Protein AF-0000000086894135 (afdb_homodimer)

Solvent-accessible surface area (backbone atoms only — not comparable to full-atom values): 99091 Å² total; per-residue (Å²): 139,84,82,75,85,80,83,79,73,83,73,81,78,75,78,76,74,80,77,75,74,79,78,78,74,64,77,72,80,65,82,70,80,80,83,73,77,82,72,82,60,56,67,41,80,47,70,69,32,46,53,54,28,49,54,51,60,52,10,35,25,85,86,44,55,54,41,65,38,44,41,46,17,30,30,56,28,31,42,80,76,38,56,49,50,89,44,48,76,50,30,32,50,61,54,51,28,49,52,46,51,48,51,56,52,46,60,61,40,73,69,48,64,52,91,84,45,52,53,28,45,26,42,24,15,36,44,48,51,23,54,68,39,55,65,62,32,43,70,57,35,64,49,70,57,51,53,51,34,46,77,56,57,44,55,59,64,54,45,59,83,69,37,56,33,60,79,71,42,34,52,66,58,40,33,51,50,42,24,71,54,39,48,46,40,65,76,33,37,76,50,46,53,64,64,88,91,44,67,43,38,37,39,34,64,41,71,72,44,84,62,48,63,42,60,61,65,39,51,54,93,75,67,74,82,71,80,78,84,76,80,72,85,75,82,82,76,78,78,71,87,69,82,78,79,73,76,85,78,83,86,87,87,79,89,75,84,82,91,80,89,84,87,91,81,86,89,84,84,85,83,91,80,82,71,94,73,76,90,84,90,83,93,86,77,92,82,86,91,86,85,82,95,84,94,79,93,70,92,81,91,92,78,85,83,74,92,79,70,96,62,68,84,64,77,71,73,72,69,74,70,74,71,75,55,86,56,87,55,43,55,49,54,64,68,51,48,46,44,58,57,23,54,53,48,52,57,61,59,55,66,55,73,64,79,67,72,75,71,79,62,90,52,66,58,54,28,51,50,49,48,48,52,50,48,50,53,51,48,54,53,50,48,53,53,19,53,73,50,71,44,90,66,59,66,69,59,35,52,52,47,47,53,52,26,51,53,50,49,42,53,51,51,51,41,60,66,49,63,53,73,70,44,79,42,32,32,46,54,48,38,52,58,57,60,69,69,58,59,86,38,78,73,29,58,73,63,54,50,58,54,52,33,53,54,34,44,72,37,70,36,91,64,58,49,76,38,62,32,36,30,43,24,50,55,26,62,56,50,45,32,58,52,33,50,75,45,56,67,67,42,53,38,40,40,46,52,44,46,52,44,63,70,50,40,60,46,39,25,68,67,43,28,51,54,49,33,55,73,70,64,50,48,75,66,45,60,64,58,65,70,58,53,48,56,30,41,28,68,40,47,58,47,28,29,65,62,49,39,73,73,71,49,54,70,65,55,53,52,51,50,50,50,51,50,51,39,23,51,52,35,44,49,51,47,57,70,66,25,79,83,60,53,71,67,58,44,48,54,54,48,50,24,60,75,52,43,42,82,45,62,31,60,59,76,50,74,76,34,62,71,55,52,59,48,39,68,47,43,53,54,66,43,65,45,42,48,57,28,52,32,34,48,38,27,49,51,41,33,55,39,52,34,51,71,74,47,79,51,66,72,73,46,83,65,87,65,53,31,69,40,70,54,71,44,55,39,55,54,67,21,28,33,38,40,20,38,43,49,59,33,58,78,38,24,56,92,89,47,42,58,46,45,35,36,20,30,43,31,28,56,50,23,23,29,58,32,36,52,59,20,83,61,24,55,35,36,41,48,73,21,44,82,45,85,68,57,67,68,58,46,50,56,48,46,57,31,51,44,43,46,22,54,54,45,37,69,39,50,76,40,83,84,76,55,43,59,49,85,65,39,8,70,56,20,32,41,50,52,44,7,44,32,54,5,48,55,20,24,52,52,23,47,52,50,50,43,60,72,64,71,51,78,60,44,33,39,57,94,43,72,88,51,51,66,65,44,44,20,52,42,30,37,36,39,56,37,29,64,21,66,48,68,67,57,52,52,52,45,50,74,44,33,48,51,65,50,46,58,49,53,40,45,56,27,40,24,39,28,68,65,50,19,60,56,67,65,36,52,80,62,33,68,28,18,39,82,78,55,57,40,83,47,101,141,83,82,70,85,80,78,86,74,84,74,84,80,77,80,74,71,78,76,78,73,80,76,78,76,63,79,73,77,68,79,70,78,81,82,74,77,85,72,82,59,56,69,41,82,48,72,68,32,47,53,55,28,49,54,52,60,53,9,36,25,85,87,43,55,53,39,65,38,44,43,45,17,32,29,56,28,31,43,81,76,38,56,50,50,88,45,47,76,51,29,33,50,60,54,52,28,49,52,47,51,49,51,57,51,46,59,61,39,73,68,45,62,52,91,84,46,53,57,30,46,27,43,25,14,37,44,48,52,22,54,68,38,55,65,63,31,44,71,57,36,60,52,68,57,52,53,51,35,46,78,55,55,44,54,59,64,53,46,57,84,69,38,56,34,59,79,72,43,33,53,67,56,40,34,51,50,43,24,70,53,37,49,46,39,65,76,34,36,76,49,46,52,66,61,89,92,45,68,42,37,35,39,33,66,40,70,70,44,84,64,47,64,41,59,60,66,38,50,54,94,75,67,75,79,71,81,79,83,76,80,72,82,76,80,74,81,75,79,73,89,71,87,81,79,80,86,89,88,84,90,81,84,89,80,87,86,75,85,84,88,90,90,76,82,86,84,88,82,89,84,89,86,79,80,89,83,80,87,91,77,92,78,89,89,86,83,85,93,83,87,87,94,78,95,74,98,72,92,83,90,92,82,93,80,70,94,78,70,90,70,72,81,66,76,72,71,71,68,76,71,74,70,75,54,84,58,86,54,45,53,49,54,64,67,51,46,46,45,57,56,23,52,52,49,53,56,60,60,55,68,54,76,67,79,66,72,76,71,79,61,88,53,65,59,52,27,52,49,50,48,48,52,50,48,49,52,51,48,54,53,48,50,53,52,21,52,73,52,69,43,90,67,59,67,70,58,34,51,52,48,48,53,52,28,50,54,50,48,42,53,50,53,52,42,61,66,49,64,56,75,69,43,79,43,30,34,45,53,47,41,53,58,57,59,69,66,57,58,86,37,77,73,31,59,73,62,53,49,59,54,52,33,52,54,33,44,73,38,71,35,91,63,58,48,76,38,62,30,36,30,42,25,51,55,27,62,56,49,45,31,57,52,35,51,74,44,56,66,67,41,53,37,43,39,45,50,44,46,54,45,64,71,48,41,61,46,40,25,68,67,42,29,51,54,49,31,55,73,69,63,50,48,75,66,45,61,64,57,65,68,57,54,50,57,30,36,29,68,42,47,57,47,29,28,64,61,50,39,72,73,71,49,53,68,66,55,52,51,51,52,51,51,51,50,50,40,23,52,52,35,45,50,51,47,57,70,65,24,80,83,62,52,71,67,58,44,50,54,54,48,50,24,60,74,54,42,42,81,45,62,32,60,57,74,51,73,76,35,62,71,55,52,60,50,39,67,47,42,52,53,65,45,66,45,43,47,58,29,51,32,34,47,39,26,49,50,41,32,55,38,52,33,51,72,75,46,80,50,71,72,70,60,77,56,90,65,54,32,68,40,69,54,69,44,55,38,54,55,66,22,27,33,39,39,20,39,44,49,58,34,59,78,38,24,57,92,88,46,40,58,47,46,35,37,21,30,42,31,29,54,52,21,23,28,58,32,36,53,59,19,82,61,24,57,34,36,41,47,74,20,43,82,45,85,68,57,66,69,58,45,51,56,47,47,58,29,51,44,45,46,22,54,55,45,38,68,39,51,75,40,83,84,76,57,43,59,49,84,63,38,7,70,56,18,33,39,49,50,43,6,44,32,54,6,48,54,22,22,52,51,25,48,52,50,49,43,61,72,65,71,50,79,57,44,33,39,56,94,43,71,89,51,50,65,63,44,44,19,52,42,31,37,38,40,57,36,30,65,20,65,49,68,69,57,52,52,52,46,49,75,42,31,48,51,64,50,46,57,50,53,40,44,57,27,40,24,40,29,69,64,50,20,61,55,68,67,37,54,81,63,34,66,28,20,39,80,78,56,58,41,81,47,102

Sequence (1748 aa):
MRWFALFVFVGVLQSVIPLKYPSNLAWLFGLNDEVKGNKKGTVCLTEECEKIAKVILESMDKSVNPCDDFYEYACGKWSEHNPVPEGSRSWSLWEMLQNNVDRQIEDILKEGPKDNDLLAVKLAKKWYTACMDTDERDKRGLDPLVSTQSRIGGWPMIMDPDEWDEQEYSWQKVDDQYMRLMGRNAFHDVYVYGFNETVVVHVDTPHLPPGAYILWSGKTYDSDEVDDDDDDPSDEDRSDEEKQSHEDSQEPGNEASRNDDDNKDDNDTNEQADEAKKKKKKTKSTDKLHHRKNKIYSGRKGSNKIINKHKDAGNKKLEKRAITMKVDEQRIRHSKLNRRKNTRKALEKTSSTPQFTTEETNDDDGMMMTRQQYADYISKVAYAIAKERGMKVSERYIDADIEDMIEFQLKLTEIVMESGEDLELTLDDFQEWYDKKKSTTDRSKIDWVHKITELFDEANVAVDGYLDVEVGSPDYFEALVSLLDETSSRTIVNYIHWNFLSKIIKTTTSEMRELYDAWEEVHDEEREPRSSECIREVEMSDILAYEYVRKHFSDDITKTAMDMIDDIQKEVEYLIKESDWMDDDTKDFVLVKLVNMDKLVGYPDWYRNTTIVKRYFQGLIIGKSYYENTLSYLRYYKWNSLRMLTQDDEDLDAWWISPVTLNALFDPEGNSIAITAADFQSPFFAYGRPQTINFGIIGFIMAHEVNHGFDDTGHLYDKNGNFMEWLSTMADAYGKRAECFVEQFNNYPIDKISNKKLKNYGNQTAGENIADTMGLQAVFRAYQRRERECGKPDAVLPGLEGFTNDQLFFLSFGNLWCEATDSTTAMRDARMDSHSTGRLRVIGSVSNSENFAKAYNCPVGSAMNPEKKCNIWKMRWFALFVFVGVLQSVIPLKYPSNLAWLFGLNDEVKGNKKGTVCLTEECEKIAKVILESMDKSVNPCDDFYEYACGKWSEHNPVPEGSRSWSLWEMLQNNVDRQIEDILKEGPKDNDLLAVKLAKKWYTACMDTDERDKRGLDPLVSTQSRIGGWPMIMDPDEWDEQEYSWQKVDDQYMRLMGRNAFHDVYVYGFNETVVVHVDTPHLPPGAYILWSGKTYDSDEVDDDDDDPSDEDRSDEEKQSHEDSQEPGNEASRNDDDNKDDNDTNEQADEAKKKKKKTKSTDKLHHRKNKIYSGRKGSNKIINKHKDAGNKKLEKRAITMKVDEQRIRHSKLNRRKNTRKALEKTSSTPQFTTEETNDDDGMMMTRQQYADYISKVAYAIAKERGMKVSERYIDADIEDMIEFQLKLTEIVMESGEDLELTLDDFQEWYDKKKSTTDRSKIDWVHKITELFDEANVAVDGYLDVEVGSPDYFEALVSLLDETSSRTIVNYIHWNFLSKIIKTTTSEMRELYDAWEEVHDEEREPRSSECIREVEMSDILAYEYVRKHFSDDITKTAMDMIDDIQKEVEYLIKESDWMDDDTKDFVLVKLVNMDKLVGYPDWYRNTTIVKRYFQGLIIGKSYYENTLSYLRYYKWNSLRMLTQDDEDLDAWWISPVTLNALFDPEGNSIAITAADFQSPFFAYGRPQTINFGIIGFIMAHEVNHGFDDTGHLYDKNGNFMEWLSTMADAYGKRAECFVEQFNNYPIDKISNKKLKNYGNQTAGENIADTMGLQAVFRAYQRRERECGKPDAVLPGLEGFTNDQLFFLSFGNLWCEATDSTTAMRDARMDSHSTGRLRVIGSVSNSENFAKAYNCPVGSAMNPEKKCNIWK

Radius of gyration: 47.08 Å; Cα contacts (8 Å, |Δi|>4): 2313; chains: 2; bounding box: 135×136×128 Å

Organism: Dinoponera quadriceps (NCBI:txid609295)

pLDDT: mean 76.22, std 28.83, range [12.62, 98.69]

Secondary structure (DSSP, 8-state):
----------------------SGGGGGS-----------PPBP-SHHHHHHHHHHHHH--TTS-TTT-HHHHHHTTHHHHSPPPTT-SEEEHHHHHHHHHHHHHHHHHTT---TTS-HHHHHHHHHHHHHH-HHHHHHHTTHHHHHHHHHTT--GGGS-TTT--TTTS-HHHHHHHHHHHHS--SS-EEEEEEETTEEEEEEEPPPPPTTHHHHHH---TT------------------------------------------------------------------------------------------S-----------------S--HHHHHHHHHHHHHHHHTTS---------S-HHHHHHHHHHHHHHHHHHHHHHHHHHT----HHHHHHHHHHHHHHHHHHHHHHHS----EEEEHHHHHHHHHTT--SSTTS---HHHHHHHHHHHTT----TT-EEEES-HHHHHHHHHHHHHS-HHHHHHHHHHHHHHHHGGGS-HHHHHHHHHHTT--GGGPPPHHHHHHHSHHHHHHHHHHHHHHH--HHHHHHHHHHHHHHHHHHHHHHHT-SSS-HHHHHHHHHHHHT-EEEEES-GGGG-HHHHHHTTTT----S-HHHHHHHHHHHHHHHHHHTTT---GGG-S--S-TTS--EEEETTTTEEEEEGGGGSTTT--TTS-HHHHIIIIIHHHHHHHHGGGSTTGGGB-TTS-B-PPPHHHHHHHHHHHHHHHHHHHTS-S-TTT-PPPTTHHHHHHHHHHHHHHHHHHHHHHHHHHHHHH-SPPPBPTT-TTS-HHHHHHHHHHHHT-EEE-HHHHHHHHHH-SSPPHHHHHHHHHHT-HHHHHHTTPPTTSTTS-SS---S--/----------------------SGGGGGS-----------PPBP-SHHHHHHHHHHHHH--TTS-TTT-HHHHHHTTHHHHSPPPTT-SEEEHHHHHHHHHHHHHHHHHTT---TTS-HHHHHHHHHHHHHH-HHHHHHHTTHHHHHHHHHTT--GGGS-TTT--TTTS-HHHHHHHHHHHHS--SS-EEEEEEETTEEEEEEEPPPPPTTHHHHHH---TT------------------------------------------------------------------------------------S--S--------------------S--HHHHHHHHHHHHHHHHTTS---------S-HHHHHHHHHHHHHHHHHHHHHHHHHHT----HHHHHHHHHHHHHHHHHHHHHHH-----EEEEHHHHHHHHHTT--SSTTS---HHHHHHHHHHHTT----TT-EEEES-HHHHHHHHHHHHHS-HHHHHHHHHHHHHHHHGGGS-HHHHHHHHHHTT--GGGPPPHHHHHHHSHHHHHHHHHHHHHHH--HHHHHHHHHHHHHHHHHHHHHHHH-SSS-HHHHHHHHHHHHT-EEEEES-GGGG-HHHHHHTTTT----S-HHHHHHHHHHHHHHHHHHTTT---HHHHT--S-TTS--EEEETTTTEEEEEGGGGSTTT--TTS-HHHHIIIIIHHHHHHHHGGGSTTGGGB-TTS-B-PPPHHHHHHHHHHHHHHHHHHHTS-S-TTT-PPPTTHHHHHHHHHHHHHHHHHHHHHHHHHHHHHH-SPPPBPTT-TTS-HHHHHHHHHHHHT-EEE-HHHHHHHHHH-SSPPHHHHHHHHHHT-HHHHHHTTPPTTSTTS-SS---TT-

Nearest PDB structures (foldseek):
  6sh2-assembly1_AAA  TM=8.594E-01  e=4.733E-39  Homo sapiens
  6svy-assembly1_A  TM=8.534E-01  e=3.391E-38  Homo sapiens
  4cth-assembly1_A-2  TM=8.691E-01  e=1.639E-37  Homo sapiens
  3zuk-assembly2_B  TM=8.027E-01  e=7.849E-27  Mycobacterium tuberculosis H37Rv
  7k1v-assembly1_A  TM=7.545E-01  e=2.299E-14  Mycobacterium tuberculosis H37Rv

Structure (mmCIF, N/CA/C/O backbone):
data_AF-0000000086894135-model_v1
#
loop_
_entity.id
_entity.type
_entity.pdbx_description
1 polymer 'Membrane metallo-endopeptidase-like 1'
#
loop_
_atom_site.group_PDB
_atom_site.id
_atom_site.type_symbol
_atom_site.label_atom_id
_atom_site.label_alt_id
_atom_site.label_comp_id
_atom_site.label_asym_id
_atom_site.label_entity_id
_atom_site.label_seq_id
_atom_site.pdbx_PDB_ins_code
_atom_site.Cartn_x
_atom_site.Cartn_y
_atom_site.Cartn_z
_atom_site.occupancy
_atom_site.B_iso_or_equiv
_atom_site.auth_seq_id
_atom_site.auth_comp_id
_atom_site.auth_asym_id
_atom_site.auth_atom_id
_atom_site.pdbx_PDB_model_num
ATOM 1 N N . MET A 1 1 ? -58.281 39.969 -34.719 1 17.8 1 MET A N 1
ATOM 2 C CA . MET A 1 1 ? -59.156 40.969 -34.062 1 17.8 1 MET A CA 1
ATOM 3 C C . MET A 1 1 ? -58.469 41.5 -32.812 1 17.8 1 MET A C 1
ATOM 5 O O . MET A 1 1 ? -58.125 40.75 -31.922 1 17.8 1 MET A O 1
ATOM 9 N N . ARG A 1 2 ? -57.688 42.562 -32.906 1 19.19 2 ARG A N 1
ATOM 10 C CA . ARG A 1 2 ? -56.594 43.5 -32.719 1 19.19 2 ARG A CA 1
ATOM 11 C C . ARG A 1 2 ? -56.844 44.438 -31.547 1 19.19 2 ARG A C 1
ATOM 13 O O . ARG A 1 2 ? -57.375 45.531 -31.734 1 19.19 2 ARG A O 1
ATOM 20 N N . TRP A 1 3 ? -57.469 43.812 -30.484 1 17.94 3 TRP A N 1
ATOM 21 C CA . TRP A 1 3 ? -58.312 44.469 -29.531 1 17.94 3 TRP A CA 1
ATOM 22 C C . TRP A 1 3 ? -57.562 45.594 -28.797 1 17.94 3 TRP A C 1
ATOM 24 O O . TRP A 1 3 ? -56.375 45.438 -28.469 1 17.94 3 TRP A O 1
ATOM 34 N N . PHE A 1 4 ? -57.938 46.906 -28.688 1 18.7 4 PHE A N 1
ATOM 35 C CA . PHE A 1 4 ? -57.906 48.375 -28.547 1 18.7 4 PHE A CA 1
ATOM 36 C C . PHE A 1 4 ? -57.812 48.75 -27.078 1 18.7 4 PHE A C 1
ATOM 38 O O . PHE A 1 4 ? -57.719 49.938 -26.75 1 18.7 4 PHE A O 1
ATOM 45 N N . ALA A 1 5 ? -57.875 47.719 -26.156 1 19.28 5 ALA A N 1
ATOM 46 C CA . ALA A 1 5 ? -58.625 48.281 -25.047 1 19.28 5 ALA A CA 1
ATOM 47 C C . ALA A 1 5 ? -57.938 49.531 -24.484 1 19.28 5 ALA A C 1
ATOM 49 O O . ALA A 1 5 ? -56.719 49.688 -24.656 1 19.28 5 ALA A O 1
ATOM 50 N N . LEU A 1 6 ? -58.625 50.312 -23.703 1 18 6 LEU A N 1
ATOM 51 C CA . LEU A 1 6 ? -59.156 51.531 -23.125 1 18 6 LEU A CA 1
ATOM 52 C C . LEU A 1 6 ? -58.281 52.031 -21.984 1 18 6 LEU A C 1
ATOM 54 O O . LEU A 1 6 ? -58 51.312 -21.031 1 18 6 LEU A O 1
ATOM 58 N N . PHE A 1 7 ? -57.5 53.125 -22.141 1 20.34 7 PHE A N 1
ATOM 59 C CA . PHE A 1 7 ? -56.438 53.906 -21.531 1 20.34 7 PHE A CA 1
ATOM 60 C C . PHE A 1 7 ? -56.938 54.594 -20.266 1 20.34 7 PHE A C 1
ATOM 62 O O . PHE A 1 7 ? -57.25 55.812 -20.297 1 20.34 7 PHE A O 1
ATOM 69 N N . VAL A 1 8 ? -57.906 53.969 -19.578 1 18.67 8 VAL A N 1
ATOM 70 C CA . VAL A 1 8 ? -58.688 54.906 -18.781 1 18.67 8 VAL A CA 1
ATOM 71 C C . VAL A 1 8 ? -57.75 55.594 -17.781 1 18.67 8 VAL A C 1
ATOM 73 O O . VAL A 1 8 ? -56.875 55 -17.188 1 18.67 8 VAL A O 1
ATOM 76 N N . PHE A 1 9 ? -57.75 56.969 -17.672 1 19.7 9 PHE A N 1
ATOM 77 C CA . PHE A 1 9 ? -57.125 58.219 -17.234 1 19.7 9 PHE A CA 1
ATOM 78 C C . PHE A 1 9 ? -57.25 58.344 -15.719 1 19.7 9 PHE A C 1
ATOM 80 O O . PHE A 1 9 ? -56.844 59.375 -15.164 1 19.7 9 PHE A O 1
ATOM 87 N N . VAL A 1 10 ? -57.719 57.344 -15.008 1 20.47 10 VAL A N 1
ATOM 88 C CA . VAL A 1 10 ? -58.438 57.906 -13.867 1 20.47 10 VAL A CA 1
ATOM 89 C C . VAL A 1 10 ? -57.5 58.719 -13.008 1 20.47 10 VAL A C 1
ATOM 91 O O . VAL A 1 10 ? -56.312 58.406 -12.891 1 20.47 10 VAL A O 1
ATOM 94 N N . GLY A 1 11 ? -57.875 59.938 -12.477 1 19.58 11 GLY A N 1
ATOM 95 C CA . GLY A 1 11 ? -57.688 61.25 -11.875 1 19.58 11 GLY A CA 1
ATOM 96 C C . GLY A 1 11 ? -57.125 61.188 -10.469 1 19.58 11 GLY A C 1
ATOM 97 O O . GLY A 1 11 ? -57.094 62.188 -9.75 1 19.58 11 GLY A O 1
ATOM 98 N N . VAL A 1 12 ? -56.469 60.094 -10.062 1 20.03 12 VAL A N 1
ATOM 99 C CA . VAL A 1 12 ? -56.5 59.844 -8.625 1 20.03 12 VAL A CA 1
ATOM 100 C C . VAL A 1 12 ? -55.844 60.969 -7.871 1 20.03 12 VAL A C 1
ATOM 102 O O . VAL A 1 12 ? -54.719 61.406 -8.211 1 20.03 12 VAL A O 1
ATOM 105 N N . LEU A 1 13 ? -56.594 61.781 -7.18 1 20.34 13 LEU A N 1
ATOM 106 C CA . LEU A 1 13 ? -56.562 63 -6.379 1 20.34 13 LEU A CA 1
ATOM 107 C C . LEU A 1 13 ? -55.438 62.938 -5.348 1 20.34 13 LEU A C 1
ATOM 109 O O . LEU A 1 13 ? -55.344 61.938 -4.598 1 20.34 13 LEU A O 1
ATOM 113 N N . GLN A 1 14 ? -54.344 63.688 -5.477 1 18.66 14 GLN A N 1
ATOM 114 C CA . GLN A 1 14 ? -52.938 63.875 -5.039 1 18.66 14 GLN A CA 1
ATOM 115 C C . GLN A 1 14 ? -52.875 64.375 -3.607 1 18.66 14 GLN A C 1
ATOM 117 O O . GLN A 1 14 ? -52.625 65.562 -3.391 1 18.66 14 GLN A O 1
ATOM 122 N N . SER A 1 15 ? -53.875 64.062 -2.754 1 19.86 15 SER A N 1
ATOM 123 C CA . SER A 1 15 ? -53.906 64.938 -1.603 1 19.86 15 SER A CA 1
ATOM 124 C C . SER A 1 15 ? -52.562 64.938 -0.869 1 19.86 15 SER A C 1
ATOM 126 O O . SER A 1 15 ? -51.938 63.906 -0.734 1 19.86 15 SER A O 1
ATOM 128 N N . VAL A 1 16 ? -51.875 66.125 -0.645 1 20.94 16 VAL A N 1
ATOM 129 C CA . VAL A 1 16 ? -50.562 66.625 -0.322 1 20.94 16 VAL A CA 1
ATOM 130 C C . VAL A 1 16 ? -50.281 66.438 1.161 1 20.94 16 VAL A C 1
ATOM 132 O O . VAL A 1 16 ? -50.5 67.312 1.98 1 20.94 16 VAL A O 1
ATOM 135 N N . ILE A 1 17 ? -50.781 65.438 1.826 1 22.25 17 ILE A N 1
ATOM 136 C CA . ILE A 1 17 ? -50.875 65.75 3.258 1 22.25 17 ILE A CA 1
ATOM 137 C C . ILE A 1 17 ? -49.469 66 3.836 1 22.25 17 ILE A C 1
ATOM 139 O O . ILE A 1 17 ? -48.531 65.25 3.504 1 22.25 17 ILE A O 1
ATOM 143 N N . PRO A 1 18 ? -49.188 67.062 4.648 1 22.47 18 PRO A N 1
ATOM 144 C CA . PRO A 1 18 ? -47.969 67.75 5.082 1 22.47 18 PRO A CA 1
ATOM 145 C C . PRO A 1 18 ? -47.062 66.875 5.965 1 22.47 18 PRO A C 1
ATOM 147 O O . PRO A 1 18 ? -47.562 66.25 6.898 1 22.47 18 PRO A O 1
ATOM 150 N N . LEU A 1 19 ? -46.156 66.188 5.488 1 20.41 19 LEU A N 1
ATOM 151 C CA . LEU A 1 19 ? -45.344 65.188 6.129 1 20.41 19 LEU A CA 1
ATOM 152 C C . LEU A 1 19 ? -44.562 65.75 7.309 1 20.41 19 LEU A C 1
ATOM 154 O O . LEU A 1 19 ? -43.656 66.562 7.125 1 20.41 19 LEU A O 1
ATOM 158 N N . LYS A 1 20 ? -45.281 66.125 8.422 1 21.38 20 LYS A N 1
ATOM 159 C CA . LYS A 1 20 ? -44.719 66.75 9.617 1 21.38 20 LYS A CA 1
ATOM 160 C C . LYS A 1 20 ? -43.5 66 10.102 1 21.38 20 LYS A C 1
ATOM 162 O O . LYS A 1 20 ? -43.562 64.75 10.375 1 21.38 20 LYS A O 1
ATOM 167 N N . TYR A 1 21 ? -42.312 66.438 9.727 1 21.34 21 TYR A N 1
ATOM 168 C CA . TYR A 1 21 ? -41 65.812 9.938 1 21.34 21 TYR A CA 1
ATOM 169 C C . TYR A 1 21 ? -40.688 65.688 11.43 1 21.34 21 TYR A C 1
ATOM 171 O O . TYR A 1 21 ? -40.781 66.688 12.18 1 21.34 21 TYR A O 1
ATOM 179 N N . PRO A 1 22 ? -41.125 64.625 12.156 1 21.98 22 PRO A N 1
ATOM 180 C CA . PRO A 1 22 ? -41.188 64.688 13.617 1 21.98 22 PRO A CA 1
ATOM 181 C C . PRO A 1 22 ? -39.844 65.125 14.234 1 21.98 22 PRO A C 1
ATOM 183 O O . PRO A 1 22 ? -38.781 64.938 13.641 1 21.98 22 PRO A O 1
ATOM 186 N N . SER A 1 23 ? -39.75 66.188 15.18 1 23.64 23 SER A N 1
ATOM 187 C CA . SER A 1 23 ? -38.844 67 15.969 1 23.64 23 SER A CA 1
ATOM 188 C C . SER A 1 23 ? -37.812 66.125 16.719 1 23.64 23 SER A C 1
ATOM 190 O O . SER A 1 23 ? -36.844 66.625 17.25 1 23.64 23 SER A O 1
ATOM 192 N N . ASN A 1 24 ? -38.156 64.812 17.031 1 21.27 24 ASN A N 1
ATOM 193 C CA . ASN A 1 24 ? -37.594 64.25 18.281 1 21.27 24 ASN A CA 1
ATOM 194 C C . ASN A 1 24 ? -36.125 63.906 18.125 1 21.27 24 ASN A C 1
ATOM 196 O O . ASN A 1 24 ? -35.594 63.094 18.875 1 21.27 24 ASN A O 1
ATOM 200 N N . LEU A 1 25 ? -35.438 64.25 17.047 1 24.05 25 LEU A N 1
ATOM 201 C CA . LEU A 1 25 ? -34.062 63.812 16.828 1 24.05 25 LEU A CA 1
ATOM 202 C C . LEU A 1 25 ? -33.094 64.438 17.844 1 24.05 25 LEU A C 1
ATOM 204 O O . LEU A 1 25 ? -31.891 64.438 17.625 1 24.05 25 LEU A O 1
ATOM 208 N N . ALA A 1 26 ? -33.594 65.25 18.812 1 25.45 26 ALA A N 1
ATOM 209 C CA . ALA A 1 26 ? -32.781 66.125 19.625 1 25.45 26 ALA A CA 1
ATOM 210 C C . ALA A 1 26 ? -31.797 65.312 20.484 1 25.45 26 ALA A C 1
ATOM 212 O O . ALA A 1 26 ? -30.812 65.875 20.984 1 25.45 26 ALA A O 1
ATOM 213 N N . TRP A 1 27 ? -32.281 64.125 20.922 1 25.77 27 TRP A N 1
ATOM 214 C CA . TRP A 1 27 ? -31.625 63.531 22.062 1 25.77 27 TRP A CA 1
ATOM 215 C C . TRP A 1 27 ? -30.188 63.156 21.734 1 25.77 27 TRP A C 1
ATOM 217 O O . TRP A 1 27 ? -29.5 62.562 22.547 1 25.77 27 TRP A O 1
ATOM 227 N N . LEU A 1 28 ? -29.797 63.281 20.516 1 22.86 28 LEU A N 1
ATOM 228 C CA . LEU A 1 28 ? -28.516 62.781 20.031 1 22.86 28 LEU A CA 1
ATOM 229 C C . LEU A 1 28 ? -27.375 63.281 20.875 1 22.86 28 LEU A C 1
ATOM 231 O O . LEU A 1 28 ? -26.438 62.562 21.188 1 22.86 28 LEU A O 1
ATOM 235 N N . PHE A 1 29 ? -27.141 64.688 20.891 1 28.53 29 PHE A N 1
ATOM 236 C CA . PHE A 1 29 ? -25.891 65.312 21.188 1 28.53 29 PHE A CA 1
ATOM 237 C C . PHE A 1 29 ? -25.719 65.562 22.688 1 28.53 29 PHE A C 1
ATOM 239 O O . PHE A 1 29 ? -24.766 66.188 23.125 1 28.53 29 PHE A O 1
ATOM 246 N N . GLY A 1 30 ? -26.781 65.5 23.516 1 25.59 30 GLY A N 1
ATOM 247 C CA . GLY A 1 30 ? -26.719 66.25 24.734 1 25.59 30 GLY A CA 1
ATOM 248 C C . GLY A 1 30 ? -25.844 65.688 25.797 1 25.59 30 GLY A C 1
ATOM 249 O O . GLY A 1 30 ? -25.828 66.125 26.938 1 25.59 30 GLY A O 1
ATOM 250 N N . LEU A 1 31 ? -25.422 64.375 25.719 1 27.02 31 LEU A N 1
ATOM 251 C CA . LEU A 1 31 ? -25.297 63.75 27.031 1 27.02 31 LEU A CA 1
ATOM 252 C C . LEU A 1 31 ? -24.016 64.188 27.734 1 27.02 31 LEU A C 1
ATOM 254 O O . LEU A 1 31 ? -22.938 63.625 27.469 1 27.02 31 LEU A O 1
ATOM 258 N N . ASN A 1 32 ? -23.609 65.375 27.75 1 25.52 32 ASN A N 1
ATOM 259 C CA . ASN A 1 32 ? -22.312 65.75 28.328 1 25.52 32 ASN A CA 1
ATOM 260 C C . ASN A 1 32 ? -22.312 65.625 29.844 1 25.52 32 ASN A C 1
ATOM 262 O O . ASN A 1 32 ? -21.594 66.312 30.547 1 25.52 32 ASN A O 1
ATOM 266 N N . ASP A 1 33 ? -23.266 64.938 30.578 1 27.53 33 ASP A N 1
ATOM 267 C CA . ASP A 1 33 ? -23.203 65.25 32 1 27.53 33 ASP A CA 1
ATOM 268 C C . ASP A 1 33 ? -21.953 64.688 32.625 1 27.53 33 ASP A C 1
ATOM 270 O O . ASP A 1 33 ? -21.625 63.5 32.406 1 27.53 33 ASP A O 1
ATOM 274 N N . GLU A 1 34 ? -21.016 65.438 33.125 1 30.28 34 GLU A N 1
ATOM 275 C CA . GLU A 1 34 ? -19.797 65.25 33.906 1 30.28 34 GLU A CA 1
ATOM 276 C C . GLU A 1 34 ? -20.078 64.438 35.156 1 30.28 34 GLU A C 1
ATOM 278 O O . GLU A 1 34 ? -20.812 64.938 36.062 1 30.28 34 GLU A O 1
ATOM 283 N N . VAL A 1 35 ? -20.297 63.156 35.188 1 32.56 35 VAL A N 1
ATOM 284 C CA . VAL A 1 35 ? -20.531 62.312 36.375 1 32.56 35 VAL A CA 1
ATOM 285 C C . VAL A 1 35 ? -19.328 62.406 37.312 1 32.56 35 VAL A C 1
ATOM 287 O O . VAL A 1 35 ? -18.234 61.969 37 1 32.56 35 VAL A O 1
ATOM 290 N N . LYS A 1 36 ? -19.172 63.406 38.188 1 34.41 36 LYS A N 1
ATOM 291 C CA . LYS A 1 36 ? -18.141 63.719 39.188 1 34.41 36 LYS A CA 1
ATOM 292 C C . LYS A 1 36 ? -18.172 62.688 40.312 1 34.41 36 LYS A C 1
ATOM 294 O O . LYS A 1 36 ? -17.5 62.875 41.344 1 34.41 36 LYS A O 1
ATOM 299 N N . GLY A 1 37 ? -19.297 62 40.625 1 33.97 37 GLY A N 1
ATOM 300 C CA . GLY A 1 37 ? -19.281 61.469 41.969 1 33.97 37 GLY A CA 1
ATOM 301 C C . GLY A 1 37 ? -18.266 60.375 42.188 1 33.97 37 GLY A C 1
ATOM 302 O O . GLY A 1 37 ? -17.953 59.625 41.25 1 33.97 37 GLY A O 1
ATOM 303 N N . ASN A 1 38 ? -17.375 60.438 43.156 1 36.94 38 ASN A N 1
ATOM 304 C CA . ASN A 1 38 ? -16.391 59.5 43.719 1 36.94 38 ASN A CA 1
ATOM 305 C C . ASN A 1 38 ? -17 58.125 44 1 36.94 38 ASN A C 1
ATOM 307 O O . ASN A 1 38 ? -17.453 57.906 45.125 1 36.94 38 ASN A O 1
ATOM 311 N N . LYS A 1 39 ? -17.797 57.562 43.312 1 43.41 39 LYS A N 1
ATOM 312 C CA . LYS A 1 39 ? -18.453 56.281 43.625 1 43.41 39 LYS A CA 1
ATOM 313 C C . LYS A 1 39 ? -17.406 55.188 43.875 1 43.41 39 LYS A C 1
ATOM 315 O O . LYS A 1 39 ? -16.578 54.906 43 1 43.41 39 LYS A O 1
ATOM 320 N N . LYS A 1 40 ? -17.109 54.844 45.125 1 48.22 40 LYS A N 1
ATOM 321 C CA . LYS A 1 40 ? -16.25 53.75 45.625 1 48.22 40 LYS A CA 1
ATOM 322 C C . LYS A 1 40 ? -16.531 52.438 44.906 1 48.22 40 LYS A C 1
ATOM 324 O O . LYS A 1 40 ? -17.656 51.969 44.906 1 48.22 40 LYS A O 1
ATOM 329 N N . GLY A 1 41 ? -15.867 51.938 43.938 1 58.72 41 GLY A N 1
ATOM 330 C CA . GLY A 1 41 ? -16.062 50.812 43.062 1 58.72 41 GLY A CA 1
ATOM 331 C C . GLY A 1 41 ? -16.141 49.5 43.781 1 58.72 41 GLY A C 1
ATOM 332 O O . GLY A 1 41 ? -15.68 49.375 44.906 1 58.72 41 GLY A O 1
ATOM 333 N N . THR A 1 42 ? -17.141 48.562 43.562 1 82.06 42 THR A N 1
ATOM 334 C CA . THR A 1 42 ? -17.297 47.219 44.062 1 82.06 42 THR A CA 1
ATOM 335 C C . THR A 1 42 ? -16.094 46.344 43.688 1 82.06 42 THR A C 1
ATOM 337 O O . THR A 1 42 ? -15.5 46.531 42.625 1 82.06 42 THR A O 1
ATOM 340 N N . VAL A 1 43 ? -15.555 45.625 44.719 1 89.31 43 VAL A N 1
ATOM 341 C CA . VAL A 1 43 ? -14.43 44.75 44.469 1 89.31 43 VAL A CA 1
ATOM 342 C C . VAL A 1 43 ? -14.93 43.406 43.938 1 89.31 43 VAL A C 1
ATOM 344 O O . VAL A 1 43 ? -15.891 42.844 44.469 1 89.31 43 VAL A O 1
ATOM 347 N N . CYS A 1 44 ? -14.391 42.969 42.812 1 92.25 44 CYS A N 1
ATOM 348 C CA . CYS A 1 44 ? -14.719 41.656 42.219 1 92.25 44 CYS A CA 1
ATOM 349 C C . CYS A 1 44 ? -14.148 40.531 43.062 1 92.25 44 CYS A C 1
ATOM 351 O O . CYS A 1 44 ? -12.93 40.406 43.188 1 92.25 44 CYS A O 1
ATOM 353 N N . LEU A 1 45 ? -14.969 39.625 43.562 1 89.69 45 LEU A N 1
ATOM 354 C CA . LEU A 1 45 ? -14.5 38.625 44.5 1 89.69 45 LEU A CA 1
ATOM 355 C C . LEU A 1 45 ? -14.633 37.219 43.938 1 89.69 45 LEU A C 1
ATOM 357 O O . LEU A 1 45 ? -14.523 36.219 44.656 1 89.69 45 LEU A O 1
ATOM 361 N N . THR A 1 46 ? -14.836 37.156 42.656 1 91.94 46 THR A N 1
ATOM 362 C CA . THR A 1 46 ? -14.914 35.844 42.031 1 91.94 46 THR A CA 1
ATOM 363 C C . THR A 1 46 ? -13.539 35.188 42 1 91.94 46 THR A C 1
ATOM 365 O O . THR A 1 46 ? -12.516 35.875 42.156 1 91.94 46 THR A O 1
ATOM 368 N N . GLU A 1 47 ? -13.508 33.906 41.844 1 92.88 47 GLU A N 1
ATOM 369 C CA . GLU A 1 47 ? -12.258 33.156 41.781 1 92.88 47 GLU A CA 1
ATOM 370 C C . GLU A 1 47 ? -11.391 33.625 40.625 1 92.88 47 GLU A C 1
ATOM 372 O O . GLU A 1 47 ? -10.172 33.75 40.75 1 92.88 47 GLU A O 1
ATOM 377 N N . GLU A 1 48 ? -11.984 33.938 39.5 1 92.5 48 GLU A N 1
ATOM 378 C CA . GLU A 1 48 ? -11.258 34.406 38.344 1 92.5 48 GLU A CA 1
ATOM 379 C C . GLU A 1 48 ? -10.633 35.75 38.562 1 92.5 48 GLU A C 1
ATOM 381 O O . GLU A 1 48 ? -9.531 36.031 38.094 1 92.5 48 GLU A O 1
ATOM 386 N N . CYS A 1 49 ? -11.328 36.625 39.281 1 94.5 49 CYS A N 1
ATOM 387 C CA . CYS A 1 49 ? -10.805 37.938 39.625 1 94.5 49 CYS A CA 1
ATOM 388 C C . CYS A 1 49 ? -9.617 37.844 40.562 1 94.5 49 CYS A C 1
ATOM 390 O O . CYS A 1 49 ? -8.633 38.562 40.406 1 94.5 49 CYS A O 1
ATOM 392 N N . GLU A 1 50 ? -9.75 36.875 41.469 1 94.69 50 GLU A N 1
ATOM 393 C CA . GLU A 1 50 ? -8.648 36.688 42.406 1 94.69 50 GLU A CA 1
ATOM 394 C C . GLU A 1 50 ? -7.402 36.156 41.719 1 94.69 50 GLU A C 1
ATOM 396 O O . GLU A 1 50 ? -6.289 36.594 42 1 94.69 50 GLU A O 1
ATOM 401 N N . LYS A 1 51 ? -7.613 35.281 40.781 1 94.12 51 LYS A N 1
ATOM 402 C CA . LYS A 1 51 ? -6.496 34.688 40.062 1 94.12 51 LYS A CA 1
ATOM 403 C C . LYS A 1 51 ? -5.75 35.719 39.25 1 94.12 51 LYS A C 1
ATOM 405 O O . LYS A 1 51 ? -4.52 35.812 39.281 1 94.12 51 LYS A O 1
ATOM 410 N N . ILE A 1 52 ? -6.488 36.531 38.5 1 95.31 52 ILE A N 1
ATOM 411 C CA . ILE A 1 52 ? -5.844 37.5 37.625 1 95.31 52 ILE A CA 1
ATOM 412 C C . ILE A 1 52 ? -5.246 38.625 38.438 1 95.31 52 ILE A C 1
ATOM 414 O O . ILE A 1 52 ? -4.203 39.188 38.094 1 95.31 52 ILE A O 1
ATOM 418 N N . ALA A 1 53 ? -5.887 38.969 39.562 1 96.06 53 ALA A N 1
ATOM 419 C CA . ALA A 1 53 ? -5.348 39.969 40.469 1 96.06 53 ALA A CA 1
ATOM 420 C C . ALA A 1 53 ? -3.996 39.531 41.031 1 96.06 53 ALA A C 1
ATOM 422 O O . ALA A 1 53 ? -3.066 40.344 41.125 1 96.06 53 ALA A O 1
ATOM 423 N N . LYS A 1 54 ? -3.977 38.312 41.406 1 95.62 54 LYS A N 1
ATOM 424 C CA . LYS A 1 54 ? -2.734 37.75 41.938 1 95.62 54 LYS A CA 1
ATOM 425 C C . LYS A 1 54 ? -1.61 37.844 40.906 1 95.62 54 LYS A C 1
ATOM 427 O O . LYS A 1 54 ? -0.487 38.219 41.219 1 95.62 54 LYS A O 1
ATOM 432 N N . VAL A 1 55 ? -1.88 37.531 39.656 1 95.69 55 VAL A N 1
ATOM 433 C CA . VAL A 1 55 ? -0.886 37.562 38.594 1 95.69 55 VAL A CA 1
ATOM 434 C C . VAL A 1 55 ? -0.377 39 38.438 1 95.69 55 VAL A C 1
ATOM 436 O O . VAL A 1 55 ? 0.833 39.25 38.375 1 95.69 55 VAL A O 1
ATOM 439 N N . ILE A 1 56 ? -1.269 40 38.406 1 96.44 56 ILE A N 1
ATOM 440 C CA . ILE A 1 56 ? -0.911 41.375 38.156 1 96.44 56 ILE A CA 1
ATOM 441 C C . ILE A 1 56 ? -0.107 41.906 39.344 1 96.44 56 ILE A C 1
ATOM 443 O O . ILE A 1 56 ? 0.939 42.531 39.156 1 96.44 56 ILE A O 1
ATOM 447 N N . LEU A 1 57 ? -0.537 41.562 40.5 1 96.5 57 LEU A N 1
ATOM 448 C CA . LEU A 1 57 ? 0.11 42.062 41.719 1 96.5 57 LEU A CA 1
ATOM 449 C C . LEU A 1 57 ? 1.52 41.469 41.844 1 96.5 57 LEU A C 1
ATOM 451 O O . LEU A 1 57 ? 2.451 42.188 42.219 1 96.5 57 LEU A O 1
ATOM 455 N N . GLU A 1 58 ? 1.618 40.281 41.594 1 96.25 58 GLU A N 1
ATOM 456 C CA . GLU A 1 58 ? 2.902 39.594 41.75 1 96.25 58 GLU A CA 1
ATOM 457 C C . GLU A 1 58 ? 3.879 40 40.656 1 96.25 58 GLU A C 1
ATOM 459 O O . GLU A 1 58 ? 5.094 39.844 40.812 1 96.25 58 GLU A O 1
ATOM 464 N N . SER A 1 59 ? 3.365 40.5 39.562 1 97.25 59 SER A N 1
ATOM 465 C CA . SER A 1 59 ? 4.211 40.844 38.438 1 97.25 59 SER A CA 1
ATOM 466 C C . SER A 1 59 ? 4.758 42.281 38.594 1 97.25 59 SER A C 1
ATOM 468 O O . SER A 1 59 ? 5.82 42.594 38.062 1 97.25 59 SER A O 1
ATOM 470 N N . MET A 1 60 ? 4.145 43.125 39.281 1 97.31 60 MET A N 1
ATOM 471 C CA . MET A 1 60 ? 4.426 44.562 39.344 1 97.31 60 MET A CA 1
ATOM 472 C C . MET A 1 60 ? 5.656 44.844 40.219 1 97.31 60 MET A C 1
ATOM 474 O O . MET A 1 60 ? 5.848 44.219 41.25 1 97.31 60 MET A O 1
ATOM 478 N N . ASP A 1 61 ? 6.477 45.719 39.719 1 97.56 61 ASP A N 1
ATOM 479 C CA . ASP A 1 61 ? 7.539 46.312 40.5 1 97.56 61 ASP A CA 1
ATOM 480 C C . ASP A 1 61 ? 7.219 47.781 40.844 1 97.56 61 ASP A C 1
ATOM 482 O O . ASP A 1 61 ? 7.578 48.688 40.094 1 97.56 61 ASP A O 1
ATOM 486 N N . LYS A 1 62 ? 6.703 48.031 42 1 94.69 62 LYS A N 1
ATOM 487 C CA . LYS A 1 62 ? 6.184 49.344 42.375 1 94.69 62 LYS A CA 1
ATOM 488 C C . LYS A 1 62 ? 7.32 50.312 42.656 1 94.69 62 LYS A C 1
ATOM 490 O O . LYS A 1 62 ? 7.09 51.531 42.75 1 94.69 62 LYS A O 1
ATOM 495 N N . SER A 1 63 ? 8.508 49.812 42.656 1 96.88 63 SER A N 1
ATOM 496 C CA . SER A 1 63 ? 9.648 50.719 42.875 1 96.88 63 SER A CA 1
ATOM 497 C C . SER A 1 63 ? 10.039 51.438 41.594 1 96.88 63 SER A C 1
ATOM 499 O O . SER A 1 63 ? 10.789 52.406 41.656 1 96.88 63 SER A O 1
ATOM 501 N N . VAL A 1 64 ? 9.531 51 40.531 1 97.31 64 VAL A N 1
ATOM 502 C CA . VAL A 1 64 ? 9.852 51.625 39.25 1 97.31 64 VAL A CA 1
ATOM 503 C C . VAL A 1 64 ? 8.789 52.656 38.875 1 97.31 64 VAL A C 1
ATOM 505 O O . VAL A 1 64 ? 7.594 52.406 39.062 1 97.31 64 VAL A O 1
ATOM 508 N N . ASN A 1 65 ? 9.219 53.812 38.375 1 97.69 65 ASN A N 1
ATOM 509 C CA . ASN A 1 65 ? 8.297 54.844 37.875 1 97.69 65 ASN A CA 1
ATOM 510 C C . ASN A 1 65 ? 7.695 54.438 36.531 1 97.69 65 ASN A C 1
ATOM 512 O O . ASN A 1 65 ? 8.422 54.25 35.562 1 97.69 65 ASN A O 1
ATOM 516 N N . PRO A 1 66 ? 6.344 54.281 36.469 1 98.31 66 PRO A N 1
ATOM 517 C CA . PRO A 1 66 ? 5.711 53.844 35.219 1 98.31 66 PRO A CA 1
ATOM 518 C C . PRO A 1 66 ? 5.996 54.812 34.062 1 98.31 66 PRO A C 1
ATOM 520 O O . PRO A 1 66 ? 5.934 54.406 32.906 1 98.31 66 PRO A O 1
ATOM 523 N N . CYS A 1 67 ? 6.355 56.062 34.312 1 98.31 67 CYS A N 1
ATOM 524 C CA . CYS A 1 67 ? 6.617 57.062 33.25 1 98.31 67 CYS A CA 1
ATOM 525 C C . CYS A 1 67 ? 8.031 56.906 32.719 1 98.31 67 CYS A C 1
ATOM 527 O O . CYS A 1 67 ? 8.352 57.438 31.641 1 98.31 67 CYS A O 1
ATOM 529 N N . ASP A 1 68 ? 8.867 56.125 33.438 1 97.06 68 ASP A N 1
ATOM 530 C CA . ASP A 1 68 ? 10.227 55.844 33 1 97.06 68 ASP A CA 1
ATOM 531 C C . ASP A 1 68 ? 10.328 54.531 32.25 1 97.06 68 ASP A C 1
ATOM 533 O O . ASP A 1 68 ? 10.992 54.438 31.219 1 97.06 68 ASP A O 1
ATOM 537 N N . ASP A 1 69 ? 9.758 53.562 32.812 1 97.31 69 ASP A N 1
ATOM 538 C CA . ASP A 1 69 ? 9.734 52.219 32.25 1 97.31 69 ASP A CA 1
ATOM 539 C C . ASP A 1 69 ? 8.492 51.469 32.688 1 97.31 69 ASP A C 1
ATOM 541 O O . ASP A 1 69 ? 8.5 50.781 33.719 1 97.31 69 ASP A O 1
ATOM 545 N N . PHE A 1 70 ? 7.516 51.469 31.844 1 98.44 70 PHE A N 1
ATOM 546 C CA . PHE A 1 70 ? 6.242 50.875 32.25 1 98.44 70 PHE A CA 1
ATOM 547 C C . PHE A 1 70 ? 6.332 49.344 32.25 1 98.44 70 PHE A C 1
ATOM 549 O O . PHE A 1 70 ? 5.652 48.688 33.031 1 98.44 70 PHE A O 1
ATOM 556 N N . TYR A 1 71 ? 7.125 48.719 31.328 1 97.81 71 TYR A N 1
ATOM 557 C CA . TYR A 1 71 ? 7.262 47.25 31.328 1 97.81 71 TYR A CA 1
ATOM 558 C C . TYR A 1 71 ? 7.809 46.75 32.656 1 97.81 71 TYR A C 1
ATOM 560 O O . TYR A 1 71 ? 7.293 45.812 33.25 1 97.81 71 TYR A O 1
ATOM 568 N N . GLU A 1 72 ? 8.852 47.469 33.125 1 96.75 72 GLU A N 1
ATOM 569 C CA . GLU A 1 72 ? 9.422 47.094 34.438 1 96.75 72 GLU A CA 1
ATOM 570 C C . GLU A 1 72 ? 8.422 47.312 35.562 1 96.75 72 GLU A C 1
ATOM 572 O O . GLU A 1 72 ? 8.406 46.562 36.531 1 96.75 72 GLU A O 1
ATOM 577 N N . TYR A 1 73 ? 7.707 48.344 35.438 1 98.25 73 TYR A N 1
ATOM 578 C CA . TYR A 1 73 ? 6.676 48.594 36.438 1 98.25 73 TYR A CA 1
ATOM 579 C C . TYR A 1 73 ? 5.633 47.5 36.469 1 98.25 73 TYR A C 1
ATOM 581 O O . TYR A 1 73 ? 5.277 46.969 37.531 1 98.25 73 TYR A O 1
ATOM 589 N N . ALA A 1 74 ? 5.152 47.094 35.375 1 98.31 74 ALA A N 1
ATOM 590 C CA . ALA A 1 74 ? 4.062 46.125 35.25 1 98.31 74 ALA A CA 1
ATOM 591 C C . ALA A 1 74 ? 4.57 44.688 35.375 1 98.31 74 ALA A C 1
ATOM 593 O O . ALA A 1 74 ? 3.857 43.812 35.844 1 98.31 74 ALA A O 1
ATOM 594 N N . CYS A 1 75 ? 5.852 44.375 34.875 1 97.62 75 CYS A N 1
ATOM 595 C CA . CYS A 1 75 ? 6.305 43 34.719 1 97.62 75 CYS A CA 1
ATOM 596 C C . CYS A 1 75 ? 7.609 42.75 35.469 1 97.62 75 CYS A C 1
ATOM 598 O O . CYS A 1 75 ? 8.156 41.656 35.406 1 97.62 75 CYS A O 1
ATOM 600 N N . GLY A 1 76 ? 8.125 43.688 36.125 1 95.88 76 GLY A N 1
ATOM 601 C CA . GLY A 1 76 ? 9.469 43.594 36.656 1 95.88 76 GLY A CA 1
ATOM 602 C C . GLY A 1 76 ? 9.664 42.406 37.594 1 95.88 76 GLY A C 1
ATOM 603 O O . GLY A 1 76 ? 10.773 41.906 37.719 1 95.88 76 GLY A O 1
ATOM 604 N N . LYS A 1 77 ? 8.641 42 38.25 1 96.88 77 LYS A N 1
ATOM 605 C CA . LYS A 1 77 ? 8.758 40.906 39.219 1 96.88 77 LYS A CA 1
ATOM 606 C C . LYS A 1 77 ? 8.125 39.625 38.656 1 96.88 77 LYS A C 1
ATOM 608 O O . LYS A 1 77 ? 7.922 38.656 39.375 1 96.88 77 LYS A O 1
ATOM 613 N N . TRP A 1 78 ? 7.773 39.594 37.469 1 96.94 78 TRP A N 1
ATOM 614 C CA . TRP A 1 78 ? 7.145 38.438 36.844 1 96.94 78 TRP A CA 1
ATOM 615 C C . TRP A 1 78 ? 8.023 37.219 36.969 1 96.94 78 TRP A C 1
ATOM 617 O O . TRP A 1 78 ? 7.551 36.156 37.406 1 96.94 78 TRP A O 1
ATOM 627 N N . SER A 1 79 ? 9.305 37.281 36.625 1 94 79 SER A N 1
ATOM 628 C CA . SER A 1 79 ? 10.195 36.125 36.594 1 94 79 SER A CA 1
ATOM 629 C C . SER A 1 79 ? 10.406 35.531 37.969 1 94 79 SER A C 1
ATOM 631 O O . SER A 1 79 ? 10.672 34.344 38.094 1 94 79 SER A O 1
ATOM 633 N N . GLU A 1 80 ? 10.266 36.375 38.969 1 94.38 80 GLU A N 1
ATOM 634 C CA . GLU A 1 80 ? 10.438 35.938 40.344 1 94.38 80 GLU A CA 1
ATOM 635 C C . GLU A 1 80 ? 9.312 34.969 40.75 1 94.38 80 GLU A C 1
ATOM 637 O O . GLU A 1 80 ? 9.539 34 41.469 1 94.38 80 GLU A O 1
ATOM 642 N N . HIS A 1 81 ? 8.188 35.25 40.25 1 94.75 81 HIS A N 1
ATOM 643 C CA . HIS A 1 81 ? 7.023 34.5 40.656 1 94.75 81 HIS A CA 1
ATOM 644 C C . HIS A 1 81 ? 6.613 33.5 39.594 1 94.75 81 HIS A C 1
ATOM 646 O O . HIS A 1 81 ? 5.82 32.594 39.844 1 94.75 81 HIS A O 1
ATOM 652 N N . ASN A 1 82 ? 7.121 33.656 38.406 1 93.62 82 ASN A N 1
ATOM 653 C CA . ASN A 1 82 ? 6.832 32.781 37.25 1 93.62 82 ASN A CA 1
ATOM 654 C C . ASN A 1 82 ? 8.109 32.344 36.562 1 93.62 82 ASN A C 1
ATOM 656 O O . ASN A 1 82 ? 8.328 32.688 35.406 1 93.62 82 ASN A O 1
ATOM 660 N N . PRO A 1 83 ? 8.844 31.547 37.25 1 91.25 83 PRO A N 1
ATOM 661 C CA . PRO A 1 83 ? 10.07 31.078 36.594 1 91.25 83 PRO A CA 1
ATOM 662 C C . PRO A 1 83 ? 9.789 30.188 35.406 1 91.25 83 PRO A C 1
ATOM 664 O O . PRO A 1 83 ? 8.734 29.547 35.344 1 91.25 83 PRO A O 1
ATOM 667 N N . VAL A 1 84 ? 10.68 30.156 34.562 1 88.56 84 VAL A N 1
ATOM 668 C CA . VAL A 1 84 ? 10.555 29.297 33.375 1 88.56 84 VAL A CA 1
ATOM 669 C C . VAL A 1 84 ? 10.508 27.828 33.812 1 88.56 84 VAL A C 1
ATOM 671 O O . VAL A 1 84 ? 11.422 27.359 34.5 1 88.56 84 VAL A O 1
ATOM 674 N N . PRO A 1 85 ? 9.422 27.219 33.531 1 83.81 85 PRO A N 1
ATOM 675 C CA . PRO A 1 85 ? 9.344 25.797 33.906 1 83.81 85 PRO A CA 1
ATOM 676 C C . PRO A 1 85 ? 10.438 24.953 33.219 1 83.81 85 PRO A C 1
ATOM 678 O O . PRO A 1 85 ? 10.977 25.344 32.188 1 83.81 85 PRO A O 1
ATOM 681 N N . GLU A 1 86 ? 10.656 23.781 33.875 1 76.31 86 GLU A N 1
ATOM 682 C CA . GLU A 1 86 ? 11.648 22.875 33.312 1 76.31 86 GLU A CA 1
ATOM 683 C C . GLU A 1 86 ? 11.266 22.422 31.906 1 76.31 86 GLU A C 1
ATOM 685 O O . GLU A 1 86 ? 10.109 22.109 31.641 1 76.31 86 GLU A O 1
ATOM 690 N N . GLY A 1 87 ? 12.156 22.516 31.047 1 69.38 87 GLY A N 1
ATOM 691 C CA . GLY A 1 87 ? 11.93 22.062 29.672 1 69.38 87 GLY A CA 1
ATOM 692 C C . GLY A 1 87 ? 11.414 23.156 28.766 1 69.38 87 GLY A C 1
ATOM 693 O O . GLY A 1 87 ? 11.25 22.953 27.562 1 69.38 87 GLY A O 1
ATOM 694 N N . SER A 1 88 ? 11.188 24.359 29.406 1 76.69 88 SER A N 1
ATOM 695 C CA . SER A 1 88 ? 10.703 25.484 28.609 1 76.69 88 SER A CA 1
ATOM 696 C C . SER A 1 88 ? 11.758 26.578 28.5 1 76.69 88 SER A C 1
ATOM 698 O O . SER A 1 88 ? 12.68 26.641 29.312 1 76.69 88 SER A O 1
ATOM 700 N N . ARG A 1 89 ? 11.68 27.312 27.391 1 75.69 89 ARG A N 1
ATOM 701 C CA . ARG A 1 89 ? 12.633 28.391 27.188 1 75.69 89 ARG A CA 1
ATOM 702 C C . ARG A 1 89 ? 12.055 29.719 27.656 1 75.69 89 ARG A C 1
ATOM 704 O O . ARG A 1 89 ? 12.797 30.688 27.859 1 75.69 89 ARG A O 1
ATOM 711 N N . SER A 1 90 ? 10.805 29.766 27.797 1 86.75 90 SER A N 1
ATOM 712 C CA . SER A 1 90 ? 10.133 31 28.219 1 86.75 90 SER A CA 1
ATOM 713 C C . SER A 1 90 ? 8.82 30.688 28.938 1 86.75 90 SER A C 1
ATOM 715 O O . SER A 1 90 ? 8.312 29.562 28.875 1 86.75 90 SER A O 1
ATOM 717 N N . TRP A 1 91 ? 8.414 31.578 29.703 1 91.81 91 TRP A N 1
ATOM 718 C CA . TRP A 1 91 ? 7.137 31.469 30.406 1 91.81 91 TRP A CA 1
ATOM 719 C C . TRP A 1 91 ? 6.418 32.812 30.438 1 91.81 91 TRP A C 1
ATOM 721 O O . TRP A 1 91 ? 6.984 33.812 30.891 1 91.81 91 TRP A O 1
ATOM 731 N N . SER A 1 92 ? 5.297 32.875 29.844 1 94.06 92 SER A N 1
ATOM 732 C CA . SER A 1 92 ? 4.488 34.094 29.734 1 94.06 92 SER A CA 1
ATOM 733 C C . SER A 1 92 ? 3.008 33.781 29.922 1 94.06 92 SER A C 1
ATOM 735 O O . SER A 1 92 ? 2.631 32.625 30.156 1 94.06 92 SER A O 1
ATOM 737 N N . LEU A 1 93 ? 2.199 34.812 29.938 1 93.38 93 LEU A N 1
ATOM 738 C CA . LEU A 1 93 ? 0.755 34.594 30.016 1 93.38 93 LEU A CA 1
ATOM 739 C C . LEU A 1 93 ? 0.255 33.75 28.859 1 93.38 93 LEU A C 1
ATOM 741 O O . LEU A 1 93 ? -0.721 33 29 1 93.38 93 LEU A O 1
ATOM 745 N N . TRP A 1 94 ? 0.888 33.781 27.75 1 93.69 94 TRP A N 1
ATOM 746 C CA . TRP A 1 94 ? 0.54 33 26.578 1 93.69 94 TRP A CA 1
ATOM 747 C C . TRP A 1 94 ? 0.742 31.516 26.844 1 93.69 94 TRP A C 1
ATOM 749 O O . TRP A 1 94 ? -0.125 30.688 26.531 1 93.69 94 TRP A O 1
ATOM 759 N N . GLU A 1 95 ? 1.944 31.188 27.422 1 91.5 95 GLU A N 1
ATOM 760 C CA . GLU A 1 95 ? 2.215 29.797 27.75 1 91.5 95 GLU A CA 1
ATOM 761 C C . GLU A 1 95 ? 1.246 29.281 28.812 1 91.5 95 GLU A C 1
ATOM 763 O O . GLU A 1 95 ? 0.866 28.109 28.797 1 91.5 95 GLU A O 1
ATOM 768 N N . MET A 1 96 ? 0.914 30.188 29.688 1 92.5 96 MET A N 1
ATOM 769 C CA . MET A 1 96 ? -0.063 29.812 30.703 1 92.5 96 MET A CA 1
ATOM 770 C C . MET A 1 96 ? -1.396 29.438 30.062 1 92.5 96 MET A C 1
ATOM 772 O O . MET A 1 96 ? -2.021 28.453 30.453 1 92.5 96 MET A O 1
ATOM 776 N N . LEU A 1 97 ? -1.836 30.25 29.141 1 94.88 97 LEU A N 1
ATOM 777 C CA . LEU A 1 97 ? -3.084 29.969 28.438 1 94.88 97 LEU A CA 1
ATOM 778 C C . LEU A 1 97 ? -2.973 28.656 27.656 1 94.88 97 LEU A C 1
ATOM 780 O O . LEU A 1 97 ? -3.898 27.844 27.656 1 94.88 97 LEU A O 1
ATOM 784 N N . GLN A 1 98 ? -1.902 28.484 26.969 1 91.12 98 GLN A N 1
ATOM 785 C CA . GLN A 1 98 ? -1.695 27.25 26.203 1 91.12 98 GLN A CA 1
ATOM 786 C C . GLN A 1 98 ? -1.812 26.031 27.109 1 91.12 98 GLN A C 1
ATOM 788 O O . GLN A 1 98 ? -2.426 25.031 26.719 1 91.12 98 GLN A O 1
ATOM 793 N N . ASN A 1 99 ? -1.158 26.078 28.234 1 89.56 99 ASN A N 1
ATOM 794 C CA . ASN A 1 99 ? -1.224 24.969 29.172 1 89.56 99 ASN A CA 1
ATOM 795 C C . ASN A 1 99 ? -2.658 24.688 29.609 1 89.56 99 ASN A C 1
ATOM 797 O O . ASN A 1 99 ? -3.041 23.531 29.781 1 89.56 99 ASN A O 1
ATOM 801 N N . ASN A 1 100 ? -3.354 25.766 29.844 1 93.06 100 ASN A N 1
ATOM 802 C CA . ASN A 1 100 ? -4.75 25.594 30.219 1 93.06 100 ASN A CA 1
ATOM 803 C C . ASN A 1 100 ? -5.551 24.906 29.109 1 93.06 100 ASN A C 1
ATOM 805 O O . ASN A 1 100 ? -6.324 23.984 29.375 1 93.06 100 ASN A O 1
ATOM 809 N N . VAL A 1 101 ? -5.395 25.344 27.891 1 92.69 101 VAL A N 1
ATOM 810 C CA . VAL A 1 101 ? -6.094 24.781 26.75 1 92.69 101 VAL A CA 1
ATOM 811 C C . VAL A 1 101 ? -5.691 23.312 26.578 1 92.69 101 VAL A C 1
ATOM 813 O O . VAL A 1 101 ? -6.543 22.453 26.328 1 92.69 101 VAL A O 1
ATOM 816 N N . ASP A 1 102 ? -4.398 23.031 26.734 1 90.88 102 ASP A N 1
ATOM 817 C CA . ASP A 1 102 ? -3.908 21.672 26.609 1 90.88 102 ASP A CA 1
ATOM 818 C C . ASP A 1 102 ? -4.555 20.766 27.656 1 90.88 102 ASP A C 1
ATOM 820 O O . ASP A 1 102 ? -4.91 19.625 27.359 1 90.88 102 ASP A O 1
ATOM 824 N N . ARG A 1 103 ? -4.629 21.266 28.844 1 92.31 103 ARG A N 1
ATOM 825 C CA . ARG A 1 103 ? -5.254 20.5 29.922 1 92.31 103 ARG A CA 1
ATOM 826 C C . ARG A 1 103 ? -6.715 20.203 29.594 1 92.31 103 ARG A C 1
ATOM 828 O O . ARG A 1 103 ? -7.203 19.094 29.859 1 92.31 103 ARG A O 1
ATOM 835 N N . GLN A 1 104 ? -7.395 21.188 29.094 1 93.81 104 GLN A N 1
ATOM 836 C CA . GLN A 1 104 ? -8.797 21.016 28.734 1 93.81 104 GLN A CA 1
ATOM 837 C C . GLN A 1 104 ? -8.953 19.969 27.625 1 93.81 104 GLN A C 1
ATOM 839 O O . GLN A 1 104 ? -9.875 19.156 27.672 1 93.81 104 GLN A O 1
ATOM 844 N N . ILE A 1 105 ? -8.078 20.016 26.625 1 93.19 105 ILE A N 1
ATOM 845 C CA . ILE A 1 105 ? -8.086 19.031 25.547 1 93.19 105 ILE A CA 1
ATOM 846 C C . ILE A 1 105 ? -7.793 17.641 26.094 1 93.19 105 ILE A C 1
ATOM 848 O O . ILE A 1 105 ? -8.469 16.672 25.75 1 93.19 105 ILE A O 1
ATOM 852 N N . GLU A 1 106 ? -6.773 17.547 26.969 1 92.38 106 GLU A N 1
ATOM 853 C CA . GLU A 1 106 ? -6.395 16.266 27.578 1 92.38 106 GLU A CA 1
ATOM 854 C C . GLU A 1 106 ? -7.562 15.656 28.344 1 92.38 106 GLU A C 1
ATOM 856 O O . GLU A 1 106 ? -7.762 14.438 28.297 1 92.38 106 GLU A O 1
ATOM 861 N N . ASP A 1 107 ? -8.273 16.469 29.016 1 93.69 107 ASP A N 1
ATOM 862 C CA . ASP A 1 107 ? -9.414 16 29.797 1 93.69 107 ASP A CA 1
ATOM 863 C C . ASP A 1 107 ? -10.453 15.336 28.891 1 93.69 107 ASP A C 1
ATOM 865 O O . ASP A 1 107 ? -11.094 14.359 29.297 1 93.69 107 ASP A O 1
ATOM 869 N N . ILE A 1 108 ? -10.625 15.875 27.734 1 93.44 108 ILE A N 1
ATOM 870 C CA . ILE A 1 108 ? -11.57 15.297 26.797 1 93.44 108 ILE A CA 1
ATOM 871 C C . ILE A 1 108 ? -11.039 13.961 26.266 1 93.44 108 ILE A C 1
ATOM 873 O O . ILE A 1 108 ? -11.766 12.969 26.234 1 93.44 108 ILE A O 1
ATOM 877 N N . LEU A 1 109 ? -9.781 13.891 25.938 1 93.06 109 LEU A N 1
ATOM 878 C CA . LEU A 1 109 ? -9.172 12.734 25.281 1 93.06 109 LEU A CA 1
ATOM 879 C C . LEU A 1 109 ? -9.031 11.578 26.266 1 93.06 109 LEU A C 1
ATOM 881 O O . LEU A 1 109 ? -9.203 10.414 25.891 1 93.06 109 LEU A O 1
ATOM 885 N N . LYS A 1 110 ? -8.734 11.82 27.562 1 91.94 110 LYS A N 1
ATOM 886 C CA . LYS A 1 110 ? -8.43 10.805 28.562 1 91.94 110 LYS A CA 1
ATOM 887 C C . LYS A 1 110 ? -9.672 9.984 28.906 1 91.94 110 LYS A C 1
ATOM 889 O O . LYS A 1 110 ? -9.555 8.891 29.469 1 91.94 110 LYS A O 1
ATOM 894 N N . GLU A 1 111 ? -10.82 10.484 28.531 1 91.12 111 GLU A N 1
ATOM 895 C CA . GLU A 1 111 ? -12.055 9.75 28.781 1 91.12 111 GLU A CA 1
ATOM 896 C C . GLU A 1 111 ? -12.117 8.461 27.969 1 91.12 111 GLU A C 1
ATOM 898 O O . GLU A 1 111 ? -12.852 7.535 28.312 1 91.12 111 GLU A O 1
ATOM 903 N N . GLY A 1 112 ? -11.336 8.398 26.906 1 89.62 112 GLY A N 1
ATOM 904 C CA . GLY A 1 112 ? -11.391 7.254 26 1 89.62 112 GLY A CA 1
ATOM 905 C C . GLY A 1 112 ? -12.609 7.258 25.109 1 89.62 112 GLY A C 1
ATOM 906 O O . GLY A 1 112 ? -13.578 7.984 25.359 1 89.62 112 GLY A O 1
ATOM 907 N N . PRO A 1 113 ? -12.57 6.43 24.031 1 88.25 113 PRO A N 1
ATOM 908 C CA . PRO A 1 113 ? -13.695 6.395 23.094 1 88.25 113 PRO A CA 1
ATOM 909 C C . PRO A 1 113 ? -14.953 5.797 23.719 1 88.25 113 PRO A C 1
ATOM 911 O O . PRO A 1 113 ? -14.883 4.793 24.438 1 88.25 113 PRO A O 1
ATOM 914 N N . LYS A 1 114 ? -16.078 6.453 23.516 1 88.38 114 LYS A N 1
ATOM 915 C CA . LYS A 1 114 ? -17.391 5.992 23.969 1 88.38 114 LYS A CA 1
ATOM 916 C C . LYS A 1 114 ? -18.328 5.719 22.797 1 88.38 114 LYS A C 1
ATOM 918 O O . LYS A 1 114 ? -18.141 6.27 21.703 1 88.38 114 LYS A O 1
ATOM 923 N N . ASP A 1 115 ? -19.328 4.914 22.969 1 82.5 115 ASP A N 1
ATOM 924 C CA . ASP A 1 115 ? -20.25 4.504 21.906 1 82.5 115 ASP A CA 1
ATOM 925 C C . ASP A 1 115 ? -21.062 5.691 21.391 1 82.5 115 ASP A C 1
ATOM 927 O O . ASP A 1 115 ? -21.375 5.77 20.203 1 82.5 115 ASP A O 1
ATOM 931 N N . ASN A 1 116 ? -21.344 6.578 22.234 1 85.56 116 ASN A N 1
ATOM 932 C CA . ASN A 1 116 ? -22.219 7.691 21.859 1 85.56 116 ASN A CA 1
ATOM 933 C C . ASN A 1 116 ? -21.406 8.906 21.422 1 85.56 116 ASN A C 1
ATOM 935 O O . ASN A 1 116 ? -21.953 9.969 21.141 1 85.56 116 ASN A O 1
ATOM 939 N N . ASP A 1 117 ? -20.141 8.773 21.312 1 88.88 117 ASP A N 1
ATOM 940 C CA . ASP A 1 117 ? -19.312 9.859 20.812 1 88.88 117 ASP A CA 1
ATOM 941 C C . ASP A 1 117 ? -19.609 10.125 19.328 1 88.88 117 ASP A C 1
ATOM 943 O O . ASP A 1 117 ? -19.906 9.203 18.578 1 88.88 117 ASP A O 1
ATOM 947 N N . LEU A 1 118 ? -19.547 11.406 19.016 1 88.88 118 LEU A N 1
ATOM 948 C CA . LEU A 1 118 ? -19.484 11.703 17.578 1 88.88 118 LEU A CA 1
ATOM 949 C C . LEU A 1 118 ? -18.281 11.047 16.938 1 88.88 118 LEU A C 1
ATOM 951 O O . LEU A 1 118 ? -17.266 10.82 17.594 1 88.88 118 LEU A O 1
ATOM 955 N N . LEU A 1 119 ? -18.359 10.789 15.633 1 87.12 119 LEU A N 1
ATOM 956 C CA . LEU A 1 119 ? -17.312 10.062 14.93 1 87.12 119 LEU A CA 1
ATOM 957 C C . LEU A 1 119 ? -15.961 10.734 15.133 1 87.12 119 LEU A C 1
ATOM 959 O O . LEU A 1 119 ? -14.992 10.078 15.523 1 87.12 119 LEU A O 1
ATOM 963 N N . ALA A 1 120 ? -15.938 12.031 14.914 1 88.25 120 ALA A N 1
ATOM 964 C CA . ALA A 1 120 ? -14.68 12.766 15.008 1 88.25 120 ALA A CA 1
ATOM 965 C C . ALA A 1 120 ? -14.078 12.641 16.406 1 88.25 120 ALA A C 1
ATOM 967 O O . ALA A 1 120 ? -12.867 12.484 16.562 1 88.25 120 ALA A O 1
ATOM 968 N N . VAL 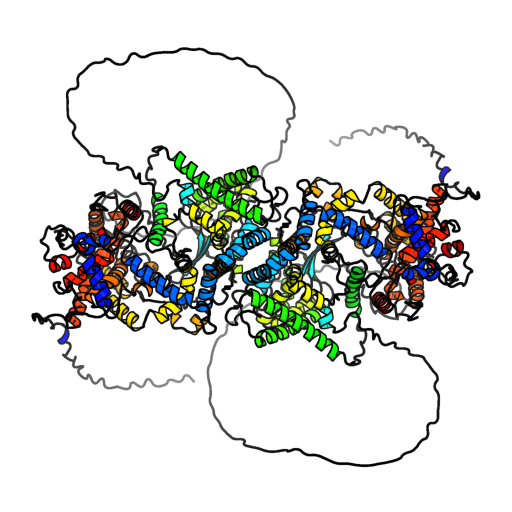A 1 121 ? -14.898 12.734 17.422 1 90.81 121 VAL A N 1
ATOM 969 C CA . VAL A 1 121 ? -14.445 12.664 18.812 1 90.81 121 VAL A CA 1
ATOM 970 C C . VAL A 1 121 ? -13.938 11.25 19.109 1 90.81 121 VAL A C 1
ATOM 972 O O . VAL A 1 121 ? -12.914 11.086 19.766 1 90.81 121 VAL A O 1
ATOM 975 N N . LYS A 1 122 ? -14.664 10.32 18.609 1 90.06 122 LYS A N 1
ATOM 976 C CA . LYS A 1 122 ? -14.266 8.922 18.797 1 90.06 122 LYS A CA 1
ATOM 977 C C . LYS A 1 122 ? -12.898 8.656 18.172 1 90.06 122 LYS A C 1
ATOM 979 O O . LYS A 1 122 ? -12.047 8 18.781 1 90.06 122 LYS A O 1
ATOM 984 N N . LEU A 1 123 ? -12.734 9.133 16.953 1 90.25 123 LEU A N 1
ATOM 985 C CA . LEU A 1 123 ? -11.477 8.945 16.25 1 90.25 123 LEU A CA 1
ATOM 986 C C . LEU A 1 123 ? -10.328 9.633 16.984 1 90.25 123 LEU A C 1
ATOM 988 O O . LEU A 1 123 ? -9.234 9.078 17.094 1 90.25 123 LEU A O 1
ATOM 992 N N . ALA A 1 124 ? -10.531 10.836 17.516 1 91.94 124 ALA A N 1
ATOM 993 C CA . ALA A 1 124 ? -9.508 11.57 18.25 1 91.94 124 ALA A CA 1
ATOM 994 C C . ALA A 1 124 ? -9.086 10.82 19.5 1 91.94 124 ALA A C 1
ATOM 996 O O . ALA A 1 124 ? -7.898 10.727 19.812 1 91.94 124 ALA A O 1
ATOM 997 N N . LYS A 1 125 ? -10.047 10.336 20.234 1 92.94 125 LYS A N 1
ATOM 998 C CA . LYS A 1 125 ? -9.781 9.602 21.469 1 92.94 125 LYS A CA 1
ATOM 999 C C . LYS A 1 125 ? -9.016 8.312 21.172 1 92.94 125 LYS A C 1
ATOM 1001 O O . LYS A 1 125 ? -8.102 7.945 21.922 1 92.94 125 LYS A O 1
ATOM 1006 N N . LYS A 1 126 ? -9.398 7.641 20.094 1 91.12 126 LYS A N 1
ATOM 1007 C CA . LYS A 1 126 ? -8.68 6.438 19.672 1 91.12 126 LYS A CA 1
ATOM 1008 C C . LYS A 1 126 ? -7.234 6.754 19.328 1 91.12 126 LYS A C 1
ATOM 1010 O O . LYS A 1 126 ? -6.32 6.008 19.688 1 91.12 126 LYS A O 1
ATOM 1015 N N . TRP A 1 127 ? -7.098 7.77 18.531 1 92.31 127 TRP A N 1
ATOM 1016 C CA . TRP A 1 127 ? -5.758 8.164 18.109 1 92.31 127 TRP A CA 1
ATOM 1017 C C . TRP A 1 127 ? -4.898 8.539 19.312 1 92.31 127 TRP A C 1
ATOM 1019 O O . TRP A 1 127 ? -3.717 8.188 19.375 1 92.31 127 TRP A O 1
ATOM 1029 N N . TYR A 1 128 ? -5.465 9.266 20.297 1 94.12 128 TYR A N 1
ATOM 1030 C CA . TYR A 1 128 ? -4.762 9.633 21.516 1 94.12 128 TYR A CA 1
ATOM 1031 C C . TYR A 1 128 ? -4.34 8.391 22.297 1 94.12 128 TYR A C 1
ATOM 1033 O O . TYR A 1 128 ? -3.219 8.32 22.797 1 94.12 128 TYR A O 1
ATOM 1041 N N . THR A 1 129 ? -5.219 7.445 22.391 1 93.44 129 THR A N 1
ATOM 1042 C CA . THR A 1 129 ? -4.918 6.195 23.078 1 93.44 129 THR A CA 1
ATOM 1043 C C . THR A 1 129 ? -3.734 5.488 22.422 1 93.44 129 THR A C 1
ATOM 1045 O O . THR A 1 129 ? -2.846 4.984 23.109 1 93.44 129 THR A O 1
ATOM 1048 N N . ALA A 1 130 ? -3.777 5.488 21.125 1 93.06 130 ALA A N 1
ATOM 1049 C CA . ALA A 1 130 ? -2.678 4.867 20.375 1 93.06 130 ALA A CA 1
ATOM 1050 C C . ALA A 1 130 ? -1.369 5.617 20.625 1 93.06 130 ALA A C 1
ATOM 1052 O O . ALA A 1 130 ? -0.303 5.004 20.703 1 93.06 130 ALA A O 1
ATOM 1053 N N . CYS A 1 131 ? -1.449 6.898 20.641 1 94.25 131 CYS A N 1
ATOM 1054 C CA . CYS A 1 131 ? -0.275 7.73 20.875 1 94.25 131 CYS A CA 1
ATOM 1055 C C . CYS A 1 131 ? 0.312 7.473 22.266 1 94.25 131 CYS A C 1
ATOM 1057 O O . CYS A 1 131 ? 1.532 7.406 22.422 1 94.25 131 CYS A O 1
ATOM 1059 N N . MET A 1 132 ? -0.493 7.277 23.266 1 93.62 132 MET A N 1
ATOM 1060 C CA . MET A 1 132 ? -0.089 7.105 24.656 1 93.62 132 MET A CA 1
ATOM 1061 C C . MET A 1 132 ? 0.492 5.715 24.891 1 93.62 132 MET A C 1
ATOM 1063 O O . MET A 1 132 ? 1.292 5.512 25.797 1 93.62 132 MET A O 1
ATOM 1067 N N . ASP A 1 133 ? 0.123 4.762 24.078 1 93.69 133 ASP A N 1
ATOM 1068 C CA . ASP A 1 133 ? 0.487 3.365 24.297 1 93.69 133 ASP A CA 1
ATOM 1069 C C . ASP A 1 133 ? 1.859 3.057 23.703 1 93.69 133 ASP A C 1
ATOM 1071 O O . ASP A 1 133 ? 1.973 2.264 22.766 1 93.69 133 ASP A O 1
ATOM 1075 N N . THR A 1 134 ? 2.914 3.51 24.359 1 94.56 134 THR A N 1
ATOM 1076 C CA . THR A 1 134 ? 4.273 3.334 23.859 1 94.56 134 THR A CA 1
ATOM 1077 C C . THR A 1 134 ? 4.707 1.874 23.969 1 94.56 134 THR A C 1
ATOM 1079 O O . THR A 1 134 ? 5.531 1.403 23.188 1 94.56 134 THR A O 1
ATOM 1082 N N . ASP A 1 135 ? 4.141 1.12 24.891 1 95.56 135 ASP A N 1
ATOM 1083 C CA . ASP A 1 135 ? 4.465 -0.295 25.047 1 95.56 135 ASP A CA 1
ATOM 1084 C C . ASP A 1 135 ? 4.023 -1.093 23.812 1 95.56 135 ASP A C 1
ATOM 1086 O O . ASP A 1 135 ? 4.773 -1.929 23.312 1 95.56 135 ASP A O 1
ATOM 1090 N N . GLU A 1 136 ? 2.822 -0.817 23.438 1 93 136 GLU A N 1
ATOM 1091 C CA . GLU A 1 136 ? 2.318 -1.509 22.25 1 93 136 GLU A CA 1
ATOM 1092 C C . GLU A 1 136 ? 3.129 -1.145 21.016 1 93 136 GLU A C 1
ATOM 1094 O O . GLU A 1 136 ? 3.338 -1.983 20.141 1 93 136 GLU A O 1
ATOM 1099 N N . ARG A 1 137 ? 3.549 0.061 20.875 1 94.38 137 ARG A N 1
ATOM 1100 C CA . ARG A 1 137 ? 4.371 0.517 19.75 1 94.38 137 ARG A CA 1
ATOM 1101 C C . ARG A 1 137 ? 5.727 -0.181 19.75 1 94.38 137 ARG A C 1
ATOM 1103 O O . ARG A 1 137 ? 6.215 -0.596 18.703 1 94.38 137 ARG A O 1
ATOM 1110 N N . ASP A 1 138 ? 6.324 -0.302 20.922 1 96.25 138 ASP A N 1
ATOM 1111 C CA . ASP A 1 138 ? 7.613 -0.979 21.031 1 96.25 138 ASP A CA 1
ATOM 1112 C C . ASP A 1 138 ? 7.477 -2.471 20.75 1 96.25 138 ASP A C 1
ATOM 1114 O O . ASP A 1 138 ? 8.375 -3.082 20.156 1 96.25 138 ASP A O 1
ATOM 1118 N N . LYS A 1 139 ? 6.367 -3.055 21.156 1 93.31 139 LYS A N 1
ATOM 1119 C CA . LYS A 1 139 ? 6.109 -4.465 20.891 1 93.31 139 LYS A CA 1
ATOM 1120 C C . LYS A 1 139 ? 5.98 -4.711 19.391 1 93.31 139 LYS A C 1
ATOM 1122 O O . LYS A 1 139 ? 6.492 -5.707 18.859 1 93.31 139 LYS A O 1
ATOM 1127 N N . ARG A 1 140 ? 5.293 -3.834 18.672 1 92.88 140 ARG A N 1
ATOM 1128 C CA . ARG A 1 140 ? 5.156 -3.926 17.219 1 92.88 140 ARG A CA 1
ATOM 1129 C C . ARG A 1 140 ? 6.504 -3.748 16.531 1 92.88 140 ARG A C 1
ATOM 1131 O O . ARG A 1 140 ? 6.734 -4.301 15.453 1 92.88 140 ARG A O 1
ATOM 1138 N N . GLY A 1 141 ? 7.375 -2.945 17.141 1 94.75 141 GLY A N 1
ATOM 1139 C CA . GLY A 1 141 ? 8.711 -2.715 16.609 1 94.75 141 GLY A CA 1
ATOM 1140 C C . GLY A 1 141 ? 8.695 -1.998 15.273 1 94.75 141 GLY A C 1
ATOM 1141 O O . GLY A 1 141 ? 7.875 -1.107 15.047 1 94.75 141 GLY A O 1
ATOM 1142 N N . LEU A 1 142 ? 9.656 -2.387 14.391 1 96.25 142 LEU A N 1
ATOM 1143 C CA . LEU A 1 142 ? 9.812 -1.713 13.109 1 96.25 142 LEU A CA 1
ATOM 1144 C C . LEU A 1 142 ? 9.172 -2.529 11.992 1 96.25 142 LEU A C 1
ATOM 1146 O O . LEU A 1 142 ? 9.383 -2.238 10.805 1 96.25 142 LEU A O 1
ATOM 1150 N N . ASP A 1 143 ? 8.336 -3.488 12.359 1 93.62 143 ASP A N 1
ATOM 1151 C CA . ASP A 1 143 ? 7.715 -4.379 11.383 1 93.62 143 ASP A CA 1
ATOM 1152 C C . ASP A 1 143 ? 6.859 -3.596 10.391 1 93.62 143 ASP A C 1
ATOM 1154 O O . ASP A 1 143 ? 6.891 -3.865 9.188 1 93.62 143 ASP A O 1
ATOM 1158 N N . PRO A 1 144 ? 6.039 -2.598 10.875 1 94 144 PRO A N 1
ATOM 1159 C CA . PRO A 1 144 ? 5.242 -1.828 9.914 1 94 144 PRO A CA 1
ATOM 1160 C C . PRO A 1 144 ? 6.098 -1.107 8.875 1 94 144 PRO A C 1
ATOM 1162 O O . PRO A 1 144 ? 5.715 -1.028 7.707 1 94 144 PRO A O 1
ATOM 1165 N N . LEU A 1 145 ? 7.25 -0.635 9.305 1 95.88 145 LEU A N 1
ATOM 1166 C CA . LEU A 1 145 ? 8.156 0.059 8.398 1 95.88 145 LEU A CA 1
ATOM 1167 C C . LEU A 1 145 ? 8.773 -0.915 7.398 1 95.88 145 LEU A C 1
ATOM 1169 O O . LEU A 1 145 ? 8.891 -0.602 6.211 1 95.88 145 LEU A O 1
ATOM 1173 N N . VAL A 1 146 ? 9.219 -2.025 7.895 1 94.81 146 VAL A N 1
ATOM 1174 C CA . VAL A 1 146 ? 9.844 -3.041 7.047 1 94.81 146 VAL A CA 1
ATOM 1175 C C . VAL A 1 146 ? 8.836 -3.525 6.004 1 94.81 146 VAL A C 1
ATOM 1177 O O . VAL A 1 146 ? 9.172 -3.658 4.824 1 94.81 146 VAL A O 1
ATOM 1180 N N . SER A 1 147 ? 7.625 -3.752 6.453 1 94.38 147 SER A N 1
ATOM 1181 C CA . SER A 1 147 ? 6.578 -4.18 5.531 1 94.38 147 SER A CA 1
ATOM 1182 C C . SER A 1 147 ? 6.293 -3.113 4.48 1 94.38 147 SER A C 1
ATOM 1184 O O . SER A 1 147 ? 6.129 -3.426 3.299 1 94.38 147 SER A O 1
ATOM 1186 N N . THR A 1 148 ? 6.238 -1.874 4.875 1 96.38 148 THR A N 1
ATOM 1187 C CA . THR A 1 148 ? 6 -0.766 3.957 1 96.38 148 THR A CA 1
ATOM 1188 C C . THR A 1 148 ? 7.105 -0.687 2.908 1 96.38 148 THR A C 1
ATOM 1190 O O . THR A 1 148 ? 6.824 -0.615 1.709 1 96.38 148 THR A O 1
ATOM 1193 N N . GLN A 1 149 ? 8.312 -0.737 3.346 1 95.44 149 GLN A N 1
ATOM 1194 C CA . GLN A 1 149 ? 9.438 -0.625 2.43 1 95.44 149 GLN A CA 1
ATOM 1195 C C . GLN A 1 149 ? 9.5 -1.82 1.483 1 95.44 149 GLN A C 1
ATOM 1197 O O . GLN A 1 149 ? 9.828 -1.669 0.304 1 95.44 149 GLN A O 1
ATOM 1202 N N . SER A 1 150 ? 9.188 -2.943 1.983 1 92.5 150 SER A N 1
ATOM 1203 C CA . SER A 1 150 ? 9.195 -4.137 1.146 1 92.5 150 SER A CA 1
ATOM 1204 C C . SER A 1 150 ? 8.172 -4.027 0.02 1 92.5 150 SER A C 1
ATOM 1206 O O . SER A 1 150 ? 8.438 -4.426 -1.114 1 92.5 150 SER A O 1
ATOM 1208 N N . ARG A 1 151 ? 6.996 -3.484 0.335 1 94.12 151 ARG A N 1
ATOM 1209 C CA . ARG A 1 151 ? 5.93 -3.328 -0.652 1 94.12 151 ARG A CA 1
ATOM 1210 C C . ARG A 1 151 ? 6.32 -2.312 -1.72 1 94.12 151 ARG A C 1
ATOM 1212 O O . ARG A 1 151 ? 5.758 -2.307 -2.816 1 94.12 151 ARG A O 1
ATOM 1219 N N . ILE A 1 152 ? 7.301 -1.49 -1.36 1 94.12 152 ILE A N 1
ATOM 1220 C CA . ILE A 1 152 ? 7.664 -0.396 -2.254 1 94.12 152 ILE A CA 1
ATOM 1221 C C . ILE A 1 152 ? 9.055 -0.644 -2.832 1 94.12 152 ILE A C 1
ATOM 1223 O O . ILE A 1 152 ? 9.797 0.302 -3.117 1 94.12 152 ILE A O 1
ATOM 1227 N N . GLY A 1 153 ? 9.562 -1.842 -2.852 1 90.69 153 GLY A N 1
ATOM 1228 C CA . GLY A 1 153 ? 10.773 -2.234 -3.557 1 90.69 153 GLY A CA 1
ATOM 1229 C C . GLY A 1 153 ? 11.984 -2.332 -2.648 1 90.69 153 GLY A C 1
ATOM 1230 O O . GLY A 1 153 ? 13.086 -2.637 -3.109 1 90.69 153 GLY A O 1
ATOM 1231 N N . GLY A 1 154 ? 11.828 -2.039 -1.408 1 93.12 154 GLY A N 1
ATOM 1232 C CA . GLY A 1 154 ? 12.945 -2.123 -0.474 1 93.12 154 GLY A CA 1
ATOM 1233 C C . GLY A 1 154 ? 13.82 -0.889 -0.48 1 93.12 154 GLY A C 1
ATOM 1234 O O . GLY A 1 154 ? 13.797 -0.106 -1.432 1 93.12 154 GLY A O 1
ATOM 1235 N N . TRP A 1 155 ? 14.484 -0.697 0.603 1 95.44 155 TRP A N 1
ATOM 1236 C CA . TRP A 1 155 ? 15.453 0.384 0.73 1 95.44 155 TRP A CA 1
ATOM 1237 C C . TRP A 1 155 ? 16.844 -0.076 0.297 1 95.44 155 TRP A C 1
ATOM 1239 O O . TRP A 1 155 ? 17.531 -0.793 1.033 1 95.44 155 TRP A O 1
ATOM 1249 N N . PRO A 1 156 ? 17.312 0.342 -0.884 1 93.69 156 PRO A N 1
ATOM 1250 C CA . PRO A 1 156 ? 18.516 -0.229 -1.487 1 93.69 156 PRO A CA 1
ATOM 1251 C C . PRO A 1 156 ? 19.719 -0.224 -0.537 1 93.69 156 PRO A C 1
ATOM 1253 O O . PRO A 1 156 ? 20.5 -1.171 -0.527 1 93.69 156 PRO A O 1
ATOM 1256 N N . MET A 1 157 ? 19.844 0.731 0.307 1 93.62 157 MET A N 1
ATOM 1257 C CA . MET A 1 157 ? 21.031 0.88 1.152 1 93.62 157 MET A CA 1
ATOM 1258 C C . MET A 1 157 ? 21.125 -0.272 2.146 1 93.62 157 MET A C 1
ATOM 1260 O O . MET A 1 157 ? 22.219 -0.578 2.635 1 93.62 157 MET A O 1
ATOM 1264 N N . ILE A 1 158 ? 20.047 -0.971 2.434 1 92.56 158 ILE A N 1
ATOM 1265 C CA . ILE A 1 158 ? 20.078 -2.057 3.408 1 92.56 158 ILE A CA 1
ATOM 1266 C C . ILE A 1 158 ? 19.734 -3.377 2.723 1 92.56 158 ILE A C 1
ATOM 1268 O O . ILE A 1 158 ? 19.25 -4.309 3.365 1 92.56 158 ILE A O 1
ATOM 1272 N N . MET A 1 159 ? 19.812 -3.443 1.46 1 88.44 159 MET A N 1
ATOM 1273 C CA . MET A 1 159 ? 19.531 -4.656 0.693 1 88.44 159 MET A CA 1
ATOM 1274 C C . MET A 1 159 ? 20.828 -5.266 0.15 1 88.44 159 MET A C 1
ATOM 1276 O O . MET A 1 159 ? 21.844 -4.578 0.041 1 88.44 159 MET A O 1
ATOM 1280 N N . ASP A 1 160 ? 20.672 -6.531 -0.174 1 79.75 160 ASP A N 1
ATOM 1281 C CA . ASP A 1 160 ? 21.75 -7.152 -0.934 1 79.75 160 ASP A CA 1
ATOM 1282 C C . ASP A 1 160 ? 21.922 -6.484 -2.295 1 79.75 160 ASP A C 1
ATOM 1284 O O . ASP A 1 160 ? 20.938 -6.141 -2.953 1 79.75 160 ASP A O 1
ATOM 1288 N N . PRO A 1 161 ? 23.125 -6.195 -2.635 1 74.06 161 PRO A N 1
ATOM 1289 C CA . PRO A 1 161 ? 23.359 -5.496 -3.902 1 74.06 161 PRO A CA 1
ATOM 1290 C C . PRO A 1 161 ? 22.656 -6.172 -5.082 1 74.06 161 PRO A C 1
ATOM 1292 O O . PRO A 1 161 ? 22.281 -5.5 -6.043 1 74.06 161 PRO A O 1
ATOM 1295 N N . ASP A 1 162 ? 22.438 -7.438 -4.973 1 77.56 162 ASP A N 1
ATOM 1296 C CA . ASP A 1 162 ? 21.844 -8.164 -6.09 1 77.56 162 ASP A CA 1
ATOM 1297 C C . ASP A 1 162 ? 20.328 -8.172 -5.988 1 77.56 162 ASP A C 1
ATOM 1299 O O . ASP A 1 162 ? 19.641 -8.555 -6.934 1 77.56 162 ASP A O 1
ATOM 1303 N N . GLU A 1 163 ? 19.781 -7.746 -4.934 1 83.31 163 GLU A N 1
ATOM 1304 C CA . GLU A 1 163 ? 18.344 -7.82 -4.691 1 83.31 163 GLU A CA 1
ATOM 1305 C C . GLU A 1 163 ? 17.609 -6.652 -5.344 1 83.31 163 GLU A C 1
ATOM 1307 O O . GLU A 1 163 ? 16.516 -6.82 -5.875 1 83.31 163 GLU A O 1
ATOM 1312 N N . TRP A 1 164 ? 18.219 -5.535 -5.312 1 85.12 164 TRP A N 1
ATOM 1313 C CA . TRP A 1 164 ? 17.531 -4.348 -5.805 1 85.12 164 TRP A CA 1
ATOM 1314 C C . TRP A 1 164 ? 17.531 -4.301 -7.328 1 85.12 164 TRP A C 1
ATOM 1316 O O . TRP A 1 164 ? 18.562 -4.602 -7.953 1 85.12 164 TRP A O 1
ATOM 1326 N N . ASP A 1 165 ? 16.391 -3.957 -7.906 1 85.12 165 ASP A N 1
ATOM 1327 C CA . ASP A 1 165 ? 16.25 -3.844 -9.359 1 85.12 165 ASP A CA 1
ATOM 1328 C C . ASP A 1 165 ? 15.531 -2.549 -9.734 1 85.12 165 ASP A C 1
ATOM 1330 O O . ASP A 1 165 ? 14.344 -2.391 -9.461 1 85.12 165 ASP A O 1
ATOM 1334 N N . GLU A 1 166 ? 16.234 -1.724 -10.453 1 82.94 166 GLU A N 1
ATOM 1335 C CA . GLU A 1 166 ? 15.672 -0.432 -10.844 1 82.94 166 GLU A CA 1
ATOM 1336 C C . GLU A 1 166 ? 14.531 -0.604 -11.836 1 82.94 166 GLU A C 1
ATOM 1338 O O . GLU A 1 166 ? 13.633 0.242 -11.914 1 82.94 166 GLU A O 1
ATOM 1343 N N . GLN A 1 167 ? 14.547 -1.631 -12.531 1 76.75 167 GLN A N 1
ATOM 1344 C CA . GLN A 1 167 ? 13.484 -1.861 -13.516 1 76.75 167 GLN A CA 1
ATOM 1345 C C . GLN A 1 167 ? 12.164 -2.188 -12.828 1 76.75 167 GLN A C 1
ATOM 1347 O O . GLN A 1 167 ? 11.102 -1.742 -13.273 1 76.75 167 GLN A O 1
ATOM 1352 N N . GLU A 1 168 ? 12.359 -2.943 -11.758 1 80.94 168 GLU A N 1
ATOM 1353 C CA . GLU A 1 168 ? 11.156 -3.301 -11.008 1 80.94 168 GLU A CA 1
ATOM 1354 C C . GLU A 1 168 ? 10.633 -2.109 -10.211 1 80.94 168 GLU A C 1
ATOM 1356 O O . GLU A 1 168 ? 9.422 -1.933 -10.078 1 80.94 168 GLU A O 1
ATOM 1361 N N . TYR A 1 169 ? 11.586 -1.353 -9.719 1 88.06 169 TYR A N 1
ATOM 1362 C CA . TYR A 1 169 ? 11.195 -0.235 -8.867 1 88.06 169 TYR A CA 1
ATOM 1363 C C . TYR A 1 169 ? 11.992 1.018 -9.219 1 88.06 169 TYR A C 1
ATOM 1365 O O . TYR A 1 169 ? 12.922 1.391 -8.5 1 88.06 169 TYR A O 1
ATOM 1373 N N . SER A 1 170 ? 11.516 1.704 -10.273 1 91.56 170 SER A N 1
ATOM 1374 C CA . SER A 1 170 ? 12.094 2.992 -10.641 1 91.56 170 SER A CA 1
ATOM 1375 C C . SER A 1 170 ? 11.828 4.043 -9.57 1 91.56 170 SER A C 1
ATOM 1377 O O . SER A 1 170 ? 10.914 3.887 -8.75 1 91.56 170 SER A O 1
ATOM 1379 N N . TRP A 1 171 ? 12.68 5.117 -9.586 1 95.62 171 TRP A N 1
ATOM 1380 C CA . TRP A 1 171 ? 12.508 6.109 -8.531 1 95.62 171 TRP A CA 1
ATOM 1381 C C . TRP A 1 171 ? 11.133 6.762 -8.625 1 95.62 171 TRP A C 1
ATOM 1383 O O . TRP A 1 171 ? 10.531 7.102 -7.602 1 95.62 171 TRP A O 1
ATOM 1393 N N . GLN A 1 172 ? 10.594 6.945 -9.82 1 94.62 172 GLN A N 1
ATOM 1394 C CA . GLN A 1 172 ? 9.281 7.562 -9.984 1 94.62 172 GLN A CA 1
ATOM 1395 C C . GLN A 1 172 ? 8.18 6.668 -9.438 1 94.62 172 GLN A C 1
ATOM 1397 O O . GLN A 1 172 ? 7.234 7.148 -8.805 1 94.62 172 GLN A O 1
ATOM 1402 N N . LYS A 1 173 ? 8.305 5.348 -9.695 1 91.94 173 LYS A N 1
ATOM 1403 C CA . LYS A 1 173 ? 7.344 4.406 -9.125 1 91.94 173 LYS A CA 1
ATOM 1404 C C . LYS A 1 173 ? 7.387 4.438 -7.598 1 91.94 173 LYS A C 1
ATOM 1406 O O . LYS A 1 173 ? 6.344 4.449 -6.941 1 91.94 173 LYS A O 1
ATOM 1411 N N . VAL A 1 174 ? 8.594 4.418 -7.082 1 95.69 174 VAL A N 1
ATOM 1412 C CA . VAL A 1 174 ? 8.773 4.457 -5.633 1 95.69 174 VAL A CA 1
ATOM 1413 C C . VAL A 1 174 ? 8.172 5.742 -5.07 1 95.69 174 VAL A C 1
ATOM 1415 O O . VAL A 1 174 ? 7.438 5.711 -4.082 1 95.69 174 VAL A O 1
ATOM 1418 N N . ASP A 1 175 ? 8.414 6.852 -5.719 1 96.69 175 ASP A N 1
ATOM 1419 C CA . ASP A 1 175 ? 7.895 8.148 -5.293 1 96.69 175 ASP A CA 1
ATOM 1420 C C . ASP A 1 175 ? 6.367 8.164 -5.332 1 96.69 175 ASP A C 1
ATOM 1422 O O . ASP A 1 175 ? 5.727 8.664 -4.406 1 96.69 175 ASP A O 1
ATOM 1426 N N . ASP A 1 176 ? 5.797 7.633 -6.359 1 94.38 176 ASP A N 1
ATOM 1427 C CA . ASP A 1 176 ? 4.348 7.605 -6.512 1 94.38 176 ASP A CA 1
ATOM 1428 C C . ASP A 1 176 ? 3.697 6.719 -5.453 1 94.38 176 ASP A C 1
ATOM 1430 O O . ASP A 1 176 ? 2.59 7.004 -4.992 1 94.38 176 ASP A O 1
ATOM 1434 N N . GLN A 1 177 ? 4.367 5.672 -5.145 1 94.56 177 GLN A N 1
ATOM 1435 C CA . GLN A 1 177 ? 3.834 4.793 -4.109 1 94.56 177 GLN A CA 1
ATOM 1436 C C . GLN A 1 177 ? 3.803 5.492 -2.756 1 94.56 177 GLN A C 1
ATOM 1438 O O . GLN A 1 177 ? 2.852 5.328 -1.988 1 94.56 177 GLN A O 1
ATOM 1443 N N . TYR A 1 178 ? 4.812 6.254 -2.439 1 96.81 178 TYR A N 1
ATOM 1444 C CA . TYR A 1 178 ? 4.797 7.004 -1.189 1 96.81 178 TYR A CA 1
ATOM 1445 C C . TYR A 1 178 ? 3.738 8.102 -1.228 1 96.81 178 TYR A C 1
ATOM 1447 O O . TYR A 1 178 ? 3.129 8.422 -0.204 1 96.81 178 TYR A O 1
ATOM 1455 N N . MET A 1 179 ? 3.539 8.688 -2.379 1 96.06 179 MET A N 1
ATOM 1456 C CA . MET A 1 179 ? 2.461 9.664 -2.529 1 96.06 179 MET A CA 1
ATOM 1457 C C . MET A 1 179 ? 1.111 9.039 -2.193 1 96.06 179 MET A C 1
ATOM 1459 O O . MET A 1 179 ? 0.303 9.641 -1.483 1 96.06 179 MET A O 1
ATOM 1463 N N . ARG A 1 180 ? 0.88 7.875 -2.627 1 93.19 180 ARG A N 1
ATOM 1464 C CA . ARG A 1 180 ? -0.375 7.18 -2.359 1 93.19 180 ARG A CA 1
ATOM 1465 C C . ARG A 1 180 ? -0.466 6.758 -0.896 1 93.19 180 ARG A C 1
ATOM 1467 O O . ARG A 1 180 ? -1.559 6.691 -0.33 1 93.19 180 ARG A O 1
ATOM 1474 N N . LEU A 1 181 ? 0.689 6.543 -0.33 1 95.62 181 LEU A N 1
ATOM 1475 C CA . LEU A 1 181 ? 0.743 6.035 1.036 1 95.62 181 LEU A CA 1
ATOM 1476 C C . LEU A 1 181 ? 0.508 7.156 2.043 1 95.62 181 LEU A C 1
ATOM 1478 O O . LEU A 1 181 ? -0.146 6.949 3.068 1 95.62 181 LEU A O 1
ATOM 1482 N N . MET A 1 182 ? 1.074 8.352 1.752 1 94.5 182 MET A N 1
ATOM 1483 C CA . MET A 1 182 ? 1.041 9.367 2.803 1 94.5 182 MET A CA 1
ATOM 1484 C C . MET A 1 182 ? 0.7 10.742 2.227 1 94.5 182 MET A C 1
ATOM 1486 O O . MET A 1 182 ? 0.646 11.727 2.959 1 94.5 182 MET A O 1
ATOM 1490 N N . GLY A 1 183 ? 0.555 10.844 0.94 1 94.06 183 GLY A N 1
ATOM 1491 C CA . GLY A 1 183 ? 0.118 12.086 0.326 1 94.06 183 GLY A CA 1
ATOM 1492 C C . GLY A 1 183 ? 1.264 13.031 0.009 1 94.06 183 GLY A C 1
ATOM 1493 O O . GLY A 1 183 ? 1.062 14.242 -0.118 1 94.06 183 GLY A O 1
ATOM 1494 N N . ARG A 1 184 ? 2.486 12.508 -0.106 1 94.69 184 ARG A N 1
ATOM 1495 C CA . ARG A 1 184 ? 3.635 13.375 -0.343 1 94.69 184 ARG A CA 1
ATOM 1496 C C . ARG A 1 184 ? 4.586 12.758 -1.362 1 94.69 184 ARG A C 1
ATOM 1498 O O . ARG A 1 184 ? 4.84 11.555 -1.331 1 94.69 184 ARG A O 1
ATOM 1505 N N . ASN A 1 185 ? 5.051 13.594 -2.293 1 96.88 185 ASN A N 1
ATOM 1506 C CA . ASN A 1 185 ? 6.145 13.242 -3.193 1 96.88 185 ASN A CA 1
ATOM 1507 C C . ASN A 1 185 ? 7.48 13.781 -2.686 1 96.88 185 ASN A C 1
ATOM 1509 O O . ASN A 1 185 ? 7.512 14.703 -1.869 1 96.88 185 ASN A O 1
ATOM 1513 N N . ALA A 1 186 ? 8.508 13.211 -3.133 1 97.56 186 ALA A N 1
ATOM 1514 C CA . ALA A 1 186 ? 9.836 13.562 -2.635 1 97.56 186 ALA A CA 1
ATOM 1515 C C . ALA A 1 186 ? 10.391 14.781 -3.359 1 97.56 186 ALA A C 1
ATOM 1517 O O . ALA A 1 186 ? 11.281 15.469 -2.85 1 97.56 186 ALA A O 1
ATOM 1518 N N . PHE A 1 187 ? 9.836 15.102 -4.57 1 97.56 187 PHE A N 1
ATOM 1519 C CA . PHE A 1 187 ? 10.531 16.109 -5.352 1 97.56 187 PHE A CA 1
ATOM 1520 C C . PHE A 1 187 ? 9.594 17.25 -5.738 1 97.56 187 PHE A C 1
ATOM 1522 O O . PHE A 1 187 ? 10 18.203 -6.406 1 97.56 187 PHE A O 1
ATOM 1529 N N . HIS A 1 188 ? 8.359 17.141 -5.395 1 96.75 188 HIS A N 1
ATOM 1530 C CA . HIS A 1 188 ? 7.391 18.188 -5.668 1 96.75 188 HIS A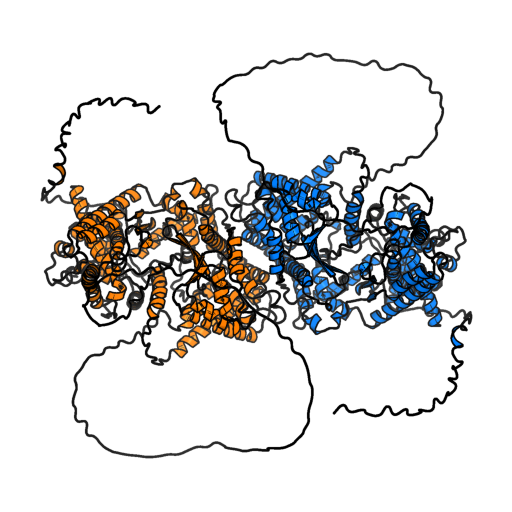 CA 1
ATOM 1531 C C . HIS A 1 188 ? 6.195 18.094 -4.723 1 96.75 188 HIS A C 1
ATOM 1533 O O . HIS A 1 188 ? 6.039 17.109 -4.008 1 96.75 188 HIS A O 1
ATOM 1539 N N . ASP A 1 189 ? 5.492 19.125 -4.676 1 95.81 189 ASP A N 1
ATOM 1540 C CA . ASP A 1 189 ? 4.23 19.156 -3.945 1 95.81 189 ASP A CA 1
ATOM 1541 C C . ASP A 1 189 ? 3.117 19.766 -4.793 1 95.81 189 ASP A C 1
ATOM 1543 O O . ASP A 1 189 ? 3.359 20.703 -5.566 1 95.81 189 ASP A O 1
ATOM 1547 N N . VAL A 1 190 ? 1.942 19.125 -4.766 1 95.81 190 VAL A N 1
ATOM 1548 C CA . VAL A 1 190 ? 0.757 19.625 -5.449 1 95.81 190 VAL A CA 1
ATOM 1549 C C . VAL A 1 190 ? -0.354 19.875 -4.434 1 95.81 190 VAL A C 1
ATOM 1551 O O . VAL A 1 190 ? -0.664 19.016 -3.609 1 95.81 190 VAL A O 1
ATOM 1554 N N . TYR A 1 191 ? -0.899 21 -4.461 1 90.88 191 TYR A N 1
ATOM 1555 C CA . TYR A 1 191 ? -2.008 21.312 -3.566 1 90.88 191 TYR A CA 1
ATOM 1556 C C . TYR A 1 191 ? -2.957 22.312 -4.203 1 90.88 191 TYR A C 1
ATOM 1558 O O . TYR A 1 191 ? -2.609 22.969 -5.195 1 90.88 191 TYR A O 1
ATOM 1566 N N . VAL A 1 192 ? -4.156 22.344 -3.742 1 89.75 192 VAL A N 1
ATOM 1567 C CA . VAL A 1 192 ? -5.191 23.266 -4.203 1 89.75 192 VAL A CA 1
ATOM 1568 C C . VAL A 1 192 ? -5.43 24.344 -3.146 1 89.75 192 VAL A C 1
ATOM 1570 O O . VAL A 1 192 ? -5.543 24.031 -1.956 1 89.75 192 VAL A O 1
ATOM 1573 N N . TYR A 1 193 ? -5.348 25.516 -3.582 1 74.62 193 TYR A N 1
ATOM 1574 C CA . TYR A 1 193 ? -5.609 26.641 -2.689 1 74.62 193 TYR A CA 1
ATOM 1575 C C . TYR A 1 193 ? -6.543 27.656 -3.346 1 74.62 193 TYR A C 1
ATOM 1577 O O . TYR A 1 193 ? -6.438 27.922 -4.543 1 74.62 193 TYR A O 1
ATOM 1585 N N . GLY A 1 194 ? -7.699 27.906 -2.703 1 62.66 194 GLY A N 1
ATOM 1586 C CA . GLY A 1 194 ? -8.641 28.844 -3.262 1 62.66 194 GLY A CA 1
ATOM 1587 C C . GLY A 1 194 ? -8.828 30.094 -2.402 1 62.66 194 GLY A C 1
ATOM 1588 O O . GLY A 1 194 ? -8.758 30.016 -1.174 1 62.66 194 GLY A O 1
ATOM 1589 N N . PHE A 1 195 ? -8.445 31.328 -2.977 1 54.62 195 PHE A N 1
ATOM 1590 C CA . PHE A 1 195 ? -8.836 32.562 -2.342 1 54.62 195 PHE A CA 1
ATOM 1591 C C . PHE A 1 195 ? -9.875 33.312 -3.184 1 54.62 195 PHE A C 1
ATOM 1593 O O . PHE A 1 195 ? -9.75 33.375 -4.41 1 54.62 195 PHE A O 1
ATOM 1600 N N . ASN A 1 196 ? -10.758 34.031 -2.65 1 50.62 196 ASN A N 1
ATOM 1601 C CA . ASN A 1 196 ? -11.758 34.875 -3.277 1 50.62 196 ASN A CA 1
ATOM 1602 C C . ASN A 1 196 ? -12.359 34.219 -4.52 1 50.62 196 ASN A C 1
ATOM 1604 O O . ASN A 1 196 ? -12.344 34.812 -5.602 1 50.62 196 ASN A O 1
ATOM 1608 N N . GLU A 1 197 ? -12.852 33 -4.441 1 57.44 197 GLU A N 1
ATOM 1609 C CA . GLU A 1 197 ? -13.695 32.344 -5.43 1 57.44 197 GLU A CA 1
ATOM 1610 C C . GLU A 1 197 ? -12.859 31.625 -6.48 1 57.44 197 GLU A C 1
ATOM 1612 O O . GLU A 1 197 ? -13.398 30.938 -7.348 1 57.44 197 GLU A O 1
ATOM 1617 N N . THR A 1 198 ? -11.617 31.891 -6.457 1 65.31 198 THR A N 1
ATOM 1618 C CA . THR A 1 198 ? -10.844 31.188 -7.48 1 65.31 198 THR A CA 1
ATOM 1619 C C . THR A 1 198 ? -9.977 30.094 -6.855 1 65.31 198 THR A C 1
ATOM 1621 O O . THR A 1 198 ? -9.188 30.375 -5.945 1 65.31 198 THR A O 1
ATOM 1624 N N . VAL A 1 199 ? -10.203 28.906 -7.188 1 78.19 199 VAL A N 1
ATOM 1625 C CA . VAL A 1 199 ? -9.414 27.766 -6.746 1 78.19 199 VAL A CA 1
ATOM 1626 C C . VAL A 1 199 ? -8.336 27.453 -7.781 1 78.19 199 VAL A C 1
ATOM 1628 O O . VAL A 1 199 ? -8.625 27.344 -8.977 1 78.19 199 VAL A O 1
ATOM 1631 N N . VAL A 1 200 ? -7.098 27.547 -7.305 1 83.69 200 VAL A N 1
ATOM 1632 C CA . VAL A 1 200 ? -5.973 27.328 -8.203 1 83.69 200 VAL A CA 1
ATOM 1633 C C . VAL A 1 200 ? -5.164 26.125 -7.738 1 83.69 200 VAL A C 1
ATOM 1635 O O . VAL A 1 200 ? -5 25.906 -6.535 1 83.69 200 VAL A O 1
ATOM 1638 N N . VAL A 1 201 ? -4.699 25.312 -8.711 1 93.75 201 VAL A N 1
ATOM 1639 C CA . VAL A 1 201 ? -3.807 24.188 -8.422 1 93.75 201 VAL A CA 1
ATOM 1640 C C . VAL A 1 201 ? -2.357 24.672 -8.422 1 93.75 201 VAL A C 1
ATOM 1642 O O . VAL A 1 201 ? -1.91 25.312 -9.375 1 93.75 201 VAL A O 1
ATOM 1645 N N . HIS A 1 202 ? -1.664 24.422 -7.367 1 92.94 202 HIS A N 1
ATOM 1646 C CA . HIS A 1 202 ? -0.269 24.812 -7.227 1 92.94 202 HIS A CA 1
ATOM 1647 C C . HIS A 1 202 ? 0.667 23.625 -7.363 1 92.94 202 HIS A C 1
ATOM 1649 O O . HIS A 1 202 ? 0.404 22.562 -6.805 1 92.94 202 HIS A O 1
ATOM 1655 N N . VAL A 1 203 ? 1.688 23.766 -8.188 1 95.44 203 VAL A N 1
ATOM 1656 C CA . VAL A 1 203 ? 2.828 22.859 -8.242 1 95.44 203 VAL A CA 1
ATOM 1657 C C . VAL A 1 203 ? 4.066 23.547 -7.672 1 95.44 203 VAL A C 1
ATOM 1659 O O . VAL A 1 203 ? 4.523 24.562 -8.211 1 95.44 203 VAL A O 1
ATOM 1662 N N . ASP A 1 204 ? 4.59 23 -6.574 1 93.88 204 ASP A N 1
ATOM 1663 C CA . ASP A 1 204 ? 5.609 23.719 -5.82 1 93.88 204 ASP A CA 1
ATOM 1664 C C . ASP A 1 204 ? 6.766 22.797 -5.434 1 93.88 204 ASP A C 1
ATOM 1666 O O . ASP A 1 204 ? 6.77 21.625 -5.793 1 93.88 204 ASP A O 1
ATOM 1670 N N . THR A 1 205 ? 7.812 23.359 -4.797 1 93.81 205 THR A N 1
ATOM 1671 C CA . THR A 1 205 ? 8.969 22.609 -4.316 1 93.81 205 THR A CA 1
ATOM 1672 C C . THR A 1 205 ? 8.555 21.578 -3.266 1 93.81 205 THR A C 1
ATOM 1674 O O . THR A 1 205 ? 7.465 21.672 -2.691 1 93.81 205 THR A O 1
ATOM 1677 N N . PRO A 1 206 ? 9.375 20.547 -3.09 1 94.44 206 PRO A N 1
ATOM 1678 C CA . PRO A 1 206 ? 9 19.453 -2.195 1 94.44 206 PRO A CA 1
ATOM 1679 C C . PRO A 1 206 ? 9.203 19.797 -0.722 1 94.44 206 PRO A C 1
ATOM 1681 O O . PRO A 1 206 ? 9.812 20.828 -0.402 1 94.44 206 PRO A O 1
ATOM 1684 N N . HIS A 1 207 ? 8.602 18.922 0.098 1 91.88 207 HIS A N 1
ATOM 1685 C CA . HIS A 1 207 ? 8.938 18.906 1.517 1 91.88 207 HIS A CA 1
ATOM 1686 C C . HIS A 1 207 ? 10.273 18.203 1.753 1 91.88 207 HIS A C 1
ATOM 1688 O O . HIS A 1 207 ? 10.438 17.031 1.367 1 91.88 207 HIS A O 1
ATOM 1694 N N . LEU A 1 208 ? 11.156 18.922 2.393 1 93.75 208 LEU A N 1
ATOM 1695 C CA . LEU A 1 208 ? 12.469 18.359 2.68 1 93.75 208 LEU A CA 1
ATOM 1696 C C . LEU A 1 208 ? 12.477 17.672 4.043 1 93.75 208 LEU A C 1
ATOM 1698 O O . LEU A 1 208 ? 11.609 17.938 4.883 1 93.75 208 LEU A O 1
ATOM 1702 N N . PRO A 1 209 ? 13.406 16.734 4.254 1 94.56 209 PRO A N 1
ATOM 1703 C CA . PRO A 1 209 ? 13.523 16.141 5.586 1 94.56 209 PRO A CA 1
ATOM 1704 C C . PRO A 1 209 ? 13.742 17.188 6.684 1 94.56 209 PRO A C 1
ATOM 1706 O O . PRO A 1 209 ? 14.359 18.219 6.441 1 94.56 209 PRO A O 1
ATOM 1709 N N . PRO A 1 210 ? 13.227 16.891 7.895 1 89.38 210 PRO A N 1
ATOM 1710 C CA . PRO A 1 210 ? 13.469 17.828 9 1 89.38 210 PRO A CA 1
ATOM 1711 C C . PRO A 1 210 ? 14.953 18.125 9.203 1 89.38 210 PRO A C 1
ATOM 1713 O O . PRO A 1 210 ? 15.789 17.234 9.102 1 89.38 210 PRO A O 1
ATOM 1716 N N . GLY A 1 211 ? 15.258 19.422 9.398 1 83.5 211 GLY A N 1
ATOM 1717 C CA . GLY A 1 211 ? 16.625 19.828 9.648 1 83.5 211 GLY A CA 1
ATOM 1718 C C . GLY A 1 211 ? 17.438 20.031 8.375 1 83.5 211 GLY A C 1
ATOM 1719 O O . GLY A 1 211 ? 18.641 20.234 8.43 1 83.5 211 GLY A O 1
ATOM 1720 N N . ALA A 1 212 ? 16.781 19.906 7.215 1 86.19 212 ALA A N 1
ATOM 1721 C CA . ALA A 1 212 ? 17.484 20.016 5.938 1 86.19 212 ALA A CA 1
ATOM 1722 C C . ALA A 1 212 ? 18.188 21.359 5.812 1 86.19 212 ALA A C 1
ATOM 1724 O O . ALA A 1 212 ? 19.297 21.453 5.293 1 86.19 212 ALA A O 1
ATOM 1725 N N . TYR A 1 213 ? 17.594 22.422 6.219 1 79.06 213 TYR A N 1
ATOM 1726 C CA . TYR A 1 213 ? 18.172 23.75 6.109 1 79.06 213 TYR A CA 1
ATOM 1727 C C . TYR A 1 213 ? 19.391 23.906 7.016 1 79.06 213 TYR A C 1
ATOM 1729 O O . TYR A 1 213 ? 20.391 24.516 6.625 1 79.06 213 TYR A O 1
ATOM 1737 N N . ILE A 1 214 ? 19.219 23.375 8.18 1 77.12 214 ILE A N 1
ATOM 1738 C CA . ILE A 1 214 ? 20.344 23.406 9.109 1 77.12 214 ILE A CA 1
ATOM 1739 C C . ILE A 1 214 ? 21.531 22.625 8.516 1 77.12 214 ILE A C 1
ATOM 1741 O O . ILE A 1 214 ? 22.672 23.047 8.641 1 77.12 214 ILE A O 1
ATOM 1745 N N . LEU A 1 215 ? 21.219 21.547 7.953 1 84.81 215 LEU A N 1
ATOM 1746 C CA . LEU A 1 215 ? 22.25 20.703 7.336 1 84.81 215 LEU A CA 1
ATOM 1747 C C . LEU A 1 215 ? 22.938 21.438 6.195 1 84.81 215 LEU A C 1
ATOM 1749 O O . LEU A 1 215 ? 24.156 21.312 6.016 1 84.81 215 LEU A O 1
ATOM 1753 N N . TRP A 1 216 ? 22.203 22.172 5.469 1 81.12 216 TRP A N 1
ATOM 1754 C CA . TRP A 1 216 ? 22.703 22.875 4.289 1 81.12 216 TRP A CA 1
ATOM 1755 C C . TRP A 1 216 ? 23.453 24.125 4.684 1 81.12 216 TRP A C 1
ATOM 1757 O O . TRP A 1 216 ? 24.516 24.422 4.141 1 81.12 216 TRP A O 1
ATOM 1767 N N . SER A 1 217 ? 22.953 24.953 5.609 1 73.31 217 SER A N 1
ATOM 1768 C CA . SER A 1 217 ? 23.516 26.25 5.953 1 73.31 217 SER A CA 1
ATOM 1769 C C . SER A 1 217 ? 24.594 26.125 7.027 1 73.31 217 SER A C 1
ATOM 1771 O O . SER A 1 217 ? 25.438 27.016 7.18 1 73.31 217 SER A O 1
ATOM 1773 N N . GLY A 1 218 ? 24.734 25.016 7.621 1 60.69 218 GLY A N 1
ATOM 1774 C CA . GLY A 1 218 ? 25.609 24.844 8.758 1 60.69 218 GLY A CA 1
ATOM 1775 C C . GLY A 1 218 ? 25.25 25.734 9.938 1 60.69 218 GLY A C 1
ATOM 1776 O O . GLY A 1 218 ? 25.922 25.719 10.969 1 60.69 218 GLY A O 1
ATOM 1777 N N . LYS A 1 219 ? 24.453 26.734 9.719 1 53.72 219 LYS A N 1
ATOM 1778 C CA . LYS A 1 219 ? 24.078 27.672 10.766 1 53.72 219 LYS A CA 1
ATOM 1779 C C . LYS A 1 219 ? 22.969 27.109 11.648 1 53.72 219 LYS A C 1
ATOM 1781 O O . LYS A 1 219 ? 21.984 26.562 11.148 1 53.72 219 LYS A O 1
ATOM 1786 N N . THR A 1 220 ? 23.484 26.719 12.812 1 49.31 220 THR A N 1
ATOM 1787 C CA . THR A 1 220 ? 22.453 26.359 13.773 1 49.31 220 THR A CA 1
ATOM 1788 C C . THR A 1 220 ? 21.641 27.594 14.172 1 49.31 220 THR A C 1
ATOM 1790 O O . THR A 1 220 ? 22.109 28.719 14.039 1 49.31 220 THR A O 1
ATOM 1793 N N . TYR A 1 221 ? 20.406 27.453 14.344 1 43.31 221 TYR A N 1
ATOM 1794 C CA . TYR A 1 221 ? 19.562 28.562 14.781 1 43.31 221 TYR A CA 1
ATOM 1795 C C . TYR A 1 221 ? 20.25 29.359 15.891 1 43.31 221 TYR A C 1
ATOM 1797 O O . TYR A 1 221 ? 20 30.547 16.062 1 43.31 221 TYR A O 1
ATOM 1805 N N . ASP A 1 222 ? 21.141 28.781 16.688 1 39.72 222 ASP A N 1
ATOM 1806 C CA . ASP A 1 222 ? 21.781 29.375 17.859 1 39.72 222 ASP A CA 1
ATOM 1807 C C . ASP A 1 222 ? 23.078 30.062 17.484 1 39.72 222 ASP A C 1
ATOM 1809 O O . ASP A 1 222 ? 23.859 30.438 18.359 1 39.72 222 ASP A O 1
ATOM 1813 N N . SER A 1 223 ? 23.516 30.203 16.328 1 36.19 223 SER A N 1
ATOM 1814 C CA . SER A 1 223 ? 24.844 30.797 16.172 1 36.19 223 SER A CA 1
ATOM 1815 C C . SER A 1 223 ? 24.812 32.281 16.5 1 36.19 223 SER A C 1
ATOM 1817 O O . SER A 1 223 ? 24.062 33.031 15.883 1 36.19 223 SER A O 1
ATOM 1819 N N . ASP A 1 224 ? 25.188 32.781 17.641 1 33.81 224 ASP A N 1
ATOM 1820 C CA . ASP A 1 224 ? 25.453 34.094 18.25 1 33.81 224 ASP A CA 1
ATOM 1821 C C . ASP A 1 224 ? 26.141 35.031 17.266 1 33.81 224 ASP A C 1
ATOM 1823 O O . ASP A 1 224 ? 26.328 36.219 17.547 1 33.81 224 ASP A O 1
ATOM 1827 N N . GLU A 1 225 ? 27.094 34.688 16.406 1 32.91 225 GLU A N 1
ATOM 1828 C CA . GLU A 1 225 ? 28.062 35.656 15.875 1 32.91 225 GLU A CA 1
ATOM 1829 C C . GLU A 1 225 ? 27.453 36.5 14.781 1 32.91 225 GLU A C 1
ATOM 1831 O O . GLU A 1 225 ? 27.484 36.156 13.609 1 32.91 225 GLU A O 1
ATOM 1836 N N . VAL A 1 226 ? 26.266 37.031 14.969 1 33.75 226 VAL A N 1
ATOM 1837 C CA . VAL A 1 226 ? 26.141 38.219 14.117 1 33.75 226 VAL A CA 1
ATOM 1838 C C . VAL A 1 226 ? 27.25 39.219 14.461 1 33.75 226 VAL A C 1
ATOM 1840 O O . VAL A 1 226 ? 27.328 39.688 15.594 1 33.75 226 VAL A O 1
ATOM 1843 N N . ASP A 1 227 ? 28.422 39.438 13.883 1 29.73 227 ASP A N 1
ATOM 1844 C CA . ASP A 1 227 ? 29.438 40.469 14.023 1 29.73 227 ASP A CA 1
ATOM 1845 C C . ASP A 1 227 ? 28.812 41.875 14.086 1 29.73 227 ASP A C 1
ATOM 1847 O O . ASP A 1 227 ? 27.969 42.219 13.25 1 29.73 227 ASP A O 1
ATOM 1851 N N . ASP A 1 228 ? 28.859 42.562 15.266 1 28.92 228 ASP A N 1
ATOM 1852 C CA . ASP A 1 228 ? 28.781 43.969 15.586 1 28.92 228 ASP A CA 1
ATOM 1853 C C . ASP A 1 228 ? 29.656 44.781 14.648 1 28.92 228 ASP A C 1
ATOM 1855 O O . ASP A 1 228 ? 30.891 44.719 14.727 1 28.92 228 ASP A O 1
ATOM 1859 N N . ASP A 1 229 ? 29.484 45.125 13.422 1 28.38 229 ASP A N 1
ATOM 1860 C CA . ASP A 1 229 ? 30.219 46.25 12.828 1 28.38 229 ASP A CA 1
ATOM 1861 C C . ASP A 1 229 ? 30 47.531 13.641 1 28.38 229 ASP A C 1
ATOM 1863 O O . ASP A 1 229 ? 29 48.188 13.492 1 28.38 229 ASP A O 1
ATOM 1867 N N . ASP A 1 230 ? 30.484 47.688 14.938 1 26.72 230 ASP A N 1
ATOM 1868 C CA . ASP A 1 230 ? 30.734 48.938 15.641 1 26.72 230 ASP A CA 1
ATOM 1869 C C . ASP A 1 230 ? 31.703 49.812 14.867 1 26.72 230 ASP A C 1
ATOM 1871 O O . ASP A 1 230 ? 32.938 49.656 14.977 1 26.72 230 ASP A O 1
ATOM 1875 N N . ASP A 1 231 ? 31.531 50.406 13.648 1 27.45 231 ASP A N 1
ATOM 1876 C CA . ASP A 1 231 ? 32.312 51.562 13.234 1 27.45 231 ASP A CA 1
ATOM 1877 C C . ASP A 1 231 ? 32.094 52.719 14.195 1 27.45 231 ASP A C 1
ATOM 1879 O O . ASP A 1 231 ? 31.047 53.375 14.172 1 27.45 231 ASP A O 1
ATOM 1883 N N . ASP A 1 232 ? 32.625 52.75 15.43 1 23.53 232 ASP A N 1
ATOM 1884 C CA . ASP A 1 232 ? 32.938 53.969 16.156 1 23.53 232 ASP A CA 1
ATOM 1885 C C . ASP A 1 232 ? 33.875 54.875 15.352 1 23.53 232 ASP A C 1
ATOM 1887 O O . ASP A 1 232 ? 34.969 54.438 14.977 1 23.53 232 ASP A O 1
ATOM 1891 N N . PRO A 1 233 ? 33.5 56.094 14.797 1 26.89 233 PRO A N 1
ATOM 1892 C CA . PRO A 1 233 ? 34.406 57.062 14.164 1 26.89 233 PRO A CA 1
ATOM 1893 C C . PRO A 1 233 ? 35.438 57.656 15.125 1 26.89 233 PRO A C 1
ATOM 1895 O O . PRO A 1 233 ? 36.031 58.719 14.859 1 26.89 233 PRO A O 1
ATOM 1898 N N . SER A 1 234 ? 35.938 57.062 16.188 1 21.06 234 SER A N 1
ATOM 1899 C CA . SER A 1 234 ? 36.875 57.781 17.078 1 21.06 234 SER A CA 1
ATOM 1900 C C . SER A 1 234 ? 37.938 58.5 16.281 1 21.06 234 SER A C 1
ATOM 1902 O O . SER A 1 234 ? 38.156 58.25 15.102 1 21.06 234 SER A O 1
ATOM 1904 N N . ASP A 1 235 ? 38.906 59.312 17.094 1 19.47 235 ASP A N 1
ATOM 1905 C CA . ASP A 1 235 ? 39.875 60.406 17.156 1 19.47 235 ASP A CA 1
ATOM 1906 C C . ASP A 1 235 ? 41.094 60.094 16.281 1 19.47 235 ASP A C 1
ATOM 1908 O O . ASP A 1 235 ? 41.594 59 16.297 1 19.47 235 ASP A O 1
ATOM 1912 N N . GLU A 1 236 ? 41.25 61 15.266 1 20.09 236 GLU A N 1
ATOM 1913 C CA . GLU A 1 236 ? 42.438 61.375 14.508 1 20.09 236 GLU A CA 1
ATOM 1914 C C . GLU A 1 236 ? 43.562 61.844 15.438 1 20.09 236 GLU A C 1
ATOM 1916 O O . GLU A 1 236 ? 43.656 63.031 15.766 1 20.09 236 GLU A O 1
ATOM 1921 N N . ASP A 1 237 ? 43.781 61.312 16.625 1 18 237 ASP A N 1
ATOM 1922 C CA . ASP A 1 237 ? 45 61.844 17.188 1 18 237 ASP A CA 1
ATOM 1923 C C . ASP A 1 237 ? 46.156 61.781 16.172 1 18 237 ASP A C 1
ATOM 1925 O O . ASP A 1 237 ? 46.25 60.812 15.422 1 18 237 ASP A O 1
ATOM 1929 N N . ARG A 1 238 ? 46.812 63.031 15.992 1 18.92 238 ARG A N 1
ATOM 1930 C CA . ARG A 1 238 ? 47.875 63.625 15.195 1 18.92 238 ARG A CA 1
ATOM 1931 C C . ARG A 1 238 ? 49.219 62.906 15.445 1 18.92 238 ARG A C 1
ATOM 1933 O O . ARG A 1 238 ? 50.219 63.281 14.852 1 18.92 238 ARG A O 1
ATOM 1940 N N . SER A 1 239 ? 49.312 62.25 16.625 1 17.53 239 SER A N 1
ATOM 1941 C CA . SER A 1 239 ? 50.688 62.375 17.109 1 17.53 239 SER A CA 1
ATOM 1942 C C . SER A 1 239 ? 51.688 61.969 16.047 1 17.53 239 SER A C 1
ATOM 1944 O O . SER A 1 239 ? 51.344 61.312 15.086 1 17.53 239 SER A O 1
ATOM 1946 N N . ASP A 1 240 ? 53.031 62.344 16.281 1 16.47 240 ASP A N 1
ATOM 1947 C CA . ASP A 1 240 ? 54.406 62.656 15.93 1 16.47 240 ASP A CA 1
ATOM 1948 C C . ASP A 1 240 ? 55.156 61.375 15.531 1 16.47 240 ASP A C 1
ATOM 1950 O O . ASP A 1 240 ? 56.375 61.406 15.305 1 16.47 240 ASP A O 1
ATOM 1954 N N . GLU A 1 241 ? 54.531 60.188 15.742 1 15.6 241 GLU A N 1
ATOM 1955 C CA . GLU A 1 241 ? 55.656 59.312 15.93 1 15.6 241 GLU A CA 1
ATOM 1956 C C . GLU A 1 241 ? 56.594 59.312 14.711 1 15.6 241 GLU A C 1
ATOM 1958 O O . GLU A 1 241 ? 56.125 59.094 13.586 1 15.6 241 GLU A O 1
ATOM 1963 N N . GLU A 1 242 ? 57.656 60 14.633 1 15.24 242 GLU A N 1
ATOM 1964 C CA . GLU A 1 242 ? 58.875 60.125 13.844 1 15.24 242 GLU A CA 1
ATOM 1965 C C . GLU A 1 242 ? 59.438 58.75 13.445 1 15.24 242 GLU A C 1
ATOM 1967 O O . GLU A 1 242 ? 59.969 58.594 12.359 1 15.24 242 GLU A O 1
ATOM 1972 N N . LYS A 1 243 ? 59.625 57.969 14.57 1 16.91 243 LYS A N 1
ATOM 1973 C CA . LYS A 1 243 ? 61 57.438 14.5 1 16.91 243 LYS A CA 1
ATOM 1974 C C . LYS A 1 243 ? 61.219 56.688 13.188 1 16.91 243 LYS A C 1
ATOM 1976 O O . LYS A 1 243 ? 60.25 56.312 12.5 1 16.91 243 LYS A O 1
ATOM 1981 N N . GLN A 1 244 ? 62.25 55.906 13.047 1 15.48 244 GLN A N 1
ATOM 1982 C CA . GLN A 1 244 ? 63.469 55.375 12.445 1 15.48 244 GLN A CA 1
ATOM 1983 C C . GLN A 1 244 ? 63.156 54.125 11.609 1 15.48 244 GLN A C 1
ATOM 1985 O O . GLN A 1 244 ? 62.219 53.406 11.898 1 15.48 244 GLN A O 1
ATOM 1990 N N . SER A 1 245 ? 63.719 54.094 10.391 1 15.41 245 SER A N 1
ATOM 1991 C CA . SER A 1 245 ? 63.906 53.25 9.211 1 15.41 245 SER A CA 1
ATOM 1992 C C . SER A 1 245 ? 64.25 51.844 9.609 1 15.41 245 SER A C 1
ATOM 1994 O O . SER A 1 245 ? 64.562 51 8.75 1 15.41 245 SER A O 1
ATOM 1996 N N . HIS A 1 246 ? 64.125 51.344 10.742 1 14.54 246 HIS A N 1
ATOM 1997 C CA . HIS A 1 246 ? 65.188 50.312 10.875 1 14.54 246 HIS A CA 1
ATOM 1998 C C . HIS A 1 246 ? 64.812 49.062 10.047 1 14.54 246 HIS A C 1
ATOM 2000 O O . HIS A 1 246 ? 65.5 48.031 10.148 1 14.54 246 HIS A O 1
ATOM 2006 N N . GLU A 1 247 ? 64.062 49.125 9.133 1 14.11 247 GLU A N 1
ATOM 2007 C CA . GLU A 1 247 ? 63.438 47.812 8.977 1 14.11 247 GLU A CA 1
ATOM 2008 C C . GLU A 1 247 ? 64.5 46.719 8.883 1 14.11 247 GLU A C 1
ATOM 2010 O O . GLU A 1 247 ? 65.688 47 8.477 1 14.11 247 GLU A O 1
ATOM 2015 N N . ASP A 1 248 ? 63.938 45.5 8.906 1 13.81 248 ASP A N 1
ATOM 2016 C CA . ASP A 1 248 ? 64.188 44.125 9.352 1 13.81 248 ASP A CA 1
ATOM 2017 C C . ASP A 1 248 ? 65.188 43.438 8.375 1 13.81 248 ASP A C 1
ATOM 2019 O O . ASP A 1 248 ? 65.125 43.688 7.172 1 13.81 248 ASP A O 1
ATOM 2023 N N . SER A 1 249 ? 65.938 42.688 8.852 1 13.62 249 SER A N 1
ATOM 2024 C CA . SER A 1 249 ? 67.125 41.781 8.719 1 13.62 249 SER A CA 1
ATOM 2025 C C . SER A 1 249 ? 66.75 40.562 7.895 1 13.62 249 SER A C 1
ATOM 2027 O O . SER A 1 249 ? 67.562 40.031 7.145 1 13.62 249 SER A O 1
ATOM 2029 N N . GLN A 1 250 ? 65.562 39.812 8.016 1 12.98 250 GLN A N 1
ATOM 2030 C CA . GLN A 1 250 ? 66.062 38.469 8.219 1 12.98 250 GLN A CA 1
ATOM 2031 C C . GLN A 1 250 ? 66.562 37.844 6.898 1 12.98 250 GLN A C 1
ATOM 2033 O O . GLN A 1 250 ? 66.188 38.344 5.824 1 12.98 250 GLN A O 1
ATOM 2038 N N . GLU A 1 251 ? 66.312 36.375 6.945 1 13.49 251 GLU A N 1
ATOM 2039 C CA . GLU A 1 251 ? 67.25 35.25 6.848 1 13.49 251 GLU A CA 1
ATOM 2040 C C . GLU A 1 251 ? 67.25 34.656 5.445 1 13.49 251 GLU A C 1
ATOM 2042 O O . GLU A 1 251 ? 66.375 34.969 4.633 1 13.49 251 GLU A O 1
ATOM 2047 N N . PRO A 1 252 ? 66.75 33.125 5.395 1 14.13 252 PRO A N 1
ATOM 2048 C CA . PRO A 1 252 ? 67.688 32.031 5.078 1 14.13 252 PRO A CA 1
ATOM 2049 C C . PRO A 1 252 ? 67.562 31.562 3.635 1 14.13 252 PRO A C 1
ATOM 2051 O O . PRO A 1 252 ? 66.688 32 2.906 1 14.13 252 PRO A O 1
ATOM 2054 N N . GLY A 1 253 ? 67.125 30.156 3.568 1 13.14 253 GLY A N 1
ATOM 2055 C CA . GLY A 1 253 ? 67.812 28.984 3.051 1 13.14 253 GLY A CA 1
ATOM 2056 C C . GLY A 1 253 ? 67.375 28.609 1.654 1 13.14 253 GLY A C 1
ATOM 2057 O O . GLY A 1 253 ? 66.25 28.969 1.227 1 13.14 253 GLY A O 1
ATOM 2058 N N . ASN A 1 254 ? 68.25 28.234 0.741 1 13.7 254 ASN A N 1
ATOM 2059 C CA . ASN A 1 254 ? 68.688 27.781 -0.592 1 13.7 254 ASN A CA 1
ATOM 2060 C C . ASN A 1 254 ? 68 26.453 -0.958 1 13.7 254 ASN A C 1
ATOM 2062 O O . ASN A 1 254 ? 67.562 26.266 -2.096 1 13.7 254 ASN A O 1
ATOM 2066 N N . GLU A 1 255 ? 67.812 25.359 -0.224 1 13.67 255 GLU A N 1
ATOM 2067 C CA . GLU A 1 255 ? 68.438 24.234 -0.939 1 13.67 255 GLU A CA 1
ATOM 2068 C C . GLU A 1 255 ? 67.5 23.734 -2.051 1 13.67 255 GLU A C 1
ATOM 2070 O O . GLU A 1 255 ? 66.312 23.906 -1.974 1 13.67 255 GLU A O 1
ATOM 2075 N N . ALA A 1 256 ? 68.188 23.094 -3.172 1 14.26 256 ALA A N 1
ATOM 2076 C CA . ALA A 1 256 ? 68.375 22.562 -4.52 1 14.26 256 ALA A CA 1
ATOM 2077 C C . ALA A 1 256 ? 67.75 21.188 -4.664 1 14.26 256 ALA A C 1
ATOM 2079 O O . ALA A 1 256 ? 67.812 20.578 -5.734 1 14.26 256 ALA A O 1
ATOM 2080 N N . SER A 1 257 ? 66.938 20.672 -3.791 1 13.45 257 SER A N 1
ATOM 2081 C CA . SER A 1 257 ? 67.25 19.281 -4.082 1 13.45 257 SER A CA 1
ATOM 2082 C C . SER A 1 257 ? 66.688 18.844 -5.438 1 13.45 257 SER A C 1
ATOM 2084 O O . SER A 1 257 ? 65.875 19.531 -6.008 1 13.45 257 SER A O 1
ATOM 2086 N N . ARG A 1 258 ? 66.375 17.484 -5.57 1 14.29 258 ARG A N 1
ATOM 2087 C CA . ARG A 1 258 ? 66.875 16.266 -6.18 1 14.29 258 ARG A CA 1
ATOM 2088 C C . ARG A 1 258 ? 66.062 15.859 -7.383 1 14.29 258 ARG A C 1
ATOM 2090 O O . ARG A 1 258 ? 66.562 15.68 -8.484 1 14.29 258 ARG A O 1
ATOM 2097 N N . ASN A 1 259 ? 65.188 14.922 -7.273 1 13.6 259 ASN A N 1
ATOM 2098 C CA . ASN A 1 259 ? 65.375 13.609 -7.879 1 13.6 259 ASN A CA 1
ATOM 2099 C C . ASN A 1 259 ? 64.688 13.484 -9.211 1 13.6 259 ASN A C 1
ATOM 2101 O O . ASN A 1 259 ? 63.719 14.227 -9.484 1 13.6 259 ASN A O 1
ATOM 2105 N N . ASP A 1 260 ? 64.875 12.336 -9.992 1 13.53 260 ASP A N 1
ATOM 2106 C CA . ASP A 1 260 ? 65.25 11.609 -11.195 1 13.53 260 ASP A CA 1
ATOM 2107 C C . ASP A 1 260 ? 64.062 11.102 -11.953 1 13.53 260 ASP A C 1
ATOM 2109 O O . ASP A 1 260 ? 63.969 11.188 -13.18 1 13.53 260 ASP A O 1
ATOM 2113 N N . ASP A 1 261 ? 63.062 10.375 -11.516 1 13.77 261 ASP A N 1
ATOM 2114 C CA . ASP A 1 261 ? 63.062 9.094 -12.211 1 13.77 261 ASP A CA 1
ATOM 2115 C C . ASP A 1 261 ? 62.281 9.18 -13.523 1 13.77 261 ASP A C 1
ATOM 2117 O O . ASP A 1 261 ? 61.469 10.094 -13.719 1 13.77 261 ASP A O 1
ATOM 2121 N N . ASP A 1 262 ? 61.875 7.984 -14.203 1 13.8 262 ASP A N 1
ATOM 2122 C CA . ASP A 1 262 ? 62.125 7.141 -15.367 1 13.8 262 ASP A CA 1
ATOM 2123 C C . ASP A 1 262 ? 60.938 7.176 -16.344 1 13.8 262 ASP A C 1
ATOM 2125 O O . ASP A 1 262 ? 61.125 7.402 -17.531 1 13.8 262 ASP A O 1
ATOM 2129 N N . ASN A 1 263 ? 59.844 6.359 -16.297 1 13.58 263 ASN A N 1
ATOM 2130 C CA . ASN A 1 263 ? 59.75 5.266 -17.266 1 13.58 263 ASN A CA 1
ATOM 2131 C C . ASN A 1 263 ? 58.938 5.672 -18.484 1 13.58 263 ASN A C 1
ATOM 2133 O O . ASN A 1 263 ? 58.188 6.641 -18.438 1 13.58 263 ASN A O 1
ATOM 2137 N N . LYS A 1 264 ? 58.312 4.539 -19.234 1 14.3 264 LYS A N 1
ATOM 2138 C CA . LYS A 1 264 ? 58.469 3.945 -20.562 1 14.3 264 LYS A CA 1
ATOM 2139 C C . LYS A 1 264 ? 57.406 4.453 -21.516 1 14.3 264 LYS A C 1
ATOM 2141 O O . LYS A 1 264 ? 56.375 5.012 -21.094 1 14.3 264 LYS A O 1
ATOM 2146 N N . ASP A 1 265 ? 56.875 3.609 -22.422 1 13.4 265 ASP A N 1
ATOM 2147 C CA . ASP A 1 265 ? 57.062 3.381 -23.859 1 13.4 265 ASP A CA 1
ATOM 2148 C C . ASP A 1 265 ? 55.812 3.773 -24.641 1 13.4 265 ASP A C 1
ATOM 2150 O O . ASP A 1 265 ? 55.875 4.668 -25.484 1 13.4 265 ASP A O 1
ATOM 2154 N N . ASP A 1 266 ? 55 2.746 -25.25 1 13.37 266 ASP A N 1
ATOM 2155 C CA . ASP A 1 266 ? 55.062 2.414 -26.672 1 13.37 266 ASP A CA 1
ATOM 2156 C C . ASP A 1 266 ? 53.875 3.033 -27.438 1 13.37 266 ASP A C 1
ATOM 2158 O O . ASP A 1 266 ? 54.062 3.869 -28.312 1 13.37 266 ASP A O 1
ATOM 2162 N N . ASN A 1 267 ? 52.844 2.164 -27.953 1 13.54 267 ASN A N 1
ATOM 2163 C CA . ASN A 1 267 ? 52.719 1.775 -29.344 1 13.54 267 ASN A CA 1
ATOM 2164 C C . ASN A 1 267 ? 51.688 2.621 -30.094 1 13.54 267 ASN A C 1
ATOM 2166 O O . ASN A 1 267 ? 50.844 3.248 -29.469 1 13.54 267 ASN A O 1
ATOM 2170 N N . ASP A 1 268 ? 51.219 2.152 -31.344 1 13.45 268 ASP A N 1
ATOM 2171 C CA . ASP A 1 268 ? 51.281 2.496 -32.75 1 13.45 268 ASP A CA 1
ATOM 2172 C C . ASP A 1 268 ? 49.969 3.1 -33.219 1 13.45 268 ASP A C 1
ATOM 2174 O O . ASP A 1 268 ? 49.906 4.246 -33.688 1 13.45 268 ASP A O 1
ATOM 2178 N N . THR A 1 269 ? 49.125 2.377 -34.125 1 13.76 269 THR A N 1
ATOM 2179 C CA . THR A 1 269 ? 49.125 2.629 -35.562 1 13.76 269 THR A CA 1
ATOM 2180 C C . THR A 1 269 ? 47.906 3.428 -35.969 1 13.76 269 THR A C 1
ATOM 2182 O O . THR A 1 269 ? 48.031 4.48 -36.594 1 13.76 269 THR A O 1
ATOM 2185 N N . ASN A 1 270 ? 46.844 2.764 -36.719 1 13.57 270 ASN A N 1
ATOM 2186 C CA . ASN A 1 270 ? 46.656 2.924 -38.156 1 13.57 270 ASN A CA 1
ATOM 2187 C C . ASN A 1 270 ? 45.562 3.947 -38.469 1 13.57 270 ASN A C 1
ATOM 2189 O O . ASN A 1 270 ? 44.781 4.301 -37.594 1 13.57 270 ASN A O 1
ATOM 2193 N N . GLU A 1 271 ? 44.781 3.672 -39.594 1 13.62 271 GLU A N 1
ATOM 2194 C CA . GLU A 1 271 ? 44.719 4.258 -40.906 1 13.62 271 GLU A CA 1
ATOM 2195 C C . GLU A 1 271 ? 43.5 5.168 -41.062 1 13.62 271 GLU A C 1
ATOM 2197 O O . GLU A 1 271 ? 43.062 5.789 -40.094 1 13.62 271 GLU A O 1
ATOM 2202 N N . GLN A 1 272 ? 42.5 4.699 -41.875 1 13.95 272 GLN A N 1
ATOM 2203 C CA . GLN A 1 272 ? 42.25 5.188 -43.219 1 13.95 272 GLN A CA 1
ATOM 2204 C C . GLN A 1 272 ? 41.094 6.199 -43.25 1 13.95 272 GLN A C 1
ATOM 2206 O O . GLN A 1 272 ? 40.219 6.148 -42.375 1 13.95 272 GLN A O 1
ATOM 2211 N N . ALA A 1 273 ? 41.062 7.051 -44.219 1 13.64 273 ALA A N 1
ATOM 2212 C CA . ALA A 1 273 ? 40.875 8.383 -44.781 1 13.64 273 ALA A CA 1
ATOM 2213 C C . ALA A 1 273 ? 39.406 8.617 -45.156 1 13.64 273 ALA A C 1
ATOM 2215 O O . ALA A 1 273 ? 38.844 9.664 -44.844 1 13.64 273 ALA A O 1
ATOM 2216 N N . ASP A 1 274 ? 38.75 7.809 -46.062 1 13.83 274 ASP A N 1
ATOM 2217 C CA . ASP A 1 274 ? 38.5 8.5 -47.344 1 13.83 274 ASP A CA 1
ATOM 2218 C C . ASP A 1 274 ? 37.25 9.336 -47.25 1 13.83 274 ASP A C 1
ATOM 2220 O O . ASP A 1 274 ? 36.406 9.141 -46.375 1 13.83 274 ASP A O 1
ATOM 2224 N N . GLU A 1 275 ? 36.531 9.523 -48.469 1 13.9 275 GLU A N 1
ATOM 2225 C CA . GLU A 1 275 ? 36.25 10.555 -49.469 1 13.9 275 GLU A CA 1
ATOM 2226 C C . GLU A 1 275 ? 34.75 10.93 -49.438 1 13.9 275 GLU A C 1
ATOM 2228 O O . GLU A 1 275 ? 34.312 11.711 -50.281 1 13.9 275 GLU A O 1
ATOM 2233 N N . ALA A 1 276 ? 34.094 10.664 -48.375 1 13.28 276 ALA A N 1
ATOM 2234 C CA . ALA A 1 276 ? 32.656 10.609 -48.75 1 13.28 276 ALA A CA 1
ATOM 2235 C C . ALA A 1 276 ? 32.188 11.961 -49.25 1 13.28 276 ALA A C 1
ATOM 2237 O O . ALA A 1 276 ? 32.219 12.961 -48.531 1 13.28 276 ALA A O 1
ATOM 2238 N N . LYS A 1 277 ? 32.312 12.242 -50.5 1 13.95 277 LYS A N 1
ATOM 2239 C CA . LYS A 1 277 ? 32.125 13.367 -51.406 1 13.95 277 LYS A CA 1
ATOM 2240 C C . LYS A 1 277 ? 30.719 13.953 -51.312 1 13.95 277 LYS A C 1
ATOM 2242 O O . LYS A 1 277 ? 30.562 15.156 -51.094 1 13.95 277 LYS A O 1
ATOM 2247 N N . LYS A 1 278 ? 29.719 13.57 -52.25 1 14.11 278 LYS A N 1
ATOM 2248 C CA . LYS A 1 278 ? 29.281 14.344 -53.438 1 14.11 278 LYS A CA 1
ATOM 2249 C C . LYS A 1 278 ? 27.953 15.047 -53.156 1 14.11 278 LYS A C 1
ATOM 2251 O O . LYS A 1 278 ? 27.562 15.945 -53.906 1 14.11 278 LYS A O 1
ATOM 2256 N N . LYS A 1 279 ? 27.109 14.695 -52.281 1 12.62 279 LYS A N 1
ATOM 2257 C CA . LYS A 1 279 ? 25.766 14.836 -52.812 1 12.62 279 LYS A CA 1
ATOM 2258 C C . LYS A 1 279 ? 25.422 16.297 -53.062 1 12.62 279 LYS A C 1
ATOM 2260 O O . LYS A 1 279 ? 25.828 17.172 -52.281 1 12.62 279 LYS A O 1
ATOM 2265 N N . LYS A 1 280 ? 24.5 16.531 -54 1 14.24 280 LYS A N 1
ATOM 2266 C CA . LYS A 1 280 ? 23.922 17.281 -55.125 1 14.24 280 LYS A CA 1
ATOM 2267 C C . LYS A 1 280 ? 23.047 18.422 -54.625 1 14.24 280 LYS A C 1
ATOM 2269 O O . LYS A 1 280 ? 22.469 18.344 -53.531 1 14.24 280 LYS A O 1
ATOM 2274 N N . LYS A 1 281 ? 22.578 19.453 -55.406 1 13.83 281 LYS A N 1
ATOM 2275 C CA . LYS A 1 281 ? 22.375 20.844 -55.781 1 13.83 281 LYS A CA 1
ATOM 2276 C C . LYS A 1 281 ? 21.016 21.359 -55.344 1 13.83 281 LYS A C 1
ATOM 2278 O O . LYS A 1 281 ? 20.172 20.578 -54.875 1 13.83 281 LYS A O 1
ATOM 2283 N N . LYS A 1 282 ? 20.125 21.938 -56.188 1 14.25 282 LYS A N 1
ATOM 2284 C CA . LYS A 1 282 ? 19.828 23.312 -56.594 1 14.25 282 LYS A CA 1
ATOM 2285 C C . LYS A 1 282 ? 18.484 23.766 -56 1 14.25 282 LYS A C 1
ATOM 2287 O O . LYS A 1 282 ? 18.406 24.828 -55.406 1 14.25 282 LYS A O 1
ATOM 2292 N N . THR A 1 283 ? 17.219 23.531 -56.688 1 14.55 283 THR A N 1
ATOM 2293 C CA . THR A 1 283 ? 16.531 24.562 -57.438 1 14.55 283 THR A CA 1
ATOM 2294 C C . THR A 1 283 ? 15.477 25.266 -56.594 1 14.55 283 THR A C 1
ATOM 2296 O O . THR A 1 283 ? 14.953 24.688 -55.656 1 14.55 283 THR A O 1
ATOM 2299 N N . LYS A 1 284 ? 14.805 26.547 -56.969 1 14.71 284 LYS A N 1
ATOM 2300 C CA . LYS A 1 284 ? 14.438 27.938 -56.781 1 14.71 284 LYS A CA 1
ATOM 2301 C C . LYS A 1 284 ? 13.008 28.078 -56.281 1 14.71 284 LYS A C 1
ATOM 2303 O O . LYS A 1 284 ? 12.734 28.906 -55.406 1 14.71 284 LYS A O 1
ATOM 2308 N N . SER A 1 285 ? 11.852 27.719 -56.906 1 14.71 285 SER A N 1
ATOM 2309 C CA . SER A 1 285 ? 11.031 28.734 -57.562 1 14.71 285 SER A CA 1
ATOM 2310 C C . SER A 1 285 ? 10.023 29.344 -56.594 1 14.71 285 SER A C 1
ATOM 2312 O O . SER A 1 285 ? 9.891 30.562 -56.531 1 14.71 285 SER A O 1
ATOM 2314 N N . THR A 1 286 ? 8.922 28.75 -56.125 1 15.52 286 THR A N 1
ATOM 2315 C CA . THR A 1 286 ? 7.68 29.406 -56.5 1 15.52 286 THR A CA 1
ATOM 2316 C C . THR A 1 286 ? 7.301 30.469 -55.469 1 15.52 286 THR A C 1
ATOM 2318 O O . THR A 1 286 ? 7.68 30.375 -54.312 1 15.52 286 THR A O 1
ATOM 2321 N N . ASP A 1 287 ? 6.402 31.641 -55.656 1 15.01 287 ASP A N 1
ATOM 2322 C CA . ASP A 1 287 ? 6.039 33.062 -55.75 1 15.01 287 ASP A CA 1
ATOM 2323 C C . ASP A 1 287 ? 5.219 33.5 -54.531 1 15.01 287 ASP A C 1
ATOM 2325 O O . ASP A 1 287 ? 5.5 34.531 -53.938 1 15.01 287 ASP A O 1
ATOM 2329 N N . LYS A 1 288 ? 3.867 33.219 -54.281 1 15.75 288 LYS A N 1
ATOM 2330 C CA . LYS A 1 288 ? 2.906 34.312 -54.375 1 15.75 288 LYS A CA 1
ATOM 2331 C C . LYS A 1 288 ? 2.787 35.062 -53.031 1 15.75 288 LYS A C 1
ATOM 2333 O O . LYS A 1 288 ? 2.883 36.281 -52.969 1 15.75 288 LYS A O 1
ATOM 2338 N N . LEU A 1 289 ? 1.607 34.938 -52.156 1 16.28 289 LEU A N 1
ATOM 2339 C CA . LEU A 1 289 ? 0.523 35.906 -52.062 1 16.28 289 LEU A CA 1
ATOM 2340 C C . LEU A 1 289 ? 0.678 36.781 -50.812 1 16.28 289 LEU A C 1
ATOM 2342 O O . LEU A 1 289 ? 1.125 36.312 -49.75 1 16.28 289 LEU A O 1
ATOM 2346 N N . HIS A 1 290 ? 0.293 38.094 -50.656 1 15.17 290 HIS A N 1
ATOM 2347 C CA . HIS A 1 290 ? 0.393 39.5 -50.25 1 15.17 290 HIS A CA 1
ATOM 2348 C C . HIS A 1 290 ? -0.108 39.719 -48.844 1 15.17 290 HIS A C 1
ATOM 2350 O O . HIS A 1 290 ? -1.103 39.125 -48.438 1 15.17 290 HIS A O 1
ATOM 2356 N N . HIS A 1 291 ? 0.705 40.312 -47.906 1 15.42 291 HIS A N 1
ATOM 2357 C CA . HIS A 1 291 ? 0.958 40.812 -46.531 1 15.42 291 HIS A CA 1
ATOM 2358 C C . HIS A 1 291 ? 0.152 42.062 -46.219 1 15.42 291 HIS A C 1
ATOM 2360 O O . HIS A 1 291 ? 0.558 43.156 -46.594 1 15.42 291 HIS A O 1
ATOM 2366 N N . ARG A 1 292 ? -1.069 42.031 -46.156 1 14.65 292 ARG A N 1
ATOM 2367 C CA . ARG A 1 292 ? -1.717 43.312 -46.031 1 14.65 292 ARG A CA 1
ATOM 2368 C C . ARG A 1 292 ? -1.303 44 -44.719 1 14.65 292 ARG A C 1
ATOM 2370 O O . ARG A 1 292 ? -0.893 43.344 -43.781 1 14.65 292 ARG A O 1
ATOM 2377 N N . LYS A 1 293 ? -2 45.344 -44.312 1 16.31 293 LYS A N 1
ATOM 2378 C CA . LYS A 1 293 ? -1.803 46.781 -44.125 1 16.31 293 LYS A CA 1
ATOM 2379 C C . LYS A 1 293 ? -1.824 47.156 -42.656 1 16.31 293 LYS A C 1
ATOM 2381 O O . LYS A 1 293 ? -2.201 46.344 -41.812 1 16.31 293 LYS A O 1
ATOM 2386 N N . ASN A 1 294 ? -2.73 48.281 -41.906 1 15.54 294 ASN A N 1
ATOM 2387 C CA . ASN A 1 294 ? -2.584 49.688 -41.5 1 15.54 294 ASN A CA 1
ATOM 2388 C C . ASN A 1 294 ? -2.783 49.875 -40 1 15.54 294 ASN A C 1
ATOM 2390 O O . ASN A 1 294 ? -2.049 50.656 -39.375 1 15.54 294 ASN A O 1
ATOM 2394 N N . LYS A 1 295 ? -3.811 49.656 -39 1 17.23 295 LYS A N 1
ATOM 2395 C CA . LYS A 1 295 ? -4.551 50.75 -38.406 1 17.23 295 LYS A CA 1
ATOM 2396 C C . LYS A 1 295 ? -3.797 51.344 -37.219 1 17.23 295 LYS A C 1
ATOM 2398 O O . LYS A 1 295 ? -2.994 50.656 -36.594 1 17.23 295 LYS A O 1
ATOM 2403 N N . ILE A 1 296 ? -4.113 52.688 -36.469 1 16.45 296 ILE A N 1
ATOM 2404 C CA . ILE A 1 296 ? -3.895 54.062 -36.031 1 16.45 296 ILE A CA 1
ATOM 2405 C C . ILE A 1 296 ? -3.955 54.156 -34.5 1 16.45 296 ILE A C 1
ATOM 2407 O O . ILE A 1 296 ? -4.129 55.219 -33.938 1 16.45 296 ILE A O 1
ATOM 2411 N N . TYR A 1 297 ? -3.414 53.438 -33.5 1 15.47 297 TYR A N 1
ATOM 2412 C CA . TYR A 1 297 ? -3.756 53.781 -32.125 1 15.47 297 TYR A CA 1
ATOM 2413 C C . TYR A 1 297 ? -2.988 55 -31.641 1 15.47 297 TYR A C 1
ATOM 2415 O O . TYR A 1 297 ? -1.777 54.938 -31.422 1 15.47 297 TYR A O 1
ATOM 2423 N N . SER A 1 298 ? -3.299 56.344 -31.859 1 17.27 298 SER A N 1
ATOM 2424 C CA . SER A 1 298 ? -2.496 57.531 -31.578 1 17.27 298 SER A CA 1
ATOM 2425 C C . SER A 1 298 ? -2.582 57.938 -30.109 1 17.27 298 SER A C 1
ATOM 2427 O O . SER A 1 298 ? -1.817 58.781 -29.656 1 17.27 298 SER A O 1
ATOM 2429 N N . GLY A 1 299 ? -3.295 57.562 -29.062 1 16.5 299 GLY A N 1
ATOM 2430 C CA . GLY A 1 299 ? -3.662 58.656 -28.203 1 16.5 299 GLY A CA 1
ATOM 2431 C C . GLY A 1 299 ? -2.494 59.219 -27.406 1 16.5 299 GLY A C 1
ATOM 2432 O O . GLY A 1 299 ? -1.493 58.531 -27.203 1 16.5 299 GLY A O 1
ATOM 2433 N N . ARG A 1 300 ? -2.389 60.562 -26.766 1 16.25 300 ARG A N 1
ATOM 2434 C CA . ARG A 1 300 ? -1.667 61.812 -26.5 1 16.25 300 ARG A CA 1
ATOM 2435 C C . ARG A 1 300 ? -1.105 61.812 -25.078 1 16.25 300 ARG A C 1
ATOM 2437 O O . ARG A 1 300 ? 0.038 62.25 -24.859 1 16.25 300 ARG A O 1
ATOM 2444 N N . LYS A 1 301 ? -1.801 61.938 -23.891 1 16.81 301 LYS A N 1
ATOM 2445 C CA . LYS A 1 301 ? -1.696 63.125 -23.062 1 16.81 301 LYS A CA 1
ATOM 2446 C C . LYS A 1 301 ? -0.374 63.156 -22.312 1 16.81 301 LYS A C 1
ATOM 2448 O O . LYS A 1 301 ? 0.263 62.125 -22.109 1 16.81 301 LYS A O 1
ATOM 2453 N N . GLY A 1 302 ? -0.2 63.938 -21 1 16.27 302 GLY A N 1
ATOM 2454 C CA . GLY A 1 302 ? 0.478 65.125 -20.484 1 16.27 302 GLY A CA 1
ATOM 2455 C C . GLY A 1 302 ? 1.628 64.812 -19.547 1 16.27 302 GLY A C 1
ATOM 2456 O O . GLY A 1 302 ? 1.715 63.656 -19.047 1 16.27 302 GLY A O 1
ATOM 2457 N N . SER A 1 303 ? 2.645 65.75 -19.094 1 17.33 303 SER A N 1
ATOM 2458 C CA . SER A 1 303 ? 4.059 66 -18.922 1 17.33 303 SER A CA 1
ATOM 2459 C C . SER A 1 303 ? 4.461 65.938 -17.453 1 17.33 303 SER A C 1
ATOM 2461 O O . SER A 1 303 ? 5.645 66 -17.109 1 17.33 303 SER A O 1
ATOM 2463 N N . ASN A 1 304 ? 3.609 65.938 -16.391 1 16.55 304 ASN A N 1
ATOM 2464 C CA . ASN A 1 304 ? 4.148 66.875 -15.367 1 16.55 304 ASN A CA 1
ATOM 2465 C C . ASN A 1 304 ? 5.457 66.312 -14.797 1 16.55 304 ASN A C 1
ATOM 2467 O O . ASN A 1 304 ? 5.699 65.125 -14.828 1 16.55 304 ASN A O 1
ATOM 2471 N N . LYS A 1 305 ? 6.277 67.062 -14.008 1 17.81 305 LYS A N 1
ATOM 2472 C CA . LYS A 1 305 ? 7.652 67.5 -13.758 1 17.81 305 LYS A CA 1
ATOM 2473 C C . LYS A 1 305 ? 8.391 66.5 -12.875 1 17.81 305 LYS A C 1
ATOM 2475 O O . LYS A 1 305 ? 7.762 65.625 -12.25 1 17.81 305 LYS A O 1
ATOM 2480 N N . ILE A 1 306 ? 9.164 67 -11.82 1 17.06 306 ILE A N 1
ATOM 2481 C CA . ILE A 1 306 ? 10.555 66.875 -11.414 1 17.06 306 ILE A CA 1
ATOM 2482 C C . ILE A 1 306 ? 10.727 65.75 -10.445 1 17.06 306 ILE A C 1
ATOM 2484 O O . ILE A 1 306 ? 11.82 65.188 -10.32 1 17.06 306 ILE A O 1
ATOM 2488 N N . ILE A 1 307 ? 9.906 65.562 -9.336 1 20.42 307 ILE A N 1
ATOM 2489 C CA . ILE A 1 307 ? 10.469 65.188 -8.047 1 20.42 307 ILE A CA 1
ATOM 2490 C C . ILE A 1 307 ? 11.219 63.875 -8.18 1 20.42 307 ILE A C 1
ATOM 2492 O O . ILE A 1 307 ? 10.648 62.875 -8.609 1 20.42 307 ILE A O 1
ATOM 2496 N N . ASN A 1 308 ? 12.633 63.781 -8.055 1 19.8 308 ASN A N 1
ATOM 2497 C CA . ASN A 1 308 ? 13.914 63.312 -8.578 1 19.8 308 ASN A CA 1
ATOM 2498 C C . ASN A 1 308 ? 14.117 61.812 -8.344 1 19.8 308 ASN A C 1
ATOM 2500 O O . ASN A 1 308 ? 13.438 61.219 -7.504 1 19.8 308 ASN A O 1
ATOM 2504 N N . LYS A 1 309 ? 15.445 61.219 -8.531 1 22.17 309 LYS A N 1
ATOM 2505 C CA . LYS A 1 309 ? 16 60.062 -9.258 1 22.17 309 LYS A CA 1
ATOM 2506 C C . LYS A 1 309 ? 16.062 58.812 -8.367 1 22.17 309 LYS A C 1
ATOM 2508 O O . LYS A 1 309 ? 16.531 57.781 -8.797 1 22.17 309 LYS A O 1
ATOM 2513 N N . HIS A 1 310 ? 16.422 59.031 -7.023 1 21.38 310 HIS A N 1
ATOM 2514 C CA . HIS A 1 310 ? 17.031 57.781 -6.57 1 21.38 310 HIS A CA 1
ATOM 2515 C C . HIS A 1 310 ? 16.094 56.594 -6.766 1 21.38 310 HIS A C 1
ATOM 2517 O O . HIS A 1 310 ? 15.203 56.375 -5.941 1 21.38 310 HIS A O 1
ATOM 2523 N N . LYS A 1 311 ? 15.727 56.25 -8.016 1 23.33 311 LYS A N 1
ATOM 2524 C CA . LYS A 1 311 ? 14.734 55.406 -8.695 1 23.33 311 LYS A CA 1
ATOM 2525 C C . LYS A 1 311 ? 14.875 53.938 -8.273 1 23.33 311 LYS A C 1
ATOM 2527 O O . LYS A 1 311 ? 13.891 53.188 -8.258 1 23.33 311 LYS A O 1
ATOM 2532 N N . ASP A 1 312 ? 16.094 53.438 -8.531 1 21.73 312 ASP A N 1
ATOM 2533 C CA . ASP A 1 312 ? 16 52.219 -9.32 1 21.73 312 ASP A CA 1
ATOM 2534 C C . ASP A 1 312 ? 15.609 51.031 -8.445 1 21.73 312 ASP A C 1
ATOM 2536 O O . ASP A 1 312 ? 15.438 49.906 -8.938 1 21.73 312 ASP A O 1
ATOM 2540 N N . ALA A 1 313 ? 16.422 50.938 -7.277 1 26.36 313 ALA A N 1
ATOM 2541 C CA . ALA A 1 313 ? 16.297 49.562 -6.777 1 26.36 313 ALA A CA 1
ATOM 2542 C C . ALA A 1 313 ? 14.844 49.188 -6.496 1 26.36 313 ALA A C 1
ATOM 2544 O O . ALA A 1 313 ? 14.211 49.812 -5.637 1 26.36 313 ALA A O 1
ATOM 2545 N N . GLY A 1 314 ? 14.109 49 -7.586 1 24.64 314 GLY A N 1
ATOM 2546 C CA . GLY A 1 314 ? 12.727 48.562 -7.602 1 24.64 314 GLY A CA 1
ATOM 2547 C C . GLY A 1 314 ? 12.391 47.625 -6.461 1 24.64 314 GLY A C 1
ATOM 2548 O O . GLY A 1 314 ? 13.141 46.688 -6.176 1 24.64 314 GLY A O 1
ATOM 2549 N N . ASN A 1 315 ? 11.812 48.188 -5.453 1 22.25 315 ASN A N 1
ATOM 2550 C CA . ASN A 1 315 ? 11.164 47.438 -4.359 1 22.25 315 ASN A CA 1
ATOM 2551 C C . ASN A 1 315 ? 10.398 46.25 -4.871 1 22.25 315 ASN A C 1
ATOM 2553 O O . ASN A 1 315 ? 9.359 46.375 -5.523 1 22.25 315 ASN A O 1
ATOM 2557 N N . LYS A 1 316 ? 11.141 45.219 -5.359 1 25.92 316 LYS A N 1
ATOM 2558 C CA . LYS A 1 316 ? 10.508 43.906 -5.535 1 25.92 316 LYS A CA 1
ATOM 2559 C C . LYS A 1 316 ? 9.508 43.656 -4.418 1 25.92 316 LYS A C 1
ATOM 2561 O O . LYS A 1 316 ? 9.867 43.656 -3.236 1 25.92 316 LYS A O 1
ATOM 2566 N N . LYS A 1 317 ? 8.305 43.969 -4.781 1 24.73 317 LYS A N 1
ATOM 2567 C CA . LYS A 1 317 ? 7.062 43.594 -4.105 1 24.73 317 LYS A CA 1
ATOM 2568 C C . LYS A 1 317 ? 7.164 42.219 -3.488 1 24.73 317 LYS A C 1
ATOM 2570 O O . LYS A 1 317 ? 7.23 41.219 -4.207 1 24.73 317 LYS A O 1
ATOM 2575 N N . LEU A 1 318 ? 8 42.094 -2.574 1 25.48 318 LEU A N 1
ATOM 2576 C CA . LEU A 1 318 ? 7.844 40.875 -1.78 1 25.48 318 LEU A CA 1
ATOM 2577 C C . LEU A 1 318 ? 6.371 40.594 -1.51 1 25.48 318 LEU A C 1
ATOM 2579 O O . LEU A 1 318 ? 5.742 41.281 -0.695 1 25.48 318 LEU A O 1
ATOM 2583 N N . GLU A 1 319 ? 5.582 40.469 -2.611 1 24.92 319 GLU A N 1
ATOM 2584 C CA . GLU A 1 319 ? 4.293 39.812 -2.338 1 24.92 319 GLU A CA 1
ATOM 2585 C C . GLU A 1 319 ? 4.426 38.75 -1.28 1 24.92 319 GLU A C 1
ATOM 2587 O O . GLU A 1 319 ? 5.168 37.781 -1.466 1 24.92 319 GLU A O 1
ATOM 2592 N N . LYS A 1 320 ? 4.391 39.094 -0.097 1 27.44 320 LYS A N 1
ATOM 2593 C CA . LYS A 1 320 ? 4.16 38.188 1.021 1 27.44 320 LYS A CA 1
ATOM 2594 C C . LYS A 1 320 ? 3.137 37.125 0.657 1 27.44 320 LYS A C 1
ATOM 2596 O O . LYS A 1 320 ? 1.95 37.406 0.5 1 27.44 320 LYS A O 1
ATOM 2601 N N . ARG A 1 321 ? 3.453 36.219 -0.207 1 26.98 321 ARG A N 1
ATOM 2602 C CA . ARG A 1 321 ? 2.691 35 -0.423 1 26.98 321 ARG A CA 1
ATOM 2603 C C . ARG A 1 321 ? 2.268 34.375 0.903 1 26.98 321 ARG A C 1
ATOM 2605 O O . ARG A 1 321 ? 3.115 34 1.724 1 26.98 321 ARG A O 1
ATOM 2612 N N . ALA A 1 322 ? 1.157 34.844 1.356 1 26.86 322 ALA A N 1
ATOM 2613 C CA . ALA A 1 322 ? 0.469 34.094 2.408 1 26.86 322 ALA A CA 1
ATOM 2614 C C . ALA A 1 322 ? 0.474 32.594 2.113 1 26.86 322 ALA A C 1
ATOM 2616 O O . ALA A 1 322 ? -0.154 32.156 1.152 1 26.86 322 ALA A O 1
ATOM 2617 N N . ILE A 1 323 ? 1.55 32 2.082 1 26.45 323 ILE A N 1
ATOM 2618 C CA . ILE A 1 323 ? 1.549 30.547 2.107 1 26.45 323 ILE A CA 1
ATOM 2619 C C . ILE A 1 323 ? 0.512 30.047 3.113 1 26.45 323 ILE A C 1
ATOM 2621 O O . ILE A 1 323 ? 0.67 30.234 4.32 1 26.45 323 ILE A O 1
ATOM 2625 N N . THR A 1 324 ? -0.695 30.141 2.773 1 27.72 324 THR A N 1
ATOM 2626 C CA . THR A 1 324 ? -1.666 29.344 3.52 1 27.72 324 THR A CA 1
ATOM 2627 C C . THR A 1 324 ? -1.21 27.891 3.623 1 27.72 324 THR A C 1
ATOM 2629 O O . THR A 1 324 ? -1.357 27.125 2.674 1 27.72 324 THR A O 1
ATOM 2632 N N . MET A 1 325 ? -0.079 27.594 3.785 1 26.81 325 MET A N 1
ATOM 2633 C CA . MET A 1 325 ? 0.215 26.203 4.094 1 26.81 325 MET A CA 1
ATOM 2634 C C . MET A 1 325 ? -0.689 25.688 5.207 1 26.81 325 MET A C 1
ATOM 2636 O O . MET A 1 325 ? -0.739 26.266 6.293 1 26.81 325 MET A O 1
ATOM 2640 N N . LYS A 1 326 ? -1.712 25.172 5.008 1 30.83 326 LYS A N 1
ATOM 2641 C CA . LYS A 1 326 ? -1.995 24.25 6.102 1 30.83 326 LYS A CA 1
ATOM 2642 C C . LYS A 1 326 ? -0.73 23.516 6.543 1 30.83 326 LYS A C 1
ATOM 2644 O O . LYS A 1 326 ? -0.282 22.578 5.871 1 30.83 326 LYS A O 1
ATOM 2649 N N . VAL A 1 327 ? 0.401 24.141 6.688 1 28.31 327 VAL A N 1
ATOM 2650 C CA . VAL A 1 327 ? 1.641 23.562 7.203 1 28.31 327 VAL A CA 1
ATOM 2651 C C . VAL A 1 327 ? 1.323 22.484 8.234 1 28.31 327 VAL A C 1
ATOM 2653 O O . VAL A 1 327 ? 0.352 22.594 8.984 1 28.31 327 VAL A O 1
ATOM 2656 N N . ASP A 1 328 ? 1.649 21.344 8.016 1 30.16 328 ASP A N 1
ATOM 2657 C CA . ASP A 1 328 ? 1.87 20.281 8.984 1 30.16 328 ASP A CA 1
ATOM 2658 C C . ASP A 1 328 ? 2.252 20.859 10.352 1 30.16 328 ASP A C 1
ATOM 2660 O O . ASP A 1 328 ? 3.434 20.906 10.695 1 30.16 328 ASP A O 1
ATOM 2664 N N . GLU A 1 329 ? 1.746 22 10.617 1 29.95 329 GLU A N 1
ATOM 2665 C CA . GLU A 1 329 ? 2.145 22.578 11.906 1 29.95 329 GLU A CA 1
ATOM 2666 C C . GLU A 1 329 ? 1.705 21.688 13.062 1 29.95 329 GLU A C 1
ATOM 2668 O O . GLU A 1 329 ? 0.508 21.484 13.281 1 29.95 329 GLU A O 1
ATOM 2673 N N . GLN A 1 330 ? 2.299 20.719 13.273 1 30.28 330 GLN A N 1
ATOM 2674 C CA . GLN A 1 330 ? 2.143 20.25 14.648 1 30.28 330 GLN A CA 1
ATOM 2675 C C . GLN A 1 330 ? 1.739 21.391 15.578 1 30.28 330 GLN A C 1
ATOM 2677 O O . GLN A 1 330 ? 2.119 22.531 15.359 1 30.28 330 GLN A O 1
ATOM 2682 N N . ARG A 1 331 ? 0.707 21.344 16.219 1 32.72 331 ARG A N 1
ATOM 2683 C CA . ARG A 1 331 ? 0.486 22.359 17.234 1 32.72 331 ARG A CA 1
ATOM 2684 C C . ARG A 1 331 ? 1.81 22.906 17.766 1 32.72 331 ARG A C 1
ATOM 2686 O O . ARG A 1 331 ? 2.416 22.328 18.656 1 32.72 331 ARG A O 1
ATOM 2693 N N . ILE A 1 332 ? 2.498 23.516 16.891 1 32.88 332 ILE A N 1
ATOM 2694 C CA . ILE A 1 332 ? 3.701 24.219 17.312 1 32.88 332 ILE A CA 1
ATOM 2695 C C . ILE A 1 332 ? 3.326 25.359 18.25 1 32.88 332 ILE A C 1
ATOM 2697 O O . ILE A 1 332 ? 2.328 26.062 18.031 1 32.88 332 ILE A O 1
ATOM 2701 N N . ARG A 1 333 ? 3.797 25.375 19.406 1 39.41 333 ARG A N 1
ATOM 2702 C CA . ARG A 1 333 ? 3.699 26.484 20.328 1 39.41 333 ARG A CA 1
ATOM 2703 C C . ARG A 1 333 ? 3.83 27.828 19.609 1 39.41 333 ARG A C 1
ATOM 2705 O O . ARG A 1 333 ? 4.535 27.922 18.594 1 39.41 333 ARG A O 1
ATOM 2712 N N . HIS A 1 334 ? 2.914 28.688 19.938 1 38.28 334 HIS A N 1
ATOM 2713 C CA . HIS A 1 334 ? 2.879 30.031 19.375 1 38.28 334 HIS A CA 1
ATOM 2714 C C . HIS A 1 334 ? 4.277 30.5 19 1 38.28 334 HIS A C 1
ATOM 2716 O O . HIS A 1 334 ? 4.48 31.078 17.922 1 38.28 334 HIS A O 1
ATOM 2722 N N . SER A 1 335 ? 5.207 30.156 19.812 1 35.91 335 SER A N 1
ATOM 2723 C CA . SER A 1 335 ? 6.582 30.594 19.609 1 35.91 335 SER A CA 1
ATOM 2724 C C . SER A 1 335 ? 7.219 29.891 18.406 1 35.91 335 SER A C 1
ATOM 2726 O O . SER A 1 335 ? 7.98 30.516 17.656 1 35.91 335 SER A O 1
ATOM 2728 N N . LYS A 1 336 ? 6.887 28.672 18.266 1 39.94 336 LYS A N 1
ATOM 2729 C CA . LYS A 1 336 ? 7.535 27.906 17.219 1 39.94 336 LYS A CA 1
ATOM 2730 C C . LYS A 1 336 ? 6.93 28.219 15.852 1 39.94 336 LYS A C 1
ATOM 2732 O O . LYS A 1 336 ? 7.633 28.219 14.844 1 39.94 336 LYS A O 1
ATOM 2737 N N . LEU A 1 337 ? 5.691 28.438 15.93 1 38.09 337 LEU A N 1
ATOM 2738 C CA . LEU A 1 337 ? 4.992 28.828 14.711 1 38.09 337 LEU A CA 1
ATOM 2739 C C . LEU A 1 337 ? 5.59 30.109 14.141 1 38.09 337 LEU A C 1
ATOM 2741 O O . LEU A 1 337 ? 5.801 30.219 12.93 1 38.09 337 LEU A O 1
ATOM 2745 N N . ASN A 1 338 ? 5.805 31.062 15.008 1 37.28 338 ASN A N 1
ATOM 2746 C CA . ASN A 1 338 ? 6.367 32.344 14.586 1 37.28 338 ASN A CA 1
ATOM 2747 C C . ASN A 1 338 ? 7.789 32.188 14.055 1 37.28 338 ASN A C 1
ATOM 2749 O O . ASN A 1 338 ? 8.18 32.844 13.094 1 37.28 338 ASN A O 1
ATOM 2753 N N . ARG A 1 339 ? 8.477 31.25 14.586 1 40.97 339 ARG A N 1
ATOM 2754 C CA . ARG A 1 339 ? 9.852 31 14.148 1 40.97 339 ARG A CA 1
ATOM 2755 C C . ARG A 1 339 ? 9.875 30.375 12.766 1 40.97 339 ARG A C 1
ATOM 2757 O O . ARG A 1 339 ? 10.711 30.734 11.93 1 40.97 339 ARG A O 1
ATOM 2764 N N . ARG A 1 340 ? 9.016 29.453 12.516 1 42.38 340 ARG A N 1
ATOM 2765 C CA . ARG A 1 340 ? 8.961 28.734 11.242 1 42.38 340 ARG A CA 1
ATOM 2766 C C . ARG A 1 340 ? 8.547 29.672 10.109 1 42.38 340 ARG A C 1
ATOM 2768 O O . ARG A 1 340 ? 9.078 29.578 9.008 1 42.38 340 ARG A O 1
ATOM 2775 N N . LYS A 1 341 ? 7.605 30.578 10.383 1 40.75 341 LYS A N 1
ATOM 2776 C CA . LYS A 1 341 ? 7.16 31.578 9.406 1 40.75 341 LYS A CA 1
ATOM 2777 C C . LYS A 1 341 ? 8.312 32.5 9 1 40.75 341 LYS A C 1
ATOM 2779 O O . LYS A 1 341 ? 8.461 32.812 7.816 1 40.75 341 LYS A O 1
ATOM 2784 N N . ASN A 1 342 ? 9.094 32.844 9.992 1 38.34 342 ASN A N 1
ATOM 2785 C CA . ASN A 1 342 ? 10.141 33.812 9.742 1 38.34 342 ASN A CA 1
ATOM 2786 C C . ASN A 1 342 ? 11.367 33.188 9.094 1 38.34 342 ASN A C 1
ATOM 2788 O O . ASN A 1 342 ? 12.047 33.844 8.289 1 38.34 342 ASN A O 1
ATOM 2792 N N . THR A 1 343 ? 11.602 32 9.453 1 38.75 343 THR A N 1
ATOM 2793 C CA . THR A 1 343 ? 12.719 31.359 8.781 1 38.75 343 THR A CA 1
ATOM 2794 C C . THR A 1 343 ? 12.469 31.266 7.281 1 38.75 343 THR A C 1
ATOM 2796 O O . THR A 1 343 ? 13.383 31.469 6.48 1 38.75 343 THR A O 1
ATOM 2799 N N . ARG A 1 344 ? 11.297 31 6.996 1 38.47 344 ARG A N 1
ATOM 2800 C CA . ARG A 1 344 ? 10.969 31 5.578 1 38.47 344 ARG A CA 1
ATOM 2801 C C . ARG A 1 344 ? 11.078 32.406 4.988 1 38.47 344 ARG A C 1
ATOM 2803 O O . ARG A 1 344 ? 11.602 32.562 3.883 1 38.47 344 ARG A O 1
ATOM 2810 N N . LYS A 1 345 ? 10.539 33.469 5.664 1 39.44 345 LYS A N 1
ATOM 2811 C CA . LYS A 1 345 ? 10.633 34.875 5.203 1 39.44 345 LYS A CA 1
ATOM 2812 C C . LYS A 1 345 ? 12.086 35.344 5.156 1 39.44 345 LYS A C 1
ATOM 2814 O O . LYS A 1 345 ? 12.477 36.062 4.25 1 39.44 345 LYS A O 1
ATOM 2819 N N . ALA A 1 346 ? 12.805 35.062 6.141 1 38.22 346 ALA A N 1
ATOM 2820 C CA . ALA A 1 346 ? 14.219 35.438 6.137 1 38.22 346 ALA A CA 1
ATOM 2821 C C . ALA A 1 346 ? 14.953 34.781 4.973 1 38.22 346 ALA A C 1
ATOM 2823 O O . ALA A 1 346 ? 15.82 35.406 4.352 1 38.22 346 ALA A O 1
ATOM 2824 N N . LEU A 1 347 ? 14.594 33.625 4.699 1 37.88 347 LEU A N 1
ATOM 2825 C CA . LEU A 1 347 ? 15.211 32.969 3.557 1 37.88 347 LEU A CA 1
ATOM 2826 C C . LEU A 1 347 ? 14.75 33.594 2.246 1 37.88 347 LEU A C 1
ATOM 2828 O O . LEU A 1 347 ? 15.508 33.625 1.274 1 37.88 347 LEU A O 1
ATOM 2832 N N . GLU A 1 348 ? 13.539 34.062 2.215 1 36.38 348 GLU A N 1
ATOM 2833 C CA . GLU A 1 348 ? 13.07 34.75 1.012 1 36.38 348 GLU A CA 1
ATOM 2834 C C . GLU A 1 348 ? 13.758 36.094 0.837 1 36.38 348 GLU A C 1
ATOM 2836 O O . GLU A 1 348 ? 13.961 36.562 -0.289 1 36.38 348 GLU A O 1
ATOM 2841 N N . LYS A 1 349 ? 13.93 36.844 2.016 1 34.59 349 LYS A N 1
ATOM 2842 C CA . LYS A 1 349 ? 14.555 38.156 1.941 1 34.59 349 LYS A CA 1
ATOM 2843 C C . LYS A 1 349 ? 16.031 38.031 1.58 1 34.59 349 LYS A C 1
ATOM 2845 O O . LYS A 1 349 ? 16.672 39.031 1.218 1 34.59 349 LYS A O 1
ATOM 2850 N N . THR A 1 350 ? 16.734 37.031 1.998 1 29.17 350 THR A N 1
ATOM 2851 C CA . THR A 1 350 ? 18.141 37 1.642 1 29.17 350 THR A CA 1
ATOM 2852 C C . THR A 1 350 ? 18.328 36.906 0.127 1 29.17 350 THR A C 1
ATOM 2854 O O . THR A 1 350 ? 19.453 36.812 -0.37 1 29.17 350 THR A O 1
ATOM 2857 N N . SER A 1 351 ? 17.359 36.781 -0.603 1 28.09 351 SER A N 1
ATOM 2858 C CA . SER A 1 351 ? 17.766 36.812 -2.002 1 28.09 351 SER A CA 1
ATOM 2859 C C . SER A 1 351 ? 18.297 38.188 -2.414 1 28.09 351 SER A C 1
ATOM 2861 O O . SER A 1 351 ? 18.609 38.406 -3.584 1 28.09 351 SER A O 1
ATOM 2863 N N . SER A 1 352 ? 17.922 39.281 -1.804 1 25.12 352 SER A N 1
ATOM 2864 C CA . SER A 1 352 ? 18.844 40.344 -2.227 1 25.12 352 SER A CA 1
ATOM 2865 C C . SER A 1 352 ? 20.25 40.062 -1.695 1 25.12 352 SER A C 1
ATOM 2867 O O . SER A 1 352 ? 20.422 39.625 -0.561 1 25.12 352 SER A O 1
ATOM 2869 N N . THR A 1 353 ? 21.266 40.094 -2.582 1 25.47 353 THR A N 1
ATOM 2870 C CA . THR A 1 353 ? 22.672 39.781 -2.375 1 25.47 353 THR A CA 1
ATOM 2871 C C . THR A 1 353 ? 23.219 40.469 -1.142 1 25.47 353 THR A C 1
ATOM 2873 O O . THR A 1 353 ? 23.484 41.688 -1.183 1 25.47 353 THR A O 1
ATOM 2876 N N . PRO A 1 354 ? 22.578 40.688 -0.006 1 26.06 354 PRO A N 1
ATOM 2877 C CA . PRO A 1 354 ? 23.672 41.25 0.782 1 26.06 354 PRO A CA 1
ATOM 2878 C C . PRO A 1 354 ? 25 40.531 0.572 1 26.06 354 PRO A C 1
ATOM 2880 O O . PRO A 1 354 ? 25.016 39.344 0.268 1 26.06 354 PRO A O 1
ATOM 2883 N N . GLN A 1 355 ? 26 41.312 -0.017 1 24.47 355 GLN A N 1
ATOM 2884 C CA . GLN A 1 355 ? 27.391 40.906 0.014 1 24.47 355 GLN A CA 1
ATOM 2885 C C . GLN A 1 355 ? 27.734 40.219 1.334 1 24.47 355 GLN A C 1
ATOM 2887 O O . GLN A 1 355 ? 27.859 40.875 2.367 1 24.47 355 GLN A O 1
ATOM 2892 N N . PHE A 1 356 ? 27.047 39.219 1.572 1 26.84 356 PHE A N 1
ATOM 2893 C CA . PHE A 1 356 ? 27.672 38.375 2.596 1 26.84 356 PHE A CA 1
ATOM 2894 C C . PHE A 1 356 ? 29.172 38.312 2.414 1 26.84 356 PHE A C 1
ATOM 2896 O O . PHE A 1 356 ? 29.672 37.969 1.342 1 26.84 356 PHE A O 1
ATOM 2903 N N . THR A 1 357 ? 29.828 39.344 2.934 1 26 357 THR A N 1
ATOM 2904 C CA . THR A 1 357 ? 31.266 39.188 3.062 1 26 357 THR A CA 1
ATOM 2905 C C . THR A 1 357 ? 31.609 37.75 3.461 1 26 357 THR A C 1
ATOM 2907 O O . THR A 1 357 ? 30.984 37.188 4.355 1 26 357 THR A O 1
ATOM 2910 N N . THR A 1 358 ? 32.188 37 2.541 1 28.86 358 THR A N 1
ATOM 2911 C CA . THR A 1 358 ? 32.969 35.781 2.6 1 28.86 358 THR A CA 1
ATOM 2912 C C . THR A 1 358 ? 33.906 35.781 3.809 1 28.86 358 THR A C 1
ATOM 2914 O O . THR A 1 358 ? 35.125 35.938 3.664 1 28.86 358 THR A O 1
ATOM 2917 N N . GLU A 1 359 ? 33.719 36.656 4.754 1 28.09 359 GLU A N 1
ATOM 2918 C CA . GLU A 1 359 ? 34.75 36.219 5.688 1 28.09 359 GLU A CA 1
ATOM 2919 C C . GLU A 1 359 ? 34.625 34.75 6.023 1 28.09 359 GLU A C 1
ATOM 2921 O O . GLU A 1 359 ? 33.531 34.25 6.312 1 28.09 359 GLU A O 1
ATOM 2926 N N . GLU A 1 360 ? 35.531 33.906 5.516 1 32.41 360 GLU A N 1
ATOM 2927 C CA . GLU A 1 360 ? 36.031 32.531 5.723 1 32.41 360 GLU A CA 1
ATOM 2928 C C . GLU A 1 360 ? 35.906 32.125 7.188 1 32.41 360 GLU A C 1
ATOM 2930 O O . GLU A 1 360 ? 36.875 32.25 7.953 1 32.41 360 GLU A O 1
ATOM 2935 N N . THR A 1 361 ? 35.094 32.75 7.93 1 34.5 361 THR A N 1
ATOM 2936 C CA . THR A 1 361 ? 35.219 32.25 9.297 1 34.5 361 THR A CA 1
ATOM 2937 C C . THR A 1 361 ? 35.219 30.719 9.312 1 34.5 361 THR A C 1
ATOM 2939 O O . THR A 1 361 ? 34.719 30.078 8.383 1 34.5 361 THR A O 1
ATOM 2942 N N . ASN A 1 362 ? 35.938 30.016 10.234 1 38.56 362 ASN A N 1
ATOM 2943 C CA . ASN A 1 362 ? 36.312 28.672 10.617 1 38.56 362 ASN A CA 1
ATOM 2944 C C . ASN A 1 362 ? 35.094 27.75 10.648 1 38.56 362 ASN A C 1
ATOM 2946 O O . ASN A 1 362 ? 34.75 27.203 11.695 1 38.56 362 ASN A O 1
ATOM 2950 N N . ASP A 1 363 ? 33.938 27.875 10.016 1 47.62 363 ASP A N 1
ATOM 2951 C CA . ASP A 1 363 ? 32.562 27.422 9.734 1 47.62 363 ASP A CA 1
ATOM 2952 C C . ASP A 1 363 ? 32.562 26.047 9.07 1 47.62 363 ASP A C 1
ATOM 2954 O O . ASP A 1 363 ? 31.562 25.328 9.117 1 47.62 363 ASP A O 1
ATOM 2958 N N . ASP A 1 364 ? 33.562 25.703 8.461 1 54.94 364 ASP A N 1
ATOM 2959 C CA . ASP A 1 364 ? 33.719 24.406 7.82 1 54.94 364 ASP A CA 1
ATOM 2960 C C . ASP A 1 364 ? 33.656 23.281 8.852 1 54.94 364 ASP A C 1
ATOM 2962 O O . ASP A 1 364 ? 33.031 22.234 8.586 1 54.94 364 ASP A O 1
ATOM 2966 N N . ASP A 1 365 ? 34.125 23.609 10.062 1 59.59 365 ASP A N 1
ATOM 2967 C CA . ASP A 1 365 ? 34.125 22.547 11.07 1 59.59 365 ASP A CA 1
ATOM 2968 C C . ASP A 1 365 ? 32.719 22.266 11.586 1 59.59 365 ASP A C 1
ATOM 2970 O O . ASP A 1 365 ? 32.375 21.109 11.805 1 59.59 365 ASP A O 1
ATOM 2974 N N . GLY A 1 366 ? 31.906 23.359 11.781 1 65.56 366 GLY A N 1
ATOM 2975 C CA . GLY A 1 366 ? 30.531 23.156 12.242 1 65.56 366 GLY A CA 1
ATOM 2976 C C . GLY A 1 366 ? 29.672 22.406 11.242 1 65.56 366 GLY A C 1
ATOM 2977 O O . GLY A 1 366 ? 28.922 21.516 11.625 1 65.56 366 GLY A O 1
ATOM 2978 N N . MET A 1 367 ? 29.922 22.734 10.039 1 75.88 367 MET A N 1
ATOM 2979 C CA . MET A 1 367 ? 29.172 22.062 8.977 1 75.88 367 MET A CA 1
ATOM 2980 C C . MET A 1 367 ? 29.562 20.594 8.875 1 75.88 367 MET A C 1
ATOM 2982 O O . MET A 1 367 ? 28.703 19.734 8.68 1 75.88 367 MET A O 1
ATOM 2986 N N . MET A 1 368 ? 30.812 20.375 8.984 1 78.31 368 MET A N 1
ATOM 2987 C CA . MET A 1 368 ? 31.297 19 8.914 1 78.31 368 MET A CA 1
ATOM 2988 C C . MET A 1 368 ? 30.781 18.188 10.086 1 78.31 368 MET A C 1
ATOM 2990 O O . MET A 1 368 ? 30.453 17 9.938 1 78.31 368 MET A O 1
ATOM 2994 N N . MET A 1 369 ? 30.672 18.844 11.18 1 82.06 369 MET A N 1
ATOM 2995 C CA . MET A 1 369 ? 30.188 18.141 12.367 1 82.06 369 MET A CA 1
ATOM 2996 C C . MET A 1 369 ? 28.703 17.828 12.234 1 82.06 369 MET A C 1
ATOM 2998 O O . MET A 1 369 ? 28.25 16.734 12.602 1 82.06 369 MET A O 1
ATOM 3002 N N . THR A 1 370 ? 27.906 18.812 11.727 1 87.12 370 THR A N 1
ATOM 3003 C CA . THR A 1 370 ? 26.484 18.594 11.531 1 87.12 370 THR A CA 1
ATOM 3004 C C . THR A 1 370 ? 26.234 17.484 10.508 1 87.12 370 THR A C 1
ATOM 3006 O O . THR A 1 370 ? 25.344 16.656 10.68 1 87.12 370 THR A O 1
ATOM 3009 N N . ARG A 1 371 ? 27.062 17.453 9.5 1 90.94 371 ARG A N 1
ATOM 3010 C CA . ARG A 1 371 ? 26.953 16.438 8.469 1 90.94 371 ARG A CA 1
ATOM 3011 C C . ARG A 1 371 ? 27.25 15.047 9.039 1 90.94 371 ARG A C 1
ATOM 3013 O O . ARG A 1 371 ? 26.578 14.07 8.695 1 90.94 371 ARG A O 1
ATOM 3020 N N . GLN A 1 372 ? 28.188 14.969 9.844 1 91.06 372 GLN A N 1
ATOM 3021 C CA . GLN A 1 372 ? 28.531 13.695 10.461 1 91.06 372 GLN A CA 1
ATOM 3022 C C . GLN A 1 372 ? 27.438 13.219 11.406 1 91.06 372 GLN A C 1
ATOM 3024 O O . GLN A 1 372 ? 27.125 12.031 11.461 1 91.06 372 GLN A O 1
ATOM 3029 N N . GLN A 1 373 ? 26.906 14.141 12.188 1 91.19 373 GLN A N 1
ATOM 3030 C CA . GLN A 1 373 ? 25.812 13.805 13.086 1 91.19 373 GLN A CA 1
ATOM 3031 C C . GLN A 1 373 ? 24.609 13.273 12.297 1 91.19 373 GLN A C 1
ATOM 3033 O O . GLN A 1 373 ? 23.938 12.336 12.734 1 91.19 373 GLN A O 1
ATOM 3038 N N . TYR A 1 374 ? 24.375 13.977 11.219 1 94.62 374 TYR A N 1
ATOM 3039 C CA . TYR A 1 374 ? 23.266 13.555 10.367 1 94.62 374 TYR A CA 1
ATOM 3040 C C . TYR A 1 374 ? 23.547 12.172 9.781 1 94.62 374 TYR A C 1
ATOM 3042 O O . TYR A 1 374 ? 22.641 11.328 9.734 1 94.62 374 TYR A O 1
ATOM 3050 N N . ALA A 1 375 ? 24.75 11.922 9.328 1 95.81 375 ALA A N 1
ATOM 3051 C CA . ALA A 1 375 ? 25.141 10.625 8.789 1 95.81 375 ALA A CA 1
ATOM 3052 C C . ALA A 1 375 ? 25 9.531 9.836 1 95.81 375 ALA A C 1
ATOM 3054 O O . ALA A 1 375 ? 24.531 8.43 9.531 1 95.81 375 ALA A O 1
ATOM 3055 N N . ASP A 1 376 ? 25.391 9.852 11.031 1 94.94 376 ASP A N 1
ATOM 3056 C CA . ASP A 1 376 ? 25.266 8.898 12.125 1 94.94 376 ASP A CA 1
ATOM 3057 C C . ASP A 1 376 ? 23.797 8.57 12.422 1 94.94 376 ASP A C 1
ATOM 3059 O O . ASP A 1 376 ? 23.469 7.418 12.711 1 94.94 376 ASP A O 1
ATOM 3063 N N . TYR A 1 377 ? 23 9.617 12.391 1 95.69 377 TYR A N 1
ATOM 3064 C CA . TYR A 1 377 ? 21.562 9.445 12.602 1 95.69 377 TYR A CA 1
ATOM 3065 C C . TYR A 1 377 ? 20.984 8.484 11.57 1 95.69 377 TYR A C 1
ATOM 3067 O O . TYR A 1 377 ? 20.312 7.516 11.93 1 95.69 377 TYR A O 1
ATOM 3075 N N . ILE A 1 378 ? 21.328 8.672 10.289 1 97.56 378 ILE A N 1
ATOM 3076 C CA . ILE A 1 378 ? 20.812 7.836 9.203 1 97.56 378 ILE A CA 1
ATOM 3077 C C . ILE A 1 378 ? 21.344 6.41 9.352 1 97.56 378 ILE A C 1
ATOM 3079 O O . ILE A 1 378 ? 20.609 5.441 9.156 1 97.56 378 ILE A O 1
ATOM 3083 N N . SER A 1 379 ? 22.578 6.305 9.711 1 96.31 379 SER A N 1
ATOM 3084 C CA . SER A 1 379 ? 23.219 5 9.867 1 96.31 379 SER A CA 1
ATOM 3085 C C . SER A 1 379 ? 22.547 4.172 10.953 1 96.31 379 SER A C 1
ATOM 3087 O O . SER A 1 379 ? 22.266 2.986 10.758 1 96.31 379 SER A O 1
ATOM 3089 N N . LYS A 1 380 ? 22.266 4.777 12.07 1 96 380 LYS A N 1
ATOM 3090 C CA . LYS A 1 380 ? 21.609 4.078 13.172 1 96 380 LYS A CA 1
ATOM 3091 C C . LYS A 1 380 ? 20.219 3.604 12.773 1 96 380 LYS A C 1
ATOM 3093 O O . LYS A 1 380 ? 19.812 2.492 13.125 1 96 380 LYS A O 1
ATOM 3098 N N . VAL A 1 381 ? 19.469 4.473 12.07 1 97.06 381 VAL A N 1
ATOM 3099 C CA . VAL A 1 381 ? 18.141 4.098 11.594 1 97.06 381 VAL A CA 1
ATOM 3100 C C . VAL A 1 381 ? 18.25 2.938 10.609 1 97.06 381 VAL A C 1
ATOM 3102 O O . VAL A 1 381 ? 17.516 1.96 10.703 1 97.06 381 VAL A O 1
ATOM 3105 N N . ALA A 1 382 ? 19.203 3.029 9.641 1 96.56 382 ALA A N 1
ATOM 3106 C CA . ALA A 1 382 ? 19.391 2.006 8.617 1 96.56 382 ALA A CA 1
ATOM 3107 C C . ALA A 1 382 ? 19.75 0.662 9.25 1 96.56 382 ALA A C 1
ATOM 3109 O O . ALA A 1 382 ? 19.203 -0.375 8.859 1 96.56 382 ALA A O 1
ATOM 3110 N N . TYR A 1 383 ? 20.578 0.669 10.25 1 94.38 383 TYR A N 1
ATOM 3111 C CA . TYR A 1 383 ? 21 -0.565 10.906 1 94.38 383 TYR A CA 1
ATOM 3112 C C . TYR A 1 383 ? 19.828 -1.188 11.68 1 94.38 383 TYR A C 1
ATOM 3114 O O . TYR A 1 383 ? 19.672 -2.412 11.695 1 94.38 383 TYR A O 1
ATOM 3122 N N . ALA A 1 384 ? 19.078 -0.352 12.344 1 95.38 384 ALA A N 1
ATOM 3123 C CA . ALA A 1 384 ? 17.938 -0.856 13.086 1 95.38 384 ALA A CA 1
ATOM 3124 C C . ALA A 1 384 ? 16.938 -1.541 12.156 1 95.38 384 ALA A C 1
ATOM 3126 O O . ALA A 1 384 ? 16.406 -2.609 12.484 1 95.38 384 ALA A O 1
ATOM 3127 N N . ILE A 1 385 ? 16.656 -0.936 11.008 1 95.5 385 ILE A N 1
ATOM 3128 C CA . ILE A 1 385 ? 15.695 -1.497 10.062 1 95.5 385 ILE A CA 1
ATOM 3129 C C . ILE A 1 385 ? 16.281 -2.762 9.43 1 95.5 385 ILE A C 1
ATOM 3131 O O . ILE A 1 385 ? 15.562 -3.746 9.227 1 95.5 385 ILE A O 1
ATOM 3135 N N . ALA A 1 386 ? 17.578 -2.738 9.102 1 92.56 386 ALA A N 1
ATOM 3136 C CA . ALA A 1 386 ? 18.234 -3.922 8.555 1 92.56 386 ALA A CA 1
ATOM 3137 C C . ALA A 1 386 ? 18.141 -5.098 9.523 1 92.56 386 ALA A C 1
ATOM 3139 O O . ALA A 1 386 ? 17.891 -6.234 9.109 1 92.56 386 ALA A O 1
ATOM 3140 N N . LYS A 1 387 ? 18.375 -4.793 10.773 1 90.94 387 LYS A N 1
ATOM 3141 C CA . LYS A 1 387 ? 18.297 -5.824 11.805 1 90.94 387 LYS A CA 1
ATOM 3142 C C . LYS A 1 387 ? 16.891 -6.414 11.875 1 90.94 387 LYS A C 1
ATOM 3144 O O . LYS A 1 387 ? 16.719 -7.633 11.977 1 90.94 387 LYS A O 1
ATOM 3149 N N . GLU A 1 388 ? 15.906 -5.559 11.836 1 90.94 388 GLU A N 1
ATOM 3150 C CA . GLU A 1 388 ? 14.516 -6.012 11.867 1 90.94 388 GLU A CA 1
ATOM 3151 C C . GLU A 1 388 ? 14.195 -6.887 10.664 1 90.94 388 GLU A C 1
ATOM 3153 O O . GLU A 1 388 ? 13.414 -7.836 10.766 1 90.94 388 GLU A O 1
ATOM 3158 N N . ARG A 1 389 ? 14.758 -6.594 9.547 1 87.5 389 ARG A N 1
ATOM 3159 C CA . ARG A 1 389 ? 14.547 -7.336 8.312 1 87.5 389 ARG A CA 1
ATOM 3160 C C . ARG A 1 389 ? 15.32 -8.648 8.32 1 87.5 389 ARG A C 1
ATOM 3162 O O . ARG A 1 389 ? 15.062 -9.539 7.504 1 87.5 389 ARG A O 1
ATOM 3169 N N . GLY A 1 390 ? 16.266 -8.789 9.195 1 81.25 390 GLY A N 1
ATOM 3170 C CA . GLY A 1 390 ? 17.125 -9.969 9.258 1 81.25 390 GLY A CA 1
ATOM 3171 C C . GLY A 1 390 ? 18.234 -9.953 8.227 1 81.25 390 GLY A C 1
ATOM 3172 O O . GLY A 1 390 ? 18.609 -11.008 7.707 1 81.25 390 GLY A O 1
ATOM 3173 N N . MET A 1 391 ? 18.641 -8.805 7.867 1 81.06 391 MET A N 1
ATOM 3174 C CA . MET A 1 391 ? 19.688 -8.656 6.855 1 81.06 391 MET A CA 1
ATOM 3175 C C . MET A 1 391 ? 21 -8.219 7.488 1 81.06 391 MET A C 1
ATOM 3177 O O . MET A 1 391 ? 21.016 -7.363 8.375 1 81.06 391 MET A O 1
ATOM 3181 N N . LYS A 1 392 ? 22.047 -8.922 7.047 1 79.06 392 LYS A N 1
ATOM 3182 C CA . LYS A 1 392 ? 23.391 -8.461 7.383 1 79.06 392 LYS A CA 1
ATOM 3183 C C . LYS A 1 392 ? 23.969 -7.594 6.266 1 79.06 392 LYS A C 1
ATOM 3185 O O . LYS A 1 392 ? 24.078 -8.047 5.121 1 79.06 392 LYS A O 1
ATOM 3190 N N . VAL A 1 393 ? 24.031 -6.363 6.48 1 77.31 393 VAL A N 1
ATOM 3191 C CA . VAL A 1 393 ? 24.578 -5.488 5.445 1 77.31 393 VAL A CA 1
ATOM 3192 C C . VAL A 1 393 ? 25.938 -4.961 5.879 1 77.31 393 VAL A C 1
ATOM 3194 O O . VAL A 1 393 ? 26.203 -4.816 7.074 1 77.31 393 VAL A O 1
ATOM 3197 N N . SER A 1 394 ? 26.766 -4.734 4.91 1 82.06 394 SER A N 1
ATOM 3198 C CA . SER A 1 394 ? 28.109 -4.211 5.129 1 82.06 394 SER A CA 1
ATOM 3199 C C . SER A 1 394 ? 28.078 -2.748 5.555 1 82.06 394 SER A C 1
ATOM 3201 O O . SER A 1 394 ? 27.375 -1.936 4.938 1 82.06 394 SER A O 1
ATOM 3203 N N . GLU A 1 395 ? 28.828 -2.479 6.566 1 83.12 395 GLU A N 1
ATOM 3204 C CA . GLU A 1 395 ? 28.922 -1.106 7.059 1 83.12 395 GLU A CA 1
ATOM 3205 C C . GLU A 1 395 ? 29.5 -0.177 5.996 1 83.12 395 GLU A C 1
ATOM 3207 O O . GLU A 1 395 ? 29.062 0.966 5.859 1 83.12 395 GLU A O 1
ATOM 3212 N N . ARG A 1 396 ? 30.422 -0.676 5.297 1 84.31 396 ARG A N 1
ATOM 3213 C CA . ARG A 1 396 ? 31.094 0.136 4.281 1 84.31 396 ARG A CA 1
ATOM 3214 C C . ARG A 1 396 ? 30.109 0.543 3.184 1 84.31 396 ARG A C 1
ATOM 3216 O O . ARG A 1 396 ? 30.141 1.685 2.717 1 84.31 396 ARG A O 1
ATOM 3223 N N . TYR A 1 397 ? 29.266 -0.337 2.805 1 85.94 397 TYR A N 1
ATOM 3224 C CA . TYR A 1 397 ? 28.312 -0.055 1.737 1 85.94 397 TYR A CA 1
ATOM 3225 C C . TYR A 1 397 ? 27.25 0.938 2.199 1 85.94 397 TYR A C 1
ATOM 3227 O O . TYR A 1 397 ? 26.875 1.842 1.452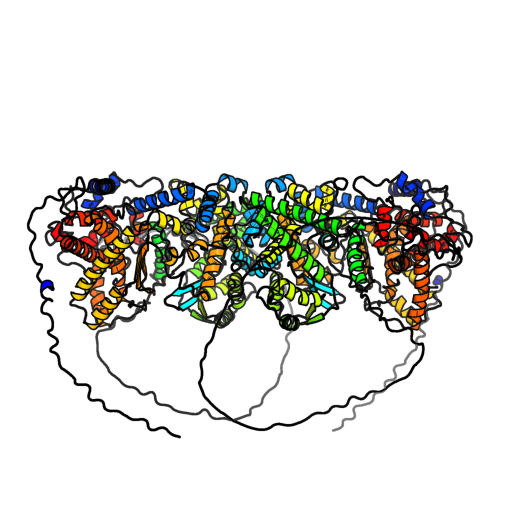 1 85.94 397 TYR A O 1
ATOM 3235 N N . ILE A 1 398 ? 26.812 0.797 3.406 1 91.62 398 ILE A N 1
ATOM 3236 C CA . ILE A 1 398 ? 25.797 1.697 3.959 1 91.62 398 ILE A CA 1
ATOM 3237 C C . ILE A 1 398 ? 26.375 3.109 4.062 1 91.62 398 ILE A C 1
ATOM 3239 O O . ILE A 1 398 ? 25.719 4.082 3.689 1 91.62 398 ILE A O 1
ATOM 3243 N N . ASP A 1 399 ? 27.625 3.176 4.5 1 92.81 399 ASP A N 1
ATOM 3244 C CA . ASP A 1 399 ? 28.25 4.48 4.691 1 92.81 399 ASP A CA 1
ATOM 3245 C C . ASP A 1 399 ? 28.422 5.211 3.363 1 92.81 399 ASP A C 1
ATOM 3247 O O . ASP A 1 399 ? 28.203 6.422 3.283 1 92.81 399 ASP A O 1
ATOM 3251 N N . ALA A 1 400 ? 28.812 4.477 2.381 1 93.88 400 ALA A N 1
ATOM 3252 C CA . ALA A 1 400 ? 28.953 5.078 1.059 1 93.88 400 ALA A CA 1
ATOM 3253 C C . ALA A 1 400 ? 27.625 5.586 0.529 1 93.88 400 ALA A C 1
ATOM 3255 O O . ALA A 1 400 ? 27.547 6.676 -0.043 1 93.88 400 ALA A O 1
ATOM 3256 N N . ASP A 1 401 ? 26.594 4.797 0.623 1 95.69 401 ASP A N 1
ATOM 3257 C CA . ASP A 1 401 ? 25.25 5.191 0.193 1 95.69 401 ASP A CA 1
ATOM 3258 C C . ASP A 1 401 ? 24.781 6.434 0.947 1 95.69 401 ASP A C 1
ATOM 3260 O O . ASP A 1 401 ? 24.141 7.312 0.366 1 95.69 401 ASP A O 1
ATOM 3264 N N . ILE A 1 402 ? 25.094 6.484 2.254 1 97.56 402 ILE A N 1
ATOM 3265 C CA . ILE A 1 402 ? 24.672 7.602 3.094 1 97.56 402 ILE A CA 1
ATOM 3266 C C . ILE A 1 402 ? 25.359 8.883 2.635 1 97.56 402 ILE A C 1
ATOM 3268 O O . ILE A 1 402 ? 24.719 9.93 2.523 1 97.56 402 ILE A O 1
ATOM 3272 N N . GLU A 1 403 ? 26.625 8.805 2.371 1 96.44 403 GLU A N 1
ATOM 3273 C CA . GLU A 1 403 ? 27.375 9.977 1.907 1 96.44 403 GLU A CA 1
ATOM 3274 C C . GLU A 1 403 ? 26.812 10.492 0.583 1 96.44 403 GLU A C 1
ATOM 3276 O O . GLU A 1 403 ? 26.609 11.695 0.421 1 96.44 403 GLU A O 1
ATOM 3281 N N . ASP A 1 404 ? 26.594 9.57 -0.336 1 97.31 404 ASP A N 1
ATOM 3282 C CA . ASP A 1 404 ? 26.016 9.945 -1.624 1 97.31 404 ASP A CA 1
ATOM 3283 C C . ASP A 1 404 ? 24.641 10.594 -1.446 1 97.31 404 ASP A C 1
ATOM 3285 O O . ASP A 1 404 ? 24.328 11.586 -2.115 1 97.31 404 ASP A O 1
ATOM 3289 N N . MET A 1 405 ? 23.844 10.039 -0.634 1 97.81 405 MET A N 1
ATOM 3290 C CA . MET A 1 405 ? 22.484 10.531 -0.406 1 97.81 405 MET A CA 1
ATOM 3291 C C . MET A 1 405 ? 22.516 11.914 0.227 1 97.81 405 MET A C 1
ATOM 3293 O O . MET A 1 405 ? 21.719 12.789 -0.15 1 97.81 405 MET A O 1
ATOM 3297 N N . ILE A 1 406 ? 23.406 12.141 1.226 1 97.25 406 ILE A N 1
ATOM 3298 C CA . ILE A 1 406 ? 23.5 13.438 1.893 1 97.25 406 ILE A CA 1
ATOM 3299 C C . ILE A 1 406 ? 23.953 14.5 0.892 1 97.25 406 ILE A C 1
ATOM 3301 O O . ILE A 1 406 ? 23.406 15.609 0.875 1 97.25 406 ILE A O 1
ATOM 3305 N N . GLU A 1 407 ? 24.922 14.148 0.026 1 96.44 407 GLU A N 1
ATOM 3306 C CA . GLU A 1 407 ? 25.344 15.078 -1.01 1 96.44 407 GLU A CA 1
ATOM 3307 C C . GLU A 1 407 ? 24.188 15.461 -1.933 1 96.44 407 GLU A C 1
ATOM 3309 O O . GLU A 1 407 ? 24.031 16.625 -2.283 1 96.44 407 GLU A O 1
ATOM 3314 N N . PHE A 1 408 ? 23.484 14.516 -2.328 1 97.75 408 PHE A N 1
ATOM 3315 C CA . PHE A 1 408 ? 22.312 14.758 -3.166 1 97.75 408 PHE A CA 1
ATOM 3316 C C . PHE A 1 408 ? 21.312 15.664 -2.459 1 97.75 408 PHE A C 1
ATOM 3318 O O . PHE A 1 408 ? 20.812 16.609 -3.057 1 97.75 408 PHE A O 1
ATOM 3325 N N . GLN A 1 409 ? 21 15.336 -1.182 1 97.75 409 GLN A N 1
ATOM 3326 C CA . GLN A 1 409 ? 20.062 16.109 -0.394 1 97.75 409 GLN A CA 1
ATOM 3327 C C . GLN A 1 409 ? 20.516 17.562 -0.263 1 97.75 409 GLN A C 1
ATOM 3329 O O . GLN A 1 409 ? 19.688 18.484 -0.299 1 97.75 409 GLN A O 1
ATOM 3334 N N . LEU A 1 410 ? 21.781 17.766 -0.058 1 94.94 410 LEU A N 1
ATOM 3335 C CA . LEU A 1 410 ? 22.328 19.109 0.056 1 94.94 410 LEU A CA 1
ATOM 3336 C C . LEU A 1 410 ? 22.125 19.891 -1.238 1 94.94 410 LEU A C 1
ATOM 3338 O O . LEU A 1 410 ? 21.719 21.047 -1.21 1 94.94 410 LEU A O 1
ATOM 3342 N N . LYS A 1 411 ? 22.391 19.234 -2.336 1 95.62 411 LYS A N 1
ATOM 3343 C CA . LYS A 1 411 ? 22.188 19.891 -3.629 1 95.62 411 LYS A CA 1
ATOM 3344 C C . LYS A 1 411 ? 20.703 20.188 -3.855 1 95.62 411 LYS A C 1
ATOM 3346 O O . LYS A 1 411 ? 20.359 21.234 -4.402 1 95.62 411 LYS A O 1
ATOM 3351 N N . LEU A 1 412 ? 19.875 19.234 -3.504 1 96.94 412 LEU A N 1
ATOM 3352 C CA . LEU A 1 412 ? 18.438 19.438 -3.617 1 96.94 412 LEU A CA 1
ATOM 3353 C C . LEU A 1 412 ? 17.984 20.625 -2.773 1 96.94 412 LEU A C 1
ATOM 3355 O O . LEU A 1 412 ? 17.188 21.438 -3.229 1 96.94 412 LEU A O 1
ATOM 3359 N N . THR A 1 413 ? 18.469 20.688 -1.482 1 93.75 413 THR A N 1
ATOM 3360 C CA . THR A 1 413 ? 18.141 21.797 -0.592 1 93.75 413 THR A CA 1
ATOM 3361 C C . THR A 1 413 ? 18.578 23.125 -1.201 1 93.75 413 THR A C 1
ATOM 3363 O O . THR A 1 413 ? 17.844 24.109 -1.112 1 93.75 413 THR A O 1
ATOM 3366 N N . GLU A 1 414 ? 19.672 23.141 -1.834 1 89.69 414 GLU A N 1
ATOM 3367 C CA . GLU A 1 414 ? 20.203 24.344 -2.467 1 89.69 414 GLU A CA 1
ATOM 3368 C C . GLU A 1 414 ? 19.266 24.844 -3.561 1 89.69 414 GLU A C 1
ATOM 3370 O O . GLU A 1 414 ? 18.938 26.031 -3.602 1 89.69 414 GLU A O 1
ATOM 3375 N N . ILE A 1 415 ? 18.828 23.938 -4.387 1 91.56 415 ILE A N 1
ATOM 3376 C CA . ILE A 1 415 ? 18.016 24.391 -5.516 1 91.56 415 ILE A CA 1
ATOM 3377 C C . ILE A 1 415 ? 16.609 24.719 -5.039 1 91.56 415 ILE A C 1
ATOM 3379 O O . ILE A 1 415 ? 15.906 25.516 -5.68 1 91.56 415 ILE A O 1
ATOM 3383 N N . VAL A 1 416 ? 16.109 24.172 -3.977 1 90.69 416 VAL A N 1
ATOM 3384 C CA . VAL A 1 416 ? 14.812 24.516 -3.387 1 90.69 416 VAL A CA 1
ATOM 3385 C C . VAL A 1 416 ? 14.867 25.953 -2.844 1 90.69 416 VAL A C 1
ATOM 3387 O O . VAL A 1 416 ? 13.891 26.688 -2.955 1 90.69 416 VAL A O 1
ATOM 3390 N N . MET A 1 417 ? 16 26.344 -2.309 1 82.38 417 MET A N 1
ATOM 3391 C CA . MET A 1 417 ? 16.156 27.656 -1.668 1 82.38 417 MET A CA 1
ATOM 3392 C C . MET A 1 417 ? 16.312 28.75 -2.709 1 82.38 417 MET A C 1
ATOM 3394 O O . MET A 1 417 ? 16.062 29.922 -2.424 1 82.38 417 MET A O 1
ATOM 3398 N N . GLU A 1 418 ? 16.656 28.375 -3.93 1 73.44 418 GLU A N 1
ATOM 3399 C CA . GLU A 1 418 ? 16.812 29.359 -5 1 73.44 418 GLU A CA 1
ATOM 3400 C C . GLU A 1 418 ? 15.477 29.609 -5.707 1 73.44 418 GLU A C 1
ATOM 3402 O O . GLU A 1 418 ? 14.828 28.656 -6.172 1 73.44 418 GLU A O 1
ATOM 3407 N N . SER A 1 419 ? 14.625 30.438 -5.184 1 65.56 419 SER A N 1
ATOM 3408 C CA . SER A 1 419 ? 13.273 30.5 -5.723 1 65.56 419 SER A CA 1
ATOM 3409 C C . SER A 1 419 ? 13.07 31.766 -6.559 1 65.56 419 SER A C 1
ATOM 3411 O O . SER A 1 419 ? 13.625 32.812 -6.242 1 65.56 419 SER A O 1
ATOM 3413 N N . GLY A 1 420 ? 12.57 31.5 -7.832 1 66.19 420 GLY A N 1
ATOM 3414 C CA . GLY A 1 420 ? 12.227 32.594 -8.734 1 66.19 420 GLY A CA 1
ATOM 3415 C C . GLY A 1 420 ? 10.734 32.875 -8.766 1 66.19 420 GLY A C 1
ATOM 3416 O O . GLY A 1 420 ? 9.992 32.5 -7.871 1 66.19 420 GLY A O 1
ATOM 3417 N N . GLU A 1 421 ? 10.273 33.75 -9.797 1 76.25 421 GLU A N 1
ATOM 3418 C CA . GLU A 1 421 ? 8.891 34.188 -9.961 1 76.25 421 GLU A CA 1
ATOM 3419 C C . GLU A 1 421 ? 7.996 33.031 -10.406 1 76.25 421 GLU A C 1
ATOM 3421 O O . GLU A 1 421 ? 8.414 32.188 -11.203 1 76.25 421 GLU A O 1
ATOM 3426 N N . ASP A 1 422 ? 6.754 33.062 -9.977 1 84.12 422 ASP A N 1
ATOM 3427 C CA . ASP A 1 422 ? 5.777 32 -10.281 1 84.12 422 ASP A CA 1
ATOM 3428 C C . ASP A 1 422 ? 5.371 32.031 -11.75 1 84.12 422 ASP A C 1
ATOM 3430 O O . ASP A 1 422 ? 5.43 33.094 -12.391 1 84.12 422 ASP A O 1
ATOM 3434 N N . LEU A 1 423 ? 5.043 30.859 -12.273 1 88.88 423 LEU A N 1
ATOM 3435 C CA . LEU A 1 423 ? 4.531 30.703 -13.633 1 88.88 423 LEU A CA 1
ATOM 3436 C C . LEU A 1 423 ? 3.09 30.203 -13.625 1 88.88 423 LEU A C 1
ATOM 3438 O O . LEU A 1 423 ? 2.76 29.25 -12.906 1 88.88 423 LEU A O 1
ATOM 3442 N N . GLU A 1 424 ? 2.195 30.891 -14.297 1 90.94 424 GLU A N 1
ATOM 3443 C CA . GLU A 1 424 ? 0.817 30.438 -14.484 1 90.94 424 GLU A CA 1
ATOM 3444 C C . GLU A 1 424 ? 0.593 29.922 -15.898 1 90.94 424 GLU A C 1
ATOM 3446 O O . GLU A 1 424 ? 0.81 30.641 -16.875 1 90.94 424 GLU A O 1
ATOM 3451 N N . LEU A 1 425 ? 0.21 28.688 -15.992 1 94.38 425 LEU A N 1
ATOM 3452 C CA . LEU A 1 425 ? 0.006 28.047 -17.281 1 94.38 425 LEU A CA 1
ATOM 3453 C C . LEU A 1 425 ? -0.862 26.797 -17.156 1 94.38 425 LEU A C 1
ATOM 3455 O O . LEU A 1 425 ? -1.287 26.453 -16.062 1 94.38 425 LEU A O 1
ATOM 3459 N N . THR A 1 426 ? -1.132 26.203 -18.312 1 95.31 426 THR A N 1
ATOM 3460 C CA . THR A 1 426 ? -1.842 24.922 -18.266 1 95.31 426 THR A CA 1
ATOM 3461 C C . THR A 1 426 ? -0.878 23.781 -17.953 1 95.31 426 THR A C 1
ATOM 3463 O O . THR A 1 426 ? 0.335 23.922 -18.109 1 95.31 426 THR A O 1
ATOM 3466 N N . LEU A 1 427 ? -1.457 22.734 -17.516 1 96.62 427 LEU A N 1
ATOM 3467 C CA . LEU A 1 427 ? -0.645 21.562 -17.219 1 96.62 427 LEU A CA 1
ATOM 3468 C C . LEU A 1 427 ? 0.084 21.078 -18.469 1 96.62 427 LEU A C 1
ATOM 3470 O O . LEU A 1 427 ? 1.248 20.672 -18.391 1 96.62 427 LEU A O 1
ATOM 3474 N N . ASP A 1 428 ? -0.529 21.109 -19.625 1 96.81 428 ASP A N 1
ATOM 3475 C CA . ASP A 1 428 ? 0.118 20.75 -20.875 1 96.81 428 ASP A CA 1
ATOM 3476 C C . ASP A 1 428 ? 1.281 21.688 -21.188 1 96.81 428 ASP A C 1
ATOM 3478 O O . ASP A 1 428 ? 2.346 21.25 -21.625 1 96.81 428 ASP A O 1
ATOM 3482 N N . ASP A 1 429 ? 1.001 22.906 -20.984 1 96.5 429 ASP A N 1
ATOM 3483 C CA . ASP A 1 429 ? 2.045 23.906 -21.234 1 96.5 429 ASP A CA 1
ATOM 3484 C C . ASP A 1 429 ? 3.213 23.719 -20.266 1 96.5 429 ASP A C 1
ATOM 3486 O O . ASP A 1 429 ? 4.367 23.969 -20.641 1 96.5 429 ASP A O 1
ATOM 3490 N N . PHE A 1 430 ? 2.891 23.359 -19.062 1 96.81 430 PHE A N 1
ATOM 3491 C CA . PHE A 1 430 ? 3.949 23.078 -18.094 1 96.81 430 PHE A CA 1
ATOM 3492 C C . PHE A 1 430 ? 4.805 21.906 -18.578 1 96.81 430 PHE A C 1
ATOM 3494 O O . PHE A 1 430 ? 6.031 21.938 -18.469 1 96.81 430 PHE A O 1
ATOM 3501 N N . GLN A 1 431 ? 4.145 20.875 -19.031 1 97.12 431 GLN A N 1
ATOM 3502 C CA . GLN A 1 431 ? 4.863 19.719 -19.562 1 97.12 431 GLN A CA 1
ATOM 3503 C C . GLN A 1 431 ? 5.785 20.125 -20.719 1 97.12 431 GLN A C 1
ATOM 3505 O O . GLN A 1 431 ? 6.938 19.703 -20.781 1 97.12 431 GLN A O 1
ATOM 3510 N N . GLU A 1 432 ? 5.262 20.953 -21.609 1 96.12 432 GLU A N 1
ATOM 3511 C CA . GLU A 1 432 ? 6.055 21.422 -22.734 1 96.12 432 GLU A CA 1
ATOM 3512 C C . GLU A 1 432 ? 7.254 22.25 -22.266 1 96.12 432 GLU A C 1
ATOM 3514 O O . GLU A 1 432 ? 8.359 22.094 -22.781 1 96.12 432 GLU A O 1
ATOM 3519 N N . TRP A 1 433 ? 6.949 23.109 -21.344 1 96.19 433 TRP A N 1
ATOM 3520 C CA . TRP A 1 433 ? 8.008 23.922 -20.75 1 96.19 433 TRP A CA 1
ATOM 3521 C C . TRP A 1 433 ? 9.102 23.031 -20.156 1 96.19 433 TRP A C 1
ATOM 3523 O O . TRP A 1 433 ? 10.297 23.281 -20.375 1 96.19 433 TRP A O 1
ATOM 3533 N N . TYR A 1 434 ? 8.75 22.031 -19.438 1 96.44 434 TYR A N 1
ATOM 3534 C CA . TYR A 1 434 ? 9.688 21.109 -18.797 1 96.44 434 TYR A CA 1
ATOM 3535 C C . TYR A 1 434 ? 10.469 20.328 -19.844 1 96.44 434 TYR A C 1
ATOM 3537 O O . TYR A 1 434 ? 11.68 20.125 -19.703 1 96.44 434 TYR A O 1
ATOM 3545 N N . ASP A 1 435 ? 9.805 19.891 -20.875 1 96.06 435 ASP A N 1
ATOM 3546 C CA . ASP A 1 435 ? 10.438 19.094 -21.922 1 96.06 435 ASP A CA 1
ATOM 3547 C C . ASP A 1 435 ? 11.539 19.891 -22.625 1 96.06 435 ASP A C 1
ATOM 3549 O O . ASP A 1 435 ? 12.508 19.297 -23.125 1 96.06 435 ASP A O 1
ATOM 3553 N N . LYS A 1 436 ? 11.383 21.109 -22.672 1 95.56 436 LYS A N 1
ATOM 3554 C CA . LYS A 1 436 ? 12.352 21.969 -23.344 1 95.56 436 LYS A CA 1
ATOM 3555 C C . LYS A 1 436 ? 13.656 22.047 -22.547 1 95.56 436 LYS A C 1
ATOM 3557 O O . LYS A 1 436 ? 14.68 22.5 -23.078 1 95.56 436 LYS A O 1
ATOM 3562 N N . LYS A 1 437 ? 13.617 21.609 -21.312 1 93.06 437 LYS A N 1
ATOM 3563 C CA . LYS A 1 437 ? 14.812 21.703 -20.484 1 93.06 437 LYS A CA 1
ATOM 3564 C C . LYS A 1 437 ? 15.781 20.562 -20.797 1 93.06 437 LYS A C 1
ATOM 3566 O O . LYS A 1 437 ? 16.844 20.469 -20.188 1 93.06 437 LYS A O 1
ATOM 3571 N N . LYS A 1 438 ? 15.547 19.672 -21.688 1 88.31 438 LYS A N 1
ATOM 3572 C CA . LYS A 1 438 ? 16.391 18.672 -22.359 1 88.31 438 LYS A CA 1
ATOM 3573 C C . LYS A 1 438 ? 16.953 17.672 -21.359 1 88.31 438 LYS A C 1
ATOM 3575 O O . LYS A 1 438 ? 18.172 17.547 -21.219 1 88.31 438 LYS A O 1
ATOM 3580 N N . SER A 1 439 ? 16.25 16.891 -20.781 1 93.5 439 SER A N 1
ATOM 3581 C CA . SER A 1 439 ? 16.656 15.727 -20 1 93.5 439 SER A CA 1
ATOM 3582 C C . SER A 1 439 ? 17.641 14.867 -20.781 1 93.5 439 SER A C 1
ATOM 3584 O O . SER A 1 439 ? 17.422 14.57 -21.953 1 93.5 439 SER A O 1
ATOM 3586 N N . THR A 1 440 ? 18.766 14.508 -20.141 1 94.44 440 THR A N 1
ATOM 3587 C CA . THR A 1 440 ? 19.781 13.727 -20.828 1 94.44 440 THR A CA 1
ATOM 3588 C C . THR A 1 440 ? 19.688 12.258 -20.453 1 94.44 440 THR A C 1
ATOM 3590 O O . THR A 1 440 ? 20.266 11.398 -21.109 1 94.44 440 THR A O 1
ATOM 3593 N N . THR A 1 441 ? 18.969 11.969 -19.344 1 93.81 441 THR A N 1
ATOM 3594 C CA . THR A 1 441 ? 18.766 10.602 -18.875 1 93.81 441 THR A CA 1
ATOM 3595 C C . THR A 1 441 ? 17.281 10.344 -18.594 1 93.81 441 THR A C 1
ATOM 3597 O O . THR A 1 441 ? 16.484 11.281 -18.516 1 93.81 441 THR A O 1
ATOM 3600 N N . ASP A 1 442 ? 16.922 9.062 -18.438 1 90.38 442 ASP A N 1
ATOM 3601 C CA . ASP A 1 442 ? 15.555 8.68 -18.094 1 90.38 442 ASP A CA 1
ATOM 3602 C C . ASP A 1 442 ? 15.195 9.109 -16.672 1 90.38 442 ASP A C 1
ATOM 3604 O O . ASP A 1 442 ? 14.023 9.211 -16.328 1 90.38 442 ASP A O 1
ATOM 3608 N N . ARG A 1 443 ? 16.203 9.383 -15.906 1 93.44 443 ARG A N 1
ATOM 3609 C CA . ARG A 1 443 ? 15.992 9.75 -14.508 1 93.44 443 ARG A CA 1
ATOM 3610 C C . ARG A 1 443 ? 15.352 11.125 -14.391 1 93.44 443 ARG A C 1
ATOM 3612 O O . ARG A 1 443 ? 14.688 11.43 -13.398 1 93.44 443 ARG A O 1
ATOM 3619 N N . SER A 1 444 ? 15.586 11.922 -15.438 1 96.44 444 SER A N 1
ATOM 3620 C CA . SER A 1 444 ? 15.078 13.289 -15.352 1 96.44 444 SER A CA 1
ATOM 3621 C C . SER A 1 444 ? 13.852 13.477 -16.25 1 96.44 444 SER A C 1
ATOM 3623 O O . SER A 1 444 ? 13.25 14.555 -16.266 1 96.44 444 SER A O 1
ATOM 3625 N N . LYS A 1 445 ? 13.523 12.461 -16.953 1 95.19 445 LYS A N 1
ATOM 3626 C CA . LYS A 1 445 ? 12.312 12.523 -17.766 1 95.19 445 LYS A CA 1
ATOM 3627 C C . LYS A 1 445 ? 11.07 12.273 -16.922 1 95.19 445 LYS A C 1
ATOM 3629 O O . LYS A 1 445 ? 10.828 11.141 -16.484 1 95.19 445 LYS A O 1
ATOM 3634 N N . ILE A 1 446 ? 10.281 13.32 -16.703 1 96 446 ILE A N 1
ATOM 3635 C CA . ILE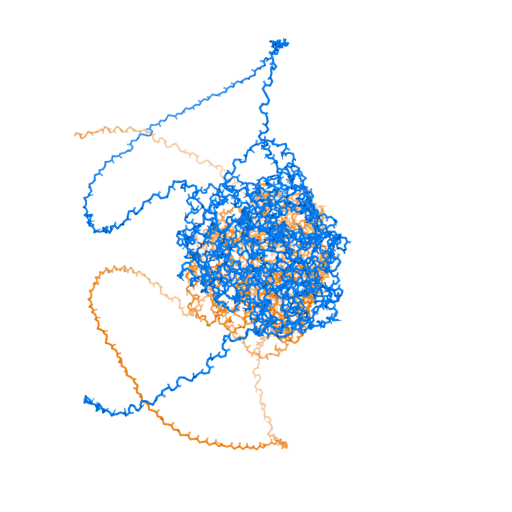 A 1 446 ? 9.078 13.211 -15.883 1 96 446 ILE A CA 1
ATOM 3636 C C . ILE A 1 446 ? 7.859 13.609 -16.719 1 96 446 ILE A C 1
ATOM 3638 O O . ILE A 1 446 ? 7.852 14.664 -17.359 1 96 446 ILE A O 1
ATOM 3642 N N . ASP A 1 447 ? 6.891 12.742 -16.797 1 94.19 447 ASP A N 1
ATOM 3643 C CA . ASP A 1 447 ? 5.59 13.055 -17.375 1 94.19 447 ASP A CA 1
ATOM 3644 C C . ASP A 1 447 ? 4.668 13.711 -16.344 1 94.19 447 ASP A C 1
ATOM 3646 O O . ASP A 1 447 ? 3.873 13.031 -15.695 1 94.19 447 ASP A O 1
ATOM 3650 N N . TRP A 1 448 ? 4.711 15.039 -16.328 1 96.69 448 TRP A N 1
ATOM 3651 C CA . TRP A 1 448 ? 4.004 15.789 -15.297 1 96.69 448 TRP A CA 1
ATOM 3652 C C . TRP A 1 448 ? 2.494 15.672 -15.477 1 96.69 448 TRP A C 1
ATOM 3654 O O . TRP A 1 448 ? 1.745 15.664 -14.492 1 96.69 448 TRP A O 1
ATOM 3664 N N . VAL A 1 449 ? 2.033 15.656 -16.672 1 95.44 449 VAL A N 1
ATOM 3665 C CA . VAL A 1 449 ? 0.603 15.531 -16.922 1 95.44 449 VAL A CA 1
ATOM 3666 C C . VAL A 1 449 ? 0.086 14.219 -16.344 1 95.44 449 VAL A C 1
ATOM 3668 O O . VAL A 1 449 ? -0.917 14.203 -15.625 1 95.44 449 VAL A O 1
ATOM 3671 N N . HIS A 1 450 ? 0.84 13.203 -16.641 1 91.06 450 HIS A N 1
ATOM 3672 C CA . HIS A 1 450 ? 0.461 11.898 -16.109 1 91.06 450 HIS A CA 1
ATOM 3673 C C . HIS A 1 450 ? 0.524 11.898 -14.578 1 91.06 450 HIS A C 1
ATOM 3675 O O . HIS A 1 450 ? -0.416 11.453 -13.922 1 91.06 450 HIS A O 1
ATOM 3681 N N . LYS A 1 451 ? 1.585 12.367 -14.047 1 94 451 LYS A N 1
ATOM 3682 C CA . LYS A 1 451 ? 1.823 12.328 -12.609 1 94 451 LYS A CA 1
ATOM 3683 C C . LYS A 1 451 ? 0.748 13.102 -11.852 1 94 451 LYS A C 1
ATOM 3685 O O . LYS A 1 451 ? 0.229 12.625 -10.836 1 94 451 LYS A O 1
ATOM 3690 N N . ILE A 1 452 ? 0.38 14.273 -12.305 1 95.81 452 ILE A N 1
ATOM 3691 C CA . ILE A 1 452 ? -0.573 15.133 -11.609 1 95.81 452 ILE A CA 1
ATOM 3692 C C . ILE A 1 452 ? -1.989 14.602 -11.812 1 95.81 452 ILE A C 1
ATOM 3694 O O . ILE A 1 452 ? -2.799 14.609 -10.883 1 95.81 452 ILE A O 1
ATOM 3698 N N . THR A 1 453 ? -2.291 14.102 -12.984 1 93.56 453 THR A N 1
ATOM 3699 C CA . THR A 1 453 ? -3.609 13.523 -13.227 1 93.56 453 THR A CA 1
ATOM 3700 C C . THR A 1 453 ? -3.838 12.297 -12.352 1 93.56 453 THR A C 1
ATOM 3702 O O . THR A 1 453 ? -4.938 12.102 -11.82 1 93.56 453 THR A O 1
ATOM 3705 N N . GLU A 1 454 ? -2.812 11.516 -12.211 1 89.69 454 GLU A N 1
ATOM 3706 C CA . GLU A 1 454 ? -2.916 10.336 -11.352 1 89.69 454 GLU A CA 1
ATOM 3707 C C . GLU A 1 454 ? -3.135 10.734 -9.891 1 89.69 454 GLU A C 1
ATOM 3709 O O . GLU A 1 454 ? -3.873 10.062 -9.172 1 89.69 454 GLU A O 1
ATOM 3714 N N . LEU A 1 455 ? -2.459 11.742 -9.516 1 93.69 455 LEU A N 1
ATOM 3715 C CA . LEU A 1 455 ? -2.617 12.242 -8.156 1 93.69 455 LEU A CA 1
ATOM 3716 C C . LEU A 1 455 ? -4.059 12.656 -7.891 1 93.69 455 LEU A C 1
ATOM 3718 O O . LEU A 1 455 ? -4.641 12.289 -6.867 1 93.69 455 LEU A O 1
ATOM 3722 N N . PHE A 1 456 ? -4.602 13.367 -8.766 1 93.19 456 PHE A N 1
ATOM 3723 C CA . PHE A 1 456 ? -5.977 13.828 -8.602 1 93.19 456 PHE A CA 1
ATOM 3724 C C . PHE A 1 456 ? -6.957 12.664 -8.695 1 93.19 456 PHE A C 1
ATOM 3726 O O . PHE A 1 456 ? -8 12.672 -8.039 1 93.19 456 PHE A O 1
ATOM 3733 N N . ASP A 1 457 ? -6.609 11.711 -9.477 1 88.88 457 ASP A N 1
ATOM 3734 C CA . ASP A 1 457 ? -7.453 10.523 -9.586 1 88.88 457 ASP A CA 1
ATOM 3735 C C . ASP A 1 457 ? -7.574 9.82 -8.234 1 88.88 457 ASP A C 1
ATOM 3737 O O . ASP A 1 457 ? -8.625 9.266 -7.914 1 88.88 457 ASP A O 1
ATOM 3741 N N . GLU A 1 458 ? -6.496 9.781 -7.492 1 89.25 458 GLU A N 1
ATOM 3742 C CA . GLU A 1 458 ? -6.527 9.172 -6.164 1 89.25 458 GLU A CA 1
ATOM 3743 C C . GLU A 1 458 ? -7.578 9.836 -5.277 1 89.25 458 GLU A C 1
ATOM 3745 O O . GLU A 1 458 ? -8.109 9.211 -4.359 1 89.25 458 GLU A O 1
ATOM 3750 N N . ALA A 1 459 ? -7.883 11.102 -5.559 1 89.94 459 ALA A N 1
ATOM 3751 C CA . ALA A 1 459 ? -8.891 11.852 -4.809 1 89.94 459 ALA A CA 1
ATOM 3752 C C . ALA A 1 459 ? -10.234 11.836 -5.523 1 89.94 459 ALA A C 1
ATOM 3754 O O . ALA A 1 459 ? -11.156 12.562 -5.145 1 89.94 459 ALA A O 1
ATOM 3755 N N . ASN A 1 460 ? -10.328 11.062 -6.547 1 86.19 460 ASN A N 1
ATOM 3756 C CA . ASN A 1 460 ? -11.531 10.961 -7.363 1 86.19 460 ASN A CA 1
ATOM 3757 C C . ASN A 1 460 ? -11.898 12.305 -7.988 1 86.19 460 ASN A C 1
ATOM 3759 O O . ASN A 1 460 ? -13.07 12.695 -8.008 1 86.19 460 ASN A O 1
ATOM 3763 N N . VAL A 1 461 ? -10.906 13.031 -8.383 1 89.75 461 VAL A N 1
ATOM 3764 C CA . VAL A 1 461 ? -11.07 14.289 -9.102 1 89.75 461 VAL A CA 1
ATOM 3765 C C . VAL A 1 461 ? -10.5 14.148 -10.516 1 89.75 461 VAL A C 1
ATOM 3767 O O . VAL A 1 461 ? -9.32 13.844 -10.688 1 89.75 461 VAL A O 1
ATOM 3770 N N . ALA A 1 462 ? -11.344 14.359 -11.484 1 87.56 462 ALA A N 1
ATOM 3771 C CA . ALA A 1 462 ? -10.891 14.242 -12.867 1 87.56 462 ALA A CA 1
ATOM 3772 C C . ALA A 1 462 ? -10.273 15.555 -13.359 1 87.56 462 ALA A C 1
ATOM 3774 O O . ALA A 1 462 ? -10.898 16.609 -13.266 1 87.56 462 ALA A O 1
ATOM 3775 N N . VAL A 1 463 ? -9.031 15.43 -13.758 1 93 463 VAL A N 1
ATOM 3776 C CA . VAL A 1 463 ? -8.352 16.562 -14.367 1 93 463 VAL A CA 1
ATOM 3777 C C . VAL A 1 463 ? -7.633 16.109 -15.641 1 93 463 VAL A C 1
ATOM 3779 O O . VAL A 1 463 ? -7.539 14.914 -15.914 1 93 463 VAL A O 1
ATOM 3782 N N . ASP A 1 464 ? -7.273 17.094 -16.5 1 92.19 464 ASP A N 1
ATOM 3783 C CA . ASP A 1 464 ? -6.555 16.781 -17.719 1 92.19 464 ASP A CA 1
ATOM 3784 C C . ASP A 1 464 ? -5.492 17.828 -18.031 1 92.19 464 ASP A C 1
ATOM 3786 O O . ASP A 1 464 ? -5.094 18.594 -17.141 1 92.19 464 ASP A O 1
ATOM 3790 N N . GLY A 1 465 ? -5.004 17.75 -19.203 1 93.38 465 GLY A N 1
ATOM 3791 C CA . GLY A 1 465 ? -3.906 18.625 -19.594 1 93.38 465 GLY A CA 1
ATOM 3792 C C . GLY A 1 465 ? -4.297 20.094 -19.656 1 93.38 465 GLY A C 1
ATOM 3793 O O . GLY A 1 465 ? -3.43 20.969 -19.656 1 93.38 465 GLY A O 1
ATOM 3794 N N . TYR A 1 466 ? -5.539 20.375 -19.625 1 94.12 466 TYR A N 1
ATOM 3795 C CA . TYR A 1 466 ? -6.016 21.734 -19.734 1 94.12 466 TYR A CA 1
ATOM 3796 C C . TYR A 1 466 ? -6.16 22.375 -18.359 1 94.12 466 TYR A C 1
ATOM 3798 O O . TYR A 1 466 ? -6.484 23.562 -18.25 1 94.12 466 TYR A O 1
ATOM 3806 N N . LEU A 1 467 ? -5.82 21.609 -17.328 1 93.81 467 LEU A N 1
ATOM 3807 C CA . LEU A 1 467 ? -5.867 22.125 -15.969 1 93.81 467 LEU A CA 1
ATOM 3808 C C . LEU A 1 467 ? -4.938 23.328 -15.812 1 93.81 467 LEU A C 1
ATOM 3810 O O . LEU A 1 467 ? -3.768 23.266 -16.188 1 93.81 467 LEU A O 1
ATOM 3814 N N . ASP A 1 468 ? -5.496 24.469 -15.281 1 92 468 ASP A N 1
ATOM 3815 C CA . ASP A 1 468 ? -4.656 25.625 -14.953 1 92 468 ASP A CA 1
ATOM 3816 C C . ASP A 1 468 ? -3.832 25.359 -13.695 1 92 468 ASP A C 1
ATOM 3818 O O . ASP A 1 468 ? -4.371 24.938 -12.672 1 92 468 ASP A O 1
ATOM 3822 N N . VAL A 1 469 ? -2.506 25.594 -13.773 1 95 469 VAL A N 1
ATOM 3823 C CA . VAL A 1 469 ? -1.629 25.375 -12.633 1 95 469 VAL A CA 1
ATOM 3824 C C . VAL A 1 469 ? -0.731 26.594 -12.414 1 95 469 VAL A C 1
ATOM 3826 O O . VAL A 1 469 ? -0.388 27.297 -13.367 1 95 469 VAL A O 1
ATOM 3829 N N . GLU A 1 470 ? -0.489 26.922 -11.227 1 92.75 470 GLU A N 1
ATOM 3830 C CA . GLU A 1 470 ? 0.545 27.875 -10.828 1 92.75 470 GLU A CA 1
ATOM 3831 C C . GLU A 1 470 ? 1.8 27.156 -10.344 1 92.75 470 GLU A C 1
ATOM 3833 O O . GLU A 1 470 ? 1.76 26.438 -9.352 1 92.75 470 GLU A O 1
ATOM 3838 N N . VAL A 1 471 ? 2.822 27.266 -11.102 1 93.56 471 VAL A N 1
ATOM 3839 C CA . VAL A 1 471 ? 4.086 26.641 -10.742 1 93.56 471 VAL A CA 1
ATOM 3840 C C . VAL A 1 471 ? 4.93 27.609 -9.906 1 93.56 471 VAL A C 1
ATOM 3842 O O . VAL A 1 471 ? 5.441 28.594 -10.43 1 93.56 471 VAL A O 1
ATOM 3845 N N . GLY A 1 472 ? 4.996 27.094 -8.641 1 87.31 472 GLY A N 1
ATOM 3846 C CA . GLY A 1 472 ? 5.879 27.859 -7.773 1 87.31 472 GLY A CA 1
ATOM 3847 C C . GLY A 1 472 ? 7.348 27.562 -7.996 1 87.31 472 GLY A C 1
ATOM 3848 O O . GLY A 1 472 ? 7.719 26.406 -8.258 1 87.31 472 GLY A O 1
ATOM 3849 N N . SER A 1 473 ? 8.227 28.484 -8.164 1 88.62 473 SER A N 1
ATOM 3850 C CA . SER A 1 473 ? 9.68 28.359 -8.297 1 88.62 473 SER A CA 1
ATOM 3851 C C . SER A 1 473 ? 10.055 27.562 -9.539 1 88.62 473 SER A C 1
ATOM 3853 O O . SER A 1 473 ? 10.719 26.516 -9.445 1 88.62 473 SER A O 1
ATOM 3855 N N . PRO A 1 474 ? 9.68 27.953 -10.734 1 92.38 474 PRO A N 1
ATOM 3856 C CA . PRO A 1 474 ? 10.008 27.234 -11.961 1 92.38 474 PRO A CA 1
ATOM 3857 C C . PRO A 1 474 ? 11.5 26.953 -12.102 1 92.38 474 PRO A C 1
ATOM 3859 O O . PRO A 1 474 ? 11.891 25.938 -12.68 1 92.38 474 PRO A O 1
ATOM 3862 N N . ASP A 1 475 ? 12.359 27.812 -11.523 1 91.69 475 ASP A N 1
ATOM 3863 C CA . ASP A 1 475 ? 13.805 27.609 -11.547 1 91.69 475 ASP A CA 1
ATOM 3864 C C . ASP A 1 475 ? 14.188 26.297 -10.867 1 91.69 475 ASP A C 1
ATOM 3866 O O . ASP A 1 475 ? 15.148 25.641 -11.266 1 91.69 475 ASP A O 1
ATOM 3870 N N . TYR A 1 476 ? 13.484 26 -9.805 1 94.88 476 TYR A N 1
ATOM 3871 C CA . TYR A 1 476 ? 13.711 24.719 -9.133 1 94.88 476 TYR A CA 1
ATOM 3872 C C . TYR A 1 476 ? 13.508 23.562 -10.094 1 94.88 476 TYR A C 1
ATOM 3874 O O . TYR A 1 476 ? 14.336 22.641 -10.148 1 94.88 476 TYR A O 1
ATOM 3882 N N . PHE A 1 477 ? 12.422 23.562 -10.852 1 96.12 477 PHE A N 1
ATOM 3883 C CA . PHE A 1 477 ? 12.086 22.453 -11.742 1 96.12 477 PHE A CA 1
ATOM 3884 C C . PHE A 1 477 ? 13.094 22.359 -12.883 1 96.12 477 PHE A C 1
ATOM 3886 O O . PHE A 1 477 ? 13.391 21.266 -13.359 1 96.12 477 PHE A O 1
ATOM 3893 N N . GLU A 1 478 ? 13.586 23.5 -13.305 1 94.19 478 GLU A N 1
ATOM 3894 C CA . GLU A 1 478 ? 14.664 23.5 -14.289 1 94.19 478 GLU A CA 1
ATOM 3895 C C . GLU A 1 478 ? 15.938 22.875 -13.711 1 94.19 478 GLU A C 1
ATOM 3897 O O . GLU A 1 478 ? 16.562 22.016 -14.344 1 94.19 478 GLU A O 1
ATOM 3902 N N . ALA A 1 479 ? 16.297 23.312 -12.516 1 95.38 479 ALA A N 1
ATOM 3903 C CA . ALA A 1 479 ? 17.5 22.812 -11.852 1 95.38 479 ALA A CA 1
ATOM 3904 C C . ALA A 1 479 ? 17.359 21.344 -11.5 1 95.38 479 ALA A C 1
ATOM 3906 O O . ALA A 1 479 ? 18.344 20.609 -11.477 1 95.38 479 ALA A O 1
ATOM 3907 N N . LEU A 1 480 ? 16.156 20.906 -11.227 1 96.94 480 LEU A N 1
ATOM 3908 C CA . LEU A 1 480 ? 15.875 19.516 -10.883 1 96.94 480 LEU A CA 1
ATOM 3909 C C . LEU A 1 480 ? 16.281 18.578 -12.023 1 96.94 480 LEU A C 1
ATOM 3911 O O . LEU A 1 480 ? 16.766 17.469 -11.773 1 96.94 480 LEU A O 1
ATOM 3915 N N . VAL A 1 481 ? 16.078 19.016 -13.258 1 97.06 481 VAL A N 1
ATOM 3916 C CA . VAL A 1 481 ? 16.453 18.219 -14.422 1 97.06 481 VAL A CA 1
ATOM 3917 C C . VAL A 1 481 ? 17.938 17.891 -14.352 1 97.06 481 VAL A C 1
ATOM 3919 O O . VAL A 1 481 ? 18.328 16.719 -14.43 1 97.06 481 VAL A O 1
ATOM 3922 N N . SER A 1 482 ? 18.75 18.891 -14.141 1 96.12 482 SER A N 1
ATOM 3923 C CA . SER A 1 482 ? 20.203 18.703 -14.102 1 96.12 482 SER A CA 1
ATOM 3924 C C . SER A 1 482 ? 20.609 17.844 -12.914 1 96.12 482 SER A C 1
ATOM 3926 O O . SER A 1 482 ? 21.484 16.984 -13.039 1 96.12 482 SER A O 1
ATOM 3928 N N . LEU A 1 483 ? 20 18.062 -11.836 1 97.56 483 LEU A N 1
ATOM 3929 C CA . LEU A 1 483 ? 20.359 17.328 -10.625 1 97.56 483 LEU A CA 1
ATOM 3930 C C . LEU A 1 483 ? 20.062 15.836 -10.789 1 97.56 483 LEU A C 1
ATOM 3932 O O . LEU A 1 483 ? 20.875 14.984 -10.43 1 97.56 483 LEU A O 1
ATOM 3936 N N . LEU A 1 484 ? 18.891 15.516 -11.328 1 98.12 484 LEU A N 1
ATOM 3937 C CA . LEU A 1 484 ? 18.5 14.125 -11.523 1 98.12 484 LEU A CA 1
ATOM 3938 C C . LEU A 1 484 ? 19.375 13.469 -12.586 1 98.12 484 LEU A C 1
ATOM 3940 O O . LEU A 1 484 ? 19.703 12.281 -12.477 1 98.12 484 LEU A O 1
ATOM 3944 N N . ASP A 1 485 ? 19.781 14.234 -13.578 1 97 485 ASP A N 1
ATOM 3945 C CA . ASP A 1 485 ? 20.656 13.719 -14.625 1 97 485 ASP A CA 1
ATOM 3946 C C . ASP A 1 485 ? 22.016 13.32 -14.055 1 97 485 ASP A C 1
ATOM 3948 O O . ASP A 1 485 ? 22.609 12.336 -14.5 1 97 485 ASP A O 1
ATOM 3952 N N . GLU A 1 486 ? 22.422 14.008 -13.078 1 96.81 486 GLU A N 1
ATOM 3953 C CA . GLU A 1 486 ? 23.766 13.836 -12.562 1 96.81 486 GLU A CA 1
ATOM 3954 C C . GLU A 1 486 ? 23.797 12.828 -11.414 1 96.81 486 GLU A C 1
ATOM 3956 O O . GLU A 1 486 ? 24.875 12.438 -10.953 1 96.81 486 GLU A O 1
ATOM 3961 N N . THR A 1 487 ? 22.672 12.383 -11 1 97.62 487 THR A N 1
ATOM 3962 C CA . THR A 1 487 ? 22.594 11.539 -9.812 1 97.62 487 THR A CA 1
ATOM 3963 C C . THR A 1 487 ? 22.203 10.109 -10.18 1 97.62 487 THR A C 1
ATOM 3965 O O . THR A 1 487 ? 21.344 9.898 -11.039 1 97.62 487 THR A O 1
ATOM 3968 N N . SER A 1 488 ? 22.844 9.133 -9.531 1 95.94 488 SER A N 1
ATOM 3969 C CA . SER A 1 488 ? 22.516 7.742 -9.812 1 95.94 488 SER A CA 1
ATOM 3970 C C . SER A 1 488 ? 21.109 7.395 -9.328 1 95.94 488 SER A C 1
ATOM 3972 O O . SER A 1 488 ? 20.625 7.969 -8.352 1 95.94 488 SER A O 1
ATOM 3974 N N . SER A 1 489 ? 20.453 6.406 -10 1 94.88 489 SER A N 1
ATOM 3975 C CA . SER A 1 489 ? 19.109 5.957 -9.602 1 94.88 489 SER A CA 1
ATOM 3976 C C . SER A 1 489 ? 19.125 5.43 -8.164 1 94.88 489 SER A C 1
ATOM 3978 O O . SER A 1 489 ? 18.172 5.656 -7.418 1 94.88 489 SER A O 1
ATOM 3980 N N . ARG A 1 490 ? 20.172 4.727 -7.797 1 94.69 490 ARG A N 1
ATOM 3981 C CA . ARG A 1 490 ? 20.281 4.168 -6.453 1 94.69 490 ARG A CA 1
ATOM 3982 C C . ARG A 1 490 ? 20.25 5.266 -5.398 1 94.69 490 ARG A C 1
ATOM 3984 O O . ARG A 1 490 ? 19.531 5.152 -4.398 1 94.69 490 ARG A O 1
ATOM 3991 N N . THR A 1 491 ? 20.984 6.34 -5.652 1 97.62 491 THR A N 1
ATOM 3992 C CA . THR A 1 491 ? 21.031 7.457 -4.719 1 97.62 491 THR A CA 1
ATOM 3993 C C . THR A 1 491 ? 19.656 8.133 -4.629 1 97.62 491 THR A C 1
ATOM 3995 O O . THR A 1 491 ? 19.203 8.469 -3.535 1 97.62 491 THR A O 1
ATOM 3998 N N . ILE A 1 492 ? 19 8.305 -5.75 1 98.19 492 ILE A N 1
ATOM 3999 C CA . ILE A 1 492 ? 17.688 8.945 -5.793 1 98.19 492 ILE A CA 1
ATOM 4000 C C . ILE A 1 492 ? 16.688 8.125 -4.992 1 98.19 492 ILE A C 1
ATOM 4002 O O . ILE A 1 492 ? 15.953 8.664 -4.16 1 98.19 492 ILE A O 1
ATOM 4006 N N . VAL A 1 493 ? 16.656 6.816 -5.234 1 97.19 493 VAL A N 1
ATOM 4007 C CA . VAL A 1 493 ? 15.719 5.941 -4.551 1 97.19 493 VAL A CA 1
ATOM 4008 C C . VAL A 1 493 ? 16.031 5.91 -3.055 1 97.19 493 VAL A C 1
ATOM 4010 O O . VAL A 1 493 ? 15.117 5.922 -2.225 1 97.19 493 VAL A O 1
ATOM 4013 N N . ASN A 1 494 ? 17.312 5.859 -2.688 1 97.94 494 ASN A N 1
ATOM 4014 C CA . ASN A 1 494 ? 17.703 5.93 -1.281 1 97.94 494 ASN A CA 1
ATOM 4015 C C . ASN A 1 494 ? 17.172 7.195 -0.615 1 97.94 494 ASN A C 1
ATOM 4017 O O . ASN A 1 494 ? 16.688 7.148 0.519 1 97.94 494 ASN A O 1
ATOM 4021 N N . TYR A 1 495 ? 17.234 8.297 -1.323 1 98.31 495 TYR A N 1
ATOM 4022 C CA . TYR A 1 495 ? 16.75 9.562 -0.774 1 98.31 495 TYR A CA 1
ATOM 4023 C C . TYR A 1 495 ? 15.234 9.531 -0.58 1 98.31 495 TYR A C 1
ATOM 4025 O O . TYR A 1 495 ? 14.727 10.016 0.43 1 98.31 495 TYR A O 1
ATOM 4033 N N . ILE A 1 496 ? 14.516 9.008 -1.569 1 98.44 496 ILE A N 1
ATOM 4034 C CA . ILE A 1 496 ? 13.055 8.953 -1.485 1 98.44 496 ILE A CA 1
ATOM 4035 C C . ILE A 1 496 ? 12.641 8.156 -0.254 1 98.44 496 ILE A C 1
ATOM 4037 O O . ILE A 1 496 ? 11.766 8.578 0.503 1 98.44 496 ILE A O 1
ATOM 4041 N N . HIS A 1 497 ? 13.25 7.023 -0.028 1 98.12 497 HIS A N 1
ATOM 4042 C CA . HIS A 1 497 ? 12.969 6.227 1.162 1 98.12 497 HIS A CA 1
ATOM 4043 C C . HIS A 1 497 ? 13.297 7.004 2.434 1 98.12 497 HIS A C 1
ATOM 4045 O O . HIS A 1 497 ? 12.539 6.957 3.406 1 98.12 497 HIS A O 1
ATOM 4051 N N . TRP A 1 498 ? 14.398 7.695 2.43 1 98.31 498 TRP A N 1
ATOM 4052 C CA . TRP A 1 498 ? 14.781 8.453 3.615 1 98.31 498 TRP A CA 1
ATOM 4053 C C . TRP A 1 498 ? 13.805 9.594 3.871 1 98.31 498 TRP A C 1
ATOM 4055 O O . TRP A 1 498 ? 13.484 9.898 5.023 1 98.31 498 TRP A O 1
ATOM 4065 N N . ASN A 1 499 ? 13.422 10.305 2.812 1 97.94 499 ASN A N 1
ATOM 4066 C CA . ASN A 1 499 ? 12.438 11.375 2.967 1 97.94 499 ASN A CA 1
ATOM 4067 C C . ASN A 1 499 ? 11.18 10.875 3.672 1 97.94 499 ASN A C 1
ATOM 4069 O O . ASN A 1 499 ? 10.648 11.555 4.555 1 97.94 499 ASN A O 1
ATOM 4073 N N . PHE A 1 500 ? 10.711 9.742 3.354 1 97.56 500 PHE A N 1
ATOM 4074 C CA . PHE A 1 500 ? 9.578 9.109 4.023 1 97.56 500 PHE A CA 1
ATOM 4075 C C . PHE A 1 500 ? 9.922 8.781 5.469 1 97.56 500 PHE A C 1
ATOM 4077 O O . PHE A 1 500 ? 9.18 9.141 6.387 1 97.56 500 PHE A O 1
ATOM 4084 N N . LEU A 1 501 ? 11.102 8.094 5.652 1 97.94 501 LEU A N 1
ATOM 4085 C CA . LEU A 1 501 ? 11.516 7.637 6.973 1 97.94 501 LEU A CA 1
ATOM 4086 C C . LEU A 1 501 ? 11.703 8.82 7.922 1 97.94 501 LEU A C 1
ATOM 4088 O O . LEU A 1 501 ? 11.297 8.758 9.086 1 97.94 501 LEU A O 1
ATOM 4092 N N . SER A 1 502 ? 12.258 9.883 7.418 1 96.31 502 SER A N 1
ATOM 4093 C CA . SER A 1 502 ? 12.555 11.047 8.25 1 96.31 502 SER A CA 1
ATOM 4094 C C . SER A 1 502 ? 11.281 11.656 8.828 1 96.31 502 SER A C 1
ATOM 4096 O O . SER A 1 502 ? 11.312 12.305 9.875 1 96.31 502 SER A O 1
ATOM 4098 N N . LYS A 1 503 ? 10.188 11.43 8.18 1 93.56 503 LYS A N 1
ATOM 4099 C CA . LYS A 1 503 ? 8.914 11.984 8.617 1 93.56 503 LYS A CA 1
ATOM 4100 C C . LYS A 1 503 ? 8.195 11.023 9.555 1 93.56 503 LYS A C 1
ATOM 4102 O O . LYS A 1 503 ? 7.48 11.453 10.469 1 93.56 503 LYS A O 1
ATOM 4107 N N . ILE A 1 504 ? 8.398 9.703 9.406 1 96.38 504 ILE A N 1
ATOM 4108 C CA . ILE A 1 504 ? 7.426 8.781 9.992 1 96.38 504 ILE A CA 1
ATOM 4109 C C . ILE A 1 504 ? 8.07 8.008 11.141 1 96.38 504 ILE A C 1
ATOM 4111 O O . ILE A 1 504 ? 7.375 7.406 11.961 1 96.38 504 ILE A O 1
ATOM 4115 N N . ILE A 1 505 ? 9.414 7.965 11.289 1 96.44 505 ILE A N 1
ATOM 4116 C CA . ILE A 1 505 ? 10.094 7.059 12.203 1 96.44 505 ILE A CA 1
ATOM 4117 C C . ILE A 1 505 ? 9.688 7.387 13.641 1 96.44 505 ILE A C 1
ATOM 4119 O O . ILE A 1 505 ? 9.641 6.496 14.5 1 96.44 505 ILE A O 1
ATOM 4123 N N . LYS A 1 506 ? 9.359 8.617 13.969 1 93.5 506 LYS A N 1
ATOM 4124 C CA . LYS A 1 506 ? 8.992 9.016 15.32 1 93.5 506 LYS A CA 1
ATOM 4125 C C . LYS A 1 506 ? 7.703 8.336 15.766 1 93.5 506 LYS A C 1
ATOM 4127 O O . LYS A 1 506 ? 7.391 8.305 16.969 1 93.5 506 LYS A O 1
ATOM 4132 N N . THR A 1 507 ? 6.914 7.809 14.867 1 95.38 507 THR A N 1
ATOM 4133 C CA . THR A 1 507 ? 5.629 7.195 15.172 1 95.38 507 THR A CA 1
ATOM 4134 C C . THR A 1 507 ? 5.801 5.711 15.484 1 95.38 507 THR A C 1
ATOM 4136 O O . THR A 1 507 ? 4.824 5.012 15.766 1 95.38 507 THR A O 1
ATOM 4139 N N . THR A 1 508 ? 6.988 5.164 15.461 1 96.56 508 THR A N 1
ATOM 4140 C CA . THR A 1 508 ? 7.203 3.729 15.594 1 96.56 508 THR A CA 1
ATOM 4141 C C . THR A 1 508 ? 7.656 3.375 17 1 96.56 508 THR A C 1
ATOM 4143 O O . THR A 1 508 ? 6.848 3.369 17.938 1 96.56 508 THR A O 1
ATOM 4146 N N . THR A 1 509 ? 8.992 3.184 17.312 1 97.12 509 THR A N 1
ATOM 4147 C CA . THR A 1 509 ? 9.477 2.699 18.594 1 97.12 509 THR A CA 1
ATOM 4148 C C . THR A 1 509 ? 10.078 3.842 19.406 1 97.12 509 THR A C 1
ATOM 4150 O O . THR A 1 509 ? 10.359 4.914 18.875 1 97.12 509 THR A O 1
ATOM 4153 N N . SER A 1 510 ? 10.258 3.58 20.719 1 95.44 510 SER A N 1
ATOM 4154 C CA . SER A 1 510 ? 10.93 4.543 21.578 1 95.44 510 SER A CA 1
ATOM 4155 C C . SER A 1 510 ? 12.359 4.816 21.109 1 95.44 510 SER A C 1
ATOM 4157 O O . SER A 1 510 ? 12.836 5.949 21.188 1 95.44 510 SER A O 1
ATOM 4159 N N . GLU A 1 511 ? 12.969 3.818 20.562 1 96.19 511 GLU A N 1
ATOM 4160 C CA . GLU A 1 511 ? 14.328 3.973 20.047 1 96.19 511 GLU A CA 1
ATOM 4161 C C . GLU A 1 511 ? 14.359 4.949 18.875 1 96.19 511 GLU A C 1
ATOM 4163 O O . GLU A 1 511 ? 15.219 5.828 18.812 1 96.19 511 GLU A O 1
ATOM 4168 N N . MET A 1 512 ? 13.469 4.762 17.953 1 97 512 MET A N 1
ATOM 4169 C CA . MET A 1 512 ? 13.414 5.637 16.797 1 97 512 MET A CA 1
ATOM 4170 C C . MET A 1 512 ? 13.062 7.062 17.203 1 97 512 MET A C 1
ATOM 4172 O O . MET A 1 512 ? 13.578 8.023 16.625 1 97 512 MET A O 1
ATOM 4176 N N . ARG A 1 513 ? 12.156 7.258 18.125 1 92.94 513 ARG A N 1
ATOM 4177 C CA . ARG A 1 513 ? 11.797 8.586 18.625 1 92.94 513 ARG A CA 1
ATOM 4178 C C . ARG A 1 513 ? 13 9.281 19.25 1 92.94 513 ARG A C 1
ATOM 4180 O O . ARG A 1 513 ? 13.18 10.484 19.094 1 92.94 513 ARG A O 1
ATOM 4187 N N . GLU A 1 514 ? 13.773 8.523 20.016 1 92.56 514 GLU A N 1
ATOM 4188 C CA . GLU A 1 514 ? 14.969 9.086 20.625 1 92.56 514 GLU A CA 1
ATOM 4189 C C . GLU A 1 514 ? 15.953 9.57 19.562 1 92.56 514 GLU A C 1
ATOM 4191 O O . GLU A 1 514 ? 16.578 10.633 19.719 1 92.56 514 GLU A O 1
ATOM 4196 N N . LEU A 1 515 ? 16.109 8.766 18.516 1 94.5 515 LEU A N 1
ATOM 4197 C CA . LEU A 1 515 ? 17 9.172 17.422 1 94.5 515 LEU A CA 1
ATOM 4198 C C . LEU A 1 515 ? 16.469 10.43 16.734 1 94.5 515 LEU A C 1
ATOM 4200 O O . LEU A 1 515 ? 17.234 11.336 16.422 1 94.5 515 LEU A O 1
ATOM 4204 N N . TYR A 1 516 ? 15.219 10.477 16.484 1 93.62 516 TYR A N 1
ATOM 4205 C CA . TYR A 1 516 ? 14.578 11.633 15.875 1 93.62 516 TYR A CA 1
ATOM 4206 C C . TYR A 1 516 ? 14.758 12.883 16.734 1 93.62 516 TYR A C 1
ATOM 4208 O O . TYR A 1 516 ? 15.125 13.945 16.219 1 93.62 516 TYR A O 1
ATOM 4216 N N . ASP A 1 517 ? 14.469 12.766 18.031 1 87.88 517 ASP A N 1
ATOM 4217 C CA . ASP A 1 517 ? 14.562 13.883 18.969 1 87.88 517 ASP A CA 1
ATOM 4218 C C . ASP A 1 517 ? 16 14.398 19.062 1 87.88 517 ASP A C 1
ATOM 4220 O O . ASP A 1 517 ? 16.219 15.609 19.172 1 87.88 517 ASP A O 1
ATOM 4224 N N . ALA A 1 518 ? 16.906 13.469 19.078 1 87.81 518 ALA A N 1
ATOM 4225 C CA . ALA A 1 518 ? 18.297 13.867 19.125 1 87.81 518 ALA A CA 1
ATOM 4226 C C . ALA A 1 518 ? 18.688 14.703 17.906 1 87.81 518 ALA A C 1
ATOM 4228 O O . ALA A 1 518 ? 19.422 15.68 18.031 1 87.81 518 ALA A O 1
ATOM 4229 N N . TRP A 1 519 ? 18.219 14.312 16.781 1 88.94 519 TRP A N 1
ATOM 4230 C CA . TRP A 1 519 ? 18.516 15.055 15.555 1 88.94 519 TRP A CA 1
ATOM 4231 C C . TRP A 1 519 ? 17.828 16.422 15.562 1 88.94 519 TRP A C 1
ATOM 4233 O O . TRP A 1 519 ? 18.406 17.406 15.117 1 88.94 519 TRP A O 1
ATOM 4243 N N . GLU A 1 520 ? 16.625 16.453 16.047 1 79 520 GLU A N 1
ATOM 4244 C CA . GLU A 1 520 ? 15.859 17.688 16.078 1 79 520 GLU A CA 1
ATOM 4245 C C . GLU A 1 520 ? 16.297 18.562 17.25 1 79 520 GLU A C 1
ATOM 4247 O O . GLU A 1 520 ? 15.695 19.625 17.5 1 79 520 GLU A O 1
ATOM 4252 N N . GLU A 1 521 ? 17.391 18.125 17.938 1 71.62 521 GLU A N 1
ATOM 4253 C CA . GLU A 1 521 ? 17.984 18.844 19.062 1 71.62 521 GLU A CA 1
ATOM 4254 C C . GLU A 1 521 ? 16.969 19.109 20.156 1 71.62 521 GLU A C 1
ATOM 4256 O O . GLU A 1 521 ? 16.922 20.203 20.703 1 71.62 521 GLU A O 1
ATOM 4261 N N . VAL A 1 522 ? 16.125 18.203 20.125 1 57.78 522 VAL A N 1
ATOM 4262 C CA . VAL A 1 522 ? 15.234 18.234 21.281 1 57.78 522 VAL A CA 1
ATOM 4263 C C . VAL A 1 522 ? 15.969 17.688 22.5 1 57.78 522 VAL A C 1
ATOM 4265 O O . VAL A 1 522 ? 16.359 16.516 22.531 1 57.78 522 VAL A O 1
ATOM 4268 N N . HIS A 1 523 ? 16.438 18.547 23.312 1 58 523 HIS A N 1
ATOM 4269 C CA . HIS A 1 523 ? 17.219 18.156 24.484 1 58 523 HIS A CA 1
ATOM 4270 C C . HIS A 1 523 ? 16.328 17.562 25.562 1 58 523 HIS A C 1
ATOM 4272 O O . HIS A 1 523 ? 15.133 17.844 25.609 1 58 523 HIS A O 1
ATOM 4278 N N . ASP A 1 524 ? 16.859 16.625 26.234 1 54.16 524 ASP A N 1
ATOM 4279 C CA . ASP A 1 524 ? 16.172 15.875 27.281 1 54.16 524 ASP A CA 1
ATOM 4280 C C . ASP A 1 524 ? 15.422 16.812 28.234 1 54.16 524 ASP A C 1
ATOM 4282 O O . ASP A 1 524 ? 14.328 16.484 28.688 1 54.16 524 ASP A O 1
ATOM 4286 N N . GLU A 1 525 ? 16.047 17.875 28.562 1 52.75 525 GLU A N 1
ATOM 4287 C CA . GLU A 1 525 ? 15.453 18.828 29.5 1 52.75 525 GLU A CA 1
ATOM 4288 C C . GLU A 1 525 ? 14.164 19.422 28.922 1 52.75 525 GLU A C 1
ATOM 4290 O O . GLU A 1 525 ? 13.328 19.938 29.672 1 52.75 525 GLU A O 1
ATOM 4295 N N . GLU A 1 526 ? 14.023 19.172 27.672 1 58.38 526 GLU A N 1
ATOM 4296 C CA . GLU A 1 526 ? 12.875 19.781 27 1 58.38 526 GLU A CA 1
ATOM 4297 C C . GLU A 1 526 ? 11.797 18.734 26.719 1 58.38 526 GLU A C 1
ATOM 4299 O O . GLU A 1 526 ? 10.734 19.062 26.172 1 58.38 526 GLU A O 1
ATOM 4304 N N . ARG A 1 527 ? 12.047 17.609 27.234 1 66.75 527 ARG A N 1
ATOM 4305 C CA . ARG A 1 527 ? 11.078 16.562 26.922 1 66.75 527 ARG A CA 1
ATOM 4306 C C . ARG A 1 527 ? 9.812 16.734 27.75 1 66.75 527 ARG A C 1
ATOM 4308 O O . ARG A 1 527 ? 9.875 16.906 28.969 1 66.75 527 ARG A O 1
ATOM 4315 N N . GLU A 1 528 ? 8.812 16.812 27.094 1 73.12 528 GLU A N 1
ATOM 4316 C CA . GLU A 1 528 ? 7.48 16.938 27.688 1 73.12 528 GLU A CA 1
ATOM 4317 C C . GLU A 1 528 ? 6.898 15.578 28.031 1 73.12 528 GLU A C 1
ATOM 4319 O O . GLU A 1 528 ? 7.355 14.555 27.516 1 73.12 528 GLU A O 1
ATOM 4324 N N . PRO A 1 529 ? 5.98 15.664 29.031 1 81.06 529 PRO A N 1
ATOM 4325 C CA . PRO A 1 529 ? 5.258 14.406 29.281 1 81.06 529 PRO A CA 1
ATOM 4326 C C . PRO A 1 529 ? 4.582 13.867 28.031 1 81.06 529 PRO A C 1
ATOM 4328 O O . PRO A 1 529 ? 4.18 14.641 27.156 1 81.06 529 PRO A O 1
ATOM 4331 N N . ARG A 1 530 ? 4.5 12.602 27.953 1 86.62 530 ARG A N 1
ATOM 4332 C CA . ARG A 1 530 ? 3.947 11.938 26.766 1 86.62 530 ARG A CA 1
ATOM 4333 C C . ARG A 1 530 ? 2.566 12.484 26.422 1 86.62 530 ARG A C 1
ATOM 4335 O O . ARG A 1 530 ? 2.232 12.656 25.25 1 86.62 530 ARG A O 1
ATOM 4342 N N . SER A 1 531 ? 1.801 12.688 27.469 1 87.56 531 SER A N 1
ATOM 4343 C CA . SER A 1 531 ? 0.464 13.234 27.266 1 87.56 531 SER A CA 1
ATOM 4344 C C . SER A 1 531 ? 0.521 14.57 26.516 1 87.56 531 SER A C 1
ATOM 4346 O O . SER A 1 531 ? -0.28 14.812 25.609 1 87.56 531 SER A O 1
ATOM 4348 N N . SER A 1 532 ? 1.444 15.43 26.859 1 82.06 532 SER A N 1
ATOM 4349 C CA . SER A 1 532 ? 1.604 16.734 26.219 1 82.06 532 SER A CA 1
ATOM 4350 C C . SER A 1 532 ? 2.061 16.578 24.766 1 82.06 532 SER A C 1
ATOM 4352 O O . SER A 1 532 ? 1.592 17.312 23.891 1 82.06 532 SER A O 1
ATOM 4354 N N . GLU A 1 533 ? 2.918 15.641 24.562 1 83.56 533 GLU A N 1
ATOM 4355 C CA . GLU A 1 533 ? 3.383 15.383 23.203 1 83.56 533 GLU A CA 1
ATOM 4356 C C . GLU A 1 533 ? 2.238 14.914 22.297 1 83.56 533 GLU A C 1
ATOM 4358 O O . GLU A 1 533 ? 2.139 15.336 21.141 1 83.56 533 GLU A O 1
ATOM 4363 N N . CYS A 1 534 ? 1.427 14.062 22.812 1 90.12 534 CYS A N 1
ATOM 4364 C CA . CYS A 1 534 ? 0.319 13.5 22.047 1 90.12 534 CYS A CA 1
ATOM 4365 C C . CYS A 1 534 ? -0.713 14.57 21.719 1 90.12 534 CYS A C 1
ATOM 4367 O O . CYS A 1 534 ? -1.259 14.594 20.609 1 90.12 534 CYS A O 1
ATOM 4369 N N . ILE A 1 535 ? -0.945 15.469 22.625 1 85 535 ILE A N 1
ATOM 4370 C CA . ILE A 1 535 ? -1.934 16.516 22.438 1 85 535 ILE A CA 1
ATOM 4371 C C . ILE A 1 535 ? -1.431 17.5 21.375 1 85 535 ILE A C 1
ATOM 4373 O O . ILE A 1 535 ? -2.221 18.062 20.609 1 85 535 ILE A O 1
ATOM 4377 N N . ARG A 1 536 ? -0.186 17.672 21.422 1 74.75 536 ARG A N 1
ATOM 4378 C CA . ARG A 1 536 ? 0.38 18.656 20.5 1 74.75 536 ARG A CA 1
ATOM 4379 C C . ARG A 1 536 ? 0.426 18.109 19.078 1 74.75 536 ARG A C 1
ATOM 4381 O O . ARG A 1 536 ? 0.512 18.891 18.125 1 74.75 536 ARG A O 1
ATOM 4388 N N . GLU A 1 537 ? 0.381 16.844 19.016 1 72.69 537 GLU A N 1
ATOM 4389 C CA . GLU A 1 537 ? 0.245 16.359 17.656 1 72.69 537 GLU A CA 1
ATOM 4390 C C . GLU A 1 537 ? -1.064 16.812 17.031 1 72.69 537 GLU A C 1
ATOM 4392 O O . GLU A 1 537 ? -2.146 16.438 17.484 1 72.69 537 GLU A O 1
ATOM 4397 N N . VAL A 1 538 ? -1.118 17.922 16.469 1 57.25 538 VAL A N 1
ATOM 4398 C CA . VAL A 1 538 ? -2.141 18.828 15.961 1 57.25 538 VAL A CA 1
ATOM 4399 C C . VAL A 1 538 ? -3.299 18.016 15.375 1 57.25 538 VAL A C 1
ATOM 4401 O O . VAL A 1 538 ? -4.465 18.375 15.555 1 57.25 538 VAL A O 1
ATOM 4404 N N . GLU A 1 539 ? -3.041 17.062 14.922 1 70.19 539 GLU A N 1
ATOM 4405 C CA . GLU A 1 539 ? -4.016 16.359 14.094 1 70.19 539 GLU A CA 1
ATOM 4406 C C . GLU A 1 539 ? -5.191 15.859 14.93 1 70.19 539 GLU A C 1
ATOM 4408 O O . GLU A 1 539 ? -6.352 16.031 14.539 1 70.19 539 GLU A O 1
ATOM 4413 N N . MET A 1 540 ? -4.898 15.508 16.047 1 78.31 540 MET A N 1
ATOM 4414 C CA . MET A 1 540 ? -5.965 14.945 16.875 1 78.31 540 MET A CA 1
ATOM 4415 C C . MET A 1 540 ? -6.844 16.047 17.453 1 78.31 540 MET A C 1
ATOM 4417 O O . MET A 1 540 ? -8.062 15.883 17.562 1 78.31 540 MET A O 1
ATOM 4421 N N . SER A 1 541 ? -6.207 17.203 17.75 1 77.5 541 SER A N 1
ATOM 4422 C CA . SER A 1 541 ? -6.941 18.312 18.344 1 77.5 541 SER A CA 1
ATOM 4423 C C . SER A 1 541 ? -7.902 18.938 17.344 1 77.5 541 SER A C 1
ATOM 4425 O O . SER A 1 541 ? -8.992 19.375 17.719 1 77.5 541 SER A O 1
ATOM 4427 N N . ASP A 1 542 ? -7.504 18.891 16.172 1 75.75 542 ASP A N 1
ATOM 4428 C CA . ASP A 1 542 ? -8.367 19.453 15.133 1 75.75 542 ASP A CA 1
ATOM 4429 C C . ASP A 1 542 ? -9.641 18.625 14.961 1 75.75 542 ASP A C 1
ATOM 4431 O O . ASP A 1 542 ? -10.719 19.172 14.758 1 75.75 542 ASP A O 1
ATOM 4435 N N . ILE A 1 543 ? -9.461 17.406 15.133 1 78.25 543 ILE A N 1
ATOM 4436 C CA . ILE A 1 543 ? -10.586 16.5 14.93 1 78.25 543 ILE A CA 1
ATOM 4437 C C . ILE A 1 543 ? -11.578 16.641 16.094 1 78.25 543 ILE A C 1
ATOM 4439 O O . ILE A 1 543 ? -12.789 16.484 15.898 1 78.25 543 ILE A O 1
ATOM 4443 N N . LEU A 1 544 ? -11.023 17.078 17.25 1 88.19 544 LEU A N 1
ATOM 4444 C CA . LEU A 1 544 ? -11.906 17.141 18.406 1 88.19 544 LEU A CA 1
ATOM 4445 C C . LEU A 1 544 ? -12.352 18.578 18.672 1 88.19 544 LEU A C 1
ATOM 4447 O O . LEU A 1 544 ? -13.016 18.859 19.672 1 88.19 544 LEU A O 1
ATOM 4451 N N . ALA A 1 545 ? -12 19.531 17.875 1 90.12 545 ALA A N 1
ATOM 4452 C CA . ALA A 1 545 ? -12.25 20.953 18.094 1 90.12 545 ALA A CA 1
ATOM 4453 C C . ALA A 1 545 ? -13.727 21.234 18.359 1 90.12 545 ALA A C 1
ATOM 4455 O O . ALA A 1 545 ? -14.078 22.094 19.156 1 90.12 545 ALA A O 1
ATOM 4456 N N . TYR A 1 546 ? -14.555 20.484 17.719 1 89.44 546 TYR A N 1
ATOM 4457 C CA . TYR A 1 546 ? -15.992 20.641 17.891 1 89.44 546 TYR A CA 1
ATOM 4458 C C . TYR A 1 546 ? -16.391 20.391 19.344 1 89.44 546 TYR A C 1
ATOM 4460 O O . TYR A 1 546 ? -17.141 21.172 19.938 1 89.44 546 TYR A O 1
ATOM 4468 N N . GLU A 1 547 ? -15.898 19.297 19.859 1 91.94 547 GLU A N 1
ATOM 4469 C CA . GLU A 1 547 ? -16.219 18.969 21.25 1 91.94 547 GLU A CA 1
ATOM 4470 C C . GLU A 1 547 ? -15.633 20 22.203 1 91.94 547 GLU A C 1
ATOM 4472 O O . GLU A 1 547 ? -16.25 20.312 23.234 1 91.94 547 GLU A O 1
ATOM 4477 N N . TYR A 1 548 ? -14.508 20.484 21.938 1 94 548 TYR A N 1
ATOM 4478 C CA . TYR A 1 548 ? -13.883 21.531 22.75 1 94 548 TYR A CA 1
ATOM 4479 C C . TYR A 1 548 ? -14.766 22.781 22.812 1 94 548 TYR A C 1
ATOM 4481 O O . TYR A 1 548 ? -14.992 23.328 23.891 1 94 548 TYR A O 1
ATOM 4489 N N . VAL A 1 549 ? -15.227 23.219 21.641 1 94.62 549 VAL A N 1
ATOM 4490 C CA . VAL A 1 549 ? -16.062 24.406 21.531 1 94.62 549 VAL A CA 1
ATOM 4491 C C . VAL A 1 549 ? -17.375 24.188 22.312 1 94.62 549 VAL A C 1
ATOM 4493 O O . VAL A 1 549 ? -17.812 25.062 23.031 1 94.62 549 VAL A O 1
ATOM 4496 N N . ARG A 1 550 ? -17.922 23.031 22.188 1 92.88 550 ARG A N 1
ATOM 4497 C CA . ARG A 1 550 ? -19.172 22.719 22.875 1 92.88 550 ARG A CA 1
ATOM 4498 C C . ARG A 1 550 ? -19.016 22.812 24.391 1 92.88 550 ARG A C 1
ATOM 4500 O O . ARG A 1 550 ? -19.922 23.234 25.094 1 92.88 550 ARG A O 1
ATOM 4507 N N . LYS A 1 551 ? -17.875 22.516 24.875 1 93.88 551 LYS A N 1
ATOM 4508 C CA . LYS A 1 551 ? -17.672 22.422 26.312 1 93.88 551 LYS A CA 1
ATOM 4509 C C . LYS A 1 551 ? -17.156 23.734 26.891 1 93.88 551 LYS A C 1
ATOM 4511 O O . LYS A 1 551 ? -17.453 24.062 28.031 1 93.88 551 LYS A O 1
ATOM 4516 N N . HIS A 1 552 ? -16.375 24.469 26.078 1 94.94 552 HIS A N 1
ATOM 4517 C CA . HIS A 1 552 ? -15.594 25.516 26.719 1 94.94 552 HIS A CA 1
ATOM 4518 C C . HIS A 1 552 ? -15.859 26.875 26.062 1 94.94 552 HIS A C 1
ATOM 4520 O O . HIS A 1 552 ? -15.266 27.875 26.453 1 94.94 552 HIS A O 1
ATOM 4526 N N . PHE A 1 553 ? -16.703 26.953 25.094 1 95.31 553 PHE A N 1
ATOM 4527 C CA . PHE A 1 553 ? -17 28.203 24.406 1 95.31 553 PHE A CA 1
ATOM 4528 C C . PHE A 1 553 ? -18.516 28.391 24.25 1 95.31 553 PHE A C 1
ATOM 4530 O O . PHE A 1 553 ? -19.125 27.844 23.344 1 95.31 553 PHE A O 1
ATOM 4537 N N . SER A 1 554 ? -19.094 29.281 25.016 1 93.19 554 SER A N 1
ATOM 4538 C CA . SER A 1 554 ? -20.547 29.453 25.078 1 93.19 554 SER A CA 1
ATOM 4539 C C . SER A 1 554 ? -21 30.562 24.125 1 93.19 554 SER A C 1
ATOM 4541 O O . SER A 1 554 ? -20.188 31.375 23.688 1 93.19 554 SER A O 1
ATOM 4543 N N . ASP A 1 555 ? -22.234 30.594 23.938 1 92.19 555 ASP A N 1
ATOM 4544 C CA . ASP A 1 555 ? -22.828 31.625 23.109 1 92.19 555 ASP A CA 1
ATOM 4545 C C . ASP A 1 555 ? -22.672 33 23.75 1 92.19 555 ASP A C 1
ATOM 4547 O O . ASP A 1 555 ? -22.531 34 23.047 1 92.19 555 ASP A O 1
ATOM 4551 N N . ASP A 1 556 ? -22.656 33.031 24.969 1 94.19 556 ASP A N 1
ATOM 4552 C CA . ASP A 1 556 ? -22.469 34.281 25.672 1 94.19 556 ASP A CA 1
ATOM 4553 C C . ASP A 1 556 ? -21.094 34.875 25.406 1 94.19 556 ASP A C 1
ATOM 4555 O O . ASP A 1 556 ? -20.922 36.094 25.281 1 94.19 556 ASP A O 1
ATOM 4559 N N . ILE A 1 557 ? -20.141 34 25.359 1 95.5 557 ILE A N 1
ATOM 4560 C CA . ILE A 1 557 ? -18.781 34.469 25.062 1 95.5 557 ILE A CA 1
ATOM 4561 C C . ILE A 1 557 ? -18.719 35 23.641 1 95.5 557 ILE A C 1
ATOM 4563 O O . ILE A 1 557 ? -18.109 36.062 23.391 1 95.5 557 ILE A O 1
ATOM 4567 N N . THR A 1 558 ? -19.375 34.312 22.734 1 94 558 THR A N 1
ATOM 4568 C CA . THR A 1 558 ? -19.422 34.75 21.344 1 94 558 THR A CA 1
ATOM 4569 C C . THR A 1 558 ? -20.016 36.156 21.234 1 94 558 THR A C 1
ATOM 4571 O O . THR A 1 558 ? -19.453 37.031 20.562 1 94 558 THR A O 1
ATOM 4574 N N . LYS A 1 559 ? -21.094 36.375 21.891 1 94.12 559 LYS A N 1
ATOM 4575 C CA . LYS A 1 559 ? -21.781 37.656 21.828 1 94.12 559 LYS A CA 1
ATOM 4576 C C . LYS A 1 559 ? -20.922 38.781 22.422 1 94.12 559 LYS A C 1
ATOM 4578 O O . LYS A 1 559 ? -20.828 39.844 21.859 1 94.12 559 LYS A O 1
ATOM 4583 N N . THR A 1 560 ? -20.375 38.469 23.531 1 94.62 560 THR A N 1
ATOM 4584 C CA . THR A 1 560 ? -19.516 39.438 24.188 1 94.62 560 THR A CA 1
ATOM 4585 C C . THR A 1 560 ? -18.328 39.812 23.297 1 94.62 560 THR A C 1
ATOM 4587 O O . THR A 1 560 ? -17.969 41 23.188 1 94.62 560 THR A O 1
ATOM 4590 N N . ALA A 1 561 ? -17.734 38.812 22.734 1 96.12 561 ALA A N 1
ATOM 4591 C CA . ALA A 1 561 ? -16.594 39.031 21.859 1 96.12 561 ALA A CA 1
ATOM 4592 C C . ALA A 1 561 ? -16.969 39.875 20.656 1 96.12 561 ALA A C 1
ATOM 4594 O O . ALA A 1 561 ? -16.25 40.812 20.281 1 96.12 561 ALA A O 1
ATOM 4595 N N . MET A 1 562 ? -18.109 39.594 20.109 1 95.81 562 MET A N 1
ATOM 4596 C CA . MET A 1 562 ? -18.594 40.344 18.969 1 95.81 562 MET A CA 1
ATOM 4597 C C . MET A 1 562 ? -18.844 41.812 19.344 1 95.81 562 MET A C 1
ATOM 4599 O O . MET A 1 562 ? -18.484 42.719 18.578 1 95.81 562 MET A O 1
ATOM 4603 N N . ASP A 1 563 ? -19.391 42 20.453 1 95.25 563 ASP A N 1
ATOM 4604 C CA . ASP A 1 563 ? -19.641 43.344 20.953 1 95.25 563 ASP A CA 1
ATOM 4605 C C . ASP A 1 563 ? -18.328 44.094 21.141 1 95.25 563 ASP A C 1
ATOM 4607 O O . ASP A 1 563 ? -18.25 45.281 20.812 1 95.25 563 ASP A O 1
ATOM 4611 N N . MET A 1 564 ? -17.406 43.438 21.719 1 96.44 564 MET A N 1
ATOM 4612 C CA . MET A 1 564 ? -16.094 44.094 21.938 1 96.44 564 MET A CA 1
ATOM 4613 C C . MET A 1 564 ? -15.469 44.5 20.609 1 96.44 564 MET A C 1
ATOM 4615 O O . MET A 1 564 ? -14.938 45.594 20.5 1 96.44 564 MET A O 1
ATOM 4619 N N . ILE A 1 565 ? -15.508 43.625 19.578 1 97.44 565 ILE A N 1
ATOM 4620 C CA . ILE A 1 565 ? -14.93 43.938 18.281 1 97.44 565 ILE A CA 1
ATOM 4621 C C . ILE A 1 565 ? -15.672 45.125 17.656 1 97.44 565 ILE A C 1
ATOM 4623 O O . ILE A 1 565 ? -15.055 46 17.047 1 97.44 565 ILE A O 1
ATOM 4627 N N . ASP A 1 566 ? -16.984 45.125 17.828 1 96.44 566 ASP A N 1
ATOM 4628 C CA . ASP A 1 566 ? -17.781 46.219 17.312 1 96.44 566 ASP A CA 1
ATOM 4629 C C . ASP A 1 566 ? -17.344 47.531 17.953 1 96.44 566 ASP A C 1
ATOM 4631 O O . ASP A 1 566 ? -17.234 48.562 17.266 1 96.44 566 ASP A O 1
ATOM 4635 N N . ASP A 1 567 ? -17.203 47.5 19.234 1 96.75 567 ASP A N 1
ATOM 4636 C CA . ASP A 1 567 ? -16.75 48.688 19.953 1 96.75 567 ASP A CA 1
ATOM 4637 C C . ASP A 1 567 ? -15.391 49.156 19.438 1 96.75 567 ASP A C 1
ATOM 4639 O O . ASP A 1 567 ? -15.172 50.375 19.266 1 96.75 567 ASP A O 1
ATOM 4643 N N . ILE A 1 568 ? -14.547 48.25 19.219 1 98.12 568 ILE A N 1
ATOM 4644 C CA . ILE A 1 568 ? -13.195 48.562 18.766 1 98.12 568 ILE A CA 1
ATOM 4645 C C . ILE A 1 568 ? -13.242 49.125 17.344 1 98.12 568 ILE A C 1
ATOM 4647 O O . ILE A 1 568 ? -12.602 50.156 17.062 1 98.12 568 ILE A O 1
ATOM 4651 N N . GLN A 1 569 ? -13.969 48.5 16.453 1 97.62 569 GLN A N 1
ATOM 4652 C CA . GLN A 1 569 ? -14.078 48.969 15.078 1 97.62 569 GLN A CA 1
ATOM 4653 C C . GLN A 1 569 ? -14.656 50.375 15.016 1 97.62 569 GLN A C 1
ATOM 4655 O O . GLN A 1 569 ? -14.25 51.188 14.18 1 97.62 569 GLN A O 1
ATOM 4660 N N . LYS A 1 570 ? -15.594 50.625 15.891 1 96.75 570 LYS A N 1
ATOM 4661 C CA . LYS A 1 570 ? -16.188 51.969 15.93 1 96.75 570 LYS A CA 1
ATOM 4662 C C . LYS A 1 570 ? -15.141 53.031 16.297 1 96.75 570 LYS A C 1
ATOM 4664 O O . LYS A 1 570 ? -15.125 54.094 15.711 1 96.75 570 LYS A O 1
ATOM 4669 N N . GLU A 1 571 ? -14.328 52.719 17.234 1 97.62 571 GLU A N 1
ATOM 4670 C CA . GLU A 1 571 ? -13.281 53.656 17.625 1 97.62 571 GLU A CA 1
ATOM 4671 C C . GLU A 1 571 ? -12.242 53.812 16.516 1 97.62 571 GLU A C 1
ATOM 4673 O O . GLU A 1 571 ? -11.68 54.906 16.344 1 97.62 571 GLU A O 1
ATOM 4678 N N . VAL A 1 572 ? -11.961 52.75 15.781 1 98.12 572 VAL A N 1
ATOM 4679 C CA . VAL A 1 572 ? -11.062 52.844 14.641 1 98.12 572 VAL A CA 1
ATOM 4680 C C . VAL A 1 572 ? -11.68 53.75 13.578 1 98.12 572 VAL A C 1
ATOM 4682 O O . VAL A 1 572 ? -10.977 54.562 12.961 1 98.12 572 VAL A O 1
ATOM 4685 N N . GLU A 1 573 ? -12.969 53.625 13.398 1 96.94 573 GLU A N 1
ATOM 4686 C CA . GLU A 1 573 ? -13.68 54.531 12.492 1 96.94 573 GLU A CA 1
ATOM 4687 C C . GLU A 1 573 ? -13.469 55.969 12.875 1 96.94 573 GLU A C 1
ATOM 4689 O O . GLU A 1 573 ? -13.164 56.812 12.023 1 96.94 573 GLU A O 1
ATOM 4694 N N . TYR A 1 574 ? -13.578 56.281 14.133 1 96.5 574 TYR A N 1
ATOM 4695 C CA . TYR A 1 574 ? -13.398 57.656 14.609 1 96.5 574 TYR A CA 1
ATOM 4696 C C . TYR A 1 574 ? -11.969 58.125 14.375 1 96.5 574 TYR A C 1
ATOM 4698 O O . TYR A 1 574 ? -11.75 59.281 13.984 1 96.5 574 TYR A O 1
ATOM 4706 N N . LEU A 1 575 ? -11.07 57.25 14.602 1 96.19 575 LEU A N 1
ATOM 4707 C CA . LEU A 1 575 ? -9.672 57.625 14.398 1 96.19 575 LEU A CA 1
ATOM 4708 C C . LEU A 1 575 ? -9.398 57.938 12.93 1 96.19 575 LEU A C 1
ATOM 4710 O O . LEU A 1 575 ? -8.672 58.90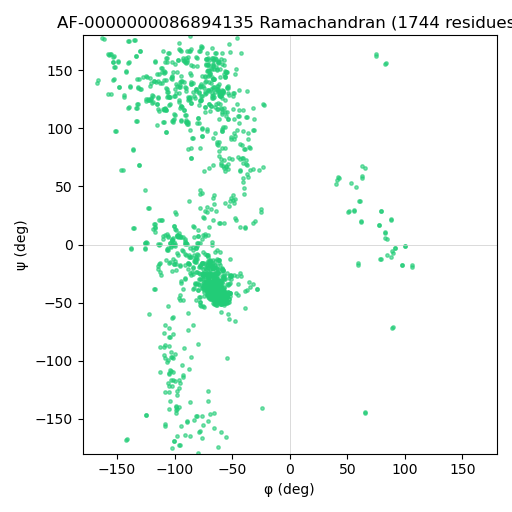6 12.625 1 96.19 575 LEU A O 1
ATOM 4714 N N . ILE A 1 576 ? -9.961 57.125 12.047 1 95.62 576 ILE A N 1
ATOM 4715 C CA . ILE A 1 576 ? -9.789 57.344 10.609 1 95.62 576 ILE A CA 1
ATOM 4716 C C . ILE A 1 576 ? -10.422 58.688 10.211 1 95.62 576 ILE A C 1
ATOM 4718 O O . ILE A 1 576 ? -9.828 59.438 9.453 1 95.62 576 ILE A O 1
ATOM 4722 N N . LYS A 1 577 ? -11.562 58.969 10.742 1 94.81 577 LYS A N 1
ATOM 4723 C CA . LYS A 1 577 ? -12.289 60.188 10.406 1 94.81 577 LYS A CA 1
ATOM 4724 C C . LYS A 1 577 ? -11.562 61.438 10.922 1 94.81 577 LYS A C 1
ATOM 4726 O O . LYS A 1 577 ? -11.664 62.5 10.328 1 94.81 577 LYS A O 1
ATOM 4731 N N . GLU A 1 578 ? -10.812 61.281 11.93 1 93.56 578 GLU A N 1
ATOM 4732 C CA . GLU A 1 578 ? -10.094 62.375 12.539 1 93.56 578 GLU A CA 1
ATOM 4733 C C . GLU A 1 578 ? -8.789 62.656 11.797 1 93.56 578 GLU A C 1
ATOM 4735 O O . GLU A 1 578 ? -8.156 63.688 12.023 1 93.56 578 GLU A O 1
ATOM 4740 N N . SER A 1 579 ? -8.461 61.812 10.906 1 93.56 579 SER A N 1
ATOM 4741 C CA . SER A 1 579 ? -7.207 61.969 10.188 1 93.56 579 SER A CA 1
ATOM 4742 C C . SER A 1 579 ? -7.242 63.219 9.312 1 93.56 579 SER A C 1
ATOM 4744 O O . SER A 1 579 ? -8.211 63.469 8.586 1 93.56 579 SER A O 1
ATOM 4746 N N . ASP A 1 580 ? -6.164 64 9.32 1 90.69 580 ASP A N 1
ATOM 4747 C CA . ASP A 1 580 ? -6.141 65.25 8.578 1 90.69 580 ASP A CA 1
ATOM 4748 C C . ASP A 1 580 ? -5.262 65.125 7.336 1 90.69 580 ASP A C 1
ATOM 4750 O O . ASP A 1 580 ? -5.164 66.125 6.551 1 90.69 580 ASP A O 1
ATOM 4754 N N . TRP A 1 581 ? -4.645 64.062 7.18 1 92.19 581 TRP A N 1
ATOM 4755 C CA . TRP A 1 581 ? -3.725 63.938 6.051 1 92.19 581 TRP A CA 1
ATOM 4756 C C . TRP A 1 581 ? -4.367 63.188 4.898 1 92.19 581 TRP A C 1
ATOM 4758 O O . TRP A 1 581 ? -3.881 63.219 3.766 1 92.19 581 TRP A O 1
ATOM 4768 N N . MET A 1 582 ? -5.488 62.5 5.113 1 90.75 582 MET A N 1
ATOM 4769 C CA . MET A 1 582 ? -6.156 61.75 4.062 1 90.75 582 MET A CA 1
ATOM 4770 C C . MET A 1 582 ? -7.254 62.562 3.404 1 90.75 582 MET A C 1
ATOM 4772 O O . MET A 1 582 ? -8 63.281 4.086 1 90.75 582 MET A O 1
ATOM 4776 N N . ASP A 1 583 ? -7.402 62.469 2.104 1 89.25 583 ASP A N 1
ATOM 4777 C CA . ASP A 1 583 ? -8.523 63.062 1.399 1 89.25 583 ASP A CA 1
ATOM 4778 C C . ASP A 1 583 ? -9.797 62.25 1.579 1 89.25 583 ASP A C 1
ATOM 4780 O O . ASP A 1 583 ? -9.758 61.125 2.109 1 89.25 583 ASP A O 1
ATOM 4784 N N . ASP A 1 584 ? -10.859 62.719 1.198 1 88.56 584 ASP A N 1
ATOM 4785 C CA . ASP A 1 584 ? -12.156 62.125 1.452 1 88.56 584 ASP A CA 1
ATOM 4786 C C . ASP A 1 584 ? -12.289 60.781 0.72 1 88.56 584 ASP A C 1
ATOM 4788 O O . ASP A 1 584 ? -12.867 59.844 1.251 1 88.56 584 ASP A O 1
ATOM 4792 N N . ASP A 1 585 ? -11.742 60.719 -0.446 1 86.69 585 ASP A N 1
ATOM 4793 C CA . ASP A 1 585 ? -11.828 59.469 -1.223 1 86.69 585 ASP A CA 1
ATOM 4794 C C . ASP A 1 585 ? -11.039 58.344 -0.556 1 86.69 585 ASP A C 1
ATOM 4796 O O . ASP A 1 585 ? -11.5 57.219 -0.506 1 86.69 585 ASP A O 1
ATOM 4800 N N . THR A 1 586 ? -9.891 58.719 -0.143 1 88.19 586 THR A N 1
ATOM 4801 C CA . THR A 1 586 ? -9.055 57.719 0.542 1 88.19 586 THR A CA 1
ATOM 4802 C C . THR A 1 586 ? -9.695 57.312 1.859 1 88.19 586 THR A C 1
ATOM 4804 O O . THR A 1 586 ? -9.664 56.125 2.215 1 88.19 586 THR A O 1
ATOM 4807 N N . LYS A 1 587 ? -10.258 58.188 2.547 1 91.62 587 LYS A N 1
ATOM 4808 C CA . LYS A 1 587 ? -10.953 57.875 3.791 1 91.62 587 LYS A CA 1
ATOM 4809 C C . LYS A 1 587 ? -12.102 56.906 3.543 1 91.62 587 LYS A C 1
ATOM 4811 O O . LYS A 1 587 ? -12.305 55.969 4.309 1 91.62 587 LYS A O 1
ATOM 4816 N N . ASP A 1 588 ? -12.828 57.219 2.545 1 90.81 588 ASP A N 1
ATOM 4817 C CA . ASP A 1 588 ? -13.945 56.344 2.205 1 90.81 588 ASP A CA 1
ATOM 4818 C C . ASP A 1 588 ? -13.461 54.938 1.885 1 90.81 588 ASP A C 1
ATOM 4820 O O . ASP A 1 588 ? -14.094 53.938 2.281 1 90.81 588 ASP A O 1
ATOM 4824 N N . PHE A 1 589 ? -12.367 54.906 1.119 1 89.19 589 PHE A N 1
ATOM 4825 C CA . PHE A 1 589 ? -11.773 53.625 0.768 1 89.19 589 PHE A CA 1
ATOM 4826 C C . PHE A 1 589 ? -11.406 52.844 2.021 1 89.19 589 PHE A C 1
ATOM 4828 O O . PHE A 1 589 ? -11.703 51.656 2.119 1 89.19 589 PHE A O 1
ATOM 4835 N N . VAL A 1 590 ? -10.773 53.5 2.967 1 94.12 590 VAL A N 1
ATOM 4836 C CA . VAL A 1 590 ? -10.312 52.875 4.199 1 94.12 590 VAL A CA 1
ATOM 4837 C C . VAL A 1 590 ? -11.508 52.469 5.07 1 94.12 590 VAL A C 1
ATOM 4839 O O . VAL A 1 590 ? -11.531 51.406 5.66 1 94.12 590 VAL A O 1
ATOM 4842 N N . LEU A 1 591 ? -12.492 53.344 5.102 1 95.94 591 LEU A N 1
ATOM 4843 C CA . LEU A 1 591 ? -13.672 53.125 5.934 1 95.94 591 LEU A CA 1
ATOM 4844 C C . LEU A 1 591 ? -14.5 51.969 5.395 1 95.94 591 LEU A C 1
ATOM 4846 O O . LEU A 1 591 ? -15.047 51.156 6.168 1 95.94 591 LEU A O 1
ATOM 4850 N N . VAL A 1 592 ? -14.594 51.875 4.117 1 95.38 592 VAL A N 1
ATOM 4851 C CA . VAL A 1 592 ? -15.352 50.781 3.506 1 95.38 592 VAL A CA 1
ATOM 4852 C C . VAL A 1 592 ? -14.695 49.438 3.846 1 95.38 592 VAL A C 1
ATOM 4854 O O . VAL A 1 592 ? -15.391 48.469 4.098 1 95.38 592 VAL A O 1
ATOM 4857 N N . LYS A 1 593 ? -13.422 49.406 3.832 1 95.44 593 LYS A N 1
ATOM 4858 C CA . LYS A 1 593 ? -12.711 48.188 4.219 1 95.44 593 LYS A CA 1
ATOM 4859 C C . LYS A 1 593 ? -13.008 47.812 5.668 1 95.44 593 LYS A C 1
ATOM 4861 O O . LYS A 1 593 ? -13.273 46.656 5.977 1 95.44 593 LYS A O 1
ATOM 4866 N N . LEU A 1 594 ? -12.953 48.781 6.543 1 97.31 594 LEU A N 1
ATOM 4867 C CA . LEU A 1 594 ? -13.188 48.562 7.965 1 97.31 594 LEU A CA 1
ATOM 4868 C C . LEU A 1 594 ? -14.586 48 8.203 1 97.31 594 LEU A C 1
ATOM 4870 O O . LEU A 1 594 ? -14.758 47.031 8.93 1 97.31 594 LEU A O 1
ATOM 4874 N N . VAL A 1 595 ? -15.562 48.531 7.551 1 94.38 595 VAL A N 1
ATOM 4875 C CA . VAL A 1 595 ? -16.953 48.188 7.824 1 94.38 595 VAL A CA 1
ATOM 4876 C C . VAL A 1 595 ? -17.281 46.812 7.246 1 94.38 595 VAL A C 1
ATOM 4878 O O . VAL A 1 595 ? -18.125 46.094 7.77 1 94.38 595 VAL A O 1
ATOM 4881 N N . ASN A 1 596 ? -16.516 46.5 6.234 1 94.94 596 ASN A N 1
ATOM 4882 C CA . ASN A 1 596 ? -16.766 45.219 5.594 1 94.94 596 ASN A CA 1
ATOM 4883 C C . ASN A 1 596 ? -15.828 44.125 6.102 1 94.94 596 ASN A C 1
ATOM 4885 O O . ASN A 1 596 ? -15.805 43.031 5.566 1 94.94 596 ASN A O 1
ATOM 4889 N N . MET A 1 597 ? -15.047 44.406 7.105 1 95.31 597 MET A N 1
ATOM 4890 C CA . MET A 1 597 ? -14.148 43.406 7.68 1 95.31 597 MET A CA 1
ATOM 4891 C C . MET A 1 597 ? -14.93 42.312 8.383 1 95.31 597 MET A C 1
ATOM 4893 O O . MET A 1 597 ? -15.672 42.594 9.328 1 95.31 597 MET A O 1
ATOM 4897 N N . ASP A 1 598 ? -14.758 41.062 7.887 1 91.19 598 ASP A N 1
ATOM 4898 C CA . ASP A 1 598 ? -15.477 39.938 8.477 1 91.19 598 ASP A CA 1
ATOM 4899 C C . ASP A 1 598 ? -14.891 39.562 9.836 1 91.19 598 ASP A C 1
ATOM 4901 O O . ASP A 1 598 ? -13.672 39.594 10.023 1 91.19 598 ASP A O 1
ATOM 4905 N N . LYS A 1 599 ? -15.711 39.25 10.766 1 93.5 599 LYS A N 1
ATOM 4906 C CA . LYS A 1 599 ? -15.328 38.875 12.117 1 93.5 599 LYS A CA 1
ATOM 4907 C C . LYS A 1 599 ? -15.578 37.375 12.359 1 93.5 599 LYS A C 1
ATOM 4909 O O . LYS A 1 599 ? -16.719 36.969 12.539 1 93.5 599 LYS A O 1
ATOM 4914 N N . LEU A 1 600 ? -14.523 36.625 12.375 1 91.19 600 LEU A N 1
ATOM 4915 C CA . LEU A 1 600 ? -14.609 35.188 12.664 1 91.19 600 LEU A CA 1
ATOM 4916 C C . LEU A 1 600 ? -14.211 34.906 14.109 1 91.19 600 LEU A C 1
ATOM 4918 O O . LEU A 1 600 ? -13.023 34.906 14.438 1 91.19 600 LEU A O 1
ATOM 4922 N N . VAL A 1 601 ? -15.156 34.562 14.969 1 93.69 601 VAL A N 1
ATOM 4923 C CA . VAL A 1 601 ? -14.914 34.469 16.406 1 93.69 601 VAL A CA 1
ATOM 4924 C C . VAL A 1 601 ? -15.195 33.062 16.875 1 93.69 601 VAL A C 1
ATOM 4926 O O . VAL A 1 601 ? -16.297 32.531 16.688 1 93.69 601 VAL A O 1
ATOM 4929 N N . GLY A 1 602 ? -14.227 32.5 17.422 1 93.19 602 GLY A N 1
ATOM 4930 C CA . GLY A 1 602 ? -14.406 31.25 18.156 1 93.19 602 GLY A CA 1
ATOM 4931 C C . GLY A 1 602 ? -14.25 30.016 17.266 1 93.19 602 GLY A C 1
ATOM 4932 O O . GLY A 1 602 ? -13.312 29.234 17.453 1 93.19 602 GLY A O 1
ATOM 4933 N N . TYR A 1 603 ? -15.289 29.812 16.359 1 90.5 603 TYR A N 1
ATOM 4934 C CA . TYR A 1 603 ? -15.367 28.609 15.547 1 90.5 603 TYR A CA 1
ATOM 4935 C C . TYR A 1 603 ? -16.125 28.875 14.25 1 90.5 603 TYR A C 1
ATOM 4937 O O . TYR A 1 603 ? -16.828 29.875 14.133 1 90.5 603 TYR A O 1
ATOM 4945 N N . PRO A 1 604 ? -15.945 28 13.289 1 86.12 604 PRO A N 1
ATOM 4946 C CA . PRO A 1 604 ? -16.672 28.188 12.031 1 86.12 604 PRO A CA 1
ATOM 4947 C C . PRO A 1 604 ? -18.172 27.906 12.164 1 86.12 604 PRO A C 1
ATOM 4949 O O . PRO A 1 604 ? -18.578 27.062 12.953 1 86.12 604 PRO A O 1
ATOM 4952 N N . ASP A 1 605 ? -18.953 28.5 11.328 1 82.44 605 ASP A N 1
ATOM 4953 C CA . ASP A 1 605 ? -20.406 28.469 11.398 1 82.44 605 ASP A CA 1
ATOM 4954 C C . ASP A 1 605 ? -20.938 27.062 11.18 1 82.44 605 ASP A C 1
ATOM 4956 O O . ASP A 1 605 ? -21.984 26.703 11.719 1 82.44 605 ASP A O 1
ATOM 4960 N N . TRP A 1 606 ? -20.219 26.266 10.43 1 82.38 606 TRP A N 1
ATOM 4961 C CA . TRP A 1 606 ? -20.734 24.938 10.078 1 82.38 606 TRP A CA 1
ATOM 4962 C C . TRP A 1 606 ? -20.781 24.031 11.297 1 82.38 606 TRP A C 1
ATOM 4964 O O . TRP A 1 606 ? -21.422 22.984 11.273 1 82.38 606 TRP A O 1
ATOM 4974 N N . TYR A 1 607 ? -20.109 24.422 12.391 1 86.25 607 TYR A N 1
ATOM 4975 C CA . TYR A 1 607 ? -20.219 23.672 13.633 1 86.25 607 TYR A CA 1
ATOM 4976 C C . TYR A 1 607 ? -21.672 23.609 14.094 1 86.25 607 TYR A C 1
ATOM 4978 O O . TYR A 1 607 ? -22.047 22.719 14.875 1 86.25 607 TYR A O 1
ATOM 4986 N N . ARG A 1 608 ? -22.5 24.469 13.641 1 86.44 608 ARG A N 1
ATOM 4987 C CA . ARG A 1 608 ? -23.906 24.516 14.031 1 86.44 608 ARG A CA 1
ATOM 4988 C C . ARG A 1 608 ? -24.75 23.594 13.156 1 86.44 608 ARG A C 1
ATOM 4990 O O . ARG A 1 608 ? -25.906 23.312 13.477 1 86.44 608 ARG A O 1
ATOM 4997 N N . ASN A 1 609 ? -24.156 23.109 12.117 1 86.75 609 ASN A N 1
ATOM 4998 C CA . ASN A 1 609 ? -24.812 22.156 11.227 1 86.75 609 ASN A CA 1
ATOM 4999 C C . ASN A 1 609 ? -24.562 20.719 11.664 1 86.75 609 ASN A C 1
ATOM 5001 O O . ASN A 1 609 ? -23.516 20.141 11.352 1 86.75 609 ASN A O 1
ATOM 5005 N N . THR A 1 610 ? -25.531 20.141 12.211 1 84.25 610 THR A N 1
ATOM 5006 C CA . THR A 1 610 ? -25.391 18.828 12.828 1 84.25 610 THR A CA 1
ATOM 5007 C C . THR A 1 610 ? -25.078 17.766 11.766 1 84.25 610 THR A C 1
ATOM 5009 O O . THR A 1 610 ? -24.391 16.781 12.047 1 84.25 610 THR A O 1
ATOM 5012 N N . THR A 1 611 ? -25.625 17.953 10.641 1 83.44 611 THR A N 1
ATOM 5013 C CA . THR A 1 611 ? -25.406 17 9.562 1 83.44 611 THR A CA 1
ATOM 5014 C C . THR A 1 611 ? -23.938 16.984 9.141 1 83.44 611 THR A C 1
ATOM 5016 O O . THR A 1 611 ? -23.344 15.922 8.945 1 83.44 611 THR A O 1
ATOM 5019 N N . ILE A 1 612 ? -23.391 18.141 9.047 1 81.62 612 ILE A N 1
ATOM 5020 C CA . ILE A 1 612 ? -21.984 18.25 8.648 1 81.62 612 ILE A CA 1
ATOM 5021 C C . ILE A 1 612 ? -21.094 17.719 9.758 1 81.62 612 ILE A C 1
ATOM 5023 O O . ILE A 1 612 ? -20.109 17.016 9.492 1 81.62 612 ILE A O 1
ATOM 5027 N N . VAL A 1 613 ? -21.453 18.031 10.961 1 83.56 613 VAL A N 1
ATOM 5028 C CA . VAL A 1 613 ? -20.641 17.641 12.109 1 83.56 613 VAL A CA 1
ATOM 5029 C C . VAL A 1 613 ? -20.625 16.125 12.234 1 83.56 613 VAL A C 1
ATOM 5031 O O . VAL A 1 613 ? -19.594 15.531 12.586 1 83.56 613 VAL A O 1
ATOM 5034 N N . LYS A 1 614 ? -21.688 15.547 11.945 1 82.44 614 LYS A N 1
ATOM 5035 C CA . LYS A 1 614 ? -21.781 14.094 12.07 1 82.44 614 LYS A CA 1
ATOM 5036 C C . LYS A 1 614 ? -20.922 13.383 11.031 1 82.44 614 LYS A C 1
ATOM 5038 O O . LYS A 1 614 ? -20.406 12.297 11.289 1 82.44 614 LYS A O 1
ATOM 5043 N N . ARG A 1 615 ? -20.734 14.039 9.945 1 79.88 615 ARG A N 1
ATOM 5044 C CA . ARG A 1 615 ? -20.016 13.406 8.844 1 79.88 615 ARG A CA 1
ATOM 5045 C C . ARG A 1 615 ? -18.562 13.875 8.781 1 79.88 615 ARG A C 1
ATOM 5047 O O . ARG A 1 615 ? -17.781 13.398 7.961 1 79.88 615 ARG A O 1
ATOM 5054 N N . TYR A 1 616 ? -18.375 14.727 9.727 1 80.56 616 TYR A N 1
ATOM 5055 C CA . TYR A 1 616 ? -17.031 15.305 9.734 1 80.56 616 TYR A CA 1
ATOM 5056 C C . TYR A 1 616 ? -15.977 14.227 9.93 1 80.56 616 TYR A C 1
ATOM 5058 O O . TYR A 1 616 ? -16.078 13.414 10.852 1 80.56 616 TYR A O 1
ATOM 5066 N N . PHE A 1 617 ? -15.062 14.078 8.984 1 85.31 617 PHE A N 1
ATOM 5067 C CA . PHE A 1 617 ? -13.938 13.156 8.953 1 85.31 617 PHE A CA 1
ATOM 5068 C C . PHE A 1 617 ? -14.391 11.75 8.594 1 85.31 617 PHE A C 1
ATOM 5070 O O . PHE A 1 617 ? -13.719 10.766 8.898 1 85.31 617 PHE A O 1
ATOM 5077 N N . GLN A 1 618 ? -15.586 11.625 8.039 1 87.25 618 GLN A N 1
ATOM 5078 C CA . GLN A 1 618 ? -15.977 10.352 7.445 1 87.25 618 GLN A CA 1
ATOM 5079 C C . GLN A 1 618 ? -14.953 9.883 6.414 1 87.25 618 GLN A C 1
ATOM 5081 O O . GLN A 1 618 ? -14.477 10.68 5.605 1 87.25 618 GLN A O 1
ATOM 5086 N N . GLY A 1 619 ? -14.57 8.617 6.453 1 88.62 619 GLY A N 1
ATOM 5087 C CA . GLY A 1 619 ? -13.57 8.078 5.547 1 88.62 619 GLY A CA 1
ATOM 5088 C C . GLY A 1 619 ? -12.188 8.016 6.156 1 88.62 619 GLY A C 1
ATOM 5089 O O . GLY A 1 619 ? -11.305 7.328 5.641 1 88.62 619 GLY A O 1
ATOM 5090 N N . LEU A 1 620 ? -12 8.789 7.25 1 90.94 620 LEU A N 1
ATOM 5091 C CA . LEU A 1 620 ? -10.742 8.695 7.977 1 90.94 620 LEU A CA 1
ATOM 5092 C C . LEU A 1 620 ? -10.695 7.426 8.82 1 90.94 620 LEU A C 1
ATOM 5094 O O . LEU A 1 620 ? -11.602 7.176 9.625 1 90.94 620 LEU A O 1
ATOM 5098 N N . ILE A 1 621 ? -9.664 6.672 8.664 1 90.19 621 ILE A N 1
ATOM 5099 C CA . ILE A 1 621 ? -9.562 5.395 9.359 1 90.19 621 ILE A CA 1
ATOM 5100 C C . ILE A 1 621 ? -8.531 5.492 10.477 1 90.19 621 ILE A C 1
ATOM 5102 O O . ILE A 1 621 ? -7.344 5.711 10.219 1 90.19 621 ILE A O 1
ATOM 5106 N N . ILE A 1 622 ? -8.992 5.34 11.734 1 90.81 622 ILE A N 1
ATOM 5107 C CA . ILE A 1 622 ? -8.117 5.367 12.898 1 90.81 622 ILE A CA 1
ATOM 5108 C C . ILE A 1 622 ? -8.258 4.066 13.688 1 90.81 622 ILE A C 1
ATOM 5110 O O . ILE A 1 622 ? -9.375 3.646 14 1 90.81 622 ILE A O 1
ATOM 5114 N N . GLY A 1 623 ? -7.121 3.385 13.898 1 89.69 623 GLY A N 1
ATOM 5115 C CA . GLY A 1 623 ? -7.102 2.145 14.664 1 89.69 623 GLY A CA 1
ATOM 5116 C C . GLY A 1 623 ? -6.133 2.174 15.828 1 89.69 623 GLY A C 1
ATOM 5117 O O . GLY A 1 623 ? -5.969 3.207 16.484 1 89.69 623 GLY A O 1
ATOM 5118 N N . LYS A 1 624 ? -5.531 1.031 16.156 1 91.19 624 LYS A N 1
ATOM 5119 C CA . LYS A 1 624 ? -4.672 0.885 17.328 1 91.19 624 LYS A CA 1
ATOM 5120 C C . LYS A 1 624 ? -3.23 1.264 17 1 91.19 624 LYS A C 1
ATOM 5122 O O . LYS A 1 624 ? -2.426 1.485 17.906 1 91.19 624 LYS A O 1
ATOM 5127 N N . SER A 1 625 ? -2.932 1.315 15.773 1 93.75 625 SER A N 1
ATOM 5128 C CA . SER A 1 625 ? -1.556 1.6 15.383 1 93.75 625 SER A CA 1
ATOM 5129 C C . SER A 1 625 ? -1.335 3.096 15.18 1 93.75 625 SER A C 1
ATOM 5131 O O . SER A 1 625 ? -1.879 3.689 14.25 1 93.75 625 SER A O 1
ATOM 5133 N N . TYR A 1 626 ? -0.474 3.68 16.031 1 94.69 626 TYR A N 1
ATOM 5134 C CA . TYR A 1 626 ? -0.154 5.098 15.906 1 94.69 626 TYR A CA 1
ATOM 5135 C C . TYR A 1 626 ? 0.492 5.391 14.555 1 94.69 626 TYR A C 1
ATOM 5137 O O . TYR A 1 626 ? 0.218 6.422 13.938 1 94.69 626 TYR A O 1
ATOM 5145 N N . TYR A 1 627 ? 1.331 4.5 14.078 1 96 627 TYR A N 1
ATOM 5146 C CA . TYR A 1 627 ? 1.993 4.586 12.781 1 96 627 TYR A CA 1
ATOM 5147 C C . TYR A 1 627 ? 0.973 4.637 11.648 1 96 627 TYR A C 1
ATOM 5149 O O . TYR A 1 627 ? 1.01 5.539 10.805 1 96 627 TYR A O 1
ATOM 5157 N N . GLU A 1 628 ? 0.043 3.75 11.609 1 95.69 628 GLU A N 1
ATOM 5158 C CA . GLU A 1 628 ? -0.962 3.672 10.555 1 95.69 628 GLU A CA 1
ATOM 5159 C C . GLU A 1 628 ? -1.921 4.855 10.617 1 95.69 628 GLU A C 1
ATOM 5161 O O . GLU A 1 628 ? -2.389 5.336 9.578 1 95.69 628 GLU A O 1
ATOM 5166 N N . ASN A 1 629 ? -2.262 5.27 11.844 1 93.88 629 ASN A N 1
ATOM 5167 C CA . ASN A 1 629 ? -3.145 6.422 12.016 1 93.88 629 ASN A CA 1
ATOM 5168 C C . ASN A 1 629 ? -2.553 7.676 11.383 1 93.88 629 ASN A C 1
ATOM 5170 O O . ASN A 1 629 ? -3.27 8.453 10.742 1 93.88 629 ASN A O 1
ATOM 5174 N N . THR A 1 630 ? -1.261 7.863 11.609 1 94.5 630 THR A N 1
ATOM 5175 C CA . THR A 1 630 ? -0.578 9.023 11.055 1 94.5 630 THR A CA 1
ATOM 5176 C C . THR A 1 630 ? -0.608 8.992 9.531 1 94.5 630 THR A C 1
ATOM 5178 O O . THR A 1 630 ? -0.919 10 8.891 1 94.5 630 THR A O 1
ATOM 5181 N N . LEU A 1 631 ? -0.311 7.863 8.922 1 95.69 631 LEU A N 1
ATOM 5182 C CA . LEU A 1 631 ? -0.36 7.715 7.469 1 95.69 631 LEU A CA 1
ATOM 5183 C C . LEU A 1 631 ? -1.771 7.957 6.945 1 95.69 631 LEU A C 1
ATOM 5185 O O . LEU A 1 631 ? -1.954 8.625 5.926 1 95.69 631 LEU A O 1
ATOM 5189 N N . SER A 1 632 ? -2.76 7.402 7.641 1 93.44 632 SER A N 1
ATOM 5190 C CA . SER A 1 632 ? -4.16 7.562 7.262 1 93.44 632 SER A CA 1
ATOM 5191 C C . SER A 1 632 ? -4.562 9.031 7.242 1 93.44 632 SER A C 1
ATOM 5193 O O . SER A 1 632 ? -5.219 9.492 6.301 1 93.44 632 SER A O 1
ATOM 5195 N N . TYR A 1 633 ? -4.18 9.711 8.25 1 92.38 633 TYR A N 1
ATOM 5196 C CA . TYR A 1 633 ? -4.543 11.117 8.359 1 92.38 633 TYR A CA 1
ATOM 5197 C C . TYR A 1 633 ? -3.881 11.938 7.258 1 92.38 633 TYR A C 1
ATOM 5199 O O . TYR A 1 633 ? -4.512 12.812 6.664 1 92.38 633 TYR A O 1
ATOM 5207 N N . LEU A 1 634 ? -2.605 11.719 7.016 1 93.19 634 LEU A N 1
ATOM 5208 C CA . LEU A 1 634 ? -1.888 12.445 5.977 1 93.19 634 LEU A CA 1
ATOM 5209 C C . LEU A 1 634 ? -2.543 12.242 4.613 1 93.19 634 LEU A C 1
ATOM 5211 O O . LEU A 1 634 ? -2.719 13.203 3.857 1 93.19 634 LEU A O 1
ATOM 5215 N N . ARG A 1 635 ? -2.916 11.062 4.266 1 92.06 635 ARG A N 1
ATOM 5216 C CA . ARG A 1 635 ? -3.596 10.766 3.01 1 92.06 635 ARG A CA 1
ATOM 5217 C C . ARG A 1 635 ? -4.957 11.445 2.951 1 92.06 635 ARG A C 1
ATOM 5219 O O . ARG A 1 635 ? -5.312 12.055 1.937 1 92.06 635 ARG A O 1
ATOM 5226 N N . TYR A 1 636 ? -5.711 11.219 4.047 1 90.75 636 TYR A N 1
ATOM 5227 C CA . TYR A 1 636 ? -7.043 11.805 4.133 1 90.75 636 TYR A CA 1
ATOM 5228 C C . TYR A 1 636 ? -6.992 13.305 3.875 1 90.75 636 TYR A C 1
ATOM 5230 O O . TYR A 1 636 ? -7.789 13.836 3.098 1 90.75 636 TYR A O 1
ATOM 5238 N N . TYR A 1 637 ? -6.047 13.945 4.523 1 88.19 637 TYR A N 1
ATOM 5239 C CA . TYR A 1 637 ? -5.906 15.391 4.387 1 88.19 637 TYR A CA 1
ATOM 5240 C C . TYR A 1 637 ? -5.527 15.766 2.959 1 88.19 637 TYR A C 1
ATOM 5242 O O . TYR A 1 637 ? -6.047 16.734 2.406 1 88.19 637 TYR A O 1
ATOM 5250 N N . LYS A 1 638 ? -4.633 15.047 2.379 1 92.5 638 LYS A N 1
ATOM 5251 C CA . LYS A 1 638 ? -4.207 15.32 1.009 1 92.5 638 LYS A CA 1
ATOM 5252 C C . LYS A 1 638 ? -5.371 15.172 0.032 1 92.5 638 LYS A C 1
ATOM 5254 O O . LYS A 1 638 ? -5.578 16.031 -0.825 1 92.5 638 LYS A O 1
ATOM 5259 N N . TRP A 1 639 ? -6.113 14.109 0.097 1 90.94 639 TRP A N 1
ATOM 5260 C CA . TRP A 1 639 ? -7.234 13.891 -0.808 1 90.94 639 TRP A CA 1
ATOM 5261 C C . TRP A 1 639 ? -8.281 14.992 -0.664 1 90.94 639 TRP A C 1
ATOM 5263 O O . TRP A 1 639 ? -8.805 15.492 -1.661 1 90.94 639 TRP A O 1
ATOM 5273 N N . ASN A 1 640 ? -8.57 15.328 0.561 1 85.94 640 ASN A N 1
ATOM 5274 C CA . ASN A 1 640 ? -9.531 16.391 0.801 1 85.94 640 ASN A CA 1
ATOM 5275 C C . ASN A 1 640 ? -9.07 17.719 0.205 1 85.94 640 ASN A C 1
ATOM 5277 O O . ASN A 1 640 ? -9.875 18.484 -0.328 1 85.94 640 ASN A O 1
ATOM 5281 N N . SER A 1 641 ? -7.801 17.953 0.383 1 86.62 641 SER A N 1
ATOM 5282 C CA . SER A 1 641 ? -7.254 19.188 -0.177 1 86.62 641 SER A CA 1
ATOM 5283 C C . SER A 1 641 ? -7.391 19.219 -1.695 1 86.62 641 SER A C 1
ATOM 5285 O O . SER A 1 641 ? -7.68 20.266 -2.279 1 86.62 641 SER A O 1
ATOM 5287 N N . LEU A 1 642 ? -7.223 18.141 -2.371 1 91.38 642 LEU A N 1
ATOM 5288 C CA . LEU A 1 642 ? -7.32 18.078 -3.826 1 91.38 642 LEU A CA 1
ATOM 5289 C C . LEU A 1 642 ? -8.773 18.203 -4.277 1 91.38 642 LEU A C 1
ATOM 5291 O O . LEU A 1 642 ? -9.047 18.766 -5.34 1 91.38 642 LEU A O 1
ATOM 5295 N N . ARG A 1 643 ? -9.664 17.719 -3.52 1 88.88 643 ARG A N 1
ATOM 5296 C CA . ARG A 1 643 ? -11.086 17.75 -3.861 1 88.88 643 ARG A CA 1
ATOM 5297 C C . ARG A 1 643 ? -11.633 19.172 -3.812 1 88.88 643 ARG A C 1
ATOM 5299 O O . ARG A 1 643 ? -12.688 19.453 -4.375 1 88.88 643 ARG A O 1
ATOM 5306 N N . MET A 1 644 ? -10.945 20.047 -3.178 1 84.56 644 MET A N 1
ATOM 5307 C CA . MET A 1 644 ? -11.367 21.438 -3.121 1 84.56 644 MET A CA 1
ATOM 5308 C C . MET A 1 644 ? -11.492 22.031 -4.523 1 84.56 644 MET A C 1
ATOM 5310 O O . MET A 1 644 ? -12.188 23.016 -4.719 1 84.56 644 MET A O 1
ATOM 5314 N N . LEU A 1 645 ? -10.797 21.406 -5.445 1 86.81 645 LEU A N 1
ATOM 5315 C CA . LEU A 1 645 ? -10.859 21.875 -6.824 1 86.81 645 LEU A CA 1
ATOM 5316 C C . LEU A 1 645 ? -12.289 21.797 -7.359 1 86.81 645 LEU A C 1
ATOM 5318 O O . LEU A 1 645 ? -12.695 22.641 -8.164 1 86.81 645 LEU A O 1
ATOM 5322 N N . THR A 1 646 ? -13.039 20.797 -7.008 1 81.62 646 THR A N 1
ATOM 5323 C CA . THR A 1 646 ? -14.359 20.562 -7.59 1 81.62 646 THR A CA 1
ATOM 5324 C C . THR A 1 646 ? -15.453 20.797 -6.555 1 81.62 646 THR A C 1
ATOM 5326 O O . THR A 1 646 ? -16.641 20.828 -6.891 1 81.62 646 THR A O 1
ATOM 5329 N N . GLN A 1 647 ? -15.133 20.641 -5.457 1 71.62 647 GLN A N 1
ATOM 5330 C CA . GLN A 1 647 ? -16.156 20.75 -4.422 1 71.62 647 GLN A CA 1
ATOM 5331 C C . GLN A 1 647 ? -16.297 22.188 -3.941 1 71.62 647 GLN A C 1
ATOM 5333 O O . GLN A 1 647 ? -15.305 22.875 -3.707 1 71.62 647 GLN A O 1
ATOM 5338 N N . ASP A 1 648 ? -17.422 22.812 -4.457 1 57 648 ASP A N 1
ATOM 5339 C CA . ASP A 1 648 ? -17.781 24.156 -3.996 1 57 648 ASP A CA 1
ATOM 5340 C C . ASP A 1 648 ? -18.172 24.141 -2.523 1 57 648 ASP A C 1
ATOM 5342 O O . ASP A 1 648 ? -19.375 24.109 -2.199 1 57 648 ASP A O 1
ATOM 5346 N N . ASP A 1 649 ? -17.578 23.375 -1.84 1 53.09 649 ASP A N 1
ATOM 5347 C CA . ASP A 1 649 ? -18.203 23.297 -0.528 1 53.09 649 ASP A CA 1
ATOM 5348 C C . ASP A 1 649 ? -18.062 24.625 0.224 1 53.09 649 ASP A C 1
ATOM 5350 O O . ASP A 1 649 ? -17.094 24.828 0.949 1 53.09 649 ASP A O 1
ATOM 5354 N N . GLU A 1 650 ? -18.766 25.578 -0.328 1 48.22 650 GLU A N 1
ATOM 5355 C CA . GLU A 1 650 ? -18.938 26.844 0.387 1 48.22 650 GLU A CA 1
ATOM 5356 C C . GLU A 1 650 ? -19.031 26.609 1.894 1 48.22 650 GLU A C 1
ATOM 5358 O O . GLU A 1 650 ? -18.625 27.469 2.682 1 48.22 650 GLU A O 1
ATOM 5363 N N . ASP A 1 651 ? -19.719 25.453 2.098 1 47.84 651 ASP A N 1
ATOM 5364 C CA . ASP A 1 651 ? -20.078 25.281 3.5 1 47.84 651 ASP A CA 1
ATOM 5365 C C . ASP A 1 651 ? -18.844 24.938 4.348 1 47.84 651 ASP A C 1
ATOM 5367 O O . ASP A 1 651 ? -18.891 25.062 5.574 1 47.84 651 ASP A O 1
ATOM 5371 N N . LEU A 1 652 ? -17.953 24.203 3.715 1 52.66 652 LEU A N 1
ATOM 5372 C CA . LEU A 1 652 ? -16.797 23.859 4.527 1 52.66 652 LEU A CA 1
ATOM 5373 C C . LEU A 1 652 ? -15.773 25 4.52 1 52.66 652 LEU A C 1
ATOM 5375 O O . LEU A 1 652 ? -14.617 24.797 4.91 1 52.66 652 LEU A O 1
ATOM 5379 N N . ASP A 1 653 ? -16.312 26.125 4.062 1 48.59 653 ASP A N 1
ATOM 5380 C CA . ASP A 1 653 ? -15.625 27.391 3.857 1 48.59 653 ASP A CA 1
ATOM 5381 C C . ASP A 1 653 ? -14.391 27.516 4.746 1 48.59 653 ASP A C 1
ATOM 5383 O O . ASP A 1 653 ? -14.195 26.703 5.656 1 48.59 653 ASP A O 1
ATOM 5387 N N . ALA A 1 654 ? -14.242 28.844 5.262 1 48.06 654 ALA A N 1
ATOM 5388 C CA . ALA A 1 654 ? -13.219 29.875 5.395 1 48.06 654 ALA A CA 1
ATOM 5389 C C . ALA A 1 654 ? -12.328 29.609 6.605 1 48.06 654 ALA A C 1
ATOM 5391 O O . ALA A 1 654 ? -11.398 30.359 6.883 1 48.06 654 ALA A O 1
ATOM 5392 N N . TRP A 1 655 ? -12.758 28.719 7.512 1 55.16 655 TRP A N 1
ATOM 5393 C CA . TRP A 1 655 ? -11.977 28.984 8.719 1 55.16 655 TRP A CA 1
ATOM 5394 C C . TRP A 1 655 ? -10.656 28.219 8.688 1 55.16 655 TRP A C 1
ATOM 5396 O O . TRP A 1 655 ? -10.633 27 8.656 1 55.16 655 TRP A O 1
ATOM 5406 N N . TRP A 1 656 ? -9.656 28.906 8.32 1 61.69 656 TRP A N 1
ATOM 5407 C CA . TRP A 1 656 ? -8.32 28.422 7.996 1 61.69 656 TRP A CA 1
ATOM 5408 C C . TRP A 1 656 ? -7.562 28.031 9.258 1 61.69 656 TRP A C 1
ATOM 5410 O O . TRP A 1 656 ? -6.457 27.484 9.188 1 61.69 656 TRP A O 1
ATOM 5420 N N . ILE A 1 657 ? -8.172 28.359 10.516 1 77.19 657 ILE A N 1
ATOM 5421 C CA . ILE A 1 657 ? -7.414 28.031 11.719 1 77.19 657 ILE A CA 1
ATOM 5422 C C . ILE A 1 657 ? -8.281 27.203 12.672 1 77.19 657 ILE A C 1
ATOM 5424 O O . ILE A 1 657 ? -9.477 27.484 12.82 1 77.19 657 ILE A O 1
ATOM 5428 N N . SER A 1 658 ? -7.738 26.281 13.352 1 84.12 658 SER A N 1
ATOM 5429 C CA . SER A 1 658 ? -8.453 25.438 14.297 1 84.12 658 SER A CA 1
ATOM 5430 C C . SER A 1 658 ? -8.914 26.219 15.516 1 84.12 658 SER A C 1
ATOM 5432 O O . SER A 1 658 ? -8.164 27.047 16.047 1 84.12 658 SER A O 1
ATOM 5434 N N . PRO A 1 659 ? -10.094 25.984 15.992 1 91.06 659 PRO A N 1
ATOM 5435 C CA . PRO A 1 659 ? -10.609 26.656 17.188 1 91.06 659 PRO A CA 1
ATOM 5436 C C . PRO A 1 659 ? -9.758 26.391 18.422 1 91.06 659 PRO A C 1
ATOM 5438 O O . PRO A 1 659 ? -9.836 27.141 19.406 1 91.06 659 PRO A O 1
ATOM 5441 N N . VAL A 1 660 ? -8.914 25.359 18.391 1 90.94 660 VAL A N 1
ATOM 5442 C CA . VAL A 1 660 ? -8.156 25 19.578 1 90.94 660 VAL A CA 1
ATOM 5443 C C . VAL A 1 660 ? -6.723 25.5 19.453 1 90.94 660 VAL A C 1
ATOM 5445 O O . VAL A 1 660 ? -5.902 25.297 20.359 1 90.94 660 VAL A O 1
ATOM 5448 N N . THR A 1 661 ? -6.484 26.172 18.422 1 87.94 661 THR A N 1
ATOM 5449 C CA . THR A 1 661 ? -5.176 26.797 18.234 1 87.94 661 THR A CA 1
ATOM 5450 C C . THR A 1 661 ? -5.141 28.172 18.875 1 87.94 661 THR A C 1
ATOM 5452 O O . THR A 1 661 ? -6.008 29.016 18.594 1 87.94 661 THR A O 1
ATOM 5455 N N . LEU A 1 662 ? -4.172 28.359 19.719 1 90.12 662 LEU A N 1
ATOM 5456 C CA . LEU A 1 662 ? -3.982 29.688 20.297 1 90.12 662 LEU A CA 1
ATOM 5457 C C . LEU A 1 662 ? -3.33 30.641 19.281 1 90.12 662 LEU A C 1
ATOM 5459 O O . LEU A 1 662 ? -2.104 30.672 19.172 1 90.12 662 LEU A O 1
ATOM 5463 N N . ASN A 1 663 ? -4.156 31.297 18.641 1 87.25 663 ASN A N 1
ATOM 5464 C CA . ASN A 1 663 ? -3.701 32.219 17.625 1 87.25 663 ASN A CA 1
ATOM 5465 C C . ASN A 1 663 ? -4.82 33.156 17.172 1 87.25 663 ASN A C 1
ATOM 5467 O O . ASN A 1 663 ? -5.996 32.781 17.203 1 87.25 663 ASN A O 1
ATOM 5471 N N . ALA A 1 664 ? -4.5 34.344 16.984 1 92.31 664 ALA A N 1
ATOM 5472 C CA . ALA A 1 664 ? -5.367 35.344 16.328 1 92.31 664 ALA A CA 1
ATOM 5473 C C . ALA A 1 664 ? -4.699 35.938 15.102 1 92.31 664 ALA A C 1
ATOM 5475 O O . ALA A 1 664 ? -3.473 36.062 15.047 1 92.31 664 ALA A O 1
ATOM 5476 N N . LEU A 1 665 ? -5.551 36.188 14.062 1 91.44 665 LEU A N 1
ATOM 5477 C CA . LEU A 1 665 ? -4.891 36.688 12.867 1 91.44 665 LEU A CA 1
ATOM 5478 C C . LEU A 1 665 ? -5.84 37.562 12.062 1 91.44 665 LEU A C 1
ATOM 5480 O O . LEU A 1 665 ? -7.062 37.469 12.203 1 91.44 665 LEU A O 1
ATOM 5484 N N . PHE A 1 666 ? -5.281 38.5 11.305 1 93.56 666 PHE A N 1
ATOM 5485 C CA . PHE A 1 666 ? -5.922 39.219 10.203 1 93.56 666 PHE A CA 1
ATOM 5486 C C . PHE A 1 666 ? -5.527 38.625 8.859 1 93.56 666 PHE A C 1
ATOM 5488 O O . PHE A 1 666 ? -4.344 38.406 8.594 1 93.56 666 PHE A O 1
ATOM 5495 N N . ASP A 1 667 ? -6.512 38.312 8.086 1 88.69 667 ASP A N 1
ATOM 5496 C CA . ASP A 1 667 ? -6.293 37.812 6.734 1 88.69 667 ASP A CA 1
ATOM 5497 C C . ASP A 1 667 ? -6.52 38.875 5.691 1 88.69 667 ASP A C 1
ATOM 5499 O O . ASP A 1 667 ? -7.66 39.25 5.406 1 88.69 667 ASP A O 1
ATOM 5503 N N . PRO A 1 668 ? -5.488 39.406 5.113 1 88.44 668 PRO A N 1
ATOM 5504 C CA . PRO A 1 668 ? -5.648 40.469 4.148 1 88.44 668 PRO A CA 1
ATOM 5505 C C . PRO A 1 668 ? -6.449 40.062 2.918 1 88.44 668 PRO A C 1
ATOM 5507 O O . PRO A 1 668 ? -7.219 40.875 2.379 1 88.44 668 PRO A O 1
ATOM 5510 N N . GLU A 1 669 ? -6.336 38.875 2.463 1 80.44 669 GLU A N 1
ATOM 5511 C CA . GLU A 1 669 ? -6.984 38.438 1.239 1 80.44 669 GLU A CA 1
ATOM 5512 C C . GLU A 1 669 ? -8.484 38.219 1.456 1 80.44 669 GLU A C 1
ATOM 5514 O O . GLU A 1 669 ? -9.273 38.312 0.518 1 80.44 669 GLU A O 1
ATOM 5519 N N . GLY A 1 670 ? -8.852 37.938 2.623 1 82.44 670 GLY A N 1
ATOM 5520 C CA . GLY A 1 670 ? -10.266 37.781 2.947 1 82.44 670 GLY A CA 1
ATOM 5521 C C . GLY A 1 670 ? -10.852 38.969 3.67 1 82.44 670 GLY A C 1
ATOM 5522 O O . GLY A 1 670 ? -12.055 39.031 3.922 1 82.44 670 GLY A O 1
ATOM 5523 N N . ASN A 1 671 ? -10.039 39.969 3.945 1 91.06 671 ASN A N 1
ATOM 5524 C CA . ASN A 1 671 ? -10.422 41.094 4.777 1 91.06 671 ASN A CA 1
ATOM 5525 C C . ASN A 1 671 ? -11.211 40.656 6.004 1 91.06 671 ASN A C 1
ATOM 5527 O O . ASN A 1 671 ? -12.344 41.094 6.219 1 91.06 671 ASN A O 1
ATOM 5531 N N . SER A 1 672 ? -10.555 39.812 6.738 1 91.88 672 SER A N 1
ATOM 5532 C CA . SER A 1 672 ? -11.227 39.219 7.895 1 91.88 672 SER A CA 1
ATOM 5533 C C . SER A 1 672 ? -10.266 39.062 9.07 1 91.88 672 SER A C 1
ATOM 5535 O O . SER A 1 672 ? -9.047 38.969 8.875 1 91.88 672 SER A O 1
ATOM 5537 N N . ILE A 1 673 ? -10.789 39.156 10.266 1 94.69 673 ILE A N 1
ATOM 5538 C CA . ILE A 1 673 ? -10.031 38.812 11.469 1 94.69 673 ILE A CA 1
ATOM 5539 C C . ILE A 1 673 ? -10.57 37.531 12.055 1 94.69 673 ILE A C 1
ATOM 5541 O O . ILE A 1 673 ? -11.773 37.25 11.977 1 94.69 673 ILE A O 1
ATOM 5545 N N . ALA A 1 674 ? -9.648 36.719 12.555 1 92.88 674 ALA A N 1
ATOM 5546 C CA . ALA A 1 674 ? -10.031 35.469 13.195 1 92.88 674 ALA A CA 1
ATOM 5547 C C . ALA A 1 674 ? -9.469 35.375 14.609 1 92.88 674 ALA A C 1
ATOM 5549 O O . ALA A 1 674 ? -8.281 35.625 14.828 1 92.88 674 ALA A O 1
ATOM 5550 N N . ILE A 1 675 ? -10.281 35.188 15.602 1 95.75 675 ILE A N 1
ATOM 5551 C CA . ILE A 1 675 ? -9.914 34.906 16.984 1 95.75 675 ILE A CA 1
ATOM 5552 C C . ILE A 1 675 ? -10.516 33.562 17.422 1 95.75 675 ILE A C 1
ATOM 5554 O O . ILE A 1 675 ? -11.734 33.375 17.391 1 95.75 675 ILE A O 1
ATOM 5558 N N . THR A 1 676 ? -9.734 32.656 17.922 1 94.38 676 THR A N 1
ATOM 5559 C CA . THR A 1 676 ? -10.164 31.281 18.109 1 94.38 676 THR A CA 1
ATOM 5560 C C . THR A 1 676 ? -10.805 31.094 19.469 1 94.38 676 THR A C 1
ATOM 5562 O O . THR A 1 676 ? -10.672 31.938 20.344 1 94.38 676 THR A O 1
ATOM 5565 N N . ALA A 1 677 ? -11.469 30 19.656 1 95.62 677 ALA A N 1
ATOM 5566 C CA . ALA A 1 677 ? -12.078 29.656 20.938 1 95.62 677 ALA A CA 1
ATOM 5567 C C . ALA A 1 677 ? -11.031 29.562 22.031 1 95.62 677 ALA A C 1
ATOM 5569 O O . ALA A 1 677 ? -11.297 29.922 23.188 1 95.62 677 ALA A O 1
ATOM 5570 N N . ALA A 1 678 ? -9.891 29.078 21.719 1 95.06 678 ALA A N 1
ATOM 5571 C CA . ALA A 1 678 ? -8.789 28.938 22.672 1 95.06 678 ALA A CA 1
ATOM 5572 C C . ALA A 1 678 ? -8.398 30.281 23.25 1 95.06 678 ALA A C 1
ATOM 5574 O O . ALA A 1 678 ? -8.008 30.375 24.422 1 95.06 678 ALA A O 1
ATOM 5575 N N . ASP A 1 679 ? -8.539 31.344 22.516 1 96.44 679 ASP A N 1
ATOM 5576 C CA . ASP A 1 679 ? -8.141 32.688 22.922 1 96.44 679 ASP A CA 1
ATOM 5577 C C . ASP A 1 679 ? -9.07 33.219 24 1 96.44 679 ASP A C 1
ATOM 5579 O O . ASP A 1 679 ? -8.727 34.188 24.703 1 96.44 679 ASP A O 1
ATOM 5583 N N . PHE A 1 680 ? -10.188 32.688 24.109 1 97.19 680 PHE A N 1
ATOM 5584 C CA . PHE A 1 680 ? -11.188 33.219 25.031 1 97.19 680 PHE A CA 1
ATOM 5585 C C . PHE A 1 680 ? -11.219 32.406 26.312 1 97.19 680 PHE A C 1
ATOM 5587 O O . PHE A 1 680 ? -12.258 32.312 26.969 1 97.19 680 PHE A O 1
ATOM 5594 N N . GLN A 1 681 ? -10.102 31.859 26.578 1 95.94 681 GLN A N 1
ATOM 5595 C CA . GLN A 1 681 ? -9.953 31.141 27.844 1 95.94 681 GLN A CA 1
ATOM 5596 C C . GLN A 1 681 ? -9.07 31.906 28.812 1 95.94 681 GLN A C 1
ATOM 5598 O O . GLN A 1 681 ? -8.312 32.781 28.406 1 95.94 681 GLN A O 1
ATOM 5603 N N . SER A 1 682 ? -9.195 31.656 30.188 1 94.75 682 SER A N 1
ATOM 5604 C CA . SER A 1 682 ? -8.32 32.219 31.203 1 94.75 682 SER A CA 1
ATOM 5605 C C . SER A 1 682 ? -6.867 31.812 30.984 1 94.75 682 SER A C 1
ATOM 5607 O O . SER A 1 682 ? -6.59 30.656 30.641 1 94.75 682 SER A O 1
ATOM 5609 N N . PRO A 1 683 ? -6.02 32.688 30.969 1 95.38 683 PRO A N 1
ATOM 5610 C CA . PRO A 1 683 ? -6.098 34 31.625 1 95.38 683 PRO A CA 1
ATOM 5611 C C . PRO A 1 683 ? -6.391 35.125 30.641 1 95.38 683 PRO A C 1
ATOM 5613 O O . PRO A 1 683 ? -6.48 36.312 31.031 1 95.38 683 PRO A O 1
ATOM 5616 N N . PHE A 1 684 ? -6.57 34.875 29.391 1 97.25 684 PHE A N 1
ATOM 5617 C CA . PHE A 1 684 ? -6.801 35.938 28.422 1 97.25 684 PHE A CA 1
ATOM 5618 C C . PHE A 1 684 ? -8.18 36.562 28.609 1 97.25 684 PHE A C 1
ATOM 5620 O O . PHE A 1 684 ? -8.375 37.75 28.344 1 97.25 684 PHE A O 1
ATOM 5627 N N . PHE A 1 685 ? -9.062 35.719 29 1 96.62 685 PHE A N 1
ATOM 5628 C CA . PHE A 1 685 ? -10.453 36.156 29.062 1 96.62 685 PHE A CA 1
ATOM 5629 C C . PHE A 1 685 ? -11.219 35.344 30.109 1 96.62 685 PHE A C 1
ATOM 5631 O O . PHE A 1 685 ? -10.922 34.156 30.328 1 96.62 685 PHE A O 1
ATOM 5638 N N . ALA A 1 686 ? -12.039 36 30.766 1 94.62 686 ALA A N 1
ATOM 5639 C CA . ALA A 1 686 ? -13.086 35.375 31.578 1 94.62 686 ALA A CA 1
ATOM 5640 C C . ALA A 1 686 ? -14.375 36.188 31.547 1 94.62 686 ALA A C 1
ATOM 5642 O O . ALA A 1 686 ? -14.344 37.406 31.734 1 94.62 686 ALA A O 1
ATOM 5643 N N . TYR A 1 687 ? -15.508 35.531 31.203 1 90.38 687 TYR A N 1
ATOM 5644 C CA . TYR A 1 687 ? -16.797 36.219 31 1 90.38 687 TYR A CA 1
ATOM 5645 C C . TYR A 1 687 ? -17.188 37 32.25 1 90.38 687 TYR A C 1
ATOM 5647 O O . TYR A 1 687 ? -17.75 38.094 32.125 1 90.38 687 TYR A O 1
ATOM 5655 N N . GLY A 1 688 ? -16.828 36.656 33.406 1 85.38 688 GLY A N 1
ATOM 5656 C CA . GLY A 1 688 ? -17.281 37.312 34.625 1 85.38 688 GLY A CA 1
ATOM 5657 C C . GLY A 1 688 ? -16.266 38.312 35.188 1 85.38 688 GLY A C 1
ATOM 5658 O O . GLY A 1 688 ? -16.516 39 36.188 1 85.38 688 GLY A O 1
ATOM 5659 N N . ARG A 1 689 ? -15.273 38.656 34.406 1 92.06 689 ARG A N 1
ATOM 5660 C CA . ARG A 1 689 ? -14.25 39.594 34.844 1 92.06 689 ARG A CA 1
ATOM 5661 C C . ARG A 1 689 ? -14.641 41.031 34.5 1 92.06 689 ARG A C 1
ATOM 5663 O O . ARG A 1 689 ? -15.422 41.281 33.562 1 92.06 689 ARG A O 1
ATOM 5670 N N . PRO A 1 690 ? -14.031 41.969 35.312 1 93.06 690 PRO A N 1
ATOM 5671 C CA . PRO A 1 690 ? -14.242 43.375 34.938 1 93.06 690 PRO A CA 1
ATOM 5672 C C . PRO A 1 690 ? -13.805 43.688 33.5 1 93.06 690 PRO A C 1
ATOM 5674 O O . PRO A 1 690 ? -12.789 43.156 33.031 1 93.06 690 PRO A O 1
ATOM 5677 N N . GLN A 1 691 ? -14.547 44.562 32.844 1 93.94 691 GLN A N 1
ATOM 5678 C CA . GLN A 1 691 ? -14.289 44.906 31.453 1 93.94 691 GLN A CA 1
ATOM 5679 C C . GLN A 1 691 ? -12.891 45.469 31.266 1 93.94 691 GLN A C 1
ATOM 5681 O O . GLN A 1 691 ? -12.25 45.25 30.234 1 93.94 691 GLN A O 1
ATOM 5686 N N . THR A 1 692 ? -12.43 46.188 32.312 1 95.38 692 THR A N 1
ATOM 5687 C CA . THR A 1 692 ? -11.109 46.812 32.25 1 95.38 692 THR A CA 1
ATOM 5688 C C . THR A 1 692 ? -10.031 45.75 31.984 1 95.38 692 THR A C 1
ATOM 5690 O O . THR A 1 692 ? -9.055 46.031 31.297 1 95.38 692 THR A O 1
ATOM 5693 N N . ILE A 1 693 ? -10.242 44.594 32.562 1 96.31 693 ILE A N 1
ATOM 5694 C CA . ILE A 1 693 ? -9.273 43.5 32.406 1 96.31 693 ILE A CA 1
ATOM 5695 C C . ILE A 1 693 ? -9.438 42.844 31.047 1 96.31 693 ILE A C 1
ATOM 5697 O O . ILE A 1 693 ? -8.461 42.656 30.312 1 96.31 693 ILE A O 1
ATOM 5701 N N . ASN A 1 694 ? -10.672 42.469 30.656 1 96.75 694 ASN A N 1
ATOM 5702 C CA . ASN A 1 694 ? -10.938 41.812 29.391 1 96.75 694 ASN A CA 1
ATOM 5703 C C . ASN A 1 694 ? -10.547 42.719 28.203 1 96.75 694 ASN A C 1
ATOM 5705 O O . ASN A 1 694 ? -9.953 42.25 27.234 1 96.75 694 ASN A O 1
ATOM 5709 N N . PHE A 1 695 ? -10.844 43.969 28.234 1 97.69 695 PHE A N 1
ATOM 5710 C CA . PHE A 1 695 ? -10.453 44.875 27.172 1 97.69 695 PHE A CA 1
ATOM 5711 C C . PHE A 1 695 ? -8.938 45.031 27.109 1 97.69 695 PHE A C 1
ATOM 5713 O O . PHE A 1 695 ? -8.359 45.156 26.031 1 97.69 695 PHE A O 1
ATOM 5720 N N . GLY A 1 696 ? -8.32 45.031 28.281 1 97.81 696 GLY A N 1
ATOM 5721 C CA . GLY A 1 696 ? -6.883 45.219 28.344 1 97.81 696 GLY A CA 1
ATOM 5722 C C . GLY A 1 696 ? -6.098 44.031 27.812 1 97.81 696 GLY A C 1
ATOM 5723 O O . GLY A 1 696 ? -4.961 44.188 27.375 1 97.81 696 GLY A O 1
ATOM 5724 N N . ILE A 1 697 ? -6.691 42.875 27.906 1 98 697 ILE A N 1
ATOM 5725 C CA . ILE A 1 697 ? -5.98 41.656 27.484 1 98 697 ILE A CA 1
ATOM 5726 C C . ILE A 1 697 ? -6.508 41.188 26.125 1 98 697 ILE A C 1
ATOM 5728 O O . ILE A 1 697 ? -5.969 41.562 25.078 1 98 697 ILE A O 1
ATOM 5732 N N . ILE A 1 698 ? -7.668 40.5 26.078 1 98.12 698 ILE A N 1
ATOM 5733 C CA . ILE A 1 698 ? -8.18 39.938 24.812 1 98.12 698 ILE A CA 1
ATOM 5734 C C . ILE A 1 698 ? -8.633 41.094 23.906 1 98.12 698 ILE A C 1
ATOM 5736 O O . ILE A 1 698 ? -8.539 41 22.688 1 98.12 698 ILE A O 1
ATOM 5740 N N . GLY A 1 699 ? -9.133 42.188 24.516 1 98.44 699 GLY A N 1
ATOM 5741 C CA . GLY A 1 699 ? -9.508 43.344 23.734 1 98.44 699 GLY A CA 1
ATOM 5742 C C . GLY A 1 699 ? -8.352 43.906 22.938 1 98.44 699 GLY A C 1
ATOM 5743 O O . GLY A 1 699 ? -8.531 44.344 21.781 1 98.44 699 GLY A O 1
ATOM 5744 N N . PHE A 1 700 ? -7.262 43.969 23.594 1 98.44 700 PHE A N 1
ATOM 5745 C CA . PHE A 1 700 ? -6.082 44.469 22.891 1 98.44 700 PHE A CA 1
ATOM 5746 C C . PHE A 1 700 ? -5.77 43.562 21.688 1 98.44 700 PHE A C 1
ATOM 5748 O O . PHE A 1 700 ? -5.449 44.062 20.609 1 98.44 700 PHE A O 1
ATOM 5755 N N . ILE A 1 701 ? -5.809 42.219 21.875 1 98.19 701 ILE A N 1
ATOM 5756 C CA . ILE A 1 701 ? -5.535 41.25 20.797 1 98.19 701 ILE A CA 1
ATOM 5757 C C . ILE A 1 701 ? -6.496 41.5 19.641 1 98.19 701 ILE A C 1
ATOM 5759 O O . ILE A 1 701 ? -6.086 41.531 18.469 1 98.19 701 ILE A O 1
ATOM 5763 N N . MET A 1 702 ? -7.723 41.719 19.953 1 98.25 702 MET A N 1
ATOM 5764 C CA . MET A 1 702 ? -8.734 42 18.938 1 98.25 702 MET A CA 1
ATOM 5765 C C . MET A 1 702 ? -8.414 43.281 18.188 1 98.25 702 MET A C 1
ATOM 5767 O O . MET A 1 702 ? -8.461 43.312 16.953 1 98.25 702 MET A O 1
ATOM 5771 N N . ALA A 1 703 ? -8.102 44.281 18.922 1 98.69 703 ALA A N 1
ATOM 5772 C CA . ALA A 1 703 ? -7.801 45.562 18.328 1 98.69 703 ALA A CA 1
ATOM 5773 C C . ALA A 1 703 ? -6.535 45.5 17.469 1 98.69 703 ALA A C 1
ATOM 5775 O O . ALA A 1 703 ? -6.449 46.156 16.438 1 98.69 703 ALA A O 1
ATOM 5776 N N . HIS A 1 704 ? -5.566 44.781 18.016 1 98.12 704 HIS A N 1
ATOM 5777 C CA . HIS A 1 704 ? -4.344 44.531 17.266 1 98.12 704 HIS A CA 1
ATOM 5778 C C . HIS A 1 704 ? -4.652 43.938 15.891 1 98.12 704 HIS A C 1
ATOM 5780 O O . HIS A 1 704 ? -4.168 44.438 14.867 1 98.12 704 HIS A O 1
ATOM 5786 N N . GLU A 1 705 ? -5.508 42.875 15.867 1 97.44 705 GLU A N 1
ATOM 5787 C CA . GLU A 1 705 ? -5.844 42.188 14.617 1 97.44 705 GLU A CA 1
ATOM 5788 C C . GLU A 1 705 ? -6.629 43.094 13.68 1 97.44 705 GLU A C 1
ATOM 5790 O O . GLU A 1 705 ? -6.41 43.094 12.469 1 97.44 705 GLU A O 1
ATOM 5795 N N . VAL A 1 706 ? -7.527 43.906 14.234 1 98 706 VAL A N 1
ATOM 5796 C CA . VAL A 1 706 ? -8.297 44.844 13.422 1 98 706 VAL A CA 1
ATOM 5797 C C . VAL A 1 706 ? -7.359 45.844 12.742 1 98 706 VAL A C 1
ATOM 5799 O O . VAL A 1 706 ? -7.512 46.125 11.555 1 98 706 VAL A O 1
ATOM 5802 N N . ASN A 1 707 ? -6.461 46.312 13.438 1 98.19 707 ASN A N 1
ATOM 5803 C CA . ASN A 1 707 ? -5.59 47.375 12.93 1 98.19 707 ASN A CA 1
ATOM 5804 C C . ASN A 1 707 ? -4.539 46.812 11.969 1 98.19 707 ASN A C 1
ATOM 5806 O O . ASN A 1 707 ? -3.906 47.562 11.234 1 98.19 707 ASN A O 1
ATOM 5810 N N . HIS A 1 708 ? -4.27 45.5 12.008 1 96.94 708 HIS A N 1
ATOM 5811 C CA . HIS A 1 708 ? -3.488 44.875 10.938 1 96.94 708 HIS A CA 1
ATOM 5812 C C . HIS A 1 708 ? -4.094 45.219 9.57 1 96.94 708 HIS A C 1
ATOM 5814 O O . HIS A 1 708 ? -3.389 45.219 8.562 1 96.94 708 HIS A O 1
ATOM 5820 N N . GLY A 1 709 ? -5.375 45.469 9.531 1 96.19 709 GLY A N 1
ATOM 5821 C CA . GLY A 1 709 ? -6.02 45.875 8.289 1 96.19 709 GLY A CA 1
ATOM 5822 C C . GLY A 1 709 ? -5.465 47.188 7.727 1 96.19 709 GLY A C 1
ATOM 5823 O O . GLY A 1 709 ? -5.656 47.469 6.547 1 96.19 709 GLY A O 1
ATOM 5824 N N . PHE A 1 710 ? -4.715 47.906 8.508 1 95.88 710 PHE A N 1
ATOM 5825 C CA . PHE A 1 710 ? -4.285 49.25 8.094 1 95.88 710 PHE A CA 1
ATOM 5826 C C . PHE A 1 710 ? -2.807 49.469 8.406 1 95.88 710 PHE A C 1
ATOM 5828 O O . PHE A 1 710 ? -2.338 50.594 8.477 1 95.88 710 PHE A O 1
ATOM 5835 N N . ASP A 1 711 ? -2.119 48.438 8.695 1 95.31 711 ASP A N 1
ATOM 5836 C CA . ASP A 1 711 ? -0.691 48.531 8.977 1 95.31 711 ASP A CA 1
ATOM 5837 C C . ASP A 1 711 ? 0.118 48.656 7.691 1 95.31 711 ASP A C 1
ATOM 5839 O O . ASP A 1 711 ? -0.405 49.125 6.672 1 95.31 711 ASP A O 1
ATOM 5843 N N . ASP A 1 712 ? 1.426 48.375 7.754 1 91.75 712 ASP A N 1
ATOM 5844 C CA . ASP A 1 712 ? 2.32 48.688 6.641 1 91.75 712 ASP A CA 1
ATOM 5845 C C . ASP A 1 712 ? 2.002 47.812 5.43 1 91.75 712 ASP A C 1
ATOM 5847 O O . ASP A 1 712 ? 2.367 48.125 4.301 1 91.75 712 ASP A O 1
ATOM 5851 N N . THR A 1 713 ? 1.257 46.719 5.625 1 90.44 713 THR A N 1
ATOM 5852 C CA . THR A 1 713 ? 0.891 45.844 4.512 1 90.44 713 THR A CA 1
ATOM 5853 C C . THR A 1 713 ? -0.623 45.812 4.32 1 90.44 713 THR A C 1
ATOM 5855 O O . THR A 1 713 ? -1.11 45.844 3.186 1 90.44 713 THR A O 1
ATOM 5858 N N . GLY A 1 714 ? -1.379 45.812 5.387 1 92.69 714 GLY A N 1
ATOM 5859 C CA . GLY A 1 714 ? -2.826 45.656 5.336 1 92.69 714 GLY A CA 1
ATOM 5860 C C . GLY A 1 714 ? -3.514 46.812 4.613 1 92.69 714 GLY A C 1
ATOM 5861 O O . GLY A 1 714 ? -4.566 46.625 4 1 92.69 714 GLY A O 1
ATOM 5862 N N . HIS A 1 715 ? -2.896 47.969 4.629 1 91.94 715 HIS A N 1
ATOM 5863 C CA . HIS A 1 715 ? -3.533 49.125 4.023 1 91.94 715 HIS A CA 1
ATOM 5864 C C . HIS A 1 715 ? -3.562 49 2.502 1 91.94 715 HIS A C 1
ATOM 5866 O O . HIS A 1 715 ? -4.301 49.719 1.835 1 91.94 715 HIS A O 1
ATOM 5872 N N . LEU A 1 716 ? -2.818 48 2.002 1 90.12 716 LEU A N 1
ATOM 5873 C CA . LEU A 1 716 ? -2.689 47.875 0.558 1 90.12 716 LEU A CA 1
ATOM 5874 C C . LEU A 1 716 ? -3.785 46.969 0.007 1 90.12 716 LEU A C 1
ATOM 5876 O O . LEU A 1 716 ? -3.801 46.656 -1.188 1 90.12 716 LEU A O 1
ATOM 5880 N N . TYR A 1 717 ? -4.672 46.5 0.794 1 91.06 717 TYR A N 1
ATOM 5881 C CA . TYR A 1 717 ? -5.754 45.625 0.363 1 91.06 717 TYR A CA 1
ATOM 5882 C C . TYR A 1 717 ? -7.109 46.281 0.536 1 91.06 717 TYR A C 1
ATOM 5884 O O . TYR A 1 717 ? -7.316 47.031 1.493 1 91.06 717 TYR A O 1
ATOM 5892 N N . ASP A 1 718 ? -8.016 45.969 -0.354 1 91.31 718 ASP A N 1
ATOM 5893 C CA . ASP A 1 718 ? -9.344 46.594 -0.287 1 91.31 718 ASP A CA 1
ATOM 5894 C C . ASP A 1 718 ? -10.328 45.688 0.453 1 91.31 718 ASP A C 1
ATOM 5896 O O . ASP A 1 718 ? -9.922 44.688 1.062 1 91.31 718 ASP A O 1
ATOM 5900 N N . LYS A 1 719 ? -11.555 46.094 0.417 1 92.88 719 LYS A N 1
ATOM 5901 C CA . LYS A 1 719 ? -12.602 45.406 1.18 1 92.88 719 LYS A CA 1
ATOM 5902 C C . LYS A 1 719 ? -12.805 44 0.681 1 92.88 719 LYS A C 1
ATOM 5904 O O . LYS A 1 719 ? -13.305 43.125 1.414 1 92.88 719 LYS A O 1
ATOM 5909 N N . ASN A 1 720 ? -12.359 43.75 -0.538 1 88.06 720 ASN A N 1
ATOM 5910 C CA . ASN A 1 720 ? -12.555 42.438 -1.126 1 88.06 720 ASN A CA 1
ATOM 5911 C C . ASN A 1 720 ? -11.273 41.594 -1.071 1 88.06 720 ASN A C 1
ATOM 5913 O O . ASN A 1 720 ? -11.227 40.469 -1.599 1 88.06 720 ASN A O 1
ATOM 5917 N N . GLY A 1 721 ? -10.227 42.156 -0.416 1 86.56 721 GLY A N 1
ATOM 5918 C CA . GLY A 1 721 ? -8.977 41.438 -0.29 1 86.56 721 GLY A CA 1
ATOM 5919 C C . GLY A 1 721 ? -8.086 41.562 -1.513 1 86.56 721 GLY A C 1
ATOM 5920 O O . GLY A 1 721 ? -7.121 40.812 -1.663 1 86.56 721 GLY A O 1
ATOM 5921 N N . ASN A 1 722 ? -8.43 42.438 -2.4 1 84.12 722 ASN A N 1
ATOM 5922 C CA . ASN A 1 722 ? -7.59 42.688 -3.574 1 84.12 722 ASN A CA 1
ATOM 5923 C C . ASN A 1 722 ? -6.473 43.688 -3.275 1 84.12 722 ASN A C 1
ATOM 5925 O O . ASN A 1 722 ? -6.684 44.656 -2.564 1 84.12 722 ASN A O 1
ATOM 5929 N N . PHE A 1 723 ? -5.344 43.375 -3.799 1 84.81 723 PHE A N 1
ATOM 5930 C CA . PHE A 1 723 ? -4.227 44.312 -3.666 1 84.81 723 PHE A CA 1
ATOM 5931 C C . PHE A 1 723 ? -4.488 45.594 -4.449 1 84.81 723 PHE A C 1
ATOM 5933 O O . PHE A 1 723 ? -4.938 45.562 -5.594 1 84.81 723 PHE A O 1
ATOM 5940 N N . MET A 1 724 ? -4.352 46.656 -3.768 1 82.56 724 MET A N 1
ATOM 5941 C CA . MET A 1 724 ? -4.609 47.969 -4.391 1 82.56 724 MET A CA 1
ATOM 5942 C C . MET A 1 724 ? -3.449 48.906 -4.141 1 82.56 724 MET A C 1
ATOM 5944 O O . MET A 1 724 ? -2.934 49 -3.027 1 82.56 724 MET A O 1
ATOM 5948 N N . GLU A 1 725 ? -3.051 49.562 -5.188 1 77 725 GLU A N 1
ATOM 5949 C CA . GLU A 1 725 ? -2.023 50.594 -5.031 1 77 725 GLU A CA 1
ATOM 5950 C C . GLU A 1 725 ? -2.643 51.938 -4.703 1 77 725 GLU A C 1
ATOM 5952 O O . GLU A 1 725 ? -3.648 52.344 -5.301 1 77 725 GLU A O 1
ATOM 5957 N N . TRP A 1 726 ? -2.158 52.562 -3.592 1 77.62 726 TRP A N 1
ATOM 5958 C CA . TRP A 1 726 ? -2.605 53.906 -3.23 1 77.62 726 TRP A CA 1
ATOM 5959 C C . TRP A 1 726 ? -2.018 54.969 -4.176 1 77.62 726 TRP A C 1
ATOM 5961 O O . TRP A 1 726 ? -0.993 54.719 -4.82 1 77.62 726 TRP A O 1
ATOM 5971 N N . LEU A 1 727 ? -2.789 56.094 -4.234 1 68.62 727 LEU A N 1
ATOM 5972 C CA . LEU A 1 727 ? -2.195 57.25 -4.93 1 68.62 727 LEU A CA 1
ATOM 5973 C C . LEU A 1 727 ? -0.856 57.625 -4.305 1 68.62 727 LEU A C 1
ATOM 5975 O O . LEU A 1 727 ? -0.678 57.5 -3.092 1 68.62 727 LEU A O 1
ATOM 5979 N N . SER A 1 728 ? -0.038 58.031 -5.199 1 73.69 728 SER A N 1
ATOM 5980 C CA . SER A 1 728 ? 1.339 58.312 -4.793 1 73.69 728 SER A CA 1
ATOM 5981 C C . SER A 1 728 ? 1.391 59.25 -3.594 1 73.69 728 SER A C 1
ATOM 5983 O O . SER A 1 728 ? 2.178 59.031 -2.668 1 73.69 728 SER A O 1
ATOM 5985 N N . THR A 1 729 ? 0.605 60.281 -3.592 1 77.25 729 THR A N 1
ATOM 5986 C CA . THR A 1 729 ? 0.616 61.25 -2.506 1 77.25 729 THR A CA 1
ATOM 5987 C C . THR A 1 729 ? 0.177 60.625 -1.195 1 77.25 729 THR A C 1
ATOM 5989 O O . THR A 1 729 ? 0.737 60.906 -0.136 1 77.25 729 THR A O 1
ATOM 5992 N N . MET A 1 730 ? -0.759 59.844 -1.311 1 80.56 730 MET A N 1
ATOM 5993 C CA . MET A 1 730 ? -1.256 59.156 -0.122 1 80.56 730 MET A CA 1
ATOM 5994 C C . MET A 1 730 ? -0.265 58.094 0.347 1 80.56 730 MET A C 1
ATOM 5996 O O . MET A 1 730 ? -0.076 57.906 1.55 1 80.56 730 MET A O 1
ATOM 6000 N N . ALA A 1 731 ? 0.394 57.5 -0.546 1 86.56 731 ALA A N 1
ATOM 6001 C CA . ALA A 1 731 ? 1.415 56.5 -0.222 1 86.56 731 ALA A CA 1
ATOM 6002 C C . ALA A 1 731 ? 2.592 57.156 0.505 1 86.56 731 ALA A C 1
ATOM 6004 O O . ALA A 1 731 ? 3.125 56.594 1.461 1 86.56 731 ALA A O 1
ATOM 6005 N N . ASP A 1 732 ? 2.924 58.312 0.037 1 89.12 732 ASP A N 1
ATOM 6006 C CA . ASP A 1 732 ? 4.02 59.031 0.663 1 89.12 732 ASP A CA 1
ATOM 6007 C C . ASP A 1 732 ? 3.645 59.5 2.07 1 89.12 732 ASP A C 1
ATOM 6009 O O . ASP A 1 732 ? 4.465 59.438 2.986 1 89.12 732 ASP A O 1
ATOM 6013 N N . ALA A 1 733 ? 2.463 60.062 2.189 1 92.56 733 ALA A N 1
ATOM 6014 C CA . ALA A 1 733 ? 1.988 60.5 3.498 1 92.56 733 ALA A CA 1
ATOM 6015 C C . ALA A 1 733 ? 1.949 59.344 4.488 1 92.56 733 ALA A C 1
ATOM 6017 O O . ALA A 1 733 ? 2.318 59.5 5.656 1 92.56 733 ALA A O 1
ATOM 6018 N N . TYR A 1 734 ? 1.474 58.25 4.055 1 93.62 734 TYR A N 1
ATOM 6019 C CA . TYR A 1 734 ? 1.465 57.062 4.902 1 93.62 734 TYR A CA 1
ATOM 6020 C C . TYR A 1 734 ? 2.883 56.625 5.266 1 93.62 734 TYR A C 1
ATOM 6022 O O . TYR A 1 734 ? 3.156 56.281 6.41 1 93.62 734 TYR A O 1
ATOM 6030 N N . GLY A 1 735 ? 3.762 56.656 4.309 1 93.19 735 GLY A N 1
ATOM 6031 C CA . GLY A 1 735 ? 5.148 56.281 4.508 1 93.19 735 GLY A CA 1
ATOM 6032 C C . GLY A 1 735 ? 5.848 57.094 5.578 1 93.19 735 GLY A C 1
ATOM 6033 O O . GLY A 1 735 ? 6.633 56.531 6.359 1 93.19 735 GLY A O 1
ATOM 6034 N N . LYS A 1 736 ? 5.578 58.312 5.555 1 93.06 736 LYS A N 1
ATOM 6035 C CA . LYS A 1 736 ? 6.184 59.188 6.547 1 93.06 736 LYS A CA 1
ATOM 6036 C C . LYS A 1 736 ? 5.742 58.812 7.957 1 93.06 736 LYS A C 1
ATOM 6038 O O . LYS A 1 736 ? 6.539 58.875 8.898 1 93.06 736 LYS A O 1
ATOM 6043 N N . ARG A 1 737 ? 4.52 58.5 8.047 1 95.75 737 ARG A N 1
ATOM 6044 C CA . ARG A 1 737 ? 3.988 58.125 9.352 1 95.75 737 ARG A CA 1
ATOM 6045 C C . ARG A 1 737 ? 4.512 56.75 9.781 1 95.75 737 ARG A C 1
ATOM 6047 O O . ARG A 1 737 ? 4.824 56.531 10.953 1 95.75 737 ARG A O 1
ATOM 6054 N N . ALA A 1 738 ? 4.621 55.875 8.82 1 95.44 738 ALA A N 1
ATOM 6055 C CA . ALA A 1 738 ? 5.168 54.531 9.109 1 95.44 738 ALA A CA 1
ATOM 6056 C C . ALA A 1 738 ? 6.641 54.625 9.508 1 95.44 738 ALA A C 1
ATOM 6058 O O . ALA A 1 738 ? 7.109 53.844 10.344 1 95.44 738 ALA A O 1
ATOM 6059 N N . GLU A 1 739 ? 7.348 55.562 8.938 1 95.38 739 GLU A N 1
ATOM 6060 C CA . GLU A 1 739 ? 8.766 55.75 9.227 1 95.38 739 GLU A CA 1
ATOM 6061 C C . GLU A 1 739 ? 8.984 56.125 10.688 1 95.38 739 GLU A C 1
ATOM 6063 O O . GLU A 1 739 ? 10 55.781 11.281 1 95.38 739 GLU A O 1
ATOM 6068 N N . CYS A 1 740 ? 8.031 56.844 11.211 1 96.75 740 CYS A N 1
ATOM 6069 C CA . CYS A 1 740 ? 8.102 57.188 12.625 1 96.75 740 CYS A CA 1
ATOM 6070 C C . CYS A 1 740 ? 8.258 55.938 13.484 1 96.75 740 CYS A C 1
ATOM 6072 O O . CYS A 1 740 ? 9.07 55.906 14.406 1 96.75 740 CYS A O 1
ATOM 6074 N N . PHE A 1 741 ? 7.496 54.906 13.203 1 97.62 741 PHE A N 1
ATOM 6075 C CA . PHE A 1 741 ? 7.566 53.625 13.938 1 97.62 741 PHE A CA 1
ATOM 6076 C C . PHE A 1 741 ? 8.898 52.938 13.688 1 97.62 741 PHE A C 1
ATOM 6078 O O . PHE A 1 741 ? 9.492 52.375 14.609 1 97.62 741 PHE A O 1
ATOM 6085 N N . VAL A 1 742 ? 9.383 52.938 12.438 1 96.44 742 VAL A N 1
ATOM 6086 C CA . VAL A 1 742 ? 10.648 52.312 12.07 1 96.44 742 VAL A CA 1
ATOM 6087 C C . VAL A 1 742 ? 11.781 52.938 12.883 1 96.44 742 VAL A C 1
ATOM 6089 O O . VAL A 1 742 ? 12.586 52.219 13.484 1 96.44 742 VAL A O 1
ATOM 6092 N N . GLU A 1 743 ? 11.742 54.219 12.953 1 95.69 743 GLU A N 1
ATOM 6093 C CA . GLU A 1 743 ? 12.797 54.938 13.68 1 95.69 743 GLU A CA 1
ATOM 6094 C C . GLU A 1 743 ? 12.711 54.656 15.18 1 95.69 743 GLU A C 1
ATOM 6096 O O . GLU A 1 743 ? 13.727 54.438 15.836 1 95.69 743 GLU A O 1
ATOM 6101 N N . GLN A 1 744 ? 11.547 54.688 15.617 1 96.5 744 GLN A N 1
ATOM 6102 C CA . GLN A 1 744 ? 11.336 54.469 17.047 1 96.5 744 GLN A CA 1
ATOM 6103 C C . GLN A 1 744 ? 11.898 53.125 17.484 1 96.5 744 GLN A C 1
ATOM 6105 O O . GLN A 1 744 ? 12.633 53.062 18.484 1 96.5 744 GLN A O 1
ATOM 6110 N N . PHE A 1 745 ? 11.633 52.062 16.781 1 96.75 745 PHE A N 1
ATOM 6111 C CA . PHE A 1 745 ? 11.984 50.719 17.234 1 96.75 745 PHE A CA 1
ATOM 6112 C C . PHE A 1 745 ? 13.422 50.406 16.844 1 96.75 745 PHE A C 1
ATOM 6114 O O . PHE A 1 745 ? 14.031 49.5 17.422 1 96.75 745 PHE A O 1
ATOM 6121 N N . ASN A 1 746 ? 13.898 51.094 15.812 1 94.81 746 ASN A N 1
ATOM 6122 C CA . ASN A 1 746 ? 15.328 50.969 15.539 1 94.81 746 ASN A CA 1
ATOM 6123 C C . ASN A 1 746 ? 16.172 51.5 16.688 1 94.81 746 ASN A C 1
ATOM 6125 O O . ASN A 1 746 ? 17.328 51.125 16.859 1 94.81 746 ASN A O 1
ATOM 6129 N N . ASN A 1 747 ? 15.547 52.344 17.484 1 93.88 747 ASN A N 1
ATOM 6130 C CA . ASN A 1 747 ? 16.312 53.031 18.516 1 93.88 747 ASN A CA 1
ATOM 6131 C C . ASN A 1 747 ? 16.125 52.344 19.875 1 93.88 747 ASN A C 1
ATOM 6133 O O . ASN A 1 747 ? 16.75 52.75 20.859 1 93.88 747 ASN A O 1
ATOM 6137 N N . TYR A 1 748 ? 15.344 51.312 19.938 1 94.75 748 TYR A N 1
ATOM 6138 C CA . TYR A 1 748 ? 15.156 50.594 21.188 1 94.75 748 TYR A CA 1
ATOM 6139 C C . TYR A 1 748 ? 16.172 49.469 21.328 1 94.75 748 TYR A C 1
ATOM 6141 O O . TYR A 1 748 ? 16.422 48.719 20.359 1 94.75 748 TYR A O 1
ATOM 6149 N N . PRO A 1 749 ? 16.781 49.375 22.562 1 93.31 749 PRO A N 1
ATOM 6150 C CA . PRO A 1 749 ? 17.5 48.125 22.812 1 93.31 749 PRO A CA 1
ATOM 6151 C C . PRO A 1 749 ? 16.562 46.938 23 1 93.31 749 PRO A C 1
ATOM 6153 O O . PRO A 1 749 ? 15.477 47.062 23.578 1 93.31 749 PRO A O 1
ATOM 6156 N N . ILE A 1 750 ? 16.984 45.812 22.547 1 89.88 750 ILE A N 1
ATOM 6157 C CA . ILE A 1 750 ? 16.141 44.625 22.562 1 89.88 750 ILE A CA 1
ATOM 6158 C C . ILE A 1 750 ? 15.883 44.188 24.016 1 89.88 750 ILE A C 1
ATOM 6160 O O . ILE A 1 750 ? 14.766 43.812 24.344 1 89.88 750 ILE A O 1
ATOM 6164 N N . ASP A 1 751 ? 16.938 44.219 24.828 1 84 751 ASP A N 1
ATOM 6165 C CA . ASP A 1 751 ? 16.781 43.906 26.25 1 84 751 ASP A CA 1
ATOM 6166 C C . ASP A 1 751 ? 17.641 44.844 27.094 1 84 751 ASP A C 1
ATOM 6168 O O . ASP A 1 751 ? 18.609 45.438 26.609 1 84 751 ASP A O 1
ATOM 6172 N N . LYS A 1 752 ? 17.172 44.938 28.297 1 79 752 LYS A N 1
ATOM 6173 C CA . LYS A 1 752 ? 17.797 45.875 29.188 1 79 752 LYS A CA 1
ATOM 6174 C C . LYS A 1 752 ? 19.219 45.469 29.578 1 79 752 LYS A C 1
ATOM 6176 O O . LYS A 1 752 ? 20.078 46.281 29.812 1 79 752 LYS A O 1
ATOM 6181 N N . ILE A 1 753 ? 19.359 44.219 29.609 1 79.56 753 ILE A N 1
ATOM 6182 C CA . ILE A 1 753 ? 20.641 43.688 30.094 1 79.56 753 ILE A CA 1
ATOM 6183 C C . ILE A 1 753 ? 21.719 43.875 29.016 1 79.56 753 ILE A C 1
ATOM 6185 O O . ILE A 1 753 ? 22.766 44.469 29.281 1 79.56 753 ILE A O 1
ATOM 6189 N N . SER A 1 754 ? 21.422 43.406 27.812 1 78.12 754 SER A N 1
ATOM 6190 C CA . SER A 1 754 ? 22.406 43.531 26.734 1 78.12 754 SER A CA 1
ATOM 6191 C C . SER A 1 754 ? 22.484 44.938 26.203 1 78.12 754 SER A C 1
ATOM 6193 O O . SER A 1 754 ? 23.547 45.375 25.734 1 78.12 754 SER A O 1
ATOM 6195 N N . ASN A 1 755 ? 21.438 45.688 26.297 1 84.75 755 ASN A N 1
ATOM 6196 C CA . ASN A 1 755 ? 21.297 47.031 25.781 1 84.75 755 ASN A CA 1
ATOM 6197 C C . ASN A 1 755 ? 21.703 47.094 24.312 1 84.75 755 ASN A C 1
ATOM 6199 O O . ASN A 1 755 ? 22.203 48.125 23.859 1 84.75 755 ASN A O 1
ATOM 6203 N N . LYS A 1 756 ? 21.516 45.969 23.672 1 89 756 LYS A N 1
ATOM 6204 C CA . LYS A 1 756 ? 21.891 45.875 22.25 1 89 756 LYS A CA 1
ATOM 6205 C C . LYS A 1 756 ? 20.703 46.219 21.359 1 89 756 LYS A C 1
ATOM 6207 O O . LYS A 1 756 ? 19.578 45.812 21.656 1 89 756 LYS A O 1
ATOM 6212 N N . LYS A 1 757 ? 21.031 46.969 20.281 1 91.19 757 LYS A N 1
ATOM 6213 C CA . LYS A 1 757 ? 20.031 47.281 19.25 1 91.19 757 LYS A CA 1
ATOM 6214 C C . LYS A 1 757 ? 20.25 46.406 18.031 1 91.19 757 LYS A C 1
ATOM 6216 O O . LYS A 1 757 ? 21.375 46 17.719 1 91.19 757 LYS A O 1
ATOM 6221 N N . LEU A 1 758 ? 19.234 46.031 17.453 1 90.56 758 LEU A N 1
ATOM 6222 C CA . LEU A 1 758 ? 19.297 45.25 16.219 1 90.56 758 LEU A CA 1
ATOM 6223 C C . LEU A 1 758 ? 19.094 46.188 15.008 1 90.56 758 LEU A C 1
ATOM 6225 O O . LEU A 1 758 ? 18.188 47 15.008 1 90.56 758 LEU A O 1
ATOM 6229 N N . LYS A 1 759 ? 19.969 46.062 14.07 1 86.75 759 LYS A N 1
ATOM 6230 C CA . LYS A 1 759 ? 19.844 46.844 12.852 1 86.75 759 LYS A CA 1
ATOM 6231 C C . LYS A 1 759 ? 18.562 46.5 12.094 1 86.75 759 LYS A C 1
ATOM 6233 O O . LYS A 1 759 ? 18.203 45.312 11.984 1 86.75 759 LYS A O 1
ATOM 6238 N N . ASN A 1 760 ? 17.891 47.562 11.617 1 90.56 760 ASN A N 1
ATOM 6239 C CA . ASN A 1 760 ? 16.672 47.438 10.805 1 90.56 760 ASN A CA 1
ATOM 6240 C C . ASN A 1 760 ? 15.555 46.75 11.57 1 90.56 760 ASN A C 1
ATOM 6242 O O . ASN A 1 760 ? 14.727 46.062 10.969 1 90.56 760 ASN A O 1
ATOM 6246 N N . TYR A 1 761 ? 15.641 46.719 12.883 1 92.44 761 TYR A N 1
ATOM 6247 C CA . TYR A 1 761 ? 14.625 46.062 13.711 1 92.44 761 TYR A CA 1
ATOM 6248 C C . TYR A 1 761 ? 13.258 46.719 13.484 1 92.44 761 TYR A C 1
ATOM 6250 O O . TYR A 1 761 ? 12.25 46 13.398 1 92.44 761 TYR A O 1
ATOM 6258 N N . GLY A 1 762 ? 13.234 48 13.375 1 93.75 762 GLY A N 1
ATOM 6259 C CA . GLY A 1 762 ? 11.992 48.719 13.117 1 93.75 762 GLY A CA 1
ATOM 6260 C C . GLY A 1 762 ? 11.375 48.375 11.773 1 93.75 762 GLY A C 1
ATOM 6261 O O . GLY A 1 762 ? 10.148 48.344 11.648 1 93.75 762 GLY A O 1
ATOM 6262 N N . ASN A 1 763 ? 12.242 48.156 10.789 1 92.31 763 ASN A N 1
ATOM 6263 C CA . ASN A 1 763 ? 11.758 47.75 9.477 1 92.31 763 ASN A CA 1
ATOM 6264 C C . ASN A 1 763 ? 11.117 46.375 9.531 1 92.31 763 ASN A C 1
ATOM 6266 O O . ASN A 1 763 ? 10.07 46.125 8.922 1 92.31 763 ASN A O 1
ATOM 6270 N N . GLN A 1 764 ? 11.695 45.531 10.359 1 90.62 764 GLN A N 1
ATOM 6271 C CA . GLN A 1 764 ? 11.242 44.156 10.508 1 90.62 764 GLN A CA 1
ATOM 6272 C C . GLN A 1 764 ? 9.906 44.062 11.242 1 90.62 764 GLN A C 1
ATOM 6274 O O . GLN A 1 764 ? 9.078 43.219 10.961 1 90.62 764 GLN A O 1
ATOM 6279 N N . THR A 1 765 ? 9.703 45.031 12.086 1 94.88 765 THR A N 1
ATOM 6280 C CA . THR A 1 765 ? 8.602 44.875 13.031 1 94.88 765 THR A CA 1
ATOM 6281 C C . THR A 1 765 ? 7.566 46 12.828 1 94.88 765 THR A C 1
ATOM 6283 O O . THR A 1 765 ? 6.648 46.125 13.641 1 94.88 765 THR A O 1
ATOM 6286 N N . ALA A 1 766 ? 7.656 46.719 11.734 1 95 766 ALA A N 1
ATOM 6287 C CA . ALA A 1 766 ? 6.855 47.938 11.547 1 95 766 ALA A CA 1
ATOM 6288 C C . ALA A 1 766 ? 5.363 47.594 11.578 1 95 766 ALA A C 1
ATOM 6290 O O . ALA A 1 766 ? 4.59 48.281 12.258 1 95 766 ALA A O 1
ATOM 6291 N N . GLY A 1 767 ? 4.93 46.562 10.773 1 95.12 767 GLY A N 1
ATOM 6292 C CA . GLY A 1 767 ? 3.525 46.219 10.734 1 95.12 767 GLY A CA 1
ATOM 6293 C C . GLY A 1 767 ? 2.953 45.875 12.094 1 95.12 767 GLY A C 1
ATOM 6294 O O . GLY A 1 767 ? 1.87 46.344 12.453 1 95.12 767 GLY A O 1
ATOM 6295 N N . GLU A 1 768 ? 3.682 45.125 12.906 1 96.56 768 GLU A N 1
ATOM 6296 C CA . GLU A 1 768 ? 3.264 44.688 14.242 1 96.56 768 GLU A CA 1
ATOM 6297 C C . GLU A 1 768 ? 3.221 45.875 15.203 1 96.56 768 GLU A C 1
ATOM 6299 O O . GLU A 1 768 ? 2.312 46 16.031 1 96.56 768 GLU A O 1
ATOM 6304 N N . ASN A 1 769 ? 4.199 46.781 15.031 1 97.94 769 ASN A N 1
ATOM 6305 C CA . ASN A 1 769 ? 4.281 47.938 15.914 1 97.94 769 ASN A CA 1
ATOM 6306 C C . ASN A 1 769 ? 3.156 48.906 15.648 1 97.94 769 ASN A C 1
ATOM 6308 O O . ASN A 1 769 ? 2.639 49.531 16.578 1 97.94 769 ASN A O 1
ATOM 6312 N N . ILE A 1 770 ? 2.83 49.031 14.406 1 97.81 770 ILE A N 1
ATOM 6313 C CA . ILE A 1 770 ? 1.715 49.906 14.031 1 97.81 770 ILE A CA 1
ATOM 6314 C C . ILE A 1 770 ? 0.411 49.312 14.586 1 97.81 770 ILE A C 1
ATOM 6316 O O . ILE A 1 770 ? -0.382 50.031 15.195 1 97.81 770 ILE A O 1
ATOM 6320 N N . ALA A 1 771 ? 0.218 48.031 14.391 1 98.25 771 ALA A N 1
ATOM 6321 C CA . ALA A 1 771 ? -0.997 47.375 14.859 1 98.25 771 ALA A CA 1
ATOM 6322 C C . ALA A 1 771 ? -1.11 47.438 16.375 1 98.25 771 ALA A C 1
ATOM 6324 O O . ALA A 1 771 ? -2.205 47.625 16.922 1 98.25 771 ALA A O 1
ATOM 6325 N N . ASP A 1 772 ? -0.008 47.312 17.078 1 98.38 772 ASP A N 1
ATOM 6326 C CA . ASP A 1 772 ? 0.003 47.375 18.531 1 98.38 772 ASP A CA 1
ATOM 6327 C C . ASP A 1 772 ? -0.402 48.781 19.016 1 98.38 772 ASP A C 1
ATOM 6329 O O . ASP A 1 772 ? -1.272 48.906 19.875 1 98.38 772 ASP A O 1
ATOM 6333 N N . THR A 1 773 ? 0.26 49.75 18.453 1 98.5 773 THR A N 1
ATOM 6334 C CA . THR A 1 773 ? 0.067 51.125 18.906 1 98.5 773 THR A CA 1
ATOM 6335 C C . THR A 1 773 ? -1.352 51.625 18.594 1 98.5 773 THR A C 1
ATOM 6337 O O . THR A 1 773 ? -2.031 52.156 19.469 1 98.5 773 THR A O 1
ATOM 6340 N N . MET A 1 774 ? -1.745 51.438 17.359 1 98.25 774 MET A N 1
ATOM 6341 C CA . MET A 1 774 ? -3.086 51.875 16.984 1 98.25 774 MET A CA 1
ATOM 6342 C C . MET A 1 774 ? -4.148 51.031 17.672 1 98.25 774 MET A C 1
ATOM 6344 O O . MET A 1 774 ? -5.207 51.531 18.047 1 98.25 774 MET A O 1
ATOM 6348 N N . GLY A 1 775 ? -3.859 49.75 17.828 1 98.56 775 GLY A N 1
ATOM 6349 C CA . GLY A 1 775 ? -4.77 48.844 18.547 1 98.56 775 GLY A CA 1
ATOM 6350 C C . GLY A 1 775 ? -4.98 49.281 19.984 1 98.56 775 GLY A C 1
ATOM 6351 O O . GLY A 1 775 ? -6.109 49.281 20.484 1 98.56 775 GLY A O 1
ATOM 6352 N N . LEU A 1 776 ? -3.857 49.625 20.672 1 98.69 776 LEU A N 1
ATOM 6353 C CA . LEU A 1 776 ? -3.951 50.062 22.062 1 98.69 776 LEU A CA 1
ATOM 6354 C C . LEU A 1 776 ? -4.801 51.312 22.188 1 98.69 776 LEU A C 1
ATOM 6356 O O . LEU A 1 776 ? -5.609 51.438 23.109 1 98.69 776 LEU A O 1
ATOM 6360 N N . GLN A 1 777 ? -4.625 52.219 21.281 1 98 777 GLN A N 1
ATOM 6361 C CA . GLN A 1 777 ? -5.406 53.469 21.281 1 98 777 GLN A CA 1
ATOM 6362 C C . GLN A 1 777 ? -6.891 53.188 21.062 1 98 777 GLN A C 1
ATOM 6364 O O . GLN A 1 777 ? -7.738 53.719 21.781 1 98 777 GLN A O 1
ATOM 6369 N N . ALA A 1 778 ? -7.172 52.344 20.109 1 98.25 778 ALA A N 1
ATOM 6370 C CA . ALA A 1 778 ? -8.555 52.031 19.766 1 98.25 778 ALA A CA 1
ATOM 6371 C C . ALA A 1 778 ? -9.258 51.281 20.891 1 98.25 778 ALA A C 1
ATOM 6373 O O . ALA A 1 778 ? -10.406 51.625 21.234 1 98.25 778 ALA A O 1
ATOM 6374 N N . VAL A 1 779 ? -8.602 50.344 21.469 1 98.69 779 VAL A N 1
ATOM 6375 C CA . VAL A 1 779 ? -9.258 49.469 22.469 1 98.69 779 VAL A CA 1
ATOM 6376 C C . VAL A 1 779 ? -9.477 50.281 23.75 1 98.69 779 VAL A C 1
ATOM 6378 O O . VAL A 1 779 ? -10.461 50.062 24.453 1 98.69 779 VAL A O 1
ATOM 6381 N N . PHE A 1 780 ? -8.531 51.125 24.125 1 98.56 780 PHE A N 1
ATOM 6382 C CA . PHE A 1 780 ? -8.719 51.938 25.328 1 98.56 780 PHE A CA 1
ATOM 6383 C C . PHE A 1 780 ? -9.914 52.875 25.156 1 98.56 780 PHE A C 1
ATOM 6385 O O . PHE A 1 780 ? -10.734 53 26.062 1 98.56 780 PHE A O 1
ATOM 6392 N N . ARG A 1 781 ? -10.023 53.5 24 1 97.75 781 ARG A N 1
ATOM 6393 C CA . ARG A 1 781 ? -11.164 54.375 23.703 1 97.75 781 ARG A CA 1
ATOM 6394 C C . ARG A 1 781 ? -12.469 53.594 23.734 1 97.75 781 ARG A C 1
ATOM 6396 O O . ARG A 1 781 ? -13.492 54.062 24.203 1 97.75 781 ARG A O 1
ATOM 6403 N N . ALA A 1 782 ? -12.398 52.406 23.172 1 97.94 782 ALA A N 1
ATOM 6404 C CA . ALA A 1 782 ? -13.578 51.562 23.172 1 97.94 782 ALA A CA 1
ATOM 6405 C C . ALA A 1 782 ? -14.008 51.219 24.594 1 97.94 782 ALA A C 1
ATOM 6407 O O . ALA A 1 782 ? -15.195 51.219 24.906 1 97.94 782 ALA A O 1
ATOM 6408 N N . TYR A 1 783 ? -13.023 50.875 25.422 1 97.06 783 TYR A N 1
ATOM 6409 C CA . TYR A 1 783 ? -13.305 50.594 26.828 1 97.06 783 TYR A CA 1
ATOM 6410 C C . TYR A 1 783 ? -13.93 51.812 27.516 1 97.06 783 TYR A C 1
ATOM 6412 O O . TYR A 1 783 ? -14.93 51.656 28.234 1 97.06 783 TYR A O 1
ATOM 6420 N N . GLN A 1 784 ? -13.359 52.938 27.281 1 95.06 784 GLN A N 1
ATOM 6421 C CA . GLN A 1 784 ? -13.859 54.156 27.906 1 95.06 784 GLN A CA 1
ATOM 6422 C C . GLN A 1 784 ? -15.297 54.438 27.5 1 95.06 784 GLN A C 1
ATOM 6424 O O . GLN A 1 784 ? -16.125 54.844 28.312 1 95.06 784 GLN A O 1
ATOM 6429 N N . ARG A 1 785 ? -15.508 54.281 26.266 1 93.31 785 ARG A N 1
ATOM 6430 C CA . ARG A 1 785 ? -16.859 54.469 25.766 1 93.31 785 ARG A CA 1
ATOM 6431 C C . ARG A 1 785 ? -17.828 53.5 26.391 1 93.31 785 ARG A C 1
ATOM 6433 O O . ARG A 1 785 ? -18.938 53.875 26.781 1 93.31 785 ARG A O 1
ATOM 6440 N N . ARG A 1 786 ? -17.391 52.281 26.484 1 90.56 786 ARG A N 1
ATOM 6441 C CA . ARG A 1 786 ? -18.234 51.25 27.094 1 90.56 786 ARG A CA 1
ATOM 6442 C C . ARG A 1 786 ? -18.531 51.594 28.562 1 90.56 786 ARG A C 1
ATOM 6444 O O . ARG A 1 786 ? -19.656 51.406 29.031 1 90.56 786 ARG A O 1
ATOM 6451 N N . GLU A 1 787 ? -17.5 52.031 29.234 1 88.5 787 GLU A N 1
ATOM 6452 C CA . GLU A 1 787 ? -17.672 52.438 30.625 1 88.5 787 GLU A CA 1
ATOM 6453 C C . GLU A 1 787 ? -18.672 53.562 30.766 1 88.5 787 GLU A C 1
ATOM 6455 O O . GLU A 1 787 ? -19.516 53.562 31.656 1 88.5 787 GLU A O 1
ATOM 6460 N N . ARG A 1 788 ? -18.672 54.5 29.875 1 87.19 788 ARG A N 1
ATOM 6461 C CA . ARG A 1 788 ? -19.594 55.625 29.891 1 87.19 788 ARG A CA 1
ATOM 6462 C C . ARG A 1 788 ? -21.031 55.156 29.609 1 87.19 788 ARG A C 1
ATOM 6464 O O . ARG A 1 788 ? -21.969 55.625 30.25 1 87.19 788 ARG A O 1
ATOM 6471 N N . GLU A 1 789 ? -21.109 54.312 28.703 1 86.31 789 GLU A N 1
ATOM 6472 C CA . GLU A 1 789 ? -22.422 53.812 28.297 1 86.31 789 GLU A CA 1
ATOM 6473 C C . GLU A 1 789 ? -23.047 52.969 29.391 1 86.31 789 GLU A C 1
ATOM 6475 O O . GLU A 1 789 ? -24.266 52.969 29.562 1 86.31 789 GLU A O 1
ATOM 6480 N N . CYS A 1 790 ? -22.234 52.219 30.047 1 82.56 790 CYS A N 1
ATOM 6481 C CA . CYS A 1 790 ? -22.734 51.375 31.125 1 82.56 790 CYS A CA 1
ATOM 6482 C C . CYS A 1 790 ? -23.109 52.188 32.344 1 82.56 790 CYS A C 1
ATOM 6484 O O . CYS A 1 790 ? -23.969 51.781 33.125 1 82.56 790 CYS A O 1
ATOM 6486 N N . GLY A 1 791 ? -22.609 53.312 32.562 1 76.38 791 GLY A N 1
ATOM 6487 C CA . GLY A 1 791 ? -22.984 54.281 33.594 1 76.38 791 GLY A CA 1
ATOM 6488 C C . GLY A 1 791 ? -22.422 53.938 34.969 1 76.38 791 GLY A C 1
ATOM 6489 O O . GLY A 1 791 ? -22.625 54.656 35.938 1 76.38 791 GLY A O 1
ATOM 6490 N N . LYS A 1 792 ? -21.891 52.688 35.156 1 72.62 792 LYS A N 1
ATOM 6491 C CA . LYS A 1 792 ? -21.266 52.312 36.406 1 72.62 792 LYS A CA 1
ATOM 6492 C C . LYS A 1 792 ? -19.812 51.906 36.219 1 72.62 792 LYS A C 1
ATOM 6494 O O . LYS A 1 792 ? -19.484 51.219 35.219 1 72.62 792 LYS A O 1
ATOM 6499 N N . PRO A 1 793 ? -19.031 52.375 37.188 1 72.06 793 PRO A N 1
ATOM 6500 C CA . PRO A 1 793 ? -17.641 51.969 37.031 1 72.06 793 PRO A CA 1
ATOM 6501 C C . PRO A 1 793 ? -17.453 50.469 37.188 1 72.06 793 PRO A C 1
ATOM 6503 O O . PRO A 1 793 ? -18.203 49.812 37.938 1 72.06 793 PRO A O 1
ATOM 6506 N N . ASP A 1 794 ? -16.484 49.969 36.531 1 83.06 794 ASP A N 1
ATOM 6507 C CA . ASP A 1 794 ? -16.125 48.562 36.656 1 83.06 794 ASP A CA 1
ATOM 6508 C C . ASP A 1 794 ? -15.656 48.219 38.062 1 83.06 794 ASP A C 1
ATOM 6510 O O . ASP A 1 794 ? -15.141 49.062 38.781 1 83.06 794 ASP A O 1
ATOM 6514 N N . ALA A 1 795 ? -15.875 47 38.344 1 85.19 795 ALA A N 1
ATOM 6515 C CA . ALA A 1 795 ? -15.352 46.5 39.625 1 85.19 795 ALA A CA 1
ATOM 6516 C C . ALA A 1 795 ? -13.828 46.5 39.625 1 85.19 795 ALA A C 1
ATOM 6518 O O . ALA A 1 795 ? -13.211 46.281 38.562 1 85.19 795 ALA A O 1
ATOM 6519 N N . VAL A 1 796 ? -13.297 46.812 40.719 1 89.06 796 VAL A N 1
ATOM 6520 C CA . VAL A 1 796 ? -11.844 46.781 40.844 1 89.06 796 VAL A CA 1
ATOM 6521 C C . VAL A 1 796 ? -11.406 45.375 41.312 1 89.06 796 VAL A C 1
ATOM 6523 O O . VAL A 1 796 ? -12.219 44.594 41.812 1 89.06 796 VAL A O 1
ATOM 6526 N N . LEU A 1 797 ? -10.172 45.062 41.094 1 93.94 797 LEU A N 1
ATOM 6527 C CA . LEU A 1 797 ? -9.633 43.781 41.469 1 93.94 797 LEU A CA 1
ATOM 6528 C C . LEU A 1 797 ? -9.164 43.781 42.906 1 93.94 797 LEU A C 1
ATOM 6530 O O . LEU A 1 797 ? -8.703 44.812 43.406 1 93.94 797 LEU A O 1
ATOM 6534 N N . PRO A 1 798 ? -9.297 42.656 43.594 1 93.44 798 PRO A N 1
ATOM 6535 C CA . PRO A 1 798 ? -8.805 42.594 44.969 1 93.44 798 PRO A CA 1
ATOM 6536 C C . PRO A 1 798 ? -7.309 42.906 45.062 1 93.44 798 PRO A C 1
ATOM 6538 O O . PRO A 1 798 ? -6.508 42.281 44.344 1 93.44 798 PRO A O 1
ATOM 6541 N N . GLY A 1 799 ? -6.945 43.781 45.938 1 93.44 799 GLY A N 1
ATOM 6542 C CA . GLY A 1 799 ? -5.551 44.125 46.156 1 93.44 799 GLY A CA 1
ATOM 6543 C C . GLY A 1 799 ? -5.07 45.25 45.25 1 93.44 799 GLY A C 1
ATOM 6544 O O . GLY A 1 799 ? -3.955 45.75 45.406 1 93.44 799 GLY A O 1
ATOM 6545 N N . LEU A 1 800 ? -5.953 45.656 44.344 1 94.81 800 LEU A N 1
ATOM 6546 C CA . LEU A 1 800 ? -5.594 46.719 43.406 1 94.81 800 LEU A CA 1
ATOM 6547 C C . LEU A 1 800 ? -6.57 47.875 43.5 1 94.81 800 LEU A C 1
ATOM 6549 O O . LEU A 1 800 ? -6.805 48.562 42.531 1 94.81 800 LEU A O 1
ATOM 6553 N N . GLU A 1 801 ? -7.094 48.094 44.625 1 91.12 801 GLU A N 1
ATOM 6554 C CA . GLU A 1 801 ? -8.117 49.094 44.875 1 91.12 801 GLU A CA 1
ATOM 6555 C C . GLU A 1 801 ? -7.543 50.5 44.75 1 91.12 801 GLU A C 1
ATOM 6557 O O . GLU A 1 801 ? -8.281 51.469 44.5 1 91.12 801 GLU A O 1
ATOM 6562 N N . GLY A 1 802 ? -6.293 50.625 44.875 1 91.12 802 GLY A N 1
ATOM 6563 C CA . GLY A 1 802 ? -5.648 51.906 44.812 1 91.12 802 GLY A CA 1
ATOM 6564 C C . GLY A 1 802 ? -5.418 52.375 43.406 1 91.12 802 GLY A C 1
ATOM 6565 O O . GLY A 1 802 ? -5.027 53.531 43.188 1 91.12 802 GLY A O 1
ATOM 6566 N N . PHE A 1 803 ? -5.742 51.625 42.406 1 94.75 803 PHE A N 1
ATOM 6567 C CA . PHE A 1 803 ? -5.559 52 41 1 94.75 803 PHE A CA 1
ATOM 6568 C C . PHE A 1 803 ? -6.875 52.438 40.375 1 94.75 803 PHE A C 1
ATOM 6570 O O . PHE A 1 803 ? -7.934 51.875 40.688 1 94.75 803 PHE A O 1
ATOM 6577 N N . THR A 1 804 ? -6.762 53.406 39.5 1 93.75 804 THR A N 1
ATOM 6578 C CA . THR A 1 804 ? -7.93 53.719 38.688 1 93.75 804 THR A CA 1
ATOM 6579 C C . THR A 1 804 ? -8.18 52.656 37.656 1 93.75 804 THR A C 1
ATOM 6581 O O . THR A 1 804 ? -7.277 51.875 37.312 1 93.75 804 THR A O 1
ATOM 6584 N N . ASN A 1 805 ? -9.375 52.625 37.188 1 93.38 805 ASN A N 1
ATOM 6585 C CA . ASN A 1 805 ? -9.695 51.656 36.125 1 93.38 805 ASN A CA 1
ATOM 6586 C C . ASN A 1 805 ? -8.852 51.875 34.875 1 93.38 805 ASN A C 1
ATOM 6588 O O . ASN A 1 805 ? -8.5 50.938 34.188 1 93.38 805 ASN A O 1
ATOM 6592 N N . ASP A 1 806 ? -8.477 53.125 34.594 1 95.88 806 ASP A N 1
ATOM 6593 C CA . ASP A 1 806 ? -7.59 53.406 33.469 1 95.88 806 ASP A CA 1
ATOM 6594 C C . ASP A 1 806 ? -6.199 52.812 33.688 1 95.88 806 ASP A C 1
ATOM 6596 O O . ASP A 1 806 ? -5.605 52.25 32.781 1 95.88 806 ASP A O 1
ATOM 6600 N N . GLN A 1 807 ? -5.711 53.031 34.906 1 96.88 807 GLN A N 1
ATOM 6601 C CA . GLN A 1 807 ? -4.414 52.469 35.281 1 96.88 807 GLN A CA 1
ATOM 6602 C C . GLN A 1 807 ? -4.449 50.938 35.219 1 96.88 807 GLN A C 1
ATOM 6604 O O . GLN A 1 807 ? -3.512 50.312 34.719 1 96.88 807 GLN A O 1
ATOM 6609 N N . LEU A 1 808 ? -5.555 50.406 35.719 1 96.25 808 LEU A N 1
ATOM 6610 C CA . LEU A 1 808 ? -5.707 48.938 35.688 1 96.25 808 LEU A CA 1
ATOM 6611 C C . LEU A 1 808 ? -5.777 48.406 34.281 1 96.25 808 LEU A C 1
ATOM 6613 O O . LEU A 1 808 ? -5.309 47.312 34 1 96.25 808 LEU A O 1
ATOM 6617 N N . PHE A 1 809 ? -6.41 49.125 33.344 1 97.44 809 PHE A N 1
ATOM 6618 C CA . PHE A 1 809 ? -6.449 48.781 31.938 1 97.44 809 PHE A CA 1
ATOM 6619 C C . PHE A 1 809 ? -5.039 48.594 31.391 1 97.44 809 PHE A C 1
ATOM 6621 O O . PHE A 1 809 ? -4.727 47.594 30.766 1 97.44 809 PHE A O 1
ATOM 6628 N N . PHE A 1 810 ? -4.199 49.531 31.625 1 98.56 810 PHE A N 1
ATOM 6629 C CA . PHE A 1 810 ? -2.848 49.5 31.078 1 98.56 810 PHE A CA 1
ATOM 6630 C C . PHE A 1 810 ? -2.008 48.438 31.766 1 98.56 810 PHE A C 1
ATOM 6632 O O . PHE A 1 810 ? -1.138 47.812 31.141 1 98.56 810 PHE A O 1
ATOM 6639 N N . LEU A 1 811 ? -2.254 48.188 33.062 1 97.88 811 LEU A N 1
ATOM 6640 C CA . LEU A 1 811 ? -1.585 47.094 33.719 1 97.88 811 LEU A CA 1
ATOM 6641 C C . LEU A 1 811 ? -1.977 45.75 33.125 1 97.88 811 LEU A C 1
ATOM 6643 O O . LEU A 1 811 ? -1.142 44.875 33 1 97.88 811 LEU A O 1
ATOM 6647 N N . SER A 1 812 ? -3.264 45.625 32.812 1 97.25 812 SER A N 1
ATOM 6648 C CA . SER A 1 812 ? -3.729 44.406 32.156 1 97.25 812 SER A CA 1
ATOM 6649 C C . SER A 1 812 ? -3.045 44.219 30.812 1 97.25 812 SER A C 1
ATOM 6651 O O . SER A 1 812 ? -2.586 43.125 30.484 1 97.25 812 SER A O 1
ATOM 6653 N N . PHE A 1 813 ? -2.934 45.281 30.031 1 98 813 PHE A N 1
ATOM 6654 C CA . PHE A 1 813 ? -2.217 45.281 28.766 1 98 813 PHE A CA 1
ATOM 6655 C C . PHE A 1 813 ? -0.764 44.844 28.969 1 98 813 PHE A C 1
ATOM 6657 O O . PHE A 1 813 ? -0.249 44 28.234 1 98 813 PHE A O 1
ATOM 6664 N N . GLY A 1 814 ? -0.118 45.469 29.875 1 98.19 814 GLY A N 1
ATOM 6665 C CA . GLY A 1 814 ? 1.269 45.125 30.156 1 98.19 814 GLY A CA 1
ATOM 6666 C C . GLY A 1 814 ? 1.47 43.688 30.516 1 98.19 814 GLY A C 1
ATOM 6667 O O . GLY A 1 814 ? 2.414 43.031 30.047 1 98.19 814 GLY A O 1
ATOM 6668 N N . ASN A 1 815 ? 0.618 43.125 31.344 1 97 815 ASN A N 1
ATOM 6669 C CA . ASN A 1 815 ? 0.752 41.781 31.828 1 97 815 ASN A CA 1
ATOM 6670 C C . ASN A 1 815 ? 0.584 40.75 30.719 1 97 815 ASN A C 1
ATOM 6672 O O . ASN A 1 815 ? 1.091 39.625 30.797 1 97 815 ASN A O 1
ATOM 6676 N N . LEU A 1 816 ? -0.166 41.031 29.656 1 97.31 816 LEU A N 1
ATOM 6677 C CA . LEU A 1 816 ? -0.283 40.188 28.484 1 97.31 816 LEU A CA 1
ATOM 6678 C C . LEU A 1 816 ? 1.093 39.812 27.938 1 97.31 816 LEU A C 1
ATOM 6680 O O . LEU A 1 816 ? 1.277 38.75 27.375 1 97.31 816 LEU A O 1
ATOM 6684 N N . TRP A 1 817 ? 2.062 40.656 28.172 1 96.88 817 TRP A N 1
ATOM 6685 C CA . TRP A 1 817 ? 3.35 40.531 27.5 1 96.88 817 TRP A CA 1
ATOM 6686 C C . TRP A 1 817 ? 4.449 40.188 28.5 1 96.88 817 TRP A C 1
ATOM 6688 O O . TRP A 1 817 ? 5.629 40.156 28.141 1 96.88 817 TRP A O 1
ATOM 6698 N N . CYS A 1 818 ? 4.094 40.062 29.797 1 96.44 818 CYS A N 1
ATOM 6699 C CA . CYS A 1 818 ? 5.105 39.656 30.781 1 96.44 818 CYS A CA 1
ATOM 6700 C C . CYS A 1 818 ? 5.715 38.312 30.406 1 96.44 818 CYS A C 1
ATOM 6702 O O . CYS A 1 818 ? 4.996 37.375 30.047 1 96.44 818 CYS A O 1
ATOM 6704 N N . GLU A 1 819 ? 7.035 38.25 30.438 1 93.88 819 GLU A N 1
ATOM 6705 C CA . GLU A 1 819 ? 7.699 37 30.031 1 93.88 819 GLU A CA 1
ATOM 6706 C C . GLU A 1 819 ? 9 36.812 30.812 1 93.88 819 GLU A C 1
ATOM 6708 O O . GLU A 1 819 ? 9.734 37.75 31.062 1 93.88 819 GLU A O 1
ATOM 6713 N N . ALA A 1 820 ? 9.156 35.594 31.25 1 92.94 820 ALA A N 1
ATOM 6714 C CA . ALA A 1 820 ? 10.461 35.156 31.734 1 92.94 820 ALA A CA 1
ATOM 6715 C C . ALA A 1 820 ? 11.25 34.469 30.641 1 92.94 820 ALA A C 1
ATOM 6717 O O . ALA A 1 820 ? 10.758 33.5 30.016 1 92.94 820 ALA A O 1
ATOM 6718 N N . THR A 1 821 ? 12.352 34.938 30.266 1 88.12 821 THR A N 1
ATOM 6719 C CA . THR A 1 821 ? 13.211 34.344 29.25 1 88.12 821 THR A CA 1
ATOM 6720 C C . THR A 1 821 ? 14.664 34.781 29.438 1 88.12 821 THR A C 1
ATOM 6722 O O . THR A 1 821 ? 14.945 35.656 30.281 1 88.12 821 THR A O 1
ATOM 6725 N N . ASP A 1 822 ? 15.555 34.062 28.797 1 82.31 822 ASP A N 1
ATOM 6726 C CA . ASP A 1 822 ? 16.953 34.469 28.859 1 82.31 822 ASP A CA 1
ATOM 6727 C C . ASP A 1 822 ? 17.312 35.375 27.672 1 82.31 822 ASP A C 1
ATOM 6729 O O . ASP A 1 822 ? 16.594 35.375 26.672 1 82.31 822 ASP A O 1
ATOM 6733 N N . SER A 1 823 ? 18.344 36.094 27.859 1 81.06 823 SER A N 1
ATOM 6734 C CA . SER A 1 823 ? 18.75 37.062 26.875 1 81.06 823 SER A CA 1
ATOM 6735 C C . SER A 1 823 ? 19.062 36.438 25.531 1 81.06 823 SER A C 1
ATOM 6737 O O . SER A 1 823 ? 18.781 37 24.469 1 81.06 823 SER A O 1
ATOM 6739 N N . THR A 1 824 ? 19.625 35.344 25.594 1 76.81 824 THR A N 1
ATOM 6740 C CA . THR A 1 824 ? 19.984 34.625 24.359 1 76.81 824 THR A CA 1
ATOM 6741 C C . THR A 1 824 ? 18.734 34.281 23.547 1 76.81 824 THR A C 1
ATOM 6743 O O . THR A 1 824 ? 18.703 34.5 22.344 1 76.81 824 THR A O 1
ATOM 6746 N N . THR A 1 825 ? 17.797 33.844 24.266 1 79 825 THR A N 1
ATOM 6747 C CA . THR A 1 825 ? 16.547 33.5 23.625 1 79 825 THR A CA 1
ATOM 6748 C C . THR A 1 825 ? 15.828 34.75 23.094 1 79 825 THR A C 1
ATOM 6750 O O . THR A 1 825 ? 15.297 34.719 21.984 1 79 825 THR A O 1
ATOM 6753 N N . ALA A 1 826 ? 15.859 35.75 23.875 1 82.25 826 ALA A N 1
ATOM 6754 C CA . ALA A 1 826 ? 15.211 37 23.469 1 82.25 826 ALA A CA 1
ATOM 6755 C C . ALA A 1 826 ? 15.852 37.562 22.203 1 82.25 826 ALA A C 1
ATOM 6757 O O . ALA A 1 826 ? 15.148 38.031 21.312 1 82.25 826 ALA A O 1
ATOM 6758 N N . MET A 1 827 ? 17.109 37.5 22.125 1 81.88 827 MET A N 1
ATOM 6759 C CA . MET A 1 827 ? 17.828 38.031 20.969 1 81.88 827 MET A CA 1
ATOM 6760 C C . MET A 1 827 ? 17.562 37.188 19.734 1 81.88 827 MET A C 1
ATOM 6762 O O . MET A 1 827 ? 17.391 37.719 18.641 1 81.88 827 MET A O 1
ATOM 6766 N N . ARG A 1 828 ? 17.578 35.969 19.984 1 74.5 828 ARG A N 1
ATOM 6767 C CA . ARG A 1 828 ? 17.281 35.031 18.875 1 74.5 828 ARG A CA 1
ATOM 6768 C C . ARG A 1 828 ? 15.898 35.312 18.312 1 74.5 828 ARG A C 1
ATOM 6770 O O . ARG A 1 828 ? 15.727 35.406 17.094 1 74.5 828 ARG A O 1
ATOM 6777 N N . ASP A 1 829 ? 15 35.406 19.172 1 80.69 829 ASP A N 1
ATOM 6778 C CA . ASP A 1 829 ? 13.617 35.656 18.75 1 80.69 829 ASP A CA 1
ATOM 6779 C C . ASP A 1 829 ? 13.484 37 18.047 1 80.69 829 ASP A C 1
ATOM 6781 O O . ASP A 1 829 ? 12.758 37.125 17.062 1 80.69 829 ASP A O 1
ATOM 6785 N N . ALA A 1 830 ? 14.172 37.938 18.531 1 85.44 830 ALA A N 1
ATOM 6786 C CA . ALA A 1 830 ? 14.109 39.281 17.969 1 85.44 830 ALA A CA 1
ATOM 6787 C C . ALA A 1 830 ? 14.656 39.312 16.531 1 85.44 830 ALA A C 1
ATOM 6789 O O . ALA A 1 830 ? 14.172 40.062 15.688 1 85.44 830 ALA A O 1
ATOM 6790 N N . ARG A 1 831 ? 15.5 38.438 16.219 1 77.5 831 ARG A N 1
ATOM 6791 C CA . ARG A 1 831 ? 16.125 38.406 14.898 1 77.5 831 ARG A CA 1
ATOM 6792 C C . ARG A 1 831 ? 15.219 37.75 13.867 1 77.5 831 ARG A C 1
ATOM 6794 O O . ARG A 1 831 ? 15.305 38.062 12.68 1 77.5 831 ARG A O 1
ATOM 6801 N N . MET A 1 832 ? 14.352 36.938 14.422 1 70.38 832 MET A N 1
ATOM 6802 C CA . MET A 1 832 ? 13.633 36.094 13.469 1 70.38 832 MET A CA 1
ATOM 6803 C C . MET A 1 832 ? 12.148 36.438 13.438 1 70.38 832 MET A C 1
ATOM 6805 O O . MET A 1 832 ? 11.461 36.156 12.461 1 70.38 832 MET A O 1
ATOM 6809 N N . ASP A 1 833 ? 11.766 37.062 14.414 1 80 833 ASP A N 1
ATOM 6810 C CA . ASP A 1 833 ? 10.328 37.281 14.57 1 80 833 ASP A CA 1
ATOM 6811 C C . ASP A 1 833 ? 9.922 38.656 14.062 1 80 833 ASP A C 1
ATOM 6813 O O . ASP A 1 833 ? 10.664 39.625 14.234 1 80 833 ASP A O 1
ATOM 6817 N N . SER A 1 834 ? 8.82 38.688 13.336 1 86.31 834 SER A N 1
ATOM 6818 C CA . SER A 1 834 ? 8.289 39.969 12.914 1 86.31 834 SER A CA 1
ATOM 6819 C C . SER A 1 834 ? 7.676 40.75 14.094 1 86.31 834 SER A C 1
ATOM 6821 O O . SER A 1 834 ? 7.445 41.938 14.008 1 86.31 834 SER A O 1
ATOM 6823 N N . HIS A 1 835 ? 7.414 40.062 15.094 1 90.38 835 HIS A N 1
ATOM 6824 C CA . HIS A 1 835 ? 6.891 40.688 16.297 1 90.38 835 HIS A CA 1
ATOM 6825 C C . HIS A 1 835 ? 8.023 41.219 17.188 1 90.38 835 HIS A C 1
ATOM 6827 O O . HIS A 1 835 ? 9.055 40.531 17.328 1 90.38 835 HIS A O 1
ATOM 6833 N N . SER A 1 836 ? 7.816 42.281 17.656 1 93.56 836 SER A N 1
ATOM 6834 C CA . SER A 1 836 ? 8.75 42.781 18.656 1 93.56 836 SER A CA 1
ATOM 6835 C C . SER A 1 836 ? 8.68 41.969 19.938 1 93.56 836 SER A C 1
ATOM 6837 O O . SER A 1 836 ? 7.711 41.219 20.156 1 93.56 836 SER A O 1
ATOM 6839 N N . THR A 1 837 ? 9.75 42.062 20.766 1 92.62 837 THR A N 1
ATOM 6840 C CA . THR A 1 837 ? 9.734 41.375 22.047 1 92.62 837 THR A CA 1
ATOM 6841 C C . THR A 1 837 ? 8.609 41.906 22.938 1 92.62 837 THR A C 1
ATOM 6843 O O . THR A 1 837 ? 8.164 43.062 22.766 1 92.62 837 THR A O 1
ATOM 6846 N N . GLY A 1 838 ? 8.164 41.094 23.891 1 93.81 838 GLY A N 1
ATOM 6847 C CA . GLY A 1 838 ? 7.109 41.531 24.797 1 93.81 838 GLY A CA 1
ATOM 6848 C C . GLY A 1 838 ? 7.395 42.875 25.453 1 93.81 838 GLY A C 1
ATOM 6849 O O . GLY A 1 838 ? 6.504 43.719 25.547 1 93.81 838 GLY A O 1
ATOM 6850 N N . ARG A 1 839 ? 8.594 43.062 25.844 1 94.88 839 ARG A N 1
ATOM 6851 C CA . ARG A 1 839 ? 9.016 44.312 26.469 1 94.88 839 ARG A CA 1
ATOM 6852 C C . ARG A 1 839 ? 8.805 45.5 25.531 1 94.88 839 ARG A C 1
ATOM 6854 O O . ARG A 1 839 ? 8.242 46.531 25.922 1 94.88 839 ARG A O 1
ATOM 6861 N N . LEU A 1 840 ? 9.195 45.312 24.312 1 96.31 840 LEU A N 1
ATOM 6862 C CA . LEU A 1 840 ? 9.156 46.438 23.359 1 96.31 840 LEU A CA 1
ATOM 6863 C C . LEU A 1 840 ? 7.738 46.656 22.859 1 96.31 840 LEU A C 1
ATOM 6865 O O . LEU A 1 840 ? 7.383 47.781 22.484 1 96.31 840 LEU A O 1
ATOM 6869 N N . ARG A 1 841 ? 6.91 45.594 22.797 1 97.38 841 ARG A N 1
ATOM 6870 C CA . ARG A 1 841 ? 5.508 45.781 22.453 1 97.38 841 ARG A CA 1
ATOM 6871 C C . ARG A 1 841 ? 4.805 46.656 23.469 1 97.38 841 ARG A C 1
ATOM 6873 O O . ARG A 1 841 ? 3.955 47.469 23.094 1 97.38 841 ARG A O 1
ATOM 6880 N N . VAL A 1 842 ? 5.211 46.562 24.734 1 98.19 842 VAL A N 1
ATOM 6881 C CA . VAL A 1 842 ? 4.617 47.375 25.797 1 98.19 842 VAL A CA 1
ATOM 6882 C C . VAL A 1 842 ? 5.184 48.812 25.734 1 98.19 842 VAL A C 1
ATOM 6884 O O . VAL A 1 842 ? 4.43 49.781 25.625 1 98.19 842 VAL A O 1
ATOM 6887 N N . ILE A 1 843 ? 6.457 48.938 25.719 1 97.62 843 ILE A N 1
ATOM 6888 C CA . ILE A 1 843 ? 7.137 50.219 25.781 1 97.62 843 ILE A CA 1
ATOM 6889 C C . ILE A 1 843 ? 6.77 51.062 24.578 1 97.62 843 ILE A C 1
ATOM 6891 O O . ILE A 1 843 ? 6.414 52.219 24.719 1 97.62 843 ILE A O 1
ATOM 6895 N N . GLY A 1 844 ? 6.887 50.438 23.422 1 97.81 844 GLY A N 1
ATOM 6896 C CA . GLY A 1 844 ? 6.594 51.188 22.203 1 97.81 844 GLY A CA 1
ATOM 6897 C C . GLY A 1 844 ? 5.16 51.656 22.141 1 97.81 844 GLY A C 1
ATOM 6898 O O . GLY A 1 844 ? 4.91 52.812 21.734 1 97.81 844 GLY A O 1
ATOM 6899 N N . SER A 1 845 ? 4.219 50.938 22.547 1 98.38 845 SER A N 1
ATOM 6900 C CA . SER A 1 845 ? 2.803 51.25 22.438 1 98.38 845 SER A CA 1
ATOM 6901 C C . SER A 1 845 ? 2.42 52.344 23.453 1 98.38 845 SER A C 1
ATOM 6903 O O . SER A 1 845 ? 1.743 53.312 23.094 1 98.38 845 SER A O 1
ATOM 6905 N N . VAL A 1 846 ? 2.885 52.25 24.688 1 98.62 846 VAL A N 1
ATOM 6906 C CA . VAL A 1 846 ? 2.465 53.188 25.719 1 98.62 846 VAL A CA 1
ATOM 6907 C C . VAL A 1 846 ? 3.156 54.531 25.5 1 98.62 846 VAL A C 1
ATOM 6909 O O . VAL A 1 846 ? 2.588 55.594 25.797 1 98.62 846 VAL A O 1
ATOM 6912 N N . SER A 1 847 ? 4.375 54.5 24.922 1 98.19 847 SER A N 1
ATOM 6913 C CA . SER A 1 847 ? 5.078 55.75 24.641 1 98.19 847 SER A CA 1
ATOM 6914 C C . SER A 1 847 ? 4.332 56.594 23.609 1 98.19 847 SER A C 1
ATOM 6916 O O . SER A 1 847 ? 4.465 57.812 23.578 1 98.19 847 SER A O 1
ATOM 6918 N N . ASN A 1 848 ? 3.566 55.906 22.828 1 98.25 848 ASN A N 1
ATOM 6919 C CA . ASN A 1 848 ? 2.826 56.594 21.766 1 98.25 848 ASN A CA 1
ATOM 6920 C C . ASN A 1 848 ? 1.389 56.875 22.188 1 98.25 848 ASN A C 1
ATOM 6922 O O . ASN A 1 848 ? 0.58 57.344 21.375 1 98.25 848 ASN A O 1
ATOM 6926 N N . SER A 1 849 ? 1.018 56.656 23.406 1 97.94 849 SER A N 1
ATOM 6927 C CA . SER A 1 849 ? -0.364 56.781 23.859 1 97.94 849 SER A CA 1
ATOM 6928 C C . SER A 1 849 ? -0.543 58 24.75 1 97.94 849 SER A C 1
ATOM 6930 O O . SER A 1 849 ? -0.002 58.062 25.859 1 97.94 849 SER A O 1
ATOM 6932 N N . GLU A 1 850 ? -1.331 58.969 24.328 1 96.62 850 GLU A N 1
ATOM 6933 C CA . GLU A 1 850 ? -1.685 60.094 25.156 1 96.62 850 GLU A CA 1
ATOM 6934 C C . GLU A 1 850 ? -2.529 59.688 26.344 1 96.62 850 GLU A C 1
ATOM 6936 O O . GLU A 1 850 ? -2.412 60.281 27.438 1 96.62 850 GLU A O 1
ATOM 6941 N N . ASN A 1 851 ? -3.307 58.75 26.078 1 97.25 851 ASN A N 1
ATOM 6942 C CA . ASN A 1 851 ? -4.184 58.25 27.141 1 97.25 851 ASN A CA 1
ATOM 6943 C C . ASN A 1 851 ? -3.389 57.594 28.266 1 97.25 851 ASN A C 1
ATOM 6945 O O . ASN A 1 851 ? -3.756 57.719 29.438 1 97.25 851 ASN A O 1
ATOM 6949 N N . PHE A 1 852 ? -2.348 56.906 27.938 1 98.44 852 PHE A N 1
ATOM 6950 C CA . PHE A 1 852 ? -1.479 56.344 28.969 1 98.44 852 PHE A CA 1
ATOM 6951 C C . PHE A 1 852 ? -0.844 57.438 29.812 1 98.44 852 PHE A C 1
ATOM 6953 O O . PHE A 1 852 ? -0.819 57.375 31.031 1 98.44 852 PHE A O 1
ATOM 6960 N N . ALA A 1 853 ? -0.323 58.406 29.078 1 98.19 853 ALA A N 1
ATOM 6961 C CA . ALA A 1 853 ? 0.329 59.531 29.766 1 98.19 853 ALA A CA 1
ATOM 6962 C C . ALA A 1 853 ? -0.629 60.219 30.734 1 98.19 853 ALA A C 1
ATOM 6964 O O . ALA A 1 853 ? -0.231 60.625 31.844 1 98.19 853 ALA A O 1
ATOM 6965 N N . LYS A 1 854 ? -1.841 60.312 30.328 1 97.75 854 LYS A N 1
ATOM 6966 C CA . LYS A 1 854 ? -2.859 60.938 31.188 1 97.75 854 LYS A CA 1
ATOM 6967 C C . LYS A 1 854 ? -3.182 60.031 32.375 1 97.75 854 LYS A C 1
ATOM 6969 O O . LYS A 1 854 ? -3.287 60.531 33.5 1 97.75 854 LYS A O 1
ATOM 6974 N N . ALA A 1 855 ? -3.303 58.75 32.125 1 97.62 855 ALA A N 1
ATOM 6975 C CA . ALA A 1 855 ? -3.693 57.812 33.188 1 97.62 855 ALA A CA 1
ATOM 6976 C C . ALA A 1 855 ? -2.639 57.75 34.281 1 97.62 855 ALA A C 1
ATOM 6978 O O . ALA A 1 855 ? -2.973 57.625 35.469 1 97.62 855 ALA A O 1
ATOM 6979 N N . TYR A 1 856 ? -1.404 57.906 33.938 1 98.19 856 TYR A N 1
ATOM 6980 C CA . TYR A 1 856 ? -0.324 57.781 34.906 1 98.19 856 TYR A CA 1
ATOM 6981 C C . TYR A 1 856 ? 0.33 59.125 35.188 1 98.19 856 TYR A C 1
ATOM 6983 O O . TYR A 1 856 ? 1.365 59.188 35.844 1 98.19 856 TYR A O 1
ATOM 6991 N N . ASN A 1 857 ? -0.213 60.156 34.625 1 97.38 857 ASN A N 1
ATOM 6992 C CA . ASN A 1 857 ? 0.263 61.531 34.844 1 97.38 857 ASN A CA 1
ATOM 6993 C C . ASN A 1 857 ? 1.742 61.656 34.469 1 97.38 857 ASN A C 1
ATOM 6995 O O . ASN A 1 857 ? 2.533 62.156 35.281 1 97.38 857 ASN A O 1
ATOM 6999 N N . CYS A 1 858 ? 2.027 61.188 33.344 1 98.5 858 CYS A N 1
ATOM 7000 C CA . CYS A 1 858 ? 3.418 61.25 32.906 1 98.5 858 CYS A CA 1
ATOM 7001 C C . CYS A 1 858 ? 3.756 62.625 32.344 1 98.5 858 CYS A C 1
ATOM 7003 O O . CYS A 1 858 ? 3.074 63.125 31.438 1 98.5 858 CYS A O 1
ATOM 7005 N N . PRO A 1 859 ? 4.832 63.219 32.75 1 97.75 859 PRO A N 1
ATOM 7006 C CA . PRO A 1 859 ? 5.207 64.5 32.219 1 97.75 859 PRO A CA 1
ATOM 7007 C C . PRO A 1 859 ? 5.707 64.438 30.766 1 97.75 859 PRO A C 1
ATOM 7009 O O . PRO A 1 859 ? 6.336 63.438 30.391 1 97.75 859 PRO A O 1
ATOM 7012 N N . VAL A 1 860 ? 5.48 65.5 30.047 1 96.88 860 VAL A N 1
ATOM 7013 C CA . VAL A 1 860 ? 5.965 65.562 28.672 1 96.88 860 VAL A CA 1
ATOM 7014 C C . VAL A 1 860 ? 7.488 65.438 28.672 1 96.88 860 VAL A C 1
ATOM 7016 O O . VAL A 1 860 ? 8.156 66.125 29.453 1 96.88 860 VAL A O 1
ATOM 7019 N N . GLY A 1 861 ? 8 64.562 27.891 1 95.81 861 GLY A N 1
ATOM 7020 C CA . GLY A 1 861 ? 9.438 64.438 27.781 1 95.81 861 GLY A CA 1
ATOM 7021 C C . GLY A 1 861 ? 9.953 63.188 28.5 1 95.81 861 GLY A C 1
ATOM 7022 O O . GLY A 1 861 ? 11.078 62.75 28.266 1 95.81 861 GLY A O 1
ATOM 7023 N N . SER A 1 862 ? 9.078 62.656 29.391 1 96.75 862 SER A N 1
ATOM 7024 C CA . SER A 1 862 ? 9.461 61.406 30 1 96.75 862 SER A CA 1
ATOM 7025 C C . SER A 1 862 ? 9.547 60.281 28.969 1 96.75 862 SER A C 1
ATOM 7027 O O . SER A 1 862 ? 9.039 60.438 27.859 1 96.75 862 SER A O 1
ATOM 7029 N N . ALA A 1 863 ? 10.164 59.219 29.344 1 95.69 863 ALA A N 1
ATOM 7030 C CA . ALA A 1 863 ? 10.422 58.125 28.438 1 95.69 863 ALA A CA 1
ATOM 7031 C C . ALA A 1 863 ? 9.117 57.562 27.891 1 95.69 863 ALA A C 1
ATOM 7033 O O . ALA A 1 863 ? 9.039 57.156 26.719 1 95.69 863 ALA A O 1
ATOM 7034 N N . MET A 1 864 ? 8.055 57.5 28.719 1 97.81 864 MET A N 1
ATOM 7035 C CA . MET A 1 864 ? 6.773 56.938 28.297 1 97.81 864 MET A CA 1
ATOM 7036 C C . MET A 1 864 ? 5.82 58.031 27.828 1 97.81 864 MET A C 1
ATOM 7038 O O . MET A 1 864 ? 4.629 57.781 27.625 1 97.81 864 MET A O 1
ATOM 7042 N N . ASN A 1 865 ? 6.309 59.25 27.719 1 98.06 865 ASN A N 1
ATOM 7043 C CA . ASN A 1 865 ? 5.535 60.344 27.172 1 98.06 865 ASN A CA 1
ATOM 7044 C C . ASN A 1 865 ? 6.406 61.312 26.375 1 98.06 865 ASN A C 1
ATOM 7046 O O . ASN A 1 865 ? 6.48 62.5 26.672 1 98.06 865 ASN A O 1
ATOM 7050 N N . PRO A 1 866 ? 6.922 60.812 25.375 1 97 866 PRO A N 1
ATOM 7051 C CA . PRO A 1 866 ? 7.699 61.688 24.516 1 97 866 PRO A CA 1
ATOM 7052 C C . PRO A 1 866 ? 6.844 62.781 23.859 1 97 866 PRO A C 1
ATOM 7054 O O . PRO A 1 866 ? 5.629 62.594 23.703 1 97 866 PRO A O 1
ATOM 7057 N N . GLU A 1 867 ? 7.512 63.812 23.422 1 95.12 867 GLU A N 1
ATOM 7058 C CA . GLU A 1 867 ? 6.805 64.938 22.781 1 95.12 867 GLU A CA 1
ATOM 7059 C C . GLU A 1 867 ? 6.215 64.5 21.438 1 95.12 867 GLU A C 1
ATOM 7061 O O . GLU A 1 867 ? 5.07 64.812 21.125 1 95.12 867 GLU A O 1
ATOM 7066 N N . LYS A 1 868 ? 7.066 63.812 20.719 1 92.69 868 LYS A N 1
ATOM 7067 C CA . LYS A 1 868 ? 6.594 63.312 19.438 1 92.69 868 LYS A CA 1
ATOM 7068 C C . LYS A 1 868 ? 6.113 61.844 19.547 1 92.69 868 LYS A C 1
ATOM 7070 O O . LYS A 1 868 ? 6.848 61 20.031 1 92.69 868 LYS A O 1
ATOM 7075 N N . LYS A 1 869 ? 4.887 61.594 19.156 1 96.69 869 LYS A N 1
ATOM 7076 C CA . LYS A 1 869 ? 4.297 60.281 19.203 1 96.69 869 LYS A CA 1
ATOM 7077 C C . LYS A 1 869 ? 3.969 59.781 17.797 1 96.69 869 LYS A C 1
ATOM 7079 O O . LYS A 1 869 ? 3.527 60.562 16.938 1 96.69 869 LYS A O 1
ATOM 7084 N N . CYS A 1 870 ? 4.223 58.5 17.594 1 97.25 870 CYS A N 1
ATOM 7085 C CA . CYS A 1 870 ? 3.914 57.906 16.297 1 97.25 870 CYS A CA 1
ATOM 7086 C C . CYS A 1 870 ? 2.436 57.531 16.188 1 97.25 870 CYS A C 1
ATOM 7088 O O . CYS A 1 870 ? 1.856 57 17.141 1 97.25 870 CYS A O 1
ATOM 7090 N N . ASN A 1 871 ? 1.812 57.844 15.164 1 96.75 871 ASN A N 1
ATOM 7091 C CA . ASN A 1 871 ? 0.406 57.594 14.859 1 96.75 871 ASN A CA 1
ATOM 7092 C C . ASN A 1 871 ? 0.145 57.625 13.359 1 96.75 871 ASN A C 1
ATOM 7094 O O . ASN A 1 871 ? 0.484 58.562 12.664 1 96.75 871 ASN A O 1
ATOM 7098 N N . ILE A 1 872 ? -0.504 56.594 12.867 1 95.62 872 ILE A N 1
ATOM 7099 C CA . ILE A 1 872 ? -0.641 56.5 11.414 1 95.62 872 ILE A CA 1
ATOM 7100 C C . ILE A 1 872 ? -1.804 57.375 10.953 1 95.62 872 ILE A C 1
ATOM 7102 O O . ILE A 1 872 ? -1.902 57.719 9.766 1 95.62 872 ILE A O 1
ATOM 7106 N N . TRP A 1 873 ? -2.643 57.781 11.875 1 95.81 873 TRP A N 1
ATOM 7107 C CA . TRP A 1 873 ? -3.816 58.562 11.492 1 95.81 873 TRP A CA 1
ATOM 7108 C C . TRP A 1 873 ? -3.572 60.031 11.695 1 95.81 873 TRP A C 1
ATOM 7110 O O . TRP A 1 873 ? -4.395 60.875 11.297 1 95.81 873 TRP A O 1
ATOM 7120 N N . LYS A 1 874 ? -2.527 60.438 12.273 1 92.25 874 LYS A N 1
ATOM 7121 C CA . LYS A 1 874 ? -2.209 61.844 12.539 1 92.25 874 LYS A CA 1
ATOM 7122 C C . LYS A 1 874 ? -0.875 62.219 11.914 1 92.25 874 LYS A C 1
ATOM 7124 O O . LYS A 1 874 ? -0.003 61.375 11.719 1 92.25 874 LYS A O 1
ATOM 7129 N N . MET B 1 1 ? 27.953 7.129 -81.062 1 18.8 1 MET B N 1
ATOM 7130 C CA . MET B 1 1 ? 28.984 6.156 -81.438 1 18.8 1 MET B CA 1
ATOM 7131 C C . MET B 1 1 ? 28.922 4.934 -80.5 1 18.8 1 MET B C 1
ATOM 7133 O O . MET B 1 1 ? 28.953 5.066 -79.312 1 18.8 1 MET B O 1
ATOM 7137 N N . ARG B 1 2 ? 28.281 3.742 -80.938 1 20.27 2 ARG B N 1
ATOM 7138 C CA . ARG B 1 2 ? 27.578 2.463 -81 1 20.27 2 ARG B CA 1
ATOM 7139 C C . ARG B 1 2 ? 28.516 1.313 -80.625 1 20.27 2 ARG B C 1
ATOM 7141 O O . ARG B 1 2 ? 28.562 0.296 -81.312 1 20.27 2 ARG B O 1
ATOM 7148 N N . TRP B 1 3 ? 29.516 1.727 -79.875 1 19.03 3 TRP B N 1
ATOM 7149 C CA . TRP B 1 3 ? 30.703 0.885 -79.938 1 19.03 3 TRP B CA 1
ATOM 7150 C C . TRP B 1 3 ? 30.391 -0.534 -79.438 1 19.03 3 TRP B C 1
ATOM 7152 O O . TRP B 1 3 ? 29.609 -0.731 -78.5 1 19.03 3 TRP B O 1
ATOM 7162 N N . PHE B 1 4 ? 30.734 -1.658 -80.125 1 19.08 4 PHE B N 1
ATOM 7163 C CA . PHE B 1 4 ? 30.719 -3.025 -80.625 1 19.08 4 PHE B CA 1
ATOM 7164 C C . PHE B 1 4 ? 31.422 -3.973 -79.688 1 19.08 4 PHE B C 1
ATOM 7166 O O . PHE B 1 4 ? 31.938 -5.008 -80.062 1 19.08 4 PHE B O 1
ATOM 7173 N N . ALA B 1 5 ? 31.625 -3.48 -78.438 1 20.48 5 ALA B N 1
ATOM 7174 C CA . ALA B 1 5 ? 32.781 -4.207 -77.938 1 20.48 5 ALA B CA 1
ATOM 7175 C C . ALA B 1 5 ? 32.562 -5.715 -78 1 20.48 5 ALA B C 1
ATOM 7177 O O . ALA B 1 5 ? 31.422 -6.191 -77.875 1 20.48 5 ALA B O 1
ATOM 7178 N N . LEU B 1 6 ? 33.562 -6.48 -78.188 1 18.64 6 LEU B N 1
ATOM 7179 C CA . LEU B 1 6 ? 34.188 -7.691 -78.688 1 18.64 6 LEU B CA 1
ATOM 7180 C C . LEU B 1 6 ? 33.844 -8.891 -77.812 1 18.64 6 LEU B C 1
ATOM 7182 O O . LEU B 1 6 ? 33.844 -8.781 -76.562 1 18.64 6 LEU B O 1
ATOM 7186 N N . PHE B 1 7 ? 33.469 -10.109 -78.312 1 18.23 7 PHE B N 1
ATOM 7187 C CA . PHE B 1 7 ? 32.781 -11.398 -78.25 1 18.23 7 PHE B CA 1
ATOM 7188 C C . PHE B 1 7 ? 33.594 -12.383 -77.438 1 18.23 7 PHE B C 1
ATOM 7190 O O . PHE B 1 7 ? 33.094 -13.453 -77.062 1 18.23 7 PHE B O 1
ATOM 7197 N N . VAL B 1 8 ? 34.781 -12.125 -76.812 1 18.97 8 VAL B N 1
ATOM 7198 C CA . VAL B 1 8 ? 35.594 -13.312 -77 1 18.97 8 VAL B CA 1
ATOM 7199 C C . VAL B 1 8 ? 35.062 -14.477 -76.188 1 18.97 8 VAL B C 1
ATOM 7201 O O . VAL B 1 8 ? 34.688 -14.305 -75 1 18.97 8 VAL B O 1
ATOM 7204 N N . PHE B 1 9 ? 34.844 -15.828 -76.688 1 19 9 PHE B N 1
ATOM 7205 C CA . PHE B 1 9 ? 34.219 -17.156 -76.688 1 19 9 PHE B CA 1
ATOM 7206 C C . PHE B 1 9 ? 34.938 -18.078 -75.688 1 19 9 PHE B C 1
ATOM 7208 O O . PHE B 1 9 ? 34.594 -19.25 -75.625 1 19 9 PHE B O 1
ATOM 7215 N N . VAL B 1 10 ? 35.875 -17.656 -74.875 1 20 10 VAL B N 1
ATOM 7216 C CA . VAL B 1 10 ? 36.812 -18.75 -74.688 1 20 10 VAL B CA 1
ATOM 7217 C C . VAL B 1 10 ? 36.094 -19.953 -74.062 1 20 10 VAL B C 1
ATOM 7219 O O . VAL B 1 10 ? 35.219 -19.781 -73.188 1 20 10 VAL B O 1
ATOM 7222 N N . GLY B 1 11 ? 36.375 -21.312 -74.375 1 18.66 11 GLY B N 1
ATOM 7223 C CA . GLY B 1 11 ? 36.062 -22.734 -74.562 1 18.66 11 GLY B CA 1
ATOM 7224 C C . GLY B 1 11 ? 36.125 -23.5 -73.25 1 18.66 11 GLY B C 1
ATOM 7225 O O . GLY B 1 11 ? 35.938 -24.719 -73.25 1 18.66 11 GLY B O 1
ATOM 7226 N N . VAL B 1 12 ? 36.469 -22.953 -72.062 1 20.33 12 VAL B N 1
ATOM 7227 C CA . VAL B 1 12 ? 37.25 -23.844 -71.25 1 20.33 12 VAL B CA 1
ATOM 7228 C C . VAL B 1 12 ? 36.406 -25.109 -70.938 1 20.33 12 VAL B C 1
ATOM 7230 O O . VAL B 1 12 ? 35.219 -25.016 -70.688 1 20.33 12 VAL B O 1
ATOM 7233 N N . LEU B 1 13 ? 37 -26.312 -71.125 1 19.97 13 LEU B N 1
ATOM 7234 C CA . LEU B 1 13 ? 36.812 -27.766 -71.188 1 19.97 13 LEU B CA 1
ATOM 7235 C C . LEU B 1 13 ? 36.25 -28.281 -69.875 1 19.97 13 LEU B C 1
ATOM 7237 O O . LEU B 1 13 ? 36.719 -27.922 -68.812 1 19.97 13 LEU B O 1
ATOM 7241 N N . GLN B 1 14 ? 35 -28.812 -69.812 1 18.66 14 GLN B N 1
ATOM 7242 C CA . GLN B 1 14 ? 33.938 -29.266 -68.938 1 18.66 14 GLN B CA 1
ATOM 7243 C C . GLN B 1 14 ? 34.281 -30.562 -68.25 1 18.66 14 GLN B C 1
ATOM 7245 O O . GLN B 1 14 ? 33.844 -31.641 -68.625 1 18.66 14 GLN B O 1
ATOM 7250 N N . SER B 1 15 ? 35.688 -30.797 -67.938 1 20.22 15 SER B N 1
ATOM 7251 C CA . SER B 1 15 ? 35.938 -32.219 -67.75 1 20.22 15 SER B CA 1
ATOM 7252 C C . SER B 1 15 ? 35.062 -32.75 -66.625 1 20.22 15 SER B C 1
ATOM 7254 O O . SER B 1 15 ? 34.906 -32.094 -65.562 1 20.22 15 SER B O 1
ATOM 7256 N N . VAL B 1 16 ? 34.125 -33.688 -66.875 1 20.83 16 VAL B N 1
ATOM 7257 C CA . VAL B 1 16 ? 33.031 -34.438 -66.312 1 20.83 16 VAL B CA 1
ATOM 7258 C C . VAL B 1 16 ? 33.531 -35.375 -65.25 1 20.83 16 VAL B C 1
ATOM 7260 O O . VAL B 1 16 ? 34.094 -36.438 -65.562 1 20.83 16 VAL B O 1
ATOM 7263 N N . ILE B 1 17 ? 34.5 -34.969 -64.375 1 21.95 17 ILE B N 1
ATOM 7264 C CA . ILE B 1 17 ? 35.156 -36.031 -63.688 1 21.95 17 ILE B CA 1
ATOM 7265 C C . ILE B 1 17 ? 34.156 -36.875 -62.938 1 21.95 17 ILE B C 1
ATOM 7267 O O . ILE B 1 17 ? 33.25 -36.344 -62.25 1 21.95 17 ILE B O 1
ATOM 7271 N N . PRO B 1 18 ? 34 -38.25 -63.281 1 22.62 18 PRO B N 1
ATOM 7272 C CA . PRO B 1 18 ? 33 -39.25 -62.875 1 22.62 18 PRO B CA 1
ATOM 7273 C C . PRO B 1 18 ? 32.969 -39.438 -61.344 1 22.62 18 PRO B C 1
ATOM 7275 O O . PRO B 1 18 ? 33.969 -39.812 -60.75 1 22.62 18 PRO B O 1
ATOM 7278 N N . LEU B 1 19 ? 32.562 -38.5 -60.625 1 21.2 19 LEU B N 1
ATOM 7279 C CA . LEU B 1 19 ? 32.781 -38.594 -59.188 1 21.2 19 LEU B CA 1
ATOM 7280 C C . LEU B 1 19 ? 32.281 -39.938 -58.656 1 21.2 19 LEU B C 1
ATOM 7282 O O . LEU B 1 19 ? 31.109 -40.281 -58.844 1 21.2 19 LEU B O 1
ATOM 7286 N N . LYS B 1 20 ? 33.188 -40.969 -58.625 1 21.11 20 LYS B N 1
ATOM 7287 C CA . LYS B 1 20 ? 33.062 -42.344 -58.125 1 21.11 20 LYS B CA 1
ATOM 7288 C C . LYS B 1 20 ? 32.281 -42.406 -56.812 1 21.11 20 LYS B C 1
ATOM 7290 O O . LYS B 1 20 ? 32.656 -41.719 -55.844 1 21.11 20 LYS B O 1
ATOM 7295 N N . TYR B 1 21 ? 30.953 -42.719 -56.875 1 21.42 21 TYR B N 1
ATOM 7296 C CA . TYR B 1 21 ? 29.922 -42.812 -55.844 1 21.42 21 TYR B CA 1
ATOM 7297 C C . TYR B 1 21 ? 30.344 -43.781 -54.781 1 21.42 21 TYR B C 1
ATOM 7299 O O . TYR B 1 21 ? 30.656 -44.938 -55.062 1 21.42 21 TYR B O 1
ATOM 7307 N N . PRO B 1 22 ? 31.188 -43.375 -53.75 1 22.16 22 PRO B N 1
ATOM 7308 C CA . PRO B 1 22 ? 31.844 -44.375 -52.906 1 22.16 22 PRO B CA 1
ATOM 7309 C C . PRO B 1 22 ? 30.875 -45.469 -52.438 1 22.16 22 PRO B C 1
ATOM 7311 O O . PRO B 1 22 ? 29.688 -45.219 -52.25 1 22.16 22 PRO B O 1
ATOM 7314 N N . SER B 1 23 ? 31.062 -46.812 -52.719 1 24.16 23 SER B N 1
ATOM 7315 C CA . SER B 1 23 ? 30.484 -48.125 -52.531 1 24.16 23 SER B CA 1
ATOM 7316 C C . SER B 1 23 ? 30.047 -48.344 -51.094 1 24.16 23 SER B C 1
ATOM 7318 O O . SER B 1 23 ? 29.344 -49.312 -50.781 1 24.16 23 SER B O 1
ATOM 7320 N N . ASN B 1 24 ? 30.672 -47.656 -50.062 1 21.89 24 ASN B N 1
ATOM 7321 C CA . ASN B 1 24 ? 30.812 -48.312 -48.75 1 21.89 24 ASN B CA 1
ATOM 7322 C C . ASN B 1 24 ? 29.5 -48.312 -48 1 21.89 24 ASN B C 1
ATOM 7324 O O . ASN B 1 24 ? 29.484 -48.5 -46.781 1 21.89 24 ASN B O 1
ATOM 7328 N N . LEU B 1 25 ? 28.344 -47.844 -48.562 1 23.77 25 LEU B N 1
ATOM 7329 C CA . LEU B 1 25 ? 27.141 -47.688 -47.75 1 23.77 25 LEU B CA 1
ATOM 7330 C C . LEU B 1 25 ? 26.562 -49.062 -47.375 1 23.77 25 LEU B C 1
ATOM 7332 O O . LEU B 1 25 ? 25.375 -49.156 -47.031 1 23.77 25 LEU B O 1
ATOM 7336 N N . ALA B 1 26 ? 27.266 -50.188 -47.656 1 25.97 26 ALA B N 1
ATOM 7337 C CA . ALA B 1 26 ? 26.703 -51.531 -47.594 1 25.97 26 ALA B CA 1
ATOM 7338 C C . ALA B 1 26 ? 26.312 -51.875 -46.156 1 25.97 26 ALA B C 1
ATOM 7340 O O . ALA B 1 26 ? 25.516 -52.781 -45.938 1 25.97 26 ALA B O 1
ATOM 7341 N N . TRP B 1 27 ? 27.188 -51.406 -45.25 1 26.73 27 TRP B N 1
ATOM 7342 C CA . TRP B 1 27 ? 27.156 -52 -43.906 1 26.73 27 TRP B CA 1
ATOM 7343 C C . TRP B 1 27 ? 25.797 -51.781 -43.25 1 26.73 27 TRP B C 1
ATOM 7345 O O . TRP B 1 27 ? 25.594 -52.188 -42.094 1 26.73 27 TRP B O 1
ATOM 7355 N N . LEU B 1 28 ? 24.922 -51.031 -43.844 1 23.19 28 LEU B N 1
ATOM 7356 C CA . LEU B 1 28 ? 23.625 -50.625 -43.312 1 23.19 28 LEU B CA 1
ATOM 7357 C C . LEU B 1 28 ? 22.812 -51.844 -42.875 1 23.19 28 LEU B C 1
ATOM 7359 O O . LEU B 1 28 ? 22.141 -51.812 -41.844 1 23.19 28 LEU B O 1
ATOM 7363 N N . PHE B 1 29 ? 22.5 -52.812 -43.844 1 28.88 29 PHE B N 1
ATOM 7364 C CA . PHE B 1 29 ? 21.359 -53.719 -43.781 1 28.88 29 PHE B CA 1
ATOM 7365 C C . PHE B 1 29 ? 21.734 -55 -43.031 1 28.88 29 PHE B C 1
ATOM 7367 O O . PHE B 1 29 ? 20.953 -55.938 -42.969 1 28.88 29 PHE B O 1
ATOM 7374 N N . GLY B 1 30 ? 23.047 -55.312 -42.812 1 27.14 30 GLY B N 1
ATOM 7375 C CA . GLY B 1 30 ? 23.328 -56.719 -42.688 1 27.14 30 GLY B CA 1
ATOM 7376 C C . GLY B 1 30 ? 22.953 -57.281 -41.312 1 27.14 30 GLY B C 1
ATOM 7377 O O . GLY B 1 30 ? 23.406 -58.344 -40.906 1 27.14 30 GLY B O 1
ATOM 7378 N N . LEU B 1 31 ? 22.391 -56.5 -40.375 1 27.73 31 LEU B N 1
ATOM 7379 C CA . LEU B 1 31 ? 22.641 -56.875 -38.969 1 27.73 31 LEU B CA 1
ATOM 7380 C C . LEU B 1 31 ? 21.828 -58.125 -38.594 1 27.73 31 LEU B C 1
ATOM 7382 O O . LEU B 1 31 ? 21.375 -58.219 -37.469 1 27.73 31 LEU B O 1
ATOM 7386 N N . ASN B 1 32 ? 21.484 -59.031 -39.438 1 25.67 32 ASN B N 1
ATOM 7387 C CA . ASN B 1 32 ? 20.484 -60.031 -39 1 25.67 32 ASN B CA 1
ATOM 7388 C C . ASN B 1 32 ? 21.062 -61.031 -38.031 1 25.67 32 ASN B C 1
ATOM 7390 O O . ASN B 1 32 ? 20.531 -62.125 -37.875 1 25.67 32 ASN B O 1
ATOM 7394 N N . ASP B 1 33 ? 22.312 -60.969 -37.438 1 28.12 33 ASP B N 1
ATOM 7395 C CA . ASP B 1 33 ? 22.719 -62.25 -36.906 1 28.12 33 ASP B CA 1
ATOM 7396 C C . ASP B 1 33 ? 21.938 -62.594 -35.625 1 28.12 33 ASP B C 1
ATOM 7398 O O . ASP B 1 33 ? 21.781 -61.781 -34.75 1 28.12 33 ASP B O 1
ATOM 7402 N N . GLU B 1 34 ? 21.078 -63.625 -35.562 1 30.27 34 GLU B N 1
ATOM 7403 C CA . GLU B 1 34 ? 20.281 -64.312 -34.562 1 30.27 34 GLU B CA 1
ATOM 7404 C C . GLU B 1 34 ? 21.141 -64.75 -33.406 1 30.27 34 GLU B C 1
ATOM 7406 O O . GLU B 1 34 ? 21.953 -65.688 -33.562 1 30.27 34 GLU B O 1
ATOM 7411 N N . VAL B 1 35 ? 21.719 -63.969 -32.5 1 32.78 35 VAL B N 1
ATOM 7412 C CA . VAL B 1 35 ? 22.516 -64.438 -31.359 1 32.78 35 VAL B CA 1
ATOM 7413 C C . VAL B 1 35 ? 21.672 -65.312 -30.438 1 32.78 35 VAL B C 1
ATOM 7415 O O . VAL B 1 35 ? 20.719 -64.812 -29.812 1 32.78 35 VAL B O 1
ATOM 7418 N N . LYS B 1 36 ? 21.531 -66.562 -30.578 1 34.75 36 LYS B N 1
ATOM 7419 C CA . LYS B 1 36 ? 20.812 -67.625 -29.875 1 34.75 36 LYS B CA 1
ATOM 7420 C C . LYS B 1 36 ? 21.453 -67.938 -28.516 1 34.75 36 LYS B C 1
ATOM 7422 O O . LYS B 1 36 ? 21.125 -68.875 -27.844 1 34.75 36 LYS B O 1
ATOM 7427 N N . GLY B 1 37 ? 22.703 -67.5 -28.234 1 34.38 37 GLY B N 1
ATOM 7428 C CA . GLY B 1 37 ? 23.25 -68.25 -27.078 1 34.38 37 GLY B CA 1
ATOM 7429 C C . GLY B 1 37 ? 22.594 -67.812 -25.766 1 34.38 37 GLY B C 1
ATOM 7430 O O . GLY B 1 37 ? 22.109 -66.688 -25.609 1 34.38 37 GLY B O 1
ATOM 7431 N N . ASN B 1 38 ? 22.125 -68.75 -24.922 1 37.41 38 ASN B N 1
ATOM 7432 C CA . ASN B 1 38 ? 21.562 -68.75 -23.562 1 37.41 38 ASN B CA 1
ATOM 7433 C C . ASN B 1 38 ? 22.469 -68 -22.594 1 37.41 38 ASN B C 1
ATOM 7435 O O . ASN B 1 38 ? 23.344 -68.562 -21.953 1 37.41 38 ASN B O 1
ATOM 7439 N N . LYS B 1 39 ? 23.078 -66.938 -22.859 1 44.06 39 LYS B N 1
ATOM 7440 C CA . LYS B 1 39 ? 23.984 -66.25 -21.969 1 44.06 39 LYS B CA 1
ATOM 7441 C C . LYS B 1 39 ? 23.281 -65.875 -20.656 1 44.06 39 LYS B C 1
ATOM 7443 O O . LYS B 1 39 ? 22.266 -65.188 -20.672 1 44.06 39 LYS B O 1
ATOM 7448 N N . LYS B 1 40 ? 23.484 -66.625 -19.562 1 48.88 40 LYS B N 1
ATOM 7449 C CA . LYS B 1 40 ? 23.031 -66.375 -18.188 1 48.88 40 LYS B CA 1
ATOM 7450 C C . LYS B 1 40 ? 23.234 -64.938 -17.734 1 48.88 40 LYS B C 1
ATOM 7452 O O . LYS B 1 40 ? 24.359 -64.438 -17.75 1 48.88 40 LYS B O 1
ATOM 7457 N N . GLY B 1 41 ? 22.344 -64.062 -17.625 1 58.97 41 GLY B N 1
ATOM 7458 C CA . GLY B 1 41 ? 22.391 -62.625 -17.375 1 58.97 41 GLY B CA 1
ATOM 7459 C C . GLY B 1 41 ? 22.938 -62.281 -16 1 58.97 41 GLY B C 1
ATOM 7460 O O . GLY B 1 41 ? 22.922 -63.125 -15.094 1 58.97 41 GLY B O 1
ATOM 7461 N N . THR B 1 42 ? 23.922 -61.344 -15.797 1 82.12 42 THR B N 1
ATOM 7462 C CA . THR B 1 42 ? 24.469 -60.812 -14.555 1 82.12 42 THR B CA 1
ATOM 7463 C C . THR B 1 42 ? 23.359 -60.156 -13.719 1 82.12 42 THR B C 1
ATOM 7465 O O . THR B 1 42 ? 22.391 -59.625 -14.266 1 82.12 42 THR B O 1
ATOM 7468 N N . VAL B 1 43 ? 23.328 -60.5 -12.414 1 89.31 43 VAL B N 1
ATOM 7469 C CA . VAL B 1 43 ? 22.344 -59.938 -11.5 1 89.31 43 VAL B CA 1
ATOM 7470 C C . VAL B 1 43 ? 22.828 -58.562 -11.023 1 89.31 43 VAL B C 1
ATOM 7472 O O . VAL B 1 43 ? 23.984 -58.406 -10.625 1 89.31 43 VAL B O 1
ATOM 7475 N N . CYS B 1 44 ? 22.016 -57.531 -11.172 1 92.19 44 CYS B N 1
ATOM 7476 C CA . CYS B 1 44 ? 22.312 -56.188 -10.695 1 92.19 44 CYS B CA 1
ATOM 7477 C C . CYS B 1 44 ? 22.266 -56.125 -9.18 1 92.19 44 CYS B C 1
ATOM 7479 O O . CYS B 1 44 ? 21.203 -56.312 -8.578 1 92.19 44 CYS B O 1
ATOM 7481 N N . LEU B 1 45 ? 23.328 -55.75 -8.492 1 89.69 45 LEU B N 1
ATOM 7482 C CA . LEU B 1 45 ? 23.391 -55.844 -7.039 1 89.69 45 LEU B CA 1
ATOM 7483 C C . LEU B 1 45 ? 23.531 -54.469 -6.414 1 89.69 45 LEU B C 1
ATOM 7485 O O . LEU B 1 45 ? 23.859 -54.344 -5.23 1 89.69 45 LEU B O 1
ATOM 7489 N N . THR B 1 46 ? 23.281 -53.469 -7.211 1 91.88 46 THR B N 1
ATOM 7490 C CA . THR B 1 46 ? 23.328 -52.125 -6.645 1 91.88 46 THR B CA 1
ATOM 7491 C C . THR B 1 46 ? 22.156 -51.875 -5.695 1 91.88 46 THR B C 1
ATOM 7493 O O . THR B 1 46 ? 21.172 -52.625 -5.734 1 91.88 46 THR B O 1
ATOM 7496 N N . GLU B 1 47 ? 22.281 -50.938 -4.84 1 92.88 47 GLU B N 1
ATOM 7497 C CA . GLU B 1 47 ? 21.234 -50.594 -3.895 1 92.88 47 GLU B CA 1
ATOM 7498 C C . GLU B 1 47 ? 19.938 -50.219 -4.621 1 92.88 47 GLU B C 1
ATOM 7500 O O . GLU B 1 47 ? 18.844 -50.562 -4.191 1 92.88 47 GLU B O 1
ATOM 7505 N N . GLU B 1 48 ? 20.062 -49.5 -5.695 1 92.44 48 GLU B N 1
ATOM 7506 C CA . GLU B 1 48 ? 18.906 -49.062 -6.473 1 92.44 48 GLU B CA 1
ATOM 7507 C C . GLU B 1 48 ? 18.188 -50.25 -7.105 1 92.44 48 GLU B C 1
ATOM 7509 O O . GLU B 1 48 ? 16.953 -50.281 -7.191 1 92.44 48 GLU B O 1
ATOM 7514 N N . CYS B 1 49 ? 18.938 -51.25 -7.562 1 94.5 49 CYS B N 1
ATOM 7515 C CA . CYS B 1 49 ? 18.359 -52.438 -8.156 1 94.5 49 CYS B CA 1
ATOM 7516 C C . CYS B 1 49 ? 17.609 -53.25 -7.102 1 94.5 49 CYS B C 1
ATOM 7518 O O . CYS B 1 49 ? 16.531 -53.781 -7.371 1 94.5 49 CYS B O 1
ATOM 7520 N N . GLU B 1 50 ? 18.219 -53.25 -5.926 1 94.62 50 GLU B N 1
ATOM 7521 C CA . GLU B 1 50 ? 17.562 -54 -4.836 1 94.62 50 GLU B CA 1
ATOM 7522 C C . GLU B 1 50 ? 16.25 -53.344 -4.445 1 94.62 50 GLU B C 1
ATOM 7524 O O . GLU B 1 50 ? 15.258 -54.031 -4.195 1 94.62 50 GLU B O 1
ATOM 7529 N N . LYS B 1 51 ? 16.266 -52.031 -4.414 1 94.06 51 LYS B N 1
ATOM 7530 C CA . LYS B 1 51 ? 15.07 -51.281 -4.012 1 94.06 51 LYS B CA 1
ATOM 7531 C C . LYS B 1 51 ? 13.922 -51.5 -4.996 1 94.06 51 LYS B C 1
ATOM 7533 O O . LYS B 1 51 ? 12.797 -51.812 -4.59 1 94.06 51 LYS B O 1
ATOM 7538 N N . ILE B 1 52 ? 14.203 -51.375 -6.277 1 95.25 52 ILE B N 1
ATOM 7539 C CA . ILE B 1 52 ? 13.141 -51.5 -7.273 1 95.25 52 ILE B CA 1
ATOM 7540 C C . ILE B 1 52 ? 12.703 -52.969 -7.395 1 95.25 52 ILE B C 1
ATOM 7542 O O . ILE B 1 52 ? 11.531 -53.25 -7.645 1 95.25 52 ILE B O 1
ATOM 7546 N N . ALA B 1 53 ? 13.641 -53.906 -7.203 1 96.06 53 ALA B N 1
ATOM 7547 C CA . ALA B 1 53 ? 13.305 -55.312 -7.207 1 96.06 53 ALA B CA 1
ATOM 7548 C C . ALA B 1 53 ? 12.328 -55.656 -6.082 1 96.06 53 ALA B C 1
ATOM 7550 O O . ALA B 1 53 ? 11.375 -56.406 -6.285 1 96.06 53 ALA B O 1
ATOM 7551 N N . LYS B 1 54 ? 12.633 -55.094 -4.973 1 95.56 54 LYS B N 1
ATOM 7552 C CA . LYS B 1 54 ? 11.766 -55.312 -3.822 1 95.56 54 LYS B CA 1
ATOM 7553 C C . LYS B 1 54 ? 10.352 -54.812 -4.098 1 95.56 54 LYS B C 1
ATOM 7555 O O . LYS B 1 54 ? 9.375 -55.5 -3.791 1 95.56 54 LYS B O 1
ATOM 7560 N N . VAL B 1 55 ? 10.211 -53.656 -4.703 1 95.62 55 VAL B N 1
ATOM 7561 C CA . VAL B 1 55 ? 8.914 -53.094 -5.016 1 95.62 55 VAL B CA 1
ATOM 7562 C C . VAL B 1 55 ? 8.156 -54 -5.977 1 95.62 55 VAL B C 1
ATOM 7564 O O . VAL B 1 55 ? 6.984 -54.312 -5.758 1 95.62 55 VAL B O 1
ATOM 7567 N N . ILE B 1 56 ? 8.812 -54.469 -7.02 1 96.38 56 ILE B N 1
ATOM 7568 C CA . ILE B 1 56 ? 8.18 -55.312 -8.047 1 96.38 56 ILE B CA 1
ATOM 7569 C C . ILE B 1 56 ? 7.77 -56.656 -7.449 1 96.38 56 ILE B C 1
ATOM 7571 O O . ILE B 1 56 ? 6.641 -57.094 -7.637 1 96.38 56 ILE B O 1
ATOM 7575 N N . LEU B 1 57 ? 8.641 -57.188 -6.648 1 96.5 57 LEU B N 1
ATOM 7576 C CA . LEU B 1 57 ? 8.398 -58.5 -6.062 1 96.5 57 LEU B CA 1
ATOM 7577 C C . LEU B 1 57 ? 7.23 -58.438 -5.074 1 96.5 57 LEU B C 1
ATOM 7579 O O . LEU B 1 57 ? 6.391 -59.344 -5.055 1 96.5 57 LEU B O 1
ATOM 7583 N N . GLU B 1 58 ? 7.238 -57.469 -4.32 1 96.12 58 GLU B N 1
ATOM 7584 C CA . GLU B 1 58 ? 6.219 -57.344 -3.281 1 96.12 58 GLU B CA 1
ATOM 7585 C C . GLU B 1 58 ? 4.867 -56.969 -3.875 1 96.12 58 GLU B C 1
ATOM 7587 O O . GLU B 1 58 ? 3.826 -57.188 -3.248 1 96.12 58 GLU B O 1
ATOM 7592 N N . SER B 1 59 ? 4.871 -56.438 -5.055 1 97.19 59 SER B N 1
ATOM 7593 C CA . SER B 1 59 ? 3.633 -56 -5.695 1 97.19 59 SER B CA 1
ATOM 7594 C C . SER B 1 59 ? 2.963 -57.156 -6.441 1 97.19 59 SER B C 1
ATOM 7596 O O . SER B 1 59 ? 1.741 -57.156 -6.609 1 97.19 59 SER B O 1
ATOM 7598 N N . MET B 1 60 ? 3.643 -58.125 -6.879 1 97.31 60 MET B N 1
ATOM 7599 C CA . MET B 1 60 ? 3.184 -59.188 -7.777 1 97.31 60 MET B CA 1
ATOM 7600 C C . MET B 1 60 ? 2.311 -60.188 -7.035 1 97.31 60 MET B C 1
ATOM 7602 O O . MET B 1 60 ? 2.604 -60.562 -5.895 1 97.31 60 MET B O 1
ATOM 7606 N N . ASP B 1 61 ? 1.234 -60.562 -7.68 1 97.56 61 ASP B N 1
ATOM 7607 C CA . ASP B 1 61 ? 0.439 -61.719 -7.277 1 97.56 61 ASP B CA 1
ATOM 7608 C C . ASP B 1 61 ? 0.622 -62.875 -8.25 1 97.56 61 ASP B C 1
ATOM 7610 O O . ASP B 1 61 ? -0.126 -63 -9.227 1 97.56 61 ASP B O 1
ATOM 7614 N N . LYS B 1 62 ? 1.471 -63.781 -7.93 1 94.62 62 LYS B N 1
ATOM 7615 C CA . LYS B 1 62 ? 1.878 -64.875 -8.836 1 94.62 62 LYS B CA 1
ATOM 7616 C C . LYS B 1 62 ? 0.768 -65.875 -8.992 1 94.62 62 LYS B C 1
ATOM 7618 O O . LYS B 1 62 ? 0.826 -66.75 -9.891 1 94.62 62 LYS B O 1
ATOM 7623 N N . SER B 1 63 ? -0.244 -65.75 -8.211 1 96.81 63 SER B N 1
ATOM 7624 C CA . SER B 1 63 ? -1.358 -66.688 -8.312 1 96.81 63 SER B CA 1
ATOM 7625 C C . SER B 1 63 ? -2.287 -66.312 -9.461 1 96.81 63 SER B C 1
ATOM 7627 O O . SER B 1 63 ? -3.121 -67.125 -9.883 1 96.81 63 SER B O 1
ATOM 7629 N N . VAL B 1 64 ? -2.133 -65.188 -9.969 1 97.25 64 VAL B N 1
ATOM 7630 C CA . VAL B 1 64 ? -2.984 -64.688 -11.055 1 97.25 64 VAL B CA 1
ATOM 7631 C C . VAL B 1 64 ? -2.295 -64.938 -12.398 1 97.25 64 VAL B C 1
ATOM 7633 O O . VAL B 1 64 ? -1.088 -64.75 -12.531 1 97.25 64 VAL B O 1
ATOM 7636 N N . ASN B 1 65 ? -3.053 -65.438 -13.398 1 97.62 65 ASN B N 1
ATOM 7637 C CA . ASN B 1 65 ? -2.543 -65.625 -14.75 1 97.62 65 ASN B CA 1
ATOM 7638 C C . ASN B 1 65 ? -2.406 -64.25 -15.469 1 97.62 65 ASN B C 1
ATOM 7640 O O . ASN B 1 65 ? -3.393 -63.562 -15.664 1 97.62 65 ASN B O 1
ATOM 7644 N N . PRO B 1 66 ? -1.158 -63.906 -15.852 1 98.25 66 PRO B N 1
ATOM 7645 C CA . PRO B 1 66 ? -0.951 -62.625 -16.516 1 98.25 66 PRO B CA 1
ATOM 7646 C C . PRO B 1 66 ? -1.771 -62.469 -17.797 1 98.25 66 PRO B C 1
ATOM 7648 O O . PRO B 1 66 ? -2.066 -61.344 -18.219 1 98.25 66 PRO B O 1
ATOM 7651 N N . CYS B 1 67 ? -2.225 -63.531 -18.438 1 98.38 67 CYS B N 1
ATOM 7652 C CA . CYS B 1 67 ? -2.992 -63.469 -19.688 1 98.38 67 CYS B CA 1
ATOM 7653 C C . CYS B 1 67 ? -4.465 -63.188 -19.391 1 98.38 67 CYS B C 1
ATOM 7655 O O . CYS B 1 67 ? -5.219 -62.844 -20.297 1 98.38 67 CYS B O 1
ATOM 7657 N N . ASP B 1 68 ? -4.859 -63.344 -18.094 1 97.06 68 ASP B N 1
ATOM 7658 C CA . ASP B 1 68 ? -6.234 -63.062 -17.703 1 97.06 68 ASP B CA 1
ATOM 7659 C C . ASP B 1 68 ? -6.371 -61.656 -17.141 1 97.06 68 ASP B C 1
ATOM 7661 O O . ASP B 1 68 ? -7.328 -60.938 -17.453 1 97.06 68 ASP B O 1
ATOM 7665 N N . ASP B 1 69 ? -5.492 -61.344 -16.312 1 97.31 69 ASP B N 1
ATOM 7666 C CA . ASP B 1 69 ? -5.461 -60.031 -15.672 1 97.31 69 ASP B CA 1
ATOM 7667 C C . ASP B 1 69 ? -4.035 -59.625 -15.297 1 97.31 69 ASP B C 1
ATOM 7669 O O . ASP B 1 69 ? -3.578 -59.906 -14.188 1 97.31 69 ASP B O 1
ATOM 7673 N N . PHE B 1 70 ? -3.428 -58.844 -16.141 1 98.44 70 PHE B N 1
ATOM 7674 C CA . PHE B 1 70 ? -2.021 -58.531 -15.922 1 98.44 70 PHE B CA 1
ATOM 7675 C C . PHE B 1 70 ? -1.863 -57.531 -14.781 1 98.44 70 PHE B C 1
ATOM 7677 O O . PHE B 1 70 ? -0.856 -57.531 -14.07 1 98.44 70 PHE B O 1
ATOM 7684 N N . TYR B 1 71 ? -2.816 -56.562 -14.578 1 97.81 71 TYR B N 1
ATOM 7685 C CA . TYR B 1 71 ? -2.711 -55.625 -13.477 1 97.81 71 TYR B CA 1
ATOM 7686 C C . TYR B 1 71 ? -2.664 -56.344 -12.133 1 97.81 71 TYR B C 1
ATOM 7688 O O . TYR B 1 71 ? -1.833 -56.031 -11.281 1 97.81 71 TYR B O 1
ATOM 7696 N N . GLU B 1 72 ? -3.561 -57.344 -12 1 96.75 72 GLU B N 1
ATOM 7697 C CA . GLU B 1 72 ? -3.566 -58.094 -10.758 1 96.75 72 GLU B CA 1
ATOM 7698 C C . GLU B 1 72 ? -2.287 -58.906 -10.609 1 96.75 72 GLU B C 1
ATOM 7700 O O . GLU B 1 72 ? -1.804 -59.125 -9.492 1 96.75 72 GLU B O 1
ATOM 7705 N N . TYR B 1 73 ? -1.829 -59.406 -11.672 1 98.19 73 TYR B N 1
ATOM 7706 C CA . TYR B 1 73 ? -0.567 -60.125 -11.641 1 98.19 73 TYR B CA 1
ATOM 7707 C C . TYR B 1 73 ? 0.574 -59.219 -11.188 1 98.19 73 TYR B C 1
ATOM 7709 O O . TYR B 1 73 ? 1.36 -59.594 -10.312 1 98.19 73 TYR B O 1
ATOM 7717 N N . ALA B 1 74 ? 0.688 -58.094 -11.703 1 98.25 74 ALA B N 1
ATOM 7718 C CA . ALA B 1 74 ? 1.801 -57.156 -11.469 1 98.25 74 ALA B CA 1
ATOM 7719 C C . ALA B 1 74 ? 1.604 -56.375 -10.172 1 98.25 74 ALA B C 1
ATOM 7721 O O . ALA B 1 74 ? 2.574 -56.031 -9.5 1 98.25 74 ALA B O 1
ATOM 7722 N N . CYS B 1 75 ? 0.302 -56.031 -9.781 1 97.62 75 CYS B N 1
ATOM 7723 C CA . CYS B 1 75 ? 0.045 -55.062 -8.719 1 97.62 75 CYS B CA 1
ATOM 7724 C C . CYS B 1 75 ? -0.853 -55.656 -7.641 1 97.62 75 CYS B C 1
ATOM 7726 O O . CYS B 1 75 ? -1.201 -54.969 -6.676 1 97.62 75 CYS B O 1
ATOM 7728 N N . GLY B 1 76 ? -1.244 -56.844 -7.738 1 95.88 76 GLY B N 1
ATOM 7729 C CA . GLY B 1 76 ? -2.273 -57.406 -6.887 1 95.88 76 GLY B CA 1
ATOM 7730 C C . GLY B 1 76 ? -1.938 -57.344 -5.41 1 95.88 76 GLY B C 1
ATOM 7731 O O . GLY B 1 76 ? -2.834 -57.25 -4.566 1 95.88 76 GLY B O 1
ATOM 7732 N N . LYS B 1 77 ? -0.688 -57.344 -5.078 1 96.81 77 LYS B N 1
ATOM 7733 C CA . LYS B 1 77 ? -0.283 -57.344 -3.674 1 96.81 77 LYS B CA 1
ATOM 7734 C C . LYS B 1 77 ? 0.299 -55.969 -3.295 1 96.81 77 LYS B C 1
ATOM 7736 O O . LYS B 1 77 ? 0.893 -55.812 -2.225 1 96.81 77 LYS B O 1
ATOM 7741 N N . TRP B 1 78 ? 0.213 -55.062 -4.105 1 96.88 78 TRP B N 1
ATOM 7742 C CA . TRP B 1 78 ? 0.751 -53.719 -3.857 1 96.88 78 TRP B CA 1
ATOM 7743 C C . TRP B 1 78 ? 0.186 -53.125 -2.566 1 96.88 78 TRP B C 1
ATOM 7745 O O . TRP B 1 78 ? 0.938 -52.656 -1.708 1 96.88 78 TRP B O 1
ATOM 7755 N N . SER B 1 79 ? -1.135 -53.125 -2.357 1 93.81 79 SER B N 1
ATOM 7756 C CA . SER B 1 79 ? -1.788 -52.469 -1.235 1 93.81 79 SER B CA 1
ATOM 7757 C C . SER B 1 79 ? -1.397 -53.125 0.092 1 93.81 79 SER B C 1
ATOM 7759 O O . SER B 1 79 ? -1.401 -52.438 1.132 1 93.81 79 SER B O 1
ATOM 7761 N N . GLU B 1 80 ? -1.042 -54.406 0.003 1 94.25 80 GLU B N 1
ATOM 7762 C CA . GLU B 1 80 ? -0.634 -55.094 1.209 1 94.25 80 GLU B CA 1
ATOM 7763 C C . GLU B 1 80 ? 0.697 -54.594 1.738 1 94.25 80 GLU B C 1
ATOM 7765 O O . GLU B 1 80 ? 0.897 -54.5 2.951 1 94.25 80 GLU B O 1
ATOM 7770 N N . HIS B 1 81 ? 1.503 -54.219 0.831 1 94.56 81 HIS B N 1
ATOM 7771 C CA . HIS B 1 81 ? 2.848 -53.812 1.221 1 94.56 81 HIS B CA 1
ATOM 7772 C C . HIS B 1 81 ? 3 -52.312 1.174 1 94.56 81 HIS B C 1
ATOM 7774 O O . HIS B 1 81 ? 3.965 -51.75 1.713 1 94.56 81 HIS B O 1
ATOM 7780 N N . ASN B 1 82 ? 2.092 -51.656 0.527 1 93.5 82 ASN B N 1
ATOM 7781 C CA . ASN B 1 82 ? 2.096 -50.188 0.391 1 93.5 82 ASN B CA 1
ATOM 7782 C C . ASN B 1 82 ? 0.735 -49.594 0.739 1 93.5 82 ASN B C 1
ATOM 7784 O O . ASN B 1 82 ? 0.071 -49 -0.12 1 93.5 82 ASN B O 1
ATOM 7788 N N . PRO B 1 83 ? 0.432 -49.688 1.993 1 91 83 PRO B N 1
ATOM 7789 C CA . PRO B 1 83 ? -0.854 -49.094 2.379 1 91 83 PRO B CA 1
ATOM 7790 C C . PRO B 1 83 ? -0.88 -47.594 2.227 1 91 83 PRO B C 1
ATOM 7792 O O . PRO B 1 83 ? 0.17 -46.938 2.266 1 91 83 PRO B O 1
ATOM 7795 N N . VAL B 1 84 ? -2 -47.094 2.043 1 88.38 84 VAL B N 1
ATOM 7796 C CA . VAL B 1 84 ? -2.158 -45.656 1.936 1 88.38 84 VAL B CA 1
ATOM 7797 C C . VAL B 1 84 ? -1.733 -44.969 3.242 1 88.38 84 VAL B C 1
ATOM 7799 O O . VAL B 1 84 ? -2.268 -45.312 4.309 1 88.38 84 VAL B O 1
ATOM 7802 N N . PRO B 1 85 ? -0.74 -44.188 3.145 1 83.75 85 PRO B N 1
ATOM 7803 C CA . PRO B 1 85 ? -0.316 -43.469 4.363 1 83.75 85 PRO B CA 1
ATOM 7804 C C . PRO B 1 85 ? -1.426 -42.625 4.969 1 83.75 85 PRO B C 1
ATOM 7806 O O . PRO B 1 85 ? -2.355 -42.219 4.266 1 83.75 85 PRO B O 1
ATOM 7809 N N . GLU B 1 86 ? -1.23 -42.344 6.266 1 76.31 86 GLU B N 1
ATOM 7810 C CA . GLU B 1 86 ? -2.197 -41.5 6.957 1 76.31 86 GLU B CA 1
ATOM 7811 C C . GLU B 1 86 ? -2.279 -40.125 6.32 1 76.31 86 GLU B C 1
ATOM 7813 O O . GLU B 1 86 ? -1.253 -39.5 5.992 1 76.31 86 GLU B O 1
ATOM 7818 N N . GLY B 1 87 ? -3.404 -39.688 6.051 1 69.25 87 GLY B N 1
ATOM 7819 C CA . GLY B 1 87 ? -3.615 -38.375 5.496 1 69.25 87 GLY B CA 1
ATOM 7820 C C . GLY B 1 87 ? -3.629 -38.344 3.98 1 69.25 87 GLY B C 1
ATOM 7821 O O . GLY B 1 87 ? -3.867 -37.312 3.369 1 69.25 87 GLY B O 1
ATOM 7822 N N . SER B 1 88 ? -3.373 -39.562 3.406 1 76.69 88 SER B N 1
ATOM 7823 C CA . SER B 1 88 ? -3.381 -39.656 1.949 1 76.69 88 SER B CA 1
ATOM 7824 C C . SER B 1 88 ? -4.566 -40.469 1.449 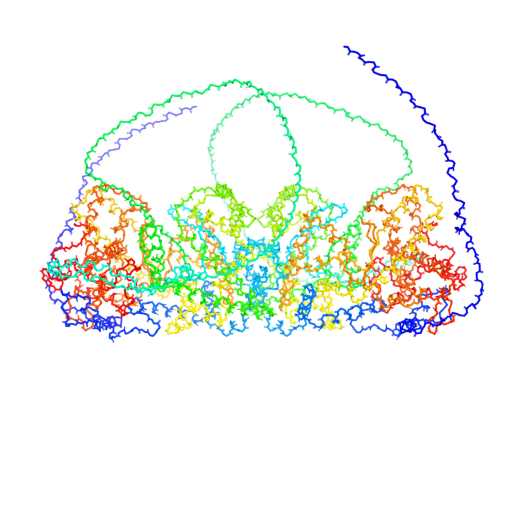1 76.69 88 SER B C 1
ATOM 7826 O O . SER B 1 88 ? -5.145 -41.25 2.199 1 76.69 88 SER B O 1
ATOM 7828 N N . ARG B 1 89 ? -4.996 -40.156 0.242 1 75.62 89 ARG B N 1
ATOM 7829 C CA . ARG B 1 89 ? -6.121 -40.875 -0.34 1 75.62 89 ARG B CA 1
ATOM 7830 C C . ARG B 1 89 ? -5.633 -42 -1.229 1 75.62 89 ARG B C 1
ATOM 7832 O O . ARG B 1 89 ? -6.395 -42.938 -1.549 1 75.62 89 ARG B O 1
ATOM 7839 N N . SER B 1 90 ? -4.426 -41.938 -1.62 1 86.75 90 SER B N 1
ATOM 7840 C CA . SER B 1 90 ? -3.855 -42.969 -2.498 1 86.75 90 SER B CA 1
ATOM 7841 C C . SER B 1 90 ? -2.346 -43.062 -2.307 1 86.75 90 SER B C 1
ATOM 7843 O O . SER B 1 90 ? -1.724 -42.188 -1.714 1 86.75 90 SER B O 1
ATOM 7845 N N . TRP B 1 91 ? -1.843 -44.156 -2.633 1 91.75 91 TRP B N 1
ATOM 7846 C CA . TRP B 1 91 ? -0.402 -44.375 -2.596 1 91.75 91 TRP B CA 1
ATOM 7847 C C . TRP B 1 91 ? 0.054 -45.188 -3.807 1 91.75 91 TRP B C 1
ATOM 7849 O O . TRP B 1 91 ? -0.467 -46.25 -4.07 1 91.75 91 TRP B O 1
ATOM 7859 N N . SER B 1 92 ? 0.875 -44.625 -4.594 1 94 92 SER B N 1
ATOM 7860 C CA . SER B 1 92 ? 1.389 -45.219 -5.824 1 94 92 SER B CA 1
ATOM 7861 C C . SER B 1 92 ? 2.869 -44.906 -6.012 1 94 92 SER B C 1
ATOM 7863 O O . SER B 1 92 ? 3.482 -44.25 -5.164 1 94 92 SER B O 1
ATOM 7865 N N . LEU B 1 93 ? 3.457 -45.469 -7.035 1 93.38 93 LEU B N 1
ATOM 7866 C CA . LEU B 1 93 ? 4.844 -45.156 -7.359 1 93.38 93 LEU B CA 1
ATOM 7867 C C . LEU B 1 93 ? 5.031 -43.656 -7.59 1 93.38 93 LEU B C 1
ATOM 7869 O O . LEU B 1 93 ? 6.102 -43.094 -7.312 1 93.38 93 LEU B O 1
ATOM 7873 N N . TRP B 1 94 ? 4.039 -42.969 -8.047 1 93.75 94 TRP B N 1
ATOM 7874 C CA . TRP B 1 94 ? 4.07 -41.531 -8.281 1 93.75 94 TRP B CA 1
ATOM 7875 C C . TRP B 1 94 ? 4.215 -40.781 -6.973 1 93.75 94 TRP B C 1
ATOM 7877 O O . TRP B 1 94 ? 5.031 -39.844 -6.867 1 93.75 94 TRP B O 1
ATOM 7887 N N . GLU B 1 95 ? 3.363 -41.156 -5.973 1 91.5 95 GLU B N 1
ATOM 7888 C CA . GLU B 1 95 ? 3.453 -40.531 -4.668 1 91.5 95 GLU B CA 1
ATOM 7889 C C . GLU B 1 95 ? 4.805 -40.781 -4.012 1 91.5 95 GLU B C 1
ATOM 7891 O O . GLU B 1 95 ? 5.336 -39.938 -3.305 1 91.5 95 GLU B O 1
ATOM 7896 N N . MET B 1 96 ? 5.273 -42 -4.277 1 92.38 96 MET B N 1
ATOM 7897 C CA . MET B 1 96 ? 6.594 -42.312 -3.746 1 92.38 96 MET B CA 1
ATOM 7898 C C . MET B 1 96 ? 7.66 -41.375 -4.32 1 92.38 96 MET B C 1
ATOM 7900 O O . MET B 1 96 ? 8.531 -40.906 -3.594 1 92.38 96 MET B O 1
ATOM 7904 N N . LEU B 1 97 ? 7.605 -41.188 -5.609 1 94.88 97 LEU B N 1
ATOM 7905 C CA . LEU B 1 97 ? 8.555 -40.281 -6.25 1 94.88 97 LEU B CA 1
ATOM 7906 C C . LEU B 1 97 ? 8.375 -38.844 -5.734 1 94.88 97 LEU B C 1
ATOM 7908 O O . LEU B 1 97 ? 9.359 -38.156 -5.461 1 94.88 97 LEU B O 1
ATOM 7912 N N . GLN B 1 98 ? 7.172 -38.406 -5.633 1 91.25 98 GLN B N 1
ATOM 7913 C CA . GLN B 1 98 ? 6.906 -37.062 -5.117 1 91.25 98 GLN B CA 1
ATOM 7914 C C . GLN B 1 98 ? 7.527 -36.875 -3.736 1 91.25 98 GLN B C 1
ATOM 7916 O O . GLN B 1 98 ? 8.117 -35.844 -3.457 1 91.25 98 GLN B O 1
ATOM 7921 N N . ASN B 1 99 ? 7.328 -37.844 -2.879 1 89.56 99 ASN B N 1
ATOM 7922 C CA . ASN B 1 99 ? 7.898 -37.781 -1.537 1 89.56 99 ASN B CA 1
ATOM 7923 C C . ASN B 1 99 ? 9.422 -37.656 -1.582 1 89.56 99 ASN B C 1
ATOM 7925 O O . ASN B 1 99 ? 10.023 -36.969 -0.772 1 89.56 99 ASN B O 1
ATOM 7929 N N . ASN B 1 100 ? 9.969 -38.438 -2.482 1 93 100 ASN B N 1
ATOM 7930 C CA . ASN B 1 100 ? 11.422 -38.375 -2.627 1 93 100 ASN B CA 1
ATOM 7931 C C . ASN B 1 100 ? 11.875 -37 -3.061 1 93 100 ASN B C 1
ATOM 7933 O O . ASN B 1 100 ? 12.828 -36.438 -2.504 1 93 100 ASN B O 1
ATOM 7937 N N . VAL B 1 101 ? 11.227 -36.406 -4.047 1 92.69 101 VAL B N 1
ATOM 7938 C CA . VAL B 1 101 ? 11.555 -35.094 -4.555 1 92.69 101 VAL B CA 1
ATOM 7939 C C . VAL B 1 101 ? 11.359 -34.062 -3.449 1 92.69 101 VAL B C 1
ATOM 7941 O O . VAL B 1 101 ? 12.195 -33.156 -3.264 1 92.69 101 VAL B O 1
ATOM 7944 N N . ASP B 1 102 ? 10.266 -34.188 -2.693 1 90.94 102 ASP B N 1
ATOM 7945 C CA . ASP B 1 102 ? 9.984 -33.281 -1.593 1 90.94 102 ASP B CA 1
ATOM 7946 C C . ASP B 1 102 ? 11.094 -33.344 -0.547 1 90.94 102 ASP B C 1
ATOM 7948 O O . ASP B 1 102 ? 11.5 -32.281 -0.017 1 90.94 102 ASP B O 1
ATOM 7952 N N . ARG B 1 103 ? 11.508 -34.531 -0.241 1 92.25 103 ARG B N 1
ATOM 7953 C CA . ARG B 1 103 ? 12.586 -34.688 0.732 1 92.25 103 ARG B CA 1
ATOM 7954 C C . ARG B 1 103 ? 13.867 -34 0.244 1 92.25 103 ARG B C 1
ATOM 7956 O O . ARG B 1 103 ? 14.586 -33.375 1.025 1 92.25 103 ARG B O 1
ATOM 7963 N N . GLN B 1 104 ? 14.156 -34.188 -1.014 1 93.81 104 GLN B N 1
ATOM 7964 C CA . GLN B 1 104 ? 15.352 -33.594 -1.6 1 93.81 104 GLN B CA 1
ATOM 7965 C C . GLN B 1 104 ? 15.273 -32.062 -1.536 1 93.81 104 GLN B C 1
ATOM 7967 O O . GLN B 1 104 ? 16.266 -31.391 -1.254 1 93.81 104 GLN B O 1
ATOM 7972 N N . ILE B 1 105 ? 14.102 -31.5 -1.854 1 93.25 105 ILE B N 1
ATOM 7973 C CA . ILE B 1 105 ? 13.883 -30.062 -1.79 1 93.25 105 ILE B CA 1
ATOM 7974 C C . ILE B 1 105 ? 14.023 -29.578 -0.349 1 93.25 105 ILE B C 1
ATOM 7976 O O . ILE B 1 105 ? 14.688 -28.578 -0.088 1 93.25 105 ILE B O 1
ATOM 7980 N N . GLU B 1 106 ? 13.414 -30.312 0.598 1 92.38 106 GLU B N 1
ATOM 7981 C CA . GLU B 1 106 ? 13.484 -29.969 2.016 1 92.38 106 GLU B CA 1
ATOM 7982 C C . GLU B 1 106 ? 14.93 -29.922 2.502 1 92.38 106 GLU B C 1
ATOM 7984 O O . GLU B 1 106 ? 15.297 -29.047 3.289 1 92.38 106 GLU B O 1
ATOM 7989 N N . ASP B 1 107 ? 15.688 -30.844 2.047 1 93.62 107 ASP B N 1
ATOM 7990 C CA . ASP B 1 107 ? 17.094 -30.906 2.449 1 93.62 107 ASP B CA 1
ATOM 7991 C C . ASP B 1 107 ? 17.844 -29.641 2.041 1 93.62 107 ASP B C 1
ATOM 7993 O O . ASP B 1 107 ? 18.734 -29.172 2.758 1 93.62 107 ASP B O 1
ATOM 7997 N N . ILE B 1 108 ? 17.5 -29.141 0.906 1 93.5 108 ILE B N 1
ATOM 7998 C CA . ILE B 1 108 ? 18.125 -27.906 0.435 1 93.5 108 ILE B CA 1
ATOM 7999 C C . ILE B 1 108 ? 17.672 -26.734 1.289 1 93.5 108 ILE B C 1
ATOM 8001 O O . ILE B 1 108 ? 18.484 -25.922 1.734 1 93.5 108 ILE B O 1
ATOM 8005 N N . LEU B 1 109 ? 16.391 -26.641 1.577 1 93.19 109 LEU B N 1
ATOM 8006 C CA . LEU B 1 109 ? 15.789 -25.5 2.25 1 93.19 109 LEU B CA 1
ATOM 8007 C C . LEU B 1 109 ? 16.188 -25.453 3.719 1 93.19 109 LEU B C 1
ATOM 8009 O O . LEU B 1 109 ? 16.406 -24.375 4.277 1 93.19 109 LEU B O 1
ATOM 8013 N N . LYS B 1 110 ? 16.344 -26.609 4.402 1 92 110 LYS B N 1
ATOM 8014 C CA . LYS B 1 110 ? 16.578 -26.703 5.84 1 92 110 LYS B CA 1
ATOM 8015 C C . LYS B 1 110 ? 17.969 -26.203 6.203 1 92 110 LYS B C 1
ATOM 8017 O O . LYS B 1 110 ? 18.25 -25.906 7.367 1 92 110 LYS B O 1
ATOM 8022 N N . GLU B 1 111 ? 18.828 -26.078 5.215 1 91.12 111 GLU B N 1
ATOM 8023 C CA . GLU B 1 111 ? 20.172 -25.578 5.469 1 91.12 111 GLU B CA 1
ATOM 8024 C C . GLU B 1 111 ? 20.141 -24.109 5.898 1 91.12 111 GLU B C 1
ATOM 8026 O O . GLU B 1 111 ? 21.094 -23.625 6.516 1 91.12 111 GLU B O 1
ATOM 8031 N N . GLY B 1 112 ? 19.062 -23.422 5.594 1 89.75 112 GLY B N 1
ATOM 8032 C CA . GLY B 1 112 ? 18.984 -21.984 5.879 1 89.75 112 GLY B CA 1
ATOM 8033 C C . GLY B 1 112 ? 19.797 -21.141 4.914 1 89.75 112 GLY B C 1
ATOM 8034 O O . GLY B 1 112 ? 20.656 -21.656 4.207 1 89.75 112 GLY B O 1
ATOM 8035 N N . PRO B 1 113 ? 19.484 -19.828 4.883 1 88.31 113 PRO B N 1
ATOM 8036 C CA . PRO B 1 113 ? 20.203 -18.953 3.963 1 88.31 113 PRO B CA 1
ATOM 8037 C C . PRO B 1 113 ? 21.688 -18.797 4.324 1 88.31 113 PRO B C 1
ATOM 8039 O O . PRO B 1 113 ? 22.031 -18.656 5.5 1 88.31 113 PRO B O 1
ATOM 8042 N N . LYS B 1 114 ? 22.547 -18.906 3.328 1 88.44 114 LYS B N 1
ATOM 8043 C CA . LYS B 1 114 ? 23.984 -18.719 3.479 1 88.44 114 LYS B CA 1
ATOM 8044 C C . LYS B 1 114 ? 24.469 -17.531 2.654 1 88.44 114 LYS B C 1
ATOM 8046 O O . LYS B 1 114 ? 23.828 -17.141 1.678 1 88.44 114 LYS B O 1
ATOM 8051 N N . ASP B 1 115 ? 25.578 -16.953 2.982 1 82.75 115 ASP B N 1
ATOM 8052 C CA . ASP B 1 115 ? 26.125 -15.766 2.332 1 82.75 115 ASP B CA 1
ATOM 8053 C C . ASP B 1 115 ? 26.5 -16.047 0.88 1 82.75 115 ASP B C 1
ATOM 8055 O O . ASP B 1 115 ? 26.359 -15.188 0.013 1 82.75 115 ASP B O 1
ATOM 8059 N N . ASN B 1 116 ? 26.922 -17.203 0.633 1 85.56 116 ASN B N 1
ATOM 8060 C CA . ASN B 1 116 ? 27.406 -17.531 -0.705 1 85.56 116 ASN B CA 1
ATOM 8061 C C . ASN B 1 116 ? 26.297 -18.156 -1.562 1 85.56 116 ASN B C 1
ATOM 8063 O O . ASN B 1 116 ? 26.547 -18.562 -2.693 1 85.56 116 ASN B O 1
ATOM 8067 N N . ASP B 1 117 ? 25.125 -18.188 -1.081 1 88.88 117 ASP B N 1
ATOM 8068 C CA . ASP B 1 117 ? 24 -18.672 -1.88 1 88.88 117 ASP B CA 1
ATOM 8069 C C . ASP B 1 117 ? 23.703 -17.734 -3.045 1 88.88 117 ASP B C 1
ATOM 8071 O O . ASP B 1 117 ? 23.875 -16.516 -2.922 1 88.88 117 ASP B O 1
ATOM 8075 N N . LEU B 1 118 ? 23.344 -18.359 -4.148 1 89 118 LEU B N 1
ATOM 8076 C CA . LEU B 1 118 ? 22.734 -17.531 -5.188 1 89 118 LEU B CA 1
ATOM 8077 C C . LEU B 1 118 ? 21.5 -16.812 -4.664 1 89 118 LEU B C 1
ATOM 8079 O O . LEU B 1 118 ? 20.828 -17.312 -3.76 1 89 118 LEU B O 1
ATOM 8083 N N . LEU B 1 119 ? 21.156 -15.688 -5.273 1 87.25 119 LEU B N 1
ATOM 8084 C CA . LEU B 1 119 ? 20.062 -14.859 -4.793 1 87.25 119 LEU B CA 1
ATOM 8085 C C . LEU B 1 119 ? 18.781 -15.68 -4.688 1 87.25 119 LEU B C 1
ATOM 8087 O O . LEU B 1 119 ? 18.125 -15.688 -3.641 1 87.25 119 LEU B O 1
ATOM 8091 N N . ALA B 1 120 ? 18.484 -16.406 -5.734 1 88.31 120 ALA B N 1
ATOM 8092 C CA . ALA B 1 120 ? 17.25 -17.172 -5.773 1 88.31 120 ALA B CA 1
ATOM 8093 C C . ALA B 1 120 ? 17.203 -18.203 -4.645 1 88.31 120 ALA B C 1
ATOM 8095 O O . ALA B 1 120 ? 16.156 -18.391 -4.016 1 88.31 120 ALA B O 1
ATOM 8096 N N . VAL B 1 121 ? 18.297 -18.859 -4.406 1 91 121 VAL B N 1
ATOM 8097 C CA . VAL B 1 121 ? 18.391 -19.891 -3.375 1 91 121 VAL B CA 1
ATOM 8098 C C . VAL B 1 121 ? 18.25 -19.25 -1.995 1 91 121 VAL B C 1
ATOM 8100 O O . VAL B 1 121 ? 17.562 -19.781 -1.123 1 91 121 VAL B O 1
ATOM 8103 N N . LYS B 1 122 ? 18.891 -18.156 -1.863 1 90.19 122 LYS B N 1
ATOM 8104 C CA . LYS B 1 122 ? 18.797 -17.406 -0.608 1 90.19 122 LYS B CA 1
ATOM 8105 C C . LYS B 1 122 ? 17.359 -17 -0.3 1 90.19 122 LYS B C 1
ATOM 8107 O O . LYS B 1 122 ? 16.906 -17.141 0.835 1 90.19 122 LYS B O 1
ATOM 8112 N N . LEU B 1 123 ? 16.703 -16.469 -1.303 1 90.5 123 LEU B N 1
ATOM 8113 C CA . LEU B 1 123 ? 15.328 -16.031 -1.146 1 90.5 123 LEU B CA 1
ATOM 8114 C C . LEU B 1 123 ? 14.422 -17.219 -0.807 1 90.5 123 LEU B C 1
ATOM 8116 O O . LEU B 1 123 ? 13.539 -17.109 0.051 1 90.5 123 LEU B O 1
ATOM 8120 N N . ALA B 1 124 ? 14.594 -18.359 -1.437 1 92.19 124 ALA B N 1
ATOM 8121 C CA . ALA B 1 124 ? 13.789 -19.562 -1.172 1 92.19 124 ALA B CA 1
ATOM 8122 C C . ALA B 1 124 ? 13.977 -20.031 0.265 1 92.19 124 ALA B C 1
ATOM 8124 O O . ALA B 1 124 ? 13 -20.391 0.938 1 92.19 124 ALA B O 1
ATOM 8125 N N . LYS B 1 125 ? 15.203 -20.078 0.705 1 93.06 125 LYS B N 1
ATOM 8126 C CA . LYS B 1 125 ? 15.508 -20.531 2.061 1 93.06 125 LYS B CA 1
ATOM 8127 C C . LYS B 1 125 ? 14.914 -19.578 3.1 1 93.06 125 LYS B C 1
ATOM 8129 O O . LYS B 1 125 ? 14.398 -20.031 4.125 1 93.06 125 LYS B O 1
ATOM 8134 N N . LYS B 1 126 ? 14.984 -18.297 2.809 1 91.38 126 LYS B N 1
ATOM 8135 C CA . LYS B 1 126 ? 14.375 -17.297 3.695 1 91.38 126 LYS B CA 1
ATOM 8136 C C . LYS B 1 126 ? 12.859 -17.5 3.77 1 91.38 126 LYS B C 1
ATOM 8138 O O . LYS B 1 126 ? 12.273 -17.406 4.852 1 91.38 126 LYS B O 1
ATOM 8143 N N . TRP B 1 127 ? 12.289 -17.641 2.613 1 92.75 127 TRP B N 1
ATOM 8144 C CA . TRP B 1 127 ? 10.844 -17.812 2.559 1 92.75 127 TRP B CA 1
ATOM 8145 C C . TRP B 1 127 ? 10.422 -19.078 3.305 1 92.75 127 TRP B C 1
ATOM 8147 O O . TRP B 1 127 ? 9.414 -19.078 4.016 1 92.75 127 TRP B O 1
ATOM 8157 N N . TYR B 1 128 ? 11.172 -20.172 3.152 1 94.38 128 TYR B N 1
ATOM 8158 C CA . TYR B 1 128 ? 10.906 -21.422 3.861 1 94.38 128 TYR B CA 1
ATOM 8159 C C . TYR B 1 128 ? 10.992 -21.219 5.371 1 94.38 128 TYR B C 1
ATOM 8161 O O . TYR B 1 128 ? 10.156 -21.719 6.117 1 94.38 128 TYR B O 1
ATOM 8169 N N . THR B 1 129 ? 11.984 -20.5 5.801 1 93.69 129 THR B N 1
ATOM 8170 C CA . THR B 1 129 ? 12.156 -20.203 7.219 1 93.69 129 THR B CA 1
ATOM 8171 C C . THR B 1 129 ? 10.945 -19.453 7.766 1 93.69 129 THR B C 1
ATOM 8173 O O . THR B 1 129 ? 10.453 -19.766 8.852 1 93.69 129 THR B O 1
ATOM 8176 N N . ALA B 1 130 ? 10.523 -18.516 6.977 1 93.19 130 ALA B N 1
ATOM 8177 C CA . ALA B 1 130 ? 9.344 -17.75 7.383 1 93.19 130 ALA B CA 1
ATOM 8178 C C . ALA B 1 130 ? 8.109 -18.641 7.441 1 93.19 130 ALA B C 1
ATOM 8180 O O . ALA B 1 130 ? 7.254 -18.469 8.312 1 93.19 130 ALA B O 1
ATOM 8181 N N . CYS B 1 131 ? 7.984 -19.5 6.496 1 94.5 131 CYS B N 1
ATOM 8182 C CA . CYS B 1 131 ? 6.852 -20.422 6.445 1 94.5 131 CYS B CA 1
ATOM 8183 C C . CYS B 1 131 ? 6.844 -21.344 7.656 1 94.5 131 CYS B C 1
ATOM 8185 O O . CYS B 1 131 ? 5.789 -21.609 8.234 1 94.5 131 CYS B O 1
ATOM 8187 N N . MET B 1 132 ? 7.977 -21.828 8.117 1 93.88 132 MET B N 1
ATOM 8188 C CA . MET B 1 132 ? 8.125 -22.781 9.211 1 93.88 132 MET B CA 1
ATOM 8189 C C . MET B 1 132 ? 7.895 -22.109 10.555 1 93.88 132 MET B C 1
ATOM 8191 O O . MET B 1 132 ? 7.508 -22.766 11.523 1 93.88 132 MET B O 1
ATOM 8195 N N . ASP B 1 133 ? 8.102 -20.812 10.625 1 93.81 133 ASP B N 1
ATOM 8196 C CA . ASP B 1 133 ? 8.07 -20.094 11.898 1 93.81 133 ASP B CA 1
ATOM 8197 C C . ASP B 1 133 ? 6.645 -19.672 12.258 1 93.81 133 ASP B C 1
ATOM 8199 O O . ASP B 1 133 ? 6.336 -18.484 12.32 1 93.81 133 ASP B O 1
ATOM 8203 N N . THR B 1 134 ? 5.828 -20.641 12.68 1 94.62 134 THR B N 1
ATOM 8204 C CA . THR B 1 134 ? 4.426 -20.375 13 1 94.62 134 THR B CA 1
ATOM 8205 C C . THR B 1 134 ? 4.305 -19.547 14.273 1 94.62 134 THR B C 1
ATOM 8207 O O . THR B 1 134 ? 3.34 -18.797 14.445 1 94.62 134 THR B O 1
ATOM 8210 N N . ASP B 1 135 ? 5.277 -19.625 15.164 1 95.5 135 ASP B N 1
ATOM 8211 C CA . ASP B 1 135 ? 5.262 -18.844 16.391 1 95.5 135 ASP B CA 1
ATOM 8212 C C . ASP B 1 135 ? 5.355 -17.359 16.094 1 95.5 135 ASP B C 1
ATOM 8214 O O . ASP B 1 135 ? 4.617 -16.547 16.672 1 95.5 135 ASP B O 1
ATOM 8218 N N . GLU B 1 136 ? 6.285 -17.062 15.242 1 93.06 136 GLU B N 1
ATOM 8219 C CA . GLU B 1 136 ? 6.438 -15.656 14.875 1 93.06 136 GLU B CA 1
ATOM 8220 C C . GLU B 1 136 ? 5.191 -15.133 14.172 1 93.06 136 GLU B C 1
ATOM 8222 O O . GLU B 1 136 ? 4.816 -13.969 14.344 1 93.06 136 GLU B O 1
ATOM 8227 N N . ARG B 1 137 ? 4.555 -15.898 13.367 1 94.44 137 ARG B N 1
ATOM 8228 C CA . ARG B 1 137 ? 3.328 -15.523 12.672 1 94.44 137 ARG B CA 1
ATOM 8229 C C . ARG B 1 137 ? 2.191 -15.281 13.664 1 94.44 137 ARG B C 1
ATOM 8231 O O . ARG B 1 137 ? 1.434 -14.32 13.516 1 94.44 137 ARG B O 1
ATOM 8238 N N . ASP B 1 138 ? 2.082 -16.156 14.648 1 96.25 138 ASP B N 1
ATOM 8239 C CA . ASP B 1 138 ? 1.042 -15.992 15.656 1 96.25 138 ASP B CA 1
ATOM 8240 C C . ASP B 1 138 ? 1.304 -14.758 16.531 1 96.25 138 ASP B C 1
ATOM 8242 O O . ASP B 1 138 ? 0.366 -14.078 16.938 1 96.25 138 ASP B O 1
ATOM 8246 N N . LYS B 1 139 ? 2.564 -14.492 16.812 1 93.31 139 LYS B N 1
ATOM 8247 C CA . LYS B 1 139 ? 2.928 -13.305 17.578 1 93.31 139 LYS B CA 1
ATOM 8248 C C . LYS B 1 139 ? 2.559 -12.031 16.828 1 93.31 139 LYS B C 1
ATOM 8250 O O . LYS B 1 139 ? 2.064 -11.07 17.422 1 93.31 139 LYS B O 1
ATOM 8255 N N . ARG B 1 140 ? 2.799 -11.992 15.523 1 92.88 140 ARG B N 1
ATOM 8256 C CA . ARG B 1 140 ? 2.428 -10.852 14.688 1 92.88 140 ARG B CA 1
ATOM 8257 C C . ARG B 1 140 ? 0.914 -10.688 14.633 1 92.88 140 ARG B C 1
ATOM 8259 O O . ARG B 1 140 ? 0.412 -9.57 14.484 1 92.88 140 ARG B O 1
ATOM 8266 N N . GLY B 1 141 ? 0.201 -11.812 14.711 1 94.75 141 GLY B N 1
ATOM 8267 C CA . GLY B 1 141 ? -1.253 -11.789 14.695 1 94.75 141 GLY B CA 1
ATOM 8268 C C . GLY B 1 141 ? -1.834 -11.297 13.383 1 94.75 141 GLY B C 1
ATOM 8269 O O . GLY B 1 141 ? -1.296 -11.586 12.312 1 94.75 141 GLY B O 1
ATOM 8270 N N . LEU B 1 142 ? -2.975 -10.562 13.484 1 96.25 142 LEU B N 1
ATOM 8271 C CA . LEU B 1 142 ? -3.678 -10.102 12.297 1 96.25 142 LEU B CA 1
ATOM 8272 C C . LEU B 1 142 ? -3.357 -8.641 12 1 96.25 142 LEU B C 1
ATOM 8274 O O . LEU B 1 142 ? -4.012 -8.016 11.172 1 96.25 142 LEU B O 1
ATOM 8278 N N . ASP B 1 143 ? -2.297 -8.133 12.617 1 93.62 143 ASP B N 1
ATOM 8279 C CA . ASP B 1 143 ? -1.922 -6.727 12.469 1 93.62 143 ASP B CA 1
ATOM 8280 C C . ASP B 1 143 ? -1.612 -6.387 11.016 1 93.62 143 ASP B C 1
ATOM 8282 O O . ASP B 1 143 ? -2.027 -5.34 10.516 1 93.62 143 ASP B O 1
ATOM 8286 N N . PRO B 1 144 ? -0.853 -7.266 10.289 1 94 144 PRO B N 1
ATOM 8287 C CA . PRO B 1 144 ? -0.58 -6.949 8.883 1 94 144 PRO B CA 1
ATOM 8288 C C . PRO B 1 144 ? -1.853 -6.816 8.047 1 94 144 PRO B C 1
ATOM 8290 O O . PRO B 1 144 ? -1.93 -5.957 7.168 1 94 144 PRO B O 1
ATOM 8293 N N . LEU B 1 145 ? -2.846 -7.637 8.359 1 95.88 145 LEU B N 1
ATOM 8294 C CA . LEU B 1 145 ? -4.113 -7.582 7.641 1 95.88 145 LEU B CA 1
ATOM 8295 C C . LEU B 1 145 ? -4.879 -6.305 7.977 1 95.88 145 LEU B C 1
ATOM 8297 O O . LEU B 1 145 ? -5.457 -5.672 7.094 1 95.88 145 LEU B O 1
ATOM 8301 N N . VAL B 1 146 ? -4.93 -6 9.242 1 94.81 146 VAL B N 1
ATOM 8302 C CA . VAL B 1 146 ? -5.637 -4.809 9.703 1 94.81 146 VAL B CA 1
ATOM 8303 C C . VAL B 1 146 ? -5.008 -3.564 9.086 1 94.81 146 VAL B C 1
ATOM 8305 O O . VAL B 1 146 ? -5.715 -2.674 8.602 1 94.81 146 VAL B O 1
ATOM 8308 N N . SER B 1 147 ? -3.691 -3.541 9.078 1 94.44 147 SER B N 1
ATOM 8309 C CA . SER B 1 147 ? -2.982 -2.416 8.477 1 94.44 147 SER B CA 1
ATOM 8310 C C . SER B 1 147 ? -3.268 -2.316 6.98 1 94.44 147 SER B C 1
ATOM 8312 O O . SER B 1 147 ? -3.486 -1.223 6.457 1 94.44 147 SER B O 1
ATOM 8314 N N . THR B 1 148 ? -3.273 -3.422 6.297 1 96.44 148 THR B N 1
ATOM 8315 C CA . THR B 1 148 ? -3.559 -3.455 4.867 1 96.44 148 THR B CA 1
ATOM 8316 C C . THR B 1 148 ? -4.961 -2.926 4.586 1 96.44 148 THR B C 1
ATOM 8318 O O . THR B 1 148 ? -5.141 -2.057 3.729 1 96.44 148 THR B O 1
ATOM 8321 N N . GLN B 1 149 ? -5.918 -3.404 5.305 1 95.44 149 GLN B N 1
ATOM 8322 C CA . GLN B 1 149 ? -7.305 -2.994 5.09 1 95.44 149 GLN B CA 1
ATOM 8323 C C . GLN B 1 149 ? -7.5 -1.519 5.418 1 95.44 149 GLN B C 1
ATOM 8325 O O . GLN B 1 149 ? -8.242 -0.815 4.73 1 95.44 149 GLN B O 1
ATOM 8330 N N . SER B 1 150 ? -6.848 -1.084 6.418 1 92.5 150 SER B N 1
ATOM 8331 C CA . SER B 1 150 ? -6.957 0.321 6.793 1 92.5 150 SER B CA 1
ATOM 8332 C C . SER B 1 150 ? -6.434 1.232 5.688 1 92.5 150 SER B C 1
ATOM 8334 O O . SER B 1 150 ? -7.02 2.281 5.41 1 92.5 150 SER B O 1
ATOM 8336 N N . ARG B 1 151 ? -5.32 0.83 5.066 1 94.25 151 ARG B N 1
ATOM 8337 C CA . ARG B 1 151 ? -4.719 1.616 3.996 1 94.25 151 ARG B CA 1
ATOM 8338 C C . ARG B 1 151 ? -5.625 1.652 2.768 1 94.25 151 ARG B C 1
ATOM 8340 O O . ARG B 1 151 ? -5.496 2.539 1.922 1 94.25 151 ARG B O 1
ATOM 8347 N N . ILE B 1 152 ? -6.523 0.679 2.719 1 94.19 152 ILE B N 1
ATOM 8348 C CA . ILE B 1 152 ? -7.355 0.54 1.528 1 94.19 152 ILE B CA 1
ATOM 8349 C C . ILE B 1 152 ? -8.805 0.897 1.863 1 94.19 152 ILE B C 1
ATOM 8351 O O . ILE B 1 152 ? -9.734 0.345 1.279 1 94.19 152 ILE B O 1
ATOM 8355 N N . GLY B 1 153 ? -9.086 1.63 2.898 1 90.69 153 GLY B N 1
ATOM 8356 C CA . GLY B 1 153 ? -10.383 2.205 3.199 1 90.69 153 GLY B CA 1
ATOM 8357 C C . GLY B 1 153 ? -11.164 1.416 4.234 1 90.69 153 GLY B C 1
ATOM 8358 O O . GLY B 1 153 ? -12.289 1.774 4.578 1 90.69 153 GLY B O 1
ATOM 8359 N N . GLY B 1 154 ? -10.633 0.354 4.703 1 93.19 154 GLY B N 1
ATOM 8360 C CA . GLY B 1 154 ? -11.312 -0.452 5.707 1 93.19 154 GLY B CA 1
ATOM 8361 C C . GLY B 1 154 ? -12.328 -1.412 5.117 1 93.19 154 GLY B C 1
ATOM 8362 O O . GLY B 1 154 ? -12.773 -1.229 3.984 1 93.19 154 GLY B O 1
ATOM 8363 N N . TRP B 1 155 ? -12.578 -2.449 5.848 1 95.44 155 TRP B N 1
ATOM 8364 C CA . TRP B 1 155 ? -13.602 -3.42 5.484 1 95.44 155 TRP B CA 1
ATOM 8365 C C . TRP B 1 155 ? -14.961 -3.018 6.051 1 95.44 155 TRP B C 1
ATOM 8367 O O . TRP B 1 155 ? -15.211 -3.184 7.25 1 95.44 155 TRP B O 1
ATOM 8377 N N . PRO B 1 156 ? -15.875 -2.521 5.223 1 93.75 156 PRO B N 1
ATOM 8378 C CA . PRO B 1 156 ? -17.109 -1.895 5.711 1 93.75 156 PRO B CA 1
ATOM 8379 C C . PRO B 1 156 ? -17.875 -2.783 6.691 1 93.75 156 PRO B C 1
ATOM 8381 O O . PRO B 1 156 ? -18.453 -2.285 7.664 1 93.75 156 PRO B O 1
ATOM 8384 N N . MET B 1 157 ? -17.844 -4.047 6.531 1 93.56 157 MET B N 1
ATOM 8385 C CA . MET B 1 157 ? -18.656 -4.949 7.336 1 93.56 157 MET B CA 1
ATOM 8386 C C . MET B 1 157 ? -18.219 -4.922 8.797 1 93.56 157 MET B C 1
ATOM 8388 O O . MET B 1 157 ? -19.016 -5.246 9.688 1 93.56 157 MET B O 1
ATOM 8392 N N . ILE B 1 158 ? -17.016 -4.488 9.094 1 92.56 158 ILE B N 1
ATOM 8393 C CA . ILE B 1 158 ? -16.531 -4.484 10.469 1 92.56 158 ILE B CA 1
ATOM 8394 C C . ILE B 1 158 ? -16.234 -3.051 10.914 1 92.56 158 ILE B C 1
ATOM 8396 O O . ILE B 1 158 ? -15.414 -2.82 11.797 1 92.56 158 ILE B O 1
ATOM 8400 N N . MET B 1 159 ? -16.75 -2.098 10.234 1 88.56 159 MET B N 1
ATOM 8401 C CA . MET B 1 159 ? -16.562 -0.688 10.562 1 88.56 159 MET B CA 1
ATOM 8402 C C . MET B 1 159 ? -17.828 -0.091 11.148 1 88.56 159 MET B C 1
ATOM 8404 O O . MET B 1 159 ? -18.922 -0.632 10.953 1 88.56 159 MET B O 1
ATOM 8408 N N . ASP B 1 160 ? -17.594 1.023 11.828 1 79.69 160 ASP B N 1
ATOM 8409 C CA . ASP B 1 160 ? -18.75 1.82 12.219 1 79.69 160 ASP B CA 1
ATOM 8410 C C . ASP B 1 160 ? -19.5 2.334 10.992 1 79.69 160 ASP B C 1
ATOM 8412 O O . ASP B 1 160 ? -18.891 2.742 10.008 1 79.69 160 ASP B O 1
ATOM 8416 N N . PRO B 1 161 ? -20.781 2.191 11.016 1 73.88 161 PRO B N 1
ATOM 8417 C CA . PRO B 1 161 ? -21.562 2.605 9.844 1 73.88 161 PRO B CA 1
ATOM 8418 C C . PRO B 1 161 ? -21.234 4.027 9.391 1 73.88 161 PRO B C 1
ATOM 8420 O O . PRO B 1 161 ? -21.328 4.336 8.203 1 73.88 161 PRO B O 1
ATOM 8423 N N . ASP B 1 162 ? -20.781 4.836 10.297 1 77.44 162 ASP B N 1
ATOM 8424 C CA . ASP B 1 162 ? -20.516 6.23 9.953 1 77.44 162 ASP B CA 1
ATOM 8425 C C . ASP B 1 162 ? -19.078 6.41 9.477 1 77.44 162 ASP B C 1
ATOM 8427 O O . ASP B 1 162 ? -18.719 7.469 8.953 1 77.44 162 ASP B O 1
ATOM 8431 N N . GLU B 1 163 ? -18.281 5.438 9.586 1 83.38 163 GLU B N 1
ATOM 8432 C CA . GLU B 1 163 ? -16.859 5.547 9.273 1 83.38 163 GLU B CA 1
ATOM 8433 C C . GLU B 1 163 ? -16.609 5.359 7.777 1 83.38 163 GLU B C 1
ATOM 8435 O O . GLU B 1 163 ? -15.758 6.039 7.199 1 83.38 163 GLU B O 1
ATOM 8440 N N . TRP B 1 164 ? -17.328 4.488 7.207 1 85.19 164 TRP B N 1
ATOM 8441 C CA . TRP B 1 164 ? -17.062 4.164 5.812 1 85.19 164 TRP B CA 1
ATOM 8442 C C . TRP B 1 164 ? -17.625 5.238 4.887 1 85.19 164 TRP B C 1
ATOM 8444 O O . TRP B 1 164 ? -18.734 5.734 5.098 1 85.19 164 TRP B O 1
ATOM 8454 N N . ASP B 1 165 ? -16.812 5.621 3.896 1 84.94 165 ASP B N 1
ATOM 8455 C CA . ASP B 1 165 ? -17.219 6.621 2.91 1 84.94 165 ASP B CA 1
ATOM 8456 C C . ASP B 1 165 ? -16.906 6.148 1.492 1 84.94 165 ASP B C 1
ATOM 8458 O O . ASP B 1 165 ? -15.742 6.027 1.111 1 84.94 165 ASP B O 1
ATOM 8462 N N . GLU B 1 166 ? -17.938 6 0.717 1 82.69 166 GLU B N 1
ATOM 8463 C CA . GLU B 1 166 ? -17.781 5.516 -0.65 1 82.69 166 GLU B CA 1
ATOM 8464 C C . GLU B 1 166 ? -17.062 6.535 -1.519 1 82.69 166 GLU B C 1
ATOM 8466 O O . GLU B 1 166 ? -16.406 6.172 -2.5 1 82.69 166 GLU B O 1
ATOM 8471 N N . GLN B 1 167 ? -17.141 7.73 -1.169 1 76.44 167 GLN B N 1
ATOM 8472 C CA . GLN B 1 167 ? -16.469 8.766 -1.952 1 76.44 167 GLN B CA 1
ATOM 8473 C C . GLN B 1 167 ? -14.953 8.695 -1.788 1 76.44 167 GLN B C 1
ATOM 8475 O O . GLN B 1 167 ? -14.211 8.891 -2.752 1 76.44 167 GLN B O 1
ATOM 8480 N N . GLU B 1 168 ? -14.633 8.391 -0.549 1 80.75 168 GLU B N 1
ATOM 8481 C CA . GLU B 1 168 ? -13.203 8.273 -0.275 1 80.75 168 GLU B CA 1
ATOM 8482 C C . GLU B 1 168 ? -12.633 6.988 -0.86 1 80.75 168 GLU B C 1
ATOM 8484 O O . GLU B 1 168 ? -11.492 6.965 -1.336 1 80.75 168 GLU B O 1
ATOM 8489 N N . TYR B 1 169 ? -13.453 5.977 -0.787 1 88.19 169 TYR B N 1
ATOM 8490 C CA . TYR B 1 169 ? -12.977 4.672 -1.231 1 88.19 169 TYR B CA 1
ATOM 8491 C C . TYR B 1 169 ? -14.031 3.963 -2.072 1 88.19 169 TYR B C 1
ATOM 8493 O O . TYR B 1 169 ? -14.695 3.033 -1.597 1 88.19 169 TYR B O 1
ATOM 8501 N N . SER B 1 170 ? -14.078 4.359 -3.357 1 91.62 170 SER B N 1
ATOM 8502 C CA . SER B 1 170 ? -14.953 3.672 -4.309 1 91.62 170 SER B CA 1
ATOM 8503 C C . SER B 1 170 ? -14.5 2.232 -4.527 1 91.62 170 SER B C 1
ATOM 8505 O O . SER B 1 170 ? -13.344 1.891 -4.262 1 91.62 170 SER B O 1
ATOM 8507 N N . TRP B 1 171 ? -15.469 1.385 -5.02 1 95.75 171 TRP B N 1
ATOM 8508 C CA . TRP B 1 171 ? -15.094 -0.015 -5.18 1 95.75 171 TRP B CA 1
ATOM 8509 C C . TRP B 1 171 ? -13.961 -0.162 -6.195 1 95.75 171 TRP B C 1
ATOM 8511 O O . TRP B 1 171 ? -13.102 -1.035 -6.055 1 95.75 171 TRP B O 1
ATOM 8521 N N . GLN B 1 172 ? -13.922 0.678 -7.223 1 94.75 172 GLN B N 1
ATOM 8522 C CA . GLN B 1 172 ? -12.875 0.595 -8.234 1 94.75 172 GLN B CA 1
ATOM 8523 C C . GLN B 1 172 ? -11.516 0.97 -7.648 1 94.75 172 GLN B C 1
ATOM 8525 O O . GLN B 1 172 ? -10.5 0.341 -7.961 1 94.75 172 GLN B O 1
ATOM 8530 N N . LYS B 1 173 ? -11.508 2.02 -6.789 1 92 173 LYS B N 1
ATOM 8531 C CA . LYS B 1 173 ? -10.273 2.385 -6.109 1 92 173 LYS B CA 1
ATOM 8532 C C . LYS B 1 173 ? -9.781 1.249 -5.219 1 92 173 LYS B C 1
ATOM 8534 O O . LYS B 1 173 ? -8.586 0.933 -5.207 1 92 173 LYS B O 1
ATOM 8539 N N . VAL B 1 174 ? -10.703 0.688 -4.477 1 95.75 174 VAL B N 1
ATOM 8540 C CA . VAL B 1 174 ? -10.367 -0.42 -3.59 1 95.75 174 VAL B CA 1
ATOM 8541 C C . VAL B 1 174 ? -9.82 -1.588 -4.41 1 95.75 174 VAL B C 1
ATOM 8543 O O . VAL B 1 174 ? -8.789 -2.168 -4.062 1 95.75 174 VAL B O 1
ATOM 8546 N N . ASP B 1 175 ? -10.453 -1.892 -5.508 1 96.75 175 ASP B N 1
ATOM 8547 C CA . ASP B 1 175 ? -10.031 -2.982 -6.387 1 96.75 175 ASP B CA 1
ATOM 8548 C C . ASP B 1 175 ? -8.641 -2.719 -6.961 1 96.75 175 ASP B C 1
ATOM 8550 O O . ASP B 1 175 ? -7.805 -3.621 -7.004 1 96.75 175 ASP B O 1
ATOM 8554 N N . ASP B 1 176 ? -8.398 -1.523 -7.383 1 94.5 176 ASP B N 1
ATOM 8555 C CA . ASP B 1 176 ? -7.109 -1.161 -7.969 1 94.5 176 ASP B CA 1
ATOM 8556 C C . ASP B 1 176 ? -5.992 -1.236 -6.93 1 94.5 176 ASP B C 1
ATOM 8558 O O . ASP B 1 176 ? -4.855 -1.584 -7.258 1 94.5 176 ASP B O 1
ATOM 8562 N N . GLN B 1 177 ? -6.328 -0.869 -5.75 1 94.69 177 GLN B N 1
ATOM 8563 C CA . GLN B 1 177 ? -5.328 -0.947 -4.691 1 94.69 177 GLN B CA 1
ATOM 8564 C C . GLN B 1 177 ? -4.934 -2.395 -4.41 1 94.69 177 GLN B C 1
ATOM 8566 O O . GLN B 1 177 ? -3.762 -2.689 -4.176 1 94.69 177 GLN B O 1
ATOM 8571 N N . TYR B 1 178 ? -5.879 -3.295 -4.414 1 96.88 178 TYR B N 1
ATOM 8572 C CA . TYR B 1 178 ? -5.539 -4.699 -4.23 1 96.88 178 TYR B CA 1
ATOM 8573 C C . TYR B 1 178 ? -4.758 -5.234 -5.426 1 96.88 178 TYR B C 1
ATOM 8575 O O . TYR B 1 178 ? -3.885 -6.094 -5.27 1 96.88 178 TYR B O 1
ATOM 8583 N N . MET B 1 179 ? -5.078 -4.758 -6.605 1 96.12 179 MET B N 1
ATOM 8584 C CA . MET B 1 179 ? -4.293 -5.125 -7.785 1 96.12 179 MET B CA 1
ATOM 8585 C C . MET B 1 179 ? -2.832 -4.734 -7.609 1 96.12 179 MET B C 1
ATOM 8587 O O . MET B 1 179 ? -1.934 -5.523 -7.91 1 96.12 179 MET B O 1
ATOM 8591 N N . ARG B 1 180 ? -2.576 -3.607 -7.102 1 93.25 180 ARG B N 1
ATOM 8592 C CA . ARG B 1 180 ? -1.214 -3.135 -6.883 1 93.25 180 ARG B CA 1
ATOM 8593 C C . ARG B 1 180 ? -0.543 -3.902 -5.746 1 93.25 180 ARG B C 1
ATOM 8595 O O . ARG B 1 180 ? 0.675 -4.086 -5.754 1 93.25 180 ARG B O 1
ATOM 8602 N N . LEU B 1 181 ? -1.373 -4.359 -4.855 1 95.75 181 LEU B N 1
ATOM 8603 C CA . LEU B 1 181 ? -0.854 -5.023 -3.664 1 95.75 181 LEU B CA 1
ATOM 8604 C C . LEU B 1 181 ? -0.464 -6.465 -3.971 1 95.75 181 LEU B C 1
ATOM 8606 O O . LEU B 1 181 ? 0.537 -6.965 -3.453 1 95.75 181 LEU B O 1
ATOM 8610 N N . MET B 1 182 ? -1.276 -7.145 -4.809 1 94.62 182 MET B N 1
ATOM 8611 C CA . MET B 1 182 ? -1.043 -8.578 -4.938 1 94.62 182 MET B CA 1
ATOM 8612 C C . MET B 1 182 ? -1.152 -9.023 -6.395 1 94.62 182 MET B C 1
ATOM 8614 O O . MET B 1 182 ? -1.001 -10.203 -6.703 1 94.62 182 MET B O 1
ATOM 8618 N N . GLY B 1 183 ? -1.492 -8.133 -7.281 1 94.31 183 GLY B N 1
ATOM 8619 C CA . GLY B 1 183 ? -1.509 -8.445 -8.703 1 94.31 183 GLY B CA 1
ATOM 8620 C C . GLY B 1 183 ? -2.83 -9.023 -9.172 1 94.31 183 GLY B C 1
ATOM 8621 O O . GLY B 1 183 ? -2.885 -9.703 -10.195 1 94.31 183 GLY B O 1
ATOM 8622 N N . ARG B 1 184 ? -3.908 -8.789 -8.422 1 94.81 184 ARG B N 1
ATOM 8623 C CA . ARG B 1 184 ? -5.191 -9.383 -8.789 1 94.81 184 ARG B CA 1
ATOM 8624 C C . ARG B 1 184 ? -6.328 -8.383 -8.594 1 94.81 184 ARG B C 1
ATOM 8626 O O . ARG B 1 184 ? -6.352 -7.645 -7.609 1 94.81 184 ARG B O 1
ATOM 8633 N N . ASN B 1 185 ? -7.23 -8.344 -9.578 1 96.94 185 ASN B N 1
ATOM 8634 C CA . ASN B 1 185 ? -8.5 -7.637 -9.469 1 96.94 185 ASN B CA 1
ATOM 8635 C C . ASN B 1 185 ? -9.641 -8.578 -9.086 1 96.94 185 ASN B C 1
ATOM 8637 O O . ASN B 1 185 ? -9.531 -9.797 -9.266 1 96.94 185 ASN B O 1
ATOM 8641 N N . ALA B 1 186 ? -10.656 -8.031 -8.57 1 97.62 186 ALA B N 1
ATOM 8642 C CA . ALA B 1 186 ? -11.758 -8.844 -8.07 1 97.62 186 ALA B CA 1
ATOM 8643 C C . ALA B 1 186 ? -12.719 -9.227 -9.188 1 97.62 186 ALA B C 1
ATOM 8645 O O . ALA B 1 186 ? -13.469 -10.195 -9.07 1 97.62 186 ALA B O 1
ATOM 8646 N N . PHE B 1 187 ? -12.68 -8.461 -10.32 1 97.62 187 PHE B N 1
ATOM 8647 C CA . PHE B 1 187 ? -13.766 -8.68 -11.266 1 97.62 187 PHE B CA 1
ATOM 8648 C C . PHE B 1 187 ? -13.219 -9.008 -12.656 1 97.62 187 PHE B C 1
ATOM 8650 O O . PHE B 1 187 ? -13.984 -9.219 -13.594 1 97.62 187 PHE B O 1
ATOM 8657 N N . HIS B 1 188 ? -11.945 -8.977 -12.812 1 96.88 188 HIS B N 1
ATOM 8658 C CA . HIS B 1 188 ? -11.32 -9.32 -14.078 1 96.88 188 HIS B CA 1
ATOM 8659 C C . HIS B 1 188 ? -9.867 -9.75 -13.883 1 96.88 188 HIS B C 1
ATOM 8661 O O . HIS B 1 188 ? -9.312 -9.586 -12.797 1 96.88 188 HIS B O 1
ATOM 8667 N N . ASP B 1 189 ? -9.367 -10.367 -14.859 1 95.81 189 ASP B N 1
ATOM 8668 C CA . ASP B 1 189 ? -7.953 -10.711 -14.898 1 95.81 189 ASP B CA 1
ATOM 8669 C C . ASP B 1 189 ? -7.328 -10.328 -16.234 1 95.81 189 ASP B C 1
ATOM 8671 O O . ASP B 1 189 ? -7.977 -10.422 -17.281 1 95.81 189 ASP B O 1
ATOM 8675 N N . VAL B 1 190 ? -6.141 -9.711 -16.156 1 95.88 190 VAL B N 1
ATOM 8676 C CA . VAL B 1 190 ? -5.371 -9.359 -17.344 1 95.88 190 VAL B CA 1
ATOM 8677 C C . VAL B 1 190 ? -4.027 -10.086 -17.328 1 95.88 190 VAL B C 1
ATOM 8679 O O . VAL B 1 190 ? -3.311 -10.055 -16.328 1 95.88 190 VAL B O 1
ATOM 8682 N N . TYR B 1 191 ? -3.711 -10.734 -18.344 1 90.94 191 TYR B N 1
ATOM 8683 C CA . TYR B 1 191 ? -2.424 -11.414 -18.438 1 90.94 191 TYR B CA 1
ATOM 8684 C C . TYR B 1 191 ? -1.94 -11.469 -19.891 1 90.94 191 TYR B C 1
ATOM 8686 O O . TYR B 1 191 ? -2.717 -11.234 -20.812 1 90.94 191 TYR B O 1
ATOM 8694 N N . VAL B 1 192 ? -0.681 -11.609 -20.062 1 89.69 192 VAL B N 1
ATOM 8695 C CA . VAL B 1 192 ? -0.041 -11.727 -21.359 1 89.69 192 VAL B CA 1
ATOM 8696 C C . VAL B 1 192 ? 0.378 -13.172 -21.609 1 89.69 192 VAL B C 1
ATOM 8698 O O . VAL B 1 192 ? 0.948 -13.82 -20.719 1 89.69 192 VAL B O 1
ATOM 8701 N N . TYR B 1 193 ? -0.038 -13.664 -22.688 1 74.5 193 TYR B N 1
ATOM 8702 C CA . TYR B 1 193 ? 0.34 -15.016 -23.078 1 74.5 193 TYR B CA 1
ATOM 8703 C C . TYR B 1 193 ? 0.817 -15.062 -24.516 1 74.5 193 TYR B C 1
ATOM 8705 O O . TYR B 1 193 ? 0.258 -14.391 -25.391 1 74.5 193 TYR B O 1
ATOM 8713 N N . GLY B 1 194 ? 2.055 -15.508 -24.719 1 62.59 194 GLY B N 1
ATOM 8714 C CA . GLY B 1 194 ? 2.588 -15.586 -26.062 1 62.59 194 GLY B CA 1
ATOM 8715 C C . GLY B 1 194 ? 2.852 -17 -26.531 1 62.59 194 GLY B C 1
ATOM 8716 O O . GLY B 1 194 ? 3.234 -17.859 -25.719 1 62.59 194 GLY B O 1
ATOM 8717 N N . PHE B 1 195 ? 2.08 -17.484 -27.625 1 54.59 195 PHE B N 1
ATOM 8718 C CA . PHE B 1 195 ? 2.463 -18.703 -28.297 1 54.59 195 PHE B CA 1
ATOM 8719 C C . PHE B 1 195 ? 2.992 -18.422 -29.688 1 54.59 195 PHE B C 1
ATOM 8721 O O . PHE B 1 195 ? 2.428 -17.594 -30.422 1 54.59 195 PHE B O 1
ATOM 8728 N N . ASN B 1 196 ? 3.871 -19.125 -30.203 1 50.5 196 ASN B N 1
ATOM 8729 C CA . ASN B 1 196 ? 4.422 -19.078 -31.562 1 50.5 196 ASN B CA 1
ATOM 8730 C C . ASN B 1 196 ? 4.621 -17.641 -32.031 1 50.5 196 ASN B C 1
ATOM 8732 O O . ASN B 1 196 ? 4.105 -17.25 -33.094 1 50.5 196 ASN B O 1
ATOM 8736 N N . GLU B 1 197 ? 5.352 -16.812 -31.312 1 57.47 197 GLU B N 1
ATOM 8737 C CA . GLU B 1 197 ? 5.883 -15.508 -31.719 1 57.47 197 GLU B CA 1
ATOM 8738 C C . GLU B 1 197 ? 4.848 -14.406 -31.516 1 57.47 197 GLU B C 1
ATOM 8740 O O . GLU B 1 197 ? 5.141 -13.227 -31.703 1 57.47 197 GLU B O 1
ATOM 8745 N N . THR B 1 198 ? 3.666 -14.805 -31.219 1 65.44 198 THR B N 1
ATOM 8746 C CA . THR B 1 198 ? 2.701 -13.719 -31.047 1 65.44 198 THR B CA 1
ATOM 8747 C C . THR B 1 198 ? 2.303 -13.586 -29.578 1 65.44 198 THR B C 1
ATOM 8749 O O . THR B 1 198 ? 1.862 -14.555 -28.953 1 65.44 198 THR B O 1
ATOM 8752 N N . VAL B 1 199 ? 2.59 -12.523 -28.984 1 78.12 199 VAL B N 1
ATOM 8753 C CA . VAL B 1 199 ? 2.207 -12.203 -27.625 1 78.12 199 VAL B CA 1
ATOM 8754 C C . VAL B 1 199 ? 0.899 -11.414 -27.609 1 78.12 199 VAL B C 1
ATOM 8756 O O . VAL B 1 199 ? 0.762 -10.422 -28.344 1 78.12 199 VAL B O 1
ATOM 8759 N N . VAL B 1 200 ? -0.076 -12.023 -26.969 1 83.69 200 VAL B N 1
ATOM 8760 C CA . VAL B 1 200 ? -1.397 -11.406 -26.953 1 83.69 200 VAL B CA 1
ATOM 8761 C C . VAL B 1 200 ? -1.781 -11.07 -25.5 1 83.69 200 VAL B C 1
ATOM 8763 O O . VAL B 1 200 ? -1.471 -11.82 -24.578 1 83.69 200 VAL B O 1
ATOM 8766 N N . VAL B 1 201 ? -2.424 -9.906 -25.328 1 93.81 201 VAL B N 1
ATOM 8767 C CA . VAL B 1 201 ? -2.961 -9.508 -24.031 1 93.81 201 VAL B CA 1
ATOM 8768 C C . VAL B 1 201 ? -4.375 -10.07 -23.859 1 93.81 201 VAL B C 1
ATOM 8770 O O . VAL B 1 201 ? -5.227 -9.883 -24.734 1 93.81 201 VAL B O 1
ATOM 8773 N N . HIS B 1 202 ? -4.598 -10.773 -22.812 1 93.06 202 HIS B N 1
ATOM 8774 C CA . HIS B 1 202 ? -5.898 -11.367 -22.531 1 93.06 202 HIS B CA 1
ATOM 8775 C C . HIS B 1 202 ? -6.617 -10.625 -21.406 1 93.06 202 HIS B C 1
ATOM 8777 O O . HIS B 1 202 ? -6 -10.273 -20.391 1 93.06 202 HIS B O 1
ATOM 8783 N N . VAL B 1 203 ? -7.867 -10.289 -21.641 1 95.5 203 VAL B N 1
ATOM 8784 C CA . VAL B 1 203 ? -8.789 -9.828 -20.609 1 95.5 203 VAL B CA 1
ATOM 8785 C C . VAL B 1 203 ? -9.836 -10.906 -20.328 1 95.5 203 VAL B C 1
ATOM 8787 O O . VAL B 1 203 ? -10.609 -11.273 -21.219 1 95.5 203 VAL B O 1
ATOM 8790 N N . ASP B 1 204 ? -9.844 -11.43 -19.109 1 94 204 ASP B N 1
ATOM 8791 C CA . ASP B 1 204 ? -10.625 -12.625 -18.812 1 94 204 ASP B CA 1
ATOM 8792 C C . ASP B 1 204 ? -11.406 -12.477 -17.516 1 94 204 ASP B C 1
ATOM 8794 O O . ASP B 1 204 ? -11.336 -11.43 -16.859 1 94 204 ASP B O 1
ATOM 8798 N N . THR B 1 205 ? -12.227 -13.484 -17.172 1 93.88 205 THR B N 1
ATOM 8799 C CA . THR B 1 205 ? -13 -13.516 -15.93 1 93.88 205 THR B CA 1
ATOM 8800 C C . THR B 1 205 ? -12.078 -13.531 -14.719 1 93.88 205 THR B C 1
ATOM 8802 O O . THR B 1 205 ? -10.891 -13.844 -14.836 1 93.88 205 THR B O 1
ATOM 8805 N N . PRO B 1 206 ? -12.602 -13.109 -13.586 1 94.5 206 PRO B N 1
ATOM 8806 C CA . PRO B 1 206 ? -11.758 -12.969 -12.398 1 94.5 206 PRO B CA 1
ATOM 8807 C C . PRO B 1 206 ? -11.477 -14.305 -11.703 1 94.5 206 PRO B C 1
ATOM 8809 O O . PRO B 1 206 ? -12.094 -15.312 -12.039 1 94.5 206 PRO B O 1
ATOM 8812 N N . HIS B 1 207 ? -10.492 -14.219 -10.797 1 91.94 207 HIS B N 1
ATOM 8813 C CA . HIS B 1 207 ? -10.305 -15.289 -9.828 1 91.94 207 HIS B CA 1
ATOM 8814 C C . HIS B 1 207 ? -11.328 -15.203 -8.703 1 91.94 207 HIS B C 1
ATOM 8816 O O . HIS B 1 207 ? -11.438 -14.18 -8.031 1 91.94 207 HIS B O 1
ATOM 8822 N N . LEU B 1 208 ? -12.031 -16.312 -8.547 1 93.69 208 LEU B N 1
ATOM 8823 C CA . LEU B 1 208 ? -13.047 -16.344 -7.496 1 93.69 208 LEU B CA 1
ATOM 8824 C C . LEU B 1 208 ? -12.469 -16.875 -6.191 1 93.69 208 LEU B C 1
ATOM 8826 O O . LEU B 1 208 ? -11.414 -17.531 -6.195 1 93.69 208 LEU B O 1
ATOM 8830 N N . PRO B 1 209 ? -13.102 -16.562 -5.062 1 94.56 209 PRO B N 1
ATOM 8831 C CA . PRO B 1 209 ? -12.633 -17.141 -3.805 1 94.56 209 PRO B CA 1
ATOM 8832 C C . PRO B 1 209 ? -12.609 -18.672 -3.838 1 94.56 209 PRO B C 1
ATOM 8834 O O . PRO B 1 209 ? -13.43 -19.297 -4.527 1 94.56 209 PRO B O 1
ATOM 8837 N N . PRO B 1 210 ? -11.672 -19.25 -3.092 1 89.44 210 PRO B N 1
ATOM 8838 C CA . PRO B 1 210 ? -11.648 -20.719 -3.031 1 89.44 210 PRO B CA 1
ATOM 8839 C C . PRO B 1 210 ? -12.992 -21.312 -2.619 1 89.44 210 PRO B C 1
ATOM 8841 O O . PRO B 1 210 ? -13.664 -20.781 -1.733 1 89.44 210 PRO B O 1
ATOM 8844 N N . GLY B 1 211 ? -13.406 -22.391 -3.322 1 83.75 211 GLY B N 1
ATOM 8845 C CA . GLY B 1 211 ? -14.648 -23.078 -3 1 83.75 211 GLY B CA 1
ATOM 8846 C C . GLY B 1 211 ? -15.867 -22.406 -3.605 1 83.75 211 GLY B C 1
ATOM 8847 O O . GLY B 1 211 ? -17 -22.781 -3.287 1 83.75 211 GLY B O 1
ATOM 8848 N N . ALA B 1 212 ? -15.672 -21.375 -4.434 1 86.12 212 ALA B N 1
ATOM 8849 C CA . ALA B 1 212 ? -16.797 -20.641 -5.012 1 86.12 212 ALA B CA 1
ATOM 8850 C C . ALA B 1 212 ? -17.703 -21.562 -5.812 1 86.12 212 ALA B C 1
ATOM 8852 O O . ALA B 1 212 ? -18.922 -21.422 -5.773 1 86.12 212 ALA B O 1
ATOM 8853 N N . TYR B 1 213 ? -17.188 -22.453 -6.551 1 78.94 213 TYR B N 1
ATOM 8854 C CA . TYR B 1 213 ? -17.984 -23.359 -7.383 1 78.94 213 TYR B CA 1
ATOM 8855 C C . TYR B 1 213 ? -18.797 -24.312 -6.527 1 78.94 213 TYR B C 1
ATOM 8857 O O . TYR B 1 213 ? -19.953 -24.594 -6.836 1 78.94 213 TYR B O 1
ATOM 8865 N N . ILE B 1 214 ? -18.141 -24.797 -5.516 1 77.31 214 ILE B N 1
ATOM 8866 C CA . ILE B 1 214 ? -18.844 -25.672 -4.586 1 77.31 214 ILE B CA 1
ATOM 8867 C C . ILE B 1 214 ? -20.016 -24.906 -3.949 1 77.31 214 ILE B C 1
ATOM 8869 O O . ILE B 1 214 ? -21.094 -25.453 -3.771 1 77.31 214 ILE B O 1
ATOM 8873 N N . LEU B 1 215 ? -19.766 -23.719 -3.598 1 84.81 215 LEU B N 1
ATOM 8874 C CA . LEU B 1 215 ? -20.781 -22.875 -2.99 1 84.81 215 LEU B CA 1
ATOM 8875 C C . LEU B 1 215 ? -21.938 -22.656 -3.951 1 84.81 215 LEU B C 1
ATOM 8877 O O . LEU B 1 215 ? -23.109 -22.641 -3.535 1 84.81 215 LEU B O 1
ATOM 8881 N N . TRP B 1 216 ? -21.641 -22.484 -5.168 1 81.19 216 TRP B N 1
ATOM 8882 C CA . TRP B 1 216 ? -22.641 -22.172 -6.195 1 81.19 216 TRP B CA 1
ATOM 8883 C C . TRP B 1 216 ? -23.406 -23.438 -6.609 1 81.19 216 TRP B C 1
ATOM 8885 O O . TRP B 1 216 ? -24.625 -23.406 -6.758 1 81.19 216 TRP B O 1
ATOM 8895 N N . SER B 1 217 ? -22.75 -24.578 -6.844 1 73.38 217 SER B N 1
ATOM 8896 C CA . SER B 1 217 ? -23.359 -25.781 -7.391 1 73.38 217 SER B CA 1
ATOM 8897 C C . SER B 1 217 ? -23.938 -26.656 -6.285 1 73.38 217 SER B C 1
ATOM 8899 O O . SER B 1 217 ? -24.812 -27.5 -6.543 1 73.38 217 SER B O 1
ATOM 8901 N N . GLY B 1 218 ? -23.688 -26.359 -5.074 1 60.81 218 GLY B N 1
ATOM 8902 C CA . GLY B 1 218 ? -24.062 -27.234 -3.973 1 60.81 218 GLY B CA 1
ATOM 8903 C C . GLY B 1 218 ? -23.453 -28.609 -4.062 1 60.81 218 GLY B C 1
ATOM 8904 O O . GLY B 1 218 ? -23.703 -29.469 -3.203 1 60.81 218 GLY B O 1
ATOM 8905 N N . LYS B 1 219 ? -22.984 -29 -5.188 1 53.94 219 LYS B N 1
ATOM 8906 C CA . LYS B 1 219 ? -22.422 -30.328 -5.398 1 53.94 219 LYS B CA 1
ATOM 8907 C C . LYS B 1 219 ? -21 -30.422 -4.863 1 53.94 219 LYS B C 1
ATOM 8909 O O . LYS B 1 219 ? -20.188 -29.531 -5.098 1 53.94 219 LYS B O 1
ATOM 8914 N N . THR B 1 220 ? -21 -31.109 -3.703 1 49.34 220 THR B N 1
ATOM 8915 C CA . THR B 1 220 ? -19.641 -31.406 -3.262 1 49.34 220 THR B CA 1
ATOM 8916 C C . THR B 1 220 ? -18.969 -32.375 -4.219 1 49.34 220 THR B C 1
ATOM 8918 O O . THR B 1 220 ? -19.641 -33.125 -4.945 1 49.34 220 THR B O 1
ATOM 8921 N N . TYR B 1 221 ? -17.734 -32.219 -4.484 1 43.16 221 TYR B N 1
ATOM 8922 C CA . TYR B 1 221 ? -17.016 -33.125 -5.344 1 43.16 221 TYR B CA 1
ATOM 8923 C C . TYR B 1 221 ? -17.375 -34.594 -5.031 1 43.16 221 TYR B C 1
ATOM 8925 O O . TYR B 1 221 ? -17.297 -35.469 -5.898 1 43.16 221 TYR B O 1
ATOM 8933 N N . ASP B 1 222 ? -17.828 -34.906 -3.822 1 39.72 222 ASP B N 1
ATOM 8934 C CA . ASP B 1 222 ? -18.094 -36.281 -3.348 1 39.72 222 ASP B CA 1
ATOM 8935 C C . ASP B 1 222 ? -19.547 -36.656 -3.604 1 39.72 222 ASP B C 1
ATOM 8937 O O . ASP B 1 222 ? -20.016 -37.688 -3.088 1 39.72 222 ASP B O 1
ATOM 8941 N N . SER B 1 223 ? -20.359 -35.969 -4.238 1 36.56 223 SER B N 1
ATOM 8942 C CA . SER B 1 223 ? -21.734 -36.469 -4.297 1 36.56 223 SER B CA 1
ATOM 8943 C C . SER B 1 223 ? -21.844 -37.688 -5.195 1 36.56 223 SER B C 1
ATOM 8945 O O . SER B 1 223 ? -21.516 -37.625 -6.383 1 36.56 223 SER B O 1
ATOM 8947 N N . ASP B 1 224 ? -21.844 -38.938 -4.75 1 33.97 224 ASP B N 1
ATOM 8948 C CA . ASP B 1 224 ? -22.078 -40.312 -5.234 1 33.97 224 ASP B CA 1
ATOM 8949 C C . ASP B 1 224 ? -23.219 -40.344 -6.258 1 33.97 224 ASP B C 1
ATOM 8951 O O . ASP B 1 224 ? -23.469 -41.344 -6.895 1 33.97 224 ASP B O 1
ATOM 8955 N N . GLU B 1 225 ? -24.344 -39.625 -6.176 1 33.16 225 GLU B N 1
ATOM 8956 C CA . GLU B 1 225 ? -25.562 -40.031 -6.836 1 33.16 225 GLU B CA 1
ATOM 8957 C C . GLU B 1 225 ? -25.516 -39.75 -8.336 1 33.16 225 GLU B C 1
ATOM 8959 O O . GLU B 1 225 ? -25.922 -38.688 -8.781 1 33.16 225 GLU B O 1
ATOM 8964 N N . VAL B 1 226 ? -24.453 -40.031 -9.031 1 33.69 226 VAL B N 1
ATOM 8965 C CA . VAL B 1 226 ? -24.828 -40.188 -10.438 1 33.69 226 VAL B CA 1
ATOM 8966 C C . VAL B 1 226 ? -25.875 -41.312 -10.57 1 33.69 226 VAL B C 1
ATOM 8968 O O . VAL B 1 226 ? -25.609 -42.438 -10.195 1 33.69 226 VAL B O 1
ATOM 8971 N N . ASP B 1 227 ? -27.172 -41.219 -10.688 1 29.77 227 ASP B N 1
ATOM 8972 C CA . ASP B 1 227 ? -28.234 -42.156 -10.977 1 29.77 227 ASP B CA 1
ATOM 8973 C C . ASP B 1 227 ? -27.859 -43.062 -12.133 1 29.77 227 ASP B C 1
ATOM 8975 O O . ASP B 1 227 ? -27.406 -42.594 -13.188 1 29.77 227 ASP B O 1
ATOM 8979 N N . ASP B 1 228 ? -27.609 -44.406 -11.906 1 28.81 228 ASP B N 1
ATOM 8980 C CA . ASP B 1 228 ? -27.672 -45.594 -12.742 1 28.81 228 ASP B CA 1
ATOM 8981 C C . ASP B 1 228 ? -28.922 -45.594 -13.609 1 28.81 228 ASP B C 1
ATOM 8983 O O . ASP B 1 228 ? -30.031 -45.75 -13.102 1 28.81 228 ASP B O 1
ATOM 8987 N N . ASP B 1 229 ? -29.203 -44.875 -14.664 1 28.3 229 ASP B N 1
ATOM 8988 C CA . ASP B 1 229 ? -30.234 -45.312 -15.602 1 28.3 229 ASP B CA 1
ATOM 8989 C C . ASP B 1 229 ? -29.984 -46.719 -16.094 1 28.3 229 ASP B C 1
ATOM 8991 O O . ASP B 1 229 ? -29.172 -46.969 -17 1 28.3 229 ASP B O 1
ATOM 8995 N N . ASP B 1 230 ? -30.016 -47.812 -15.273 1 27.12 230 ASP B N 1
ATOM 8996 C CA . ASP B 1 230 ? -30.219 -49.219 -15.672 1 27.12 230 ASP B CA 1
ATOM 8997 C C . ASP B 1 230 ? -31.516 -49.375 -16.469 1 27.12 230 ASP B C 1
ATOM 8999 O O . ASP B 1 230 ? -32.594 -49.5 -15.883 1 27.12 230 ASP B O 1
ATOM 9003 N N . ASP B 1 231 ? -31.766 -48.875 -17.703 1 27.3 231 ASP B N 1
ATOM 9004 C CA . ASP B 1 231 ? -32.812 -49.438 -18.562 1 27.3 231 ASP B CA 1
ATOM 9005 C C . ASP B 1 231 ? -32.531 -50.906 -18.844 1 27.3 231 ASP B C 1
ATOM 9007 O O . ASP B 1 231 ? -31.656 -51.25 -19.656 1 27.3 231 ASP B O 1
ATOM 9011 N N . ASP B 1 232 ? -32.625 -51.875 -17.938 1 24.08 232 ASP B N 1
ATOM 9012 C CA . ASP B 1 232 ? -32.906 -53.281 -18.25 1 24.08 232 ASP B CA 1
ATOM 9013 C C . ASP B 1 232 ? -34.188 -53.375 -19.078 1 24.08 232 ASP B C 1
ATOM 9015 O O . ASP B 1 232 ? -35.25 -52.875 -18.688 1 24.08 232 ASP B O 1
ATOM 9019 N N . PRO B 1 233 ? -34.188 -53.812 -20.422 1 26.67 233 PRO B N 1
ATOM 9020 C CA . PRO B 1 233 ? -35.375 -54.094 -21.266 1 26.67 233 PRO B CA 1
ATOM 9021 C C . PRO B 1 233 ? -36.25 -55.219 -20.703 1 26.67 233 PRO B C 1
ATOM 9023 O O . PRO B 1 233 ? -37.062 -55.781 -21.438 1 26.67 233 PRO B O 1
ATOM 9026 N N . SER B 1 234 ? -36.219 -55.625 -19.5 1 21.42 234 SER B N 1
ATOM 9027 C CA . SER B 1 234 ? -37.031 -56.781 -19.156 1 21.42 234 SER B CA 1
ATOM 9028 C C . SER B 1 234 ? -38.406 -56.719 -19.797 1 21.42 234 SER B C 1
ATOM 9030 O O . SER B 1 234 ? -38.875 -55.656 -20.188 1 21.42 234 SER B O 1
ATOM 9032 N N . ASP B 1 235 ? -39.188 -58 -19.797 1 19.83 235 ASP B N 1
ATOM 9033 C CA . ASP B 1 235 ? -40.344 -58.75 -20.266 1 19.83 235 ASP B CA 1
ATOM 9034 C C . ASP B 1 235 ? -41.656 -58 -19.984 1 19.83 235 ASP B C 1
ATOM 9036 O O . ASP B 1 235 ? -41.719 -57.25 -19.016 1 19.83 235 ASP B O 1
ATOM 9040 N N . GLU B 1 236 ? -42.469 -57.906 -21.062 1 19.84 236 GLU B N 1
ATOM 9041 C CA . GLU B 1 236 ? -43.875 -57.562 -21.172 1 19.84 236 GLU B CA 1
ATOM 9042 C C . GLU B 1 236 ? -44.75 -58.406 -20.25 1 19.84 236 GLU B C 1
ATOM 9044 O O . GLU B 1 236 ? -45.875 -58.75 -20.578 1 19.84 236 GLU B O 1
ATOM 9049 N N . ASP B 1 237 ? -44.312 -58.812 -19.094 1 17.91 237 ASP B N 1
ATOM 9050 C CA . ASP B 1 237 ? -45.406 -59.656 -18.609 1 17.91 237 ASP B CA 1
ATOM 9051 C C . ASP B 1 237 ? -46.75 -58.969 -18.719 1 17.91 237 ASP B C 1
ATOM 9053 O O . ASP B 1 237 ? -46.875 -57.781 -18.422 1 17.91 237 ASP B O 1
ATOM 9057 N N . ARG B 1 238 ? -47.656 -59.594 -19.578 1 19.22 238 ARG B N 1
ATOM 9058 C CA . ARG B 1 238 ? -49.031 -59.5 -20.047 1 19.22 238 ARG B CA 1
ATOM 9059 C C . ARG B 1 238 ? -50 -59.438 -18.859 1 19.22 238 ARG B C 1
ATOM 9061 O O . ARG B 1 238 ? -51.219 -59.375 -19.062 1 19.22 238 ARG B O 1
ATOM 9068 N N . SER B 1 239 ? -49.594 -59.719 -17.625 1 17.22 239 SER B N 1
ATOM 9069 C CA . SER B 1 239 ? -50.688 -60.344 -16.875 1 17.22 239 SER B CA 1
ATOM 9070 C C . SER B 1 239 ? -51.875 -59.406 -16.781 1 17.22 239 SER B C 1
ATOM 9072 O O . SER B 1 239 ? -51.75 -58.188 -16.938 1 17.22 239 SER B O 1
ATOM 9074 N N . ASP B 1 240 ? -53.188 -60.031 -16.688 1 17.27 240 ASP B N 1
ATOM 9075 C CA . ASP B 1 240 ? -54.656 -59.969 -16.625 1 17.27 240 ASP B CA 1
ATOM 9076 C C . ASP B 1 240 ? -55.125 -59.188 -15.398 1 17.27 240 ASP B C 1
ATOM 9078 O O . ASP B 1 240 ? -56.281 -59.219 -15.055 1 17.27 240 ASP B O 1
ATOM 9082 N N . GLU B 1 241 ? -54.344 -58.375 -14.742 1 14.95 241 GLU B N 1
ATOM 9083 C CA . GLU B 1 241 ? -54.969 -58.188 -13.445 1 14.95 241 GLU B CA 1
ATOM 9084 C C . GLU B 1 241 ? -56.375 -57.594 -13.602 1 14.95 241 GLU B C 1
ATOM 9086 O O . GLU B 1 241 ? -56.562 -56.594 -14.32 1 14.95 241 GLU B O 1
ATOM 9091 N N . GLU B 1 242 ? -57.469 -58.188 -13.234 1 14.88 242 GLU B N 1
ATOM 9092 C CA . GLU B 1 242 ? -58.906 -58.188 -12.898 1 14.88 242 GLU B CA 1
ATOM 9093 C C . GLU B 1 242 ? -59.219 -57.031 -11.93 1 14.88 242 GLU B C 1
ATOM 9095 O O . GLU B 1 242 ? -60.25 -56.375 -12.055 1 14.88 242 GLU B O 1
ATOM 9100 N N . LYS B 1 243 ? -58.719 -57 -10.648 1 15.7 243 LYS B N 1
ATOM 9101 C CA . LYS B 1 243 ? -59.688 -57.094 -9.57 1 15.7 243 LYS B CA 1
ATOM 9102 C C . LYS B 1 243 ? -60.594 -55.844 -9.555 1 15.7 243 LYS B C 1
ATOM 9104 O O . LYS B 1 243 ? -60.25 -54.812 -10.133 1 15.7 243 LYS B O 1
ATOM 9109 N N . GLN B 1 244 ? -61.219 -55.562 -8.32 1 14.54 244 GLN B N 1
ATOM 9110 C CA . GLN B 1 244 ? -62.438 -55.312 -7.543 1 14.54 244 GLN B CA 1
ATOM 9111 C C . GLN B 1 244 ? -62.594 -53.844 -7.219 1 14.54 244 GLN B C 1
ATOM 9113 O O . GLN B 1 244 ? -61.594 -53.156 -6.875 1 14.54 244 GLN B O 1
ATOM 9118 N N . SER B 1 245 ? -63.75 -53.188 -7.516 1 15.18 245 SER B N 1
ATOM 9119 C CA . SER B 1 245 ? -64.5 -51.938 -7.414 1 15.18 245 SER B CA 1
ATOM 9120 C C . SER B 1 245 ? -64.688 -51.5 -5.961 1 15.18 245 SER B C 1
ATOM 9122 O O . SER B 1 245 ? -65.375 -50.562 -5.668 1 15.18 245 SER B O 1
ATOM 9124 N N . HIS B 1 246 ? -64.062 -51.844 -4.918 1 13.98 246 HIS B N 1
ATOM 9125 C CA . HIS B 1 246 ? -64.938 -51.562 -3.764 1 13.98 246 HIS B CA 1
ATOM 9126 C C . HIS B 1 246 ? -65.062 -50.062 -3.541 1 13.98 246 HIS B C 1
ATOM 9128 O O . HIS B 1 246 ? -64.5 -49.25 -4.258 1 13.98 246 HIS B O 1
ATOM 9134 N N . GLU B 1 247 ? -64.75 -49.469 -2.197 1 14.05 247 GLU B N 1
ATOM 9135 C CA . GLU B 1 247 ? -65.562 -49.031 -1.075 1 14.05 247 GLU B CA 1
ATOM 9136 C C . GLU B 1 247 ? -65.625 -47.531 -0.995 1 14.05 247 GLU B C 1
ATOM 9138 O O . GLU B 1 247 ? -65.312 -46.812 -1.947 1 14.05 247 GLU B O 1
ATOM 9143 N N . ASP B 1 248 ? -65.125 -46.812 0.193 1 14.01 248 ASP B N 1
ATOM 9144 C CA . ASP B 1 248 ? -65.875 -46.281 1.311 1 14.01 248 ASP B CA 1
ATOM 9145 C C . ASP B 1 248 ? -66 -44.75 1.234 1 14.01 248 ASP B C 1
ATOM 9147 O O . ASP B 1 248 ? -65.312 -44.125 0.416 1 14.01 248 ASP B O 1
ATOM 9151 N N . SER B 1 249 ? -65.562 -44.062 2.459 1 13.91 249 SER B N 1
ATOM 9152 C CA . SER B 1 249 ? -66.25 -43.312 3.498 1 13.91 249 SER B CA 1
ATOM 9153 C C . SER B 1 249 ? -66 -41.812 3.336 1 13.91 249 SER B C 1
ATOM 9155 O O . SER B 1 249 ? -65.188 -41.406 2.51 1 13.91 249 SER B O 1
ATOM 9157 N N . GLN B 1 250 ? -65.375 -41.125 4.484 1 13.8 250 GLN B N 1
ATOM 9158 C CA . GLN B 1 250 ? -66 -40.219 5.449 1 13.8 250 GLN B CA 1
ATOM 9159 C C . GLN B 1 250 ? -65.625 -38.75 5.137 1 13.8 250 GLN B C 1
ATOM 9161 O O . GLN B 1 250 ? -66.5 -37.938 4.832 1 13.8 250 GLN B O 1
ATOM 9166 N N . GLU B 1 251 ? -64.875 -38.094 6.16 1 13.77 251 GLU B N 1
ATOM 9167 C CA . GLU B 1 251 ? -65.375 -37.125 7.113 1 13.77 251 GLU B CA 1
ATOM 9168 C C . GLU B 1 251 ? -65.062 -35.688 6.652 1 13.77 251 GLU B C 1
ATOM 9170 O O . GLU B 1 251 ? -64.25 -35.469 5.789 1 13.77 251 GLU B O 1
ATOM 9175 N N . PRO B 1 252 ? -64.688 -34.781 7.742 1 14.05 252 PRO B N 1
ATOM 9176 C CA . PRO B 1 252 ? -65.312 -33.688 8.445 1 14.05 252 PRO B CA 1
ATOM 9177 C C . PRO B 1 252 ? -64.812 -32.312 8.023 1 14.05 252 PRO B C 1
ATOM 9179 O O . PRO B 1 252 ? -65.562 -31.422 7.66 1 14.05 252 PRO B O 1
ATOM 9182 N N . GLY B 1 253 ? -63.75 -31.781 8.75 1 13.38 253 GLY B N 1
ATOM 9183 C CA . GLY B 1 253 ? -64 -30.703 9.68 1 13.38 253 GLY B CA 1
ATOM 9184 C C . GLY B 1 253 ? -63.812 -29.328 9.055 1 13.38 253 GLY B C 1
ATOM 9185 O O . GLY B 1 253 ? -64.812 -28.656 8.734 1 13.38 253 GLY B O 1
ATOM 9186 N N . ASN B 1 254 ? -62.781 -28.641 9.578 1 13.77 254 ASN B N 1
ATOM 9187 C CA . ASN B 1 254 ? -62.906 -27.453 10.422 1 13.77 254 ASN B CA 1
ATOM 9188 C C . ASN B 1 254 ? -62.938 -26.172 9.586 1 13.77 254 ASN B C 1
ATOM 9190 O O . ASN B 1 254 ? -62.531 -26.188 8.422 1 13.77 254 ASN B O 1
ATOM 9194 N N . GLU B 1 255 ? -62.469 -25.062 10.258 1 13.58 255 GLU B N 1
ATOM 9195 C CA . GLU B 1 255 ? -63.031 -23.859 10.859 1 13.58 255 GLU B CA 1
ATOM 9196 C C . GLU B 1 255 ? -62.781 -22.625 9.992 1 13.58 255 GLU B C 1
ATOM 9198 O O . GLU B 1 255 ? -63.719 -21.891 9.68 1 13.58 255 GLU B O 1
ATOM 9203 N N . ALA B 1 256 ? -61.531 -21.984 10.25 1 14.48 256 ALA B N 1
ATOM 9204 C CA . ALA B 1 256 ? -61.688 -20.688 10.898 1 14.48 256 ALA B CA 1
ATOM 9205 C C . ALA B 1 256 ? -62.062 -19.609 9.891 1 14.48 256 ALA B C 1
ATOM 9207 O O . ALA B 1 256 ? -61.844 -19.766 8.688 1 14.48 256 ALA B O 1
ATOM 9208 N N . SER B 1 257 ? -62.188 -18.469 10.422 1 13.67 257 SER B N 1
ATOM 9209 C CA . SER B 1 257 ? -63 -17.281 10.57 1 13.67 257 SER B CA 1
ATOM 9210 C C . SER B 1 257 ? -62.656 -16.234 9.516 1 13.67 257 SER B C 1
ATOM 9212 O O . SER B 1 257 ? -61.5 -16.016 9.195 1 13.67 257 SER B O 1
ATOM 9214 N N . ARG B 1 258 ? -63.594 -15.602 8.781 1 13.75 258 ARG B N 1
ATOM 9215 C CA . ARG B 1 258 ? -63.969 -14.789 7.629 1 13.75 258 ARG B CA 1
ATOM 9216 C C . ARG B 1 258 ? -63.625 -13.328 7.852 1 13.75 258 ARG B C 1
ATOM 9218 O O . ARG B 1 258 ? -63.531 -12.555 6.898 1 13.75 258 ARG B O 1
ATOM 9225 N N . ASN B 1 259 ? -63.594 -12.734 8.969 1 13.2 259 ASN B N 1
ATOM 9226 C CA . ASN B 1 259 ? -64.562 -11.672 8.82 1 13.2 259 ASN B CA 1
ATOM 9227 C C . ASN B 1 259 ? -64.125 -10.57 7.883 1 13.2 259 ASN B C 1
ATOM 9229 O O . ASN B 1 259 ? -62.906 -10.531 7.535 1 13.2 259 ASN B O 1
ATOM 9233 N N . ASP B 1 260 ? -64.312 -9.203 8.273 1 13.51 260 ASP B N 1
ATOM 9234 C CA . ASP B 1 260 ? -65.312 -8.203 7.895 1 13.51 260 ASP B CA 1
ATOM 9235 C C . ASP B 1 260 ? -64.688 -7.113 7.02 1 13.51 260 ASP B C 1
ATOM 9237 O O . ASP B 1 260 ? -65.188 -6.805 5.945 1 13.51 260 ASP B O 1
ATOM 9241 N N . ASP B 1 261 ? -64.188 -5.828 7.562 1 13.57 261 ASP B N 1
ATOM 9242 C CA . ASP B 1 261 ? -65 -4.605 7.488 1 13.57 261 ASP B CA 1
ATOM 9243 C C . ASP B 1 261 ? -64.625 -3.766 6.273 1 13.57 261 ASP B C 1
ATOM 9245 O O . ASP B 1 261 ? -63.562 -3.986 5.68 1 13.57 261 ASP B O 1
ATOM 9249 N N . ASP B 1 262 ? -64.562 -2.25 6.441 1 13.61 262 ASP B N 1
ATOM 9250 C CA . ASP B 1 262 ? -65.438 -1.141 6.02 1 13.61 262 ASP B CA 1
ATOM 9251 C C . ASP B 1 262 ? -64.812 -0.393 4.84 1 13.61 262 ASP B C 1
ATOM 9253 O O . ASP B 1 262 ? -63.625 -0.554 4.551 1 13.61 262 ASP B O 1
ATOM 9257 N N . ASN B 1 263 ? -65 1.098 4.867 1 13.56 263 ASN B N 1
ATOM 9258 C CA . ASN B 1 263 ? -65.75 2.131 4.168 1 13.56 263 ASN B CA 1
ATOM 9259 C C . ASN B 1 263 ? -64.875 2.891 3.176 1 13.56 263 ASN B C 1
ATOM 9261 O O . ASN B 1 263 ? -63.656 3.041 3.395 1 13.56 263 ASN B O 1
ATOM 9265 N N . LYS B 1 264 ? -65.5 3.57 2.088 1 14.2 264 LYS B N 1
ATOM 9266 C CA . LYS B 1 264 ? -65.438 3.955 0.68 1 14.2 264 LYS B CA 1
ATOM 9267 C C . LYS B 1 264 ? -64.938 5.371 0.52 1 14.2 264 LYS B C 1
ATOM 9269 O O . LYS B 1 264 ? -64.562 5.785 -0.586 1 14.2 264 LYS B O 1
ATOM 9274 N N . ASP B 1 265 ? -64.875 6.277 1.43 1 13.03 265 ASP B N 1
ATOM 9275 C CA . ASP B 1 265 ? -65.562 7.426 0.864 1 13.03 265 ASP B CA 1
ATOM 9276 C C . ASP B 1 265 ? -64.812 7.988 -0.34 1 13.03 265 ASP B C 1
ATOM 9278 O O . ASP B 1 265 ? -63.625 7.699 -0.527 1 13.03 265 ASP B O 1
ATOM 9282 N N . ASP B 1 266 ? -64.875 9.398 -0.494 1 13.34 266 ASP B N 1
ATOM 9283 C CA . ASP B 1 266 ? -65.625 10.344 -1.359 1 13.34 266 ASP B CA 1
ATOM 9284 C C . ASP B 1 266 ? -64.688 10.867 -2.457 1 13.34 266 ASP B C 1
ATOM 9286 O O . ASP B 1 266 ? -63.438 10.68 -2.391 1 13.34 266 ASP B O 1
ATOM 9290 N N . ASN B 1 267 ? -64.75 12.273 -2.672 1 13.34 267 ASN B N 1
ATOM 9291 C CA . ASN B 1 267 ? -65.312 13.117 -3.697 1 13.34 267 ASN B CA 1
ATOM 9292 C C . ASN B 1 267 ? -64.312 13.578 -4.719 1 13.34 267 ASN B C 1
ATOM 9294 O O . ASN B 1 267 ? -63.094 13.398 -4.512 1 13.34 267 ASN B O 1
ATOM 9298 N N . ASP B 1 268 ? -64.312 14.961 -4.969 1 13.45 268 ASP B N 1
ATOM 9299 C CA . ASP B 1 268 ? -64.812 15.781 -6.082 1 13.45 268 ASP B CA 1
ATOM 9300 C C . ASP B 1 268 ? -63.625 16.125 -7.027 1 13.45 268 ASP B C 1
ATOM 9302 O O . ASP B 1 268 ? -62.469 15.945 -6.676 1 13.45 268 ASP B O 1
ATOM 9306 N N . THR B 1 269 ? -63.625 17.453 -7.512 1 13.58 269 THR B N 1
ATOM 9307 C CA . THR B 1 269 ? -64 18.078 -8.773 1 13.58 269 THR B CA 1
ATOM 9308 C C . THR B 1 269 ? -62.75 18.438 -9.594 1 13.58 269 THR B C 1
ATOM 9310 O O . THR B 1 269 ? -62.656 18.078 -10.766 1 13.58 269 THR B O 1
ATOM 9313 N N . ASN B 1 270 ? -62.281 19.766 -9.5 1 13.52 270 ASN B N 1
ATOM 9314 C CA . ASN B 1 270 ? -62.469 20.781 -10.516 1 13.52 270 ASN B CA 1
ATOM 9315 C C . ASN B 1 270 ? -61.344 20.797 -11.531 1 13.52 270 ASN B C 1
ATOM 9317 O O . ASN B 1 270 ? -60.281 20.25 -11.273 1 13.52 270 ASN B O 1
ATOM 9321 N N . GLU B 1 271 ? -61.125 22.047 -12.102 1 13.38 271 GLU B N 1
ATOM 9322 C CA . GLU B 1 271 ? -61.312 22.703 -13.398 1 13.38 271 GLU B CA 1
ATOM 9323 C C . GLU B 1 271 ? -60 22.734 -14.18 1 13.38 271 GLU B C 1
ATOM 9325 O O . GLU B 1 271 ? -59.938 22.312 -15.336 1 13.38 271 GLU B O 1
ATOM 9330 N N . GLN B 1 272 ? -59.25 23.859 -14.055 1 13.74 272 GLN B N 1
ATOM 9331 C CA . GLN B 1 272 ? -59.156 24.859 -15.102 1 13.74 272 GLN B CA 1
ATOM 9332 C C . GLN B 1 272 ? -58 24.578 -16.031 1 13.74 272 GLN B C 1
ATOM 9334 O O . GLN B 1 272 ? -57.062 23.859 -15.664 1 13.74 272 GLN B O 1
ATOM 9339 N N . ALA B 1 273 ? -57.625 25.609 -16.812 1 14.08 273 ALA B N 1
ATOM 9340 C CA . ALA B 1 273 ? -57.594 26.094 -18.188 1 14.08 273 ALA B CA 1
ATOM 9341 C C . ALA B 1 273 ? -56.219 25.781 -18.828 1 14.08 273 ALA B C 1
ATOM 9343 O O . ALA B 1 273 ? -56.156 25.078 -19.828 1 14.08 273 ALA B O 1
ATOM 9344 N N . ASP B 1 274 ? -55.562 26.812 -19.297 1 13.19 274 ASP B N 1
ATOM 9345 C CA . ASP B 1 274 ? -55.5 27.438 -20.609 1 13.19 274 ASP B CA 1
ATOM 9346 C C . ASP B 1 274 ? -54.156 27.172 -21.281 1 13.19 274 ASP B C 1
ATOM 9348 O O . ASP B 1 274 ? -54.094 26.734 -22.422 1 13.19 274 ASP B O 1
ATOM 9352 N N . GLU B 1 275 ? -53.25 28.156 -21.172 1 13.21 275 GLU B N 1
ATOM 9353 C CA . GLU B 1 275 ? -52.938 29.031 -22.312 1 13.21 275 GLU B CA 1
ATOM 9354 C C . GLU B 1 275 ? -51.75 28.469 -23.109 1 13.21 275 GLU B C 1
ATOM 9356 O O . GLU B 1 275 ? -51.812 28.359 -24.344 1 13.21 275 GLU B O 1
ATOM 9361 N N . ALA B 1 276 ? -50.594 28.859 -22.719 1 13.91 276 ALA B N 1
ATOM 9362 C CA . ALA B 1 276 ? -49.875 29.797 -23.578 1 13.91 276 ALA B CA 1
ATOM 9363 C C . ALA B 1 276 ? -49.062 29.062 -24.641 1 13.91 276 ALA B C 1
ATOM 9365 O O . ALA B 1 276 ? -48.688 27.891 -24.453 1 13.91 276 ALA B O 1
ATOM 9366 N N . LYS B 1 277 ? -48.375 29.812 -25.5 1 13.9 277 LYS B N 1
ATOM 9367 C CA . LYS B 1 277 ? -48.094 30.328 -26.844 1 13.9 277 LYS B CA 1
ATOM 9368 C C . LYS B 1 277 ? -47 29.516 -27.531 1 13.9 277 LYS B C 1
ATOM 9370 O O . LYS B 1 277 ? -47.188 29.047 -28.656 1 13.9 277 LYS B O 1
ATOM 9375 N N . LYS B 1 278 ? -45.906 30.281 -27.844 1 13.91 278 LYS B N 1
ATOM 9376 C CA . LYS B 1 278 ? -45.531 30.859 -29.125 1 13.91 278 LYS B CA 1
ATOM 9377 C C . LYS B 1 278 ? -44.531 29.969 -29.875 1 13.91 278 LYS B C 1
ATOM 9379 O O . LYS B 1 278 ? -44.719 29.688 -31.062 1 13.91 278 LYS B O 1
ATOM 9384 N N . LYS B 1 279 ? -43.281 30.375 -30.156 1 13.73 279 LYS B N 1
ATOM 9385 C CA . LYS B 1 279 ? -42.812 30.875 -31.438 1 13.73 279 LYS B CA 1
ATOM 9386 C C . LYS B 1 279 ? -42.094 29.781 -32.219 1 13.73 279 LYS B C 1
ATOM 9388 O O . LYS B 1 279 ? -41.688 28.766 -31.641 1 13.73 279 LYS B O 1
ATOM 9393 N N . LYS B 1 280 ? -40.969 30.203 -32.875 1 13.97 280 LYS B N 1
ATOM 9394 C CA . LYS B 1 280 ? -40.688 30.578 -34.281 1 13.97 280 LYS B CA 1
ATOM 9395 C C . LYS B 1 280 ? -39.969 29.438 -35 1 13.97 280 LYS B C 1
ATOM 9397 O O . LYS B 1 280 ? -39.344 28.578 -34.375 1 13.97 280 LYS B O 1
ATOM 9402 N N . LYS B 1 281 ? -39.562 29.703 -36.281 1 13.64 281 LYS B N 1
ATOM 9403 C CA . LYS B 1 281 ? -39.594 29.406 -37.688 1 13.64 281 LYS B CA 1
ATOM 9404 C C . LYS B 1 281 ? -38.344 28.625 -38.125 1 13.64 281 LYS B C 1
ATOM 9406 O O . LYS B 1 281 ? -38.406 27.703 -38.938 1 13.64 281 LYS B O 1
ATOM 9411 N N . LYS B 1 282 ? -37.094 29.062 -38.062 1 14.05 282 LYS B N 1
ATOM 9412 C CA . LYS B 1 282 ? -36.531 29.328 -39.375 1 14.05 282 LYS B CA 1
ATOM 9413 C C . LYS B 1 282 ? -36.125 28.047 -40.094 1 14.05 282 LYS B C 1
ATOM 9415 O O . LYS B 1 282 ? -35.781 27.062 -39.406 1 14.05 282 LYS B O 1
ATOM 9420 N N . THR B 1 283 ? -35.781 28.094 -41.469 1 14.01 283 THR B N 1
ATOM 9421 C CA . THR B 1 283 ? -35.844 27.703 -42.875 1 14.01 283 THR B CA 1
ATOM 9422 C C . THR B 1 283 ? -34.688 26.812 -43.25 1 14.01 283 THR B C 1
ATOM 9424 O O . THR B 1 283 ? -34.844 25.781 -43.906 1 14.01 283 THR B O 1
ATOM 9427 N N . LYS B 1 284 ? -33.406 27.266 -43.469 1 14.27 284 LYS B N 1
ATOM 9428 C CA . LYS B 1 284 ? -32.938 27.25 -44.844 1 14.27 284 LYS B CA 1
ATOM 9429 C C . LYS B 1 284 ? -32.469 25.844 -45.219 1 14.27 284 LYS B C 1
ATOM 9431 O O . LYS B 1 284 ? -32.156 25.031 -44.375 1 14.27 284 LYS B O 1
ATOM 9436 N N . SER B 1 285 ? -31.344 25.828 -46.188 1 14.48 285 SER B N 1
ATOM 9437 C CA . SER B 1 285 ? -31.062 25.656 -47.625 1 14.48 285 SER B CA 1
ATOM 9438 C C . SER B 1 285 ? -30.375 24.328 -47.875 1 14.48 285 SER B C 1
ATOM 9440 O O . SER B 1 285 ? -29.828 23.703 -46.969 1 14.48 285 SER B O 1
ATOM 9442 N N . THR B 1 286 ? -29.594 24.203 -48.969 1 14.67 286 THR B N 1
ATOM 9443 C CA . THR B 1 286 ? -29.578 23.547 -50.281 1 14.67 286 THR B CA 1
ATOM 9444 C C . THR B 1 286 ? -28.672 22.312 -50.25 1 14.67 286 THR B C 1
ATOM 9446 O O . THR B 1 286 ? -29.109 21.203 -50.594 1 14.67 286 THR B O 1
ATOM 9449 N N . ASP B 1 287 ? -27.516 22.203 -51.188 1 14.44 287 ASP B N 1
ATOM 9450 C CA . ASP B 1 287 ? -27.328 21.531 -52.469 1 14.44 287 ASP B CA 1
ATOM 9451 C C . ASP B 1 287 ? -26.469 20.281 -52.312 1 14.44 287 ASP B C 1
ATOM 9453 O O . ASP B 1 287 ? -26.844 19.203 -52.781 1 14.44 287 ASP B O 1
ATOM 9457 N N . LYS B 1 288 ? -25.031 20.219 -52.625 1 15.07 288 LYS B N 1
ATOM 9458 C CA . LYS B 1 288 ? -24.469 19.656 -53.844 1 15.07 288 LYS B CA 1
ATOM 9459 C C . LYS B 1 288 ? -24.094 18.188 -53.625 1 15.07 288 LYS B C 1
ATOM 9461 O O . LYS B 1 288 ? -24.453 17.344 -54.469 1 15.07 288 LYS B O 1
ATOM 9466 N N . LEU B 1 289 ? -22.703 17.766 -53.438 1 15.32 289 LEU B N 1
ATOM 9467 C CA . LEU B 1 289 ? -21.844 17.203 -54.438 1 15.32 289 LEU B CA 1
ATOM 9468 C C . LEU B 1 289 ? -21.859 15.672 -54.406 1 15.32 289 LEU B C 1
ATOM 9470 O O . LEU B 1 289 ? -21.859 15.086 -53.312 1 15.32 289 LEU B O 1
ATOM 9474 N N . HIS B 1 290 ? -21.766 14.836 -55.5 1 14.91 290 HIS B N 1
ATOM 9475 C CA . HIS B 1 290 ? -22.047 13.695 -56.375 1 14.91 290 HIS B CA 1
ATOM 9476 C C . HIS B 1 290 ? -21.219 12.484 -55.969 1 14.91 290 HIS B C 1
ATOM 9478 O O . HIS B 1 290 ? -21.75 11.391 -55.75 1 14.91 290 HIS B O 1
ATOM 9484 N N . HIS B 1 291 ? -19.984 12.117 -56.594 1 15.22 291 HIS B N 1
ATOM 9485 C CA . HIS B 1 291 ? -19.812 11.141 -57.656 1 15.22 291 HIS B CA 1
ATOM 9486 C C . HIS B 1 291 ? -19.484 9.758 -57.094 1 15.22 291 HIS B C 1
ATOM 9488 O O . HIS B 1 291 ? -20.125 8.773 -57.469 1 15.22 291 HIS B O 1
ATOM 9494 N N . ARG B 1 292 ? -18.125 9.008 -57.25 1 15.1 292 ARG B N 1
ATOM 9495 C CA . ARG B 1 292 ? -17.781 7.996 -58.25 1 15.1 292 ARG B CA 1
ATOM 9496 C C . ARG B 1 292 ? -17.766 6.602 -57.625 1 15.1 292 ARG B C 1
ATOM 9498 O O . ARG B 1 292 ? -18.391 5.676 -58.156 1 15.1 292 ARG B O 1
ATOM 9505 N N . LYS B 1 293 ? -16.547 5.68 -57.375 1 16.27 293 LYS B N 1
ATOM 9506 C CA . LYS B 1 293 ? -16.031 4.598 -58.188 1 16.27 293 LYS B CA 1
ATOM 9507 C C . LYS B 1 293 ? -16.516 3.238 -57.688 1 16.27 293 LYS B C 1
ATOM 9509 O O . LYS B 1 293 ? -16.609 3.018 -56.469 1 16.27 293 LYS B O 1
ATOM 9514 N N . ASN B 1 294 ? -16.797 1.972 -58.594 1 15.47 294 ASN B N 1
ATOM 9515 C CA . ASN B 1 294 ? -17.469 0.734 -59 1 15.47 294 ASN B CA 1
ATOM 9516 C C . ASN B 1 294 ? -16.672 -0.493 -58.562 1 15.47 294 ASN B C 1
ATOM 9518 O O . ASN B 1 294 ? -17.172 -1.618 -58.656 1 15.47 294 ASN B O 1
ATOM 9522 N N . LYS B 1 295 ? -15.445 -0.848 -58.219 1 16.73 295 LYS B N 1
ATOM 9523 C CA . LYS B 1 295 ? -14.836 -1.984 -58.875 1 16.73 295 LYS B CA 1
ATOM 9524 C C . LYS B 1 295 ? -15.477 -3.299 -58.438 1 16.73 295 LYS B C 1
ATOM 9526 O O . LYS B 1 295 ? -15.891 -3.439 -57.312 1 16.73 295 LYS B O 1
ATOM 9531 N N . ILE B 1 296 ? -15.508 -4.637 -59.312 1 15.9 296 ILE B N 1
ATOM 9532 C CA . ILE B 1 296 ? -16.078 -5.809 -59.969 1 15.9 296 ILE B CA 1
ATOM 9533 C C . ILE B 1 296 ? -15.57 -7.078 -59.312 1 15.9 296 ILE B C 1
ATOM 9535 O O . ILE B 1 296 ? -16.078 -8.172 -59.562 1 15.9 296 ILE B O 1
ATOM 9539 N N . TYR B 1 297 ? -14.789 -7.539 -58.344 1 15.93 297 TYR B N 1
ATOM 9540 C CA . TYR B 1 297 ? -14.055 -8.773 -58.594 1 15.93 297 TYR B CA 1
ATOM 9541 C C . TYR B 1 297 ? -14.961 -9.992 -58.438 1 15.93 297 TYR B C 1
ATOM 9543 O O . TYR B 1 297 ? -15.625 -10.156 -57.406 1 15.93 297 TYR B O 1
ATOM 9551 N N . SER B 1 298 ? -15.258 -10.977 -59.5 1 16.34 298 SER B N 1
ATOM 9552 C CA . SER B 1 298 ? -16.125 -12.031 -60.031 1 16.34 298 SER B CA 1
ATOM 9553 C C . SER B 1 298 ? -15.703 -13.398 -59.5 1 16.34 298 SER B C 1
ATOM 9555 O O . SER B 1 298 ? -16.438 -14.375 -59.625 1 16.34 298 SER B O 1
ATOM 9557 N N . GLY B 1 299 ? -14.656 -13.922 -59 1 15.88 299 GLY B N 1
ATOM 9558 C CA . GLY B 1 299 ? -14.242 -15.219 -59.5 1 15.88 299 GLY B CA 1
ATOM 9559 C C . GLY B 1 299 ? -15.148 -16.344 -59.062 1 15.88 299 GLY B C 1
ATOM 9560 O O . GLY B 1 299 ? -15.867 -16.219 -58.062 1 15.88 299 GLY B O 1
ATOM 9561 N N . ARG B 1 300 ? -15.188 -17.734 -59.656 1 15.76 300 ARG B N 1
ATOM 9562 C CA . ARG B 1 300 ? -15.93 -18.844 -60.281 1 15.76 300 ARG B CA 1
ATOM 9563 C C . ARG B 1 300 ? -16.078 -20.016 -59.312 1 15.76 300 ARG B C 1
ATOM 9565 O O . ARG B 1 300 ? -17.156 -20.547 -59.125 1 15.76 300 ARG B O 1
ATOM 9572 N N . LYS B 1 301 ? -15.125 -21.062 -59.125 1 15.99 301 LYS B N 1
ATOM 9573 C CA . LYS B 1 301 ? -15.18 -22.422 -59.625 1 15.99 301 LYS B CA 1
ATOM 9574 C C . LYS B 1 301 ? -16.078 -23.297 -58.75 1 15.99 301 LYS B C 1
ATOM 9576 O O . LYS B 1 301 ? -16.328 -22.969 -57.594 1 15.99 301 LYS B O 1
ATOM 9581 N N . GLY B 1 302 ? -15.805 -24.781 -58.531 1 15.86 302 GLY B N 1
ATOM 9582 C CA . GLY B 1 302 ? -16.344 -26.062 -59 1 15.86 302 GLY B CA 1
ATOM 9583 C C . GLY B 1 302 ? -17.125 -26.781 -57.906 1 15.86 302 GLY B C 1
ATOM 9584 O O . GLY B 1 302 ? -17.094 -26.391 -56.75 1 15.86 302 GLY B O 1
ATOM 9585 N N . SER B 1 303 ? -17.328 -28.344 -57.938 1 16.56 303 SER B N 1
ATOM 9586 C CA . SER B 1 303 ? -18.438 -29.281 -58.094 1 16.56 303 SER B CA 1
ATOM 9587 C C . SER B 1 303 ? -18.734 -29.984 -56.75 1 16.56 303 SER B C 1
ATOM 9589 O O . SER B 1 303 ? -19.891 -30.109 -56.375 1 16.56 303 SER B O 1
ATOM 9591 N N . ASN B 1 304 ? -17.906 -30.891 -56.156 1 16.16 304 ASN B N 1
ATOM 9592 C CA . ASN B 1 304 ? -18.297 -32.281 -56 1 16.16 304 ASN B CA 1
ATOM 9593 C C . ASN B 1 304 ? -19.297 -32.438 -54.844 1 16.16 304 ASN B C 1
ATOM 9595 O O . ASN B 1 304 ? -19.125 -31.844 -53.781 1 16.16 304 ASN B O 1
ATOM 9599 N N . LYS B 1 305 ? -20.375 -33.25 -54.969 1 18.48 305 LYS B N 1
ATOM 9600 C CA . LYS B 1 305 ? -21.75 -33.406 -54.531 1 18.48 305 LYS B CA 1
ATOM 9601 C C . LYS B 1 305 ? -21.828 -34 -53.125 1 18.48 305 LYS B C 1
ATOM 9603 O O . LYS B 1 305 ? -22.531 -33.5 -52.25 1 18.48 305 LYS B O 1
ATOM 9608 N N . ILE B 1 306 ? -21.781 -35.438 -53.031 1 16.7 306 ILE B N 1
ATOM 9609 C CA . ILE B 1 306 ? -22.922 -36.156 -52.5 1 16.7 306 ILE B CA 1
ATOM 9610 C C . ILE B 1 306 ? -22.875 -36.188 -51 1 16.7 306 ILE B C 1
ATOM 9612 O O . ILE B 1 306 ? -23.906 -36.062 -50.312 1 16.7 306 ILE B O 1
ATOM 9616 N N . ILE B 1 307 ? -21.875 -36.969 -50.375 1 20.98 307 ILE B N 1
ATOM 9617 C CA . ILE B 1 307 ? -22.188 -37.938 -49.312 1 20.98 307 ILE B CA 1
ATOM 9618 C C . ILE B 1 307 ? -22.922 -37.219 -48.156 1 20.98 307 ILE B C 1
ATOM 9620 O O . ILE B 1 307 ? -22.406 -36.25 -47.594 1 20.98 307 ILE B O 1
ATOM 9624 N N . ASN B 1 308 ? -24.219 -37.5 -47.844 1 18.94 308 ASN B N 1
ATOM 9625 C CA . ASN B 1 308 ? -25.5 -36.906 -47.469 1 18.94 308 ASN B CA 1
ATOM 9626 C C . ASN B 1 308 ? -25.453 -36.312 -46.062 1 18.94 308 ASN B C 1
ATOM 9628 O O . ASN B 1 308 ? -24.547 -36.625 -45.281 1 18.94 308 ASN B O 1
ATOM 9632 N N . LYS B 1 309 ? -26.734 -36.406 -45.25 1 21.78 309 LYS B N 1
ATOM 9633 C CA . LYS B 1 309 ? -27.594 -35.469 -44.562 1 21.78 309 LYS B CA 1
ATOM 9634 C C . LYS B 1 309 ? -27.25 -35.375 -43.062 1 21.78 309 LYS B C 1
ATOM 9636 O O . LYS B 1 309 ? -27.969 -34.75 -42.281 1 21.78 309 LYS B O 1
ATOM 9641 N N . HIS B 1 310 ? -27.016 -36.625 -42.438 1 22.28 310 HIS B N 1
ATOM 9642 C CA . HIS B 1 310 ? -27.172 -36.5 -41 1 22.28 310 HIS B CA 1
ATOM 9643 C C . HIS B 1 310 ? -26.359 -35.344 -40.438 1 22.28 310 HIS B C 1
ATOM 9645 O O . HIS B 1 310 ? -25.141 -35.312 -40.562 1 22.28 310 HIS B O 1
ATOM 9651 N N . LYS B 1 311 ? -26.891 -34.188 -40.312 1 23 311 LYS B N 1
ATOM 9652 C CA . LYS B 1 311 ? -26.547 -32.75 -40.375 1 23 311 LYS B CA 1
ATOM 9653 C C . LYS B 1 311 ? -25.484 -32.406 -39.344 1 23 311 LYS B C 1
ATOM 9655 O O . LYS B 1 311 ? -25.234 -33.156 -38.406 1 23 311 LYS B O 1
ATOM 9660 N N . ASP B 1 312 ? -25.438 -31.047 -39.094 1 22.45 312 ASP B N 1
ATOM 9661 C CA . ASP B 1 312 ? -24.5 -29.938 -38.906 1 22.45 312 ASP B CA 1
ATOM 9662 C C . ASP B 1 312 ? -24.062 -29.828 -37.438 1 22.45 312 ASP B C 1
ATOM 9664 O O . ASP B 1 312 ? -23.734 -28.734 -36.969 1 22.45 312 ASP B O 1
ATOM 9668 N N . ALA B 1 313 ? -24.672 -30.719 -36.594 1 25.28 313 ALA B N 1
ATOM 9669 C CA . ALA B 1 313 ? -24.266 -30.234 -35.281 1 25.28 313 ALA B CA 1
ATOM 9670 C C . ALA B 1 313 ? -22.766 -30.031 -35.219 1 25.28 313 ALA B C 1
ATOM 9672 O O . ALA B 1 313 ? -22 -31 -35.312 1 25.28 313 ALA B O 1
ATOM 9673 N N . GLY B 1 314 ? -22.359 -28.984 -35.875 1 23.28 314 GLY B N 1
ATOM 9674 C CA . GLY B 1 314 ? -20.984 -28.484 -35.938 1 23.28 314 GLY B CA 1
ATOM 9675 C C . GLY B 1 314 ? -20.203 -28.766 -34.656 1 23.28 314 GLY B C 1
ATOM 9676 O O . GLY B 1 314 ? -20.719 -28.562 -33.562 1 23.28 314 GLY B O 1
ATOM 9677 N N . ASN B 1 315 ? -19.438 -29.797 -34.719 1 21.7 315 ASN B N 1
ATOM 9678 C CA . ASN B 1 315 ? -18.406 -30.078 -33.719 1 21.7 315 ASN B CA 1
ATOM 9679 C C . ASN B 1 315 ? -17.703 -28.797 -33.25 1 21.7 315 ASN B C 1
ATOM 9681 O O . ASN B 1 315 ? -16.969 -28.172 -34.031 1 21.7 315 ASN B O 1
ATOM 9685 N N . LYS B 1 316 ? -18.438 -28.016 -32.469 1 25.92 316 LYS B N 1
ATOM 9686 C CA . LYS B 1 316 ? -17.734 -26.969 -31.75 1 25.92 316 LYS B CA 1
ATOM 9687 C C . LYS B 1 316 ? -16.359 -27.438 -31.297 1 25.92 316 LYS B C 1
ATOM 9689 O O . LYS B 1 316 ? -16.25 -28.422 -30.562 1 25.92 316 LYS B O 1
ATOM 9694 N N . LYS B 1 317 ? -15.43 -27.172 -32.188 1 23.91 317 LYS B N 1
ATOM 9695 C CA . LYS B 1 317 ? -13.992 -27.203 -31.906 1 23.91 317 LYS B CA 1
ATOM 9696 C C . LYS B 1 317 ? -13.711 -26.797 -30.453 1 23.91 317 LYS B C 1
ATOM 9698 O O . LYS B 1 317 ? -13.914 -25.656 -30.078 1 23.91 317 LYS B O 1
ATOM 9703 N N . LEU B 1 318 ? -14.172 -27.594 -29.625 1 25.02 318 LEU B N 1
ATOM 9704 C CA . LEU B 1 318 ? -13.57 -27.375 -28.312 1 25.02 318 LEU B CA 1
ATOM 9705 C C . LEU B 1 318 ? -12.078 -27.094 -28.422 1 25.02 318 LEU B C 1
ATOM 9707 O O . LEU B 1 318 ? -11.289 -28.016 -28.672 1 25.02 318 LEU B O 1
ATOM 9711 N N . GLU B 1 319 ? -11.742 -26.062 -29.266 1 24.52 319 GLU B N 1
ATOM 9712 C CA . GLU B 1 319 ? -10.375 -25.609 -29.047 1 24.52 319 GLU B CA 1
ATOM 9713 C C . GLU B 1 319 ? -9.984 -25.688 -27.578 1 24.52 319 GLU B C 1
ATOM 9715 O O . GLU B 1 319 ? -10.617 -25.062 -26.719 1 24.52 319 GLU B O 1
ATOM 9720 N N . LYS B 1 320 ? -9.586 -26.797 -27.172 1 27.22 320 LYS B N 1
ATOM 9721 C CA . LYS B 1 320 ? -8.852 -26.969 -25.922 1 27.22 320 LYS B CA 1
ATOM 9722 C C . LYS B 1 320 ? -7.898 -25.812 -25.672 1 27.22 320 LYS B C 1
ATOM 9724 O O . LYS B 1 320 ? -6.898 -25.656 -26.391 1 27.22 320 LYS B O 1
ATOM 9729 N N . ARG B 1 321 ? -8.398 -24.641 -25.406 1 26.88 321 ARG B N 1
ATOM 9730 C CA . ARG B 1 321 ? -7.609 -23.547 -24.859 1 26.88 321 ARG B CA 1
ATOM 9731 C C . ARG B 1 321 ? -6.648 -24.047 -23.781 1 26.88 321 ARG B C 1
ATOM 9733 O O . ARG B 1 321 ? -7.074 -24.594 -22.766 1 26.88 321 ARG B O 1
ATOM 9740 N N . ALA B 1 322 ? -5.523 -24.484 -24.266 1 26.56 322 ALA B N 1
ATOM 9741 C CA . ALA B 1 322 ? -4.398 -24.641 -23.359 1 26.56 322 ALA B CA 1
ATOM 9742 C C . ALA B 1 322 ? -4.289 -23.438 -22.422 1 26.56 322 ALA B C 1
ATOM 9744 O O . ALA B 1 322 ? -3.992 -22.328 -22.844 1 26.56 322 ALA B O 1
ATOM 9745 N N . ILE B 1 323 ? -5.215 -23.203 -21.625 1 26 323 ILE B N 1
ATOM 9746 C CA . ILE B 1 323 ? -4.992 -22.281 -20.531 1 26 323 ILE B CA 1
ATOM 9747 C C . ILE B 1 323 ? -3.607 -22.516 -19.938 1 26 323 ILE B C 1
ATOM 9749 O O . ILE B 1 323 ? -3.355 -23.547 -19.312 1 26 323 ILE B O 1
ATOM 9753 N N . THR B 1 324 ? -2.623 -22.109 -20.609 1 27.2 324 THR B N 1
ATOM 9754 C CA . THR B 1 324 ? -1.346 -21.969 -19.922 1 27.2 324 THR B CA 1
ATOM 9755 C C . THR B 1 324 ? -1.511 -21.141 -18.656 1 27.2 324 THR B C 1
ATOM 9757 O O . THR B 1 324 ? -1.57 -19.906 -18.703 1 27.2 324 THR B O 1
ATOM 9760 N N . MET B 1 325 ? -2.475 -21.219 -17.969 1 26.7 325 MET B N 1
ATOM 9761 C CA . MET B 1 325 ? -2.406 -20.562 -16.656 1 26.7 325 MET B CA 1
ATOM 9762 C C . MET B 1 325 ? -1.105 -20.922 -15.945 1 26.7 325 MET B C 1
ATOM 9764 O O . MET B 1 325 ? -0.789 -22.094 -15.766 1 26.7 325 MET B O 1
ATOM 9768 N N . LYS B 1 326 ? -0.17 -20.25 -16.031 1 30.91 326 LYS B N 1
ATOM 9769 C CA . LYS B 1 326 ? 0.62 -20.438 -14.812 1 30.91 326 LYS B CA 1
ATOM 9770 C C . LYS B 1 326 ? -0.279 -20.531 -13.586 1 30.91 326 LYS B C 1
ATOM 9772 O O . LYS B 1 326 ? -0.819 -19.516 -13.117 1 30.91 326 LYS B O 1
ATOM 9777 N N . VAL B 1 327 ? -1.323 -21.312 -13.555 1 27.95 327 VAL B N 1
ATOM 9778 C CA . VAL B 1 327 ? -2.189 -21.594 -12.414 1 27.95 327 VAL B CA 1
ATOM 9779 C C . VAL B 1 327 ? -1.385 -21.516 -11.125 1 27.95 327 VAL B C 1
ATOM 9781 O O . VAL B 1 327 ? -0.233 -21.953 -11.07 1 27.95 327 VAL B O 1
ATOM 9784 N N . ASP B 1 328 ? -1.559 -20.578 -10.383 1 29.97 328 ASP B N 1
ATOM 9785 C CA . ASP B 1 328 ? -1.254 -20.547 -8.953 1 29.97 328 ASP B CA 1
ATOM 9786 C C . ASP B 1 328 ? -1.271 -21.953 -8.359 1 29.97 328 ASP B C 1
ATOM 9788 O O . ASP B 1 328 ? -2.246 -22.359 -7.723 1 29.97 328 ASP B O 1
ATOM 9792 N N . GLU B 1 329 ? -0.991 -22.891 -9.156 1 29.58 329 GLU B N 1
ATOM 9793 C CA . GLU B 1 329 ? -1.054 -24.25 -8.617 1 29.58 329 GLU B CA 1
ATOM 9794 C C . GLU B 1 329 ? -0.052 -24.438 -7.48 1 29.58 329 GLU B C 1
ATOM 9796 O O . GLU B 1 329 ? 1.155 -24.281 -7.676 1 29.58 329 GLU B O 1
ATOM 9801 N N . GLN B 1 330 ? -0.364 -24.031 -6.418 1 29.86 330 GLN B N 1
ATOM 9802 C CA . GLN B 1 330 ? 0.374 -24.688 -5.34 1 29.86 330 GLN B CA 1
ATOM 9803 C C . GLN B 1 330 ? 0.908 -26.047 -5.781 1 29.86 330 GLN B C 1
ATOM 9805 O O . GLN B 1 330 ? 0.305 -26.719 -6.629 1 29.86 330 GLN B O 1
ATOM 9810 N N . ARG B 1 331 ? 2.088 -26.266 -5.766 1 33.16 331 ARG B N 1
ATOM 9811 C CA . ARG B 1 331 ? 2.523 -27.641 -5.977 1 33.16 331 ARG B CA 1
ATOM 9812 C C . ARG B 1 331 ? 1.42 -28.625 -5.613 1 33.16 331 ARG B C 1
ATOM 9814 O O . ARG B 1 331 ? 1.25 -28.969 -4.441 1 33.16 331 ARG B O 1
ATOM 9821 N N . ILE B 1 332 ? 0.447 -28.625 -6.277 1 33.97 332 ILE B N 1
ATOM 9822 C CA . ILE B 1 332 ? -0.607 -29.625 -6.156 1 33.97 332 ILE B CA 1
ATOM 9823 C C . ILE B 1 332 ? -0.073 -30.984 -6.582 1 33.97 332 ILE B C 1
ATOM 9825 O O . ILE B 1 332 ? 0.662 -31.094 -7.566 1 33.97 332 ILE B O 1
ATOM 9829 N N . ARG B 1 333 ? -0.207 -31.938 -5.805 1 37.47 333 ARG B N 1
ATOM 9830 C CA . ARG B 1 333 ? 0.035 -33.344 -6.16 1 37.47 333 ARG B CA 1
ATOM 9831 C C . ARG B 1 333 ? -0.567 -33.656 -7.523 1 37.47 333 ARG B C 1
ATOM 9833 O O . ARG B 1 333 ? -1.6 -33.125 -7.902 1 37.47 333 ARG B O 1
ATOM 9840 N N . HIS B 1 334 ? 0.246 -34.312 -8.305 1 38.47 334 HIS B N 1
ATOM 9841 C CA . HIS B 1 334 ? -0.149 -34.75 -9.633 1 38.47 334 HIS B CA 1
ATOM 9842 C C . HIS B 1 334 ? -1.65 -35 -9.711 1 38.47 334 HIS B C 1
ATOM 9844 O O . HIS B 1 334 ? -2.307 -34.625 -10.672 1 38.47 334 HIS B O 1
ATOM 9850 N N . SER B 1 335 ? -2.189 -35.531 -8.68 1 36.09 335 SER B N 1
ATOM 9851 C CA . SER B 1 335 ? -3.604 -35.875 -8.648 1 36.09 335 SER B CA 1
ATOM 9852 C C . SER B 1 335 ? -4.488 -34.625 -8.586 1 36.09 335 SER B C 1
ATOM 9854 O O . SER B 1 335 ? -5.551 -34.594 -9.211 1 36.09 335 SER B O 1
ATOM 9856 N N . LYS B 1 336 ? -4.02 -33.719 -7.84 1 39.91 336 LYS B N 1
ATOM 9857 C CA . LYS B 1 336 ? -4.848 -32.531 -7.66 1 39.91 336 LYS B CA 1
ATOM 9858 C C . LYS B 1 336 ? -4.801 -31.656 -8.898 1 39.91 336 LYS B C 1
ATOM 9860 O O . LYS B 1 336 ? -5.797 -31.016 -9.25 1 39.91 336 LYS B O 1
ATOM 9865 N N . LEU B 1 337 ? -3.654 -31.656 -9.453 1 38.5 337 LEU B N 1
ATOM 9866 C CA . LEU B 1 337 ? -3.502 -30.922 -10.703 1 38.5 337 LEU B CA 1
ATOM 9867 C C . LEU B 1 337 ? -4.461 -31.453 -11.766 1 38.5 337 LEU B C 1
ATOM 9869 O O . LEU B 1 337 ? -5.102 -30.672 -12.469 1 38.5 337 LEU B O 1
ATOM 9873 N N . ASN B 1 338 ? -4.52 -32.719 -11.859 1 37.22 338 ASN B N 1
ATOM 9874 C CA . ASN B 1 338 ? -5.395 -33.375 -12.836 1 37.22 338 ASN B CA 1
ATOM 9875 C C . ASN B 1 338 ? -6.863 -33.094 -12.523 1 37.22 338 ASN B C 1
ATOM 9877 O O . ASN B 1 338 ? -7.672 -32.906 -13.438 1 37.22 338 ASN B O 1
ATOM 9881 N N . ARG B 1 339 ? -7.168 -33 -11.32 1 41.03 339 ARG B N 1
ATOM 9882 C CA . ARG B 1 339 ? -8.539 -32.719 -10.906 1 41.03 339 ARG B CA 1
ATOM 9883 C C . ARG B 1 339 ? -8.938 -31.281 -11.242 1 41.03 339 ARG B C 1
ATOM 9885 O O . ARG B 1 339 ? -10.055 -31.047 -11.695 1 41.03 339 ARG B O 1
ATOM 9892 N N . ARG B 1 340 ? -8.031 -30.391 -11.016 1 42 340 ARG B N 1
ATOM 9893 C CA . ARG B 1 340 ? -8.312 -28.984 -11.25 1 42 340 ARG B CA 1
ATOM 9894 C C . ARG B 1 340 ? -8.461 -28.688 -12.742 1 42 340 ARG B C 1
ATOM 9896 O O . ARG B 1 340 ? -9.336 -27.922 -13.148 1 42 340 ARG B O 1
ATOM 9903 N N . LYS B 1 341 ? -7.645 -29.328 -13.57 1 40.44 341 LYS B N 1
ATOM 9904 C CA . LYS B 1 341 ? -7.73 -29.203 -15.023 1 40.44 341 LYS B CA 1
ATOM 9905 C C . LYS B 1 341 ? -9.078 -29.688 -15.547 1 40.44 341 LYS B C 1
ATOM 9907 O O . LYS B 1 341 ? -9.672 -29.062 -16.422 1 40.44 341 LYS B O 1
ATOM 9912 N N . ASN B 1 342 ? -9.516 -30.766 -14.945 1 38.34 342 ASN B N 1
ATOM 9913 C CA . ASN B 1 342 ? -10.719 -31.422 -15.461 1 38.34 342 ASN B CA 1
ATOM 9914 C C . ASN B 1 342 ? -11.977 -30.734 -14.945 1 38.34 342 ASN B C 1
ATOM 9916 O O . ASN B 1 342 ? -12.992 -30.688 -15.648 1 38.34 342 ASN B O 1
ATOM 9920 N N . THR B 1 343 ? -11.875 -30.25 -13.773 1 38.09 343 THR B N 1
ATOM 9921 C CA . THR B 1 343 ? -13.047 -29.516 -13.312 1 38.09 343 THR B CA 1
ATOM 9922 C C . THR B 1 343 ? -13.32 -28.312 -14.211 1 38.09 343 THR B C 1
ATOM 9924 O O . THR B 1 343 ? -14.469 -28.031 -14.539 1 38.09 343 THR B O 1
ATOM 9927 N N . ARG B 1 344 ? -12.297 -27.781 -14.602 1 38.38 344 ARG B N 1
ATOM 9928 C CA . ARG B 1 344 ? -12.484 -26.672 -15.547 1 38.38 344 ARG B CA 1
ATOM 9929 C C . ARG B 1 344 ? -13.008 -27.188 -16.891 1 38.38 344 ARG B C 1
ATOM 9931 O O . ARG B 1 344 ? -13.906 -26.578 -17.484 1 38.38 344 ARG B O 1
ATOM 9938 N N . LYS B 1 345 ? -12.422 -28.281 -17.484 1 38.47 345 LYS B N 1
ATOM 9939 C CA . LYS B 1 345 ? -12.875 -28.875 -18.75 1 38.47 345 LYS B CA 1
ATOM 9940 C C . LYS B 1 345 ? -14.297 -29.391 -18.625 1 38.47 345 LYS B C 1
ATOM 9942 O O . LYS B 1 345 ? -15.094 -29.281 -19.562 1 38.47 345 LYS B O 1
ATOM 9947 N N . ALA B 1 346 ? -14.602 -30.016 -17.609 1 37.28 346 ALA B N 1
ATOM 9948 C CA . ALA B 1 346 ? -15.969 -30.516 -17.406 1 37.28 346 ALA B CA 1
ATOM 9949 C C . ALA B 1 346 ? -16.969 -29.359 -17.359 1 37.28 346 ALA B C 1
ATOM 9951 O O . ALA B 1 346 ? -18.078 -29.469 -17.891 1 37.28 346 ALA B O 1
ATOM 9952 N N . LEU B 1 347 ? -16.531 -28.328 -16.734 1 36.69 347 LEU B N 1
ATOM 9953 C CA . LEU B 1 347 ? -17.406 -27.156 -16.719 1 36.69 347 LEU B CA 1
ATOM 9954 C C . LEU B 1 347 ? -17.516 -26.547 -18.109 1 36.69 347 LEU B C 1
ATOM 9956 O O . LEU B 1 347 ? -18.562 -25.984 -18.453 1 36.69 347 LEU B O 1
ATOM 9960 N N . GLU B 1 348 ? -16.531 -26.625 -18.859 1 34.75 348 GLU B N 1
ATOM 9961 C CA . GLU B 1 348 ? -16.594 -26.141 -20.234 1 34.75 348 GLU B CA 1
ATOM 9962 C C . GLU B 1 348 ? -17.469 -27.047 -21.109 1 34.75 348 GLU B C 1
ATOM 9964 O O . GLU B 1 348 ? -18.125 -26.578 -22.031 1 34.75 348 GLU B O 1
ATOM 9969 N N . LYS B 1 349 ? -17.344 -28.453 -21.047 1 35.22 349 LYS B N 1
ATOM 9970 C CA . LYS B 1 349 ? -18.188 -29.344 -21.828 1 35.22 349 LYS B CA 1
ATOM 9971 C C . LYS B 1 349 ? -19.656 -29.234 -21.406 1 35.22 349 LYS B C 1
ATOM 9973 O O . LYS B 1 349 ? -20.547 -29.703 -22.109 1 35.22 349 LYS B O 1
ATOM 9978 N N . THR B 1 350 ? -19.969 -28.969 -20.188 1 30.77 350 THR B N 1
ATOM 9979 C CA . THR B 1 350 ? -21.391 -28.938 -19.875 1 30.77 350 THR B CA 1
ATOM 9980 C C . THR B 1 350 ? -22.062 -27.766 -20.578 1 30.77 350 THR B C 1
ATOM 9982 O O . THR B 1 350 ? -23.266 -27.531 -20.375 1 30.77 350 THR B O 1
ATOM 9985 N N . SER B 1 351 ? -21.406 -27 -21.281 1 28.16 351 SER B N 1
ATOM 9986 C CA . SER B 1 351 ? -22.281 -26.047 -21.953 1 28.16 351 SER B CA 1
ATOM 9987 C C . SER B 1 351 ? -23.156 -26.734 -22.984 1 28.16 351 SER B C 1
ATOM 9989 O O . SER B 1 351 ? -23.891 -26.078 -23.734 1 28.16 351 SER B O 1
ATOM 9991 N N . SER B 1 352 ? -22.812 -27.875 -23.578 1 24.95 352 SER B N 1
ATOM 9992 C CA . SER B 1 352 ? -23.984 -28.406 -24.25 1 24.95 352 SER B CA 1
ATOM 9993 C C . SER B 1 352 ? -25.062 -28.844 -23.266 1 24.95 352 SER B C 1
ATOM 9995 O O . SER B 1 352 ? -24.734 -29.391 -22.203 1 24.95 352 SER B O 1
ATOM 9997 N N . THR B 1 353 ? -26.344 -28.422 -23.453 1 24.92 353 THR B N 1
ATOM 9998 C CA . THR B 1 353 ? -27.516 -28.578 -22.609 1 24.92 353 THR B CA 1
ATOM 9999 C C . THR B 1 353 ? -27.672 -30.031 -22.156 1 24.92 353 THR B C 1
ATOM 10001 O O . THR B 1 353 ? -28.094 -30.891 -22.953 1 24.92 353 THR B O 1
ATOM 10004 N N . PRO B 1 354 ? -26.75 -30.828 -21.75 1 25.88 354 PRO B N 1
ATOM 10005 C CA . PRO B 1 354 ? -27.531 -31.969 -21.312 1 25.88 354 PRO B CA 1
ATOM 10006 C C . PRO B 1 354 ? -28.766 -31.562 -20.5 1 25.88 354 PRO B C 1
ATOM 10008 O O . PRO B 1 354 ? -28.75 -30.531 -19.828 1 25.88 354 PRO B O 1
ATOM 10011 N N . GLN B 1 355 ? -29.984 -31.875 -21.078 1 24.42 355 GLN B N 1
ATOM 10012 C CA . GLN B 1 355 ? -31.219 -31.859 -20.297 1 24.42 355 GLN B CA 1
ATOM 10013 C C . GLN B 1 355 ? -30.984 -32.375 -18.891 1 24.42 355 GLN B C 1
ATOM 10015 O O . GLN B 1 355 ? -30.812 -33.594 -18.688 1 24.42 355 GLN B O 1
ATOM 10020 N N . PHE B 1 356 ? -30.188 -31.734 -18.219 1 26.78 356 PHE B N 1
ATOM 10021 C CA . PHE B 1 356 ? -30.297 -32 -16.781 1 26.78 356 PHE B CA 1
ATOM 10022 C C . PHE B 1 356 ? -31.766 -32.125 -16.375 1 26.78 356 PHE B C 1
ATOM 10024 O O . PHE B 1 356 ? -32.562 -31.203 -16.609 1 26.78 356 PHE B O 1
ATOM 10031 N N . THR B 1 357 ? -32.281 -33.312 -16.594 1 26.22 357 THR B N 1
ATOM 10032 C CA . THR B 1 357 ? -33.531 -33.562 -15.914 1 26.22 357 THR B CA 1
ATOM 10033 C C . THR B 1 357 ? -33.531 -32.938 -14.516 1 26.22 357 THR B C 1
ATOM 10035 O O . THR B 1 357 ? -32.531 -33.062 -13.789 1 26.22 357 THR B O 1
ATOM 10038 N N . THR B 1 358 ? -34.312 -31.891 -14.328 1 28.89 358 THR B N 1
ATOM 10039 C CA . THR B 1 358 ? -34.844 -31.234 -13.141 1 28.89 358 THR B CA 1
ATOM 10040 C C . THR B 1 358 ? -35.25 -32.25 -12.086 1 28.89 358 THR B C 1
ATOM 10042 O O . THR B 1 358 ? -36.438 -32.5 -11.883 1 28.89 358 THR B O 1
ATOM 10045 N N . GLU B 1 359 ? -34.844 -33.5 -12.18 1 28.2 359 GLU B N 1
ATOM 10046 C CA . GLU B 1 359 ? -35.406 -34.062 -10.945 1 28.2 359 GLU B CA 1
ATOM 10047 C C . GLU B 1 359 ? -34.969 -33.25 -9.727 1 28.2 359 GLU B C 1
ATOM 10049 O O . GLU B 1 359 ? -33.781 -32.969 -9.57 1 28.2 359 GLU B O 1
ATOM 10054 N N . GLU B 1 360 ? -35.844 -32.469 -9.094 1 32.53 360 GLU B N 1
ATOM 10055 C CA . GLU B 1 360 ? -36.031 -31.75 -7.828 1 32.53 360 GLU B CA 1
ATOM 10056 C C . GLU B 1 360 ? -35.344 -32.5 -6.684 1 32.53 360 GLU B C 1
ATOM 10058 O O . GLU B 1 360 ? -36 -33.25 -5.953 1 32.53 360 GLU B O 1
ATOM 10063 N N . THR B 1 361 ? -34.438 -33.375 -6.938 1 34.47 361 THR B N 1
ATOM 10064 C CA . THR B 1 361 ? -34 -34.031 -5.723 1 34.47 361 THR B CA 1
ATOM 10065 C C . THR B 1 361 ? -33.719 -33.031 -4.617 1 34.47 361 THR B C 1
ATOM 10067 O O . THR B 1 361 ? -33.469 -31.859 -4.898 1 34.47 361 THR B O 1
ATOM 10070 N N . ASN B 1 362 ? -33.875 -33.375 -3.271 1 38.56 362 ASN B N 1
ATOM 10071 C CA . ASN B 1 362 ? -33.781 -32.844 -1.915 1 38.56 362 ASN B CA 1
ATOM 10072 C C . ASN B 1 362 ? -32.5 -32.062 -1.704 1 38.56 362 ASN B C 1
ATOM 10074 O O . ASN B 1 362 ? -31.688 -32.406 -0.839 1 38.56 362 ASN B O 1
ATOM 10078 N N . ASP B 1 363 ? -31.719 -31.5 -2.598 1 47.81 363 ASP B N 1
ATOM 10079 C CA . ASP B 1 363 ? -30.516 -30.75 -2.939 1 47.81 363 ASP B CA 1
ATOM 10080 C C . ASP B 1 363 ? -30.531 -29.359 -2.314 1 47.81 363 ASP B C 1
ATOM 10082 O O . ASP B 1 363 ? -29.484 -28.766 -2.064 1 47.81 363 ASP B O 1
ATOM 10086 N N . ASP B 1 364 ? -31.641 -28.859 -2.043 1 55.38 364 ASP B N 1
ATOM 10087 C CA . ASP B 1 364 ? -31.797 -27.547 -1.411 1 55.38 364 ASP B CA 1
ATOM 10088 C C . ASP B 1 364 ? -31.188 -27.531 -0.014 1 55.38 364 ASP B C 1
ATOM 10090 O O . ASP B 1 364 ? -30.562 -26.547 0.382 1 55.38 364 ASP B O 1
ATOM 10094 N N . ASP B 1 365 ? -31.234 -28.703 0.643 1 59.84 365 ASP B N 1
ATOM 10095 C CA . ASP B 1 365 ? -30.734 -28.75 2.01 1 59.84 365 ASP B CA 1
ATOM 10096 C C . ASP B 1 365 ? -29.203 -28.703 2.031 1 59.84 365 ASP B C 1
ATOM 10098 O O . ASP B 1 365 ? -28.609 -28.031 2.877 1 59.84 365 ASP B O 1
ATOM 10102 N N . GLY B 1 366 ? -28.547 -29.453 1.07 1 65.75 366 GLY B N 1
ATOM 10103 C CA . GLY B 1 366 ? -27.094 -29.438 1 1 65.75 366 GLY B CA 1
ATOM 10104 C C . GLY B 1 366 ? -26.531 -28.062 0.662 1 65.75 366 GLY B C 1
ATOM 10105 O O . GLY B 1 366 ? -25.547 -27.625 1.269 1 65.75 366 GLY B O 1
ATOM 10106 N N . MET B 1 367 ? -27.219 -27.438 -0.201 1 76.12 367 MET B N 1
ATOM 10107 C CA . MET B 1 367 ? -26.797 -26.094 -0.602 1 76.12 367 MET B CA 1
ATOM 10108 C C . MET B 1 367 ? -26.969 -25.109 0.546 1 76.12 367 MET B C 1
ATOM 10110 O O . MET B 1 367 ? -26.109 -24.25 0.762 1 76.12 367 MET B O 1
ATOM 10114 N N . MET B 1 368 ? -28.031 -25.234 1.216 1 78.69 368 MET B N 1
ATOM 10115 C CA . MET B 1 368 ? -28.281 -24.344 2.344 1 78.69 368 MET B CA 1
ATOM 10116 C C . MET B 1 368 ? -27.266 -24.578 3.457 1 78.69 368 MET B C 1
ATOM 10118 O O . MET B 1 368 ? -26.828 -23.625 4.105 1 78.69 368 MET B O 1
ATOM 10122 N N . MET B 1 369 ? -26.906 -25.797 3.578 1 82.19 369 MET B N 1
ATOM 10123 C CA . MET B 1 369 ? -25.922 -26.125 4.605 1 82.19 369 MET B CA 1
ATOM 10124 C C . MET B 1 369 ? -24.547 -25.578 4.238 1 82.19 369 MET B C 1
ATOM 10126 O O . MET B 1 369 ? -23.828 -25.047 5.09 1 82.19 369 MET B O 1
ATOM 10130 N N . THR B 1 370 ? -24.156 -25.734 2.949 1 87.12 370 THR B N 1
ATOM 10131 C CA . THR B 1 370 ? -22.875 -25.219 2.49 1 87.12 370 THR B CA 1
ATOM 10132 C C . THR B 1 370 ? -22.828 -23.703 2.613 1 87.12 370 THR B C 1
ATOM 10134 O O . THR B 1 370 ? -21.812 -23.125 3.004 1 87.12 370 THR B O 1
ATOM 10137 N N . ARG B 1 371 ? -23.938 -23.078 2.33 1 90.94 371 ARG B N 1
ATOM 10138 C CA . ARG B 1 371 ? -24.031 -21.625 2.43 1 90.94 371 ARG B CA 1
ATOM 10139 C C . ARG B 1 371 ? -23.875 -21.156 3.877 1 90.94 371 ARG B C 1
ATOM 10141 O O . ARG B 1 371 ? -23.219 -20.156 4.148 1 90.94 371 ARG B O 1
ATOM 10148 N N . GLN B 1 372 ? -24.453 -21.844 4.738 1 91.06 372 GLN B N 1
ATOM 10149 C CA . GLN B 1 372 ? -24.344 -21.516 6.152 1 91.06 372 GLN B CA 1
ATOM 10150 C C . GLN B 1 372 ? -22.922 -21.703 6.668 1 91.06 372 GLN B C 1
ATOM 10152 O O . GLN B 1 372 ? -22.438 -20.891 7.461 1 91.06 372 GLN B O 1
ATOM 10157 N N . GLN B 1 373 ? -22.312 -22.797 6.273 1 91.19 373 GLN B N 1
ATOM 10158 C CA . GLN B 1 373 ? -20.938 -23.047 6.66 1 91.19 373 GLN B CA 1
ATOM 10159 C C . GLN B 1 373 ? -20.016 -21.922 6.16 1 91.19 373 GLN B C 1
ATOM 10161 O O . GLN B 1 373 ? -19.094 -21.5 6.863 1 91.19 373 GLN B O 1
ATOM 10166 N N . TYR B 1 374 ? -20.297 -21.578 4.93 1 94.69 374 TYR B N 1
ATOM 10167 C CA . TYR B 1 374 ? -19.516 -20.484 4.348 1 94.69 374 TYR B CA 1
ATOM 10168 C C . TYR B 1 374 ? -19.75 -19.188 5.102 1 94.69 374 TYR B C 1
ATOM 10170 O O . TYR B 1 374 ? -18.797 -18.438 5.375 1 94.69 374 TYR B O 1
ATOM 10178 N N . ALA B 1 375 ? -20.984 -18.891 5.445 1 95.81 375 ALA B N 1
ATOM 10179 C CA . ALA B 1 375 ? -21.328 -17.688 6.211 1 95.81 375 ALA B CA 1
ATOM 10180 C C . ALA B 1 375 ? -20.641 -17.688 7.574 1 95.81 375 ALA B C 1
ATOM 10182 O O . ALA B 1 375 ? -20.141 -16.672 8.031 1 95.81 375 ALA B O 1
ATOM 10183 N N . ASP B 1 376 ? -20.625 -18.844 8.18 1 94.94 376 ASP B N 1
ATOM 10184 C CA . ASP B 1 376 ? -19.969 -18.984 9.484 1 94.94 376 ASP B CA 1
ATOM 10185 C C . ASP B 1 376 ? -18.469 -18.734 9.375 1 94.94 376 ASP B C 1
ATOM 10187 O O . ASP B 1 376 ? -17.875 -18.125 10.266 1 94.94 376 ASP B O 1
ATOM 10191 N N . TYR B 1 377 ? -17.922 -19.281 8.305 1 95.69 377 TYR B N 1
ATOM 10192 C CA . TYR B 1 377 ? -16.5 -19.094 8.047 1 95.69 377 TYR B CA 1
ATOM 10193 C C . TYR B 1 377 ? -16.172 -17.609 7.93 1 95.69 377 TYR B C 1
ATOM 10195 O O . TYR B 1 377 ? -15.258 -17.109 8.609 1 95.69 377 TYR B O 1
ATOM 10203 N N . ILE B 1 378 ? -16.969 -16.844 7.16 1 97.62 378 ILE B N 1
ATOM 10204 C CA . ILE B 1 378 ? -16.75 -15.422 6.949 1 97.62 378 ILE B CA 1
ATOM 10205 C C . ILE B 1 378 ? -16.953 -14.672 8.258 1 97.62 378 ILE B C 1
ATOM 10207 O O . ILE B 1 378 ? -16.188 -13.758 8.586 1 97.62 378 ILE B O 1
ATOM 10211 N N . SER B 1 379 ? -17.953 -15.055 8.992 1 96.25 379 SER B N 1
ATOM 10212 C CA . SER B 1 379 ? -18.266 -14.406 10.258 1 96.25 379 SER B CA 1
ATOM 10213 C C . SER B 1 379 ? -17.125 -14.531 11.258 1 96.25 379 SER B C 1
ATOM 10215 O O . SER B 1 379 ? -16.75 -13.547 11.906 1 96.25 379 SER B O 1
ATOM 10217 N N . LYS B 1 380 ? -16.562 -15.695 11.375 1 96 380 LYS B N 1
ATOM 10218 C CA . LYS B 1 380 ? -15.469 -15.922 12.305 1 96 380 LYS B CA 1
ATOM 10219 C C . LYS B 1 380 ? -14.242 -15.094 11.914 1 96 380 LYS B C 1
ATOM 10221 O O . LYS B 1 380 ? -13.57 -14.539 12.781 1 96 380 LYS B O 1
ATOM 10226 N N . VAL B 1 381 ? -13.945 -15.039 10.609 1 97.12 381 VAL B N 1
ATOM 10227 C CA . VAL B 1 381 ? -12.828 -14.227 10.125 1 97.12 381 VAL B CA 1
ATOM 10228 C C . VAL B 1 381 ? -13.094 -12.758 10.43 1 97.12 381 VAL B C 1
ATOM 10230 O O . VAL B 1 381 ? -12.219 -12.055 10.93 1 97.12 381 VAL B O 1
ATOM 10233 N N . ALA B 1 382 ? -14.328 -12.281 10.133 1 96.56 382 ALA B N 1
ATOM 10234 C CA . ALA B 1 382 ? -14.703 -10.883 10.344 1 96.56 382 ALA B CA 1
ATOM 10235 C C . ALA B 1 382 ? -14.586 -10.5 11.812 1 96.56 382 ALA B C 1
ATOM 10237 O O . ALA B 1 382 ? -14.055 -9.438 12.148 1 96.56 382 ALA B O 1
ATOM 10238 N N . TYR B 1 383 ? -14.992 -11.359 12.695 1 94.38 383 TYR B N 1
ATOM 10239 C CA . TYR B 1 383 ? -14.945 -11.086 14.125 1 94.38 383 TYR B CA 1
ATOM 10240 C C . TYR B 1 383 ? -13.5 -11.039 14.625 1 94.38 383 TYR B C 1
ATOM 10242 O O . TYR B 1 383 ? -13.156 -10.211 15.469 1 94.38 383 TYR B O 1
ATOM 10250 N N . ALA B 1 384 ? -12.711 -11.961 14.133 1 95.38 384 ALA B N 1
ATOM 10251 C CA . ALA B 1 384 ? -11.305 -11.977 14.531 1 95.38 384 ALA B CA 1
ATOM 10252 C C . ALA B 1 384 ? -10.609 -10.688 14.133 1 95.38 384 ALA B C 1
ATOM 10254 O O . ALA B 1 384 ? -9.836 -10.125 14.914 1 95.38 384 ALA B O 1
ATOM 10255 N N . ILE B 1 385 ? -10.852 -10.211 12.906 1 95.56 385 ILE B N 1
ATOM 10256 C CA . ILE B 1 385 ? -10.211 -8.992 12.422 1 95.56 385 ILE B CA 1
ATOM 10257 C C . ILE B 1 385 ? -10.766 -7.781 13.172 1 95.56 385 ILE B C 1
ATOM 10259 O O . ILE B 1 385 ? -10.016 -6.863 13.516 1 95.56 385 ILE B O 1
ATOM 10263 N N . ALA B 1 386 ? -12.078 -7.77 13.422 1 92.62 386 ALA B N 1
ATOM 10264 C CA . ALA B 1 386 ? -12.688 -6.691 14.195 1 92.62 386 ALA B CA 1
ATOM 10265 C C . ALA B 1 386 ? -12.07 -6.594 15.586 1 92.62 386 ALA B C 1
ATOM 10267 O O . ALA B 1 386 ? -11.812 -5.496 16.078 1 92.62 386 ALA B O 1
ATOM 10268 N N . LYS B 1 387 ? -11.898 -7.738 16.188 1 91.06 387 LYS B N 1
ATOM 10269 C CA . LYS B 1 387 ? -11.289 -7.785 17.516 1 91.06 387 LYS B CA 1
ATOM 10270 C C . LYS B 1 387 ? -9.875 -7.215 17.484 1 91.06 387 LYS B C 1
ATOM 10272 O O . LYS B 1 387 ? -9.492 -6.453 18.375 1 91.06 387 LYS B O 1
ATOM 10277 N N . GLU B 1 388 ? -9.125 -7.602 16.5 1 91.12 388 GLU B N 1
ATOM 10278 C CA . GLU B 1 388 ? -7.762 -7.098 16.359 1 91.12 388 GLU B CA 1
ATOM 10279 C C . GLU B 1 388 ? -7.75 -5.582 16.172 1 91.12 388 GLU B C 1
ATOM 10281 O O . GLU B 1 388 ? -6.84 -4.898 16.641 1 91.12 388 GLU B O 1
ATOM 10286 N N . ARG B 1 389 ? -8.719 -5.066 15.492 1 87.69 389 ARG B N 1
ATOM 10287 C CA . ARG B 1 389 ? -8.844 -3.637 15.234 1 87.69 389 ARG B CA 1
ATOM 10288 C C . ARG B 1 389 ? -9.336 -2.896 16.469 1 87.69 389 ARG B C 1
ATOM 10290 O O . ARG B 1 389 ? -9.242 -1.669 16.547 1 87.69 389 ARG B O 1
ATOM 10297 N N . GLY B 1 390 ? -9.867 -3.586 17.422 1 81.44 390 GLY B N 1
ATOM 10298 C CA . GLY B 1 390 ? -10.438 -2.984 18.625 1 81.44 390 GLY B CA 1
ATOM 10299 C C . GLY B 1 390 ? -11.828 -2.422 18.391 1 81.44 390 GLY B C 1
ATOM 10300 O O . GLY B 1 390 ? -12.195 -1.404 18.984 1 81.44 390 GLY B O 1
ATOM 10301 N N . MET B 1 391 ? -12.523 -2.998 17.484 1 81.06 391 MET B N 1
ATOM 10302 C CA . MET B 1 391 ? -13.875 -2.533 17.172 1 81.06 391 MET B CA 1
ATOM 10303 C C . MET B 1 391 ? -14.922 -3.504 17.688 1 81.06 391 MET B C 1
ATOM 10305 O O . MET B 1 391 ? -14.758 -4.723 17.578 1 81.06 391 MET B O 1
ATOM 10309 N N . LYS B 1 392 ? -15.922 -2.885 18.312 1 79.19 392 LYS B N 1
ATOM 10310 C CA . LYS B 1 392 ? -17.109 -3.666 18.641 1 79.19 392 LYS B CA 1
ATOM 10311 C C . LYS B 1 392 ? -18.172 -3.533 17.562 1 79.19 392 LYS B C 1
ATOM 10313 O O . LYS B 1 392 ? -18.609 -2.424 17.234 1 79.19 392 LYS B O 1
ATOM 10318 N N . VAL B 1 393 ? -18.359 -4.531 16.812 1 77.25 393 VAL B N 1
ATOM 10319 C CA . VAL B 1 393 ? -19.359 -4.449 15.758 1 77.25 393 VAL B CA 1
ATOM 10320 C C . VAL B 1 393 ? -20.562 -5.324 16.125 1 77.25 393 VAL B C 1
ATOM 10322 O O . VAL B 1 393 ? -20.422 -6.332 16.812 1 77.25 393 VAL B O 1
ATOM 10325 N N . SER B 1 394 ? -21.703 -4.887 15.672 1 82.12 394 SER B N 1
ATOM 10326 C CA . SER B 1 394 ? -22.953 -5.598 15.891 1 82.12 394 SER B CA 1
ATOM 10327 C C . SER B 1 394 ? -23.016 -6.879 15.062 1 82.12 394 SER B C 1
ATOM 10329 O O . SER B 1 394 ? -22.719 -6.863 13.867 1 82.12 394 SER B O 1
ATOM 10331 N N . GLU B 1 395 ? -23.406 -7.922 15.719 1 83 395 GLU B N 1
ATOM 10332 C CA . GLU B 1 395 ? -23.531 -9.211 15.047 1 83 395 GLU B CA 1
ATOM 10333 C C . GLU B 1 395 ? -24.594 -9.148 13.953 1 83 395 GLU B C 1
ATOM 10335 O O . GLU B 1 395 ? -24.438 -9.742 12.883 1 83 395 GLU B O 1
ATOM 10340 N N . ARG B 1 396 ? -25.625 -8.461 14.234 1 84.25 396 ARG B N 1
ATOM 10341 C CA . ARG B 1 396 ? -26.719 -8.367 13.281 1 84.25 396 ARG B CA 1
ATOM 10342 C C . ARG B 1 396 ? -26.281 -7.688 11.992 1 84.25 396 ARG B C 1
ATOM 10344 O O . ARG B 1 396 ? -26.641 -8.117 10.898 1 84.25 396 ARG B O 1
ATOM 10351 N N . TYR B 1 397 ? -25.484 -6.691 12.117 1 85.75 397 TYR B N 1
ATOM 10352 C CA . TYR B 1 397 ? -25.031 -5.949 10.945 1 85.75 397 TYR B CA 1
ATOM 10353 C C . TYR B 1 397 ? -24.047 -6.773 10.125 1 85.75 397 TYR B C 1
ATOM 10355 O O . TYR B 1 397 ? -24.109 -6.77 8.891 1 85.75 397 TYR B O 1
ATOM 10363 N N . ILE B 1 398 ? -23.188 -7.48 10.766 1 91.56 398 ILE B N 1
ATOM 10364 C CA . ILE B 1 398 ? -22.203 -8.32 10.078 1 91.56 398 ILE B CA 1
ATOM 10365 C C . ILE B 1 398 ? -22.922 -9.43 9.312 1 91.56 398 ILE B C 1
ATOM 10367 O O . ILE B 1 398 ? -22.594 -9.703 8.156 1 91.56 398 ILE B O 1
ATOM 10371 N N . ASP B 1 399 ? -23.922 -10 9.984 1 92.69 399 ASP B N 1
ATOM 10372 C CA . ASP B 1 399 ? -24.656 -11.109 9.367 1 92.69 399 ASP B CA 1
ATOM 10373 C C . ASP B 1 399 ? -25.391 -10.656 8.109 1 92.69 399 ASP B C 1
ATOM 10375 O O . ASP B 1 399 ? -25.406 -11.375 7.105 1 92.69 399 ASP B O 1
ATOM 10379 N N . ALA B 1 400 ? -25.984 -9.516 8.203 1 93.81 400 ALA B N 1
ATOM 10380 C CA . ALA B 1 400 ? -26.688 -8.984 7.035 1 93.81 400 ALA B CA 1
ATOM 10381 C C . ALA B 1 400 ? -25.719 -8.719 5.883 1 93.81 400 ALA B C 1
ATOM 10383 O O . ALA B 1 400 ? -26.031 -9.016 4.727 1 93.81 400 ALA B O 1
ATOM 10384 N N . ASP B 1 401 ? -24.609 -8.094 6.145 1 95.75 401 ASP B N 1
ATOM 10385 C CA . ASP B 1 401 ? -23.594 -7.828 5.133 1 95.75 401 ASP B CA 1
ATOM 10386 C C . ASP B 1 401 ? -23.094 -9.125 4.508 1 95.75 401 ASP B C 1
ATOM 10388 O O . ASP B 1 401 ? -22.844 -9.188 3.301 1 95.75 401 ASP B O 1
ATOM 10392 N N . ILE B 1 402 ? -22.938 -10.156 5.344 1 97.62 402 ILE B N 1
ATOM 10393 C CA . ILE B 1 402 ? -22.422 -11.445 4.879 1 97.62 402 ILE B CA 1
ATOM 10394 C C . ILE B 1 402 ? -23.422 -12.078 3.918 1 97.62 402 ILE B C 1
ATOM 10396 O O . ILE B 1 402 ? -23.047 -12.594 2.863 1 97.62 402 ILE B O 1
ATOM 10400 N N . GLU B 1 403 ? -24.672 -12.047 4.277 1 96.44 403 GLU B N 1
ATOM 10401 C CA . GLU B 1 403 ? -25.719 -12.609 3.416 1 96.44 403 GLU B CA 1
ATOM 10402 C C . GLU B 1 403 ? -25.75 -11.906 2.064 1 96.44 403 GLU B C 1
ATOM 10404 O O . GLU B 1 403 ? -25.797 -12.555 1.02 1 96.44 403 GLU B O 1
ATOM 10409 N N . ASP B 1 404 ? -25.719 -10.578 2.123 1 97.31 404 ASP B N 1
ATOM 10410 C CA . ASP B 1 404 ? -25.703 -9.797 0.887 1 97.31 404 ASP B CA 1
ATOM 10411 C C . ASP B 1 404 ? -24.484 -10.141 0.037 1 97.31 404 ASP B C 1
ATOM 10413 O O . ASP B 1 404 ? -24.578 -10.258 -1.186 1 97.31 404 ASP B O 1
ATOM 10417 N N . MET B 1 405 ? -23.359 -10.234 0.623 1 97.81 405 MET B N 1
ATOM 10418 C CA . MET B 1 405 ? -22.109 -10.508 -0.076 1 97.81 405 MET B CA 1
ATOM 10419 C C . MET B 1 405 ? -22.125 -11.898 -0.707 1 97.81 405 MET B C 1
ATOM 10421 O O . MET B 1 405 ? -21.672 -12.07 -1.84 1 97.81 405 MET B O 1
ATOM 10425 N N . ILE B 1 406 ? -22.641 -12.914 0.038 1 97.31 406 ILE B N 1
ATOM 10426 C CA . ILE B 1 406 ? -22.703 -14.281 -0.476 1 97.31 406 ILE B CA 1
ATOM 10427 C C . ILE B 1 406 ? -23.641 -14.336 -1.68 1 97.31 406 ILE B C 1
ATOM 10429 O O . ILE B 1 406 ? -23.328 -14.969 -2.688 1 97.31 406 ILE B O 1
ATOM 10433 N N . GLU B 1 407 ? -24.781 -13.633 -1.587 1 96.44 407 GLU B N 1
ATOM 10434 C CA . GLU B 1 407 ? -25.703 -13.57 -2.723 1 96.44 407 GLU B CA 1
ATOM 10435 C C . GLU B 1 407 ? -25.016 -12.969 -3.947 1 96.44 407 GLU B C 1
ATOM 10437 O O . GLU B 1 407 ? -25.188 -13.461 -5.062 1 96.44 407 GLU B O 1
ATOM 10442 N N . PHE B 1 408 ? -24.359 -11.93 -3.752 1 97.75 408 PHE B N 1
ATOM 10443 C CA . PHE B 1 408 ? -23.625 -11.289 -4.832 1 97.75 408 PHE B CA 1
ATOM 10444 C C . PHE B 1 408 ? -22.594 -12.242 -5.426 1 97.75 408 PHE B C 1
ATOM 10446 O O . PHE B 1 408 ? -22.484 -12.359 -6.648 1 97.75 408 PHE B O 1
ATOM 10453 N N . GLN B 1 409 ? -21.812 -12.906 -4.547 1 97.75 409 GLN B N 1
ATOM 10454 C CA . GLN B 1 409 ? -20.781 -13.844 -4.984 1 97.75 409 GLN B CA 1
ATOM 10455 C C . GLN B 1 409 ? -21.391 -14.984 -5.805 1 97.75 409 GLN B C 1
ATOM 10457 O O . GLN B 1 409 ? -20.781 -15.438 -6.781 1 97.75 409 GLN B O 1
ATOM 10462 N N . LEU B 1 410 ? -22.5 -15.477 -5.371 1 94.94 410 LEU B N 1
ATOM 10463 C CA . LEU B 1 410 ? -23.188 -16.547 -6.09 1 94.94 410 LEU B CA 1
ATOM 10464 C C . LEU B 1 410 ? -23.578 -16.094 -7.492 1 94.94 410 LEU B C 1
ATOM 10466 O O . LEU B 1 410 ? -23.375 -16.828 -8.469 1 94.94 410 LEU B O 1
ATOM 10470 N N . LYS B 1 411 ? -24.125 -14.906 -7.574 1 95.69 411 LYS B N 1
ATOM 10471 C CA . LYS B 1 411 ? -24.484 -14.367 -8.883 1 95.69 411 LYS B CA 1
ATOM 10472 C C . LYS B 1 411 ? -23.25 -14.164 -9.75 1 95.69 411 LYS B C 1
ATOM 10474 O O . LYS B 1 411 ? -23.297 -14.406 -10.961 1 95.69 411 LYS B O 1
ATOM 10479 N N . LEU B 1 412 ? -22.203 -13.641 -9.141 1 97 412 LEU B N 1
ATOM 10480 C CA . LEU B 1 412 ? -20.953 -13.453 -9.859 1 97 412 LEU B CA 1
ATOM 10481 C C . LEU B 1 412 ? -20.438 -14.789 -10.383 1 97 412 LEU B C 1
ATOM 10483 O O . LEU B 1 412 ? -20 -14.875 -11.539 1 97 412 LEU B O 1
ATOM 10487 N N . THR B 1 413 ? -20.438 -15.844 -9.508 1 93.81 413 THR B N 1
ATOM 10488 C CA . THR B 1 413 ? -20 -17.172 -9.914 1 93.81 413 THR B CA 1
ATOM 10489 C C . THR B 1 413 ? -20.828 -17.688 -11.086 1 93.81 413 THR B C 1
ATOM 10491 O O . THR B 1 413 ? -20.281 -18.297 -12.016 1 93.81 413 THR B O 1
ATOM 10494 N N . GLU B 1 414 ? -22.062 -17.422 -11.062 1 89.75 414 GLU B N 1
ATOM 10495 C CA . GLU B 1 414 ? -22.969 -17.859 -12.125 1 89.75 414 GLU B CA 1
ATOM 10496 C C . GLU B 1 414 ? -22.578 -17.234 -13.469 1 89.75 414 GLU B C 1
ATOM 10498 O O . GLU B 1 414 ? -22.484 -17.953 -14.477 1 89.75 414 GLU B O 1
ATOM 10503 N N . ILE B 1 415 ? -22.328 -15.953 -13.445 1 91.62 415 ILE B N 1
ATOM 10504 C CA . ILE B 1 415 ? -22.047 -15.305 -14.719 1 91.62 415 ILE B CA 1
ATOM 10505 C C . ILE B 1 415 ? -20.641 -15.648 -15.188 1 91.62 415 ILE B C 1
ATOM 10507 O O . ILE B 1 415 ? -20.344 -15.586 -16.375 1 91.62 415 ILE B O 1
ATOM 10511 N N . VAL B 1 416 ? -19.703 -15.984 -14.344 1 90.81 416 VAL B N 1
ATOM 10512 C CA . VAL B 1 416 ? -18.359 -16.438 -14.703 1 90.81 416 VAL B CA 1
ATOM 10513 C C . VAL B 1 416 ? -18.438 -17.781 -15.406 1 90.81 416 VAL B C 1
ATOM 10515 O O . VAL B 1 416 ? -17.703 -18.047 -16.359 1 90.81 416 VAL B O 1
ATOM 10518 N N . MET B 1 417 ? -19.375 -18.625 -14.984 1 82.56 417 MET B N 1
ATOM 10519 C CA . MET B 1 417 ? -19.5 -19.984 -15.5 1 82.56 417 MET B CA 1
ATOM 10520 C C . MET B 1 417 ? -20.188 -20 -16.859 1 82.56 417 MET B C 1
ATOM 10522 O O . MET B 1 417 ? -20.047 -20.938 -17.641 1 82.56 417 MET B O 1
ATOM 10526 N N . GLU B 1 418 ? -20.891 -18.922 -17.172 1 74 418 GLU B N 1
ATOM 10527 C CA . GLU B 1 418 ? -21.547 -18.812 -18.469 1 74 418 GLU B CA 1
ATOM 10528 C C . GLU B 1 418 ? -20.609 -18.266 -19.531 1 74 418 GLU B C 1
ATOM 10530 O O . GLU B 1 418 ? -20.031 -17.188 -19.344 1 74 418 GLU B O 1
ATOM 10535 N N . SER B 1 419 ? -19.797 -19.078 -20.125 1 66.12 419 SER B N 1
ATOM 10536 C CA . SER B 1 419 ? -18.734 -18.531 -20.969 1 66.12 419 SER B CA 1
ATOM 10537 C C . SER B 1 419 ? -19.062 -18.719 -22.453 1 66.12 419 SER B C 1
ATOM 10539 O O . SER B 1 419 ? -19.656 -19.719 -22.844 1 66.12 419 SER B O 1
ATOM 10541 N N . GLY B 1 420 ? -18.984 -17.531 -23.188 1 67.06 420 GLY B N 1
ATOM 10542 C CA . GLY B 1 420 ? -19.172 -17.531 -24.641 1 67.06 420 GLY B CA 1
ATOM 10543 C C . GLY B 1 420 ? -17.859 -17.469 -25.406 1 67.06 420 GLY B C 1
ATOM 10544 O O . GLY B 1 420 ? -16.797 -17.734 -24.844 1 67.06 420 GLY B O 1
ATOM 10545 N N . GLU B 1 421 ? -17.938 -17.219 -26.797 1 76.88 421 GLU B N 1
ATOM 10546 C CA . GLU B 1 421 ? -16.797 -17.156 -27.703 1 76.88 421 GLU B CA 1
ATOM 10547 C C . GLU B 1 421 ? -15.945 -15.914 -27.438 1 76.88 421 GLU B C 1
ATOM 10549 O O . GLU B 1 421 ? -16.484 -14.844 -27.141 1 76.88 421 GLU B O 1
ATOM 10554 N N . ASP B 1 422 ? -14.656 -16.031 -27.625 1 84.56 422 ASP B N 1
ATOM 10555 C CA . ASP B 1 422 ? -13.703 -14.945 -27.391 1 84.56 422 ASP B CA 1
ATOM 10556 C C . ASP B 1 422 ? -13.859 -13.844 -28.438 1 84.56 422 ASP B C 1
ATOM 10558 O O . ASP B 1 422 ? -14.312 -14.094 -29.562 1 84.56 422 ASP B O 1
ATOM 10562 N N . LEU B 1 423 ? -13.555 -12.617 -28 1 89.06 423 LEU B N 1
ATOM 10563 C CA . LEU B 1 423 ? -13.547 -11.445 -28.875 1 89.06 423 LEU B CA 1
ATOM 10564 C C . LEU B 1 423 ? -12.141 -10.875 -29.016 1 89.06 423 LEU B C 1
ATOM 10566 O O . LEU B 1 423 ? -11.438 -10.695 -28.016 1 89.06 423 LEU B O 1
ATOM 10570 N N . GLU B 1 424 ? -11.656 -10.695 -30.219 1 91.06 424 GLU B N 1
ATOM 10571 C CA . GLU B 1 424 ? -10.383 -10.031 -30.5 1 91.06 424 GLU B CA 1
ATOM 10572 C C . GLU B 1 424 ? -10.594 -8.617 -31.031 1 91.06 424 GLU B C 1
ATOM 10574 O O . GLU B 1 424 ? -11.266 -8.422 -32.031 1 91.06 424 GLU B O 1
ATOM 10579 N N . LEU B 1 425 ? -10.062 -7.652 -30.344 1 94.38 425 LEU B N 1
ATOM 10580 C CA . LEU B 1 425 ? -10.242 -6.254 -30.719 1 94.38 425 LEU B CA 1
ATOM 10581 C C . LEU B 1 425 ? -9.195 -5.375 -30.031 1 94.38 425 LEU B C 1
ATOM 10583 O O . LEU B 1 425 ? -8.359 -5.867 -29.281 1 94.38 425 LEU B O 1
ATOM 10587 N N . THR B 1 426 ? -9.266 -4.09 -30.375 1 95.31 426 THR B N 1
ATOM 10588 C CA . THR B 1 426 ? -8.391 -3.16 -29.656 1 95.31 426 THR B CA 1
ATOM 10589 C C . THR B 1 426 ? -8.984 -2.773 -28.312 1 95.31 426 THR B C 1
ATOM 10591 O O . THR B 1 426 ? -10.18 -2.957 -28.078 1 95.31 426 THR B O 1
ATOM 10594 N N . LEU B 1 427 ? -8.133 -2.297 -27.516 1 96.69 427 LEU B N 1
ATOM 10595 C CA . LEU B 1 427 ? -8.578 -1.866 -26.188 1 96.69 427 LEU B CA 1
ATOM 10596 C C . LEU B 1 427 ? -9.617 -0.752 -26.312 1 96.69 427 LEU B C 1
ATOM 10598 O O . LEU B 1 427 ? -10.594 -0.731 -25.562 1 96.69 427 LEU B O 1
ATOM 10602 N N . ASP B 1 428 ? -9.461 0.166 -27.219 1 96.75 428 ASP B N 1
ATOM 10603 C CA . ASP B 1 428 ? -10.445 1.213 -27.469 1 96.75 428 ASP B CA 1
ATOM 10604 C C . ASP B 1 428 ? -11.773 0.618 -27.922 1 96.75 428 ASP B C 1
ATOM 10606 O O . ASP B 1 428 ? -12.836 1.056 -27.484 1 96.75 428 ASP B O 1
ATOM 10610 N N . ASP B 1 429 ? -11.648 -0.296 -28.797 1 96.5 429 ASP B N 1
ATOM 10611 C CA . ASP B 1 429 ? -12.859 -0.939 -29.297 1 96.5 429 ASP B CA 1
ATOM 10612 C C . ASP B 1 429 ? -13.562 -1.716 -28.188 1 96.5 429 ASP B C 1
ATOM 10614 O O . ASP B 1 429 ? -14.797 -1.805 -28.156 1 96.5 429 ASP B O 1
ATOM 10618 N N . PHE B 1 430 ? -12.781 -2.303 -27.328 1 96.88 430 PHE B N 1
ATOM 10619 C CA . PHE B 1 430 ? -13.367 -2.982 -26.188 1 96.88 430 PHE B CA 1
ATOM 10620 C C . PHE B 1 430 ? -14.125 -1.998 -25.297 1 96.88 430 PHE B C 1
ATOM 10622 O O . PHE B 1 430 ? -15.227 -2.297 -24.844 1 96.88 430 PHE B O 1
ATOM 10629 N N . GLN B 1 431 ? -13.523 -0.866 -25.047 1 97.19 431 GLN B N 1
ATOM 10630 C CA . GLN B 1 431 ? -14.188 0.175 -24.266 1 97.19 431 GLN B CA 1
ATOM 10631 C C . GLN B 1 431 ? -15.508 0.579 -24.922 1 97.19 431 GLN B C 1
ATOM 10633 O O . GLN B 1 431 ? -16.531 0.718 -24.234 1 97.19 431 GLN B O 1
ATOM 10638 N N . GLU B 1 432 ? -15.477 0.769 -26.234 1 96.19 432 GLU B N 1
ATOM 10639 C CA . GLU B 1 432 ? -16.688 1.138 -26.953 1 96.19 432 GLU B CA 1
ATOM 10640 C C . GLU B 1 432 ? -17.75 0.051 -26.844 1 96.19 432 GLU B C 1
ATOM 10642 O O . GLU B 1 432 ? -18.938 0.349 -26.641 1 96.19 432 GLU B O 1
ATOM 10647 N N . TRP B 1 433 ? -17.297 -1.142 -27.031 1 96.31 433 TRP B N 1
ATOM 10648 C CA . TRP B 1 433 ? -18.188 -2.287 -26.891 1 96.31 433 TRP B CA 1
ATOM 10649 C C . TRP B 1 433 ? -18.844 -2.312 -25.516 1 96.31 433 TRP B C 1
ATOM 10651 O O . TRP B 1 433 ? -20.047 -2.516 -25.406 1 96.31 433 TRP B O 1
ATOM 10661 N N . TYR B 1 434 ? -18.094 -2.105 -24.484 1 96.5 434 TYR B N 1
ATOM 10662 C CA . TYR B 1 434 ? -18.578 -2.105 -23.109 1 96.5 434 TYR B CA 1
ATOM 10663 C C . TYR B 1 434 ? -19.547 -0.953 -22.875 1 96.5 434 TYR B C 1
ATOM 10665 O O . TYR B 1 434 ? -20.578 -1.127 -22.219 1 96.5 434 TYR B O 1
ATOM 10673 N N . ASP B 1 435 ? -19.234 0.186 -23.406 1 96.19 435 ASP B N 1
ATOM 10674 C CA . ASP B 1 435 ? -20.062 1.373 -23.203 1 96.19 435 ASP B CA 1
ATOM 10675 C C . ASP B 1 435 ? -21.453 1.177 -23.812 1 96.19 435 ASP B C 1
ATOM 10677 O O . ASP B 1 435 ? -22.422 1.763 -23.328 1 96.19 435 ASP B O 1
ATOM 10681 N N . LYS B 1 436 ? -21.516 0.438 -24.797 1 95.69 436 LYS B N 1
ATOM 10682 C CA . LYS B 1 436 ? -22.781 0.188 -25.469 1 95.69 436 LYS B CA 1
ATOM 10683 C C . LYS B 1 436 ? -23.719 -0.655 -24.609 1 95.69 436 LYS B C 1
ATOM 10685 O O . LYS B 1 436 ? -24.922 -0.74 -24.875 1 95.69 436 LYS B O 1
ATOM 10690 N N . LYS B 1 437 ? -23.172 -1.244 -23.578 1 93.38 437 LYS B N 1
ATOM 10691 C CA . LYS B 1 437 ? -24 -2.102 -22.719 1 93.38 437 LYS B CA 1
ATOM 10692 C C . LYS B 1 437 ? -24.812 -1.275 -21.734 1 93.38 437 LYS B C 1
ATOM 10694 O O . LYS B 1 437 ? -25.562 -1.827 -20.922 1 93.38 437 LYS B O 1
ATOM 10699 N N . LYS B 1 438 ? -24.734 0.009 -21.688 1 88.69 438 LYS B N 1
ATOM 10700 C CA . LYS B 1 438 ? -25.594 1.022 -21.078 1 88.69 438 LYS B CA 1
ATOM 10701 C C . LYS B 1 438 ? -25.594 0.882 -19.562 1 88.69 438 LYS B C 1
ATOM 10703 O O . LYS B 1 438 ? -26.656 0.676 -18.953 1 88.69 438 LYS B O 1
ATOM 10708 N N . SER B 1 439 ? -24.609 1.077 -18.891 1 93.75 439 SER B N 1
ATOM 10709 C CA . SER B 1 439 ? -24.531 1.218 -17.453 1 93.75 439 SER B CA 1
ATOM 10710 C C . SER B 1 439 ? -25.578 2.199 -16.922 1 93.75 439 SER B C 1
ATOM 10712 O O . SER B 1 439 ? -25.734 3.293 -17.484 1 93.75 439 SER B O 1
ATOM 10714 N N . THR B 1 440 ? -26.312 1.8 -15.906 1 94.69 440 THR B N 1
ATOM 10715 C CA . THR B 1 440 ? -27.375 2.652 -15.375 1 94.69 440 THR B CA 1
ATOM 10716 C C . THR B 1 440 ? -26.922 3.367 -14.109 1 94.69 440 THR B C 1
ATOM 10718 O O . THR B 1 440 ? -27.547 4.332 -13.672 1 94.69 440 THR B O 1
ATOM 10721 N N . THR B 1 441 ? -25.812 2.871 -13.492 1 94.06 441 THR B N 1
ATOM 10722 C CA . THR B 1 441 ? -25.234 3.479 -12.297 1 94.06 441 THR B CA 1
ATOM 10723 C C . THR B 1 441 ? -23.734 3.689 -12.469 1 94.06 441 THR B C 1
ATOM 10725 O O . THR B 1 441 ? -23.125 3.135 -13.383 1 94.06 441 THR B O 1
ATOM 10728 N N . ASP B 1 442 ? -23.125 4.488 -11.57 1 90.62 442 ASP B N 1
ATOM 10729 C CA . ASP B 1 442 ? -21.688 4.719 -11.578 1 90.62 442 ASP B CA 1
ATOM 10730 C C . ASP B 1 442 ? -20.922 3.457 -11.18 1 90.62 442 ASP B C 1
ATOM 10732 O O . ASP B 1 442 ? -19.734 3.326 -11.461 1 90.62 442 ASP B O 1
ATOM 10736 N N . ARG B 1 443 ? -21.641 2.555 -10.57 1 93.5 443 ARG B N 1
ATOM 10737 C CA . ARG B 1 443 ? -21 1.332 -10.094 1 93.5 443 ARG B CA 1
ATOM 10738 C C . ARG B 1 443 ? -20.594 0.432 -11.258 1 93.5 443 ARG B C 1
ATOM 10740 O O . ARG B 1 443 ? -19.688 -0.391 -11.125 1 93.5 443 ARG B O 1
ATOM 10747 N N . SER B 1 444 ? -21.297 0.619 -12.359 1 96.56 444 SER B N 1
ATOM 10748 C CA . SER B 1 444 ? -21.031 -0.267 -13.492 1 96.56 444 SER B CA 1
ATOM 10749 C C . SER B 1 444 ? -20.25 0.454 -14.586 1 96.56 444 SER B C 1
ATOM 10751 O O . SER B 1 444 ? -19.891 -0.152 -15.594 1 96.56 444 SER B O 1
ATOM 10753 N N . LYS B 1 445 ? -20.047 1.708 -14.367 1 95.25 445 LYS B N 1
ATOM 10754 C CA . LYS B 1 445 ? -19.219 2.455 -15.32 1 95.25 445 LYS B CA 1
ATOM 10755 C C . LYS B 1 445 ? -17.734 2.209 -15.086 1 95.25 445 LYS B C 1
ATOM 10757 O O . LYS B 1 445 ? -17.172 2.672 -14.086 1 95.25 445 LYS B O 1
ATOM 10762 N N . ILE B 1 446 ? -17.109 1.469 -16 1 96.06 446 ILE B N 1
ATOM 10763 C CA . ILE B 1 446 ? -15.695 1.144 -15.883 1 96.06 446 ILE B CA 1
ATOM 10764 C C . ILE B 1 446 ? -14.938 1.679 -17.094 1 96.06 446 ILE B C 1
ATOM 10766 O O . ILE B 1 446 ? -15.336 1.444 -18.234 1 96.06 446 ILE B O 1
ATOM 10770 N N . ASP B 1 447 ? -13.914 2.469 -16.844 1 94.25 447 ASP B N 1
ATOM 10771 C CA . ASP B 1 447 ? -12.977 2.898 -17.875 1 94.25 447 ASP B CA 1
ATOM 10772 C C . ASP B 1 447 ? -11.875 1.864 -18.078 1 94.25 447 ASP B C 1
ATOM 10774 O O . ASP B 1 447 ? -10.797 1.968 -17.484 1 94.25 447 ASP B O 1
ATOM 10778 N N . TRP B 1 448 ? -12.125 0.956 -19.016 1 96.75 448 TRP B N 1
ATOM 10779 C CA . TRP B 1 448 ? -11.227 -0.18 -19.219 1 96.75 448 TRP B CA 1
ATOM 10780 C C . TRP B 1 448 ? -9.883 0.277 -19.766 1 96.75 448 TRP B C 1
ATOM 10782 O O . TRP B 1 448 ? -8.844 -0.309 -19.453 1 96.75 448 TRP B O 1
ATOM 10792 N N . VAL B 1 449 ? -9.883 1.237 -20.641 1 95.5 449 VAL B N 1
ATOM 10793 C CA . VAL B 1 449 ? -8.641 1.745 -21.203 1 95.5 449 VAL B CA 1
ATOM 10794 C C . VAL B 1 449 ? -7.742 2.275 -20.078 1 95.5 449 VAL B C 1
ATOM 10796 O O . VAL B 1 449 ? -6.562 1.927 -20.016 1 95.5 449 VAL B O 1
ATOM 10799 N N . HIS B 1 450 ? -8.375 3.051 -19.25 1 91.19 450 HIS B N 1
ATOM 10800 C CA . HIS B 1 450 ? -7.625 3.592 -18.125 1 91.19 450 HIS B CA 1
ATOM 10801 C C . HIS B 1 450 ? -7.141 2.48 -17.203 1 91.19 450 HIS B C 1
ATOM 10803 O O . HIS B 1 450 ? -5.969 2.449 -16.828 1 91.19 450 HIS B O 1
ATOM 10809 N N . LYS B 1 451 ? -8.008 1.604 -16.859 1 94.06 451 LYS B N 1
ATOM 10810 C CA . LYS B 1 451 ? -7.707 0.546 -15.898 1 94.06 451 LYS B CA 1
ATOM 10811 C C . LYS B 1 451 ? -6.574 -0.347 -16.391 1 94.06 451 LYS B C 1
ATOM 10813 O O . LYS B 1 451 ? -5.656 -0.674 -15.641 1 94.06 451 LYS B O 1
ATOM 10818 N N . ILE B 1 452 ? -6.582 -0.744 -17.641 1 95.88 452 ILE B N 1
ATOM 10819 C CA . ILE B 1 452 ? -5.598 -1.667 -18.188 1 95.88 452 ILE B CA 1
ATOM 10820 C C . ILE B 1 452 ? -4.277 -0.935 -18.422 1 95.88 452 ILE B C 1
ATOM 10822 O O . ILE B 1 452 ? -3.203 -1.483 -18.172 1 95.88 452 ILE B O 1
ATOM 10826 N N . THR B 1 453 ? -4.348 0.302 -18.859 1 93.62 453 THR B N 1
ATOM 10827 C CA . THR B 1 453 ? -3.127 1.078 -19.047 1 93.62 453 THR B CA 1
ATOM 10828 C C . THR B 1 453 ? -2.406 1.298 -17.719 1 93.62 453 THR B C 1
ATOM 10830 O O . THR B 1 453 ? -1.178 1.226 -17.656 1 93.62 453 THR B O 1
ATOM 10833 N N . GLU B 1 454 ? -3.166 1.555 -16.703 1 89.88 454 GLU B N 1
ATOM 10834 C CA . GLU B 1 454 ? -2.578 1.738 -15.383 1 89.88 454 GLU B CA 1
ATOM 10835 C C . GLU B 1 454 ? -1.924 0.452 -14.883 1 89.88 454 GLU B C 1
ATOM 10837 O O . GLU B 1 454 ? -0.878 0.493 -14.234 1 89.88 454 GLU B O 1
ATOM 10842 N N . LEU B 1 455 ? -2.578 -0.614 -15.164 1 93.75 455 LEU B N 1
ATOM 10843 C CA . LEU B 1 455 ? -2.029 -1.909 -14.773 1 93.75 455 LEU B CA 1
ATOM 10844 C C . LEU B 1 455 ? -0.674 -2.145 -15.43 1 93.75 455 LEU B C 1
ATOM 10846 O O . LEU B 1 455 ? 0.283 -2.549 -14.766 1 93.75 455 LEU B O 1
ATOM 10850 N N . PHE B 1 456 ? -0.596 -1.893 -16.656 1 93.31 456 PHE B N 1
ATOM 10851 C CA . PHE B 1 456 ? 0.648 -2.096 -17.391 1 93.31 456 PHE B CA 1
ATOM 10852 C C . PHE B 1 456 ? 1.708 -1.096 -16.953 1 93.31 456 PHE B C 1
ATOM 10854 O O . PHE B 1 456 ? 2.9 -1.409 -16.938 1 93.31 456 PHE B O 1
ATOM 10861 N N . ASP B 1 457 ? 1.27 0.059 -16.594 1 89 457 ASP B N 1
ATOM 10862 C CA . ASP B 1 457 ? 2.201 1.064 -16.078 1 89 457 ASP B CA 1
ATOM 10863 C C . ASP B 1 457 ? 2.904 0.579 -14.82 1 89 457 ASP B C 1
ATOM 10865 O O . ASP B 1 457 ? 4.078 0.884 -14.602 1 89 457 ASP B O 1
ATOM 10869 N N . GLU B 1 458 ? 2.178 -0.121 -13.969 1 89.31 458 GLU B N 1
ATOM 10870 C CA . GLU B 1 458 ? 2.773 -0.679 -12.758 1 89.31 458 GLU B CA 1
ATOM 10871 C C . GLU B 1 458 ? 3.949 -1.593 -13.094 1 89.31 458 GLU B C 1
ATOM 10873 O O . GLU B 1 458 ? 4.863 -1.759 -12.281 1 89.31 458 GLU B O 1
ATOM 10878 N N . ALA B 1 459 ? 3.936 -2.17 -14.281 1 90 459 ALA B N 1
ATOM 10879 C CA . ALA B 1 459 ? 5.004 -3.055 -14.742 1 90 459 ALA B CA 1
ATOM 10880 C C . ALA B 1 459 ? 5.996 -2.305 -15.625 1 90 459 ALA B C 1
ATOM 10882 O O . ALA B 1 459 ? 6.859 -2.918 -16.25 1 90 459 ALA B O 1
ATOM 10883 N N . ASN B 1 460 ? 5.84 -1.038 -15.711 1 86.44 460 ASN B N 1
ATOM 10884 C CA . ASN B 1 460 ? 6.68 -0.187 -16.547 1 86.44 460 ASN B CA 1
ATOM 10885 C C . ASN B 1 460 ? 6.574 -0.57 -18.016 1 86.44 460 ASN B C 1
ATOM 10887 O O . ASN B 1 460 ? 7.582 -0.632 -18.719 1 86.44 460 ASN B O 1
ATOM 10891 N N . VAL B 1 461 ? 5.398 -0.924 -18.422 1 89.81 461 VAL B N 1
ATOM 10892 C CA . VAL B 1 461 ? 5.09 -1.209 -19.812 1 89.81 461 VAL B CA 1
ATOM 10893 C C . VAL B 1 461 ? 4.086 -0.184 -20.344 1 89.81 461 VAL B C 1
ATOM 10895 O O . VAL B 1 461 ? 2.988 -0.046 -19.797 1 89.81 461 VAL B O 1
ATOM 10898 N N . ALA B 1 462 ? 4.484 0.511 -21.359 1 87.62 462 ALA B N 1
ATOM 10899 C CA . ALA B 1 462 ? 3.596 1.523 -21.922 1 87.62 462 ALA B CA 1
ATOM 10900 C C . ALA B 1 462 ? 2.645 0.909 -22.953 1 87.62 462 ALA B C 1
ATOM 10902 O O . ALA B 1 462 ? 3.08 0.236 -23.891 1 87.62 462 ALA B O 1
ATOM 10903 N N . VAL B 1 463 ? 1.371 1.085 -22.656 1 93.06 463 VAL B N 1
ATOM 10904 C CA . VAL B 1 463 ? 0.342 0.663 -23.594 1 93.06 463 VAL B CA 1
ATOM 10905 C C . VAL B 1 463 ? -0.698 1.77 -23.766 1 93.06 463 VAL B C 1
ATOM 10907 O O . VAL B 1 463 ? -0.693 2.748 -23.016 1 93.06 463 VAL B O 1
ATOM 10910 N N . ASP B 1 464 ? -1.483 1.657 -24.859 1 92.31 464 ASP B N 1
ATOM 10911 C CA . ASP B 1 464 ? -2.531 2.646 -25.094 1 92.31 464 ASP B CA 1
ATOM 10912 C C . ASP B 1 464 ? -3.785 1.992 -25.672 1 92.31 464 ASP B C 1
ATOM 10914 O O . ASP B 1 464 ? -3.963 0.776 -25.562 1 92.31 464 ASP B O 1
ATOM 10918 N N . GLY B 1 465 ? -4.652 2.822 -26.125 1 93.44 465 GLY B N 1
ATOM 10919 C CA . GLY B 1 465 ? -5.941 2.346 -26.609 1 93.44 465 GLY B CA 1
ATOM 10920 C C . GLY B 1 465 ? -5.844 1.474 -27.844 1 93.44 465 GLY B C 1
ATOM 10921 O O . GLY B 1 465 ? -6.781 0.75 -28.172 1 93.44 465 GLY B O 1
ATOM 10922 N N . TYR B 1 466 ? -4.723 1.479 -28.469 1 94.19 466 TYR B N 1
ATOM 10923 C CA . TYR B 1 466 ? -4.547 0.721 -29.703 1 94.19 466 TYR B CA 1
ATOM 10924 C C . TYR B 1 466 ? -4.027 -0.681 -29.422 1 94.19 466 TYR B C 1
ATOM 10926 O O . TYR B 1 466 ? -3.875 -1.496 -30.328 1 94.19 466 TYR B O 1
ATOM 10934 N N . LEU B 1 467 ? -3.854 -0.98 -28.125 1 93.88 467 LEU B N 1
ATOM 10935 C CA . LEU B 1 467 ? -3.412 -2.311 -27.719 1 93.88 467 LEU B CA 1
ATOM 10936 C C . LEU B 1 467 ? -4.406 -3.375 -28.172 1 93.88 467 LEU B C 1
ATOM 10938 O O . LEU B 1 467 ? -5.609 -3.25 -27.938 1 93.88 467 LEU B O 1
ATOM 10942 N N . ASP B 1 468 ? -3.891 -4.43 -28.891 1 92.06 468 ASP B N 1
ATOM 10943 C CA . ASP B 1 468 ? -4.73 -5.57 -29.234 1 92.06 468 ASP B CA 1
ATOM 10944 C C . ASP B 1 468 ? -5.004 -6.441 -28 1 92.06 468 ASP B C 1
ATOM 10946 O O . ASP B 1 468 ? -4.074 -6.82 -27.281 1 92.06 468 ASP B O 1
ATOM 10950 N N . VAL B 1 469 ? -6.281 -6.773 -27.766 1 95 469 VAL B N 1
ATOM 10951 C CA . VAL B 1 469 ? -6.645 -7.594 -26.609 1 95 469 VAL B CA 1
ATOM 10952 C C . VAL B 1 469 ? -7.594 -8.711 -27.047 1 95 469 VAL B C 1
ATOM 10954 O O . VAL B 1 469 ? -8.367 -8.539 -28 1 95 469 VAL B O 1
ATOM 10957 N N . GLU B 1 470 ? -7.457 -9.828 -26.5 1 92.94 470 GLU B N 1
ATOM 10958 C CA . GLU B 1 470 ? -8.422 -10.914 -26.594 1 92.94 470 GLU B CA 1
ATOM 10959 C C . GLU B 1 470 ? -9.289 -10.992 -25.328 1 92.94 470 GLU B C 1
ATOM 10961 O O . GLU B 1 470 ? -8.773 -11.227 -24.234 1 92.94 470 GLU B O 1
ATOM 10966 N N . VAL B 1 471 ? -10.508 -10.703 -25.5 1 93.62 471 VAL B N 1
ATOM 10967 C CA . VAL B 1 471 ? -11.445 -10.742 -24.375 1 93.62 471 VAL B CA 1
ATOM 10968 C C . VAL B 1 471 ? -12.086 -12.125 -24.281 1 93.62 471 VAL B C 1
ATOM 10970 O O . VAL B 1 471 ? -12.898 -12.492 -25.141 1 93.62 471 VAL B O 1
ATOM 10973 N N . GLY B 1 472 ? -11.625 -12.719 -23.141 1 87.69 472 GLY B N 1
ATOM 10974 C CA . GLY B 1 472 ? -12.258 -14 -22.875 1 87.69 472 GLY B CA 1
ATOM 10975 C C . GLY B 1 472 ? -13.641 -13.867 -22.266 1 87.69 472 GLY B C 1
ATOM 10976 O O . GLY B 1 472 ? -13.891 -12.969 -21.453 1 87.69 472 GLY B O 1
ATOM 10977 N N . SER B 1 473 ? -14.664 -14.523 -22.734 1 88.88 473 SER B N 1
ATOM 10978 C CA . SER B 1 473 ? -16.031 -14.578 -22.203 1 88.88 473 SER B CA 1
ATOM 10979 C C . SER B 1 473 ? -16.688 -13.203 -22.219 1 88.88 473 SER B C 1
ATOM 10981 O O . SER B 1 473 ? -17.094 -12.695 -21.172 1 88.88 473 SER B O 1
ATOM 10983 N N . PRO B 1 474 ? -16.797 -12.539 -23.344 1 92.5 474 PRO B N 1
ATOM 10984 C CA . PRO B 1 474 ? -17.422 -11.219 -23.422 1 92.5 474 PRO B CA 1
ATOM 10985 C C . PRO B 1 474 ? -18.797 -11.172 -22.766 1 92.5 474 PRO B C 1
ATOM 10987 O O . PRO B 1 474 ? -19.203 -10.133 -22.234 1 92.5 474 PRO B O 1
ATOM 10990 N N . ASP B 1 475 ? -19.531 -12.305 -22.766 1 92 475 ASP B N 1
ATOM 10991 C CA . ASP B 1 475 ? -20.828 -12.383 -22.125 1 92 475 ASP B CA 1
ATOM 10992 C C . ASP B 1 475 ? -20.734 -12.07 -20.625 1 92 475 ASP B C 1
ATOM 10994 O O . ASP B 1 475 ? -21.656 -11.5 -20.047 1 92 475 ASP B O 1
ATOM 10998 N N . TYR B 1 476 ? -19.656 -12.523 -20.031 1 95 476 TYR B N 1
ATOM 10999 C CA . TYR B 1 476 ? -19.422 -12.203 -18.625 1 95 476 TYR B CA 1
ATOM 11000 C C . TYR B 1 476 ? -19.375 -10.695 -18.422 1 95 476 TYR B C 1
ATOM 11002 O O . TYR B 1 476 ? -20.016 -10.18 -17.484 1 95 476 TYR B O 1
ATOM 11010 N N . PHE B 1 477 ? -18.672 -9.969 -19.25 1 96.19 477 PHE B N 1
ATOM 11011 C CA . PHE B 1 477 ? -18.5 -8.531 -19.094 1 96.19 477 PHE B CA 1
ATOM 11012 C C . PHE B 1 477 ? -19.812 -7.801 -19.328 1 96.19 477 PHE B C 1
ATOM 11014 O O . PHE B 1 477 ? -20.078 -6.773 -18.703 1 96.19 477 PHE B O 1
ATOM 11021 N N . GLU B 1 478 ? -20.609 -8.352 -20.234 1 94.38 478 GLU B N 1
ATOM 11022 C CA . GLU B 1 478 ? -21.938 -7.801 -20.422 1 94.38 478 GLU B CA 1
ATOM 11023 C C . GLU B 1 478 ? -22.812 -8.016 -19.188 1 94.38 478 GLU B C 1
ATOM 11025 O O . GLU B 1 478 ? -23.469 -7.09 -18.719 1 94.38 478 GLU B O 1
ATOM 11030 N N . ALA B 1 479 ? -22.781 -9.234 -18.672 1 95.5 479 ALA B N 1
ATOM 11031 C CA . ALA B 1 479 ? -23.562 -9.57 -17.5 1 95.5 479 ALA B CA 1
ATOM 11032 C C . ALA B 1 479 ? -23.078 -8.812 -16.266 1 95.5 479 ALA B C 1
ATOM 11034 O O . ALA B 1 479 ? -23.859 -8.5 -15.367 1 95.5 479 ALA B O 1
ATOM 11035 N N . LEU B 1 480 ? -21.797 -8.531 -16.219 1 97 480 LEU B N 1
ATOM 11036 C CA . LEU B 1 480 ? -21.188 -7.809 -15.102 1 97 480 LEU B CA 1
ATOM 11037 C C . LEU B 1 480 ? -21.812 -6.43 -14.945 1 97 480 LEU B C 1
ATOM 11039 O O . LEU B 1 480 ? -22 -5.945 -13.828 1 97 480 LEU B O 1
ATOM 11043 N N . VAL B 1 481 ? -22.141 -5.781 -16.062 1 97.12 481 VAL B N 1
ATOM 11044 C CA . VAL B 1 481 ? -22.766 -4.469 -16.031 1 97.12 481 VAL B CA 1
ATOM 11045 C C . VAL B 1 481 ? -24.062 -4.539 -15.227 1 97.12 481 VAL B C 1
ATOM 11047 O O . VAL B 1 481 ? -24.266 -3.771 -14.289 1 97.12 481 VAL B O 1
ATOM 11050 N N . SER B 1 482 ? -24.891 -5.508 -15.555 1 96.25 482 SER B N 1
ATOM 11051 C CA . SER B 1 482 ? -26.188 -5.648 -14.883 1 96.25 482 SER B CA 1
ATOM 11052 C C . SER B 1 482 ? -26 -6 -13.406 1 96.25 482 SER B C 1
ATOM 11054 O O . SER B 1 482 ? -26.703 -5.477 -12.547 1 96.25 482 SER B O 1
ATOM 11056 N N . LEU B 1 483 ? -25.094 -6.812 -13.148 1 97.62 483 LEU B N 1
ATOM 11057 C CA . LEU B 1 483 ? -24.875 -7.258 -11.773 1 97.62 483 LEU B CA 1
ATOM 11058 C C . LEU B 1 483 ? -24.422 -6.098 -10.898 1 97.62 483 LEU B C 1
ATOM 11060 O O . LEU B 1 483 ? -24.906 -5.934 -9.781 1 97.62 483 LEU B O 1
ATOM 11064 N N . LEU B 1 484 ? -23.484 -5.312 -11.398 1 98.19 484 LEU B N 1
ATOM 11065 C CA . LEU B 1 484 ? -22.969 -4.176 -10.633 1 98.19 484 LEU B CA 1
ATOM 11066 C C . LEU B 1 484 ? -24.047 -3.109 -10.469 1 98.19 484 LEU B C 1
ATOM 11068 O O . LEU B 1 484 ? -24.125 -2.451 -9.43 1 98.19 484 LEU B O 1
ATOM 11072 N N . ASP B 1 485 ? -24.891 -2.965 -11.477 1 97.06 485 ASP B N 1
ATOM 11073 C CA . ASP B 1 485 ? -25.984 -2.004 -11.406 1 97.06 485 ASP B CA 1
ATOM 11074 C C . ASP B 1 485 ? -26.969 -2.375 -10.297 1 97.06 485 ASP B C 1
ATOM 11076 O O . ASP B 1 485 ? -27.516 -1.497 -9.625 1 97.06 485 ASP B O 1
ATOM 11080 N N . GLU B 1 486 ? -27.109 -3.613 -10.078 1 96.94 486 GLU B N 1
ATOM 11081 C CA . GLU B 1 486 ? -28.141 -4.094 -9.172 1 96.94 486 GLU B CA 1
ATOM 11082 C C . GLU B 1 486 ? -27.594 -4.262 -7.754 1 96.94 486 GLU B C 1
ATOM 11084 O O . GLU B 1 486 ? -28.359 -4.523 -6.82 1 96.94 486 GLU B O 1
ATOM 11089 N N . THR B 1 487 ? -26.344 -4.055 -7.578 1 97.69 487 THR B N 1
ATOM 11090 C CA . THR B 1 487 ? -25.719 -4.348 -6.293 1 97.69 487 THR B CA 1
ATOM 11091 C C . THR B 1 487 ? -25.25 -3.062 -5.609 1 97.69 487 THR B C 1
ATOM 11093 O O . THR B 1 487 ? -24.734 -2.154 -6.266 1 97.69 487 THR B O 1
ATOM 11096 N N . SER B 1 488 ? -25.453 -2.982 -4.301 1 96 488 SER B N 1
ATOM 11097 C CA . SER B 1 488 ? -25.031 -1.798 -3.564 1 96 488 SER B CA 1
ATOM 11098 C C . SER B 1 488 ? -23.5 -1.692 -3.523 1 96 488 SER B C 1
ATOM 11100 O O . SER B 1 488 ? -22.812 -2.709 -3.533 1 96 488 SER B O 1
ATOM 11102 N N . SER B 1 489 ? -22.984 -0.445 -3.441 1 94.94 489 SER B N 1
ATOM 11103 C CA . SER B 1 489 ? -21.547 -0.215 -3.35 1 94.94 489 SER B CA 1
ATOM 11104 C C . SER B 1 489 ? -20.953 -0.907 -2.125 1 94.94 489 SER B C 1
ATOM 11106 O O . SER B 1 489 ? -19.844 -1.448 -2.188 1 94.94 489 SER B O 1
ATOM 11108 N N . ARG B 1 490 ? -21.672 -0.871 -1.027 1 94.69 490 ARG B N 1
ATOM 11109 C CA . ARG B 1 490 ? -21.203 -1.492 0.21 1 94.69 490 ARG B CA 1
ATOM 11110 C C . ARG B 1 490 ? -20.984 -2.988 0.02 1 94.69 490 ARG B C 1
ATOM 11112 O O . ARG B 1 490 ? -19.953 -3.523 0.437 1 94.69 490 ARG B O 1
ATOM 11119 N N . THR B 1 491 ? -21.922 -3.643 -0.646 1 97.69 491 THR B N 1
ATOM 11120 C CA . THR B 1 491 ? -21.812 -5.074 -0.898 1 97.69 491 THR B CA 1
ATOM 11121 C C . THR B 1 491 ? -20.625 -5.371 -1.821 1 97.69 491 THR B C 1
ATOM 11123 O O . THR B 1 491 ? -19.875 -6.312 -1.587 1 97.69 491 THR B O 1
ATOM 11126 N N . ILE B 1 492 ? -20.453 -4.562 -2.84 1 98.25 492 ILE B N 1
ATOM 11127 C CA . ILE B 1 492 ? -19.359 -4.746 -3.797 1 98.25 492 ILE B CA 1
ATOM 11128 C C . ILE B 1 492 ? -18.016 -4.617 -3.082 1 98.25 492 ILE B C 1
ATOM 11130 O O . ILE B 1 492 ? -17.141 -5.465 -3.244 1 98.25 492 ILE B O 1
ATOM 11134 N N . VAL B 1 493 ? -17.875 -3.568 -2.277 1 97.25 493 VAL B N 1
ATOM 11135 C CA . VAL B 1 493 ? -16.625 -3.326 -1.571 1 97.25 493 VAL B CA 1
ATOM 11136 C C . VAL B 1 493 ? -16.375 -4.441 -0.56 1 97.25 493 VAL B C 1
ATOM 11138 O O . VAL B 1 493 ? -15.242 -4.906 -0.402 1 97.25 493 VAL B O 1
ATOM 11141 N N . ASN B 1 494 ? -17.422 -4.887 0.147 1 97.94 494 ASN B N 1
ATOM 11142 C CA . ASN B 1 494 ? -17.281 -6.02 1.06 1 97.94 494 ASN B CA 1
ATOM 11143 C C . ASN B 1 494 ? -16.766 -7.258 0.342 1 97.94 494 ASN B C 1
ATOM 11145 O O . ASN B 1 494 ? -15.906 -7.973 0.872 1 97.94 494 ASN B O 1
ATOM 11149 N N . TYR B 1 495 ? -17.25 -7.496 -0.852 1 98.31 495 TYR B N 1
ATOM 11150 C CA . TYR B 1 495 ? -16.812 -8.656 -1.617 1 98.31 495 TYR B CA 1
ATOM 11151 C C . TYR B 1 495 ? -15.344 -8.531 -2.016 1 98.31 495 TYR B C 1
ATOM 11153 O O . TYR B 1 495 ? -14.594 -9.508 -1.955 1 98.31 495 TYR B O 1
ATOM 11161 N N . ILE B 1 496 ? -14.945 -7.348 -2.482 1 98.44 496 ILE B N 1
ATOM 11162 C CA . ILE B 1 496 ? -13.57 -7.133 -2.908 1 98.44 496 ILE B CA 1
ATOM 11163 C C . ILE B 1 496 ? -12.617 -7.426 -1.748 1 98.44 496 ILE B C 1
ATOM 11165 O O . ILE B 1 496 ? -11.609 -8.117 -1.922 1 98.44 496 ILE B O 1
ATOM 11169 N N . HIS B 1 497 ? -12.922 -6.934 -0.58 1 98.19 497 HIS B N 1
ATOM 11170 C CA . HIS B 1 497 ? -12.117 -7.223 0.6 1 98.19 497 HIS B CA 1
ATOM 11171 C C . HIS B 1 497 ? -12.086 -8.719 0.897 1 98.19 497 HIS B C 1
ATOM 11173 O O . HIS B 1 497 ? -11.039 -9.273 1.232 1 98.19 497 HIS B O 1
ATOM 11179 N N . TRP B 1 498 ? -13.211 -9.352 0.789 1 98.31 498 TRP B N 1
ATOM 11180 C CA . TRP B 1 498 ? -13.273 -10.781 1.071 1 98.31 498 TRP B CA 1
ATOM 11181 C C . TRP B 1 498 ? -12.461 -11.57 0.045 1 98.31 498 TRP B C 1
ATOM 11183 O O . TRP B 1 498 ? -11.805 -12.555 0.389 1 98.31 498 TRP B O 1
ATOM 11193 N N . ASN B 1 499 ? -12.602 -11.219 -1.229 1 98 499 ASN B N 1
ATOM 11194 C CA . ASN B 1 499 ? -11.812 -11.883 -2.262 1 98 499 ASN B CA 1
ATOM 11195 C C . ASN B 1 499 ? -10.32 -11.867 -1.933 1 98 499 ASN B C 1
ATOM 11197 O O . ASN B 1 499 ? -9.633 -12.875 -2.092 1 98 499 ASN B O 1
ATOM 11201 N N . PHE B 1 500 ? -9.812 -10.805 -1.462 1 97.56 500 PHE B N 1
ATOM 11202 C CA . PHE B 1 500 ? -8.438 -10.68 -1.006 1 97.56 500 PHE B CA 1
ATOM 11203 C C . PHE B 1 500 ? -8.188 -11.57 0.209 1 97.56 500 PHE B C 1
ATOM 11205 O O . PHE B 1 500 ? -7.238 -12.359 0.226 1 97.56 500 PHE B O 1
ATOM 11212 N N . LEU B 1 501 ? -9.102 -11.43 1.229 1 97.94 501 LEU B N 1
ATOM 11213 C CA . LEU B 1 501 ? -8.938 -12.148 2.486 1 97.94 501 LEU B CA 1
ATOM 11214 C C . LEU B 1 501 ? -8.961 -13.656 2.254 1 97.94 501 LEU B C 1
ATOM 11216 O O . LEU B 1 501 ? -8.164 -14.398 2.84 1 97.94 501 LEU B O 1
ATOM 11220 N N . SER B 1 502 ? -9.828 -14.094 1.383 1 96.44 502 SER B N 1
ATOM 11221 C CA . SER B 1 502 ? -9.992 -15.523 1.14 1 96.44 502 SER B CA 1
ATOM 11222 C C . SER B 1 502 ? -8.719 -16.141 0.585 1 96.44 502 SER B C 1
ATOM 11224 O O . SER B 1 502 ? -8.492 -17.344 0.735 1 96.44 502 SER B O 1
ATOM 11226 N N . LYS B 1 503 ? -7.902 -15.344 -0.018 1 93.69 503 LYS B N 1
ATOM 11227 C CA . LYS B 1 503 ? -6.66 -15.828 -0.615 1 93.69 503 LYS B CA 1
ATOM 11228 C C . LYS B 1 503 ? -5.504 -15.75 0.381 1 93.69 503 LYS B C 1
ATOM 11230 O O . LYS B 1 503 ? -4.594 -16.578 0.345 1 93.69 503 LYS B O 1
ATOM 11235 N N . ILE B 1 504 ? -5.539 -14.805 1.332 1 96.5 504 ILE B N 1
ATOM 11236 C CA . ILE B 1 504 ? -4.289 -14.445 2 1 96.5 504 ILE B CA 1
ATOM 11237 C C . ILE B 1 504 ? -4.352 -14.867 3.465 1 96.5 504 ILE B C 1
ATOM 11239 O O . ILE B 1 504 ? -3.32 -14.945 4.141 1 96.5 504 ILE B O 1
ATOM 11243 N N . ILE B 1 505 ? -5.523 -15.172 4.066 1 96.56 505 ILE B N 1
ATOM 11244 C CA . ILE B 1 505 ? -5.668 -15.344 5.508 1 96.56 505 ILE B CA 1
ATOM 11245 C C . ILE B 1 505 ? -4.844 -16.547 5.969 1 96.56 505 ILE B C 1
ATOM 11247 O O . ILE B 1 505 ? -4.34 -16.562 7.094 1 96.56 505 ILE B O 1
ATOM 11251 N N . LYS B 1 506 ? -4.621 -17.547 5.141 1 93.56 506 LYS B N 1
ATOM 11252 C CA . LYS B 1 506 ? -3.867 -18.734 5.512 1 93.56 506 LYS B CA 1
ATOM 11253 C C . LYS B 1 506 ? -2.41 -18.406 5.812 1 93.56 506 LYS B C 1
ATOM 11255 O O . LYS B 1 506 ? -1.694 -19.203 6.418 1 93.56 506 LYS B O 1
ATOM 11260 N N . THR B 1 507 ? -1.926 -17.266 5.383 1 95.5 507 THR B N 1
ATOM 11261 C CA . THR B 1 507 ? -0.533 -16.875 5.555 1 95.5 507 THR B CA 1
ATOM 11262 C C . THR B 1 507 ? -0.34 -16.125 6.875 1 95.5 507 THR B C 1
ATOM 11264 O O . THR B 1 507 ? 0.771 -15.703 7.199 1 95.5 507 THR B O 1
ATOM 11267 N N . THR B 1 508 ? -1.355 -15.945 7.684 1 96.69 508 THR B N 1
ATOM 11268 C CA . THR B 1 508 ? -1.275 -15.117 8.875 1 96.69 508 THR B CA 1
ATOM 11269 C C . THR B 1 508 ? -1.13 -15.977 10.133 1 96.69 508 THR B C 1
ATOM 11271 O O . THR B 1 508 ? -0.052 -16.516 10.398 1 96.69 508 THR B O 1
ATOM 11274 N N . THR B 1 509 ? -2.221 -16.297 10.906 1 97.06 509 THR B N 1
ATOM 11275 C CA . THR B 1 509 ? -2.139 -16.984 12.195 1 97.06 509 THR B CA 1
ATOM 11276 C C . THR B 1 509 ? -2.586 -18.438 12.055 1 97.06 509 THR B C 1
ATOM 11278 O O . THR B 1 509 ? -3.209 -18.812 11.062 1 97.06 509 THR B O 1
ATOM 11281 N N . SER B 1 510 ? -2.248 -19.234 13.094 1 95.38 510 SER B N 1
ATOM 11282 C CA . SER B 1 510 ? -2.715 -20.609 13.141 1 95.38 510 SER B CA 1
ATOM 11283 C C . SER B 1 510 ? -4.238 -20.672 13.164 1 95.38 510 SER B C 1
ATOM 11285 O O . SER B 1 510 ? -4.836 -21.562 12.555 1 95.38 510 SER B O 1
ATOM 11287 N N . GLU B 1 511 ? -4.836 -19.719 13.781 1 96.19 511 GLU B N 1
ATOM 11288 C CA . GLU B 1 511 ? -6.293 -19.656 13.844 1 96.19 511 GLU B CA 1
ATOM 11289 C C . GLU B 1 511 ? -6.895 -19.469 12.453 1 96.19 511 GLU B C 1
ATOM 11291 O O . GLU B 1 511 ? -7.848 -20.156 12.078 1 96.19 511 GLU B O 1
ATOM 11296 N N . MET B 1 512 ? -6.371 -18.547 11.742 1 97 512 MET B N 1
ATOM 11297 C CA . MET B 1 512 ? -6.871 -18.266 10.398 1 97 512 MET B CA 1
ATOM 11298 C C . MET B 1 512 ? -6.633 -19.453 9.477 1 97 512 MET B C 1
ATOM 11300 O O . MET B 1 512 ? -7.461 -19.766 8.617 1 97 512 MET B O 1
ATOM 11304 N N . ARG B 1 513 ? -5.496 -20.109 9.555 1 93 513 ARG B N 1
ATOM 11305 C CA . ARG B 1 513 ? -5.207 -21.297 8.758 1 93 513 ARG B CA 1
ATOM 11306 C C . ARG B 1 513 ? -6.203 -22.422 9.047 1 93 513 ARG B C 1
ATOM 11308 O O . ARG B 1 513 ? -6.621 -23.141 8.133 1 93 513 ARG B O 1
ATOM 11315 N N . GLU B 1 514 ? -6.531 -22.594 10.32 1 92.5 514 GLU B N 1
ATOM 11316 C CA . GLU B 1 514 ? -7.508 -23.609 10.688 1 92.5 514 GLU B CA 1
ATOM 11317 C C . GLU B 1 514 ? -8.867 -23.312 10.062 1 92.5 514 GLU B C 1
ATOM 11319 O O . GLU B 1 514 ? -9.547 -24.234 9.594 1 92.5 514 GLU B O 1
ATOM 11324 N N . LEU B 1 515 ? -9.266 -22.047 10.086 1 94.5 515 LEU B N 1
ATOM 11325 C CA . LEU B 1 515 ? -10.523 -21.672 9.461 1 94.5 515 LEU B CA 1
ATOM 11326 C C . LEU B 1 515 ? -10.484 -21.922 7.957 1 94.5 515 LEU B C 1
ATOM 11328 O O . LEU B 1 515 ? -11.453 -22.422 7.383 1 94.5 515 LEU B O 1
ATOM 11332 N N . TYR B 1 516 ? -9.422 -21.578 7.34 1 93.69 516 TYR B N 1
ATOM 11333 C CA . TYR B 1 516 ? -9.234 -21.797 5.91 1 93.69 516 TYR B CA 1
ATOM 11334 C C . TYR B 1 516 ? -9.305 -23.281 5.574 1 93.69 516 TYR B C 1
ATOM 11336 O O . TYR B 1 516 ? -9.992 -23.672 4.633 1 93.69 516 TYR B O 1
ATOM 11344 N N . ASP B 1 517 ? -8.555 -24.094 6.316 1 87.88 517 ASP B N 1
ATOM 11345 C CA . ASP B 1 517 ? -8.492 -25.531 6.086 1 87.88 517 ASP B CA 1
ATOM 11346 C C . ASP B 1 517 ? -9.859 -26.188 6.27 1 87.88 517 ASP B C 1
ATOM 11348 O O . ASP B 1 517 ? -10.219 -27.109 5.535 1 87.88 517 ASP B O 1
ATOM 11352 N N . ALA B 1 518 ? -10.539 -25.719 7.273 1 87.81 518 ALA B N 1
ATOM 11353 C CA . ALA B 1 518 ? -11.883 -26.25 7.516 1 87.81 518 ALA B CA 1
ATOM 11354 C C . ALA B 1 518 ? -12.797 -26 6.324 1 87.81 518 ALA B C 1
ATOM 11356 O O . ALA B 1 518 ? -13.594 -26.859 5.945 1 87.81 518 ALA B O 1
ATOM 11357 N N . TRP B 1 519 ? -12.711 -24.828 5.773 1 89 519 TRP B N 1
ATOM 11358 C CA . TRP B 1 519 ? -13.539 -24.484 4.621 1 89 519 TRP B CA 1
ATOM 11359 C C . TRP B 1 519 ? -13.117 -25.281 3.393 1 89 519 TRP B C 1
ATOM 11361 O O . TRP B 1 519 ? -13.961 -25.734 2.609 1 89 519 TRP B O 1
ATOM 11371 N N . GLU B 1 520 ? -11.836 -25.453 3.221 1 79.12 520 GLU B N 1
ATOM 11372 C CA . GLU B 1 520 ? -11.32 -26.172 2.066 1 79.12 520 GLU B CA 1
ATOM 11373 C C . GLU B 1 520 ? -11.438 -27.688 2.271 1 79.12 520 GLU B C 1
ATOM 11375 O O . GLU B 1 520 ? -10.977 -28.469 1.438 1 79.12 520 GLU B O 1
ATOM 11380 N N . GLU B 1 521 ? -12.125 -28.078 3.387 1 71.44 521 GLU B N 1
ATOM 11381 C CA . GLU B 1 521 ? -12.398 -29.469 3.738 1 71.44 521 GLU B CA 1
ATOM 11382 C C . GLU B 1 521 ? -11.102 -30.281 3.818 1 71.44 521 GLU B C 1
ATOM 11384 O O . GLU B 1 521 ? -11.039 -31.406 3.334 1 71.44 521 GLU B O 1
ATOM 11389 N N . VAL B 1 522 ? -10.188 -29.5 4.168 1 57.69 522 VAL B N 1
ATOM 11390 C CA . VAL B 1 522 ? -8.969 -30.219 4.512 1 57.69 522 VAL B CA 1
ATOM 11391 C C . VAL B 1 522 ? -9.117 -30.875 5.887 1 57.69 522 VAL B C 1
ATOM 11393 O O . VAL B 1 522 ? -9.273 -30.172 6.891 1 57.69 522 VAL B O 1
ATOM 11396 N N . HIS B 1 523 ? -9.414 -32.125 5.906 1 57.44 523 HIS B N 1
ATOM 11397 C CA . HIS B 1 523 ? -9.672 -32.844 7.152 1 57.44 523 HIS B CA 1
ATOM 11398 C C . HIS B 1 523 ? -8.375 -33.094 7.918 1 57.44 523 HIS B C 1
ATOM 11400 O O . HIS B 1 523 ? -7.293 -33.094 7.324 1 57.44 523 HIS B O 1
ATOM 11406 N N . ASP B 1 524 ? -8.477 -33.031 9.195 1 53.84 524 ASP B N 1
ATOM 11407 C CA . ASP B 1 524 ? -7.363 -33.188 10.125 1 53.84 524 ASP B CA 1
ATOM 11408 C C . ASP B 1 524 ? -6.484 -34.375 9.742 1 53.84 524 ASP B C 1
ATOM 11410 O O . ASP B 1 524 ? -5.258 -34.312 9.867 1 53.84 524 ASP B O 1
ATOM 11414 N N . GLU B 1 525 ? -7.113 -35.438 9.398 1 52.47 525 GLU B N 1
ATOM 11415 C CA . GLU B 1 525 ? -6.375 -36.656 9.047 1 52.47 525 GLU B CA 1
ATOM 11416 C C . GLU B 1 525 ? -5.48 -36.406 7.836 1 52.47 525 GLU B C 1
ATOM 11418 O O . GLU B 1 525 ? -4.523 -37.156 7.613 1 52.47 525 GLU B O 1
ATOM 11423 N N . GLU B 1 526 ? -5.754 -35.312 7.227 1 58.31 526 GLU B N 1
ATOM 11424 C CA . GLU B 1 526 ? -5.023 -35.031 5.996 1 58.31 526 GLU B CA 1
ATOM 11425 C C . GLU B 1 526 ? -3.959 -33.938 6.215 1 58.31 526 GLU B C 1
ATOM 11427 O O . GLU B 1 526 ? -3.23 -33.594 5.289 1 58.31 526 GLU B O 1
ATOM 11432 N N . ARG B 1 527 ? -3.846 -33.625 7.438 1 66.56 527 ARG B N 1
ATOM 11433 C CA . ARG B 1 527 ? -2.904 -32.531 7.668 1 66.56 527 ARG B CA 1
ATOM 11434 C C . ARG B 1 527 ? -1.464 -33.031 7.594 1 66.56 527 ARG B C 1
ATOM 11436 O O . ARG B 1 527 ? -1.116 -34.031 8.219 1 66.56 527 ARG B O 1
ATOM 11443 N N . GLU B 1 528 ? -0.768 -32.469 6.781 1 73.06 528 GLU B N 1
ATOM 11444 C CA . GLU B 1 528 ? 0.648 -32.75 6.57 1 73.06 528 GLU B CA 1
ATOM 11445 C C . GLU B 1 528 ? 1.52 -31.984 7.559 1 73.06 528 GLU B C 1
ATOM 11447 O O . GLU B 1 528 ? 1.074 -31 8.148 1 73.06 528 GLU B O 1
ATOM 11452 N N . PRO B 1 529 ? 2.701 -32.625 7.789 1 80.81 529 PRO B N 1
ATOM 11453 C CA . PRO B 1 529 ? 3.65 -31.828 8.578 1 80.81 529 PRO B CA 1
ATOM 11454 C C . PRO B 1 529 ? 3.914 -30.453 7.977 1 80.81 529 PRO B C 1
ATOM 11456 O O . PRO B 1 529 ? 3.848 -30.281 6.754 1 80.81 529 PRO B O 1
ATOM 11459 N N . ARG B 1 530 ? 4.16 -29.531 8.812 1 86.62 530 ARG B N 1
ATOM 11460 C CA . ARG B 1 530 ? 4.355 -28.156 8.383 1 86.62 530 ARG B CA 1
ATOM 11461 C C . ARG B 1 530 ? 5.426 -28.062 7.301 1 86.62 530 ARG B C 1
ATOM 11463 O O . ARG B 1 530 ? 5.293 -27.281 6.355 1 86.62 530 ARG B O 1
ATOM 11470 N N . SER B 1 531 ? 6.465 -28.828 7.508 1 87.5 531 SER B N 1
ATOM 11471 C CA . SER B 1 531 ? 7.539 -28.844 6.52 1 87.5 531 SER B CA 1
ATOM 11472 C C . SER B 1 531 ? 7.016 -29.203 5.137 1 87.5 531 SER B C 1
ATOM 11474 O O . SER B 1 531 ? 7.395 -28.594 4.137 1 87.5 531 SER B O 1
ATOM 11476 N N . SER B 1 532 ? 6.145 -30.172 5.047 1 82.25 532 SER B N 1
ATOM 11477 C CA . SER B 1 532 ? 5.566 -30.625 3.785 1 82.25 532 SER B CA 1
ATOM 11478 C C . SER B 1 532 ? 4.66 -29.547 3.186 1 82.25 532 SER B C 1
ATOM 11480 O O . SER B 1 532 ? 4.668 -29.328 1.974 1 82.25 532 SER B O 1
ATOM 11482 N N . GLU B 1 533 ? 3.943 -28.891 4.039 1 83.88 533 GLU B N 1
ATOM 11483 C CA . GLU B 1 533 ? 3.08 -27.812 3.58 1 83.88 533 GLU B CA 1
ATOM 11484 C C . GLU B 1 533 ? 3.896 -26.672 2.973 1 83.88 533 GLU B C 1
ATOM 11486 O O . GLU B 1 533 ? 3.516 -26.109 1.944 1 83.88 533 GLU B O 1
ATOM 11491 N N . CYS B 1 534 ? 4.965 -26.344 3.607 1 90.19 534 CYS B N 1
ATOM 11492 C CA . CYS B 1 534 ? 5.805 -25.234 3.162 1 90.19 534 CYS B CA 1
ATOM 11493 C C . CYS B 1 534 ? 6.473 -25.562 1.829 1 90.19 534 CYS B C 1
ATOM 11495 O O . CYS B 1 534 ? 6.586 -24.688 0.96 1 90.19 534 CYS B O 1
ATOM 11497 N N . ILE B 1 535 ? 6.859 -26.781 1.643 1 85.12 535 ILE B N 1
ATOM 11498 C CA . ILE B 1 535 ? 7.539 -27.188 0.419 1 85.12 535 ILE B CA 1
ATOM 11499 C C . ILE B 1 535 ? 6.551 -27.203 -0.743 1 85.12 535 ILE B C 1
ATOM 11501 O O . ILE B 1 535 ? 6.922 -26.922 -1.885 1 85.12 535 ILE B O 1
ATOM 11505 N N . ARG B 1 536 ? 5.391 -27.516 -0.364 1 75.81 536 ARG B N 1
ATOM 11506 C CA . ARG B 1 536 ? 4.395 -27.625 -1.425 1 75.81 536 ARG B CA 1
ATOM 11507 C C . ARG B 1 536 ? 3.934 -26.25 -1.897 1 75.81 536 ARG B C 1
ATOM 11509 O O . ARG B 1 536 ? 3.35 -26.125 -2.977 1 75.81 536 ARG B O 1
ATOM 11516 N N . GLU B 1 537 ? 4.254 -25.312 -1.074 1 75.19 537 GLU B N 1
ATOM 11517 C CA . GLU B 1 537 ? 4 -23.984 -1.615 1 75.19 537 GLU B CA 1
ATOM 11518 C C . GLU B 1 537 ? 4.895 -23.703 -2.816 1 75.19 537 GLU B C 1
ATOM 11520 O O . GLU B 1 537 ? 6.117 -23.594 -2.676 1 75.19 537 GLU B O 1
ATOM 11525 N N . VAL B 1 538 ? 4.484 -23.891 -3.932 1 59.34 538 VAL B N 1
ATOM 11526 C CA . VAL B 1 538 ? 5.109 -23.969 -5.25 1 59.34 538 VAL B CA 1
ATOM 11527 C C . VAL B 1 538 ? 6.109 -22.828 -5.41 1 59.34 538 VAL B C 1
ATOM 11529 O O . VAL B 1 538 ? 7.188 -23 -5.98 1 59.34 538 VAL B O 1
ATOM 11532 N N . GLU B 1 539 ? 5.82 -21.859 -4.887 1 72.94 539 GLU B N 1
ATOM 11533 C CA . GLU B 1 539 ? 6.551 -20.625 -5.188 1 72.94 539 GLU B CA 1
ATOM 11534 C C . GLU B 1 539 ? 8.008 -20.734 -4.738 1 72.94 539 GLU B C 1
ATOM 11536 O O . GLU B 1 539 ? 8.922 -20.406 -5.5 1 72.94 539 GLU B O 1
ATOM 11541 N N . MET B 1 540 ? 8.203 -21.328 -3.693 1 78.75 540 MET B N 1
ATOM 11542 C CA . MET B 1 540 ? 9.562 -21.422 -3.158 1 78.75 540 MET B CA 1
ATOM 11543 C C . MET B 1 540 ? 10.383 -22.438 -3.941 1 78.75 540 MET B C 1
ATOM 11545 O O . MET B 1 540 ? 11.562 -22.219 -4.207 1 78.75 540 MET B O 1
ATOM 11549 N N . SER B 1 541 ? 9.688 -23.516 -4.363 1 77.5 541 SER B N 1
ATOM 11550 C CA . SER B 1 541 ? 10.383 -24.578 -5.09 1 77.5 541 SER B CA 1
ATOM 11551 C C . SER B 1 541 ? 10.805 -24.109 -6.477 1 77.5 541 SER B C 1
ATOM 11553 O O . SER B 1 541 ? 11.867 -24.5 -6.965 1 77.5 541 SER B O 1
ATOM 11555 N N . ASP B 1 542 ? 10.039 -23.266 -6.98 1 76.25 542 ASP B N 1
ATOM 11556 C CA . ASP B 1 542 ? 10.367 -22.75 -8.305 1 76.25 542 ASP B CA 1
ATOM 11557 C C . ASP B 1 542 ? 11.609 -21.859 -8.258 1 76.25 542 ASP B C 1
ATOM 11559 O O . ASP B 1 542 ? 12.453 -21.906 -9.156 1 76.25 542 ASP B O 1
ATOM 11563 N N . ILE B 1 543 ? 11.703 -21.203 -7.223 1 78.94 543 ILE B N 1
ATOM 11564 C CA . ILE B 1 543 ? 12.812 -20.266 -7.078 1 78.94 543 ILE B CA 1
ATOM 11565 C C . ILE B 1 543 ? 14.109 -21.031 -6.852 1 78.94 543 ILE B C 1
ATOM 11567 O O . ILE B 1 543 ? 15.18 -20.609 -7.289 1 78.94 543 ILE B O 1
ATOM 11571 N N . LEU B 1 544 ? 13.938 -22.266 -6.285 1 88.19 544 LEU B N 1
ATOM 11572 C CA . LEU B 1 544 ? 15.141 -23.016 -5.949 1 88.19 544 LEU B CA 1
ATOM 11573 C C . LEU B 1 544 ? 15.43 -24.078 -7.004 1 88.19 544 LEU B C 1
ATOM 11575 O O . LEU B 1 544 ? 16.359 -24.875 -6.852 1 88.19 544 LEU B O 1
ATOM 11579 N N . ALA B 1 545 ? 14.68 -24.188 -8.055 1 90.25 545 ALA B N 1
ATOM 11580 C CA . ALA B 1 545 ? 14.766 -25.266 -9.047 1 90.25 545 ALA B CA 1
ATOM 11581 C C . ALA B 1 545 ? 16.172 -25.391 -9.609 1 90.25 545 ALA B C 1
ATOM 11583 O O . ALA B 1 545 ? 16.656 -26.484 -9.875 1 90.25 545 ALA B O 1
ATOM 11584 N N . TYR B 1 546 ? 16.844 -24.281 -9.734 1 89.56 546 TYR B N 1
ATOM 11585 C CA . TYR B 1 546 ? 18.219 -24.297 -10.25 1 89.56 546 TYR B CA 1
ATOM 11586 C C . TYR B 1 546 ? 19.125 -25.109 -9.352 1 89.56 546 TYR B C 1
ATOM 11588 O O . TYR B 1 546 ? 19.906 -25.953 -9.836 1 89.56 546 TYR B O 1
ATOM 11596 N N . GLU B 1 547 ? 19.031 -24.844 -8.078 1 92 547 GLU B N 1
ATOM 11597 C CA . GLU B 1 547 ? 19.859 -25.578 -7.129 1 92 547 GLU B CA 1
ATOM 11598 C C . GLU B 1 547 ? 19.5 -27.062 -7.109 1 92 547 GLU B C 1
ATOM 11600 O O . GLU B 1 547 ? 20.375 -27.906 -6.957 1 92 547 GLU B O 1
ATOM 11605 N N . TYR B 1 548 ? 18.281 -27.375 -7.223 1 94 548 TYR B N 1
ATOM 11606 C CA . TYR B 1 548 ? 17.844 -28.75 -7.285 1 94 548 TYR B CA 1
ATOM 11607 C C . TYR B 1 548 ? 18.469 -29.484 -8.461 1 94 548 TYR B C 1
ATOM 11609 O O . TYR B 1 548 ? 18.969 -30.594 -8.312 1 94 548 TYR B O 1
ATOM 11617 N N . VAL B 1 549 ? 18.406 -28.859 -9.641 1 94.75 549 VAL B N 1
ATOM 11618 C CA . VAL B 1 549 ? 18.969 -29.438 -10.859 1 94.75 549 VAL B CA 1
ATOM 11619 C C . VAL B 1 549 ? 20.469 -29.625 -10.703 1 94.75 549 VAL B C 1
ATOM 11621 O O . VAL B 1 549 ? 21 -30.688 -11.07 1 94.75 549 VAL B O 1
ATOM 11624 N N . ARG B 1 550 ? 21.125 -28.688 -10.125 1 92.88 550 ARG B N 1
ATOM 11625 C CA . ARG B 1 550 ? 22.562 -28.766 -9.938 1 92.88 550 ARG B CA 1
ATOM 11626 C C . ARG B 1 550 ? 22.938 -29.953 -9.055 1 92.88 550 ARG B C 1
ATOM 11628 O O . ARG B 1 550 ? 23.953 -30.625 -9.281 1 92.88 550 ARG B O 1
ATOM 11635 N N . LYS B 1 551 ? 22.109 -30.312 -8.156 1 93.88 551 LYS B N 1
ATOM 11636 C CA . LYS B 1 551 ? 22.438 -31.328 -7.16 1 93.88 551 LYS B CA 1
ATOM 11637 C C . LYS B 1 551 ? 21.969 -32.719 -7.605 1 93.88 551 LYS B C 1
ATOM 11639 O O . LYS B 1 551 ? 22.594 -33.719 -7.27 1 93.88 551 LYS B O 1
ATOM 11644 N N . HIS B 1 552 ? 20.844 -32.719 -8.336 1 94.94 552 HIS B N 1
ATOM 11645 C CA . HIS B 1 552 ? 20.188 -34.031 -8.445 1 94.94 552 HIS B CA 1
ATOM 11646 C C . HIS B 1 552 ? 19.984 -34.406 -9.914 1 94.94 552 HIS B C 1
ATOM 11648 O O . HIS B 1 552 ? 19.406 -35.469 -10.203 1 94.94 552 HIS B O 1
ATOM 11654 N N . PHE B 1 553 ? 20.422 -33.594 -10.844 1 95.31 553 PHE B N 1
ATOM 11655 C CA . PHE B 1 553 ? 20.25 -33.875 -12.266 1 95.31 553 PHE B CA 1
ATOM 11656 C C . PHE B 1 553 ? 21.547 -33.656 -13.023 1 95.31 553 PHE B C 1
ATOM 11658 O O . PHE B 1 553 ? 21.906 -32.531 -13.344 1 95.31 553 PHE B O 1
ATOM 11665 N N . SER B 1 554 ? 22.203 -34.719 -13.438 1 93.25 554 SER B N 1
ATOM 11666 C CA . SER B 1 554 ? 23.531 -34.625 -14.055 1 93.25 554 SER B CA 1
ATOM 11667 C C . SER B 1 554 ? 23.438 -34.625 -15.57 1 93.25 554 SER B C 1
ATOM 11669 O O . SER B 1 554 ? 22.391 -34.969 -16.141 1 93.25 554 SER B O 1
ATOM 11671 N N . ASP B 1 555 ? 24.5 -34.312 -16.125 1 92.31 555 ASP B N 1
ATOM 11672 C CA . ASP B 1 555 ? 24.594 -34.312 -17.578 1 92.31 555 ASP B CA 1
ATOM 11673 C C . ASP B 1 555 ? 24.453 -35.719 -18.141 1 92.31 555 ASP B C 1
ATOM 11675 O O . ASP B 1 555 ? 23.922 -35.906 -19.234 1 92.31 555 ASP B O 1
ATOM 11679 N N . ASP B 1 556 ? 24.875 -36.625 -17.438 1 94.19 556 ASP B N 1
ATOM 11680 C CA . ASP B 1 556 ? 24.75 -38 -17.875 1 94.19 556 ASP B CA 1
ATOM 11681 C C . ASP B 1 556 ? 23.281 -38.438 -17.953 1 94.19 556 ASP B C 1
ATOM 11683 O O . ASP B 1 556 ? 22.906 -39.156 -18.859 1 94.19 556 ASP B O 1
ATOM 11687 N N . ILE B 1 557 ? 22.531 -37.969 -17.016 1 95.56 557 ILE B N 1
ATOM 11688 C CA . ILE B 1 557 ? 21.109 -38.25 -17.047 1 95.56 557 ILE B CA 1
ATOM 11689 C C . ILE B 1 557 ? 20.469 -37.594 -18.266 1 95.56 557 ILE B C 1
ATOM 11691 O O . ILE B 1 557 ? 19.641 -38.219 -18.953 1 95.56 557 ILE B O 1
ATOM 11695 N N . THR B 1 558 ? 20.859 -36.375 -18.516 1 94.06 558 THR B N 1
ATOM 11696 C CA . THR B 1 558 ? 20.328 -35.656 -19.672 1 94.06 558 THR B CA 1
ATOM 11697 C C . THR B 1 558 ? 20.625 -36.438 -20.969 1 94.06 558 THR B C 1
ATOM 11699 O O . THR B 1 558 ? 19.734 -36.594 -21.797 1 94.06 558 THR B O 1
ATOM 11702 N N . LYS B 1 559 ? 21.812 -36.844 -21.125 1 94.25 559 LYS B N 1
ATOM 11703 C CA . LYS B 1 559 ? 22.219 -37.562 -22.328 1 94.25 559 LYS B CA 1
ATOM 11704 C C . LYS B 1 559 ? 21.469 -38.875 -22.484 1 94.25 559 LYS B C 1
ATOM 11706 O O . LYS B 1 559 ? 21 -39.219 -23.578 1 94.25 559 LYS B O 1
ATOM 11711 N N . THR B 1 560 ? 21.406 -39.562 -21.422 1 94.69 560 THR B N 1
ATOM 11712 C CA . THR B 1 560 ? 20.688 -40.844 -21.438 1 94.69 560 THR B CA 1
ATOM 11713 C C . THR B 1 560 ? 19.219 -40.656 -21.812 1 94.69 560 THR B C 1
ATOM 11715 O O . THR B 1 560 ? 18.672 -41.406 -22.609 1 94.69 560 THR B O 1
ATOM 11718 N N . ALA B 1 561 ? 18.625 -39.656 -21.203 1 96.19 561 ALA B N 1
ATOM 11719 C CA . ALA B 1 561 ? 17.234 -39.344 -21.469 1 96.19 561 ALA B CA 1
ATOM 11720 C C . ALA B 1 561 ? 17.031 -39 -22.938 1 96.19 561 ALA B C 1
ATOM 11722 O O . ALA B 1 561 ? 16.078 -39.469 -23.578 1 96.19 561 ALA B O 1
ATOM 11723 N N . MET B 1 562 ? 17.922 -38.219 -23.453 1 95.81 562 MET B N 1
ATOM 11724 C CA . MET B 1 562 ? 17.844 -37.812 -24.859 1 95.81 562 MET B CA 1
ATOM 11725 C C . MET B 1 562 ? 17.969 -39 -25.781 1 95.81 562 MET B C 1
ATOM 11727 O O . MET B 1 562 ? 17.234 -39.125 -26.766 1 95.81 562 MET B O 1
ATOM 11731 N N . ASP B 1 563 ? 18.859 -39.844 -25.438 1 95.25 563 ASP B N 1
ATOM 11732 C CA . ASP B 1 563 ? 19.047 -41.062 -26.219 1 95.25 563 ASP B CA 1
ATOM 11733 C C . ASP B 1 563 ? 17.781 -41.938 -26.203 1 95.25 563 ASP B C 1
ATOM 11735 O O . ASP B 1 563 ? 17.391 -42.5 -27.219 1 95.25 563 ASP B O 1
ATOM 11739 N N . MET B 1 564 ? 17.219 -42.062 -25.062 1 96.5 564 MET B N 1
ATOM 11740 C CA . MET B 1 564 ? 16 -42.875 -24.922 1 96.5 564 MET B CA 1
ATOM 11741 C C . MET B 1 564 ? 14.891 -42.281 -25.797 1 96.5 564 MET B C 1
ATOM 11743 O O . MET B 1 564 ? 14.188 -43.031 -26.484 1 96.5 564 MET B O 1
ATOM 11747 N N . ILE B 1 565 ? 14.695 -40.938 -25.797 1 97.44 565 ILE B N 1
ATOM 11748 C CA . ILE B 1 565 ? 13.656 -40.312 -26.594 1 97.44 565 ILE B CA 1
ATOM 11749 C C . ILE B 1 565 ? 13.938 -40.531 -28.078 1 97.44 565 ILE B C 1
ATOM 11751 O O . ILE B 1 565 ? 13.016 -40.781 -28.859 1 97.44 565 ILE B O 1
ATOM 11755 N N . ASP B 1 566 ? 15.211 -40.406 -28.422 1 96.44 566 ASP B N 1
ATOM 11756 C CA . ASP B 1 566 ? 15.594 -40.656 -29.812 1 96.44 566 ASP B CA 1
ATOM 11757 C C . ASP B 1 566 ? 15.211 -42.062 -30.234 1 96.44 566 ASP B C 1
ATOM 11759 O O . ASP B 1 566 ? 14.695 -42.281 -31.344 1 96.44 566 ASP B O 1
ATOM 11763 N N . ASP B 1 567 ? 15.531 -43 -29.391 1 96.69 567 ASP B N 1
ATOM 11764 C CA . ASP B 1 567 ? 15.18 -44.406 -29.672 1 96.69 567 ASP B CA 1
ATOM 11765 C C . ASP B 1 567 ? 13.672 -44.562 -29.844 1 96.69 567 ASP B C 1
ATOM 11767 O O . ASP B 1 567 ? 13.219 -45.281 -30.75 1 96.69 567 ASP B O 1
ATOM 11771 N N . ILE B 1 568 ? 12.953 -43.938 -29.031 1 98.06 568 ILE B N 1
ATOM 11772 C CA . ILE B 1 568 ? 11.5 -44.031 -29.047 1 98.06 568 ILE B CA 1
ATOM 11773 C C . ILE B 1 568 ? 10.953 -43.375 -30.312 1 98.06 568 ILE B C 1
ATOM 11775 O O . ILE B 1 568 ? 10.109 -43.938 -31 1 98.06 568 ILE B O 1
ATOM 11779 N N . GLN B 1 569 ? 11.414 -42.188 -30.641 1 97.62 569 GLN B N 1
ATOM 11780 C CA . GLN B 1 569 ? 10.953 -41.469 -31.828 1 97.62 569 GLN B CA 1
ATOM 11781 C C . GLN B 1 569 ? 11.242 -42.281 -33.094 1 97.62 569 GLN B C 1
ATOM 11783 O O . GLN B 1 569 ? 10.445 -42.281 -34.031 1 97.62 569 GLN B O 1
ATOM 11788 N N . LYS B 1 570 ? 12.375 -42.938 -33.094 1 96.75 570 LYS B N 1
ATOM 11789 C CA . LYS B 1 570 ? 12.719 -43.75 -34.25 1 96.75 570 LYS B CA 1
ATOM 11790 C C . LYS B 1 570 ? 11.719 -44.906 -34.406 1 96.75 570 LYS B C 1
ATOM 11792 O O . LYS B 1 570 ? 11.328 -45.219 -35.531 1 96.75 570 LYS B O 1
ATOM 11797 N N . GLU B 1 571 ? 11.352 -45.5 -33.375 1 97.62 571 GLU B N 1
ATOM 11798 C CA . GLU B 1 571 ? 10.383 -46.594 -33.438 1 97.62 571 GLU B CA 1
ATOM 11799 C C . GLU B 1 571 ? 9.008 -46.062 -33.844 1 97.62 571 GLU B C 1
ATOM 11801 O O . GLU B 1 571 ? 8.25 -46.75 -34.562 1 97.62 571 GLU B O 1
ATOM 11806 N N . VAL B 1 572 ? 8.664 -44.844 -33.406 1 98.06 572 VAL B N 1
ATOM 11807 C CA . VAL B 1 572 ? 7.41 -44.25 -33.844 1 98.06 572 VAL B CA 1
ATOM 11808 C C . VAL B 1 572 ? 7.461 -44 -35.344 1 98.06 572 VAL B C 1
ATOM 11810 O O . VAL B 1 572 ? 6.469 -44.188 -36.062 1 98.06 572 VAL B O 1
ATOM 11813 N N . GLU B 1 573 ? 8.617 -43.562 -35.812 1 96.88 573 GLU B N 1
ATOM 11814 C CA . GLU B 1 573 ? 8.812 -43.375 -37.25 1 96.88 573 GLU B CA 1
ATOM 11815 C C . GLU B 1 573 ? 8.523 -44.656 -38 1 96.88 573 GLU B C 1
ATOM 11817 O O . GLU B 1 573 ? 7.812 -44.656 -39 1 96.88 573 GLU B O 1
ATOM 11822 N N . TYR B 1 574 ? 9.008 -45.781 -37.5 1 96.5 574 TYR B N 1
ATOM 11823 C CA . TYR B 1 574 ? 8.797 -47.062 -38.156 1 96.5 574 TYR B CA 1
ATOM 11824 C C . TYR B 1 574 ? 7.324 -47.438 -38.156 1 96.5 574 TYR B C 1
ATOM 11826 O O . TYR B 1 574 ? 6.801 -47.969 -39.125 1 96.5 574 TYR B O 1
ATOM 11834 N N . LEU B 1 575 ? 6.699 -47.188 -37.094 1 96.12 575 LEU B N 1
ATOM 11835 C CA . LEU B 1 575 ? 5.281 -47.5 -36.969 1 96.12 575 LEU B CA 1
ATOM 11836 C C . LEU B 1 575 ? 4.461 -46.688 -37.969 1 96.12 575 LEU B C 1
ATOM 11838 O O . LEU B 1 575 ? 3.541 -47.219 -38.594 1 96.12 575 LEU B O 1
ATOM 11842 N N . ILE B 1 576 ? 4.797 -45.406 -38.094 1 95.62 576 ILE B N 1
ATOM 11843 C CA . ILE B 1 576 ? 4.102 -44.531 -39.062 1 95.62 576 ILE B CA 1
ATOM 11844 C C . ILE B 1 576 ? 4.332 -45.031 -40.469 1 95.62 576 ILE B C 1
ATOM 11846 O O . ILE B 1 576 ? 3.393 -45.094 -41.281 1 95.62 576 ILE B O 1
ATOM 11850 N N . LYS B 1 577 ? 5.531 -45.438 -40.781 1 94.75 577 LYS B N 1
ATOM 11851 C CA . LYS B 1 577 ? 5.891 -45.875 -42.125 1 94.75 577 LYS B CA 1
ATOM 11852 C C . LYS B 1 577 ? 5.211 -47.219 -42.469 1 94.75 577 LYS B C 1
ATOM 11854 O O . LYS B 1 577 ? 4.918 -47.469 -43.625 1 94.75 577 LYS B O 1
ATOM 11859 N N . GLU B 1 578 ? 4.902 -47.969 -41.469 1 93.38 578 GLU B N 1
ATOM 11860 C CA . GLU B 1 578 ? 4.273 -49.25 -41.656 1 93.38 578 GLU B CA 1
ATOM 11861 C C . GLU B 1 578 ? 2.766 -49.125 -41.875 1 93.38 578 GLU B C 1
ATOM 11863 O O . GLU B 1 578 ? 2.1 -50.062 -42.281 1 93.38 578 GLU B O 1
ATOM 11868 N N . SER B 1 579 ? 2.283 -47.969 -41.656 1 93.31 579 SER B N 1
ATOM 11869 C CA . SER B 1 579 ? 0.843 -47.75 -41.75 1 93.31 579 SER B CA 1
ATOM 11870 C C . SER B 1 579 ? 0.372 -47.938 -43.188 1 93.31 579 SER B C 1
ATOM 11872 O O . SER B 1 579 ? 0.979 -47.438 -44.125 1 93.31 579 SER B O 1
ATOM 11874 N N . ASP B 1 580 ? -0.754 -48.656 -43.375 1 90.44 580 ASP B N 1
ATOM 11875 C CA . ASP B 1 580 ? -1.239 -48.969 -44.719 1 90.44 580 ASP B CA 1
ATOM 11876 C C . ASP B 1 580 ? -2.471 -48.125 -45.062 1 90.44 580 ASP B C 1
ATOM 11878 O O . ASP B 1 580 ? -2.998 -48.219 -46.188 1 90.44 580 ASP B O 1
ATOM 11882 N N . TRP B 1 581 ? -2.91 -47.375 -44.125 1 92.06 581 TRP B N 1
ATOM 11883 C CA . TRP B 1 581 ? -4.141 -46.625 -44.406 1 92.06 581 TRP B CA 1
ATOM 11884 C C . TRP B 1 581 ? -3.834 -45.188 -44.75 1 92.06 581 TRP B C 1
ATOM 11886 O O . TRP B 1 581 ? -4.691 -44.469 -45.281 1 92.06 581 TRP B O 1
ATOM 11896 N N . MET B 1 582 ? -2.602 -44.688 -44.531 1 90.69 582 MET B N 1
ATOM 11897 C CA . MET B 1 582 ? -2.238 -43.312 -44.812 1 90.69 582 MET B CA 1
ATOM 11898 C C . MET B 1 582 ? -1.593 -43.188 -46.188 1 90.69 582 MET B C 1
ATOM 11900 O O . MET B 1 582 ? -0.777 -44.062 -46.562 1 90.69 582 MET B O 1
ATOM 11904 N N . ASP B 1 583 ? -1.91 -42.156 -46.938 1 89.19 583 ASP B N 1
ATOM 11905 C CA . ASP B 1 583 ? -1.222 -41.875 -48.188 1 89.19 583 ASP B CA 1
ATOM 11906 C C . ASP B 1 583 ? 0.148 -41.25 -47.938 1 89.19 583 ASP B C 1
ATOM 11908 O O . ASP B 1 583 ? 0.477 -40.906 -46.812 1 89.19 583 ASP B O 1
ATOM 11912 N N . ASP B 1 584 ? 0.914 -41.125 -48.906 1 88.56 584 ASP B N 1
ATOM 11913 C CA . ASP B 1 584 ? 2.301 -40.688 -48.75 1 88.56 584 ASP B CA 1
ATOM 11914 C C . ASP B 1 584 ? 2.377 -39.219 -48.25 1 88.56 584 ASP B C 1
ATOM 11916 O O . ASP B 1 584 ? 3.242 -38.875 -47.469 1 88.56 584 ASP B O 1
ATOM 11920 N N . ASP B 1 585 ? 1.472 -38.406 -48.719 1 86.62 585 ASP B N 1
ATOM 11921 C CA . ASP B 1 585 ? 1.472 -37.031 -48.281 1 86.62 585 ASP B CA 1
ATOM 11922 C C . ASP B 1 585 ? 1.159 -36.875 -46.812 1 86.62 585 ASP B C 1
ATOM 11924 O O . ASP B 1 585 ? 1.789 -36.094 -46.094 1 86.62 585 ASP B O 1
ATOM 11928 N N . THR B 1 586 ? 0.178 -37.625 -46.406 1 88.19 586 THR B N 1
ATOM 11929 C CA . THR B 1 586 ? -0.193 -37.594 -45 1 88.19 586 THR B CA 1
ATOM 11930 C C . THR B 1 586 ? 0.93 -38.156 -44.156 1 88.19 586 THR B C 1
ATOM 11932 O O . THR B 1 586 ? 1.217 -37.656 -43.062 1 88.19 586 THR B O 1
ATOM 11935 N N . LYS B 1 587 ? 1.551 -39.156 -44.594 1 91.56 587 LYS B N 1
ATOM 11936 C CA . LYS B 1 587 ? 2.684 -39.75 -43.875 1 91.56 587 LYS B CA 1
ATOM 11937 C C . LYS B 1 587 ? 3.812 -38.719 -43.719 1 91.56 587 LYS B C 1
ATOM 11939 O O . LYS B 1 587 ? 4.414 -38.625 -42.625 1 91.56 587 LYS B O 1
ATOM 11944 N N . ASP B 1 588 ? 4.086 -38.094 -44.781 1 90.94 588 ASP B N 1
ATOM 11945 C CA . ASP B 1 588 ? 5.133 -37.062 -44.75 1 90.94 588 ASP B CA 1
ATOM 11946 C C . ASP B 1 588 ? 4.793 -35.969 -43.75 1 90.94 588 ASP B C 1
ATOM 11948 O O . ASP B 1 588 ? 5.668 -35.5 -43 1 90.94 588 ASP B O 1
ATOM 11952 N N . PHE B 1 589 ? 3.523 -35.594 -43.781 1 89.25 589 PHE B N 1
ATOM 11953 C CA . PHE B 1 589 ? 3.047 -34.562 -42.844 1 89.25 589 PHE B CA 1
ATOM 11954 C C . PHE B 1 589 ? 3.279 -35.031 -41.406 1 89.25 589 PHE B C 1
ATOM 11956 O O . PHE B 1 589 ? 3.789 -34.25 -40.594 1 89.25 589 PHE B O 1
ATOM 11963 N N . VAL B 1 590 ? 2.926 -36.219 -41.094 1 94.12 590 VAL B N 1
ATOM 11964 C CA . VAL B 1 590 ? 3.029 -36.781 -39.75 1 94.12 590 VAL B CA 1
ATOM 11965 C C . VAL B 1 590 ? 4.5 -36.969 -39.375 1 94.12 590 VAL B C 1
ATOM 11967 O O . VAL B 1 590 ? 4.902 -36.656 -38.25 1 94.12 590 VAL B O 1
ATOM 11970 N N . LEU B 1 591 ? 5.285 -37.438 -40.344 1 95.88 591 LEU B N 1
ATOM 11971 C CA . LEU B 1 591 ? 6.699 -37.688 -40.094 1 95.88 591 LEU B CA 1
ATOM 11972 C C . LEU B 1 591 ? 7.461 -36.375 -39.875 1 95.88 591 LEU B C 1
ATOM 11974 O O . LEU B 1 591 ? 8.359 -36.312 -39.031 1 95.88 591 LEU B O 1
ATOM 11978 N N . VAL B 1 592 ? 7.109 -35.375 -40.594 1 95.38 592 VAL B N 1
ATOM 11979 C CA . VAL B 1 592 ? 7.766 -34.094 -40.438 1 95.38 592 VAL B CA 1
ATOM 11980 C C . VAL B 1 592 ? 7.496 -33.531 -39.031 1 95.38 592 VAL B C 1
ATOM 11982 O O . VAL B 1 592 ? 8.383 -32.969 -38.406 1 95.38 592 VAL B O 1
ATOM 11985 N N . LYS B 1 593 ? 6.32 -33.719 -38.562 1 95.5 593 LYS B N 1
ATOM 11986 C CA . LYS B 1 593 ? 5.992 -33.281 -37.188 1 95.5 593 LYS B CA 1
ATOM 11987 C C . LYS B 1 593 ? 6.836 -34.062 -36.156 1 95.5 593 LYS B C 1
ATOM 11989 O O . LYS B 1 593 ? 7.383 -33.438 -35.25 1 95.5 593 LYS B O 1
ATOM 11994 N N . LEU B 1 594 ? 6.949 -35.344 -36.344 1 97.38 594 LEU B N 1
ATOM 11995 C CA . LEU B 1 594 ? 7.703 -36.188 -35.438 1 97.38 594 LEU B CA 1
ATOM 11996 C C . LEU B 1 594 ? 9.164 -35.75 -35.375 1 97.38 594 LEU B C 1
ATOM 11998 O O . LEU B 1 594 ? 9.734 -35.594 -34.281 1 97.38 594 LEU B O 1
ATOM 12002 N N . VAL B 1 595 ? 9.742 -35.5 -36.5 1 94.44 595 VAL B N 1
ATOM 12003 C CA . VAL B 1 595 ? 11.18 -35.219 -36.562 1 94.44 595 VAL B CA 1
ATOM 12004 C C . VAL B 1 595 ? 11.492 -33.844 -36.031 1 94.44 595 VAL B C 1
ATOM 12006 O O . VAL B 1 595 ? 12.578 -33.594 -35.5 1 94.44 595 VAL B O 1
ATOM 12009 N N . ASN B 1 596 ? 10.469 -33.031 -36.125 1 94.94 596 ASN B N 1
ATOM 12010 C CA . ASN B 1 596 ? 10.688 -31.656 -35.656 1 94.94 596 ASN B CA 1
ATOM 12011 C C . ASN B 1 596 ? 10.172 -31.453 -34.219 1 94.94 596 ASN B C 1
ATOM 12013 O O . ASN B 1 596 ? 10.133 -30.328 -33.719 1 94.94 596 ASN B O 1
ATOM 12017 N N . MET B 1 597 ? 9.766 -32.5 -33.562 1 95.19 597 MET B N 1
ATOM 12018 C CA . MET B 1 597 ? 9.289 -32.406 -32.188 1 95.19 597 MET B CA 1
ATOM 12019 C C . MET B 1 597 ? 10.438 -32.062 -31.25 1 95.19 597 MET B C 1
ATOM 12021 O O . MET B 1 597 ? 11.406 -32.781 -31.141 1 95.19 597 MET B O 1
ATOM 12025 N N . ASP B 1 598 ? 10.297 -30.875 -30.562 1 91.06 598 ASP B N 1
ATOM 12026 C CA . ASP B 1 598 ? 11.344 -30.438 -29.641 1 91.06 598 ASP B CA 1
ATOM 12027 C C . ASP B 1 598 ? 11.336 -31.281 -28.359 1 91.06 598 ASP B C 1
ATOM 12029 O O . ASP B 1 598 ? 10.273 -31.641 -27.859 1 91.06 598 ASP B O 1
ATOM 12033 N N . LYS B 1 599 ? 12.477 -31.594 -27.875 1 93.31 599 LYS B N 1
ATOM 12034 C CA . LYS B 1 599 ? 12.664 -32.375 -26.656 1 93.31 599 LYS B CA 1
ATOM 12035 C C . LYS B 1 599 ? 13.211 -31.516 -25.531 1 93.31 599 LYS B C 1
ATOM 12037 O O . LYS B 1 599 ? 14.398 -31.188 -25.516 1 93.31 599 LYS B O 1
ATOM 12042 N N . LEU B 1 600 ? 12.367 -31.203 -24.609 1 91.12 600 LEU B N 1
ATOM 12043 C CA . LEU B 1 600 ? 12.773 -30.438 -23.422 1 91.12 600 LEU B CA 1
ATOM 12044 C C . LEU B 1 600 ? 12.953 -31.359 -22.219 1 91.12 600 LEU B C 1
ATOM 12046 O O . LEU B 1 600 ? 11.977 -31.781 -21.609 1 91.12 600 LEU B O 1
ATOM 12050 N N . VAL B 1 601 ? 14.195 -31.609 -21.812 1 93.62 601 VAL B N 1
ATOM 12051 C CA . VAL B 1 601 ? 14.484 -32.625 -20.797 1 93.62 601 VAL B CA 1
ATOM 12052 C C . VAL B 1 601 ? 15.141 -31.969 -19.594 1 93.62 601 VAL B C 1
ATOM 12054 O O . VAL B 1 601 ? 16.172 -31.312 -19.703 1 93.62 601 VAL B O 1
ATOM 12057 N N . GLY B 1 602 ? 14.531 -32.156 -18.516 1 93.19 602 GLY B N 1
ATOM 12058 C CA . GLY B 1 602 ? 15.148 -31.812 -17.25 1 93.19 602 GLY B CA 1
ATOM 12059 C C . GLY B 1 602 ? 14.883 -30.375 -16.812 1 93.19 602 GLY B C 1
ATOM 12060 O O . GLY B 1 602 ? 14.203 -30.141 -15.812 1 93.19 602 GLY B O 1
ATOM 12061 N N . TYR B 1 603 ? 15.555 -29.406 -17.562 1 90.62 603 TYR B N 1
ATOM 12062 C CA . TYR B 1 603 ? 15.523 -28 -17.203 1 90.62 603 TYR B CA 1
ATOM 12063 C C . TYR B 1 603 ? 15.711 -27.109 -18.422 1 90.62 603 TYR B C 1
ATOM 12065 O O . TYR B 1 603 ? 16.156 -27.578 -19.469 1 90.62 603 TYR B O 1
ATOM 12073 N N . PRO B 1 604 ? 15.336 -25.859 -18.281 1 86.06 604 PRO B N 1
ATOM 12074 C CA . PRO B 1 604 ? 15.523 -24.953 -19.422 1 86.06 604 PRO B CA 1
ATOM 12075 C C . PRO B 1 604 ? 17 -24.625 -19.672 1 86.06 604 PRO B C 1
ATOM 12077 O O . PRO B 1 604 ? 17.781 -24.562 -18.734 1 86.06 604 PRO B O 1
ATOM 12080 N N . ASP B 1 605 ? 17.312 -24.281 -20.875 1 82.69 605 ASP B N 1
ATOM 12081 C CA . ASP B 1 605 ? 18.688 -24.078 -21.328 1 82.69 605 ASP B CA 1
ATOM 12082 C C . ASP B 1 605 ? 19.328 -22.891 -20.625 1 82.69 605 ASP B C 1
ATOM 12084 O O . ASP B 1 605 ? 20.547 -22.859 -20.406 1 82.69 605 ASP B O 1
ATOM 12088 N N . TRP B 1 606 ? 18.531 -21.922 -20.234 1 82.44 606 TRP B N 1
ATOM 12089 C CA . TRP B 1 606 ? 19.078 -20.703 -19.672 1 82.44 606 TRP B CA 1
ATOM 12090 C C . TRP B 1 606 ? 19.703 -20.969 -18.297 1 82.44 606 TRP B C 1
ATOM 12092 O O . TRP B 1 606 ? 20.453 -20.156 -17.781 1 82.44 606 TRP B O 1
ATOM 12102 N N . TYR B 1 607 ? 19.422 -22.141 -17.703 1 86.25 607 TYR B N 1
ATOM 12103 C CA . TYR B 1 607 ? 20.094 -22.531 -16.469 1 86.25 607 TYR B CA 1
ATOM 12104 C C . TYR B 1 607 ? 21.609 -22.578 -16.656 1 86.25 607 TYR B C 1
ATOM 12106 O O . TYR B 1 607 ? 22.359 -22.5 -15.695 1 86.25 607 TYR B O 1
ATOM 12114 N N . ARG B 1 608 ? 22.047 -22.703 -17.859 1 86.69 608 ARG B N 1
ATOM 12115 C CA . ARG B 1 608 ? 23.469 -22.781 -18.156 1 86.69 608 ARG B CA 1
ATOM 12116 C C . ARG B 1 608 ? 24.078 -21.391 -18.297 1 86.69 608 ARG B C 1
ATOM 12118 O O . ARG B 1 608 ? 25.312 -21.25 -18.328 1 86.69 608 ARG B O 1
ATOM 12125 N N . ASN B 1 609 ? 23.25 -20.406 -18.359 1 86.75 609 ASN B N 1
ATOM 12126 C CA . ASN B 1 609 ? 23.688 -19.016 -18.422 1 86.75 609 ASN B CA 1
ATOM 12127 C C . ASN B 1 609 ? 23.844 -18.422 -17.031 1 86.75 609 ASN B C 1
ATOM 12129 O O . ASN B 1 609 ? 22.859 -17.969 -16.422 1 86.75 609 ASN B O 1
ATOM 12133 N N . THR B 1 610 ? 25.016 -18.281 -16.641 1 84.38 610 THR B N 1
ATOM 12134 C CA . THR B 1 610 ? 25.312 -17.875 -15.273 1 84.38 610 THR B CA 1
ATOM 12135 C C . THR B 1 610 ? 24.828 -16.438 -15.023 1 84.38 610 THR B C 1
ATOM 12137 O O . THR B 1 610 ? 24.453 -16.094 -13.898 1 84.38 610 THR B O 1
ATOM 12140 N N . THR B 1 611 ? 24.906 -15.68 -16.031 1 83.5 611 THR B N 1
ATOM 12141 C CA . THR B 1 611 ? 24.469 -14.289 -15.883 1 83.5 611 THR B CA 1
ATOM 12142 C C . THR B 1 611 ? 22.969 -14.219 -15.602 1 83.5 611 THR B C 1
ATOM 12144 O O . THR B 1 611 ? 22.531 -13.461 -14.734 1 83.5 611 THR B O 1
ATOM 12147 N N . ILE B 1 612 ? 22.25 -15.008 -16.297 1 81.62 612 ILE B N 1
ATOM 12148 C CA . ILE B 1 612 ? 20.812 -15.016 -16.141 1 81.62 612 ILE B CA 1
ATOM 12149 C C . ILE B 1 612 ? 20.453 -15.609 -14.773 1 81.62 612 ILE B C 1
ATOM 12151 O O . ILE B 1 612 ? 19.578 -15.086 -14.07 1 81.62 612 ILE B O 1
ATOM 12155 N N . VAL B 1 613 ? 21.172 -16.625 -14.414 1 83.56 613 VAL B N 1
ATOM 12156 C CA . VAL B 1 613 ? 20.875 -17.328 -13.164 1 83.56 613 VAL B CA 1
ATOM 12157 C C . VAL B 1 613 ? 21.156 -16.406 -11.977 1 83.56 613 VAL B C 1
ATOM 12159 O O . VAL B 1 613 ? 20.422 -16.438 -10.984 1 83.56 613 VAL B O 1
ATOM 12162 N N . LYS B 1 614 ? 22.125 -15.641 -12.109 1 82.31 614 LYS B N 1
ATOM 12163 C CA . LYS B 1 614 ? 22.5 -14.75 -11.016 1 82.31 614 LYS B CA 1
ATOM 12164 C C . LYS B 1 614 ? 21.469 -13.656 -10.812 1 82.31 614 LYS B C 1
ATOM 12166 O O . LYS B 1 614 ? 21.266 -13.18 -9.695 1 82.31 614 LYS B O 1
ATOM 12171 N N . ARG B 1 615 ? 20.781 -13.336 -11.859 1 79.75 615 ARG B N 1
ATOM 12172 C CA . ARG B 1 615 ? 19.844 -12.219 -11.797 1 79.75 615 ARG B CA 1
ATOM 12173 C C . ARG B 1 615 ? 18.406 -12.719 -11.672 1 79.75 615 ARG B C 1
ATOM 12175 O O . ARG B 1 615 ? 17.484 -11.922 -11.555 1 79.75 615 ARG B O 1
ATOM 12182 N N . TYR B 1 616 ? 18.438 -14 -11.648 1 80.12 616 TYR B N 1
ATOM 12183 C CA . TYR B 1 616 ? 17.109 -14.586 -11.594 1 80.12 616 TYR B CA 1
ATOM 12184 C C . TYR B 1 616 ? 16.375 -14.172 -10.32 1 80.12 616 TYR B C 1
ATOM 12186 O O . TYR B 1 616 ? 16.938 -14.25 -9.227 1 80.12 616 TYR B O 1
ATOM 12194 N N . PHE B 1 617 ? 15.234 -13.555 -10.445 1 85.31 617 PHE B N 1
ATOM 12195 C CA . PHE B 1 617 ? 14.328 -13.109 -9.391 1 85.31 617 PHE B CA 1
ATOM 12196 C C . PHE B 1 617 ? 14.844 -11.828 -8.742 1 85.31 617 PHE B C 1
ATOM 12198 O O . PHE B 1 617 ? 14.477 -11.508 -7.613 1 85.31 617 PHE B O 1
ATOM 12205 N N . GLN B 1 618 ? 15.766 -11.156 -9.398 1 87.38 618 GLN B N 1
ATOM 12206 C CA . GLN B 1 618 ? 16.109 -9.812 -8.961 1 87.38 618 GLN B CA 1
ATOM 12207 C C . GLN B 1 618 ? 14.875 -8.93 -8.867 1 87.38 618 GLN B C 1
ATOM 12209 O O . GLN B 1 618 ? 14.016 -8.953 -9.75 1 87.38 618 GLN B O 1
ATOM 12214 N N . GLY B 1 619 ? 14.742 -8.172 -7.777 1 88.69 619 GLY B N 1
ATOM 12215 C CA . GLY B 1 619 ? 13.578 -7.32 -7.566 1 88.69 619 GLY B CA 1
ATOM 12216 C C . GLY B 1 619 ? 12.531 -7.957 -6.672 1 88.69 619 GLY B C 1
ATOM 12217 O O . GLY B 1 619 ? 11.648 -7.27 -6.156 1 88.69 619 GLY B O 1
ATOM 12218 N N . LEU B 1 620 ? 12.633 -9.289 -6.527 1 91.12 620 LEU B N 1
ATOM 12219 C CA . LEU B 1 620 ? 11.742 -9.961 -5.582 1 91.12 620 LEU B CA 1
ATOM 12220 C C . LEU B 1 620 ? 12.211 -9.742 -4.148 1 91.12 620 LEU B C 1
ATOM 12222 O O . LEU B 1 620 ? 13.367 -10.008 -3.818 1 91.12 620 LEU B O 1
ATOM 12226 N N . ILE B 1 621 ? 11.32 -9.297 -3.326 1 90.44 621 ILE B N 1
ATOM 12227 C CA . ILE B 1 621 ? 11.68 -8.961 -1.952 1 90.44 621 ILE B CA 1
ATOM 12228 C C . ILE B 1 621 ? 11.109 -10.008 -1 1 90.44 621 ILE B C 1
ATOM 12230 O O . ILE B 1 621 ? 9.891 -10.164 -0.892 1 90.44 621 ILE B O 1
ATOM 12234 N N . ILE B 1 622 ? 12.016 -10.742 -0.313 1 91.06 622 ILE B N 1
ATOM 12235 C CA . ILE B 1 622 ? 11.617 -11.75 0.662 1 91.06 622 ILE B CA 1
ATOM 12236 C C . ILE B 1 622 ? 12.242 -11.43 2.02 1 91.06 622 ILE B C 1
ATOM 12238 O O . ILE B 1 622 ? 13.445 -11.195 2.117 1 91.06 622 ILE B O 1
ATOM 12242 N N . GLY B 1 623 ? 11.375 -11.32 3.051 1 89.75 623 GLY B N 1
ATOM 12243 C CA . GLY B 1 623 ? 11.828 -11.047 4.406 1 89.75 623 GLY B CA 1
ATOM 12244 C C . GLY B 1 623 ? 11.344 -12.07 5.414 1 89.75 623 GLY B C 1
ATOM 12245 O O . GLY B 1 623 ? 11.258 -13.266 5.102 1 89.75 623 GLY B O 1
ATOM 12246 N N . LYS B 1 624 ? 11.086 -11.648 6.652 1 91.25 624 LYS B N 1
ATOM 12247 C CA . LYS B 1 624 ? 10.742 -12.539 7.754 1 91.25 624 LYS B CA 1
ATOM 12248 C C . LYS B 1 624 ? 9.242 -12.797 7.801 1 91.25 624 LYS B C 1
ATOM 12250 O O . LYS B 1 624 ? 8.781 -13.734 8.461 1 91.25 624 LYS B O 1
ATOM 12255 N N . SER B 1 625 ? 8.523 -11.992 7.141 1 93.88 625 SER B N 1
ATOM 12256 C CA . SER B 1 625 ? 7.066 -12.117 7.191 1 93.88 625 SER B CA 1
ATOM 12257 C C . SER B 1 625 ? 6.551 -13.016 6.07 1 93.88 625 SER B C 1
ATOM 12259 O O . SER B 1 625 ? 6.621 -12.641 4.895 1 93.88 625 SER B O 1
ATOM 12261 N N . TYR B 1 626 ? 5.965 -14.156 6.453 1 94.88 626 TYR B N 1
ATOM 12262 C CA . TYR B 1 626 ? 5.395 -15.062 5.465 1 94.88 626 TYR B CA 1
ATOM 12263 C C . TYR B 1 626 ? 4.273 -14.383 4.688 1 94.88 626 TYR B C 1
ATOM 12265 O O . TYR B 1 626 ? 4.145 -14.578 3.477 1 94.88 626 TYR B O 1
ATOM 12273 N N . TYR B 1 627 ? 3.48 -13.578 5.348 1 96.12 627 TYR B N 1
ATOM 12274 C CA . TYR B 1 627 ? 2.398 -12.805 4.758 1 96.12 627 TYR B CA 1
ATOM 12275 C C . TYR B 1 627 ? 2.93 -11.852 3.693 1 96.12 627 TYR B C 1
ATOM 12277 O O . TYR B 1 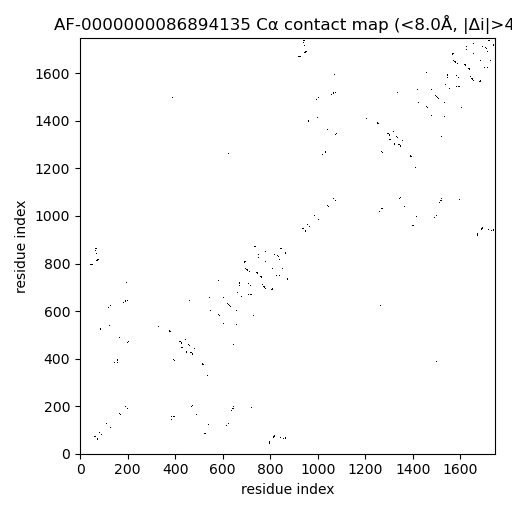627 ? 2.451 -11.852 2.557 1 96.12 627 TYR B O 1
ATOM 12285 N N . GLU B 1 628 ? 3.908 -11.078 3.982 1 95.81 628 GLU B N 1
ATOM 12286 C CA . GLU B 1 628 ? 4.473 -10.094 3.062 1 95.81 628 GLU B CA 1
ATOM 12287 C C . GLU B 1 628 ? 5.188 -10.773 1.899 1 95.81 628 GLU B C 1
ATOM 12289 O O . GLU B 1 628 ? 5.176 -10.266 0.776 1 95.81 628 GLU B O 1
ATOM 12294 N N . ASN B 1 629 ? 5.867 -11.883 2.201 1 94.19 629 ASN B N 1
ATOM 12295 C CA . ASN B 1 629 ? 6.555 -12.633 1.151 1 94.19 629 ASN B CA 1
ATOM 12296 C C . ASN B 1 629 ? 5.582 -13.102 0.073 1 94.19 629 ASN B C 1
ATOM 12298 O O . ASN B 1 629 ? 5.891 -13.039 -1.118 1 94.19 629 ASN B O 1
ATOM 12302 N N . THR B 1 630 ? 4.445 -13.602 0.541 1 94.69 630 THR B N 1
ATOM 12303 C CA . THR B 1 630 ? 3.43 -14.086 -0.39 1 94.69 630 THR B CA 1
ATOM 12304 C C . THR B 1 630 ? 2.922 -12.953 -1.274 1 94.69 630 THR B C 1
ATOM 12306 O O . THR B 1 630 ? 2.826 -13.102 -2.494 1 94.69 630 THR B O 1
ATOM 12309 N N . LEU B 1 631 ? 2.615 -11.805 -0.713 1 95.88 631 LEU B N 1
ATOM 12310 C CA . LEU B 1 631 ? 2.17 -10.648 -1.478 1 95.88 631 LEU B CA 1
ATOM 12311 C C . LEU B 1 631 ? 3.244 -10.195 -2.459 1 95.88 631 LEU B C 1
ATOM 12313 O O . LEU B 1 631 ? 2.943 -9.867 -3.609 1 95.88 631 LEU B O 1
ATOM 12317 N N . SER B 1 632 ? 4.484 -10.172 -1.998 1 93.69 632 SER B N 1
ATOM 12318 C CA . SER B 1 632 ? 5.613 -9.766 -2.832 1 93.69 632 SER B CA 1
ATOM 12319 C C . SER B 1 632 ? 5.742 -10.664 -4.059 1 93.69 632 SER B C 1
ATOM 12321 O O . SER B 1 632 ? 5.941 -10.18 -5.172 1 93.69 632 SER B O 1
ATOM 12323 N N . TYR B 1 633 ? 5.648 -11.922 -3.822 1 92.62 633 TYR B N 1
ATOM 12324 C CA . TYR B 1 633 ? 5.793 -12.875 -4.914 1 92.62 633 TYR B CA 1
ATOM 12325 C C . TYR B 1 633 ? 4.656 -12.727 -5.922 1 92.62 633 TYR B C 1
ATOM 12327 O O . TYR B 1 633 ? 4.883 -12.781 -7.133 1 92.62 633 TYR B O 1
ATOM 12335 N N . LEU B 1 634 ? 3.432 -1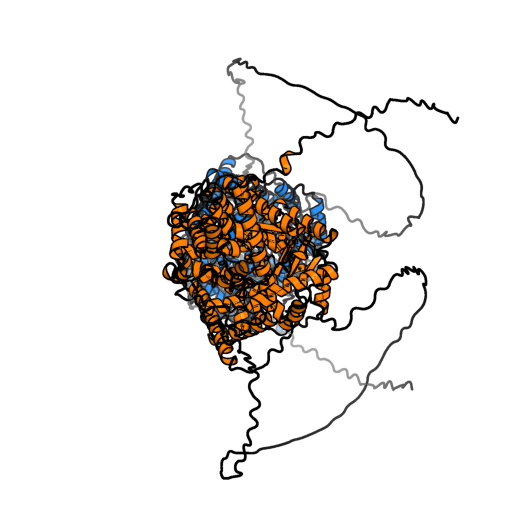2.617 -5.453 1 93.38 634 LEU B N 1
ATOM 12336 C CA . LEU B 1 634 ? 2.281 -12.469 -6.336 1 93.38 634 LEU B CA 1
ATOM 12337 C C . LEU B 1 634 ? 2.432 -11.234 -7.219 1 93.38 634 LEU B C 1
ATOM 12339 O O . LEU B 1 634 ? 2.168 -11.289 -8.422 1 93.38 634 LEU B O 1
ATOM 12343 N N . ARG B 1 635 ? 2.84 -10.133 -6.699 1 92.25 635 ARG B N 1
ATOM 12344 C CA . ARG B 1 635 ? 3.066 -8.906 -7.457 1 92.25 635 ARG B CA 1
ATOM 12345 C C . ARG B 1 635 ? 4.191 -9.094 -8.477 1 92.25 635 ARG B C 1
ATOM 12347 O O . ARG B 1 635 ? 4.055 -8.695 -9.633 1 92.25 635 ARG B O 1
ATOM 12354 N N . TYR B 1 636 ? 5.309 -9.617 -7.93 1 90.94 636 TYR B N 1
ATOM 12355 C CA . TYR B 1 636 ? 6.469 -9.852 -8.781 1 90.94 636 TYR B CA 1
ATOM 12356 C C . TYR B 1 636 ? 6.09 -10.672 -10.008 1 90.94 636 TYR B C 1
ATOM 12358 O O . TYR B 1 636 ? 6.461 -10.328 -11.133 1 90.94 636 TYR B O 1
ATOM 12366 N N . TYR B 1 637 ? 5.348 -11.719 -9.75 1 88.25 637 TYR B N 1
ATOM 12367 C CA . TYR B 1 637 ? 4.934 -12.602 -10.836 1 88.25 637 TYR B CA 1
ATOM 12368 C C . TYR B 1 637 ? 4.02 -11.883 -11.812 1 88.25 637 TYR B C 1
ATOM 12370 O O . TYR B 1 637 ? 4.148 -12.039 -13.031 1 88.25 637 TYR B O 1
ATOM 12378 N N . LYS B 1 638 ? 3.102 -11.125 -11.32 1 92.62 638 LYS B N 1
ATOM 12379 C CA . LYS B 1 638 ? 2.178 -10.375 -12.172 1 92.62 638 LYS B CA 1
ATOM 12380 C C . LYS B 1 638 ? 2.928 -9.383 -13.055 1 92.62 638 LYS B C 1
ATOM 12382 O O . LYS B 1 638 ? 2.678 -9.297 -14.258 1 92.62 638 LYS B O 1
ATOM 12387 N N . TRP B 1 639 ? 3.812 -8.602 -12.508 1 91.12 639 TRP B N 1
ATOM 12388 C CA . TRP B 1 639 ? 4.562 -7.609 -13.273 1 91.12 639 TRP B CA 1
ATOM 12389 C C . TRP B 1 639 ? 5.395 -8.281 -14.359 1 91.12 639 TRP B C 1
ATOM 12391 O O . TRP B 1 639 ? 5.441 -7.805 -15.5 1 91.12 639 TRP B O 1
ATOM 12401 N N . ASN B 1 640 ? 6.047 -9.352 -13.984 1 86.06 640 ASN B N 1
ATOM 12402 C CA . ASN B 1 640 ? 6.852 -10.078 -14.961 1 86.06 640 ASN B CA 1
ATOM 12403 C C . ASN B 1 640 ? 5.996 -10.602 -16.109 1 86.06 640 ASN B C 1
ATOM 12405 O O . ASN B 1 640 ? 6.426 -10.594 -17.266 1 86.06 640 ASN B O 1
ATOM 12409 N N . SER B 1 641 ? 4.848 -11.102 -15.734 1 86.75 641 SER B N 1
ATOM 12410 C CA . SER B 1 641 ? 3.947 -11.602 -16.766 1 86.75 641 SER B CA 1
ATOM 12411 C C . SER B 1 641 ? 3.531 -10.5 -17.719 1 86.75 641 SER B C 1
ATOM 12413 O O . SER B 1 641 ? 3.42 -10.727 -18.938 1 86.75 641 SER B O 1
ATOM 12415 N N . LEU B 1 642 ? 3.305 -9.32 -17.297 1 91.5 642 LEU B N 1
ATOM 12416 C CA . LEU B 1 642 ? 2.891 -8.203 -18.141 1 91.5 642 LEU B CA 1
ATOM 12417 C C . LEU B 1 642 ? 4.047 -7.719 -19 1 91.5 642 LEU B C 1
ATOM 12419 O O . LEU B 1 642 ? 3.838 -7.273 -20.125 1 91.5 642 LEU B O 1
ATOM 12423 N N . ARG B 1 643 ? 5.215 -7.805 -18.516 1 88.94 643 ARG B N 1
ATOM 12424 C CA . ARG B 1 643 ? 6.398 -7.344 -19.234 1 88.94 643 ARG B CA 1
ATOM 12425 C C . ARG B 1 643 ? 6.688 -8.242 -20.438 1 88.94 643 ARG B C 1
ATOM 12427 O O . ARG B 1 643 ? 7.418 -7.844 -21.344 1 88.94 643 ARG B O 1
ATOM 12434 N N . MET B 1 644 ? 6.148 -9.391 -20.469 1 84.5 644 MET B N 1
ATOM 12435 C CA . MET B 1 644 ? 6.332 -10.297 -21.594 1 84.5 644 MET B CA 1
ATOM 12436 C C . MET B 1 644 ? 5.855 -9.648 -22.891 1 84.5 644 MET B C 1
ATOM 12438 O O . MET B 1 644 ? 6.262 -10.062 -23.984 1 84.5 644 MET B O 1
ATOM 12442 N N . LEU B 1 645 ? 4.984 -8.68 -22.734 1 86.81 645 LEU B N 1
ATOM 12443 C CA . LEU B 1 645 ? 4.473 -7.984 -23.906 1 86.81 645 LEU B CA 1
ATOM 12444 C C . LEU B 1 645 ? 5.605 -7.316 -24.672 1 86.81 645 LEU B C 1
ATOM 12446 O O . LEU B 1 645 ? 5.559 -7.223 -25.906 1 86.81 645 LEU B O 1
ATOM 12450 N N . THR B 1 646 ? 6.586 -6.793 -23.984 1 81.56 646 THR B N 1
ATOM 12451 C CA . THR B 1 646 ? 7.633 -6.012 -24.641 1 81.56 646 THR B CA 1
ATOM 12452 C C . THR B 1 646 ? 8.969 -6.738 -24.578 1 81.56 646 THR B C 1
ATOM 12454 O O . THR B 1 646 ? 9.938 -6.328 -25.234 1 81.56 646 THR B O 1
ATOM 12457 N N . GLN B 1 647 ? 9.07 -7.523 -23.703 1 72 647 GLN B N 1
ATOM 12458 C CA . GLN B 1 647 ? 10.359 -8.188 -23.531 1 72 647 GLN B CA 1
ATOM 12459 C C . GLN B 1 647 ? 10.438 -9.461 -24.359 1 72 647 GLN B C 1
ATOM 12461 O O . GLN B 1 647 ? 9.477 -10.234 -24.406 1 72 647 GLN B O 1
ATOM 12466 N N . ASP B 1 648 ? 11.172 -9.367 -25.484 1 57.31 648 ASP B N 1
ATOM 12467 C CA . ASP B 1 648 ? 11.43 -10.539 -26.312 1 57.31 648 ASP B CA 1
ATOM 12468 C C . ASP B 1 648 ? 12.297 -11.562 -25.578 1 57.31 648 ASP B C 1
ATOM 12470 O O . ASP B 1 648 ? 13.508 -11.609 -25.766 1 57.31 648 ASP B O 1
ATOM 12474 N N . ASP B 1 649 ? 11.977 -11.75 -24.375 1 53.88 649 ASP B N 1
ATOM 12475 C CA . ASP B 1 649 ? 12.992 -12.602 -23.766 1 53.88 649 ASP B CA 1
ATOM 12476 C C . ASP B 1 649 ? 12.852 -14.047 -24.234 1 53.88 649 ASP B C 1
ATOM 12478 O O . ASP B 1 649 ? 12.203 -14.859 -23.562 1 53.88 649 ASP B O 1
ATOM 12482 N N . GLU B 1 650 ? 13.031 -14.242 -25.531 1 49.41 650 GLU B N 1
ATOM 12483 C CA . GLU B 1 650 ? 13.109 -15.578 -26.109 1 49.41 650 GLU B CA 1
ATOM 12484 C C . GLU B 1 650 ? 13.742 -16.562 -25.125 1 49.41 650 GLU B C 1
ATOM 12486 O O . GLU B 1 650 ? 13.398 -17.75 -25.125 1 49.41 650 GLU B O 1
ATOM 12491 N N . ASP B 1 651 ? 14.664 -15.953 -24.406 1 50.12 651 ASP B N 1
ATOM 12492 C CA . ASP B 1 651 ? 15.5 -16.891 -23.672 1 50.12 651 ASP B CA 1
ATOM 12493 C C . ASP B 1 651 ? 14.773 -17.406 -22.422 1 50.12 651 ASP B C 1
ATOM 12495 O O . ASP B 1 651 ? 15.086 -18.484 -21.922 1 50.12 651 ASP B O 1
ATOM 12499 N N . LEU B 1 652 ? 13.805 -16.578 -21.906 1 53.22 652 LEU B N 1
ATOM 12500 C CA . LEU B 1 652 ? 13.211 -17.031 -20.656 1 53.22 652 LEU B CA 1
ATOM 12501 C C . LEU B 1 652 ? 11.977 -17.891 -20.922 1 53.22 652 LEU B C 1
ATOM 12503 O O . LEU B 1 652 ? 11.469 -18.547 -20 1 53.22 652 LEU B O 1
ATOM 12507 N N . ASP B 1 653 ? 11.359 -17.844 -22.156 1 49.19 653 ASP B N 1
ATOM 12508 C CA . ASP B 1 653 ? 9.984 -18.281 -22.375 1 49.19 653 ASP B CA 1
ATOM 12509 C C . ASP B 1 653 ? 9.906 -19.797 -22.469 1 49.19 653 ASP B C 1
ATOM 12511 O O . ASP B 1 653 ? 8.812 -20.375 -22.406 1 49.19 653 ASP B O 1
ATOM 12515 N N . ALA B 1 654 ? 11.008 -20.484 -22.844 1 49.66 654 ALA B N 1
ATOM 12516 C CA . ALA B 1 654 ? 10.641 -21.766 -23.453 1 49.66 654 ALA B CA 1
ATOM 12517 C C . ALA B 1 654 ? 10.172 -22.75 -22.391 1 49.66 654 ALA B C 1
ATOM 12519 O O . ALA B 1 654 ? 9.648 -23.828 -22.719 1 49.66 654 ALA B O 1
ATOM 12520 N N . TRP B 1 655 ? 10.43 -22.547 -21.094 1 56.28 655 TRP B N 1
ATOM 12521 C CA . TRP B 1 655 ? 10.094 -23.719 -20.281 1 56.28 655 TRP B CA 1
ATOM 12522 C C . TRP B 1 655 ? 8.961 -23.391 -19.312 1 56.28 655 TRP B C 1
ATOM 12524 O O . TRP B 1 655 ? 9.117 -22.562 -18.422 1 56.28 655 TRP B O 1
ATOM 12534 N N . TRP B 1 656 ? 7.754 -23.859 -19.688 1 61.75 656 TRP B N 1
ATOM 12535 C CA . TRP B 1 656 ? 6.496 -23.484 -19.047 1 61.75 656 TRP B CA 1
ATOM 12536 C C . TRP B 1 656 ? 6.297 -24.266 -17.75 1 61.75 656 TRP B C 1
ATOM 12538 O O . TRP B 1 656 ? 5.336 -24.031 -17.016 1 61.75 656 TRP B O 1
ATOM 12548 N N . ILE B 1 657 ? 7.176 -25.328 -17.453 1 77.19 657 ILE B N 1
ATOM 12549 C CA . ILE B 1 657 ? 6.957 -26.109 -16.234 1 77.19 657 ILE B CA 1
ATOM 12550 C C . ILE B 1 657 ? 8.227 -26.109 -15.391 1 77.19 657 ILE B C 1
ATOM 12552 O O . ILE B 1 657 ? 9.336 -26.219 -15.914 1 77.19 657 ILE B O 1
ATOM 12556 N N . SER B 1 658 ? 8.094 -26.094 -14.133 1 84.31 658 SER B N 1
ATOM 12557 C CA . SER B 1 658 ? 9.219 -26.094 -13.211 1 84.31 658 SER B CA 1
ATOM 12558 C C . SER B 1 658 ? 9.945 -27.438 -13.219 1 84.31 658 SER B C 1
ATOM 12560 O O . SER B 1 658 ? 9.312 -28.5 -13.25 1 84.31 658 SER B O 1
ATOM 12562 N N . PRO B 1 659 ? 11.25 -27.438 -13.172 1 91.06 659 PRO B N 1
ATOM 12563 C CA . PRO B 1 659 ? 12.031 -28.672 -13.141 1 91.06 659 PRO B CA 1
ATOM 12564 C C . PRO B 1 659 ? 11.727 -29.531 -11.914 1 91.06 659 PRO B C 1
ATOM 12566 O O . PRO B 1 659 ? 12.023 -30.734 -11.906 1 91.06 659 PRO B O 1
ATOM 12569 N N . VAL B 1 660 ? 11.086 -28.953 -10.891 1 91.06 660 VAL B N 1
ATOM 12570 C CA . VAL B 1 660 ? 10.867 -29.703 -9.664 1 91.06 660 VAL B CA 1
ATOM 12571 C C . VAL B 1 660 ? 9.422 -30.188 -9.602 1 91.06 660 VAL B C 1
ATOM 12573 O O . VAL B 1 660 ? 9.023 -30.828 -8.633 1 91.06 660 VAL B O 1
ATOM 12576 N N . THR B 1 661 ? 8.742 -29.906 -10.617 1 88.06 661 THR B N 1
ATOM 12577 C CA . THR B 1 661 ? 7.371 -30.406 -10.719 1 88.06 661 THR B CA 1
ATOM 12578 C C . THR B 1 661 ? 7.348 -31.797 -11.344 1 88.06 661 THR B C 1
ATOM 12580 O O . THR B 1 661 ? 7.918 -32.031 -12.414 1 88.06 661 THR B O 1
ATOM 12583 N N . LEU B 1 662 ? 6.715 -32.688 -10.633 1 90.25 662 LEU B N 1
ATOM 12584 C CA . LEU B 1 662 ? 6.535 -34.031 -11.188 1 90.25 662 LEU B CA 1
ATOM 12585 C C . LEU B 1 662 ? 5.438 -34.031 -12.242 1 90.25 662 LEU B C 1
ATOM 12587 O O . LEU B 1 662 ? 4.254 -34.156 -11.922 1 90.25 662 LEU B O 1
ATOM 12591 N N . ASN B 1 663 ? 5.883 -33.875 -13.391 1 87.5 663 ASN B N 1
ATOM 12592 C CA . ASN B 1 663 ? 4.953 -33.844 -14.516 1 87.5 663 ASN B CA 1
ATOM 12593 C C . ASN B 1 663 ? 5.68 -33.969 -15.852 1 87.5 663 ASN B C 1
ATOM 12595 O O . ASN B 1 663 ? 6.844 -33.562 -15.969 1 87.5 663 ASN B O 1
ATOM 12599 N N . ALA B 1 664 ? 5.105 -34.656 -16.719 1 92.38 664 ALA B N 1
ATOM 12600 C CA . ALA B 1 664 ? 5.52 -34.688 -18.125 1 92.38 664 ALA B CA 1
ATOM 12601 C C . ALA B 1 664 ? 4.371 -34.312 -19.047 1 92.38 664 ALA B C 1
ATOM 12603 O O . ALA B 1 664 ? 3.203 -34.531 -18.734 1 92.38 664 ALA B O 1
ATOM 12604 N N . LEU B 1 665 ? 4.758 -33.594 -20.156 1 91.5 665 LEU B N 1
ATOM 12605 C CA . LEU B 1 665 ? 3.646 -33.156 -21 1 91.5 665 LEU B CA 1
ATOM 12606 C C . LEU B 1 665 ? 4.098 -33 -22.453 1 91.5 665 LEU B C 1
ATOM 12608 O O . LEU B 1 665 ? 5.293 -32.875 -22.719 1 91.5 665 LEU B O 1
ATOM 12612 N N . PHE B 1 666 ? 3.162 -33.156 -23.375 1 93.56 666 PHE B N 1
ATOM 12613 C CA . PHE B 1 666 ? 3.252 -32.75 -24.766 1 93.56 666 PHE B CA 1
ATOM 12614 C C . PHE B 1 666 ? 2.512 -31.438 -24.984 1 93.56 666 PHE B C 1
ATOM 12616 O O . PHE B 1 666 ? 1.356 -31.297 -24.578 1 93.56 666 PHE B O 1
ATOM 12623 N N . ASP B 1 667 ? 3.203 -30.516 -25.562 1 88.69 667 ASP B N 1
ATOM 12624 C CA . ASP B 1 667 ? 2.609 -29.219 -25.906 1 88.69 667 ASP B CA 1
ATOM 12625 C C . ASP B 1 667 ? 2.275 -29.156 -27.391 1 88.69 667 ASP B C 1
ATOM 12627 O O . ASP B 1 667 ? 3.17 -29 -28.234 1 88.69 667 ASP B O 1
ATOM 12631 N N . PRO B 1 668 ? 1.038 -29.234 -27.734 1 88.31 668 PRO B N 1
ATOM 12632 C CA . PRO B 1 668 ? 0.672 -29.234 -29.156 1 88.31 668 PRO B CA 1
ATOM 12633 C C . PRO B 1 668 ? 1.047 -27.922 -29.859 1 88.31 668 PRO B C 1
ATOM 12635 O O . PRO B 1 668 ? 1.44 -27.953 -31.031 1 88.31 668 PRO B O 1
ATOM 12638 N N . GLU B 1 669 ? 0.963 -26.828 -29.219 1 80.56 669 GLU B N 1
ATOM 12639 C CA . GLU B 1 669 ? 1.206 -25.531 -29.844 1 80.56 669 GLU B CA 1
ATOM 12640 C C . GLU B 1 669 ? 2.697 -25.297 -30.078 1 80.56 669 GLU B C 1
ATOM 12642 O O . GLU B 1 669 ? 3.08 -24.562 -30.984 1 80.56 669 GLU B O 1
ATOM 12647 N N . GLY B 1 670 ? 3.498 -25.906 -29.328 1 82.38 670 GLY B N 1
ATOM 12648 C CA . GLY B 1 670 ? 4.938 -25.812 -29.516 1 82.38 670 GLY B CA 1
ATOM 12649 C C . GLY B 1 670 ? 5.543 -27.047 -30.172 1 82.38 670 GLY B C 1
ATOM 12650 O O . GLY B 1 670 ? 6.734 -27.062 -30.484 1 82.38 670 GLY B O 1
ATOM 12651 N N . ASN B 1 671 ? 4.73 -28.047 -30.453 1 91.06 671 ASN B N 1
ATOM 12652 C CA . ASN B 1 671 ? 5.199 -29.344 -30.922 1 91.06 671 ASN B CA 1
ATOM 12653 C C . ASN B 1 671 ? 6.43 -29.812 -30.141 1 91.06 671 ASN B C 1
ATOM 12655 O O . ASN B 1 671 ? 7.477 -30.078 -30.734 1 91.06 671 ASN B O 1
ATOM 12659 N N . SER B 1 672 ? 6.219 -29.875 -28.844 1 91.81 672 SER B N 1
ATOM 12660 C CA . SER B 1 672 ? 7.336 -30.219 -27.984 1 91.81 672 SER B CA 1
ATOM 12661 C C . SER B 1 672 ? 6.891 -31.125 -26.828 1 91.81 672 SER B C 1
ATOM 12663 O O . SER B 1 672 ? 5.719 -31.125 -26.453 1 91.81 672 SER B O 1
ATOM 12665 N N . ILE B 1 673 ? 7.781 -31.984 -26.391 1 94.56 673 ILE B N 1
ATOM 12666 C CA . ILE B 1 673 ? 7.559 -32.75 -25.172 1 94.56 673 ILE B CA 1
ATOM 12667 C C . ILE B 1 673 ? 8.469 -32.219 -24.062 1 94.56 673 ILE B C 1
ATOM 12669 O O . ILE B 1 673 ? 9.594 -31.797 -24.328 1 94.56 673 ILE B O 1
ATOM 12673 N N . ALA B 1 674 ? 7.926 -32.188 -22.875 1 92.88 674 ALA B N 1
ATOM 12674 C CA . ALA B 1 674 ? 8.703 -31.766 -21.719 1 92.88 674 ALA B CA 1
ATOM 12675 C C . ALA B 1 674 ? 8.688 -32.812 -20.609 1 92.88 674 ALA B C 1
ATOM 12677 O O . ALA B 1 674 ? 7.625 -33.312 -20.25 1 92.88 674 ALA B O 1
ATOM 12678 N N . ILE B 1 675 ? 9.828 -33.25 -20.156 1 95.69 675 ILE B N 1
ATOM 12679 C CA . ILE B 1 675 ? 10.016 -34.125 -19.016 1 95.69 675 ILE B CA 1
ATOM 12680 C C . ILE B 1 675 ? 10.938 -33.469 -17.984 1 95.69 675 ILE B C 1
ATOM 12682 O O . ILE B 1 675 ? 12.078 -33.125 -18.312 1 95.69 675 ILE B O 1
ATOM 12686 N N . THR B 1 676 ? 10.531 -33.344 -16.766 1 94.44 676 THR B N 1
ATOM 12687 C CA . THR B 1 676 ? 11.211 -32.5 -15.805 1 94.44 676 THR B CA 1
ATOM 12688 C C . THR B 1 676 ? 12.32 -33.25 -15.086 1 94.44 676 THR B C 1
ATOM 12690 O O . THR B 1 676 ? 12.367 -34.5 -15.141 1 94.44 676 THR B O 1
ATOM 12693 N N . ALA B 1 677 ? 13.156 -32.531 -14.414 1 95.69 677 ALA B N 1
ATOM 12694 C CA . ALA B 1 677 ? 14.234 -33.156 -13.633 1 95.69 677 ALA B CA 1
ATOM 12695 C C . ALA B 1 677 ? 13.672 -34.062 -12.539 1 95.69 677 ALA B C 1
ATOM 12697 O O . ALA B 1 677 ? 14.258 -35.094 -12.219 1 95.69 677 ALA B O 1
ATOM 12698 N N . ALA B 1 678 ? 12.578 -33.688 -11.969 1 95.06 678 ALA B N 1
ATOM 12699 C CA . ALA B 1 678 ? 11.93 -34.469 -10.922 1 95.06 678 ALA B CA 1
ATOM 12700 C C . ALA B 1 678 ? 11.555 -35.844 -11.422 1 95.06 678 ALA B C 1
ATOM 12702 O O . ALA B 1 678 ? 11.602 -36.844 -10.656 1 95.06 678 ALA B O 1
ATOM 12703 N N . ASP B 1 679 ? 11.258 -36 -12.672 1 96.56 679 ASP B N 1
ATOM 12704 C CA . ASP B 1 679 ? 10.82 -37.25 -13.258 1 96.56 679 ASP B CA 1
ATOM 12705 C C . ASP B 1 679 ? 11.969 -38.25 -13.352 1 96.56 679 ASP B C 1
ATOM 12707 O O . ASP B 1 679 ? 11.75 -39.469 -13.516 1 96.56 679 ASP B O 1
ATOM 12711 N N . PHE B 1 680 ? 13.125 -37.781 -13.289 1 97.19 680 PHE B N 1
ATOM 12712 C CA . PHE B 1 680 ? 14.289 -38.625 -13.477 1 97.19 680 PHE B CA 1
ATOM 12713 C C . PHE B 1 680 ? 14.898 -39.031 -12.141 1 97.19 680 PHE B C 1
ATOM 12715 O O . PHE B 1 680 ? 16.109 -39.281 -12.055 1 97.19 680 PHE B O 1
ATOM 12722 N N . GLN B 1 681 ? 14.062 -39.031 -11.195 1 95.94 681 GLN B N 1
ATOM 12723 C CA . GLN B 1 681 ? 14.484 -39.5 -9.875 1 95.94 681 GLN B CA 1
ATOM 12724 C C . GLN B 1 681 ? 13.891 -40.875 -9.555 1 95.94 681 GLN B C 1
ATOM 12726 O O . GLN B 1 681 ? 12.906 -41.281 -10.172 1 95.94 681 GLN B O 1
ATOM 12731 N N . SER B 1 682 ? 14.523 -41.688 -8.609 1 94.81 682 SER B N 1
ATOM 12732 C CA . SER B 1 682 ? 13.984 -42.938 -8.117 1 94.81 682 SER B CA 1
ATOM 12733 C C . SER B 1 682 ? 12.641 -42.75 -7.438 1 94.81 682 SER B C 1
ATOM 12735 O O . SER B 1 682 ? 12.453 -41.781 -6.695 1 94.81 682 SER B O 1
ATOM 12737 N N . PRO B 1 683 ? 11.719 -43.438 -7.785 1 95.31 683 PRO B N 1
ATOM 12738 C CA . PRO B 1 683 ? 11.805 -44.781 -8.383 1 95.31 683 PRO B CA 1
ATOM 12739 C C . PRO B 1 683 ? 11.547 -44.781 -9.891 1 95.31 683 PRO B C 1
ATOM 12741 O O . PRO B 1 683 ? 11.578 -45.844 -10.531 1 95.31 683 PRO B O 1
ATOM 12744 N N . PHE B 1 684 ? 11.312 -43.688 -10.5 1 97.25 684 PHE B N 1
ATOM 12745 C CA . PHE B 1 684 ? 11.008 -43.656 -11.93 1 97.25 684 PHE B CA 1
ATOM 12746 C C . PHE B 1 684 ? 12.25 -43.969 -12.75 1 97.25 684 PHE B C 1
ATOM 12748 O O . PHE B 1 684 ? 12.156 -44.562 -13.828 1 97.25 684 PHE B O 1
ATOM 12755 N N . PHE B 1 685 ? 13.344 -43.531 -12.227 1 96.69 685 PHE B N 1
ATOM 12756 C CA . PHE B 1 685 ? 14.578 -43.656 -12.984 1 96.69 685 PHE B CA 1
ATOM 12757 C C . PHE B 1 685 ? 15.781 -43.75 -12.055 1 96.69 685 PHE B C 1
ATOM 12759 O O . PHE B 1 685 ? 15.781 -43.156 -10.969 1 96.69 685 PHE B O 1
ATOM 12766 N N . ALA B 1 686 ? 16.672 -44.531 -12.422 1 94.69 686 ALA B N 1
ATOM 12767 C CA . ALA B 1 686 ? 18.016 -44.5 -11.852 1 94.69 686 ALA B CA 1
ATOM 12768 C C . ALA B 1 686 ? 19.062 -44.812 -12.922 1 94.69 686 ALA B C 1
ATOM 12770 O O . ALA B 1 686 ? 18.922 -45.781 -13.688 1 94.69 686 ALA B O 1
ATOM 12771 N N . TYR B 1 687 ? 20.094 -43.969 -13.062 1 90.56 687 TYR B N 1
ATOM 12772 C CA . TYR B 1 687 ? 21.109 -44.062 -14.109 1 90.56 687 TYR B CA 1
ATOM 12773 C C . TYR B 1 687 ? 21.781 -45.406 -14.094 1 90.56 687 TYR B C 1
ATOM 12775 O O . TYR B 1 687 ? 22.094 -45.969 -15.148 1 90.56 687 TYR B O 1
ATOM 12783 N N . GLY B 1 688 ? 21.922 -46.094 -13.023 1 85.56 688 GLY B N 1
ATOM 12784 C CA . GLY B 1 688 ? 22.656 -47.344 -12.938 1 85.56 688 GLY B CA 1
ATOM 12785 C C . GLY B 1 688 ? 21.766 -48.562 -12.984 1 85.56 688 GLY B C 1
ATOM 12786 O O . GLY B 1 688 ? 22.25 -49.688 -12.961 1 85.56 688 GLY B O 1
ATOM 12787 N N . ARG B 1 689 ? 20.531 -48.406 -13.336 1 92.12 689 ARG B N 1
ATOM 12788 C CA . ARG B 1 689 ? 19.594 -49.531 -13.398 1 92.12 689 ARG B CA 1
ATOM 12789 C C . ARG B 1 689 ? 19.609 -50.188 -14.781 1 92.12 689 ARG B C 1
ATOM 12791 O O . ARG B 1 689 ? 19.953 -49.531 -15.773 1 92.12 689 ARG B O 1
ATOM 12798 N N . PRO B 1 690 ? 19.172 -51.5 -14.773 1 93 690 PRO B N 1
ATOM 12799 C CA . PRO B 1 690 ? 19 -52.125 -16.078 1 93 690 PRO B CA 1
ATOM 12800 C C . PRO B 1 690 ? 18.047 -51.344 -17 1 93 690 PRO B C 1
ATOM 12802 O O . PRO B 1 690 ? 17.031 -50.844 -16.531 1 93 690 PRO B O 1
ATOM 12805 N N . GLN B 1 691 ? 18.359 -51.375 -18.281 1 94 691 GLN B N 1
ATOM 12806 C CA . GLN B 1 691 ? 17.578 -50.594 -19.25 1 94 691 GLN B CA 1
ATOM 12807 C C . GLN B 1 691 ? 16.125 -51.094 -19.281 1 94 691 GLN B C 1
ATOM 12809 O O . GLN B 1 691 ? 15.211 -50.281 -19.5 1 94 691 GLN B O 1
ATOM 12814 N N . THR B 1 692 ? 15.953 -52.406 -19.031 1 95.31 692 THR B N 1
ATOM 12815 C CA . THR B 1 692 ? 14.617 -52.969 -19.062 1 95.31 692 THR B CA 1
ATOM 12816 C C . THR B 1 692 ? 13.695 -52.281 -18.062 1 95.31 692 THR B C 1
ATOM 12818 O O . THR B 1 692 ? 12.5 -52.094 -18.328 1 95.31 692 THR B O 1
ATOM 12821 N N . ILE B 1 693 ? 14.289 -51.844 -16.953 1 96.25 693 ILE B N 1
ATOM 12822 C CA . ILE B 1 693 ? 13.508 -51.188 -15.922 1 96.25 693 ILE B CA 1
ATOM 12823 C C . ILE B 1 693 ? 13.281 -49.719 -16.297 1 96.25 693 ILE B C 1
ATOM 12825 O O . ILE B 1 693 ? 12.148 -49.219 -16.266 1 96.25 693 ILE B O 1
ATOM 12829 N N . ASN B 1 694 ? 14.336 -49 -16.703 1 96.75 694 ASN B N 1
ATOM 12830 C CA . ASN B 1 694 ? 14.234 -47.594 -17.078 1 96.75 694 ASN B CA 1
ATOM 12831 C C . ASN B 1 694 ? 13.312 -47.406 -18.281 1 96.75 694 ASN B C 1
ATOM 12833 O O . ASN B 1 694 ? 12.492 -46.469 -18.297 1 96.75 694 ASN B O 1
ATOM 12837 N N . PHE B 1 695 ? 13.406 -48.219 -19.281 1 97.69 695 PHE B N 1
ATOM 12838 C CA . PHE B 1 695 ? 12.523 -48.125 -20.438 1 97.69 695 PHE B CA 1
ATOM 12839 C C . PHE B 1 695 ? 11.078 -48.438 -20.047 1 97.69 695 PHE B C 1
ATOM 12841 O O . PHE B 1 695 ? 10.148 -47.812 -20.562 1 97.69 695 PHE B O 1
ATOM 12848 N N . GLY B 1 696 ? 10.922 -49.375 -19.125 1 97.88 696 GLY B N 1
ATOM 12849 C CA . GLY B 1 696 ? 9.586 -49.781 -18.734 1 97.88 696 GLY B CA 1
ATOM 12850 C C . GLY B 1 696 ? 8.867 -48.75 -17.906 1 97.88 696 GLY B C 1
ATOM 12851 O O . GLY B 1 696 ? 7.633 -48.719 -17.875 1 97.88 696 GLY B O 1
ATOM 12852 N N . ILE B 1 697 ? 9.633 -47.906 -17.219 1 98 697 ILE B N 1
ATOM 12853 C CA . ILE B 1 697 ? 9.023 -46.906 -16.344 1 98 697 ILE B CA 1
ATOM 12854 C C . ILE B 1 697 ? 9.102 -45.531 -16.984 1 98 697 ILE B C 1
ATOM 12856 O O . ILE B 1 697 ? 8.188 -45.125 -17.703 1 98 697 ILE B O 1
ATOM 12860 N N . ILE B 1 698 ? 10.273 -44.844 -16.922 1 98.12 698 ILE B N 1
ATOM 12861 C CA . ILE B 1 698 ? 10.383 -43.469 -17.438 1 98.12 698 ILE B CA 1
ATOM 12862 C C . ILE B 1 698 ? 10.312 -43.5 -18.969 1 98.12 698 ILE B C 1
ATOM 12864 O O . ILE B 1 698 ? 9.805 -42.562 -19.594 1 98.12 698 ILE B O 1
ATOM 12868 N N . GLY B 1 699 ? 10.789 -44.594 -19.578 1 98.38 699 GLY B N 1
ATOM 12869 C CA . GLY B 1 699 ? 10.68 -44.75 -21.016 1 98.38 699 GLY B CA 1
ATOM 12870 C C . GLY B 1 699 ? 9.242 -44.75 -21.5 1 98.38 699 GLY B C 1
ATOM 12871 O O . GLY B 1 699 ? 8.93 -44.156 -22.531 1 98.38 699 GLY B O 1
ATOM 12872 N N . PHE B 1 700 ? 8.461 -45.438 -20.766 1 98.44 700 PHE B N 1
ATOM 12873 C CA . PHE B 1 700 ? 7.047 -45.438 -21.125 1 98.44 700 PHE B CA 1
ATOM 12874 C C . PHE B 1 700 ? 6.477 -44.031 -21.062 1 98.44 700 PHE B C 1
ATOM 12876 O O . PHE B 1 700 ? 5.723 -43.625 -21.953 1 98.44 700 PHE B O 1
ATOM 12883 N N . ILE B 1 701 ? 6.793 -43.25 -20 1 98.19 701 ILE B N 1
ATOM 12884 C CA . ILE B 1 701 ? 6.309 -41.875 -19.844 1 98.19 701 ILE B CA 1
ATOM 12885 C C . ILE B 1 701 ? 6.75 -41.031 -21.047 1 98.19 701 ILE B C 1
ATOM 12887 O O . ILE B 1 701 ? 5.957 -40.281 -21.609 1 98.19 701 ILE B O 1
ATOM 12891 N N . MET B 1 702 ? 7.965 -41.188 -21.453 1 98.25 702 MET B N 1
ATOM 12892 C CA . MET B 1 702 ? 8.492 -40.5 -22.609 1 98.25 702 MET B CA 1
ATOM 12893 C C . MET B 1 702 ? 7.727 -40.875 -23.875 1 98.25 702 MET B C 1
ATOM 12895 O O . MET B 1 702 ? 7.336 -40 -24.641 1 98.25 702 MET B O 1
ATOM 12899 N N . ALA B 1 703 ? 7.539 -42.125 -24.047 1 98.69 703 ALA B N 1
ATOM 12900 C CA . ALA B 1 703 ? 6.848 -42.594 -25.234 1 98.69 703 ALA B CA 1
ATOM 12901 C C . ALA B 1 703 ? 5.391 -42.156 -25.25 1 98.69 703 ALA B C 1
ATOM 12903 O O . ALA B 1 703 ? 4.844 -41.844 -26.312 1 98.69 703 ALA B O 1
ATOM 12904 N N . HIS B 1 704 ? 4.809 -42.219 -24.062 1 98.12 704 HIS B N 1
ATOM 12905 C CA . HIS B 1 704 ? 3.453 -41.688 -23.891 1 98.12 704 HIS B CA 1
ATOM 12906 C C . HIS B 1 704 ? 3.348 -40.25 -24.375 1 98.12 704 HIS B C 1
ATOM 12908 O O . HIS B 1 704 ? 2.461 -39.906 -25.172 1 98.12 704 HIS B O 1
ATOM 12914 N N . GLU B 1 705 ? 4.301 -39.375 -23.922 1 97.44 705 GLU B N 1
ATOM 12915 C CA . GLU B 1 705 ? 4.277 -37.969 -24.281 1 97.44 705 GLU B CA 1
ATOM 12916 C C . GLU B 1 705 ? 4.523 -37.75 -25.781 1 97.44 705 GLU B C 1
ATOM 12918 O O . GLU B 1 705 ? 3.891 -36.906 -26.406 1 97.44 705 GLU B O 1
ATOM 12923 N N . VAL B 1 706 ? 5.422 -38.562 -26.359 1 97.94 706 VAL B N 1
ATOM 12924 C CA . VAL B 1 706 ? 5.695 -38.469 -27.781 1 97.94 706 VAL B CA 1
ATOM 12925 C C . VAL B 1 706 ? 4.43 -38.781 -28.578 1 97.94 706 VAL B C 1
ATOM 12927 O O . VAL B 1 706 ? 4.098 -38.094 -29.547 1 97.94 706 VAL B O 1
ATOM 12930 N N . ASN B 1 707 ? 3.762 -39.75 -28.188 1 98.19 707 ASN B N 1
ATOM 12931 C CA . ASN B 1 707 ? 2.615 -40.219 -28.953 1 98.19 707 ASN B CA 1
ATOM 12932 C C . ASN B 1 707 ? 1.395 -39.344 -28.75 1 98.19 707 ASN B C 1
ATOM 12934 O O . ASN B 1 707 ? 0.428 -39.406 -29.5 1 98.19 707 ASN B O 1
ATOM 12938 N N . HIS B 1 708 ? 1.378 -38.5 -27.656 1 96.94 708 HIS B N 1
ATOM 12939 C CA . HIS B 1 708 ? 0.374 -37.469 -27.578 1 96.94 708 HIS B CA 1
ATOM 12940 C C . HIS B 1 708 ? 0.401 -36.594 -28.828 1 96.94 708 HIS B C 1
ATOM 12942 O O . HIS B 1 708 ? -0.606 -35.969 -29.188 1 96.94 708 HIS B O 1
ATOM 12948 N N . GLY B 1 709 ? 1.525 -36.531 -29.5 1 96.19 709 GLY B N 1
ATOM 12949 C CA . GLY B 1 709 ? 1.617 -35.781 -30.75 1 96.19 709 GLY B CA 1
ATOM 12950 C C . GLY B 1 709 ? 0.702 -36.344 -31.828 1 96.19 709 GLY B C 1
ATOM 12951 O O . GLY B 1 709 ? 0.418 -35.656 -32.812 1 96.19 709 GLY B O 1
ATOM 12952 N N . PHE B 1 710 ? 0.173 -37.531 -31.641 1 95.94 710 PHE B N 1
ATOM 12953 C CA . PHE B 1 710 ? -0.582 -38.188 -32.719 1 95.94 710 PHE B CA 1
ATOM 12954 C C . PHE B 1 710 ? -1.869 -38.781 -32.156 1 95.94 710 PHE B C 1
ATOM 12956 O O . PHE B 1 710 ? -2.451 -39.688 -32.781 1 95.94 710 PHE B O 1
ATOM 12963 N N . ASP B 1 711 ? -2.244 -38.406 -31 1 95.38 711 ASP B N 1
ATOM 12964 C CA . ASP B 1 711 ? -3.477 -38.906 -30.406 1 95.38 711 ASP B CA 1
ATOM 12965 C C . ASP B 1 711 ? -4.699 -38.219 -30.984 1 95.38 711 ASP B C 1
ATOM 12967 O O . ASP B 1 711 ? -4.648 -37.688 -32.094 1 95.38 711 ASP B O 1
ATOM 12971 N N . ASP B 1 712 ? -5.84 -38.281 -30.281 1 91.81 712 ASP B N 1
ATOM 12972 C CA . ASP B 1 712 ? -7.102 -37.812 -30.844 1 91.81 712 ASP B CA 1
ATOM 12973 C C . ASP B 1 712 ? -7.098 -36.312 -31.031 1 91.81 712 ASP B C 1
ATOM 12975 O O . ASP B 1 712 ? -7.891 -35.75 -31.812 1 91.81 712 ASP B O 1
ATOM 12979 N N . THR B 1 713 ? -6.16 -35.594 -30.391 1 90.69 713 THR B N 1
ATOM 12980 C CA . THR B 1 713 ? -6.078 -34.156 -30.547 1 90.69 713 THR B CA 1
ATOM 12981 C C . THR B 1 713 ? -4.746 -33.75 -31.172 1 90.69 713 THR B C 1
ATOM 12983 O O . THR B 1 713 ? -4.699 -32.844 -32.031 1 90.69 713 THR B O 1
ATOM 12986 N N . GLY B 1 714 ? -3.678 -34.406 -30.797 1 92.69 714 GLY B N 1
ATOM 12987 C CA . GLY B 1 714 ? -2.338 -34.031 -31.234 1 92.69 714 GLY B CA 1
ATOM 12988 C C . GLY B 1 714 ? -2.143 -34.156 -32.719 1 92.69 714 GLY B C 1
ATOM 12989 O O . GLY B 1 714 ? -1.359 -33.406 -33.312 1 92.69 714 GLY B O 1
ATOM 12990 N N . HIS B 1 715 ? -2.885 -35.031 -33.344 1 92 715 HIS B N 1
ATOM 12991 C CA . HIS B 1 715 ? -2.697 -35.25 -34.781 1 92 715 HIS B CA 1
ATOM 12992 C C . HIS B 1 715 ? -3.188 -34.094 -35.594 1 92 715 HIS B C 1
ATOM 12994 O O . HIS B 1 715 ? -2.859 -33.969 -36.781 1 92 715 HIS B O 1
ATOM 13000 N N . LEU B 1 716 ? -3.885 -33.156 -34.906 1 90.06 716 LEU B N 1
ATOM 13001 C CA . LEU B 1 716 ? -4.488 -32.031 -35.594 1 90.06 716 LEU B CA 1
ATOM 13002 C C . LEU B 1 716 ? -3.529 -30.859 -35.656 1 90.06 716 LEU B C 1
ATOM 13004 O O . LEU B 1 716 ? -3.887 -29.781 -36.125 1 90.06 716 LEU B O 1
ATOM 13008 N N . TYR B 1 717 ? -2.359 -30.969 -35.156 1 91.12 717 TYR B N 1
ATOM 13009 C CA . TYR B 1 717 ? -1.374 -29.906 -35.156 1 91.12 717 TYR B CA 1
ATOM 13010 C C . TYR B 1 717 ? -0.171 -30.266 -36.031 1 91.12 717 TYR B C 1
ATOM 13012 O O . TYR B 1 717 ? 0.238 -31.422 -36.062 1 91.12 717 TYR B O 1
ATOM 13020 N N . ASP B 1 718 ? 0.406 -29.234 -36.656 1 91.25 718 ASP B N 1
ATOM 13021 C CA . ASP B 1 718 ? 1.56 -29.484 -37.5 1 91.25 718 ASP B CA 1
ATOM 13022 C C . ASP B 1 718 ? 2.867 -29.25 -36.75 1 91.25 718 ASP B C 1
ATOM 13024 O O . ASP B 1 718 ? 2.865 -29.094 -35.531 1 91.25 718 ASP B O 1
ATOM 13028 N N . LYS B 1 719 ? 3.924 -29.312 -37.531 1 92.94 719 LYS B N 1
ATOM 13029 C CA . LYS B 1 719 ? 5.262 -29.234 -36.938 1 92.94 719 LYS B CA 1
ATOM 13030 C C . LYS B 1 719 ? 5.496 -27.891 -36.25 1 92.94 719 LYS B C 1
ATOM 13032 O O . LYS B 1 719 ? 6.352 -27.766 -35.375 1 92.94 719 LYS B O 1
ATOM 13037 N N . ASN B 1 720 ? 4.691 -26.922 -36.656 1 88.19 720 ASN B N 1
ATOM 13038 C CA . ASN B 1 720 ? 4.871 -25.578 -36.094 1 88.19 720 ASN B CA 1
ATOM 13039 C C . ASN B 1 720 ? 3.842 -25.281 -35.031 1 88.19 720 ASN B C 1
ATOM 13041 O O . ASN B 1 720 ? 3.781 -24.156 -34.5 1 88.19 720 ASN B O 1
ATOM 13045 N N . GLY B 1 721 ? 3.029 -26.312 -34.688 1 86.75 721 GLY B N 1
ATOM 13046 C CA . GLY B 1 721 ? 2.035 -26.109 -33.625 1 86.75 721 GLY B CA 1
ATOM 13047 C C . GLY B 1 721 ? 0.765 -25.453 -34.125 1 86.75 721 GLY B C 1
ATOM 13048 O O . GLY B 1 721 ? -0.058 -25 -33.344 1 86.75 721 GLY B O 1
ATOM 13049 N N . ASN B 1 722 ? 0.623 -25.344 -35.438 1 84.31 722 ASN B N 1
ATOM 13050 C CA . ASN B 1 722 ? -0.599 -24.781 -36 1 84.31 722 ASN B CA 1
ATOM 13051 C C . ASN B 1 722 ? -1.685 -25.844 -36.156 1 84.31 722 ASN B C 1
ATOM 13053 O O . ASN B 1 722 ? -1.396 -26.984 -36.531 1 84.31 722 ASN B O 1
ATOM 13057 N N . PHE B 1 723 ? -2.869 -25.453 -35.844 1 84.94 723 PHE B N 1
ATOM 13058 C CA . PHE B 1 723 ? -3.998 -26.344 -36.062 1 84.94 723 PHE B CA 1
ATOM 13059 C C . PHE B 1 723 ? -4.234 -26.594 -37.531 1 84.94 723 PHE B C 1
ATOM 13061 O O . PHE B 1 723 ? -4.223 -25.656 -38.344 1 84.94 723 PHE B O 1
ATOM 13068 N N . MET B 1 724 ? -4.27 -27.828 -37.875 1 82.56 724 MET B N 1
ATOM 13069 C CA . MET B 1 724 ? -4.457 -28.188 -39.281 1 82.56 724 MET B CA 1
ATOM 13070 C C . MET B 1 724 ? -5.578 -29.219 -39.406 1 82.56 724 MET B C 1
ATOM 13072 O O . MET B 1 724 ? -5.637 -30.188 -38.656 1 82.56 724 MET B O 1
ATOM 13076 N N . GLU B 1 725 ? -6.445 -28.969 -40.344 1 77 725 GLU B N 1
ATOM 13077 C CA . GLU B 1 725 ? -7.496 -29.938 -40.625 1 77 725 GLU B CA 1
ATOM 13078 C C . GLU B 1 725 ? -7.023 -30.984 -41.625 1 77 725 GLU B C 1
ATOM 13080 O O . GLU B 1 725 ? -6.379 -30.641 -42.625 1 77 725 GLU B O 1
ATOM 13085 N N . TRP B 1 726 ? -7.168 -32.281 -41.281 1 77.75 726 TRP B N 1
ATOM 13086 C CA . TRP B 1 726 ? -6.84 -33.375 -42.188 1 77.75 726 TRP B CA 1
ATOM 13087 C C . TRP B 1 726 ? -7.883 -33.469 -43.281 1 77.75 726 TRP B C 1
ATOM 13089 O O . TRP B 1 726 ? -9.016 -33.031 -43.125 1 77.75 726 TRP B O 1
ATOM 13099 N N . LEU B 1 727 ? -7.387 -34.062 -44.438 1 69.25 727 LEU B N 1
ATOM 13100 C CA . LEU B 1 727 ? -8.359 -34.406 -45.469 1 69.25 727 LEU B CA 1
ATOM 13101 C C . LEU B 1 727 ? -9.438 -35.344 -44.906 1 69.25 727 LEU B C 1
ATOM 13103 O O . LEU B 1 727 ? -9.156 -36.188 -44.062 1 69.25 727 LEU B O 1
ATOM 13107 N N . SER B 1 728 ? -10.586 -35.125 -45.469 1 73.75 728 SER B N 1
ATOM 13108 C CA . SER B 1 728 ? -11.758 -35.812 -44.938 1 73.75 728 SER B CA 1
ATOM 13109 C C . SER B 1 728 ? -11.531 -37.344 -44.875 1 73.75 728 SER B C 1
ATOM 13111 O O . SER B 1 728 ? -11.883 -38 -43.906 1 73.75 728 SER B O 1
ATOM 13113 N N . THR B 1 729 ? -10.953 -37.906 -45.906 1 77.75 729 THR B N 1
ATOM 13114 C CA . THR B 1 729 ? -10.734 -39.344 -45.969 1 77.75 729 THR B CA 1
ATOM 13115 C C . THR B 1 729 ? -9.766 -39.781 -44.906 1 77.75 729 THR B C 1
ATOM 13117 O O . THR B 1 729 ? -9.961 -40.844 -44.281 1 77.75 729 THR B O 1
ATOM 13120 N N . MET B 1 730 ? -8.812 -39.031 -44.719 1 80.44 730 MET B N 1
ATOM 13121 C CA . MET B 1 730 ? -7.828 -39.344 -43.688 1 80.44 730 MET B CA 1
ATOM 13122 C C . MET B 1 730 ? -8.414 -39.156 -42.281 1 80.44 730 MET B C 1
ATOM 13124 O O . MET B 1 730 ? -8.133 -39.906 -41.375 1 80.44 730 MET B O 1
ATOM 13128 N N . ALA B 1 731 ? -9.25 -38.219 -42.188 1 86.38 731 ALA B N 1
ATOM 13129 C CA . ALA B 1 731 ? -9.922 -37.938 -40.906 1 86.38 731 ALA B CA 1
ATOM 13130 C C . ALA B 1 731 ? -10.859 -39.094 -40.531 1 86.38 731 ALA B C 1
ATOM 13132 O O . ALA B 1 731 ? -10.914 -39.5 -39.375 1 86.38 731 ALA B O 1
ATOM 13133 N N . ASP B 1 732 ? -11.516 -39.562 -41.531 1 89 732 ASP B N 1
ATOM 13134 C CA . ASP B 1 732 ? -12.422 -40.688 -41.312 1 89 732 ASP B CA 1
ATOM 13135 C C . ASP B 1 732 ? -11.648 -41.969 -40.938 1 89 732 ASP B C 1
ATOM 13137 O O . ASP B 1 732 ? -12.078 -42.719 -40.062 1 89 732 ASP B O 1
ATOM 13141 N N . ALA B 1 733 ? -10.594 -42.25 -41.688 1 92.44 733 ALA B N 1
ATOM 13142 C CA . ALA B 1 733 ? -9.766 -43.406 -41.406 1 92.44 733 ALA B CA 1
ATOM 13143 C C . ALA B 1 733 ? -9.203 -43.344 -40 1 92.44 733 ALA B C 1
ATOM 13145 O O . ALA B 1 733 ? -9.156 -44.344 -39.281 1 92.44 733 ALA B O 1
ATOM 13146 N N . TYR B 1 734 ? -8.742 -42.219 -39.594 1 93.62 734 TYR B N 1
ATOM 13147 C CA . TYR B 1 734 ? -8.25 -42.031 -38.25 1 93.62 734 TYR B CA 1
ATOM 13148 C C . TYR B 1 734 ? -9.367 -42.25 -37.219 1 93.62 734 TYR B C 1
ATOM 13150 O O . TYR B 1 734 ? -9.156 -42.875 -36.188 1 93.62 734 TYR B O 1
ATOM 13158 N N . GLY B 1 735 ? -10.516 -41.719 -37.5 1 93.31 735 GLY B N 1
ATOM 13159 C CA . GLY B 1 735 ? -11.656 -41.812 -36.625 1 93.31 735 GLY B CA 1
ATOM 13160 C C . GLY B 1 735 ? -12.055 -43.25 -36.312 1 93.31 735 GLY B C 1
ATOM 13161 O O . GLY B 1 735 ? -12.406 -43.594 -35.188 1 93.31 735 GLY B O 1
ATOM 13162 N N . LYS B 1 736 ? -12.016 -44 -37.312 1 93.06 736 LYS B N 1
ATOM 13163 C CA . LYS B 1 736 ? -12.367 -45.406 -37.156 1 93.06 736 LYS B CA 1
ATOM 13164 C C . LYS B 1 736 ? -11.398 -46.125 -36.219 1 93.06 736 LYS B C 1
ATOM 13166 O O . LYS B 1 736 ? -11.812 -46.969 -35.406 1 93.06 736 LYS B O 1
ATOM 13171 N N . ARG B 1 737 ? -10.195 -45.781 -36.375 1 95.75 737 ARG B N 1
ATOM 13172 C CA . ARG B 1 737 ? -9.18 -46.406 -35.5 1 95.75 737 ARG B CA 1
ATOM 13173 C C . ARG B 1 737 ? -9.297 -45.875 -34.062 1 95.75 737 ARG B C 1
ATOM 13175 O O . ARG B 1 737 ? -9.125 -46.625 -33.125 1 95.75 737 ARG B O 1
ATOM 13182 N N . ALA B 1 738 ? -9.594 -44.594 -33.969 1 95.38 738 ALA B N 1
ATOM 13183 C CA . ALA B 1 738 ? -9.789 -44 -32.625 1 95.38 738 ALA B CA 1
ATOM 13184 C C . ALA B 1 738 ? -11.016 -44.594 -31.953 1 95.38 738 ALA B C 1
ATOM 13186 O O . ALA B 1 738 ? -11.031 -44.75 -30.719 1 95.38 738 ALA B O 1
ATOM 13187 N N . GLU B 1 739 ? -12.016 -44.906 -32.719 1 95.38 739 GLU B N 1
ATOM 13188 C CA . GLU B 1 739 ? -13.25 -45.5 -32.188 1 95.38 739 GLU B CA 1
ATOM 13189 C C . GLU B 1 739 ? -13 -46.844 -31.516 1 95.38 739 GLU B C 1
ATOM 13191 O O . GLU B 1 739 ? -13.672 -47.219 -30.547 1 95.38 739 GLU B O 1
ATOM 13196 N N . CYS B 1 740 ? -12.047 -47.562 -32.062 1 96.75 740 CYS B N 1
ATOM 13197 C CA . CYS B 1 740 ? -11.664 -48.812 -31.453 1 96.75 740 CYS B CA 1
ATOM 13198 C C . CYS B 1 740 ? -11.305 -48.625 -29.984 1 96.75 740 CYS B C 1
ATOM 13200 O O . CYS B 1 740 ? -11.727 -49.406 -29.125 1 96.75 740 CYS B O 1
ATOM 13202 N N . PHE B 1 741 ? -10.531 -47.594 -29.641 1 97.62 741 PHE B N 1
ATOM 13203 C CA . PHE B 1 741 ? -10.141 -47.312 -28.281 1 97.62 741 PHE B CA 1
ATOM 13204 C C . PHE B 1 741 ? -11.352 -46.875 -27.453 1 97.62 741 PHE B C 1
ATOM 13206 O O . PHE B 1 741 ? -11.484 -47.25 -26.281 1 97.62 741 PHE B O 1
ATOM 13213 N N . VAL B 1 742 ? -12.242 -46.062 -28.031 1 96.5 742 VAL B N 1
ATOM 13214 C CA . VAL B 1 742 ? -13.438 -45.562 -27.344 1 96.5 742 VAL B CA 1
ATOM 13215 C C . VAL B 1 742 ? -14.305 -46.75 -26.922 1 96.5 742 VAL B C 1
ATOM 13217 O O . VAL B 1 742 ? -14.711 -46.844 -25.766 1 96.5 742 VAL B O 1
ATOM 13220 N N . GLU B 1 743 ? -14.445 -47.656 -27.828 1 95.81 743 GLU B N 1
ATOM 13221 C CA . GLU B 1 743 ? -15.273 -48.844 -27.547 1 95.81 743 GLU B CA 1
ATOM 13222 C C . GLU B 1 743 ? -14.625 -49.719 -26.5 1 95.81 743 GLU B C 1
ATOM 13224 O O . GLU B 1 743 ? -15.297 -50.219 -25.594 1 95.81 743 GLU B O 1
ATOM 13229 N N . GLN B 1 744 ? -13.391 -49.906 -26.656 1 96.62 744 GLN B N 1
ATOM 13230 C CA . GLN B 1 744 ? -12.664 -50.75 -25.734 1 96.62 744 GLN B CA 1
ATOM 13231 C C . GLN B 1 744 ? -12.812 -50.281 -24.297 1 96.62 744 GLN B C 1
ATOM 13233 O O . GLN B 1 744 ? -13.133 -51.062 -23.391 1 96.62 744 GLN B O 1
ATOM 13238 N N . PHE B 1 745 ? -12.648 -49 -24.031 1 96.81 745 PHE B N 1
ATOM 13239 C CA . PHE B 1 745 ? -12.602 -48.469 -22.672 1 96.81 745 PHE B CA 1
ATOM 13240 C C . PHE B 1 745 ? -14.008 -48.219 -22.156 1 96.81 745 PHE B C 1
ATOM 13242 O O . PHE B 1 745 ? -14.219 -48.125 -20.938 1 96.81 745 PHE B O 1
ATOM 13249 N N . ASN B 1 746 ? -14.914 -48 -23.109 1 95 746 ASN B N 1
ATOM 13250 C CA . ASN B 1 746 ? -16.312 -47.969 -22.672 1 95 746 ASN B CA 1
ATOM 13251 C C . ASN B 1 746 ? -16.766 -49.281 -22.094 1 95 746 ASN B C 1
ATOM 13253 O O . ASN B 1 746 ? -17.719 -49.344 -21.312 1 95 746 ASN B O 1
ATOM 13257 N N . ASN B 1 747 ? -16.047 -50.312 -22.453 1 93.94 747 ASN B N 1
ATOM 13258 C CA . ASN B 1 747 ? -16.5 -51.656 -22.047 1 93.94 747 ASN B CA 1
ATOM 13259 C C . ASN B 1 747 ? -15.734 -52.156 -20.828 1 93.94 747 ASN B C 1
ATOM 13261 O O . ASN B 1 747 ? -16.016 -53.25 -20.328 1 93.94 747 ASN B O 1
ATOM 13265 N N . TYR B 1 748 ? -14.828 -51.375 -20.328 1 94.69 748 TYR B N 1
ATOM 13266 C CA . TYR B 1 748 ? -14.094 -51.781 -19.125 1 94.69 748 TYR B CA 1
ATOM 13267 C C . TYR B 1 748 ? -14.805 -51.281 -17.875 1 94.69 748 TYR B C 1
ATOM 13269 O O . TYR B 1 748 ? -15.258 -50.125 -17.812 1 94.69 748 TYR B O 1
ATOM 13277 N N . PRO B 1 749 ? -14.906 -52.219 -16.844 1 93.31 749 PRO B N 1
ATOM 13278 C CA . PRO B 1 749 ? -15.281 -51.688 -15.539 1 93.31 749 PRO B CA 1
ATOM 13279 C C . PRO B 1 749 ? -14.164 -50.844 -14.891 1 93.31 749 PRO B C 1
ATOM 13281 O O . PRO B 1 749 ? -12.984 -51.188 -15.031 1 93.31 749 PRO B O 1
ATOM 13284 N N . ILE B 1 750 ? -14.547 -49.875 -14.203 1 89.94 750 ILE B N 1
ATOM 13285 C CA . ILE B 1 750 ? -13.578 -48.938 -13.617 1 89.94 750 ILE B CA 1
ATOM 13286 C C . ILE B 1 750 ? -12.758 -49.656 -12.547 1 89.94 750 ILE B C 1
ATOM 13288 O O . ILE B 1 750 ? -11.539 -49.469 -12.453 1 89.94 750 ILE B O 1
ATOM 13292 N N . ASP B 1 751 ? -13.422 -50.438 -11.711 1 84.19 751 ASP B N 1
ATOM 13293 C CA . ASP B 1 751 ? -12.742 -51.25 -10.703 1 84.19 751 ASP B CA 1
ATOM 13294 C C . ASP B 1 751 ? -13.375 -52.625 -10.578 1 84.19 751 ASP B C 1
ATOM 13296 O O . ASP B 1 751 ? -14.531 -52.812 -10.961 1 84.19 751 ASP B O 1
ATOM 13300 N N . LYS B 1 752 ? -12.539 -53.469 -10.086 1 79.19 752 LYS B N 1
ATOM 13301 C CA . LYS B 1 752 ? -12.953 -54.875 -10.031 1 79.19 752 LYS B CA 1
ATOM 13302 C C . LYS B 1 752 ? -14.055 -55.094 -8.992 1 79.19 752 LYS B C 1
ATOM 13304 O O . LYS B 1 752 ? -14.906 -55.969 -9.164 1 79.19 752 LYS B O 1
ATOM 13309 N N . ILE B 1 753 ? -13.992 -54.312 -8.031 1 79.56 753 ILE B N 1
ATOM 13310 C CA . ILE B 1 753 ? -14.914 -54.5 -6.914 1 79.56 753 ILE B CA 1
ATOM 13311 C C . ILE B 1 753 ? -16.312 -54.031 -7.305 1 79.56 753 ILE B C 1
ATOM 13313 O O . ILE B 1 753 ? -17.281 -54.781 -7.191 1 79.56 753 ILE B O 1
ATOM 13317 N N . SER B 1 754 ? -16.406 -52.781 -7.777 1 78.12 754 SER B N 1
ATOM 13318 C CA . SER B 1 754 ? -17.703 -52.25 -8.148 1 78.12 754 SER B CA 1
ATOM 13319 C C . SER B 1 754 ? -18.188 -52.812 -9.477 1 78.12 754 SER B C 1
ATOM 13321 O O . SER B 1 754 ? -19.391 -52.969 -9.695 1 78.12 754 SER B O 1
ATOM 13323 N N . ASN B 1 755 ? -17.281 -53.219 -10.328 1 84.69 755 ASN B N 1
ATOM 13324 C CA . ASN B 1 755 ? -17.562 -53.719 -11.664 1 84.69 755 ASN B CA 1
ATOM 13325 C C . ASN B 1 755 ? -18.469 -52.781 -12.445 1 84.69 755 ASN B C 1
ATOM 13327 O O . ASN B 1 755 ? -19.266 -53.219 -13.281 1 84.69 755 ASN B O 1
ATOM 13331 N N . LYS B 1 756 ? -18.344 -51.5 -12.062 1 89.12 756 LYS B N 1
ATOM 13332 C CA . LYS B 1 756 ? -19.188 -50.5 -12.711 1 89.12 756 LYS B CA 1
ATOM 13333 C C . LYS B 1 756 ? -18.453 -49.875 -13.891 1 89.12 756 LYS B C 1
ATOM 13335 O O . LYS B 1 756 ? -17.25 -49.625 -13.836 1 89.12 756 LYS B O 1
ATOM 13340 N N . LYS B 1 757 ? -19.25 -49.656 -14.977 1 91.12 757 LYS B N 1
ATOM 13341 C CA . LYS B 1 757 ? -18.75 -48.938 -16.141 1 91.12 757 LYS B CA 1
ATOM 13342 C C . LYS B 1 757 ? -19.25 -47.5 -16.156 1 91.12 757 LYS B C 1
ATOM 13344 O O . LYS B 1 757 ? -20.328 -47.219 -15.656 1 91.12 757 LYS B O 1
ATOM 13349 N N . LEU B 1 758 ? -18.453 -46.656 -16.562 1 90.62 758 LEU B N 1
ATOM 13350 C CA . LEU B 1 758 ? -18.828 -45.281 -16.734 1 90.62 758 LEU B CA 1
ATOM 13351 C C . LEU B 1 758 ? -19.219 -44.969 -18.172 1 90.62 758 LEU B C 1
ATOM 13353 O O . LEU B 1 758 ? -18.516 -45.375 -19.109 1 90.62 758 LEU B O 1
ATOM 13357 N N . LYS B 1 759 ? -20.344 -44.344 -18.344 1 86.88 759 LYS B N 1
ATOM 13358 C CA . LYS B 1 759 ? -20.781 -43.969 -19.672 1 86.88 759 LYS B CA 1
ATOM 13359 C C . LYS B 1 759 ? -19.812 -42.969 -20.312 1 86.88 759 LYS B C 1
ATOM 13361 O O . LYS B 1 759 ? -19.328 -42.062 -19.656 1 86.88 759 LYS B O 1
ATOM 13366 N N . ASN B 1 760 ? -19.516 -43.219 -21.609 1 90.56 760 ASN B N 1
ATOM 13367 C CA . ASN B 1 760 ? -18.672 -42.344 -22.438 1 90.56 760 ASN B CA 1
ATOM 13368 C C . ASN B 1 760 ? -17.25 -42.25 -21.859 1 90.56 760 ASN B C 1
ATOM 13370 O O . ASN B 1 760 ? -16.594 -41.219 -22.016 1 90.56 760 ASN B O 1
ATOM 13374 N N . TYR B 1 761 ? -16.875 -43.219 -21.031 1 92.5 761 TYR B N 1
ATOM 13375 C CA . TYR B 1 761 ? -15.539 -43.219 -20.438 1 92.5 761 TYR B CA 1
ATOM 13376 C C . TYR B 1 761 ? -14.461 -43.281 -21.516 1 92.5 761 TYR B C 1
ATOM 13378 O O . TYR B 1 761 ? -13.445 -42.562 -21.422 1 92.5 761 TYR B O 1
ATOM 13386 N N . GLY B 1 762 ? -14.688 -44.062 -22.531 1 93.88 762 GLY B N 1
ATOM 13387 C CA . GLY B 1 762 ? -13.75 -44.156 -23.641 1 93.88 762 GLY B CA 1
ATOM 13388 C C . GLY B 1 762 ? -13.586 -42.844 -24.406 1 93.88 762 GLY B C 1
ATOM 13389 O O . GLY B 1 762 ? -12.492 -42.531 -24.875 1 93.88 762 GLY B O 1
ATOM 13390 N N . ASN B 1 763 ? -14.711 -42.125 -24.531 1 92.31 763 ASN B N 1
ATOM 13391 C CA . ASN B 1 763 ? -14.656 -40.812 -25.172 1 92.31 763 ASN B CA 1
ATOM 13392 C C . ASN B 1 763 ? -13.82 -39.812 -24.359 1 92.31 763 ASN B C 1
ATOM 13394 O O . ASN B 1 763 ? -13.039 -39.062 -24.922 1 92.31 763 ASN B O 1
ATOM 13398 N N . GLN B 1 764 ? -13.93 -39.969 -23.062 1 90.81 764 GLN B N 1
ATOM 13399 C CA . GLN B 1 764 ? -13.242 -39.062 -22.125 1 90.81 764 GLN B CA 1
ATOM 13400 C C . GLN B 1 764 ? -11.742 -39.344 -22.109 1 90.81 764 GLN B C 1
ATOM 13402 O O . GLN B 1 764 ? -10.938 -38.406 -21.938 1 90.81 764 GLN B O 1
ATOM 13407 N N . THR B 1 765 ? -11.406 -40.531 -22.359 1 94.88 765 THR B N 1
ATOM 13408 C CA . THR B 1 765 ? -10.031 -40.969 -22.094 1 94.88 765 THR B CA 1
ATOM 13409 C C . THR B 1 765 ? -9.328 -41.375 -23.375 1 94.88 765 THR B C 1
ATOM 13411 O O . THR B 1 765 ? -8.219 -41.906 -23.328 1 94.88 765 THR B O 1
ATOM 13414 N N . ALA B 1 766 ? -9.906 -41.094 -24.531 1 95.06 766 ALA B N 1
ATOM 13415 C CA . ALA B 1 766 ? -9.43 -41.625 -25.797 1 95.06 766 ALA B CA 1
ATOM 13416 C C . ALA B 1 766 ? -7.988 -41.188 -26.062 1 95.06 766 ALA B C 1
ATOM 13418 O O . ALA B 1 766 ? -7.141 -42 -26.422 1 95.06 766 ALA B O 1
ATOM 13419 N N . GLY B 1 767 ? -7.711 -39.844 -25.953 1 95.12 767 GLY B N 1
ATOM 13420 C CA . GLY B 1 767 ? -6.371 -39.344 -26.203 1 95.12 767 GLY B CA 1
ATOM 13421 C C . GLY B 1 767 ? -5.309 -40.031 -25.359 1 95.12 767 GLY B C 1
ATOM 13422 O O . GLY B 1 767 ? -4.266 -40.438 -25.859 1 95.12 767 GLY B O 1
ATOM 13423 N N . GLU B 1 768 ? -5.574 -40.219 -24.062 1 96.56 768 GLU B N 1
ATOM 13424 C CA . GLU B 1 768 ? -4.652 -40.844 -23.125 1 96.56 768 GLU B CA 1
ATOM 13425 C C . GLU B 1 768 ? -4.469 -42.312 -23.438 1 96.56 768 GLU B C 1
ATOM 13427 O O . GLU B 1 768 ? -3.354 -42.844 -23.344 1 96.56 768 GLU B O 1
ATOM 13432 N N . ASN B 1 769 ? -5.57 -42.938 -23.844 1 98 769 ASN B N 1
ATOM 13433 C CA . ASN B 1 769 ? -5.52 -44.375 -24.125 1 98 769 ASN B CA 1
ATOM 13434 C C . ASN B 1 769 ? -4.73 -44.656 -25.406 1 98 769 ASN B C 1
ATOM 13436 O O . ASN B 1 769 ? -4.016 -45.656 -25.484 1 98 769 ASN B O 1
ATOM 13440 N N . ILE B 1 770 ? -4.887 -43.781 -26.328 1 97.81 770 ILE B N 1
ATOM 13441 C CA . ILE B 1 770 ? -4.125 -43.906 -27.562 1 97.81 770 ILE B CA 1
ATOM 13442 C C . ILE B 1 770 ? -2.641 -43.719 -27.281 1 97.81 770 ILE B C 1
ATOM 13444 O O . ILE B 1 770 ? -1.807 -44.531 -27.719 1 97.81 770 ILE B O 1
ATOM 13448 N N . ALA B 1 771 ? -2.32 -42.688 -26.531 1 98.19 771 ALA B N 1
ATOM 13449 C CA . ALA B 1 771 ? -0.932 -42.375 -26.203 1 98.19 771 ALA B CA 1
ATOM 13450 C C . ALA B 1 771 ? -0.3 -43.5 -25.391 1 98.19 771 ALA B C 1
ATOM 13452 O O . ALA B 1 771 ? 0.869 -43.844 -25.594 1 98.19 771 ALA B O 1
ATOM 13453 N N . ASP B 1 772 ? -1.042 -44.094 -24.484 1 98.38 772 ASP B N 1
ATOM 13454 C CA . ASP B 1 772 ? -0.55 -45.219 -23.688 1 98.38 772 ASP B CA 1
ATOM 13455 C C . ASP B 1 772 ? -0.231 -46.438 -24.562 1 98.38 772 ASP B C 1
ATOM 13457 O O . ASP B 1 772 ? 0.854 -47 -24.453 1 98.38 772 ASP B O 1
ATOM 13461 N N . THR B 1 773 ? -1.193 -46.812 -25.359 1 98.5 773 THR B N 1
ATOM 13462 C CA . THR B 1 773 ? -1.078 -48 -26.172 1 98.5 773 THR B CA 1
ATOM 13463 C C . THR B 1 773 ? 0.047 -47.875 -27.188 1 98.5 773 THR B C 1
ATOM 13465 O O . THR B 1 773 ? 0.893 -48.75 -27.312 1 98.5 773 THR B O 1
ATOM 13468 N N . MET B 1 774 ? 0.001 -46.781 -27.938 1 98.19 774 MET B N 1
ATOM 13469 C CA . MET B 1 774 ? 1.035 -46.594 -28.953 1 98.19 774 MET B CA 1
ATOM 13470 C C . MET B 1 774 ? 2.395 -46.344 -28.297 1 98.19 774 MET B C 1
ATOM 13472 O O . MET B 1 774 ? 3.42 -46.781 -28.828 1 98.19 774 MET B O 1
ATOM 13476 N N . GLY B 1 775 ? 2.383 -45.656 -27.172 1 98.56 775 GLY B N 1
ATOM 13477 C CA . GLY B 1 775 ? 3.615 -45.438 -26.422 1 98.56 775 GLY B CA 1
ATOM 13478 C C . GLY B 1 775 ? 4.25 -46.75 -25.953 1 98.56 775 GLY B C 1
ATOM 13479 O O . GLY B 1 775 ? 5.465 -46.906 -26.062 1 98.56 775 GLY B O 1
ATOM 13480 N N . LEU B 1 776 ? 3.406 -47.656 -25.406 1 98.69 776 LEU B N 1
ATOM 13481 C CA . LEU B 1 776 ? 3.916 -48.938 -24.922 1 98.69 776 LEU B CA 1
ATOM 13482 C C . LEU B 1 776 ? 4.543 -49.719 -26.078 1 98.69 776 LEU B C 1
ATOM 13484 O O . LEU B 1 776 ? 5.594 -50.344 -25.891 1 98.69 776 LEU B O 1
ATOM 13488 N N . GLN B 1 777 ? 3.918 -49.719 -27.203 1 98 777 GLN B N 1
ATOM 13489 C CA . GLN B 1 777 ? 4.441 -50.406 -28.375 1 98 777 GLN B CA 1
ATOM 13490 C C . GLN B 1 777 ? 5.777 -49.812 -28.812 1 98 777 GLN B C 1
ATOM 13492 O O . GLN B 1 777 ? 6.73 -50.562 -29.078 1 98 777 GLN B O 1
ATOM 13497 N N . ALA B 1 778 ? 5.836 -48.5 -28.875 1 98.19 778 ALA B N 1
ATOM 13498 C CA . ALA B 1 778 ? 7.035 -47.812 -29.344 1 98.19 778 ALA B CA 1
ATOM 13499 C C . ALA B 1 778 ? 8.203 -48.031 -28.391 1 98.19 778 ALA B C 1
ATOM 13501 O O . ALA B 1 778 ? 9.328 -48.312 -28.812 1 98.19 778 ALA B O 1
ATOM 13502 N N . VAL B 1 779 ? 7.953 -47.938 -27.109 1 98.69 779 VAL B N 1
ATOM 13503 C CA . VAL B 1 779 ? 9.039 -47.969 -26.141 1 98.69 779 VAL B CA 1
ATOM 13504 C C . VAL B 1 779 ? 9.57 -49.406 -26.016 1 98.69 779 VAL B C 1
ATOM 13506 O O . VAL B 1 779 ? 10.766 -49.594 -25.797 1 98.69 779 VAL B O 1
ATOM 13509 N N . PHE B 1 780 ? 8.703 -50.406 -26.078 1 98.56 780 PHE B N 1
ATOM 13510 C CA . PHE B 1 780 ? 9.172 -51.781 -26.031 1 98.56 780 PHE B CA 1
ATOM 13511 C C . PHE B 1 780 ? 10.062 -52.062 -27.234 1 98.56 780 PHE B C 1
ATOM 13513 O O . PHE B 1 780 ? 11.125 -52.688 -27.078 1 98.56 780 PHE B O 1
ATOM 13520 N N . ARG B 1 781 ? 9.656 -51.625 -28.422 1 97.81 781 ARG B N 1
ATOM 13521 C CA . ARG B 1 781 ? 10.469 -51.812 -29.625 1 97.81 781 ARG B CA 1
ATOM 13522 C C . ARG B 1 781 ? 11.805 -51.094 -29.5 1 97.81 781 ARG B C 1
ATOM 13524 O O . ARG B 1 781 ? 12.836 -51.594 -29.938 1 97.81 781 ARG B O 1
ATOM 13531 N N . ALA B 1 782 ? 11.719 -49.938 -28.953 1 97.94 782 ALA B N 1
ATOM 13532 C CA . ALA B 1 782 ? 12.945 -49.156 -28.75 1 97.94 782 ALA B CA 1
ATOM 13533 C C . ALA B 1 782 ? 13.898 -49.875 -27.797 1 97.94 782 ALA B C 1
ATOM 13535 O O . ALA B 1 782 ? 15.102 -49.938 -28.047 1 97.94 782 ALA B O 1
ATOM 13536 N N . TYR B 1 783 ? 13.344 -50.438 -26.719 1 97.06 783 TYR B N 1
ATOM 13537 C CA . TYR B 1 783 ? 14.148 -51.219 -25.781 1 97.06 783 TYR B CA 1
ATOM 13538 C C . TYR B 1 783 ? 14.773 -52.438 -26.453 1 97.06 783 TYR B C 1
ATOM 13540 O O . TYR B 1 783 ? 15.969 -52.688 -26.297 1 97.06 783 TYR B O 1
ATOM 13548 N N . GLN B 1 784 ? 13.977 -53.094 -27.219 1 95.06 784 GLN B N 1
ATOM 13549 C CA . GLN B 1 784 ? 14.469 -54.281 -27.922 1 95.06 784 GLN B CA 1
ATOM 13550 C C . GLN B 1 784 ? 15.602 -53.938 -28.875 1 95.06 784 GLN B C 1
ATOM 13552 O O . GLN B 1 784 ? 16.594 -54.656 -28.969 1 95.06 784 GLN B O 1
ATOM 13557 N N . ARG B 1 785 ? 15.391 -52.906 -29.562 1 93.31 785 ARG B N 1
ATOM 13558 C CA . ARG B 1 785 ? 16.422 -52.438 -30.469 1 93.31 785 ARG B CA 1
ATOM 13559 C C . ARG B 1 785 ? 17.703 -52.094 -29.719 1 93.31 785 ARG B C 1
ATOM 13561 O O . ARG B 1 785 ? 18.812 -52.438 -30.156 1 93.31 785 ARG B O 1
ATOM 13568 N N . ARG B 1 786 ? 17.531 -51.438 -28.641 1 90.56 786 ARG B N 1
ATOM 13569 C CA . ARG B 1 786 ? 18.688 -51.031 -27.828 1 90.56 786 ARG B CA 1
ATOM 13570 C C . ARG B 1 786 ? 19.422 -52.281 -27.312 1 90.56 786 ARG B C 1
ATOM 13572 O O . ARG B 1 786 ? 20.641 -52.312 -27.297 1 90.56 786 ARG B O 1
ATOM 13579 N N . GLU B 1 787 ? 18.625 -53.219 -26.859 1 88.44 787 GLU B N 1
ATOM 13580 C CA . GLU B 1 787 ? 19.203 -54.469 -26.391 1 88.44 787 GLU B CA 1
ATOM 13581 C C . GLU B 1 787 ? 20.016 -55.156 -27.484 1 88.44 787 GLU B C 1
ATOM 13583 O O . GLU B 1 787 ? 21.094 -55.688 -27.234 1 88.44 787 GLU B O 1
ATOM 13588 N N . ARG B 1 788 ? 19.562 -55.156 -28.688 1 87.12 788 ARG B N 1
ATOM 13589 C CA . ARG B 1 788 ? 20.234 -55.781 -29.812 1 87.12 788 ARG B CA 1
ATOM 13590 C C . ARG B 1 788 ? 21.531 -55.031 -30.156 1 87.12 788 ARG B C 1
ATOM 13592 O O . ARG B 1 788 ? 22.562 -55.656 -30.422 1 87.12 788 ARG B O 1
ATOM 13599 N N . GLU B 1 789 ? 21.406 -53.781 -30.094 1 86.25 789 GLU B N 1
ATOM 13600 C CA . GLU B 1 789 ? 22.562 -52.938 -30.453 1 86.25 789 GLU B CA 1
ATOM 13601 C C . GLU B 1 789 ? 23.656 -53.062 -29.391 1 86.25 789 GLU B C 1
ATOM 13603 O O . GLU B 1 789 ? 24.844 -53 -29.734 1 86.25 789 GLU B O 1
ATOM 13608 N N . CYS B 1 790 ? 23.266 -53.156 -28.188 1 82.62 790 CYS B N 1
ATOM 13609 C CA . CYS B 1 790 ? 24.234 -53.281 -27.109 1 82.62 790 CYS B CA 1
ATOM 13610 C C . CYS B 1 790 ? 24.891 -54.688 -27.125 1 82.62 790 CYS B C 1
ATOM 13612 O O . CYS B 1 790 ? 26.016 -54.844 -26.656 1 82.62 790 CYS B O 1
ATOM 13614 N N . GLY B 1 791 ? 24.328 -55.688 -27.641 1 76.56 791 GLY B N 1
ATOM 13615 C CA . GLY B 1 791 ? 24.891 -57 -27.844 1 76.56 791 GLY B CA 1
ATOM 13616 C C . GLY B 1 791 ? 24.922 -57.844 -26.594 1 76.56 791 GLY B C 1
ATOM 13617 O O . GLY B 1 791 ? 25.344 -59 -26.609 1 76.56 791 GLY B O 1
ATOM 13618 N N . LYS B 1 792 ? 24.688 -57.25 -25.391 1 72.75 792 LYS B N 1
ATOM 13619 C CA . LYS B 1 792 ? 24.625 -58 -24.141 1 72.75 792 LYS B CA 1
ATOM 13620 C C . LYS B 1 792 ? 23.281 -57.812 -23.453 1 72.75 792 LYS B C 1
ATOM 13622 O O . LYS B 1 792 ? 22.734 -56.719 -23.422 1 72.75 792 LYS B O 1
ATOM 13627 N N . PRO B 1 793 ? 22.812 -59 -22.984 1 72.5 793 PRO B N 1
ATOM 13628 C CA . PRO B 1 793 ? 21.531 -58.844 -22.266 1 72.5 793 PRO B CA 1
ATOM 13629 C C . PRO B 1 793 ? 21.656 -57.969 -21.016 1 72.5 793 PRO B C 1
ATOM 13631 O O . PRO B 1 793 ? 22.719 -57.938 -20.391 1 72.5 793 PRO B O 1
ATOM 13634 N N . ASP B 1 794 ? 20.609 -57.312 -20.703 1 83.31 794 ASP B N 1
ATOM 13635 C CA . ASP B 1 794 ? 20.531 -56.5 -19.484 1 83.31 794 ASP B CA 1
ATOM 13636 C C . ASP B 1 794 ? 20.656 -57.375 -18.234 1 83.31 794 ASP B C 1
ATOM 13638 O O . ASP B 1 794 ? 20.312 -58.562 -18.25 1 83.31 794 ASP B O 1
ATOM 13642 N N . ALA B 1 795 ? 21.172 -56.75 -17.266 1 85.31 795 ALA B N 1
ATOM 13643 C CA . ALA B 1 795 ? 21.203 -57.438 -15.969 1 85.31 795 ALA B CA 1
ATOM 13644 C C . ALA B 1 795 ? 19.797 -57.656 -15.422 1 85.31 795 ALA B C 1
ATOM 13646 O O . ALA B 1 795 ? 18.891 -56.844 -15.664 1 85.31 795 ALA B O 1
ATOM 13647 N N . VAL B 1 796 ? 19.656 -58.781 -14.82 1 89.12 796 VAL B N 1
ATOM 13648 C CA . VAL B 1 796 ? 18.359 -59.062 -14.203 1 89.12 796 VAL B CA 1
ATOM 13649 C C . VAL B 1 796 ? 18.344 -58.531 -12.773 1 89.12 796 VAL B C 1
ATOM 13651 O O . VAL B 1 796 ? 19.391 -58.281 -12.18 1 89.12 796 VAL B O 1
ATOM 13654 N N . LEU B 1 797 ? 17.172 -58.375 -12.242 1 93.88 797 LEU B N 1
ATOM 13655 C CA . LEU B 1 797 ? 17.016 -57.875 -10.875 1 93.88 797 LEU B CA 1
ATOM 13656 C C . LEU B 1 797 ? 17.094 -59.031 -9.867 1 93.88 797 LEU B C 1
ATOM 13658 O O . LEU B 1 797 ? 16.703 -60.156 -10.172 1 93.88 797 LEU B O 1
ATOM 13662 N N . PRO B 1 798 ? 17.625 -58.719 -8.703 1 93.38 798 PRO B N 1
ATOM 13663 C CA . PRO B 1 798 ? 17.672 -59.75 -7.684 1 93.38 798 PRO B CA 1
ATOM 13664 C C . PRO B 1 798 ? 16.281 -60.281 -7.309 1 93.38 798 PRO B C 1
ATOM 13666 O O . PRO B 1 798 ? 15.383 -59.469 -7.027 1 93.38 798 PRO B O 1
ATOM 13669 N N . GLY B 1 799 ? 16.125 -61.594 -7.309 1 93.5 799 GLY B N 1
ATOM 13670 C CA . GLY B 1 799 ? 14.852 -62.188 -6.949 1 93.5 799 GLY B CA 1
ATOM 13671 C C . GLY B 1 799 ? 13.922 -62.375 -8.133 1 93.5 799 GLY B C 1
ATOM 13672 O O . GLY B 1 799 ? 12.867 -63 -8.008 1 93.5 799 GLY B O 1
ATOM 13673 N N . LEU B 1 800 ? 14.352 -61.844 -9.258 1 94.75 800 LEU B N 1
ATOM 13674 C CA . LEU B 1 800 ? 13.523 -61.938 -10.461 1 94.75 800 LEU B CA 1
ATOM 13675 C C . LEU B 1 800 ? 14.273 -62.625 -11.586 1 94.75 800 LEU B C 1
ATOM 13677 O O . LEU B 1 800 ? 14.039 -62.312 -12.766 1 94.75 800 LEU B O 1
ATOM 13681 N N . GLU B 1 801 ? 15.109 -63.5 -11.266 1 91.19 801 GLU B N 1
ATOM 13682 C CA . GLU B 1 801 ? 15.984 -64.188 -12.219 1 91.19 801 GLU B CA 1
ATOM 13683 C C . GLU B 1 801 ? 15.188 -65.125 -13.117 1 91.19 801 GLU B C 1
ATOM 13685 O O . GLU B 1 801 ? 15.641 -65.438 -14.203 1 91.19 801 GLU B O 1
ATOM 13690 N N . GLY B 1 802 ? 14.062 -65.5 -12.68 1 91.06 802 GLY B N 1
ATOM 13691 C CA . GLY B 1 802 ? 13.242 -66.438 -13.438 1 91.06 802 GLY B CA 1
ATOM 13692 C C . GLY B 1 802 ? 12.453 -65.75 -14.547 1 91.06 802 GLY B C 1
ATOM 13693 O O . GLY B 1 802 ? 11.836 -66.438 -15.375 1 91.06 802 GLY B O 1
ATOM 13694 N N . PHE B 1 803 ? 12.523 -64.438 -14.688 1 94.69 803 PHE B N 1
ATOM 13695 C CA . PHE B 1 803 ? 11.797 -63.719 -15.711 1 94.69 803 PHE B CA 1
ATOM 13696 C C . PHE B 1 803 ? 12.727 -63.344 -16.859 1 94.69 803 PHE B C 1
ATOM 13698 O O . PHE B 1 803 ? 13.898 -63.031 -16.641 1 94.69 803 PHE B O 1
ATOM 13705 N N . THR B 1 804 ? 12.156 -63.375 -18.047 1 93.75 804 THR B N 1
ATOM 13706 C CA . THR B 1 804 ? 12.898 -62.812 -19.172 1 93.75 804 THR B CA 1
ATOM 13707 C C . THR B 1 804 ? 12.922 -61.281 -19.094 1 93.75 804 THR B C 1
ATOM 13709 O O . THR B 1 804 ? 12.102 -60.688 -18.406 1 93.75 804 THR B O 1
ATOM 13712 N N . ASN B 1 805 ? 13.852 -60.719 -19.766 1 93.38 805 ASN B N 1
ATOM 13713 C CA . ASN B 1 805 ? 13.93 -59.281 -19.797 1 93.38 805 ASN B CA 1
ATOM 13714 C C . ASN B 1 805 ? 12.672 -58.656 -20.406 1 93.38 805 ASN B C 1
ATOM 13716 O O . ASN B 1 805 ? 12.25 -57.562 -20 1 93.38 805 ASN B O 1
ATOM 13720 N N . ASP B 1 806 ? 12.023 -59.344 -21.344 1 95.88 806 ASP B N 1
ATOM 13721 C CA . ASP B 1 806 ? 10.758 -58.875 -21.906 1 95.88 806 ASP B CA 1
ATOM 13722 C C . ASP B 1 806 ? 9.656 -58.875 -20.859 1 95.88 806 ASP B C 1
ATOM 13724 O O . ASP B 1 806 ? 8.875 -57.906 -20.766 1 95.88 806 ASP B O 1
ATOM 13728 N N . GLN B 1 807 ? 9.609 -59.969 -20.094 1 96.88 807 GLN B N 1
ATOM 13729 C CA . GLN B 1 807 ? 8.625 -60.062 -19.031 1 96.88 807 GLN B CA 1
ATOM 13730 C C . GLN B 1 807 ? 8.875 -58.969 -17.969 1 96.88 807 GLN B C 1
ATOM 13732 O O . GLN B 1 807 ? 7.938 -58.344 -17.469 1 96.88 807 GLN B O 1
ATOM 13737 N N . LEU B 1 808 ? 10.156 -58.781 -17.672 1 96.25 808 LEU B N 1
ATOM 13738 C CA . LEU B 1 808 ? 10.523 -57.781 -16.672 1 96.25 808 LEU B CA 1
ATOM 13739 C C . LEU B 1 808 ? 10.172 -56.406 -17.156 1 96.25 808 LEU B C 1
ATOM 13741 O O . LEU B 1 808 ? 9.812 -55.531 -16.359 1 96.25 808 LEU B O 1
ATOM 13745 N N . PHE B 1 809 ? 10.32 -56.094 -18.453 1 97.44 809 PHE B N 1
ATOM 13746 C CA . PHE B 1 809 ? 9.914 -54.844 -19.031 1 97.44 809 PHE B CA 1
ATOM 13747 C C . PHE B 1 809 ? 8.445 -54.562 -18.75 1 97.44 809 PHE B C 1
ATOM 13749 O O . PHE B 1 809 ? 8.094 -53.469 -18.266 1 97.44 809 PHE B O 1
ATOM 13756 N N . PHE B 1 810 ? 7.605 -55.469 -18.969 1 98.56 810 PHE B N 1
ATOM 13757 C CA . PHE B 1 810 ? 6.168 -55.281 -18.797 1 98.56 810 PHE B CA 1
ATOM 13758 C C . PHE B 1 810 ? 5.805 -55.219 -17.328 1 98.56 810 PHE B C 1
ATOM 13760 O O . PHE B 1 810 ? 4.879 -54.5 -16.938 1 98.56 810 PHE B O 1
ATOM 13767 N N . LEU B 1 811 ? 6.527 -55.938 -16.484 1 97.88 811 LEU B N 1
ATOM 13768 C CA . LEU B 1 811 ? 6.328 -55.812 -15.047 1 97.88 811 LEU B CA 1
ATOM 13769 C C . LEU B 1 811 ? 6.684 -54.406 -14.57 1 97.88 811 LEU B C 1
ATOM 13771 O O . LEU B 1 811 ? 6.008 -53.844 -13.703 1 97.88 811 LEU B O 1
ATOM 13775 N N . SER B 1 812 ? 7.781 -53.906 -15.117 1 97.25 812 SER B N 1
ATOM 13776 C CA . SER B 1 812 ? 8.164 -52.531 -14.789 1 97.25 812 SER B CA 1
ATOM 13777 C C . SER B 1 812 ? 7.086 -51.531 -15.211 1 97.25 812 SER B C 1
ATOM 13779 O O . SER B 1 812 ? 6.723 -50.625 -14.445 1 97.25 812 SER B O 1
ATOM 13781 N N . PHE B 1 813 ? 6.539 -51.688 -16.391 1 98.06 813 PHE B N 1
ATOM 13782 C CA . PHE B 1 813 ? 5.434 -50.875 -16.875 1 98.06 813 PHE B CA 1
ATOM 13783 C C . PHE B 1 813 ? 4.23 -50.969 -15.945 1 98.06 813 PHE B C 1
ATOM 13785 O O . PHE B 1 813 ? 3.641 -49.969 -15.562 1 98.06 813 PHE B O 1
ATOM 13792 N N . GLY B 1 814 ? 3.863 -52.156 -15.641 1 98.19 814 GLY B N 1
ATOM 13793 C CA . GLY B 1 814 ? 2.736 -52.375 -14.75 1 98.19 814 GLY B CA 1
ATOM 13794 C C . GLY B 1 814 ? 2.91 -51.688 -13.406 1 98.19 814 GLY B C 1
ATOM 13795 O O . GLY B 1 814 ? 1.975 -51.062 -12.891 1 98.19 814 GLY B O 1
ATOM 13796 N N . ASN B 1 815 ? 4.07 -51.781 -12.812 1 97 815 ASN B N 1
ATOM 13797 C CA . ASN B 1 815 ? 4.336 -51.25 -11.484 1 97 815 ASN B CA 1
ATOM 13798 C C . ASN B 1 815 ? 4.254 -49.719 -11.461 1 97 815 ASN B C 1
ATOM 13800 O O . ASN B 1 815 ? 3.998 -49.125 -10.414 1 97 815 ASN B O 1
ATOM 13804 N N . LEU B 1 816 ? 4.531 -49.031 -12.562 1 97.31 816 LEU B N 1
ATOM 13805 C CA . LEU B 1 816 ? 4.363 -47.594 -12.672 1 97.31 816 LEU B CA 1
ATOM 13806 C C . LEU B 1 816 ? 2.959 -47.188 -12.25 1 97.31 816 LEU B C 1
ATOM 13808 O O . LEU B 1 816 ? 2.764 -46.094 -11.727 1 97.31 816 LEU B O 1
ATOM 13812 N N . TRP B 1 817 ? 2.002 -48.062 -12.375 1 96.81 817 TRP B N 1
ATOM 13813 C CA . TRP B 1 817 ? 0.602 -47.688 -12.211 1 96.81 817 TRP B CA 1
ATOM 13814 C C . TRP B 1 817 ? -0.007 -48.375 -10.992 1 96.81 817 TRP B C 1
ATOM 13816 O O . TRP B 1 817 ? -1.218 -48.312 -10.766 1 96.81 817 TRP B O 1
ATOM 13826 N N . CYS B 1 818 ? 0.811 -49.188 -10.258 1 96.38 818 CYS B N 1
ATOM 13827 C CA . CYS B 1 818 ? 0.287 -49.781 -9.039 1 96.38 818 CYS B CA 1
ATOM 13828 C C . CYS B 1 818 ? -0.191 -48.719 -8.062 1 96.38 818 CYS B C 1
ATOM 13830 O O . CYS B 1 818 ? 0.5 -47.719 -7.832 1 96.38 818 CYS B O 1
ATOM 13832 N N . GLU B 1 819 ? -1.384 -48.906 -7.539 1 93.81 819 GLU B N 1
ATOM 13833 C CA . GLU B 1 819 ? -1.94 -47.906 -6.645 1 93.81 819 GLU B CA 1
ATOM 13834 C C . GLU B 1 819 ? -2.838 -48.531 -5.586 1 93.81 819 GLU B C 1
ATOM 13836 O O . GLU B 1 819 ? -3.584 -49.469 -5.875 1 93.81 819 GLU B O 1
ATOM 13841 N N . ALA B 1 820 ? -2.643 -48.062 -4.391 1 92.81 820 ALA B N 1
ATOM 13842 C CA . ALA B 1 820 ? -3.604 -48.344 -3.326 1 92.81 820 ALA B CA 1
ATOM 13843 C C . ALA B 1 820 ? -4.609 -47.219 -3.186 1 92.81 820 ALA B C 1
ATOM 13845 O O . ALA B 1 820 ? -4.223 -46.062 -3.025 1 92.81 820 ALA B O 1
ATOM 13846 N N . THR B 1 821 ? -5.824 -47.438 -3.391 1 88 821 THR B N 1
ATOM 13847 C CA . THR B 1 821 ? -6.883 -46.438 -3.242 1 88 821 THR B CA 1
ATOM 13848 C C . THR B 1 821 ? -8.219 -47.125 -2.953 1 88 821 THR B C 1
ATOM 13850 O O . THR B 1 821 ? -8.328 -48.344 -2.994 1 88 821 THR B O 1
ATOM 13853 N N . ASP B 1 822 ? -9.148 -46.312 -2.471 1 82.19 822 ASP B N 1
ATOM 13854 C CA . ASP B 1 822 ? -10.484 -46.875 -2.252 1 82.19 822 ASP B CA 1
ATOM 13855 C C . ASP B 1 822 ? -11.375 -46.656 -3.473 1 82.19 822 ASP B C 1
ATOM 13857 O O . ASP B 1 822 ? -11.07 -45.812 -4.328 1 82.19 822 ASP B O 1
ATOM 13861 N N . SER B 1 823 ? -12.391 -47.438 -3.537 1 81.19 823 SER B N 1
ATOM 13862 C CA . SER B 1 823 ? -13.273 -47.438 -4.699 1 81.19 823 SER B CA 1
ATOM 13863 C C . SER B 1 823 ? -13.922 -46.094 -4.914 1 81.19 823 SER B C 1
ATOM 13865 O O . SER B 1 823 ? -14.125 -45.656 -6.055 1 81.19 823 SER B O 1
ATOM 13867 N N . THR B 1 824 ? -14.25 -45.469 -3.881 1 76.75 824 THR B N 1
ATOM 13868 C CA . THR B 1 824 ? -14.906 -44.156 -3.98 1 76.75 824 THR B CA 1
ATOM 13869 C C . THR B 1 824 ? -13.977 -43.156 -4.633 1 76.75 824 THR B C 1
ATOM 13871 O O . THR B 1 824 ? -14.398 -42.406 -5.516 1 76.75 824 THR B O 1
ATOM 13874 N N . THR B 1 825 ? -12.789 -43.219 -4.211 1 79.06 825 THR B N 1
ATOM 13875 C CA . THR B 1 825 ? -11.797 -42.312 -4.777 1 79.06 825 THR B CA 1
ATOM 13876 C C . THR B 1 825 ? -11.531 -42.656 -6.242 1 79.06 825 THR B C 1
ATOM 13878 O O . THR B 1 825 ? -11.422 -41.781 -7.082 1 79.06 825 THR B O 1
ATOM 13881 N N . ALA B 1 826 ? -11.445 -43.906 -6.52 1 82.12 826 ALA B N 1
ATOM 13882 C CA . ALA B 1 826 ? -11.188 -44.344 -7.891 1 82.12 826 ALA B CA 1
ATOM 13883 C C . ALA B 1 826 ? -12.312 -43.906 -8.828 1 82.12 826 ALA B C 1
ATOM 13885 O O . ALA B 1 826 ? -12.062 -43.438 -9.945 1 82.12 826 ALA B O 1
ATOM 13886 N N . MET B 1 827 ? -13.492 -44 -8.391 1 81.69 827 MET B N 1
ATOM 13887 C CA . MET B 1 827 ? -14.656 -43.656 -9.203 1 81.69 827 MET B CA 1
ATOM 13888 C C . MET B 1 827 ? -14.711 -42.125 -9.414 1 81.69 827 MET B C 1
ATOM 13890 O O . MET B 1 827 ? -15.023 -41.656 -10.516 1 81.69 827 MET B O 1
ATOM 13894 N N . ARG B 1 828 ? -14.43 -41.469 -8.375 1 74.62 828 ARG B N 1
ATOM 13895 C CA . ARG B 1 828 ? -14.398 -40.031 -8.461 1 74.62 828 ARG B CA 1
ATOM 13896 C C . ARG B 1 828 ? -13.359 -39.562 -9.484 1 74.62 828 ARG B C 1
ATOM 13898 O O . ARG B 1 828 ? -13.648 -38.719 -10.336 1 74.62 828 ARG B O 1
ATOM 13905 N N . ASP B 1 829 ? -12.234 -40.125 -9.359 1 80.56 829 ASP B N 1
ATOM 13906 C CA . ASP B 1 829 ? -11.148 -39.75 -10.266 1 80.56 829 ASP B CA 1
ATOM 13907 C C . ASP B 1 829 ? -11.492 -40.125 -11.703 1 80.56 829 ASP B C 1
ATOM 13909 O O . ASP B 1 829 ? -11.188 -39.375 -12.641 1 80.56 829 ASP B O 1
ATOM 13913 N N . ALA B 1 830 ? -12.125 -41.219 -11.875 1 85.5 830 ALA B N 1
ATOM 13914 C CA . ALA B 1 830 ? -12.484 -41.688 -13.211 1 85.5 830 ALA B CA 1
ATOM 13915 C C . ALA B 1 830 ? -13.492 -40.781 -13.875 1 85.5 830 ALA B C 1
ATOM 13917 O O . ALA B 1 830 ? -13.469 -40.594 -15.094 1 85.5 830 ALA B O 1
ATOM 13918 N N . ARG B 1 831 ? -14.25 -40.094 -13.141 1 77.62 831 ARG B N 1
ATOM 13919 C CA . ARG B 1 831 ? -15.289 -39.219 -13.672 1 77.62 831 ARG B CA 1
ATOM 13920 C C . ARG B 1 831 ? -14.703 -37.875 -14.109 1 77.62 831 ARG B C 1
ATOM 13922 O O . ARG B 1 831 ? -15.25 -37.219 -15 1 77.62 831 ARG B O 1
ATOM 13929 N N . MET B 1 832 ? -13.578 -37.594 -13.508 1 70.25 832 MET B N 1
ATOM 13930 C CA . MET B 1 832 ? -13.117 -36.219 -13.695 1 70.25 832 MET B CA 1
ATOM 13931 C C . MET B 1 832 ? -11.82 -36.188 -14.5 1 70.25 832 MET B C 1
ATOM 13933 O O . MET B 1 832 ? -11.477 -35.156 -15.094 1 70.25 832 MET B O 1
ATOM 13937 N N . ASP B 1 833 ? -11.203 -37.25 -14.492 1 79.94 833 ASP B N 1
ATOM 13938 C CA . ASP B 1 833 ? -9.859 -37.281 -15.062 1 79.94 833 ASP B CA 1
ATOM 13939 C C . ASP B 1 833 ? -9.883 -37.75 -16.5 1 79.94 833 ASP B C 1
ATOM 13941 O O . ASP B 1 833 ? -10.656 -38.656 -16.844 1 79.94 833 ASP B O 1
ATOM 13945 N N . SER B 1 834 ? -9.133 -37.062 -17.359 1 86.38 834 SER B N 1
ATOM 13946 C CA . SER B 1 834 ? -8.992 -37.562 -18.719 1 86.38 834 SER B CA 1
ATOM 13947 C C . SER B 1 834 ? -8.141 -38.812 -18.781 1 86.38 834 SER B C 1
ATOM 13949 O O . SER B 1 834 ? -8.148 -39.531 -19.797 1 86.38 834 SER B O 1
ATOM 13951 N N . HIS B 1 835 ? -7.422 -39.031 -17.781 1 90.44 835 HIS B N 1
ATOM 13952 C CA . HIS B 1 835 ? -6.621 -40.25 -17.719 1 90.44 835 HIS B CA 1
ATOM 13953 C C . HIS B 1 835 ? -7.434 -41.406 -17.172 1 90.44 835 HIS B C 1
ATOM 13955 O O . HIS B 1 835 ? -8.234 -41.25 -16.25 1 90.44 835 HIS B O 1
ATOM 13961 N N . SER B 1 836 ? -7.262 -42.438 -17.75 1 93.62 836 SER B N 1
ATOM 13962 C CA . SER B 1 836 ? -7.852 -43.656 -17.188 1 93.62 836 SER B CA 1
ATOM 13963 C C . SER B 1 836 ? -7.203 -44.031 -15.867 1 93.62 836 SER B C 1
ATOM 13965 O O . SER B 1 836 ? -6.113 -43.562 -15.547 1 93.62 836 SER B O 1
ATOM 13967 N N . THR B 1 837 ? -7.91 -44.875 -15.07 1 92.69 837 THR B N 1
ATOM 13968 C CA . THR B 1 837 ? -7.336 -45.344 -13.812 1 92.69 837 THR B CA 1
ATOM 13969 C C . THR B 1 837 ? -6.07 -46.156 -14.07 1 92.69 837 THR B C 1
ATOM 13971 O O . THR B 1 837 ? -5.895 -46.719 -15.156 1 92.69 837 THR B O 1
ATOM 13974 N N . GLY B 1 838 ? -5.188 -46.25 -13.062 1 93.75 838 GLY B N 1
ATOM 13975 C CA . GLY B 1 838 ? -3.965 -47.031 -13.211 1 93.75 838 GLY B CA 1
ATOM 13976 C C . GLY B 1 838 ? -4.215 -48.438 -13.703 1 93.75 838 GLY B C 1
ATOM 13977 O O . GLY B 1 838 ? -3.502 -48.938 -14.578 1 93.75 838 GLY B O 1
ATOM 13978 N N . ARG B 1 839 ? -5.215 -49.062 -13.203 1 94.88 839 ARG B N 1
ATOM 13979 C CA . ARG B 1 839 ? -5.586 -50.406 -13.594 1 94.88 839 ARG B CA 1
ATOM 13980 C C . ARG B 1 839 ? -5.91 -50.469 -15.086 1 94.88 839 ARG B C 1
ATOM 13982 O O . ARG B 1 839 ? -5.41 -51.344 -15.797 1 94.88 839 ARG B O 1
ATOM 13989 N N . LEU B 1 840 ? -6.668 -49.531 -15.531 1 96.31 840 LEU B N 1
ATOM 13990 C CA . LEU B 1 840 ? -7.141 -49.594 -16.906 1 96.31 840 LEU B CA 1
ATOM 13991 C C . LEU B 1 840 ? -6.051 -49.156 -17.875 1 96.31 840 LEU B C 1
ATOM 13993 O O . LEU B 1 840 ? -6.035 -49.562 -19.047 1 96.31 840 LEU B O 1
ATOM 13997 N N . ARG B 1 841 ? -5.137 -48.25 -17.422 1 97.38 841 ARG B N 1
ATOM 13998 C CA . ARG B 1 841 ? -3.994 -47.906 -18.25 1 97.38 841 ARG B CA 1
ATOM 13999 C C . ARG B 1 841 ? -3.133 -49.125 -18.547 1 97.38 841 ARG B C 1
ATOM 14001 O O . ARG B 1 841 ? -2.611 -49.25 -19.656 1 97.38 841 ARG B O 1
ATOM 14008 N N . VAL B 1 842 ? -3.045 -50.031 -17.594 1 98.12 842 VAL B N 1
ATOM 14009 C CA . VAL B 1 842 ? -2.252 -51.25 -17.766 1 98.12 842 VAL B CA 1
ATOM 14010 C C . VAL B 1 842 ? -3.018 -52.25 -18.641 1 98.12 842 VAL B C 1
ATOM 14012 O O . VAL B 1 842 ? -2.514 -52.688 -19.672 1 98.12 842 VAL B O 1
ATOM 14015 N N . ILE B 1 843 ? -4.215 -52.531 -18.281 1 97.56 843 ILE B N 1
ATOM 14016 C CA . ILE B 1 843 ? -5.02 -53.562 -18.938 1 97.56 843 ILE B CA 1
ATOM 14017 C C . ILE B 1 843 ? -5.246 -53.188 -20.406 1 97.56 843 ILE B C 1
ATOM 14019 O O . ILE B 1 843 ? -5.055 -54 -21.297 1 97.56 843 ILE B O 1
ATOM 14023 N N . GLY B 1 844 ? -5.66 -51.938 -20.594 1 97.81 844 GLY B N 1
ATOM 14024 C CA . GLY B 1 844 ? -5.938 -51.5 -21.953 1 97.81 844 GLY B CA 1
ATOM 14025 C C . GLY B 1 844 ? -4.719 -51.562 -22.859 1 97.81 844 GLY B C 1
ATOM 14026 O O . GLY B 1 844 ? -4.812 -52 -24 1 97.81 844 GLY B O 1
ATOM 14027 N N . SER B 1 845 ? -3.584 -51.188 -22.406 1 98.38 845 SER B N 1
ATOM 14028 C CA . SER B 1 845 ? -2.367 -51.125 -23.203 1 98.38 845 SER B CA 1
ATOM 14029 C C . SER B 1 845 ? -1.833 -52.5 -23.531 1 98.38 845 SER B C 1
ATOM 14031 O O . SER B 1 845 ? -1.488 -52.781 -24.688 1 98.38 845 SER B O 1
ATOM 14033 N N . VAL B 1 846 ? -1.81 -53.406 -22.562 1 98.62 846 VAL B N 1
ATOM 14034 C CA . VAL B 1 846 ? -1.21 -54.719 -22.781 1 98.62 846 VAL B CA 1
ATOM 14035 C C . VAL B 1 846 ? -2.139 -55.562 -23.656 1 98.62 846 VAL B C 1
ATOM 14037 O O . VAL B 1 846 ? -1.677 -56.375 -24.453 1 98.62 846 VAL B O 1
ATOM 14040 N N . SER B 1 847 ? -3.465 -55.344 -23.531 1 98.19 847 SER B N 1
ATOM 14041 C CA . SER B 1 847 ? -4.41 -56.094 -24.359 1 98.19 847 SER B CA 1
ATOM 14042 C C . SER B 1 847 ? -4.219 -55.781 -25.844 1 98.19 847 SER B C 1
ATOM 14044 O O . SER B 1 847 ? -4.539 -56.594 -26.703 1 98.19 847 SER B O 1
ATOM 14046 N N . ASN B 1 848 ? -3.678 -54.625 -26.094 1 98.25 848 ASN B N 1
ATOM 14047 C CA . ASN B 1 848 ? -3.477 -54.188 -27.469 1 98.25 848 ASN B CA 1
ATOM 14048 C C . ASN B 1 848 ? -2.049 -54.469 -27.938 1 98.25 848 ASN B C 1
ATOM 14050 O O . ASN B 1 848 ? -1.657 -54.031 -29.016 1 98.25 848 ASN B O 1
ATOM 14054 N N . SER B 1 849 ? -1.236 -55.156 -27.172 1 97.94 849 SER B N 1
ATOM 14055 C CA . SER B 1 849 ? 0.177 -55.344 -27.484 1 97.94 849 SER B CA 1
ATOM 14056 C C . SER B 1 849 ? 0.46 -56.781 -27.922 1 97.94 849 SER B C 1
ATOM 14058 O O . SER B 1 849 ? 0.354 -57.688 -27.109 1 97.94 849 SER B O 1
ATOM 14060 N N . GLU B 1 850 ? 0.884 -56.969 -29.125 1 96.62 850 GLU B N 1
ATOM 14061 C CA . GLU B 1 850 ? 1.317 -58.281 -29.609 1 96.62 850 GLU B CA 1
ATOM 14062 C C . GLU B 1 850 ? 2.586 -58.719 -28.891 1 96.62 850 GLU B C 1
ATOM 14064 O O . GLU B 1 850 ? 2.762 -59.906 -28.625 1 96.62 850 GLU B O 1
ATOM 14069 N N . ASN B 1 851 ? 3.363 -57.781 -28.625 1 97.25 851 ASN B N 1
ATOM 14070 C CA . ASN B 1 851 ? 4.621 -58.062 -27.953 1 97.25 851 ASN B CA 1
ATOM 14071 C C . ASN B 1 851 ? 4.391 -58.594 -26.531 1 97.25 851 ASN B C 1
ATOM 14073 O O . ASN B 1 851 ? 5.113 -59.469 -26.062 1 97.25 851 ASN B O 1
ATOM 14077 N N . PHE B 1 852 ? 3.432 -58.031 -25.844 1 98.44 852 PHE B N 1
ATOM 14078 C CA . PHE B 1 852 ? 3.08 -58.562 -24.531 1 98.44 852 PHE B CA 1
ATOM 14079 C C . PHE B 1 852 ? 2.615 -60 -24.609 1 98.44 852 PHE B C 1
ATOM 14081 O O . PHE B 1 852 ? 3.041 -60.844 -23.812 1 98.44 852 PHE B O 1
ATOM 14088 N N . ALA B 1 853 ? 1.723 -60.219 -25.562 1 98.25 853 ALA B N 1
ATOM 14089 C CA . ALA B 1 853 ? 1.187 -61.562 -25.75 1 98.25 853 ALA B CA 1
ATOM 14090 C C . ALA B 1 853 ? 2.305 -62.562 -26 1 98.25 853 ALA B C 1
ATOM 14092 O O . ALA B 1 853 ? 2.264 -63.688 -25.5 1 98.25 853 ALA B O 1
ATOM 14093 N N . LYS B 1 854 ? 3.262 -62.156 -26.75 1 97.75 854 LYS B N 1
ATOM 14094 C CA . LYS B 1 854 ? 4.406 -63 -27.047 1 97.75 854 LYS B CA 1
ATOM 14095 C C . LYS B 1 854 ? 5.266 -63.219 -25.812 1 97.75 854 LYS B C 1
ATOM 14097 O O . LYS B 1 854 ? 5.688 -64.375 -25.531 1 97.75 854 LYS B O 1
ATOM 14102 N N . ALA B 1 855 ? 5.496 -62.188 -25.047 1 97.62 855 ALA B N 1
ATOM 14103 C CA . ALA B 1 855 ? 6.375 -62.25 -23.891 1 97.62 855 ALA B CA 1
ATOM 14104 C C . ALA B 1 855 ? 5.801 -63.188 -22.812 1 97.62 855 ALA B C 1
ATOM 14106 O O . ALA B 1 855 ? 6.547 -63.875 -22.141 1 97.62 855 ALA B O 1
ATOM 14107 N N . TYR B 1 856 ? 4.516 -63.219 -22.688 1 98.19 856 TYR B N 1
ATOM 14108 C CA . TYR B 1 856 ? 3.885 -64 -21.641 1 98.19 856 TYR B CA 1
ATOM 14109 C C . TYR B 1 856 ? 3.164 -65.188 -22.234 1 98.19 856 TYR B C 1
ATOM 14111 O O . TYR B 1 856 ? 2.432 -65.938 -21.531 1 98.19 856 TYR B O 1
ATOM 14119 N N . ASN B 1 857 ? 3.309 -65.438 -23.5 1 97.31 857 ASN B N 1
ATOM 14120 C CA . ASN B 1 857 ? 2.729 -66.562 -24.219 1 97.31 857 ASN B CA 1
ATOM 14121 C C . ASN B 1 857 ? 1.219 -66.625 -24 1 97.31 857 ASN B C 1
ATOM 14123 O O . ASN B 1 857 ? 0.701 -67.688 -23.609 1 97.31 857 ASN B O 1
ATOM 14127 N N . CYS B 1 858 ? 0.614 -65.562 -24.25 1 98.44 858 CYS B N 1
ATOM 14128 C CA . CYS B 1 858 ? -0.832 -65.5 -24.047 1 98.44 858 CYS B CA 1
ATOM 14129 C C . CYS B 1 858 ? -1.561 -66.062 -25.266 1 98.44 858 CYS B C 1
ATOM 14131 O O . CYS B 1 858 ? -1.331 -65.625 -26.391 1 98.44 858 CYS B O 1
ATOM 14133 N N . PRO B 1 859 ? -2.494 -66.938 -25.078 1 97.75 859 PRO B N 1
ATOM 14134 C CA . PRO B 1 859 ? -3.25 -67.5 -26.219 1 97.75 859 PRO B CA 1
ATOM 14135 C C . PRO B 1 859 ? -4.203 -66.438 -26.828 1 97.75 859 PRO B C 1
ATOM 14137 O O . PRO B 1 859 ? -4.754 -65.625 -26.109 1 97.75 859 PRO B O 1
ATOM 14140 N N . VAL B 1 860 ? -4.414 -66.562 -28.094 1 96.88 860 VAL B N 1
ATOM 14141 C CA . VAL B 1 860 ? -5.355 -65.688 -28.781 1 96.88 860 VAL B CA 1
ATOM 14142 C C . VAL B 1 860 ? -6.754 -65.875 -28.188 1 96.88 860 VAL B C 1
ATOM 14144 O O . VAL B 1 860 ? -7.203 -67 -27.969 1 96.88 860 VAL B O 1
ATOM 14147 N N . GLY B 1 861 ? -7.355 -64.812 -27.828 1 95.75 861 GLY B N 1
ATOM 14148 C CA . GLY B 1 861 ? -8.695 -64.875 -27.266 1 95.75 861 GLY B CA 1
ATOM 14149 C C . GLY B 1 861 ? -8.711 -64.625 -25.766 1 95.75 861 GLY B C 1
ATOM 14150 O O . GLY B 1 861 ? -9.766 -64.375 -25.188 1 95.75 861 GLY B O 1
ATOM 14151 N N . SER B 1 862 ? -7.508 -64.812 -25.188 1 96.75 862 SER B N 1
ATOM 14152 C CA . SER B 1 862 ? -7.449 -64.5 -23.766 1 96.75 862 SER B CA 1
ATOM 14153 C C . SER B 1 862 ? -7.715 -63 -23.531 1 96.75 862 SER B C 1
ATOM 14155 O O . SER B 1 862 ? -7.668 -62.188 -24.469 1 96.75 862 SER B O 1
ATOM 14157 N N . ALA B 1 863 ? -7.98 -62.656 -22.328 1 95.62 863 ALA B N 1
ATOM 14158 C CA . ALA B 1 863 ? -8.367 -61.281 -21.969 1 95.62 863 ALA B CA 1
ATOM 14159 C C . ALA B 1 863 ? -7.27 -60.312 -22.344 1 95.62 863 ALA B C 1
ATOM 14161 O O . ALA B 1 863 ? -7.551 -59.188 -22.766 1 95.62 863 ALA B O 1
ATOM 14162 N N . MET B 1 864 ? -5.977 -60.719 -22.172 1 97.81 864 MET B N 1
ATOM 14163 C CA . MET B 1 864 ? -4.855 -59.812 -22.469 1 97.81 864 MET B CA 1
ATOM 14164 C C . MET B 1 864 ? -4.316 -60.062 -23.875 1 97.81 864 MET B C 1
ATOM 14166 O O . MET B 1 864 ? -3.248 -59.562 -24.219 1 97.81 864 MET B O 1
ATOM 14170 N N . ASN B 1 865 ? -5.004 -60.844 -24.656 1 98 865 ASN B N 1
ATOM 14171 C CA . ASN B 1 865 ? -4.656 -61.062 -26.062 1 98 865 ASN B CA 1
ATOM 14172 C C . ASN B 1 865 ? -5.898 -61.281 -26.922 1 98 865 ASN B C 1
ATOM 14174 O O . ASN B 1 865 ? -6.039 -62.281 -27.594 1 98 865 ASN B O 1
ATOM 14178 N N . PRO B 1 866 ? -6.645 -60.281 -26.953 1 96.94 866 PRO B N 1
ATOM 14179 C CA . PRO B 1 866 ? -7.809 -60.375 -27.844 1 96.94 866 PRO B CA 1
ATOM 14180 C C . PRO B 1 866 ? -7.422 -60.5 -29.312 1 96.94 866 PRO B C 1
ATOM 14182 O O . PRO B 1 866 ? -6.324 -60.062 -29.703 1 96.94 866 PRO B O 1
ATOM 14185 N N . GLU B 1 867 ? -8.344 -61 -30.094 1 95.06 867 GLU B N 1
ATOM 14186 C CA . GLU B 1 867 ? -8.102 -61.125 -31.516 1 95.06 867 GLU B CA 1
ATOM 14187 C C . GLU B 1 867 ? -7.961 -59.781 -32.219 1 95.06 867 GLU B C 1
ATOM 14189 O O . GLU B 1 867 ? -7.062 -59.594 -33.031 1 95.06 867 GLU B O 1
ATOM 14194 N N . LYS B 1 868 ? -8.906 -58.938 -31.844 1 92.75 868 LYS B N 1
ATOM 14195 C CA . LYS B 1 868 ? -8.852 -57.594 -32.406 1 92.75 868 LYS B CA 1
ATOM 14196 C C . LYS B 1 868 ? -8.141 -56.625 -31.453 1 92.75 868 LYS B C 1
ATOM 14198 O O . LYS B 1 868 ? -8.516 -56.531 -30.281 1 92.75 868 LYS B O 1
ATOM 14203 N N . LYS B 1 869 ? -7.094 -56 -31.938 1 96.75 869 LYS B N 1
ATOM 14204 C CA . LYS B 1 869 ? -6.328 -55.031 -31.141 1 96.75 869 LYS B CA 1
ATOM 14205 C C . LYS B 1 869 ? -6.441 -53.625 -31.734 1 96.75 869 LYS B C 1
ATOM 14207 O O . LYS B 1 869 ? -6.461 -53.438 -32.969 1 96.75 869 LYS B O 1
ATOM 14212 N N . CYS B 1 870 ? -6.543 -52.656 -30.828 1 97.25 870 CYS B N 1
ATOM 14213 C CA . CYS B 1 870 ? -6.621 -51.281 -31.281 1 97.25 870 CYS B CA 1
ATOM 14214 C C . CYS B 1 870 ? -5.238 -50.719 -31.594 1 97.25 870 CYS B C 1
ATOM 14216 O O . CYS B 1 870 ? -4.285 -50.938 -30.844 1 97.25 870 CYS B O 1
ATOM 14218 N N . ASN B 1 871 ? -5.082 -50.094 -32.656 1 96.81 871 ASN B N 1
ATOM 14219 C CA . ASN B 1 871 ? -3.852 -49.469 -33.156 1 96.81 871 ASN B CA 1
ATOM 14220 C C . ASN B 1 871 ? -4.141 -48.344 -34.125 1 96.81 871 ASN B C 1
ATOM 14222 O O . ASN B 1 871 ? -4.84 -48.531 -35.125 1 96.81 871 ASN B O 1
ATOM 14226 N N . ILE B 1 872 ? -3.553 -47.188 -33.906 1 95.56 872 ILE B N 1
ATOM 14227 C CA . ILE B 1 872 ? -3.922 -46.062 -34.75 1 95.56 872 ILE B CA 1
ATOM 14228 C C . ILE B 1 872 ? -3.15 -46.094 -36.062 1 95.56 872 ILE B C 1
ATOM 14230 O O . ILE B 1 872 ? -3.525 -45.438 -37.031 1 95.56 872 ILE B O 1
ATOM 14234 N N . TRP B 1 873 ? -2.111 -46.906 -36.094 1 95.81 873 TRP B N 1
ATOM 14235 C CA . TRP B 1 873 ? -1.286 -46.969 -37.312 1 95.81 873 TRP B CA 1
ATOM 14236 C C . TRP B 1 873 ? -1.676 -48.125 -38.188 1 95.81 873 TRP B C 1
ATOM 14238 O O . TRP B 1 873 ? -1.173 -48.281 -39.281 1 95.81 873 TRP B O 1
ATOM 14248 N N . LYS B 1 874 ? -2.51 -49 -37.75 1 92.25 874 LYS B N 1
ATOM 14249 C CA . LYS B 1 874 ? -2.928 -50.188 -38.5 1 92.25 874 LYS B CA 1
ATOM 14250 C C . LYS B 1 874 ? -4.441 -50.188 -38.719 1 92.25 874 LYS B C 1
ATOM 14252 O O . LYS B 1 874 ? -5.184 -49.625 -37.906 1 92.25 874 LYS B O 1
#

InterPro domains:
  IPR000718 Peptidase M13 [PS51885] (43-873)
  IPR000718 Peptidase M13 [PTHR11733] (17-870)
  IPR000718 Peptidase M13 [cd08662] (64-871)
  IPR008753 Peptidase M13, N-terminal domain [PF05649] (66-213)
  IPR008753 Peptidase M13, N-terminal domain [PF05649] (360-604)
  IPR018497 Peptidase M13, C-terminal domain [PF01431] (663-872)
  IPR018497 Peptidase M13, C-terminal domain [PR00786] (655-667)
  IPR018497 Peptidase M13, C-terminal domain [PR00786] (673-685)
  IPR018497 Peptidase M13, C-terminal domain [PR00786] (694-710)
  IPR018497 Peptidase M13, C-terminal domain [PR00786] (768-779)
  IPR024079 Metallopeptidase, catalytic domain superfamily [G3DSA:3.40.390.10] (44-91)
  IPR024079 Metallopeptidase, catalytic domain superfamily [G3DSA:3.40.390.10] (553-873)
  IPR042089 Peptidase M13, domain 2 [G3DSA:1.10.1380.10] (92-207)
  IPR042089 Peptidase M13, domain 2 [G3DSA:1.10.1380.10] (338-650)

Foldseek 3Di:
DPDDDDPDPDPPDPPPPDPPPDPPPPVPPPDPPPPPDPPQFFADDDPLLQVVVVQQVQQADCVDACLFAVLCGRGVRNCVVFPADFLGFKDAQQVVLLVVLLVLLLVLLVVAADPPDFPLSNQLNLLLLLLLCQVVLVVCFCVVVLVLQVVQQHQCLLDDVVRGDCVVHFLVSSQLSVCLQFNFGDFWHWFWDDFLPDIFIAIEGGDAFPCLVCLQVLDDLQDPPPPDPPPPVDDPPPDDPDDDDPDDDDYDDDDDDDDDDDDYDDDDDDDDDDDPDDDDDDDDDDDDDDDDDDDDPDDDDDDDDDPDDPDDPPPPPPPPPPPLPCPLPLLDRPLVVQQVSQVLVVLVVPVPPPVPPPPVPPSVVSSVVLLVLVLVLVLVVSVSSSVVVVGDDDPVSSSVLSVQLSVLSSLLVVLSSPADDKDKDFQLVVLVVLVVLPQPDPQLDDDRQVSVQVSLVSLVHGDGRRRIYIYTRVSSNSVSSVSSSVGDSSSSSNNRSVRSCSPQQCLHHPVSVVSNCVSSVSDPSNDDDSSSVSSSSPLSCLSCLLVSCVVQPDPLLVVVVVVLLVLLLVLVLVLLVPFDQDDPVLSVQLNQLSVLAAEAEADAPCSVVPVCNSCPCPVQDRHSRSSSNSSSSSSSVSSVRSCVNPDPCCVVDDDSDRLSRQDWAQDLQASYIHGHNSCCDPPQHDSPAWPLLNLLRVVLVSQLRSCLCPFPQNSQGTNNSDGHDDDPSLNVLLVVLLVVQQVVQQCAQQDDVVSDGDPSLSVLQSSSLQSLQRSLQSSLVSSVVVCVVVVGHIHDRPPPSVADSLRSSLSSNSSNQNMDRDPSVSVSSSVRGNHGHSSCSSQLNQLQDPSNCVRSVRDECRSSDDPDHRHSRD/DPDDDDDDDDDPDPPPPVPPPDPPPPVPPDLPDPPPDPPQFFADDDPLLQVVVVQQVQQADCVDACLFAVLCRRGVRVCVVFPADFQGFKDAQLVVLLVVLLVLLLVLLVVAADPPDFPLSNQLNLLLLLLQCQVVLVVCFCVVVLVLQVVQQHQCLLDDVVRGDCVVHFLVSSQLSVCLQFNFGDFWHWFWDDFLPDIFIAIEGGDAFPCLVCLQVLDDLQDPPPPPPPPPVDDPPPDDDDDDDDYDYYDDDDDDDDDDDDDDDDYDDDDDDDDDDDDDDDDDDDDDDDYDDDDDDDDDDDDDDDDDDPDDPPPPPPVVPPPLPVPLPLLDRPLVVQQVSLVVVVLVVPVPPPVPPPPVPPSVVSSVVLLVLVLVLVLVVSVSSSVVVVGDDDPVSSSVLSVQLSVLSSLLVVLSSPWDDKDKDFQLVVLVVLVVLPQPDPQLDDDRQVSVQVSLVSLVHGDGRRRIYIYTRVSSNSVSSVSSSVGDSSSSSNNRSVRSCSPQQCLHHPVSVVSNCVSSVSDPSNDDDSSSVSSSSVLSCLSCLLVSCVVQPDPLLVVVVVVLLVLLLVLVLVLLVPFDQDDPVLSCQLNQLSVLAAEAEADAPCSVVPVCNSCVCPVQDRHSRSSSNSSSSSSSVSSVRSCVNPDPCVRPPDDSDRLSRQDWAQDLQASYIHGHNSCCDPPQHDSPAWVLLNLLRVVLVSQLRSCLCCFPQNSQGTNNSDGHDDDPSLNVLLVVLLVVQQVVQQCAQQDPVVSDGDPSLSVLQSSSLQSLQRSLQSSLVSSVVVCVVVVGHTHDRPPPSVADSLRSSLSSNSSNQNMDRDPSVSVSSSVRGNHGHSSCSSQLNQLQDPSNCVRSVRDECRSSDDPDHRHSSD